Protein 6YUF (pdb70)

Nearest PDB structures (foldseek):
  6yuf-assembly1_D  TM=1.001E+00  e=0.000E+00  Schizosaccharomyces pombe 972h-
  6wge-assembly1_E  TM=7.809E-01  e=5.469E-25  Homo sapiens
  5t8v-assembly1_A  TM=5.563E-01  e=1.365E-29  Thermochaetoides thermophila DSM 1495
  6zz6-assembly1_D  TM=8.074E-01  e=3.488E-24  Saccharomyces cerevisiae S288C
  5me3-assembly1_A  TM=5.667E-01  e=2.948E-20  Eremothecium gossypii ATCC 10895

Foldseek 3Di:
DLVPDPDACLVVLLCCLPPHVPPQDPVNLPDDDVSNVVQLVDADPPPGDCVSVVSSVVSSVSSVVVVVVVVVVVVVVVVVVVVCCLVVLVVLVVPDAPWDFPVVSLVVDAPPVRDCPVSVVVNVVSVVVCVVPPRWDWDQPPPDPRDITTHD/DDDPVDCVCVQVVLLVVLLVLLVVVVVCVVPPQQDDDQAWDQDPVNRDIDGDLVVLVVLQVSLVVCQVVQCQVPHDCPVRCLVVVVVLVVVLVPVVVLVSNLSVLLRVLSVQLSHQDDCSSDPQPVVVSVLVVCLVCQQPPVVVLVCQQQVPPVDCSVPDRVVVVLVVLVSVLSSLVSVLVCLQRYDHDDVVVVSLLVSVLSLLVVVLVVVPRDVPLPCVSSVSNVPSSLSSLLSCLQPPVVCNVVSVVCLCVSLLSDDQDDVNQFDDADPVGGTGRPSLVSVLSNLLPLNQDDPPDDQWQDFADDAQLVPRPRTDVVSVVCVVVVVCSRVVVSVVSLCVRLVVLCVVLLDPPDCRNVPGSVRSVLRSVVRLLVPDLFLLGDCSLVNVVVLLVVLVVPCPDPPDDPSSNQPSVVVVLSVQLRVCVPPVVPDCWDDDQTAVSDDDLAPDDGLPCLSLQVVVLPVQVVVCPVQPPHDSSVSSNSVLPVVVVVVLVVNLVPDDDSSSSVVSVVSCVVNSVCVVPRCCNSVSSVVSSSVRCCSSCVVVSCCCQLVPCDDPDCVSVLNSLVSVLPRPVDCCVCVVVVVSVVVLLVCCDPPDPSSNVSSVSSLLSCCVPVVPCLPVSVVSQLVQCPDDDPSSNVRSLVSLLVSLVVDDPLVVNLVNVVSLLVQCDDPDVVSVVVSQVSVVDFAQDDDDPPLPDDADDDCPPNCLPPPCCRNAVNQLVQLLDPPPVSLQSVQQSVLVSQPDPPPPRPVVSCSRVVNVLVSLVVVVVVVVVHDDVPNVSSLSVLVSCLQHVQQDADCCSCVVCLVVLLDADDDPVNVVCLSPQQSVQSHCPPNPPDDLVCLVVSVVSVVVPLDDDDVSSVLRSLVRVLVSCVVHHDCDCVPVVLVVVVVVLVCQVVHPPPVVCCLVRLQVNLSNLLNHPQLDDCVVVVVVCPVQPDDDSCCLVSVLVVCLVVCPVDDPCSNVSNLLSNLSNCLNVCVCVPPDSVVVSVVVVVVVPDLSRVLSVLVSLLVSLCVVVVCPSVVSVCCVCVVVNDCVPCSVPSNLPVCVVPVVVLLVQLPDPPCSSNVSSVSSVLRCVVVVSDLVLVVVLSLLLQCPPDDPVRVVSSVVSVLVCCVPPVPSDQQCLLVSLVVNLVPDDDDPDDQPDADDDQSCQCVLVSNVPDPCPDSNLRHVCSLCVPVAPPPPPQQDDDLSRLVSVLSSLRSVQPHDDPDDCNCVVVLVRLVCSVPPCVVVCVVPCVPPNPGDSCVSPVVSNVVSVVSNVSSCVSPVPDDD/DAWAKKWWAFFALAHDTFIDGGFDFFEEEAEDPPFPLCVVVVLVLVLLPDQCVVPPDHAQCPTGPPWIKIKTWDDDVPPDTKMWIKTADPPRDIFTDTPNDTDDVPVVCVVVCVQVQQSVQHQLDDDPPCLLVLQADAQLVVQVNLLSSLVQVVLVVLQVVLVVVQVVLVVVLVVLVVVLCVLVVVPVDPPSVVVVVVSVVVSVVSVVSNVVSVVSNVVSLVVSCVSSVVSCVQLQVPLFVVLLLQQCFVVRNRFWGKGWDADDPSDGSPHGTAIFITGRPDDGDGSHPDDRAVSLSSSVSSSVSSCSVPPHQEHEEEASCPDDDDRNLLSVLVVSVVPTDRRYHYYYYHHPCSRCVPGFKYKYWDADPPVSRGHIDMDGDPVD/DWFKKWWDQWELAHHTFMDGGFDFFEEEEEEDDDFDDLSVVVVVCVQDAQPPDPADLVRLVVTGYDDDPDDDFKIKMKTWDQDCPLFPPNVDRIKMWMWMGGSPDIFTAIPPRGDHDVVVVVRVVSGQFDHHDGLLEAHPPRLLPVQPDAFVVVVVVLLVNLDPPVVVVVVVVVVVVVVVVVVVLVVVVVVLVVVVVVLVVLVVVQVVVVVVVVVCVVVVVVVVVCVCVCCVPVCPPPVVCPDVVVVVVVVVVVVVVVPPPPNVSPVVSVVVVVVSVVVVVVSVVVVVVVVVVVVVVVVVVVVSVVSSVVLQVQLFVLLQVLVCLQDVAWGWGDDDDPPPGQTDTADHHPDHPPCHGPNPDPAVSSLSSVSSVLSNCVSPPDAAREEEESVDDYDDSSLQSVLVVSLVVSVVGGYYYYYQELRNVVRRQFYWYWDDDPSHIHIGGDGPCCSVVRHD

Solvent-accessible surface area: 114346 Å² total; per-residue (Å²): 85,8,34,118,46,165,165,7,44,17,6,73,12,26,34,4,16,17,124,54,129,96,111,4,123,65,144,39,4,121,48,51,18,81,67,3,9,130,21,9,59,79,108,37,26,80,33,169,43,22,32,11,4,2,12,11,7,16,0,7,3,73,18,16,22,43,21,0,82,71,7,35,45,41,3,51,67,7,40,113,79,8,160,189,87,27,108,85,0,87,79,33,7,205,115,52,226,77,107,8,43,14,30,82,3,16,86,163,31,111,69,124,68,53,32,57,95,57,13,15,6,43,11,12,41,2,13,5,8,2,11,40,107,130,32,18,78,29,119,53,122,89,102,91,164,67,68,13,28,0,34,116,60,106,64,174,130,96,97,118,54,22,54,112,91,41,14,92,50,20,96,72,45,30,44,80,19,34,104,24,49,87,85,20,115,128,72,73,114,80,44,19,75,66,80,175,85,70,119,10,69,42,24,19,42,96,3,6,71,63,46,59,80,20,9,25,104,6,41,187,56,28,9,12,90,121,33,110,10,69,58,11,22,51,39,29,24,101,54,14,54,94,48,16,122,161,144,108,99,81,63,39,38,16,59,8,21,15,12,14,16,31,40,16,40,25,10,71,49,178,106,36,18,25,93,73,125,32,31,52,58,20,16,58,31,28,13,42,49,9,64,151,30,11,50,70,10,16,74,79,3,31,126,41,173,87,67,108,4,86,94,52,45,52,84,91,24,46,99,52,9,80,24,9,11,78,14,8,58,2,21,10,94,16,7,67,64,20,87,41,32,79,36,6,15,10,23,16,11,18,10,11,27,52,2,13,66,32,12,30,36,17,49,73,133,23,104,54,71,74,15,68,17,21,40,103,7,37,32,9,10,2,41,5,15,5,11,11,0,64,88,78,77,212,68,36,83,30,21,11,102,40,8,23,67,13,7,50,103,26,23,83,54,96,111,40,2,91,35,148,168,22,106,82,42,108,47,4,23,52,7,1,4,1,20,1,28,9,4,14,0,5,48,7,58,74,93,55,87,87,49,30,132,91,51,20,14,184,58,10,78,83,129,23,57,55,13,78,34,117,59,5,55,46,27,66,55,40,14,33,137,6,68,121,62,7,62,105,14,1,59,84,19,2,46,98,5,10,72,78,9,20,84,60,69,154,32,70,3,80,85,31,8,29,66,3,8,60,13,16,6,41,4,12,12,48,0,6,22,17,32,46,37,17,0,4,35,6,17,3,50,15,19,12,60,34,0,36,127,33,9,93,41,116,167,76,46,85,42,10,11,26,34,0,7,50,24,18,18,63,10,11,50,51,6,40,58,42,9,37,119,80,54,93,81,41,150,108,76,28,18,81,40,116,90,83,57,99,114,50,57,16,123,58,18,54,106,15,13,83,25,21,87,77,15,44,64,85,29,112,123,128,21,120,80,68,58,25,84,81,6,9,58,16,14,32,18,21,55,14,16,15,28,10,14,105,14,53,122,82,67,143,58,114,75,63,25,79,90,8,6,40,3,8,35,119,6,21,79,75,23,116,90,62,222,151,45,80,42,30,22,18,46,38,20,43,40,18,27,6,8,36,57,20,132,159,29,38,43,45,10,30,68,40,3,93,17,124,91,57,46,10,45,40,55,4,3,99,12,12,24,90,11,28,105,49,25,43,43,22,104,93,67,82,94,16,10,55,66,6,56,81,44,14,120,26,150,33,40,120,9,39,15,2,2,6,31,15,4,12,51,13,10,120,60,89,102,117,5,30,92,127,6,24,43,29,14,41,56,4,2,73,27,109,25,28,84,0,18,71,62,0,3,93,33,3,38,64,18,2,91,47,3,148,76,75,99,20,23,37,64,1,1,28,57,6,8,66,31,24,104,18,88,59,121,62,4,35,61,49,3,30,74,21,16,32,121,15,22,14,21,39,104,57,129,84,58,93,130,72,144,22,66,134,85,108,76,127,10,21,125,114,31,10,91,54,9,4,47,4,14,16,86,10,6,33,80,125,55,114,84,43,53,42,25,22,0,25,6,24,25,60,22,36,85,37,133,101,144,93,4,84,58,50,21,36,64,24,6,67,26,0,17,18,9,2,41,55,48,29,71,72,40,91,106,141,106,98,36,101,26,39,48,11,6,15,1,29,31,5,16,0,41,2,11,10,78,12,23,52,70,42,37,8,92,106,48,17,93,76,30,146,55,61,40,126,116,84,94,33,136,26,27,72,61,21,13,8,22,10,88,45,0,5,55,117,29,43,107,16,67,130,99,47,2,130,43,7,23,51,39,26,92,117,90,47,104,150,35,45,95,47,7,4,74,21,14,3,11,5,10,8,41,5,13,81,80,33,34,107,80,56,111,22,39,110,100,22,49,54,14,31,154,55,6,62,103,10,124,138,48,126,63,60,100,120,106,13,30,48,48,10,25,37,11,4,8,42,8,19,99,7,36,49,84,119,97,18,110,55,19,69,152,28,96,96,132,20,74,90,111,76,47,41,5,10,21,16,10,1,28,40,6,53,104,18,2,174,90,15,191,32,96,42,19,34,72,1,6,37,3,6,22,42,4,2,41,120,55,19,18,21,22,29,22,104,59,11,37,60,6,10,73,81,6,46,84,105,109,59,65,71,4,17,5,26,10,4,93,24,6,36,85,22,1,39,74,66,44,62,62,74,28,80,15,14,60,97,78,55,90,56,57,116,108,128,185,175,117,65,116,63,8,3,11,28,37,8,0,37,95,15,16,99,38,3,34,103,4,7,54,49,194,62,92,113,21,17,84,49,0,25,53,0,12,82,15,5,19,98,6,5,15,2,1,12,14,87,4,1,22,1,5,1,0,10,6,13,60,41,86,136,124,13,88,62,52,8,50,103,34,0,35,70,19,21,84,37,52,46,66,16,3,47,4,2,11,23,74,1,15,72,60,1,34,76,67,88,129,34,113,165,143,102,111,51,156,71,57,121,138,2,10,10,32,21,1,12,67,36,4,30,91,95,169,2,71,134,20,40,50,67,8,10,87,24,16,27,100,38,6,82,39,56,2,102,70,77,63,55,20,69,115,108,83,19,16,42,8,27,19,11,15,14,6,19,17,33,18,84,46,115,40,78,82,7,14,80,87,16,37,57,44,5,36,11,11,66,12,36,29,14,62,37,24,73,32,106,133,145,107,143,96,148,54,179,108,13,72,20,9,14,101,6,21,45,37,12,65,140,14,54,127,71,24,61,168,37,85,76,115,33,144,100,25,105,8,30,80,0,20,5,52,20,8,26,44,5,111,35,98,9,85,5,18,89,12,59,45,2,4,0,12,0,0,7,15,19,4,16,12,12,12,9,6,2,2,7,0,9,0,9,26,36,146,31,87,70,14,60,10,123,70,31,114,81,8,57,118,96,53,6,50,2,43,5,30,17,25,38,120,115,62,66,93,53,18,12,26,17,18,9,38,79,121,23,60,55,76,46,48,15,50,128,99,111,35,96,137,67,108,7,45,29,26,6,87,179,34,64,11,31,32,180,8,101,14,7,20,9,45,56,66,50,9,59,61,36,8,52,60,64,49,95,58,19,10,116,46,16,11,26,19,22,38,0,70,100,47,74,58,91,28,78,116,5,61,82,71,4,74,117,18,44,76,101,10,22,109,10,62,85,107,37,161,32,30,54,69,122,78,256,166,123,48,22,85,59,95,58,58,123,16,49,128,82,25,44,58,17,58,131,57,9,130,61,14,57,97,138,8,33,42,9,21,95,109,6,26,114,87,5,89,45,4,28,57,82,10,40,145,72,5,39,80,27,4,68,72,3,20,94,23,131,54,61,44,58,0,11,17,4,37,26,26,25,28,34,130,98,35,4,20,114,25,2,6,40,16,16,4,10,20,40,46,65,31,10,42,55,20,116,78,28,35,17,3,35,41,5,11,0,0,3,0,9,14,16,0,7,10,51,83,27,76,7,15,8,4,2,1,2,14,4,2,47,8,8,23,97,89,28,3,50,32,2,2,64,15,1,110,128,64,21,66,92,44,44,4,3,14,3,1,1,37,53,61,93,2,2,18,66,7,28,3,5,4,0,0,19,29,35,91,140,75,44,0,0,90,19,25,16,42,64,20,126,77,100,76,14,34,70,9,6,10,30,4,3,45,30,0,63,60,129,18,73,11,90,75,15,40,79,93,1,0,7,6,16,3,98,33,41,10,5,23,51,36,11,13,12,1,16,46,6,11,13,12,65,34,71,72,176,62,48,108,69,82,44,7,50,15,9,11,41,18,22,6,56,85,37,72,54,0,48,1,37,4,30,8,39,8,88,71,69,8,19,25,48,74,111,71,115,12,22,9,69,8,28,3,3,20,170,110,67,86,21,8,39,60,174,146,86,40,72,72,89,32,6,55,26,6,16,31,9,5,42,14,20,71,65,115,19,27,9,14,19,49,60,46,120,10,38,20,36,5,63,30,159,57,59,81,12,28,84,27,18,54,56,49,22,12,2,72,34,4,82,85,47,89,57,74,6,74,130,53,43,82,100,5,116,78,60,26,95,67,2,42,79,39,25,112,147,11,35,87,88,9,139,73,14,69,114,78,37,60,73,17,44,96,26,77,143,87,20,64,64,29,81,68,46,104,132,35,58,149,43,114,68,96,58,110,107,61,71,111,146,136,154,54,99,55,120,27,113,114,24,55,122,97,32,74,35,19,123,100,160,18,97,77,56,39,38,4,121,35,55,33,70,64,19,32,130,42,60,62,50,16,83,64,89,39,68,43,10,114,113,4,78,81,3,6,50,110,3,35,88,48,7,32,127,59,26,92,76,17,31,100,117,28,39,122,100,11,21,137,11,3,38,79,5,4,74,97,15,9,137,50,0,108,5,81,25,82,60,72,244,93,138,3,52,17,136,7,13,46,33,36,184,113,30,115,151,49,96,56,55,45,40,15,10,1,8,18,0,3,8,5,8,0,9,16,3,0,9,5,108,55,79,90,9,14,9,4,5,13,9,25,16,22,41,17,13,19,57,68,32,21,59,27,24,10,44,7,7,116,81,5,7,148,70,22,8,2,18,2,5,13,37,82,52,25,26,14,161,28,4,127,27,39,5,10,7,77,60,60,145,55,40,0,55,30,104,76,43,84,142,108,5,34,84,62,65,48,158

B-factor: mean 142.02, std 47.49, range [0.25, 527.64]

Secondary structure (DSSP, 8-state):
--EEEEEEEEETTEEEEEEE----SSEEEE--TTSSSSHHHHHHHHHS---TTTSSSSSSS-------EEEEEEE-SSS-EEEEEEEE-GGG-EEEEETTEE--HHHHHHHHHTTS---TT--S---TT-SGGGSSS-HHHHHHHHHHHHT-HHHHHHHHHHHHHHHHHHHHHHHHHHHHHHHHHT---HHHHHHHHHHHHHHHHHHHHHHHHHHHHHHHHHHHHHHHHHHHHHHTTSHHHHHHHHH--SS-SS--EEEEE-S-SS-TTSS--EEEEE-TT-----SSS--HHHHHHHHHHHHHHHHHHS--S-EEE----TT--HHHHHHHHHHHHHH--TT--EEEE---HHHHTT-SEEEEE--BTTTTB--EEEEESS--/-TTT-S-SHHHHHHHHHHT-S-S--HHHH---SHHHHHHHSS--SSS-SSHHHHHHHHHHHHHHHHHHHHHHHHHHHHHHHHH--TTHHHHHHHHSPSPEEHHHHHHT---TT--TTHHHHHHHHHHHHHHHTTS------SS-TT--EE--/----EEEESSTT--S-EE-----SS-EEE---TTSSSHHHHHHHHHHSSS-S-S--TTHHHHTS---SS-----EEEEEEE--SSSSS-TT-SSEEEEEEE-SS-EEEESTT----HHHHHHHHHHTT--SSS-TTEE-TT--SSTTTS-HHHHHHHHHHHTT-HHHHHHHHHHHHHHHHHHHHHHHHHHHHHHHHHHHHHHHHHHHHHHHHHHHHHHHHHHHHHHIIIIIIIIIII----SHHHHHHHHHHHHHHHS----TTHHHHHHHHHHHHHHHHHHHHHHHHHHHHHHHHHHHHHHHHHHHHHHHHHHHHHHHHHHHHHHSSS-EEEEE--S---EEEEESSSS------TTSS-HHHHHHHHHHHHHHHHHHSPPS-EEEE---SS--HHHHHHHHHHHHHHHHHS-EEEE--SHHHHTT-SSB-EEEEETTEEEEE---STHHHHS--/---SS--HHHHHHHHHHHHHHHHHHHHHHHH-SS---SSEEE-SSTT-EEE-HHHHHHHHHHHHHHHHHT-GGG---TTTTHHHHHHHHHHHT--HHHHHHHHHHHHHHHHHTT--SS-TT--SSHHHHHHHHHHHHHHTTHHHHHHHHHSS--SSGGGTSHHHHHHHHHHHHHHHHHHHHHHHHS---SHHHHHHHHHHHHHHHHHHHHHHH-TT---HHHHHHHHHHHHHHHHHHHH-GGGHHHHHHHHTTGGGS---SHHHH--SB-TTS-B--GGGHHHHHHHHHTT-----SSSSS-S--S-TTT---SS-HHHHTTHHHHHHHHHHHHHHHHHHHHHHHHHHHHS--SSSIIIIIHHHHHHHHHHHHHTSS-TT--SHHHHHHHHHHHHHHHHHSS-S-HHHHHHHHHHHHHHHHHHIIIIITTTSS-SSS-----S-SSS---TT-HHHHHHTTTTTSHHHHTTSS-STTTTHHHHHHHTTHHHHHHHHHSS--TTTTTHHHHHHHHHGGGGS----HHHHHHHGGGGSHHHHTHHHHHHHHHTTSS-SSSHHHHHHHHHHTTSSS-GGGTTT-HHHHHHHHHGGG-S-HHHHHHHHHHHHHHHHHSGGGHHHHHHHHHTTTS-S-HHHHHHHHHHHHHHHHH---HHHHHHHHHHHHTTSS-SSTTHHHHHHHHHHHHHS---SSS-SS----SS-TT-TTTTHHHHSHHHHTTTT---TTHHHHHHHHHHHHHS---SS-SHHHHHHHHHHHHHHHHHHHTTTT---HHHHHHHHHHHHHHHSS-S---HHHHHTHHHHTT---SSGGGGGGHHHHHHHHHHTTTS----TTTHHHHHHHHHTT-SS--HHHHHHHHHHHHHHHHHHS-TTHHHHHHHHHHHHHHHHHSS---TTTTHHHHTHHHHHHHHS--SS--HHHHTTTTTS-SSSS-HHHHHHHHHHTTTTS--SHHHHHHHHHHHHHHHHSTTGGG-HHHHHHHHHHHHHT-HHHHHHHHHHHHHHHHHHH-TTTHHHHHHTTTTTT-----GGGSHHHHTTTTHHHHHHHTT-S-HHHHHHHHHHHHHHHHHT-S-HHHHGGGTGGGTSSS-GGGHHHHHHHHHHHHHHTSSSSSSTHHHHHHHHHHHS--SSS----TTS--TTTTHHHHHTSS--TTHHHHHHHHHSTTTS---TTTT---HHHHHHHHHHHHHHHS---S-SSHHHHHHHHHHHHHHHTHHHHTTTTTTT---STTHHHHHHHHHHHHHHHHHHHHHS----

Radius of gyration: 52.59 Å; Cα contacts (8 Å, |Δi|>4): 2579; chains: 4; bounding box: 111×110×163 Å

InterPro domains:
  IPR003395 RecF/RecN/SMC, N-terminal [PF02463] (4-1214)
  IPR010935 SMCs flexible hinge [PF06470] (521-635)
  IPR010935 SMCs flexible hinge [SM00968] (520-636)
  IPR024704 Structural maintenance of chromosomes protein [PIRSF005719] (2-1219)
  IPR027417 P-loop containing nucleoside triphosphate hydrolase [G3DSA:3.40.50.300] (1-231)
  IPR027417 P-loop containing nucleoside triphosphate hydrolase [G3DSA:3.40.50.300] (957-1228)
  IPR027417 P-loop containing nucleoside triphosphate hydrolase [SSF52540] (1-1211)
  IPR028468 Smc1, ATP-binding cassette domain [cd03275] (4-170)
  IPR028468 Smc1, ATP-binding cassette domain [cd03275] (1120-1223)
  IPR036277 SMCs flexible hinge superfamily [SSF75553] (481-682)

GO terms:
  GO:0061776 ATP-dependent topological DNA co-entrapment activity (F, IDA)
  GO:0000779 condensed chromosome, centromeric region (C, IDA)
  GO:0003690 double-stranded DNA binding (F, IDA)
  GO:0030892 mitotic cohesin complex (C, IDA)
  GO:0140588 chromatin looping (P, IDA)
  GO:0007064 mitotic sister chromatid cohesion (P, IDA)
  GO:0061776 ATP-dependent topological DNA co-entrapment activity (F, EXP)
  GO:0005634 nucleus (C, EXP)
  GO:0007064 mitotic sister chromatid cohesion (P, EXP)
  GO:0007064 mitotic sister chromatid cohesion (P, IMP)
  GO:0005515 protein binding (F, IPI)
  GO:0005694 chromosome (C, IDA)
  GO:0008278 cohesin complex (C, IDA)

Structure (mmCIF, N/CA/C/O backbone):
data_6YUF
#
_entry.id   6YUF
#
_cell.length_a   1.00
_cell.length_b   1.00
_cell.length_c   1.00
_cell.angle_alpha   90.00
_cell.angle_beta   90.00
_cell.angle_gamma   90.00
#
_symmetry.space_group_name_H-M   'P 1'
#
loop_
_entity.id
_entity.type
_entity.pdbx_description
1 polymer 'Cohesin subunit rad21'
2 polymer 'Sister chromatid cohesion protein mis4'
3 polymer 'Structural maintenance of chromosomes protein 1'
4 polymer 'Structural maintenance of chromosomes protein 3'
5 polymer 'DNA (32-MER)'
6 polymer 'DNA (32-MER)'
7 non-polymer 'BERYLLIUM TRIFLUORIDE ION'
8 non-polymer "ADENOSINE-5'-DIPHOSPHATE"
#
loop_
_atom_site.group_PDB
_atom_site.id
_atom_site.type_symbol
_atom_site.label_atom_id
_atom_site.label_alt_id
_atom_site.label_comp_id
_atom_site.label_asym_id
_atom_site.label_entity_id
_atom_site.label_seq_id
_atom_site.pdbx_PDB_ins_code
_atom_site.Cartn_x
_atom_site.Cartn_y
_atom_site.Cartn_z
_atom_site.occupancy
_atom_site.B_iso_or_equiv
_atom_site.auth_seq_id
_atom_site.auth_comp_id
_atom_site.auth_asym_id
_atom_site.auth_atom_id
_atom_site.pdbx_PDB_model_num
ATOM 1 N N . GLU A 1 5 ? 171.455 173.223 197.603 1.00 134.01 5 GLU B N 1
ATOM 2 C CA . GLU A 1 5 ? 171.282 174.660 197.743 1.00 134.01 5 GLU B CA 1
ATOM 3 C C . GLU A 1 5 ? 172.558 175.314 198.245 1.00 134.01 5 GLU B C 1
ATOM 4 O O . GLU A 1 5 ? 172.542 176.491 198.590 1.00 134.01 5 GLU B O 1
ATOM 10 N N . ALA A 1 6 ? 173.656 174.546 198.237 1.00 146.84 6 ALA B N 1
ATOM 11 C CA . ALA A 1 6 ? 174.906 174.935 198.892 1.00 146.84 6 ALA B CA 1
ATOM 12 C C . ALA A 1 6 ? 175.474 176.251 198.372 1.00 146.84 6 ALA B C 1
ATOM 13 O O . ALA A 1 6 ? 176.194 176.944 199.097 1.00 146.84 6 ALA B O 1
ATOM 15 N N . ILE A 1 7 ? 175.145 176.618 197.133 1.00 148.67 7 ILE B N 1
ATOM 16 C CA . ILE A 1 7 ? 175.591 177.883 196.565 1.00 148.67 7 ILE B CA 1
ATOM 17 C C . ILE A 1 7 ? 174.931 179.068 197.267 1.00 148.67 7 ILE B C 1
ATOM 18 O O . ILE A 1 7 ? 175.566 180.108 197.487 1.00 148.67 7 ILE B O 1
ATOM 23 N N . LEU A 1 8 ? 173.671 178.925 197.667 1.00 146.08 8 LEU B N 1
ATOM 24 C CA . LEU A 1 8 ? 172.915 180.062 198.178 1.00 146.08 8 LEU B CA 1
ATOM 25 C C . LEU A 1 8 ? 173.251 180.348 199.638 1.00 146.08 8 LEU B C 1
ATOM 26 O O . LEU A 1 8 ? 173.784 181.413 199.967 1.00 146.08 8 LEU B O 1
ATOM 31 N N . SER A 1 9 ? 172.964 179.403 200.523 1.00 144.46 9 SER B N 1
ATOM 32 C CA . SER A 1 9 ? 173.062 179.619 201.957 1.00 144.46 9 SER B CA 1
ATOM 33 C C . SER A 1 9 ? 174.265 178.879 202.522 1.00 144.46 9 SER B C 1
ATOM 34 O O . SER A 1 9 ? 175.078 178.303 201.796 1.00 144.46 9 SER B O 1
ATOM 37 N N . LYS A 1 10 ? 174.373 178.910 203.848 1.00 143.01 10 LYS B N 1
ATOM 38 C CA . LYS A 1 10 ? 175.463 178.269 204.569 1.00 143.01 10 LYS B CA 1
ATOM 39 C C . LYS A 1 10 ? 174.945 177.211 205.533 1.00 143.01 10 LYS B C 1
ATOM 40 O O . LYS A 1 10 ? 175.518 177.014 206.605 1.00 143.01 10 LYS B O 1
ATOM 46 N N . LYS A 1 11 ? 173.853 176.532 205.180 1.00 142.76 11 LYS B N 1
ATOM 47 C CA . LYS A 1 11 ? 173.276 175.561 206.105 1.00 142.76 11 LYS B CA 1
ATOM 48 C C . LYS A 1 11 ? 174.109 174.296 206.131 1.00 142.76 11 LYS B C 1
ATOM 49 O O . LYS A 1 11 ? 174.548 173.844 207.193 1.00 142.76 11 LYS B O 1
ATOM 55 N N . GLY A 1 12 ? 174.245 173.665 204.976 1.00 142.04 12 GLY B N 1
ATOM 56 C CA . GLY A 1 12 ? 174.787 172.340 204.903 1.00 142.04 12 GLY B CA 1
ATOM 57 C C . GLY A 1 12 ? 176.285 172.405 204.791 1.00 142.04 12 GLY B C 1
ATOM 58 O O . GLY A 1 12 ? 176.861 173.422 204.396 1.00 142.04 12 GLY B O 1
ATOM 59 N N . PRO A 1 13 ? 176.953 171.315 205.160 1.00 135.92 13 PRO B N 1
ATOM 60 C CA . PRO A 1 13 ? 178.407 171.241 204.958 1.00 135.92 13 PRO B CA 1
ATOM 61 C C . PRO A 1 13 ? 178.816 171.240 203.498 1.00 135.92 13 PRO B C 1
ATOM 62 O O . PRO A 1 13 ? 179.986 171.525 203.198 1.00 135.92 13 PRO B O 1
ATOM 66 N N . LEU A 1 14 ? 177.876 170.938 202.595 1.00 136.03 14 LEU B N 1
ATOM 67 C CA . LEU A 1 14 ? 178.107 171.065 201.163 1.00 136.03 14 LEU B CA 1
ATOM 68 C C . LEU A 1 14 ? 178.505 172.488 200.786 1.00 136.03 14 LEU B C 1
ATOM 69 O O . LEU A 1 14 ? 179.368 172.688 199.926 1.00 136.03 14 LEU B O 1
ATOM 74 N N . ALA A 1 15 ? 177.918 173.486 201.452 1.00 140.94 15 ALA B N 1
ATOM 75 C CA . ALA A 1 15 ? 178.314 174.875 201.230 1.00 140.94 15 ALA B CA 1
ATOM 76 C C . ALA A 1 15 ? 179.746 175.127 201.671 1.00 140.94 15 ALA B C 1
ATOM 77 O O . ALA A 1 15 ? 180.496 175.837 200.988 1.00 140.94 15 ALA B O 1
ATOM 79 N N . LYS A 1 16 ? 180.142 174.543 202.801 1.00 134.36 16 LYS B N 1
ATOM 80 C CA . LYS A 1 16 ? 181.491 174.743 203.310 1.00 134.36 16 LYS B CA 1
ATOM 81 C C . LYS A 1 16 ? 182.529 174.116 202.392 1.00 134.36 16 LYS B C 1
ATOM 82 O O . LYS A 1 16 ? 183.554 174.736 202.073 1.00 134.36 16 LYS B O 1
ATOM 88 N N . VAL A 1 17 ? 182.265 172.895 201.926 1.00 134.97 17 VAL B N 1
ATOM 89 C CA . VAL A 1 17 ? 183.229 172.267 201.035 1.00 134.97 17 VAL B CA 1
ATOM 90 C C . VAL A 1 17 ? 183.228 172.952 199.675 1.00 134.97 17 VAL B C 1
ATOM 91 O O . VAL A 1 17 ? 184.271 173.032 199.013 1.00 134.97 17 VAL B O 1
ATOM 95 N N . TRP A 1 18 ? 182.087 173.515 199.265 1.00 148.58 18 TRP B N 1
ATOM 96 C CA . TRP A 1 18 ? 182.041 174.281 198.030 1.00 148.58 18 TRP B CA 1
ATOM 97 C C . TRP A 1 18 ? 182.897 175.526 198.123 1.00 148.58 18 TRP B C 1
ATOM 98 O O . TRP A 1 18 ? 183.587 175.879 197.165 1.00 148.58 18 TRP B O 1
ATOM 109 N N . LEU A 1 19 ? 182.849 176.205 199.268 1.00 139.00 19 LEU B N 1
ATOM 110 C CA . LEU A 1 19 ? 183.749 177.325 199.512 1.00 139.00 19 LEU B CA 1
ATOM 111 C C . LEU A 1 19 ? 185.200 176.886 199.460 1.00 139.00 19 LEU B C 1
ATOM 112 O O . LEU A 1 19 ? 186.045 177.585 198.884 1.00 139.00 19 LEU B O 1
ATOM 117 N N . ALA A 1 20 ? 185.494 175.728 200.049 1.00 135.04 20 ALA B N 1
ATOM 118 C CA . ALA A 1 20 ? 186.861 175.226 200.082 1.00 135.04 20 ALA B CA 1
ATOM 119 C C . ALA A 1 20 ? 187.385 174.923 198.686 1.00 135.04 20 ALA B C 1
ATOM 120 O O . ALA A 1 20 ? 188.547 175.195 198.378 1.00 135.04 20 ALA B O 1
ATOM 122 N N . ALA A 1 21 ? 186.543 174.361 197.830 1.00 143.27 21 ALA B N 1
ATOM 123 C CA . ALA A 1 21 ? 186.958 174.073 196.462 1.00 143.27 21 ALA B CA 1
ATOM 124 C C . ALA A 1 21 ? 186.957 175.301 195.577 1.00 143.27 21 ALA B C 1
ATOM 125 O O . ALA A 1 21 ? 187.722 175.373 194.610 1.00 143.27 21 ALA B O 1
ATOM 127 N N . HIS A 1 22 ? 186.063 176.234 195.845 1.00 155.35 22 HIS B N 1
ATOM 128 C CA . HIS A 1 22 ? 185.846 177.320 194.920 1.00 155.35 22 HIS B CA 1
ATOM 129 C C . HIS A 1 22 ? 186.818 178.418 195.142 1.00 155.35 22 HIS B C 1
ATOM 130 O O . HIS A 1 22 ? 187.471 178.893 194.204 1.00 155.35 22 HIS B O 1
ATOM 137 N N . TRP A 1 23 ? 186.851 178.871 196.381 1.00 154.56 23 TRP B N 1
ATOM 138 C CA . TRP A 1 23 ? 187.742 179.977 196.635 1.00 154.56 23 TRP B CA 1
ATOM 139 C C . TRP A 1 23 ? 189.188 179.470 196.596 1.00 154.56 23 TRP B C 1
ATOM 140 O O . TRP A 1 23 ? 189.838 179.568 195.551 1.00 154.56 23 TRP B O 1
ATOM 151 N N . GLU A 1 24 ? 189.675 178.813 197.667 1.00 155.71 24 GLU B N 1
ATOM 152 C CA . GLU A 1 24 ? 191.090 178.436 197.849 1.00 155.71 24 GLU B CA 1
ATOM 153 C C . GLU A 1 24 ? 191.161 177.475 199.033 1.00 155.71 24 GLU B C 1
ATOM 154 O O . GLU A 1 24 ? 190.143 177.150 199.648 1.00 155.71 24 GLU B O 1
ATOM 160 N N . LYS A 1 25 ? 192.386 177.038 199.370 1.00 149.09 25 LYS B N 1
ATOM 161 C CA . LYS A 1 25 ? 192.575 176.188 200.548 1.00 149.09 25 LYS B CA 1
ATOM 162 C C . LYS A 1 25 ? 192.400 176.971 201.842 1.00 149.09 25 LYS B C 1
ATOM 163 O O . LYS A 1 25 ? 192.011 176.400 202.865 1.00 149.09 25 LYS B O 1
ATOM 169 N N . LYS A 1 26 ? 192.659 178.269 201.816 1.00 140.66 26 LYS B N 1
ATOM 170 C CA . LYS A 1 26 ? 192.579 179.078 203.015 1.00 140.66 26 LYS B CA 1
ATOM 171 C C . LYS A 1 26 ? 191.123 179.468 203.259 1.00 140.66 26 LYS B C 1
ATOM 172 O O . LYS A 1 26 ? 190.205 178.930 202.632 1.00 140.66 26 LYS B O 1
ATOM 178 N N . LEU A 1 27 ? 190.907 180.390 204.207 1.00 140.89 27 LEU B N 1
ATOM 179 C CA . LEU A 1 27 ? 189.590 180.837 204.674 1.00 140.89 27 LEU B CA 1
ATOM 180 C C . LEU A 1 27 ? 188.768 179.685 205.241 1.00 140.89 27 LEU B C 1
ATOM 181 O O . LEU A 1 27 ? 187.536 179.724 205.225 1.00 140.89 27 LEU B O 1
ATOM 186 N N . SER A 1 28 ? 189.451 178.651 205.731 1.00 137.02 28 SER B N 1
ATOM 187 C CA . SER A 1 28 ? 188.828 177.511 206.395 1.00 137.02 28 SER B CA 1
ATOM 188 C C . SER A 1 28 ? 189.861 176.989 207.394 1.00 137.02 28 SER B C 1
ATOM 189 O O . SER A 1 28 ? 190.728 176.186 207.046 1.00 137.02 28 SER B O 1
ATOM 192 N N . LYS A 1 29 ? 189.754 177.456 208.630 1.00 134.97 29 LYS B N 1
ATOM 193 C CA . LYS A 1 29 ? 190.733 177.146 209.654 1.00 134.97 29 LYS B CA 1
ATOM 194 C C . LYS A 1 29 ? 190.407 175.821 210.319 1.00 134.97 29 LYS B C 1
ATOM 195 O O . LYS A 1 29 ? 189.496 175.106 209.902 1.00 134.97 29 LYS B O 1
ATOM 201 N N . VAL A 1 30 ? 191.178 175.487 211.356 1.00 131.93 30 VAL B N 1
ATOM 202 C CA . VAL A 1 30 ? 191.026 174.210 212.043 1.00 131.93 30 VAL B CA 1
ATOM 203 C C . VAL A 1 30 ? 189.673 174.134 212.736 1.00 131.93 30 VAL B C 1
ATOM 204 O O . VAL A 1 30 ? 189.023 173.081 212.735 1.00 131.93 30 VAL B O 1
ATOM 208 N N . GLN A 1 31 ? 189.205 175.261 213.284 1.00 139.09 31 GLN B N 1
ATOM 209 C CA . GLN A 1 31 ? 187.951 175.268 214.030 1.00 139.09 31 GLN B CA 1
ATOM 210 C C . GLN A 1 31 ? 186.752 174.993 213.134 1.00 139.09 31 GLN B C 1
ATOM 211 O O . GLN A 1 31 ? 185.754 174.431 213.596 1.00 139.09 31 GLN B O 1
ATOM 217 N N . THR A 1 32 ? 186.841 175.339 211.856 1.00 131.26 32 THR B N 1
ATOM 218 C CA . THR A 1 32 ? 185.794 175.029 210.905 1.00 131.26 32 THR B CA 1
ATOM 219 C C . THR A 1 32 ? 186.185 173.899 209.975 1.00 131.26 32 THR B C 1
ATOM 220 O O . THR A 1 32 ? 185.405 173.549 209.089 1.00 131.26 32 THR B O 1
ATOM 224 N N . LEU A 1 33 ? 187.377 173.329 210.151 1.00 121.30 33 LEU B N 1
ATOM 225 C CA . LEU A 1 33 ? 187.778 172.203 209.320 1.00 121.30 33 LEU B CA 1
ATOM 226 C C . LEU A 1 33 ? 186.985 170.956 209.666 1.00 121.30 33 LEU B C 1
ATOM 227 O O . LEU A 1 33 ? 186.644 170.170 208.777 1.00 121.30 33 LEU B O 1
ATOM 232 N N . HIS A 1 34 ? 186.700 170.745 210.949 1.00 121.88 34 HIS B N 1
ATOM 233 C CA . HIS A 1 34 ? 186.125 169.485 211.415 1.00 121.88 34 HIS B CA 1
ATOM 234 C C . HIS A 1 34 ? 184.659 169.423 211.004 1.00 121.88 34 HIS B C 1
ATOM 235 O O . HIS A 1 34 ? 183.744 169.751 211.760 1.00 121.88 34 HIS B O 1
ATOM 242 N N . THR A 1 35 ? 184.447 169.005 209.765 1.00 122.52 35 THR B N 1
ATOM 243 C CA . THR A 1 35 ? 183.132 168.831 209.176 1.00 122.52 35 THR B CA 1
ATOM 244 C C . THR A 1 35 ? 182.902 167.351 208.891 1.00 122.52 35 THR B C 1
ATOM 245 O O . THR A 1 35 ? 183.717 166.494 209.238 1.00 122.52 35 THR B O 1
ATOM 249 N N . SER A 1 36 ? 181.779 167.052 208.250 1.00 120.87 36 SER B N 1
ATOM 250 C CA . SER A 1 36 ? 181.399 165.678 207.967 1.00 120.87 36 SER B CA 1
ATOM 251 C C . SER A 1 36 ? 181.727 165.307 206.529 1.00 120.87 36 SER B C 1
ATOM 252 O O . SER A 1 36 ? 181.760 166.156 205.637 1.00 120.87 36 SER B O 1
ATOM 255 N N . ILE A 1 37 ? 181.966 164.022 206.314 1.00 118.11 37 ILE B N 1
ATOM 256 C CA . ILE A 1 37 ? 182.269 163.485 205.000 1.00 118.11 37 ILE B CA 1
ATOM 257 C C . ILE A 1 37 ? 181.080 162.727 204.430 1.00 118.11 37 ILE B C 1
ATOM 258 O O . ILE A 1 37 ? 180.698 162.936 203.276 1.00 118.11 37 ILE B O 1
ATOM 263 N N . GLU A 1 38 ? 180.468 161.862 205.246 1.00 129.49 38 GLU B N 1
ATOM 264 C CA . GLU A 1 38 ? 179.37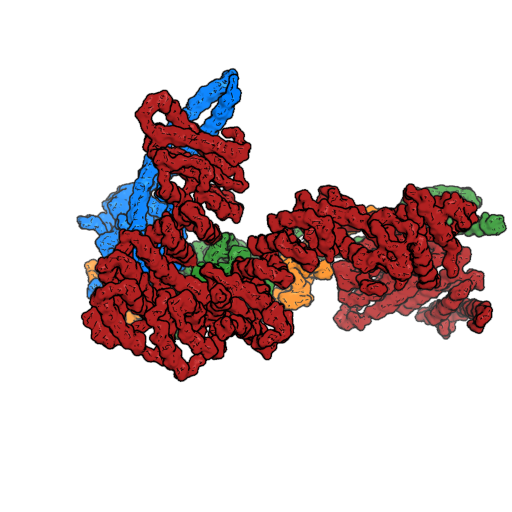0 161.018 204.784 1.00 129.49 38 GLU B CA 1
ATOM 265 C C . GLU A 1 38 ? 178.172 161.841 204.348 1.00 129.49 38 GLU B C 1
ATOM 266 O O . GLU A 1 38 ? 177.513 161.509 203.355 1.00 129.49 38 GLU B O 1
ATOM 272 N N . GLN A 1 39 ? 177.884 162.920 205.076 1.00 137.40 39 GLN B N 1
ATOM 273 C CA . GLN A 1 39 ? 176.816 163.818 204.667 1.00 137.40 39 GLN B CA 1
ATOM 274 C C . GLN A 1 39 ? 177.140 164.468 203.331 1.00 137.40 39 GLN B C 1
ATOM 275 O O . GLN A 1 39 ? 176.251 164.630 202.490 1.00 137.40 39 GLN B O 1
ATOM 281 N N . SER A 1 40 ? 178.396 164.881 203.135 1.00 135.71 40 SER B N 1
ATOM 282 C CA . SER A 1 40 ? 178.773 165.510 201.875 1.00 135.71 40 SER B CA 1
ATOM 283 C C . SER A 1 40 ? 178.639 164.532 200.719 1.00 135.71 40 SER B C 1
ATOM 284 O O . SER A 1 40 ? 178.172 164.902 199.637 1.00 135.71 40 SER B O 1
ATOM 287 N N . VAL A 1 41 ? 178.989 163.268 200.954 1.00 135.40 41 VAL B N 1
ATOM 288 C CA . VAL A 1 41 ? 178.870 162.253 199.916 1.00 135.40 41 VAL B CA 1
ATOM 289 C C . VAL A 1 41 ? 177.406 161.967 199.606 1.00 135.40 41 VAL B C 1
ATOM 290 O O . VAL A 1 41 ? 177.013 161.838 198.439 1.00 135.40 41 VAL B O 1
ATOM 294 N N . HIS A 1 42 ? 176.565 161.906 200.629 1.00 137.87 42 HIS B N 1
ATOM 295 C CA . HIS A 1 42 ? 175.162 161.656 200.343 1.00 137.87 42 HIS B CA 1
ATOM 296 C C . HIS A 1 42 ? 174.429 162.893 199.852 1.00 137.87 42 HIS B C 1
ATOM 297 O O . HIS A 1 42 ? 173.296 162.774 199.380 1.00 137.87 42 HIS B O 1
ATOM 304 N N . ALA A 1 43 ? 175.045 164.066 199.941 1.00 140.95 43 ALA B N 1
ATOM 305 C CA . ALA A 1 43 ? 174.504 165.247 199.288 1.00 140.95 43 ALA B CA 1
ATOM 306 C C . ALA A 1 43 ? 174.951 165.366 197.842 1.00 140.95 43 ALA B C 1
ATOM 307 O O . ALA A 1 43 ? 174.211 165.909 197.016 1.00 140.95 43 ALA B O 1
ATOM 309 N N . ILE A 1 44 ? 176.152 164.891 197.517 1.00 144.06 44 ILE B N 1
ATOM 310 C CA . ILE A 1 44 ? 176.589 164.970 196.128 1.00 144.06 44 ILE B CA 1
ATOM 311 C C . ILE A 1 44 ? 176.006 163.818 195.311 1.00 144.06 44 ILE B C 1
ATOM 312 O O . ILE A 1 44 ? 175.742 163.983 194.115 1.00 144.06 44 ILE B O 1
ATOM 317 N N . VAL A 1 45 ? 175.733 162.666 195.936 1.00 148.32 45 VAL B N 1
ATOM 318 C CA . VAL A 1 45 ? 175.230 161.516 195.187 1.00 148.32 45 VAL B CA 1
ATOM 319 C C . VAL A 1 45 ? 173.810 161.748 194.678 1.00 148.32 45 VAL B C 1
ATOM 320 O O . VAL A 1 45 ? 173.427 161.197 193.642 1.00 148.32 45 VAL B O 1
ATOM 324 N N . THR A 1 46 ? 173.038 162.599 195.337 1.00 165.02 46 THR B N 1
ATOM 325 C CA . THR A 1 46 ? 171.725 162.946 194.837 1.00 165.02 46 THR B CA 1
ATOM 326 C C . THR A 1 46 ? 171.866 164.126 193.878 1.00 165.02 46 THR B C 1
ATOM 327 O O . THR A 1 46 ? 172.963 164.650 193.673 1.00 165.02 46 THR B O 1
ATOM 331 N N . GLU A 1 47 ? 170.751 164.520 193.257 1.00 163.54 47 GLU B N 1
ATOM 332 C CA . GLU A 1 47 ? 170.795 165.533 192.207 1.00 163.54 47 GLU B CA 1
ATOM 333 C C . GLU A 1 47 ? 171.175 166.892 192.772 1.00 163.54 47 GLU B C 1
ATOM 334 O O . GLU A 1 47 ? 170.742 167.277 193.862 1.00 163.54 47 GLU B O 1
ATOM 340 N N . GLU A 1 48 ? 171.991 167.622 192.016 1.00 166.13 48 GLU B N 1
ATOM 341 C CA . GLU A 1 48 ? 172.631 168.833 192.511 1.00 166.13 48 GLU B CA 1
ATOM 342 C C . GLU A 1 48 ? 171.683 170.020 192.494 1.00 166.13 48 GLU B C 1
ATOM 343 O O . GLU A 1 48 ? 170.469 169.851 192.343 1.00 166.13 48 GLU B O 1
ATOM 349 N N . THR A 1 49 ? 172.223 171.230 192.620 1.00 165.74 49 THR B N 1
ATOM 350 C CA . THR A 1 49 ? 171.408 172.437 192.702 1.00 165.74 49 THR B CA 1
ATOM 351 C C . THR A 1 49 ? 170.874 172.791 191.310 1.00 165.74 49 THR B C 1
ATOM 352 O O . THR A 1 49 ? 170.883 171.965 190.392 1.00 165.74 49 THR B O 1
ATOM 356 N N . ALA A 1 50 ? 170.351 174.023 191.158 1.00 164.98 50 ALA B N 1
ATOM 357 C CA . ALA A 1 50 ? 169.724 174.542 189.936 1.00 164.98 50 ALA B CA 1
ATOM 358 C C . ALA A 1 50 ? 170.486 174.263 188.631 1.00 164.98 50 ALA B C 1
ATOM 359 O O . ALA A 1 50 ? 169.838 173.912 187.638 1.00 164.98 50 ALA B O 1
ATOM 361 N N . PRO A 1 51 ? 171.853 174.330 188.570 1.00 158.03 51 PRO B N 1
ATOM 362 C CA . PRO A 1 51 ? 172.532 173.805 187.376 1.00 158.03 51 PRO B CA 1
ATOM 363 C C . PRO A 1 51 ? 172.638 172.285 187.393 1.00 158.03 51 PRO B C 1
ATOM 364 O O . PRO A 1 51 ? 173.444 171.710 188.129 1.00 158.03 51 PRO B O 1
ATOM 368 N N . MET A 1 52 ? 171.839 171.633 186.550 1.00 152.41 52 MET B N 1
ATOM 369 C CA . MET A 1 52 ? 171.876 170.179 186.400 1.00 152.41 52 MET B CA 1
ATOM 370 C C . MET A 1 52 ? 172.993 169.820 185.433 1.00 152.41 52 MET B C 1
ATOM 371 O O . MET A 1 52 ? 172.806 169.827 184.214 1.00 152.41 52 MET B O 1
ATOM 376 N N . ALA A 1 53 ? 174.160 169.500 185.975 1.00 138.71 53 ALA B N 1
ATOM 377 C CA . ALA A 1 53 ? 175.328 169.180 185.171 1.00 138.71 53 ALA B CA 1
ATOM 378 C C . ALA A 1 53 ? 176.267 168.343 186.018 1.00 138.71 53 ALA B C 1
ATOM 379 O O . ALA A 1 53 ? 175.876 167.786 187.049 1.00 138.71 53 ALA B O 1
ATOM 381 N N . LEU A 1 54 ? 177.513 168.248 185.575 1.00 126.98 54 LEU B N 1
ATOM 382 C CA . LEU A 1 54 ? 178.490 167.430 186.265 1.00 126.98 54 LEU B CA 1
ATOM 383 C C . LEU A 1 54 ? 179.671 168.225 186.734 1.00 126.98 54 LEU B C 1
ATOM 384 O O . LEU A 1 54 ? 180.378 167.771 187.631 1.00 126.98 54 LEU B O 1
ATOM 389 N N . ARG A 1 55 ? 179.861 169.410 186.149 1.00 130.98 55 ARG B N 1
ATOM 390 C CA . ARG A 1 55 ? 181.002 170.265 186.458 1.00 130.98 55 ARG B CA 1
ATOM 391 C C . ARG A 1 55 ? 181.067 170.601 187.950 1.00 130.98 55 ARG B C 1
ATOM 392 O O . ARG A 1 55 ? 182.146 170.539 188.571 1.00 130.98 55 ARG B O 1
ATOM 400 N N . LEU A 1 56 ? 179.896 170.827 188.557 1.00 129.37 56 LEU B N 1
ATOM 401 C CA . LEU A 1 56 ? 179.836 171.209 189.949 1.00 129.37 56 LEU B CA 1
ATOM 402 C C . LEU A 1 56 ? 180.173 170.016 190.800 1.00 129.37 56 LEU B C 1
ATOM 403 O O . LEU A 1 56 ? 180.835 170.152 191.830 1.00 129.37 56 LEU B O 1
ATOM 408 N N . SER A 1 57 ? 179.797 168.826 190.328 1.00 126.95 57 SER B N 1
ATOM 409 C CA . SER A 1 57 ? 180.154 167.607 191.033 1.00 126.95 57 SER B CA 1
ATOM 410 C C . SER A 1 57 ? 181.656 167.390 191.013 1.00 126.95 57 SER B C 1
ATOM 411 O O . SER A 1 57 ? 182.236 166.942 192.007 1.00 126.95 57 SER B O 1
ATOM 414 N N . GLY A 1 58 ? 182.304 167.742 189.902 1.00 121.65 58 GLY B N 1
ATOM 415 C CA . GLY A 1 58 ? 183.753 167.641 189.840 1.00 121.65 58 GLY B CA 1
ATOM 416 C C . GLY A 1 58 ? 184.448 168.584 190.803 1.00 121.65 58 GLY B C 1
ATOM 417 O O . GLY A 1 58 ? 185.402 168.194 191.494 1.00 121.65 58 GLY B O 1
ATOM 418 N N . GLN A 1 59 ? 183.966 169.836 190.874 1.00 121.18 59 GLN B N 1
ATOM 419 C CA . GLN A 1 59 ? 184.520 170.790 191.836 1.00 121.18 59 GLN B CA 1
ATOM 420 C C . GLN A 1 59 ? 184.330 170.310 193.262 1.00 121.18 59 GLN B C 1
ATOM 421 O O . GLN A 1 59 ? 185.236 170.429 194.095 1.00 121.18 59 GLN B O 1
ATOM 427 N N . LEU A 1 60 ? 183.157 169.750 193.548 1.00 118.07 60 LEU B N 1
ATOM 428 C CA . LEU A 1 60 ? 182.879 169.249 194.884 1.00 118.07 60 LEU B CA 1
ATOM 429 C C . LEU A 1 60 ? 183.781 168.077 195.229 1.00 118.07 60 LEU B C 1
ATOM 430 O O . LEU A 1 60 ? 184.219 167.943 196.378 1.00 118.07 60 LEU B O 1
ATOM 435 N N . MET A 1 61 ? 184.078 167.225 194.246 1.00 114.51 61 MET B N 1
ATOM 436 C CA . MET A 1 61 ? 184.994 166.119 194.492 1.00 114.51 61 MET B CA 1
ATOM 437 C C . MET A 1 61 ? 186.396 166.624 194.793 1.00 114.51 61 MET B C 1
ATOM 438 O O . MET A 1 61 ? 187.070 166.104 195.696 1.00 114.51 61 MET B O 1
ATOM 443 N N . LEU A 1 62 ? 186.843 167.655 194.066 1.00 112.29 62 LEU B N 1
ATOM 444 C CA . LEU A 1 62 ? 188.136 168.259 194.383 1.00 112.29 62 LEU B CA 1
ATOM 445 C C . LEU A 1 62 ? 188.145 168.835 195.790 1.00 112.29 62 LEU B C 1
ATOM 446 O O . LEU A 1 62 ? 189.143 168.716 196.513 1.00 112.29 62 LEU B O 1
ATOM 451 N N . GLY A 1 63 ? 187.049 169.469 196.189 1.00 113.55 63 GLY B N 1
ATOM 452 C CA . GLY A 1 63 ? 187.004 170.056 197.516 1.00 113.55 63 GLY B CA 1
ATOM 453 C C . GLY A 1 63 ? 187.053 169.025 198.621 1.00 113.55 63 GLY B C 1
ATOM 454 O O . GLY A 1 63 ? 187.779 169.193 199.609 1.00 113.55 63 GLY B O 1
ATOM 455 N N . VAL A 1 64 ? 186.282 167.943 198.467 1.00 114.46 64 VAL B N 1
ATOM 456 C CA . VAL A 1 64 ? 186.248 166.937 199.518 1.00 114.46 64 VAL B CA 1
ATOM 457 C C . VAL A 1 64 ? 187.593 166.240 199.618 1.00 114.46 64 VAL B C 1
ATOM 458 O O . VAL A 1 64 ? 188.060 165.950 200.726 1.00 114.46 64 VAL B O 1
ATOM 462 N N . VAL A 1 65 ? 188.281 166.036 198.489 1.00 110.78 65 VAL B N 1
ATOM 463 C CA . VAL A 1 65 ? 189.571 165.379 198.614 1.00 110.78 65 VAL B CA 1
ATOM 464 C C . VAL A 1 65 ? 190.618 166.321 199.185 1.00 110.78 65 VAL B C 1
ATOM 465 O O . VAL A 1 65 ? 191.512 165.879 199.923 1.00 110.78 65 VAL B O 1
ATOM 469 N N . ARG A 1 66 ? 190.494 167.627 198.926 1.00 112.06 66 ARG B N 1
ATOM 470 C CA . ARG A 1 66 ? 191.431 168.578 199.513 1.00 112.06 66 ARG B CA 1
ATOM 471 C C . ARG A 1 66 ? 191.262 168.657 201.026 1.00 112.06 66 ARG B C 1
ATOM 472 O O . ARG A 1 66 ? 192.253 168.670 201.774 1.00 112.06 66 ARG B O 1
ATOM 480 N N . ILE A 1 67 ? 190.009 168.673 201.485 1.00 107.80 67 ILE B N 1
ATOM 481 C CA . ILE A 1 67 ? 189.711 168.681 202.916 1.00 107.80 67 ILE B CA 1
ATOM 482 C C . ILE A 1 67 ? 190.219 167.406 203.575 1.00 107.80 67 ILE B C 1
ATOM 483 O O . ILE A 1 67 ? 190.796 167.443 204.675 1.00 107.80 67 ILE B O 1
ATOM 488 N N . TYR A 1 68 ? 190.025 166.269 202.898 1.00 111.70 68 TYR B N 1
ATOM 489 C CA . TYR A 1 68 ? 190.536 164.983 203.353 1.00 111.70 68 TYR B CA 1
ATOM 490 C C . TYR A 1 68 ? 192.035 165.035 203.576 1.00 111.70 68 TYR B C 1
ATOM 491 O O . TYR A 1 68 ? 192.535 164.618 204.631 1.00 111.70 68 TYR B O 1
ATOM 500 N N . SER A 1 69 ? 192.754 165.595 202.603 1.00 111.30 69 SER B N 1
ATOM 501 C CA . SER A 1 69 ? 194.205 165.692 202.701 1.00 111.30 69 SER B CA 1
ATOM 502 C C . SER A 1 69 ? 194.631 166.558 203.869 1.00 111.30 69 SER B C 1
ATOM 503 O O . SER A 1 69 ? 195.543 166.194 204.623 1.00 111.30 69 SER B O 1
ATOM 506 N N . ARG A 1 70 ? 193.973 167.706 204.035 1.00 116.99 70 ARG B N 1
ATOM 507 C CA . ARG A 1 70 ? 194.378 168.632 205.086 1.00 116.99 70 ARG B CA 1
ATOM 508 C C . ARG A 1 70 ? 194.122 168.052 206.471 1.00 116.99 70 ARG B C 1
ATOM 509 O O . ARG A 1 70 ? 194.952 168.205 207.381 1.00 116.99 70 ARG B O 1
ATOM 517 N N . LYS A 1 71 ? 192.999 167.350 206.637 1.00 116.53 71 LYS B N 1
ATOM 518 C CA . LYS A 1 71 ? 192.705 166.728 207.924 1.00 116.53 71 LYS B CA 1
ATOM 519 C C . LYS A 1 71 ? 193.692 165.614 208.239 1.00 116.53 71 LYS B C 1
ATOM 520 O O . LYS A 1 71 ? 194.140 165.481 209.389 1.00 116.53 71 LYS B O 1
ATOM 526 N N . ALA A 1 72 ? 194.064 164.827 207.225 1.00 125.18 72 ALA B N 1
ATOM 527 C CA . ALA A 1 72 ? 195.062 163.785 207.433 1.00 125.18 72 ALA B CA 1
ATOM 528 C C . ALA A 1 72 ? 196.408 164.379 207.826 1.00 125.18 72 ALA B C 1
ATOM 529 O O . ALA A 1 72 ? 197.099 163.844 208.705 1.00 125.18 72 ALA B O 1
ATOM 531 N N . ARG A 1 73 ? 196.776 165.506 207.211 1.00 128.41 73 ARG B N 1
ATOM 532 C CA . ARG A 1 73 ? 198.039 166.159 207.543 1.00 128.41 73 ARG B CA 1
ATOM 533 C C . ARG A 1 73 ? 198.040 166.677 208.973 1.00 128.41 73 ARG B C 1
ATOM 534 O O . ARG A 1 73 ? 199.047 166.559 209.689 1.00 128.41 73 ARG B O 1
ATOM 542 N N . TYR A 1 74 ? 196.912 167.242 209.408 1.00 130.51 74 TYR B N 1
ATOM 543 C CA . TYR A 1 74 ? 196.808 167.710 210.786 1.00 130.51 74 TYR B CA 1
ATOM 544 C C . TYR A 1 74 ? 196.907 166.556 211.775 1.00 130.51 74 TYR B C 1
ATOM 545 O O . TYR A 1 74 ? 197.541 166.689 212.833 1.00 130.51 74 TYR B O 1
ATOM 554 N N . LEU A 1 75 ? 196.301 165.412 211.435 1.00 127.33 75 LEU B N 1
ATOM 555 C CA . LEU A 1 75 ? 196.419 164.230 212.286 1.00 127.33 75 LEU B CA 1
ATOM 556 C C . LEU A 1 75 ? 197.862 163.762 212.382 1.00 127.33 75 LEU B C 1
ATOM 557 O O . LEU A 1 75 ? 198.325 163.384 213.468 1.00 127.33 75 LEU B O 1
ATOM 562 N N . LEU A 1 76 ? 198.591 163.816 211.262 1.00 137.53 76 LEU B N 1
ATOM 563 C CA . LEU A 1 76 ? 200.002 163.438 211.267 1.00 137.53 76 LEU B CA 1
ATOM 564 C C . LEU A 1 76 ? 200.807 164.338 212.173 1.00 137.53 76 LEU B C 1
ATOM 565 O O . LEU A 1 76 ? 201.659 163.862 212.933 1.00 137.53 76 LEU B O 1
ATOM 570 N N . GLU A 1 77 ? 200.548 165.642 212.093 1.00 139.12 77 GLU B N 1
ATOM 571 C CA . GLU A 1 77 ? 201.285 166.590 212.915 1.00 139.12 77 GLU B CA 1
ATOM 572 C C . GLU A 1 77 ? 201.030 166.340 214.393 1.00 139.12 77 GLU B C 1
ATOM 573 O O . GLU A 1 77 ? 201.966 166.372 215.207 1.00 139.12 77 GLU B O 1
ATOM 579 N N . ASP A 1 78 ? 199.762 166.115 214.754 1.00 140.04 78 ASP B N 1
ATOM 580 C CA . ASP A 1 78 ? 199.436 165.865 216.154 1.00 140.04 78 ASP B CA 1
ATOM 581 C C . ASP A 1 78 ? 200.097 164.578 216.631 1.00 140.04 78 ASP B C 1
ATOM 582 O O . ASP A 1 78 ? 200.610 164.522 217.751 1.00 140.04 78 ASP B O 1
ATOM 587 N N . CYS A 1 79 ? 200.118 163.545 215.790 1.00 147.66 79 CYS B N 1
ATOM 588 C CA . CYS A 1 79 ? 200.732 162.293 216.216 1.00 147.66 79 CYS B CA 1
ATOM 589 C C . CYS A 1 79 ? 202.238 162.444 216.414 1.00 147.66 79 CYS B C 1
ATOM 590 O O . CYS A 1 79 ? 202.799 161.874 217.361 1.00 147.66 79 CYS B O 1
ATOM 593 N N . THR A 1 80 ? 202.895 163.239 215.556 1.00 140.96 80 THR B N 1
ATOM 594 C CA . THR A 1 80 ? 204.316 163.533 215.745 1.00 140.96 80 THR B CA 1
ATOM 595 C C . THR A 1 80 ? 204.560 164.252 217.061 1.00 140.96 80 THR B C 1
ATOM 596 O O . THR A 1 80 ? 205.502 163.921 217.797 1.00 140.96 80 THR B O 1
ATOM 600 N N . GLU A 1 81 ? 203.710 165.235 217.373 1.00 143.99 81 GLU B N 1
ATOM 601 C CA . GLU A 1 81 ? 203.845 165.948 218.638 1.00 143.99 81 GLU B CA 1
ATOM 602 C C . GLU A 1 81 ? 203.617 165.021 219.823 1.00 143.99 81 GLU B C 1
ATOM 603 O O . GLU A 1 81 ? 204.290 165.153 220.850 1.00 143.99 81 GLU B O 1
ATOM 609 N N . ALA A 1 82 ? 202.644 164.119 219.715 1.00 144.42 82 ALA B N 1
ATOM 610 C CA . ALA A 1 82 ? 202.352 163.210 220.816 1.00 144.42 82 ALA B CA 1
ATOM 611 C C . ALA A 1 82 ? 203.518 162.267 221.065 1.00 144.42 82 ALA B C 1
ATOM 612 O O . ALA A 1 82 ? 203.845 161.967 222.221 1.00 144.42 82 ALA B O 1
ATOM 614 N N . LEU A 1 83 ? 204.162 161.805 219.988 1.00 148.85 83 LEU B N 1
ATOM 615 C CA . LEU A 1 83 ? 205.403 161.038 220.109 1.00 148.85 83 LEU B CA 1
ATOM 616 C C . LEU A 1 83 ? 206.481 161.825 220.828 1.00 148.85 83 LEU B C 1
ATOM 617 O O . LEU A 1 83 ? 207.137 161.299 221.740 1.00 148.85 83 LEU B O 1
ATOM 622 N N . MET A 1 84 ? 206.658 163.095 220.440 1.00 156.27 84 MET B N 1
ATOM 623 C CA . MET A 1 84 ? 207.655 163.947 221.085 1.00 156.27 84 MET B CA 1
ATOM 624 C C . MET A 1 84 ? 207.353 164.116 222.564 1.00 156.27 84 MET B C 1
ATOM 625 O O . MET A 1 84 ? 208.268 164.125 223.394 1.00 156.27 84 MET B O 1
ATOM 630 N N . ARG A 1 85 ? 206.078 164.278 222.907 1.00 148.85 85 ARG B N 1
ATOM 631 C CA . ARG A 1 85 ? 205.732 164.504 224.301 1.00 148.85 85 ARG B CA 1
ATOM 632 C C . ARG A 1 85 ? 205.910 163.243 225.137 1.00 148.85 85 ARG B C 1
ATOM 633 O O . ARG A 1 85 ? 206.451 163.318 226.247 1.00 148.85 85 ARG B O 1
ATOM 641 N N . LEU A 1 86 ? 205.555 162.079 224.597 1.00 152.69 86 LEU B N 1
ATOM 642 C CA . LEU A 1 86 ? 205.758 160.851 225.350 1.00 152.69 86 LEU B CA 1
ATOM 643 C C . LEU A 1 86 ? 207.230 160.480 225.458 1.00 152.69 86 LEU B C 1
ATOM 644 O O . LEU A 1 86 ? 207.594 159.774 226.403 1.00 152.69 86 LEU B O 1
ATOM 649 N N . LYS A 1 87 ? 208.080 160.976 224.547 1.00 161.61 87 LYS B N 1
ATOM 650 C CA . LYS A 1 87 ? 209.513 160.669 224.599 1.00 161.61 87 LYS B CA 1
ATOM 651 C C . LYS A 1 87 ? 210.141 161.042 225.942 1.00 161.61 87 LYS B C 1
ATOM 652 O O . LYS A 1 87 ? 210.984 160.307 226.469 1.00 161.61 87 LYS B O 1
ATOM 658 N N . MET A 1 88 ? 209.665 162.115 226.557 1.00 156.59 88 MET B N 1
ATOM 659 C CA . MET A 1 88 ? 210.108 162.466 227.893 1.00 156.59 88 MET B CA 1
ATOM 660 C C . MET A 1 88 ? 209.578 161.514 228.960 1.00 156.59 88 MET B C 1
ATOM 661 O O . MET A 1 88 ? 210.226 161.307 229.981 0.00 156.59 88 MET B O 1
ATOM 666 N N . SER A 1 552 ? 162.707 187.126 141.486 1.00 0.38 552 SER B N 1
ATOM 667 C CA . SER A 1 552 ? 162.326 187.143 140.082 1.00 0.38 552 SER B CA 1
ATOM 668 C C . SER A 1 552 ? 162.270 185.744 139.475 1.00 0.38 552 SER B C 1
ATOM 669 O O . SER A 1 552 ? 161.654 185.532 138.435 1.00 0.38 552 SER B O 1
ATOM 672 N N . SER A 1 553 ? 162.786 184.720 140.197 1.00 0.72 553 SER B N 1
ATOM 673 C CA . SER A 1 553 ? 162.720 183.311 139.806 1.00 0.72 553 SER B CA 1
ATOM 674 C C . SER A 1 553 ? 161.315 182.734 139.862 1.00 0.72 553 SER B C 1
ATOM 675 O O . SER A 1 553 ? 161.058 181.640 139.368 1.00 0.72 553 SER B O 1
ATOM 678 N N . GLN A 1 554 ? 160.388 183.472 140.510 1.00 0.71 554 GLN B N 1
ATOM 679 C CA . GLN A 1 554 ? 158.960 183.242 140.519 1.00 0.71 554 GLN B CA 1
ATOM 680 C C . GLN A 1 554 ? 158.319 183.935 139.329 1.00 0.71 554 GLN B C 1
ATOM 681 O O . GLN A 1 554 ? 157.624 183.299 138.557 1.00 0.71 554 GLN B O 1
ATOM 687 N N . THR A 1 555 ? 158.639 185.226 139.077 1.00 0.71 555 THR B N 1
ATOM 688 C CA . THR A 1 555 ? 158.118 186.029 137.965 1.00 0.71 555 THR B CA 1
ATOM 689 C C . THR A 1 555 ? 158.388 185.396 136.613 1.00 0.71 555 THR B C 1
ATOM 690 O O . THR A 1 555 ? 157.542 185.344 135.719 1.00 0.71 555 THR B O 1
ATOM 694 N N . ALA A 1 556 ? 159.614 184.865 136.450 1.00 0.74 556 ALA B N 1
ATOM 695 C CA . ALA A 1 556 ? 160.021 184.062 135.325 1.00 0.74 556 ALA B CA 1
ATOM 696 C C . ALA A 1 556 ? 159.374 182.685 135.262 1.00 0.74 556 ALA B C 1
ATOM 697 O O . ALA A 1 556 ? 159.067 182.186 134.183 1.00 0.74 556 ALA B O 1
ATOM 699 N N . LYS A 1 557 ? 159.172 182.017 136.418 1.00 0.70 557 LYS B N 1
ATOM 700 C CA . LYS A 1 557 ? 158.436 180.771 136.522 1.00 0.70 557 LYS B CA 1
ATOM 701 C C . LYS A 1 557 ? 156.983 180.937 136.106 1.00 0.70 557 LYS B C 1
ATOM 702 O O . LYS A 1 557 ? 156.455 180.079 135.412 1.00 0.70 557 LYS B O 1
ATOM 708 N N . ASP A 1 558 ? 156.322 182.047 136.482 1.00 0.67 558 ASP B N 1
ATOM 709 C CA . ASP A 1 558 ? 154.962 182.398 136.118 1.00 0.67 558 ASP B CA 1
ATOM 710 C C . ASP A 1 558 ? 154.744 182.626 134.625 1.00 0.67 558 ASP B C 1
ATOM 711 O O . ASP A 1 558 ? 153.827 182.078 134.016 1.00 0.67 558 ASP B O 1
ATOM 716 N N . SER A 1 559 ? 155.626 183.421 133.972 1.00 0.66 559 SER B N 1
ATOM 717 C CA . SER A 1 559 ? 155.571 183.688 132.533 1.00 0.66 559 SER B CA 1
ATOM 718 C C . SER A 1 559 ? 155.732 182.440 131.695 1.00 0.66 559 SER B C 1
ATOM 719 O O . SER A 1 559 ? 155.075 182.258 130.671 1.00 0.66 559 SER B O 1
ATOM 722 N N . LEU A 1 560 ? 156.614 181.543 132.150 1.00 0.71 560 LEU B N 1
ATOM 723 C CA . LEU A 1 560 ? 156.811 180.231 131.599 1.00 0.71 560 LEU B CA 1
ATOM 724 C C . LEU A 1 560 ? 155.744 179.235 131.928 1.00 0.71 560 LEU B C 1
ATOM 725 O O . LEU A 1 560 ? 155.412 178.395 131.107 1.00 0.71 560 LEU B O 1
ATOM 730 N N . ARG A 1 561 ? 155.173 179.292 133.142 1.00 0.56 561 ARG B N 1
ATOM 731 C CA . ARG A 1 561 ? 154.089 178.419 133.521 1.00 0.56 561 ARG B CA 1
ATOM 732 C C . ARG A 1 561 ? 152.844 178.621 132.687 1.00 0.56 561 ARG B C 1
ATOM 733 O O . ARG A 1 561 ? 152.119 177.677 132.383 1.00 0.56 561 ARG B O 1
ATOM 741 N N . ASN A 1 562 ? 152.582 179.888 132.325 1.00 0.47 562 ASN B N 1
ATOM 742 C CA . ASN A 1 562 ? 151.504 180.261 131.441 1.00 0.47 562 ASN B CA 1
ATOM 743 C C . ASN A 1 562 ? 151.731 179.884 129.985 1.00 0.47 562 ASN B C 1
ATOM 744 O O . ASN A 1 562 ? 150.884 179.280 129.337 1.00 0.47 562 ASN B O 1
ATOM 749 N N . LYS A 1 563 ? 152.891 180.295 129.424 1.00 0.59 563 LYS B N 1
ATOM 750 C CA . LYS A 1 563 ? 153.250 180.023 128.051 1.00 0.59 563 LYS B CA 1
ATOM 751 C C . LYS A 1 563 ? 153.424 178.540 127.743 1.00 0.59 563 LYS B C 1
ATOM 752 O O . LYS A 1 563 ? 154.128 177.812 128.431 1.00 0.59 563 LYS B O 1
ATOM 758 N N . TRP A 1 564 ? 152.800 178.048 126.659 1.00 0.28 564 TRP B N 1
ATOM 759 C CA . TRP A 1 564 ? 152.824 176.636 126.348 1.00 0.28 564 TRP B CA 1
ATOM 760 C C . TRP A 1 564 ? 154.014 176.304 125.477 1.00 0.28 564 TRP B C 1
ATOM 761 O O . TRP A 1 564 ? 154.426 177.123 124.657 1.00 0.28 564 TRP B O 1
ATOM 772 N N . ASP A 1 565 ? 154.580 175.085 125.644 1.00 0.37 565 ASP B N 1
ATOM 773 C CA . ASP A 1 565 ? 155.642 174.520 124.833 1.00 0.37 565 ASP B CA 1
ATOM 774 C C . ASP A 1 565 ? 155.285 174.470 123.337 1.00 0.37 565 ASP B C 1
ATOM 775 O O . ASP A 1 565 ? 154.159 174.098 122.994 1.00 0.37 565 ASP B O 1
ATOM 780 N N . PRO A 1 566 ? 156.149 174.841 122.398 1.00 0.34 566 PRO B N 1
ATOM 781 C CA . PRO A 1 566 ? 157.540 175.222 122.575 1.00 0.34 566 PRO B CA 1
ATOM 782 C C . PRO A 1 566 ? 157.759 176.693 122.768 1.00 0.34 566 PRO B C 1
ATOM 783 O O . PRO A 1 566 ? 156.999 177.538 122.301 1.00 0.34 566 PRO B O 1
ATOM 787 N N . TYR A 1 567 ? 158.830 177.011 123.504 1.00 0.33 567 TYR B N 1
ATOM 788 C CA . TYR A 1 567 ? 159.232 178.374 123.696 1.00 0.33 567 TYR B CA 1
ATOM 789 C C . TYR A 1 567 ? 160.726 178.459 123.858 1.00 0.33 567 TYR B C 1
ATOM 790 O O . TYR A 1 567 ? 161.338 177.718 124.619 1.00 0.33 567 TYR B O 1
ATOM 799 N N . THR A 1 568 ? 161.384 179.390 123.145 1.00 0.35 568 THR B N 1
ATOM 800 C CA . THR A 1 568 ? 162.799 179.629 123.370 1.00 0.35 568 THR B CA 1
ATOM 801 C C . THR A 1 568 ? 162.984 180.756 124.347 1.00 0.35 568 THR B C 1
ATOM 802 O O . THR A 1 568 ? 162.051 181.487 124.698 1.00 0.35 568 THR B O 1
ATOM 806 N N . GLU A 1 569 ? 164.219 180.898 124.871 1.00 0.37 569 GLU B N 1
ATOM 807 C CA . GLU A 1 569 ? 164.563 182.006 125.735 1.00 0.37 569 GLU B CA 1
ATOM 808 C C . GLU A 1 569 ? 164.297 183.369 125.110 1.00 0.37 569 GLU B C 1
ATOM 809 O O . GLU A 1 569 ? 163.586 184.171 125.701 1.00 0.37 569 GLU B O 1
ATOM 815 N N . GLY A 1 570 ? 164.753 183.666 123.873 1.00 0.49 570 GLY B N 1
ATOM 816 C CA . GLY A 1 570 ? 164.534 184.975 123.240 1.00 0.49 570 GLY B CA 1
ATOM 817 C C . GLY A 1 570 ? 163.128 185.528 123.343 1.00 0.49 570 GLY B C 1
ATOM 818 O O . GLY A 1 570 ? 162.906 186.663 123.736 1.00 0.49 570 GLY B O 1
ATOM 819 N N . GLU A 1 571 ? 162.130 184.684 123.056 1.00 0.51 571 GLU B N 1
ATOM 820 C CA . GLU A 1 571 ? 160.740 185.007 123.233 1.00 0.51 571 GLU B CA 1
ATOM 821 C C . GLU A 1 571 ? 160.224 185.159 124.661 1.00 0.51 571 GLU B C 1
ATOM 822 O O . GLU A 1 571 ? 159.339 185.961 124.905 1.00 0.51 571 GLU B O 1
ATOM 828 N N . LYS A 1 572 ? 160.676 184.369 125.661 1.00 0.56 572 LYS B N 1
ATOM 829 C CA . LYS A 1 572 ? 160.281 184.603 127.049 1.00 0.56 572 LYS B CA 1
ATOM 830 C C . LYS A 1 572 ? 160.793 185.937 127.578 1.00 0.56 572 LYS B C 1
ATOM 831 O O . LYS A 1 572 ? 160.143 186.539 128.428 1.00 0.56 572 LYS B O 1
ATOM 837 N N . VAL A 1 573 ? 161.995 186.376 127.107 1.00 0.45 573 VAL B N 1
ATOM 838 C CA . VAL A 1 573 ? 162.588 187.683 127.353 1.00 0.45 573 VAL B CA 1
ATOM 839 C C . VAL A 1 573 ? 161.743 188.752 126.705 1.00 0.45 573 VAL B C 1
ATOM 840 O O . VAL A 1 573 ? 161.396 189.731 127.329 1.00 0.45 573 VAL B O 1
ATOM 844 N N . SER A 1 574 ? 161.303 188.551 125.448 1.00 0.35 574 SER B N 1
ATOM 845 C CA . SER A 1 574 ? 160.472 189.510 124.723 1.00 0.35 574 SER B CA 1
ATOM 846 C C . SER A 1 574 ? 159.189 189.941 125.419 1.00 0.35 574 SER B C 1
ATOM 847 O O . SER A 1 574 ? 158.762 191.084 125.307 1.00 0.35 574 SER B O 1
ATOM 850 N N . PHE A 1 575 ? 158.540 189.014 126.156 1.00 0.31 575 PHE B N 1
ATOM 851 C CA . PHE A 1 575 ? 157.337 189.297 126.923 1.00 0.31 575 PHE B CA 1
ATOM 852 C C . PHE A 1 575 ? 157.636 189.749 128.352 1.00 0.31 575 PHE B C 1
ATOM 853 O O . PHE A 1 575 ? 156.714 189.956 129.139 1.00 0.31 575 PHE B O 1
ATOM 861 N N . GLN A 1 576 ? 158.918 189.930 128.727 1.00 0.32 576 GLN B N 1
ATOM 862 C CA . GLN A 1 576 ? 159.324 190.451 130.017 1.00 0.32 576 GLN B CA 1
ATOM 863 C C . GLN A 1 576 ? 160.178 191.679 129.816 1.00 0.32 576 GLN B C 1
ATOM 864 O O . GLN A 1 576 ? 161.248 191.629 129.230 1.00 0.32 576 GLN B O 1
ATOM 870 N N . THR A 1 577 ? 159.722 192.822 130.343 1.00 0.31 577 THR B N 1
ATOM 871 C CA . THR A 1 577 ? 160.450 194.068 130.215 1.00 0.31 577 THR B CA 1
ATOM 872 C C . THR A 1 577 ? 160.610 194.526 131.630 1.00 0.31 577 THR B C 1
ATOM 873 O O . THR A 1 577 ? 159.620 194.819 132.302 1.00 0.31 577 THR B O 1
ATOM 877 N N . LEU A 1 578 ? 161.865 194.531 132.142 1.00 0.27 578 LEU B N 1
ATOM 878 C CA . LEU A 1 578 ? 162.251 195.014 133.451 1.00 0.27 578 LEU B CA 1
ATOM 879 C C . LEU A 1 578 ? 161.940 196.482 133.512 1.00 0.27 578 LEU B C 1
ATOM 880 O O . LEU A 1 578 ? 162.047 197.216 132.530 1.00 0.27 578 LEU B O 1
ATOM 885 N N . SER A 1 579 ? 161.544 196.971 134.690 1.00 0.25 579 SER B N 1
ATOM 886 C CA . SER A 1 579 ? 161.067 198.327 134.888 1.00 0.25 579 SER B CA 1
ATOM 887 C C . SER A 1 579 ? 162.080 199.419 134.565 1.00 0.25 579 SER B C 1
ATOM 888 O O . SER A 1 579 ? 161.713 200.552 134.274 1.00 0.25 579 SER B O 1
ATOM 891 N N . ALA A 1 580 ? 163.385 199.077 134.592 1.00 0.28 580 ALA B N 1
ATOM 892 C CA . ALA A 1 580 ? 164.485 199.965 134.309 1.00 0.28 580 ALA B CA 1
ATOM 893 C C . ALA A 1 580 ? 164.770 200.114 132.809 1.00 0.28 580 ALA B C 1
ATOM 894 O O . ALA A 1 580 ? 165.517 200.998 132.407 1.00 0.28 580 ALA B O 1
ATOM 896 N N . GLY A 1 581 ? 164.173 199.265 131.932 1.00 0.28 581 GLY B N 1
ATOM 897 C CA . GLY A 1 581 ? 164.337 199.381 130.478 1.00 0.28 581 GLY B CA 1
ATOM 898 C C . GLY A 1 581 ? 165.702 198.991 129.927 1.00 0.28 581 GLY B C 1
ATOM 899 O O . GLY A 1 581 ? 166.044 199.361 128.799 1.00 0.28 581 GLY B O 1
ATOM 900 N N . CYS A 1 582 ? 166.527 198.314 130.728 1.00 0.29 582 CYS B N 1
ATOM 901 C CA . CYS A 1 582 ? 167.858 198.017 130.172 1.00 0.29 582 CYS B CA 1
ATOM 902 C C . CYS A 1 582 ? 167.823 196.568 129.763 1.00 0.29 582 CYS B C 1
ATOM 903 O O . CYS A 1 582 ? 167.458 195.756 130.605 1.00 0.29 582 CYS B O 1
ATOM 906 N N . ASN A 1 583 ? 168.261 196.275 128.546 1.00 0.34 583 ASN B N 1
ATOM 907 C CA . ASN A 1 583 ? 168.378 194.861 128.130 1.00 0.34 583 ASN B CA 1
ATOM 908 C C . ASN A 1 583 ? 169.575 194.260 128.878 1.00 0.34 583 ASN B C 1
ATOM 909 O O . ASN A 1 583 ? 170.012 193.165 128.509 1.00 0.34 583 ASN B O 1
ATOM 914 N N . ARG A 1 584 ? 170.071 194.951 129.907 1.00 184.02 584 ARG B N 1
ATOM 915 C CA . ARG A 1 584 ? 171.177 194.459 130.752 1.00 184.02 584 ARG B CA 1
ATOM 916 C C . ARG A 1 584 ? 170.584 193.683 131.930 1.00 184.02 584 ARG B C 1
ATOM 917 O O . ARG A 1 584 ? 170.367 192.468 131.787 1.00 184.02 584 ARG B O 1
ATOM 925 N N . GLU A 1 585 ? 170.297 194.370 133.035 1.00 186.40 585 GLU B N 1
ATOM 926 C CA . GLU A 1 585 ? 169.869 193.632 134.247 1.00 186.40 585 GLU B CA 1
ATOM 927 C C . GLU A 1 585 ? 168.647 192.772 134.003 1.00 186.40 585 GLU B C 1
ATOM 928 O O . GLU A 1 585 ? 168.606 191.681 134.584 1.00 186.40 585 GLU B O 1
ATOM 934 N N . GLU A 1 586 ? 167.724 193.172 133.128 1.00 181.25 586 GLU B N 1
ATOM 935 C CA . GLU A 1 586 ? 166.619 192.257 132.881 1.00 181.25 586 GLU B CA 1
ATOM 936 C C . GLU A 1 586 ? 167.105 190.921 132.346 1.00 181.25 586 GLU B C 1
ATOM 937 O O . GLU A 1 586 ? 166.638 189.865 132.780 1.00 181.25 586 GLU B O 1
ATOM 943 N N . ALA A 1 587 ? 168.072 190.949 131.427 1.00 167.59 587 ALA B N 1
ATOM 944 C CA . ALA A 1 587 ? 168.468 189.725 130.757 1.00 167.59 587 ALA B CA 1
ATOM 945 C C . ALA A 1 587 ? 169.240 188.844 131.701 1.00 167.59 587 ALA B C 1
ATOM 946 O O . ALA A 1 587 ? 169.029 187.631 131.741 1.00 167.59 587 ALA B O 1
ATOM 948 N N . VAL A 1 588 ? 170.131 189.450 132.481 1.00 151.22 588 VAL B N 1
ATOM 949 C CA . VAL A 1 588 ? 170.948 188.650 133.367 1.00 151.22 588 VAL B CA 1
ATOM 950 C C . VAL A 1 588 ? 170.094 188.106 134.500 1.00 151.22 588 VAL B C 1
ATOM 951 O O . VAL A 1 588 ? 170.288 186.962 134.932 1.00 151.22 588 VAL B O 1
ATOM 955 N N . GLN A 1 589 ? 169.075 188.852 134.930 1.00 144.84 589 GLN B N 1
ATOM 956 C CA . GLN A 1 589 ? 168.203 188.283 135.941 1.00 144.84 589 GLN B CA 1
ATOM 957 C C . GLN A 1 589 ? 167.315 187.203 135.376 1.00 144.84 589 GLN B C 1
ATOM 958 O O . GLN A 1 589 ? 167.049 186.209 136.059 1.00 144.84 589 GLN B O 1
ATOM 964 N N . LEU A 1 590 ? 166.920 187.351 134.116 1.00 156.51 590 LEU B N 1
ATOM 965 C CA . LEU A 1 590 ? 166.201 186.295 133.424 1.00 156.51 590 LEU B CA 1
ATOM 966 C C . LEU A 1 590 ? 167.048 185.039 133.308 1.00 156.51 590 LEU B C 1
ATOM 967 O O . LEU A 1 590 ? 166.550 183.919 133.471 1.00 156.51 590 LEU B O 1
ATOM 972 N N . PHE A 1 591 ? 168.335 185.219 133.040 1.00 138.05 591 PHE B N 1
ATOM 973 C CA . PHE A 1 591 ? 169.242 184.094 132.901 1.00 138.05 591 PHE B CA 1
ATOM 974 C C . PHE A 1 591 ? 169.443 183.382 134.221 1.00 138.05 591 PHE B C 1
ATOM 975 O O . PHE A 1 591 ? 169.361 182.154 134.285 1.00 138.05 591 PHE B O 1
ATOM 983 N N . PHE A 1 592 ? 169.698 184.140 135.293 1.00 118.79 592 PHE B N 1
ATOM 984 C CA . PHE A 1 592 ? 169.867 183.527 136.605 1.00 118.79 592 PHE B CA 1
ATOM 985 C C . PHE A 1 592 ? 168.606 182.833 137.016 1.00 118.79 592 PHE B C 1
ATOM 986 O O . PHE A 1 592 ? 168.629 181.779 137.670 1.00 118.79 592 PHE B O 1
ATOM 994 N N . ASP A 1 593 ? 167.501 183.372 136.553 1.00 144.09 593 ASP B N 1
ATOM 995 C CA . ASP A 1 593 ? 166.238 182.767 136.833 1.00 144.09 593 ASP B CA 1
ATOM 996 C C . ASP A 1 593 ? 166.122 181.406 136.155 1.00 144.09 593 ASP B C 1
ATOM 997 O O . ASP A 1 593 ? 165.832 180.422 136.839 1.00 144.09 593 ASP B O 1
ATOM 1002 N N . VAL A 1 594 ? 166.287 181.332 134.825 1.00 133.82 594 VAL B N 1
ATOM 1003 C CA . VAL A 1 594 ? 166.110 180.043 134.147 1.00 133.82 594 VAL B CA 1
ATOM 1004 C C . VAL A 1 594 ? 167.096 179.030 134.664 1.00 133.82 594 VAL B C 1
ATOM 1005 O O . VAL A 1 594 ? 166.782 177.842 134.710 1.00 133.82 594 VAL B O 1
ATOM 1009 N N . LEU A 1 595 ? 168.244 179.496 135.162 1.00 125.95 595 LEU B N 1
ATOM 1010 C CA . LEU A 1 595 ? 169.172 178.619 135.860 1.00 125.95 595 LEU B CA 1
ATOM 1011 C C . LEU A 1 595 ? 168.559 178.009 137.120 1.00 125.95 595 LEU B C 1
ATOM 1012 O O . LEU A 1 595 ? 168.671 176.801 137.337 1.00 125.95 595 LEU B O 1
ATOM 1017 N N . VAL A 1 596 ? 167.920 178.822 137.968 1.00 122.34 596 VAL B N 1
ATOM 1018 C CA . VAL A 1 596 ? 167.326 178.259 139.188 1.00 122.34 596 VAL B CA 1
ATOM 1019 C C . VAL A 1 596 ? 166.169 177.323 138.847 1.00 122.34 596 VAL B C 1
ATOM 1020 O O . VAL A 1 596 ? 165.969 176.280 139.484 1.00 122.34 596 VAL B O 1
ATOM 1024 N N . LEU A 1 597 ? 165.395 177.682 137.835 1.00 129.97 597 LEU B N 1
ATOM 1025 C CA . LEU A 1 597 ? 164.276 176.841 137.403 1.00 129.97 597 LEU B CA 1
ATOM 1026 C C . LEU A 1 597 ? 164.729 175.497 136.902 1.00 129.97 597 LEU B C 1
ATOM 1027 O O . LEU A 1 597 ? 164.222 174.458 137.341 1.00 129.97 597 LEU B O 1
ATOM 1032 N N . ALA A 1 598 ? 165.743 175.497 136.057 1.00 120.03 598 ALA B N 1
ATOM 1033 C CA . ALA A 1 598 ? 166.343 174.250 135.632 1.00 120.03 598 ALA B CA 1
ATOM 1034 C C . ALA A 1 598 ? 166.997 173.527 136.792 1.00 120.03 598 ALA B C 1
ATOM 1035 O O . ALA A 1 598 ? 167.055 172.296 136.788 1.00 120.03 598 ALA B O 1
ATOM 1037 N N . THR A 1 599 ? 167.462 174.269 137.801 1.00 110.26 599 THR B N 1
ATOM 1038 C CA . THR A 1 599 ? 168.053 173.649 138.979 1.00 110.26 599 THR B CA 1
ATOM 1039 C C . THR A 1 599 ? 167.019 172.836 139.746 1.00 110.26 599 THR B C 1
ATOM 1040 O O . THR A 1 599 ? 167.341 171.776 140.294 1.00 110.26 599 THR B O 1
ATOM 1044 N N . LYS A 1 600 ? 165.759 173.257 139.736 1.00 114.16 600 LYS B N 1
ATOM 1045 C CA . LYS A 1 600 ? 164.735 172.404 140.341 1.00 114.16 600 LYS B CA 1
ATOM 1046 C C . LYS A 1 600 ? 163.648 172.069 139.328 1.00 114.16 600 LYS B C 1
ATOM 1047 O O . LYS A 1 600 ? 162.576 172.667 139.382 1.00 114.16 600 LYS B O 1
ATOM 1053 N N . ASP A 1 601 ? 163.936 171.084 138.470 1.00 118.72 601 ASP B N 1
ATOM 1054 C CA . ASP A 1 601 ? 163.000 170.313 137.631 1.00 118.72 601 ASP B CA 1
ATOM 1055 C C . ASP A 1 601 ? 161.843 171.133 137.070 1.00 118.72 601 ASP B C 1
ATOM 1056 O O . ASP A 1 601 ? 160.666 170.884 137.320 1.00 118.72 601 ASP B O 1
ATOM 1061 N N . VAL A 1 602 ? 162.191 172.181 136.365 1.00 126.76 602 VAL B N 1
ATOM 1062 C CA . VAL A 1 602 ? 161.218 172.926 135.602 1.00 126.76 602 VAL B CA 1
ATOM 1063 C C . VAL A 1 602 ? 161.378 172.638 134.124 1.00 126.76 602 VAL B C 1
ATOM 1064 O O . VAL A 1 602 ? 160.463 172.120 133.485 1.00 126.76 602 VAL B O 1
ATOM 1068 N N . ILE A 1 603 ? 162.559 172.901 133.572 1.00 146.55 603 ILE B N 1
ATOM 1069 C CA . ILE A 1 603 ? 162.776 172.896 132.131 1.00 146.55 603 ILE B CA 1
ATOM 1070 C C . ILE A 1 603 ? 163.936 171.977 131.770 1.00 146.55 603 ILE B C 1
ATOM 1071 O O . ILE A 1 603 ? 164.945 171.936 132.480 1.00 146.55 603 ILE B O 1
ATOM 1076 N N . SER A 1 604 ? 163.791 171.235 130.669 1.00 159.44 604 SER B N 1
ATOM 1077 C CA . SER A 1 604 ? 164.916 170.638 129.959 1.00 159.44 604 SER B CA 1
ATOM 1078 C C . SER A 1 604 ? 165.346 171.551 128.812 1.00 159.44 604 SER B C 1
ATOM 1079 O O . SER A 1 604 ? 164.511 171.984 128.012 1.00 159.44 604 SER B O 1
ATOM 1082 N N . VAL A 1 605 ? 166.648 171.827 128.722 1.00 145.59 605 VAL B N 1
ATOM 1083 C CA . VAL A 1 605 ? 167.182 172.801 127.777 1.00 145.59 605 VAL B CA 1
ATOM 1084 C C . VAL A 1 605 ? 168.230 172.147 126.886 1.00 145.59 605 VAL B C 1
ATOM 1085 O O . VAL A 1 605 ? 168.803 171.107 127.214 1.00 145.59 605 VAL B O 1
ATOM 1089 N N . LYS A 1 606 ? 168.486 172.782 125.742 1.00 145.36 606 LYS B N 1
ATOM 1090 C CA . LYS A 1 606 ? 169.491 172.298 124.803 1.00 145.36 606 LYS B CA 1
ATOM 1091 C C . LYS A 1 606 ? 170.111 173.477 124.066 1.00 145.36 606 LYS B C 1
ATOM 1092 O O . LYS A 1 606 ? 169.394 174.328 123.545 1.00 145.36 606 LYS B O 1
ATOM 1098 N N . GLN A 1 607 ? 171.441 173.526 124.017 1.00 147.23 607 GLN B N 1
ATOM 1099 C CA . GLN A 1 607 ? 172.150 174.662 123.435 1.00 147.23 607 GLN B CA 1
ATOM 1100 C C . GLN A 1 607 ? 173.268 174.271 122.476 1.00 147.23 607 GLN B C 1
ATOM 1101 O O . GLN A 1 607 ? 173.599 175.066 121.584 1.00 147.23 607 GLN B O 1
ATOM 1107 N N . ASP A 1 608 ? 173.840 173.074 122.603 1.00 173.99 608 ASP B N 1
ATOM 1108 C CA . ASP A 1 608 ? 174.928 172.629 121.730 1.00 173.99 608 ASP B CA 1
ATOM 1109 C C . ASP A 1 608 ? 174.301 171.987 120.490 1.00 173.99 608 ASP B C 1
ATOM 1110 O O . ASP A 1 608 ? 174.246 170.770 120.315 1.00 173.99 608 ASP B O 1
ATOM 1115 N N . VAL A 1 609 ? 173.843 172.849 119.594 1.00 177.23 609 VAL B N 1
ATOM 1116 C CA . VAL A 1 609 ? 173.499 172.427 118.247 1.00 177.23 609 VAL B CA 1
ATOM 1117 C C . VAL A 1 609 ? 174.274 173.240 117.212 1.00 177.23 609 VAL B C 1
ATOM 1118 O O . VAL A 1 609 ? 173.960 173.206 116.018 1.00 177.23 609 VAL B O 1
ATOM 1122 N N . ALA A 1 610 ? 175.324 173.939 117.666 1.00 175.54 610 ALA B N 1
ATOM 1123 C CA . ALA A 1 610 ? 176.138 174.888 116.905 1.00 175.54 610 ALA B CA 1
ATOM 1124 C C . ALA A 1 610 ? 175.305 176.020 116.304 1.00 175.54 610 ALA B C 1
ATOM 1125 O O . ALA A 1 610 ? 175.692 176.613 115.293 1.00 175.54 610 ALA B O 1
ATOM 1127 N N . ILE A 1 611 ? 174.169 176.339 116.921 1.00 178.29 611 ILE B N 1
ATOM 1128 C CA . ILE A 1 611 ? 173.362 177.498 116.569 1.00 178.29 611 ILE B CA 1
ATOM 1129 C C . ILE A 1 611 ? 173.331 178.409 117.783 1.00 178.29 611 ILE B C 1
ATOM 1130 O O . ILE A 1 611 ? 173.005 177.963 118.890 1.00 178.29 611 ILE B O 1
ATOM 1135 N N . GLN A 1 612 ? 173.689 179.672 117.578 1.00 189.97 612 GLN B N 1
ATOM 1136 C CA . GLN A 1 612 ? 173.774 180.620 118.678 1.00 189.97 612 GLN B CA 1
ATOM 1137 C C . GLN A 1 612 ? 172.388 180.965 119.205 1.00 189.97 612 GLN B C 1
ATOM 1138 O O . GLN A 1 612 ? 171.453 181.183 118.427 1.00 189.97 612 GLN B O 1
ATOM 1144 N N . ASN A 1 613 ? 172.272 180.989 120.541 1.00 189.21 613 ASN B N 1
ATOM 1145 C CA . ASN A 1 613 ? 171.047 181.353 121.265 1.00 189.21 613 ASN B CA 1
ATOM 1146 C C . ASN A 1 613 ? 169.868 180.484 120.833 1.00 189.21 613 ASN B C 1
ATOM 1147 O O . ASN A 1 613 ? 168.810 180.979 120.441 1.00 189.21 613 ASN B O 1
ATOM 1152 N N . GLU A 1 614 ? 170.072 179.175 120.866 1.00 190.83 614 GLU B N 1
ATOM 1153 C CA . GLU A 1 614 ? 169.077 178.230 120.386 1.00 190.83 614 GLU B CA 1
ATOM 1154 C C . GLU A 1 614 ? 168.591 177.322 121.506 1.00 190.83 614 GLU B C 1
ATOM 1155 O O . GLU A 1 614 ? 168.464 176.107 121.337 1.00 190.83 614 GLU B O 1
ATOM 1161 N N . ILE A 1 615 ? 168.308 177.893 122.670 1.00 176.00 615 ILE B N 1
ATOM 1162 C CA . ILE A 1 615 ? 167.819 177.074 123.768 1.00 176.00 615 ILE B CA 1
ATOM 1163 C C . ILE A 1 615 ? 166.314 176.921 123.656 1.00 176.00 615 ILE B C 1
ATOM 1164 O O . ILE A 1 615 ? 165.574 177.904 123.580 1.00 176.00 615 ILE B O 1
ATOM 1169 N N . THR A 1 616 ? 165.865 175.679 123.603 1.00 176.64 616 THR B N 1
ATOM 1170 C CA . THR A 1 616 ? 164.451 175.369 123.610 1.00 176.64 616 THR B CA 1
ATOM 1171 C C . THR A 1 616 ? 164.080 175.124 125.046 1.00 176.64 616 THR B C 1
ATOM 1172 O O . THR A 1 616 ? 164.849 174.552 125.822 1.00 176.64 616 THR B O 1
ATOM 1176 N N . LEU A 1 617 ? 162.941 175.577 125.423 1.00 173.90 617 LEU B N 1
ATOM 1177 C CA . LEU A 1 617 ? 162.622 175.491 126.799 1.00 173.90 617 LEU B CA 1
ATOM 1178 C C . LEU A 1 617 ? 161.212 174.933 126.823 1.00 173.90 617 LEU B C 1
ATOM 1179 O O . LEU A 1 617 ? 160.400 175.289 125.959 1.00 173.90 617 LEU B O 1
ATOM 1184 N N . THR A 1 618 ? 160.991 173.921 127.659 1.00 167.77 618 THR B N 1
ATOM 1185 C CA . THR A 1 618 ? 159.847 173.017 127.647 1.00 167.77 618 THR B CA 1
ATOM 1186 C C . THR A 1 618 ? 159.743 172.446 129.054 1.00 167.77 618 THR B C 1
ATOM 1187 O O . THR A 1 618 ? 160.768 172.115 129.650 1.00 167.77 618 THR B O 1
ATOM 1191 N N . ALA A 1 619 ? 158.529 172.284 129.578 1.00 153.20 619 ALA B N 1
ATOM 1192 C CA . ALA A 1 619 ? 158.373 171.698 130.923 1.00 153.20 619 ALA B CA 1
ATOM 1193 C C . ALA A 1 619 ? 158.811 170.235 130.990 1.00 153.20 619 ALA B C 1
ATOM 1194 O O . ALA A 1 619 ? 158.674 169.581 132.025 1.00 153.20 619 ALA B O 1
ATOM 1196 N N . PRO B 2 209 ? 181.740 187.817 273.814 1.00 382.81 209 PRO D N 1
ATOM 1197 C CA . PRO B 2 209 ? 180.805 188.901 273.505 1.00 382.81 209 PRO D CA 1
ATOM 1198 C C . PRO B 2 209 ? 181.483 190.083 272.827 1.00 382.81 209 PRO D C 1
ATOM 1199 O O . PRO B 2 209 ? 181.928 189.962 271.687 1.00 382.81 209 PRO D O 1
ATOM 1203 N N . SER B 2 210 ? 181.551 191.214 273.527 1.00 461.49 210 SER D N 1
ATOM 1204 C CA . SER B 2 210 ? 182.192 192.425 273.024 1.00 461.49 210 SER D CA 1
ATOM 1205 C C . SER B 2 210 ? 182.801 193.174 274.202 1.00 461.49 210 SER D C 1
ATOM 1206 O O . SER B 2 210 ? 182.082 193.838 274.956 1.00 461.49 210 SER D O 1
ATOM 1209 N N . LYS B 2 211 ? 184.118 193.072 274.360 1.00 481.59 211 LYS D N 1
ATOM 1210 C CA . LYS B 2 211 ? 184.841 193.756 275.423 1.00 481.59 211 LYS D CA 1
ATOM 1211 C C . LYS B 2 211 ? 185.788 194.779 274.811 1.00 481.59 211 LYS D C 1
ATOM 1212 O O . LYS B 2 211 ? 186.469 194.491 273.822 1.00 481.59 211 LYS D O 1
ATOM 1218 N N . ILE B 2 212 ? 185.815 195.981 275.385 1.00 527.64 212 ILE D N 1
ATOM 1219 C CA . ILE B 2 212 ? 186.605 197.080 274.841 1.00 527.64 212 ILE D CA 1
ATOM 1220 C C . ILE B 2 212 ? 187.996 197.140 275.465 1.00 527.64 212 ILE D C 1
ATOM 1221 O O . ILE B 2 212 ? 188.919 197.698 274.861 1.00 527.64 212 ILE D O 1
ATOM 1226 N N . GLN B 2 213 ? 188.181 196.555 276.647 1.00 479.98 213 GLN D N 1
ATOM 1227 C CA . GLN B 2 213 ? 189.497 196.483 277.264 1.00 479.98 213 GLN D CA 1
ATOM 1228 C C . GLN B 2 213 ? 190.188 195.147 277.041 1.00 479.98 213 GLN D C 1
ATOM 1229 O O . GLN B 2 213 ? 191.371 195.018 277.375 1.00 479.98 213 GLN D O 1
ATOM 1235 N N . ARG B 2 214 ? 189.493 194.165 276.473 1.00 461.45 214 ARG D N 1
ATOM 1236 C CA . ARG B 2 214 ? 190.028 192.826 276.276 1.00 461.45 214 ARG D CA 1
ATOM 1237 C C . ARG B 2 214 ? 189.147 192.102 275.274 1.00 461.45 214 ARG D C 1
ATOM 1238 O O . ARG B 2 214 ? 188.199 192.671 274.732 1.00 461.45 214 ARG D O 1
ATOM 1246 N N . LEU B 2 215 ? 189.483 190.840 275.024 1.00 400.29 215 LEU D N 1
ATOM 1247 C CA . LEU B 2 215 ? 188.633 189.964 274.232 1.00 400.29 215 LEU D CA 1
ATOM 1248 C C . LEU B 2 215 ? 188.493 188.575 274.835 1.00 400.29 215 LEU D C 1
ATOM 1249 O O . LEU B 2 215 ? 187.743 187.759 274.291 1.00 400.29 215 LEU D O 1
ATOM 1254 N N . GLN B 2 216 ? 189.194 188.296 275.937 1.00 352.76 216 GLN D N 1
ATOM 1255 C CA . GLN B 2 216 ? 189.256 186.939 276.473 1.00 352.76 216 GLN D CA 1
ATOM 1256 C C . GLN B 2 216 ? 187.869 186.350 276.672 1.00 352.76 216 GLN D C 1
ATOM 1257 O O . GLN B 2 216 ? 187.645 185.164 276.403 1.00 352.76 216 GLN D O 1
ATOM 1263 N N . ASP B 2 217 ? 186.927 187.164 277.146 1.00 357.92 217 ASP D N 1
ATOM 1264 C CA . ASP B 2 217 ? 185.559 186.687 277.275 1.00 357.92 217 ASP D CA 1
ATOM 1265 C C . ASP B 2 217 ? 185.022 186.255 275.921 1.00 357.92 217 ASP D C 1
ATOM 1266 O O . ASP B 2 217 ? 184.414 185.188 275.804 1.00 357.92 217 ASP D O 1
ATOM 1271 N N . VAL B 2 218 ? 185.254 187.062 274.886 1.00 316.45 218 VAL D N 1
ATOM 1272 C CA . VAL B 2 218 ? 184.812 186.689 273.549 1.00 316.45 218 VAL D CA 1
ATOM 1273 C C . VAL B 2 218 ? 185.441 185.369 273.143 1.00 316.45 218 VAL D C 1
ATOM 1274 O O . VAL B 2 218 ? 184.766 184.474 272.621 1.00 316.45 218 VAL D O 1
ATOM 1278 N N . LEU B 2 219 ? 186.739 185.216 273.410 1.00 295.39 219 LEU D N 1
ATOM 1279 C CA . LEU B 2 219 ? 187.447 184.007 273.007 1.00 295.39 219 LEU D CA 1
ATOM 1280 C C . LEU B 2 219 ? 186.831 182.777 273.653 1.00 295.39 219 LEU D C 1
ATOM 1281 O O . LEU B 2 219 ? 186.398 181.847 272.963 1.00 295.39 219 LEU D O 1
ATOM 1286 N N . LEU B 2 220 ? 186.780 182.761 274.984 1.00 277.83 220 LEU D N 1
ATOM 1287 C CA . LEU B 2 220 ? 186.288 181.580 275.680 1.00 277.83 220 LEU D CA 1
ATOM 1288 C C . LEU B 2 220 ? 184.811 181.355 275.404 1.00 277.83 220 LEU D C 1
ATOM 1289 O O . LEU B 2 220 ? 184.358 180.210 275.345 1.00 277.83 220 LEU D O 1
ATOM 1294 N N . LYS B 2 221 ? 184.050 182.429 275.194 1.00 276.15 221 LYS D N 1
ATOM 1295 C CA . LYS B 2 221 ? 182.638 182.286 274.873 1.00 276.15 221 LYS D CA 1
ATOM 1296 C C . LYS B 2 221 ? 182.449 181.581 273.542 1.00 276.15 221 LYS D C 1
ATOM 1297 O O . LYS B 2 221 ? 181.700 180.605 273.446 1.00 276.15 221 LYS D O 1
ATOM 1303 N N . GLN B 2 222 ? 183.117 182.067 272.496 1.00 232.64 222 GLN D N 1
ATOM 1304 C CA . GLN B 2 222 ? 182.951 181.442 271.191 1.00 232.64 222 GLN D CA 1
ATOM 1305 C C . GLN B 2 222 ? 183.516 180.033 271.193 1.00 232.64 222 GLN D C 1
ATOM 1306 O O . GLN B 2 222 ? 182.974 179.138 270.538 1.00 232.64 222 GLN D O 1
ATOM 1312 N N . LEU B 2 223 ? 184.599 179.812 271.939 1.00 219.48 223 LEU D N 1
ATOM 1313 C CA . LEU B 2 223 ? 185.144 178.467 272.055 1.00 219.48 223 LEU D CA 1
ATOM 1314 C C . LEU B 2 223 ? 184.141 177.542 272.725 1.00 219.48 223 LEU D C 1
ATOM 1315 O O . LEU B 2 223 ? 183.976 176.385 272.320 1.00 219.48 223 LEU D O 1
ATOM 1320 N N . GLN B 2 224 ? 183.460 178.043 273.751 1.00 235.93 224 GLN D N 1
ATOM 1321 C CA . GLN B 2 224 ? 182.401 177.284 274.392 1.00 235.93 224 GLN D CA 1
ATOM 1322 C C . GLN B 2 224 ? 181.287 176.968 273.412 1.00 235.93 224 GLN D C 1
ATOM 1323 O O . GLN B 2 224 ? 180.813 175.833 273.357 1.00 235.93 224 GLN D O 1
ATOM 1329 N N . ASP B 2 225 ? 180.853 177.963 272.643 1.00 217.56 225 ASP D N 1
ATOM 1330 C CA . ASP B 2 225 ? 179.794 177.734 271.668 1.00 217.56 225 ASP D CA 1
ATOM 1331 C C . ASP B 2 225 ? 180.202 176.655 270.681 1.00 217.56 225 ASP D C 1
ATOM 1332 O O . ASP B 2 225 ? 179.410 175.776 270.333 1.00 217.56 225 ASP D O 1
ATOM 1337 N N . THR B 2 226 ? 181.451 176.705 270.231 1.00 194.33 226 THR D N 1
ATOM 1338 C CA . THR B 2 226 ? 181.928 175.739 269.254 1.00 194.33 226 THR D CA 1
ATOM 1339 C C . THR B 2 226 ? 181.972 174.337 269.839 1.00 194.33 226 THR D C 1
ATOM 1340 O O . THR B 2 226 ? 181.461 173.390 269.234 1.00 194.33 226 THR D O 1
ATOM 1344 N N . ARG B 2 227 ? 182.600 174.182 271.006 1.00 206.82 227 ARG D N 1
ATOM 1345 C CA . ARG B 2 227 ? 182.631 172.878 271.656 1.00 206.82 227 ARG D CA 1
ATOM 1346 C C . ARG B 2 227 ? 181.221 172.397 271.961 1.00 206.82 227 ARG D C 1
ATOM 1347 O O . ARG B 2 227 ? 180.950 171.190 271.992 1.00 206.82 227 ARG D O 1
ATOM 1355 N N . LEU B 2 228 ? 180.306 173.338 272.172 1.00 216.66 228 LEU D N 1
ATOM 1356 C CA . LEU B 2 228 ? 178.904 172.999 272.332 1.00 216.66 228 LEU D CA 1
ATOM 1357 C C . LEU B 2 228 ? 178.350 172.375 271.065 1.00 216.66 228 LEU D C 1
ATOM 1358 O O . LEU B 2 228 ? 177.694 171.335 271.119 1.00 216.66 228 LEU D O 1
ATOM 1363 N N . LEU B 2 229 ? 178.575 173.022 269.922 1.00 209.92 229 LEU D N 1
ATOM 1364 C CA . LEU B 2 229 ? 178.176 172.428 268.650 1.00 209.92 229 LEU D CA 1
ATOM 1365 C C . LEU B 2 229 ? 178.783 171.047 268.496 1.00 209.92 229 LEU D C 1
ATOM 1366 O O . LEU B 2 229 ? 178.126 170.113 268.024 1.00 209.92 229 LEU D O 1
ATOM 1371 N N . ILE B 2 230 ? 180.047 170.915 268.888 1.00 203.04 230 ILE D N 1
ATOM 1372 C CA . ILE B 2 230 ? 180.736 169.633 268.844 1.00 203.04 230 ILE D CA 1
ATOM 1373 C C . ILE B 2 230 ? 179.924 168.580 269.570 1.00 203.04 230 ILE D C 1
ATOM 1374 O O . ILE B 2 230 ? 179.452 167.604 268.970 1.00 203.04 230 ILE D O 1
ATOM 1379 N N . SER B 2 231 ? 179.740 168.779 270.872 1.00 246.88 231 SER D N 1
ATOM 1380 C CA . SER B 2 231 ? 179.004 167.830 271.693 1.00 246.88 231 SER D CA 1
ATOM 1381 C C . SER B 2 231 ? 177.613 167.591 271.134 1.00 246.88 231 SER D C 1
ATOM 1382 O O . SER B 2 231 ? 177.136 166.454 271.082 1.00 246.88 231 SER D O 1
ATOM 1385 N N . GLN B 2 232 ? 176.946 168.662 270.714 1.00 251.13 232 GLN D N 1
ATOM 1386 C CA . GLN B 2 232 ? 175.583 168.549 270.227 1.00 251.13 232 GLN D CA 1
ATOM 1387 C C . GLN B 2 232 ? 175.506 167.603 269.048 1.00 251.13 232 GLN D C 1
ATOM 1388 O O . GLN B 2 232 ? 174.753 166.627 269.075 1.00 251.13 232 GLN D O 1
ATOM 1394 N N . VAL B 2 233 ? 176.292 167.869 268.008 1.00 253.04 233 VAL D N 1
ATOM 1395 C CA . VAL B 2 233 ? 176.195 167.076 266.790 1.00 253.04 233 VAL D CA 1
ATOM 1396 C C . VAL B 2 233 ? 176.678 165.658 267.047 1.00 253.04 233 VAL D C 1
ATOM 1397 O O . VAL B 2 233 ? 176.183 164.695 266.449 1.00 253.04 233 VAL D O 1
ATOM 1401 N N . ILE B 2 234 ? 177.640 165.506 267.955 1.00 264.69 234 ILE D N 1
ATOM 1402 C CA . ILE B 2 234 ? 178.133 164.173 268.274 1.00 264.69 234 ILE D CA 1
ATOM 1403 C C . ILE B 2 234 ? 177.035 163.356 268.929 1.00 264.69 234 ILE D C 1
ATOM 1404 O O . ILE B 2 234 ? 176.676 162.267 268.465 1.00 264.69 234 ILE D O 1
ATOM 1409 N N . GLU B 2 235 ? 176.486 163.873 270.023 1.00 301.24 235 GLU D N 1
ATOM 1410 C CA . GLU B 2 235 ? 175.400 163.183 270.695 1.00 301.24 235 GLU D CA 1
ATOM 1411 C C . GLU B 2 235 ? 174.193 163.042 269.786 1.00 301.24 235 GLU D C 1
ATOM 1412 O O . GLU B 2 235 ? 173.369 162.148 269.992 1.00 301.24 235 GLU D O 1
ATOM 1418 N N . ALA B 2 236 ? 174.078 163.899 268.772 1.00 321.33 236 ALA D N 1
ATOM 1419 C CA . ALA B 2 236 ? 173.018 163.728 267.791 1.00 321.33 236 ALA D CA 1
ATOM 1420 C C . ALA B 2 236 ? 173.251 162.472 266.970 1.00 321.33 236 ALA D C 1
ATOM 1421 O O . ALA B 2 236 ? 172.495 161.501 267.079 1.00 321.33 236 ALA D O 1
ATOM 1423 N N . GLU B 2 237 ? 174.343 162.447 266.199 1.00 295.68 237 GLU D N 1
ATOM 1424 C CA . GLU B 2 237 ? 174.634 161.289 265.357 1.00 295.68 237 GLU D CA 1
ATOM 1425 C C . GLU B 2 237 ? 174.671 160.009 266.176 1.00 295.68 237 GLU D C 1
ATOM 1426 O O . GLU B 2 237 ? 174.472 158.912 265.643 1.00 295.68 237 GLU D O 1
ATOM 1432 N N . ASN B 2 238 ? 174.933 160.130 267.476 1.00 311.49 238 ASN D N 1
ATOM 1433 C CA . ASN B 2 238 ? 174.814 158.973 268.351 1.00 311.49 238 ASN D CA 1
ATOM 1434 C C . ASN B 2 238 ? 173.355 158.617 268.591 1.00 311.49 238 ASN D C 1
ATOM 1435 O O . ASN B 2 238 ? 172.914 157.510 268.264 1.00 311.49 238 ASN D O 1
ATOM 1440 N N . SER B 2 239 ? 172.587 159.555 269.143 1.00 355.30 239 SER D N 1
ATOM 1441 C CA . SER B 2 239 ? 171.233 159.298 269.608 1.00 355.30 239 SER D CA 1
ATOM 1442 C C . SER B 2 239 ? 170.177 159.497 268.534 1.00 355.30 239 SER D C 1
ATOM 1443 O O . SER B 2 239 ? 169.027 159.098 268.746 1.00 355.30 239 SER D O 1
ATOM 1446 N N . GLU B 2 240 ? 170.517 160.101 267.400 1.00 372.92 240 GLU D N 1
ATOM 1447 C CA . GLU B 2 240 ? 169.572 160.221 266.303 1.00 372.92 240 GLU D CA 1
ATOM 1448 C C . GLU B 2 240 ? 169.497 158.880 265.586 1.00 372.92 240 GLU D C 1
ATOM 1449 O O . GLU B 2 240 ? 170.522 158.304 265.207 1.00 372.92 240 GLU D O 1
ATOM 1455 N N . ASP B 2 241 ? 168.279 158.361 265.457 1.00 392.30 241 ASP D N 1
ATOM 1456 C CA . ASP B 2 241 ? 168.069 157.093 264.774 1.00 392.30 241 ASP D CA 1
ATOM 1457 C C . ASP B 2 241 ? 167.016 157.265 263.689 1.00 392.30 241 ASP D C 1
ATOM 1458 O O . ASP B 2 241 ? 167.168 156.757 262.574 1.00 392.30 241 ASP D O 1
ATOM 1463 N N . PHE B 2 242 ? 165.942 157.991 264.014 1.00 413.38 242 PHE D N 1
ATOM 1464 C CA . PHE B 2 242 ? 164.973 158.365 262.978 1.00 413.38 242 PHE D CA 1
ATOM 1465 C C . PHE B 2 242 ? 164.435 159.777 263.175 1.00 413.38 242 PHE D C 1
ATOM 1466 O O . PHE B 2 242 ? 163.397 160.100 262.588 1.00 413.38 242 PHE D O 1
ATOM 1474 N N . SER B 2 243 ? 165.086 160.622 263.969 1.00 366.08 243 SER D N 1
ATOM 1475 C CA . SER B 2 243 ? 164.621 161.974 264.231 1.00 366.08 243 SER D CA 1
ATOM 1476 C C . SER B 2 243 ? 165.098 162.901 263.123 1.00 366.08 243 SER D C 1
ATOM 1477 O O . SER B 2 243 ? 166.292 162.947 262.810 1.00 366.08 243 SER D O 1
ATOM 1480 N N . SER B 2 244 ? 164.162 163.638 262.534 1.00 345.35 244 SER D N 1
ATOM 1481 C CA . SER B 2 244 ? 164.463 164.605 261.492 1.00 345.35 244 SER D CA 1
ATOM 1482 C C . SER B 2 244 ? 164.371 166.012 262.062 1.00 345.35 244 SER D C 1
ATOM 1483 O O . SER B 2 244 ? 163.316 166.444 262.534 1.00 345.35 244 SER D O 1
ATOM 1486 N N . ASN B 2 245 ? 165.491 166.728 262.001 1.00 338.31 245 ASN D N 1
ATOM 1487 C CA . ASN B 2 245 ? 165.604 168.029 262.642 1.00 338.31 245 ASN D CA 1
ATOM 1488 C C . ASN B 2 245 ? 166.265 169.027 261.701 1.00 338.31 245 ASN D C 1
ATOM 1489 O O . ASN B 2 245 ? 166.412 168.757 260.505 1.00 338.31 245 ASN D O 1
ATOM 1494 N N . SER B 2 246 ? 166.662 170.181 262.229 1.00 331.44 246 SER D N 1
ATOM 1495 C CA . SER B 2 246 ? 167.261 171.240 261.430 1.00 331.44 246 SER D CA 1
ATOM 1496 C C . SER B 2 246 ? 168.764 171.073 261.252 1.00 331.44 246 SER D C 1
ATOM 1497 O O . SER B 2 246 ? 169.396 171.914 260.607 1.00 331.44 246 SER D O 1
ATOM 1500 N N . LEU B 2 247 ? 169.352 170.016 261.808 1.00 303.26 247 LEU D N 1
ATOM 1501 C CA . LEU B 2 247 ? 170.773 169.752 261.641 1.00 303.26 247 LEU D CA 1
ATOM 1502 C C . LEU B 2 247 ? 171.064 168.599 260.700 1.00 303.26 247 LEU D C 1
ATOM 1503 O O . LEU B 2 247 ? 172.158 168.543 260.129 1.00 303.26 247 LEU D O 1
ATOM 1508 N N . PHE B 2 248 ? 170.121 167.687 260.513 1.00 321.52 248 PHE D N 1
ATOM 1509 C CA . PHE B 2 248 ? 170.384 166.494 259.728 1.00 321.52 248 PHE D CA 1
ATOM 1510 C C . PHE B 2 248 ? 169.193 166.250 258.820 1.00 321.52 248 PHE D C 1
ATOM 1511 O O . PHE B 2 248 ? 168.122 166.835 258.988 1.00 321.52 248 PHE D O 1
ATOM 1519 N N . ILE B 2 249 ? 169.408 165.381 257.844 1.00 301.40 249 ILE D N 1
ATOM 1520 C CA . ILE B 2 249 ? 168.397 164.994 256.877 1.00 301.40 249 ILE D CA 1
ATOM 1521 C C . ILE B 2 249 ? 168.463 163.488 256.725 1.00 301.40 249 ILE D C 1
ATOM 1522 O O . ILE B 2 249 ? 169.539 162.930 256.480 1.00 301.40 249 ILE D O 1
ATOM 1527 N N . LYS B 2 250 ? 167.319 162.840 256.890 1.00 337.69 250 LYS D N 1
ATOM 1528 C CA . LYS B 2 250 ? 167.204 161.406 256.697 1.00 337.69 250 LYS D CA 1
ATOM 1529 C C . LYS B 2 250 ? 167.013 161.119 255.214 1.00 337.69 250 LYS D C 1
ATOM 1530 O O . LYS B 2 250 ? 166.129 161.695 254.574 1.00 337.69 250 LYS D O 1
ATOM 1536 N N . ARG B 2 251 ? 167.844 160.236 254.669 1.00 349.90 251 ARG D N 1
ATOM 1537 C CA . ARG B 2 251 ? 167.886 160.023 253.231 1.00 349.90 251 ARG D CA 1
ATOM 1538 C C . ARG B 2 251 ? 166.653 159.257 252.750 1.00 349.90 251 ARG D C 1
ATOM 1539 O O . ARG B 2 251 ? 165.836 158.766 253.536 1.00 349.90 251 ARG D O 1
ATOM 1547 N N . GLU B 2 252 ? 166.525 159.175 251.421 1.00 375.85 252 GLU D N 1
ATOM 1548 C CA . GLU B 2 252 ? 165.465 158.382 250.807 1.00 375.85 252 GLU D CA 1
ATOM 1549 C C . GLU B 2 252 ? 165.475 156.958 251.342 1.00 375.85 252 GLU D C 1
ATOM 1550 O O . GLU B 2 252 ? 164.453 156.453 251.819 1.00 375.85 252 GLU D O 1
ATOM 1556 N N . ASP B 2 253 ? 166.627 156.297 251.286 1.00 418.48 253 ASP D N 1
ATOM 1557 C CA . ASP B 2 253 ? 166.852 155.185 252.190 1.00 418.48 253 ASP D CA 1
ATOM 1558 C C . ASP B 2 253 ? 166.916 155.745 253.600 1.00 418.48 253 ASP D C 1
ATOM 1559 O O . ASP B 2 253 ? 167.916 156.349 253.998 1.00 418.48 253 ASP D O 1
ATOM 1564 N N . ASP B 2 254 ? 165.837 155.552 254.353 1.00 413.64 254 ASP D N 1
ATOM 1565 C CA . ASP B 2 254 ? 165.697 156.255 255.619 1.00 413.64 254 ASP D CA 1
ATOM 1566 C C . ASP B 2 254 ? 166.706 155.787 256.654 1.00 413.64 254 ASP D C 1
ATOM 1567 O O . ASP B 2 254 ? 166.731 156.314 257.771 1.00 413.64 254 ASP D O 1
ATOM 1572 N N . ASP B 2 255 ? 167.544 154.820 256.303 1.00 429.77 255 ASP D N 1
ATOM 1573 C CA . ASP B 2 255 ? 168.694 154.456 257.112 1.00 429.77 255 ASP D CA 1
ATOM 1574 C C . ASP B 2 255 ? 169.762 155.536 257.107 1.00 429.77 255 ASP D C 1
ATOM 1575 O O . ASP B 2 255 ? 170.595 155.575 258.019 1.00 429.77 255 ASP D O 1
ATOM 1580 N N . GLY B 2 256 ? 169.748 156.414 256.113 1.00 368.58 256 GLY D N 1
ATOM 1581 C CA . GLY B 2 256 ? 170.794 157.394 255.928 1.00 368.58 256 GLY D CA 1
ATOM 1582 C C . GLY B 2 256 ? 170.426 158.758 256.480 1.00 368.58 256 GLY D C 1
ATOM 1583 O O . GLY B 2 256 ? 169.260 159.137 256.521 1.00 368.58 256 GLY D O 1
ATOM 1584 N N . LYS B 2 257 ? 171.449 159.488 256.906 1.00 295.63 257 LYS D N 1
ATOM 1585 C CA . LYS B 2 257 ? 171.296 160.835 257.428 1.00 295.63 257 LYS D CA 1
ATOM 1586 C C . LYS B 2 257 ? 172.559 161.609 257.087 1.00 295.63 257 LYS D C 1
ATOM 1587 O O . LYS B 2 257 ? 173.635 161.035 256.917 1.00 295.63 257 LYS D O 1
ATOM 1593 N N . HIS B 2 258 ? 172.413 162.925 256.990 1.00 262.89 258 HIS D N 1
ATOM 1594 C CA . HIS B 2 258 ? 173.566 163.773 256.719 1.00 262.89 258 HIS D CA 1
ATOM 1595 C C . HIS B 2 258 ? 173.239 165.209 257.087 1.00 262.89 258 HIS D C 1
ATOM 1596 O O . HIS B 2 258 ? 172.089 165.637 257.026 1.00 262.89 258 HIS D O 1
ATOM 1603 N N . ILE B 2 259 ? 174.268 165.943 257.445 1.00 204.84 259 ILE D N 1
ATOM 1604 C CA . ILE B 2 259 ? 174.136 167.293 257.976 1.00 204.84 259 ILE D CA 1
ATOM 1605 C C . ILE B 2 259 ? 173.509 168.207 256.939 1.00 204.84 259 ILE D C 1
ATOM 1606 O O . ILE B 2 259 ? 173.738 168.061 255.734 1.00 204.84 259 ILE D O 1
ATOM 1611 N N . SER B 2 260 ? 172.708 169.154 257.411 1.00 208.94 260 SER D N 1
ATOM 1612 C CA . SER B 2 260 ? 172.283 170.256 256.568 1.00 208.94 260 SER D CA 1
ATOM 1613 C C . SER B 2 260 ? 173.468 171.161 256.293 1.00 208.94 260 SER D C 1
ATOM 1614 O O . SER B 2 260 ? 174.263 171.455 257.191 1.00 208.94 260 SER D O 1
ATOM 1617 N N . SER B 2 261 ? 173.577 171.616 255.047 1.00 207.33 261 SER D N 1
ATOM 1618 C CA . SER B 2 261 ? 174.569 172.634 254.740 1.00 207.33 261 SER D CA 1
ATOM 1619 C C . SER B 2 261 ? 174.399 173.862 255.613 1.00 207.33 261 SER D C 1
ATOM 1620 O O . SER B 2 261 ? 175.327 174.665 255.719 1.00 207.33 261 SER D O 1
ATOM 1623 N N . HIS B 2 262 ? 173.231 174.026 256.230 1.00 210.55 262 HIS D N 1
ATOM 1624 C CA . HIS B 2 262 ? 173.067 175.079 257.216 1.00 210.55 262 HIS D CA 1
ATOM 1625 C C . HIS B 2 262 ? 174.000 174.879 258.397 1.00 210.55 262 HIS D C 1
ATOM 1626 O O . HIS B 2 262 ? 174.765 175.783 258.744 1.00 210.55 262 HIS D O 1
ATOM 1633 N N . ALA B 2 263 ? 173.934 173.713 259.039 1.00 198.85 263 ALA D N 1
ATOM 1634 C CA . ALA B 2 263 ? 174.837 173.443 260.149 1.00 198.85 263 ALA D CA 1
ATOM 1635 C C . ALA B 2 263 ? 176.282 173.485 259.689 1.00 198.85 263 ALA D C 1
ATOM 1636 O O . ALA B 2 263 ? 177.167 173.928 260.427 1.00 198.85 263 ALA D O 1
ATOM 1638 N N . ILE B 2 264 ? 176.529 173.026 258.468 1.00 191.69 264 ILE D N 1
ATOM 1639 C CA . ILE B 2 264 ? 177.856 173.121 257.879 1.00 191.69 264 ILE D CA 1
ATOM 1640 C C . ILE B 2 264 ? 178.335 174.564 257.871 1.00 191.69 264 ILE D C 1
ATOM 1641 O O . ILE B 2 264 ? 179.428 174.883 258.356 1.00 191.69 264 ILE D O 1
ATOM 1646 N N . GLU B 2 265 ? 177.517 175.457 257.327 1.00 206.91 265 GLU D N 1
ATOM 1647 C CA . GLU B 2 265 ? 177.885 176.861 257.266 1.00 206.91 265 GLU D CA 1
ATOM 1648 C C . GLU B 2 265 ? 178.014 177.446 258.659 1.00 206.91 265 GLU D C 1
ATOM 1649 O O . GLU B 2 265 ? 178.809 178.360 258.887 1.00 206.91 265 GLU D O 1
ATOM 1655 N N . LYS B 2 266 ? 177.233 176.937 259.603 1.00 206.18 266 LYS D N 1
ATOM 1656 C CA . LYS B 2 266 ? 177.365 177.402 260.975 1.00 206.18 266 LYS D CA 1
ATOM 1657 C C . LYS B 2 266 ? 178.737 177.055 261.526 1.00 206.18 266 LYS D C 1
ATOM 1658 O O . LYS B 2 266 ? 179.397 177.889 262.155 1.00 206.18 266 LYS D O 1
ATOM 1664 N N . LEU B 2 267 ? 179.177 175.822 261.298 1.00 192.02 267 LEU D N 1
ATOM 1665 C CA . LEU B 2 267 ? 180.525 175.437 261.686 1.00 192.02 267 LEU D CA 1
ATOM 1666 C C . LEU B 2 267 ? 181.547 176.326 261.004 1.00 192.02 267 LEU D C 1
ATOM 1667 O O . LEU B 2 267 ? 182.551 176.724 261.611 1.00 192.02 267 LEU D O 1
ATOM 1672 N N . TYR B 2 268 ? 181.300 176.652 259.738 1.00 205.15 268 TYR D N 1
ATOM 1673 C CA . TYR B 2 268 ? 182.227 177.505 259.013 1.00 205.15 268 TYR D CA 1
ATOM 1674 C C . TYR B 2 268 ? 182.298 178.890 259.637 1.00 205.15 268 TYR D C 1
ATOM 1675 O O . TYR B 2 268 ? 183.373 179.480 259.749 1.00 205.15 268 TYR D O 1
ATOM 1684 N N . MET B 2 269 ? 181.154 179.433 260.036 1.00 218.97 269 MET D N 1
ATOM 1685 C CA . MET B 2 269 ? 181.148 180.739 260.680 1.00 218.97 269 MET D CA 1
ATOM 1686 C C . MET B 2 269 ? 181.861 180.682 262.019 1.00 218.97 269 MET D C 1
ATOM 1687 O O . MET B 2 269 ? 182.606 181.602 262.382 1.00 218.97 269 MET D O 1
ATOM 1692 N N . ALA B 2 270 ? 181.633 179.609 262.772 1.00 204.33 270 ALA D N 1
ATOM 1693 C CA . ALA B 2 270 ? 182.309 179.451 264.050 1.00 204.33 270 ALA D CA 1
ATOM 1694 C C . ALA B 2 270 ? 183.816 179.473 263.868 1.00 204.33 270 ALA D C 1
ATOM 1695 O O . ALA B 2 270 ? 184.525 180.221 264.551 1.00 204.33 270 ALA D O 1
ATOM 1697 N N . LEU B 2 271 ? 184.321 178.672 262.933 1.00 193.50 271 LEU D N 1
ATOM 1698 C CA . LEU B 2 271 ? 185.757 178.667 262.691 1.00 193.50 271 LEU D CA 1
ATOM 1699 C C . LEU B 2 271 ? 186.222 180.000 262.128 1.00 193.50 271 LEU D C 1
ATOM 1700 O O . LEU B 2 271 ? 187.344 180.432 262.394 1.00 193.50 271 LEU D O 1
ATOM 1705 N N . THR B 2 272 ? 185.373 180.669 261.350 1.00 189.48 272 THR D N 1
ATOM 1706 C CA . THR B 2 272 ? 185.728 181.982 260.832 1.00 189.48 272 THR D CA 1
ATOM 1707 C C . THR B 2 272 ? 185.978 182.953 261.970 1.00 189.48 272 THR D C 1
ATOM 1708 O O . THR B 2 272 ? 186.904 183.769 261.919 1.00 189.48 272 THR D O 1
ATOM 1712 N N . LYS B 2 273 ? 185.154 182.873 263.009 1.00 189.56 273 LYS D N 1
ATOM 1713 C CA . LYS B 2 273 ? 185.356 183.717 264.178 1.00 189.56 273 LYS D CA 1
ATOM 1714 C C . LYS B 2 273 ? 186.613 183.302 264.925 1.00 189.56 273 LYS D C 1
ATOM 1715 O O . LYS B 2 273 ? 187.477 184.131 265.231 1.00 189.56 273 LYS D O 1
ATOM 1721 N N . LEU B 2 274 ? 186.734 182.005 265.211 1.00 197.69 274 LEU D N 1
ATOM 1722 C CA . LEU B 2 274 ? 187.870 181.505 265.978 1.00 197.69 274 LEU D CA 1
ATOM 1723 C C . LEU B 2 274 ? 189.186 181.767 265.258 1.00 197.69 274 LEU D C 1
ATOM 1724 O O . LEU B 2 274 ? 190.256 181.771 265.877 1.00 197.69 274 LEU D O 1
ATOM 1729 N N . SER B 2 275 ? 189.125 181.974 263.945 1.00 197.18 275 SER D N 1
ATOM 1730 C CA . SER B 2 275 ? 190.328 182.253 263.178 1.00 197.18 275 SER D CA 1
ATOM 1731 C C . SER B 2 275 ? 190.963 183.562 263.608 1.00 197.18 275 SER D C 1
ATOM 1732 O O . SER B 2 275 ? 192.139 183.598 263.986 1.00 197.18 275 SER D O 1
ATOM 1735 N N . ARG B 2 276 ? 190.191 184.648 263.563 1.00 191.13 276 ARG D N 1
ATOM 1736 C CA . ARG B 2 276 ? 190.739 185.972 263.826 1.00 191.13 276 ARG D CA 1
ATOM 1737 C C . ARG B 2 276 ? 191.367 186.059 265.206 1.00 191.13 276 ARG D C 1
ATOM 1738 O O . ARG B 2 276 ? 192.202 186.935 265.457 1.00 191.13 276 ARG D O 1
ATOM 1746 N N . LEU B 2 277 ? 190.980 185.168 266.108 1.00 206.69 277 LEU D N 1
ATOM 1747 C CA . LEU B 2 277 ? 191.622 185.041 267.402 1.00 206.69 277 LEU D CA 1
ATOM 1748 C C . LEU B 2 277 ? 192.612 183.885 267.441 1.00 206.69 277 LEU D C 1
ATOM 1749 O O . LEU B 2 277 ? 193.609 183.961 268.164 1.00 206.69 277 LEU D O 1
ATOM 1754 N N . GLY B 2 278 ? 192.372 182.829 266.667 1.00 234.22 278 GLY D N 1
ATOM 1755 C CA . GLY B 2 278 ? 193.330 181.741 266.570 1.00 234.22 278 GLY D CA 1
ATOM 1756 C C . GLY B 2 278 ? 193.428 180.866 267.799 1.00 234.22 278 GLY D C 1
ATOM 1757 O O . GLY B 2 278 ? 194.494 180.797 268.419 1.00 234.22 278 GLY D O 1
ATOM 1758 N N . ALA B 2 279 ? 192.345 180.186 268.170 1.00 241.41 279 ALA D N 1
ATOM 1759 C CA . ALA B 2 279 ? 192.353 179.281 269.310 1.00 241.41 279 ALA D CA 1
ATOM 1760 C C . ALA B 2 279 ? 192.795 177.873 268.946 1.00 241.41 279 ALA D C 1
ATOM 1761 O O . ALA B 2 279 ? 192.423 176.923 269.643 1.00 241.41 279 ALA D O 1
ATOM 1763 N N . CYS B 2 280 ? 193.570 177.714 267.871 1.00 246.67 280 CYS D N 1
ATOM 1764 C CA . CYS B 2 280 ? 193.946 176.385 267.401 1.00 246.67 280 CYS D CA 1
ATOM 1765 C C . CYS B 2 280 ? 194.649 175.588 268.490 1.00 246.67 280 CYS D C 1
ATOM 1766 O O . CYS B 2 280 ? 194.332 174.417 268.726 1.00 246.67 280 CYS D O 1
ATOM 1769 N N . ASP B 2 281 ? 195.592 176.208 269.169 1.00 264.47 281 ASP D N 1
ATOM 1770 C CA . ASP B 2 281 ? 196.279 175.565 270.278 1.00 264.47 281 ASP D CA 1
ATOM 1771 C C . ASP B 2 281 ? 195.428 175.456 271.496 1.00 264.47 281 ASP D C 1
ATOM 1772 O O . ASP B 2 281 ? 195.946 175.134 272.567 1.00 264.47 281 ASP D O 1
ATOM 1777 N N . LYS B 2 282 ? 194.131 175.733 271.388 1.00 248.65 282 LYS D N 1
ATOM 1778 C CA . LYS B 2 282 ? 193.268 175.849 272.553 1.00 248.65 282 LYS D CA 1
ATOM 1779 C C . LYS B 2 282 ? 192.034 174.967 272.452 1.00 248.65 282 LYS D C 1
ATOM 1780 O O . LYS B 2 282 ? 191.099 175.141 273.240 1.00 248.65 282 LYS D O 1
ATOM 1786 N N . LEU B 2 283 ? 191.997 174.034 271.507 1.00 207.26 283 LEU D N 1
ATOM 1787 C CA . LEU B 2 283 ? 190.797 173.252 271.236 1.00 207.26 283 LEU D CA 1
ATOM 1788 C C . LEU B 2 283 ? 191.130 171.767 271.261 1.00 207.26 283 LEU D C 1
ATOM 1789 O O . LEU B 2 283 ? 192.228 171.360 270.865 1.00 207.26 283 LEU D O 1
ATOM 1794 N N . LEU B 2 284 ? 190.182 170.968 271.736 1.00 187.92 284 LEU D N 1
ATOM 1795 C CA . LEU B 2 284 ? 190.270 169.528 271.570 1.00 187.92 284 LEU D CA 1
ATOM 1796 C C . LEU B 2 284 ? 189.505 169.100 270.329 1.00 187.92 284 LEU D C 1
ATOM 1797 O O . LEU B 2 284 ? 188.284 169.251 270.248 1.00 187.92 284 LEU D O 1
ATOM 1802 N N . GLU B 2 285 ? 190.235 168.581 269.353 1.00 192.48 285 GLU D N 1
ATOM 1803 C CA . GLU B 2 285 ? 189.651 167.912 268.207 1.00 192.48 285 GLU D CA 1
ATOM 1804 C C . GLU B 2 285 ? 189.998 166.445 268.180 1.00 192.48 285 GLU D C 1
ATOM 1805 O O . GLU B 2 285 ? 189.353 165.682 267.453 1.00 192.48 285 GLU D O 1
ATOM 1811 N N . GLU B 2 286 ? 190.989 166.040 268.961 1.00 211.72 286 GLU D N 1
ATOM 1812 C CA . GLU B 2 286 ? 191.519 164.689 268.961 1.00 211.72 286 GLU D CA 1
ATOM 1813 C C . GLU B 2 286 ? 190.465 163.744 269.510 1.00 211.72 286 GLU D C 1
ATOM 1814 O O . GLU B 2 286 ? 190.141 163.792 270.701 1.00 211.72 286 GLU D O 1
ATOM 1820 N N . GLY B 2 287 ? 189.927 162.891 268.646 1.00 200.51 287 GLY D N 1
ATOM 1821 C CA . GLY B 2 287 ? 188.762 162.118 269.033 1.00 200.51 287 GLY D CA 1
ATOM 1822 C C . GLY B 2 287 ? 187.599 163.011 269.395 1.00 200.51 287 GLY D C 1
ATOM 1823 O O . GLY B 2 287 ? 186.672 162.578 270.088 1.00 200.51 287 GLY D O 1
ATOM 1824 N N . SER B 2 288 ? 187.649 164.268 268.966 1.00 189.95 288 SER D N 1
ATOM 1825 C CA . SER B 2 288 ? 186.580 165.220 269.213 1.00 189.95 288 SER D CA 1
ATOM 1826 C C . SER B 2 288 ? 186.021 165.687 267.882 1.00 189.95 288 SER D C 1
ATOM 1827 O O . SER B 2 288 ? 184.804 165.780 267.703 1.00 189.95 288 SER D O 1
ATOM 1830 N N . ILE B 2 289 ? 186.912 165.993 266.941 1.00 185.11 289 ILE D N 1
ATOM 1831 C CA . ILE B 2 289 ? 186.467 166.382 265.610 1.00 185.11 289 ILE D CA 1
ATOM 1832 C C . ILE B 2 289 ? 187.021 165.421 264.572 1.00 185.11 289 ILE D C 1
ATOM 1833 O O . ILE B 2 289 ? 186.536 165.355 263.434 1.00 185.11 289 ILE D O 1
ATOM 1838 N N . ILE B 2 290 ? 188.053 164.667 264.946 1.00 181.99 290 ILE D N 1
ATOM 1839 C CA . ILE B 2 290 ? 188.507 163.570 264.102 1.00 181.99 290 ILE D CA 1
ATOM 1840 C C . ILE B 2 290 ? 187.329 162.702 263.707 1.00 181.99 290 ILE D C 1
ATOM 1841 O O . ILE B 2 290 ? 187.205 162.277 262.555 1.00 181.99 290 ILE D O 1
ATOM 1846 N N . LEU B 2 291 ? 186.437 162.442 264.658 1.00 187.43 291 LEU D N 1
ATOM 1847 C CA . LEU B 2 291 ? 185.210 161.722 264.356 1.00 187.43 291 LEU D CA 1
ATOM 1848 C C . LEU B 2 291 ? 184.365 162.471 263.338 1.00 187.43 291 LEU D C 1
ATOM 1849 O O . LEU B 2 291 ? 183.691 161.854 262.505 1.00 187.43 291 LEU D O 1
ATOM 1854 N N . VAL B 2 292 ? 184.370 163.802 263.399 1.00 185.52 292 VAL D N 1
ATOM 1855 C CA . VAL B 2 292 ? 183.633 164.570 262.406 1.00 185.52 292 VAL D CA 1
ATOM 1856 C C . VAL B 2 292 ? 184.161 164.254 261.025 1.00 185.52 292 VAL D C 1
ATOM 1857 O O . VAL B 2 292 ? 183.404 163.886 260.118 1.00 185.52 292 VAL D O 1
ATOM 1861 N N . LYS B 2 293 ? 185.475 164.354 260.861 1.00 179.49 293 LYS D N 1
ATOM 1862 C CA . LYS B 2 293 ? 186.079 164.021 259.580 1.00 179.49 293 LYS D CA 1
ATOM 1863 C C . LYS B 2 293 ? 185.804 162.575 259.209 1.00 179.49 293 LYS D C 1
ATOM 1864 O O . LYS B 2 293 ? 185.695 162.238 258.028 1.00 179.49 293 LYS D O 1
ATOM 1870 N N . GLN B 2 294 ? 185.695 161.705 260.209 1.00 188.45 294 GLN D N 1
ATOM 1871 C CA . GLN B 2 294 ? 185.367 160.314 259.938 1.00 188.45 294 GLN D CA 1
ATOM 1872 C C . GLN B 2 294 ? 183.996 160.202 259.297 1.00 188.45 294 GLN D C 1
ATOM 1873 O O . GLN B 2 294 ? 183.814 159.480 258.312 1.00 188.45 294 GLN D O 1
ATOM 1879 N N . ILE B 2 295 ? 183.022 160.921 259.838 1.00 182.68 295 ILE D N 1
ATOM 1880 C CA . ILE B 2 295 ? 181.706 160.950 259.212 1.00 182.68 295 ILE D CA 1
ATOM 1881 C C . ILE B 2 295 ? 181.818 161.483 257.795 1.00 182.68 295 ILE D C 1
ATOM 1882 O O . ILE B 2 295 ? 181.266 160.908 256.843 1.00 182.68 295 ILE D O 1
ATOM 1887 N N . LEU B 2 296 ? 182.543 162.589 257.641 1.00 171.84 296 LEU D N 1
ATOM 1888 C CA . LEU B 2 296 ? 182.725 163.174 256.324 1.00 171.84 296 LEU D CA 1
ATOM 1889 C C . LEU B 2 296 ? 183.210 162.130 255.337 1.00 171.84 296 LEU D C 1
ATOM 1890 O O . LEU B 2 296 ? 182.467 161.723 254.440 1.00 171.84 296 LEU D O 1
ATOM 1895 N N . GLU B 2 297 ? 184.417 161.622 255.538 1.00 214.32 297 GLU D N 1
ATOM 1896 C CA . GLU B 2 297 ? 184.949 160.609 254.641 1.00 214.32 297 GLU D CA 1
ATOM 1897 C C . GLU B 2 297 ? 183.984 159.455 254.443 1.00 214.32 297 GLU D C 1
ATOM 1898 O O . GLU B 2 297 ? 183.815 159.002 253.305 1.00 214.32 297 GLU D O 1
ATOM 1904 N N . LYS B 2 298 ? 183.315 159.008 255.511 1.00 208.79 298 LYS D N 1
ATOM 1905 C CA . LYS B 2 298 ? 182.343 157.933 255.385 1.00 208.79 298 LYS D CA 1
ATOM 1906 C C . LYS B 2 298 ? 181.365 158.231 254.263 1.00 208.79 298 LYS D C 1
ATOM 1907 O O . LYS B 2 298 ? 181.050 157.356 253.450 1.00 208.79 298 LYS D O 1
ATOM 1913 N N . GLU B 2 299 ? 180.878 159.472 254.198 1.00 201.07 299 GLU D N 1
ATOM 1914 C CA . GLU B 2 299 ? 179.995 159.808 253.084 1.00 201.07 299 GLU D CA 1
ATOM 1915 C C . GLU B 2 299 ? 180.792 159.950 251.796 1.00 201.07 299 GLU D C 1
ATOM 1916 O O . GLU B 2 299 ? 180.328 159.565 250.718 1.00 201.07 299 GLU D O 1
ATOM 1922 N N . LEU B 2 300 ? 182.009 160.472 251.899 1.00 209.22 300 LEU D N 1
ATOM 1923 C CA . LEU B 2 300 ? 182.749 160.897 250.721 1.00 209.22 300 LEU D CA 1
ATOM 1924 C C . LEU B 2 300 ? 183.250 159.748 249.863 1.00 209.22 300 LEU D C 1
ATOM 1925 O O . LEU B 2 300 ? 183.455 159.944 248.662 1.00 209.22 300 LEU D O 1
ATOM 1930 N N . LYS B 2 301 ? 183.425 158.562 250.423 1.00 192.42 301 LYS D N 1
ATOM 1931 C CA . LYS B 2 301 ? 184.096 157.485 249.708 1.00 192.42 301 LYS D CA 1
ATOM 1932 C C . LYS B 2 301 ? 183.321 156.965 248.506 1.00 192.42 301 LYS D C 1
ATOM 1933 O O . LYS B 2 301 ? 183.735 155.964 247.915 1.00 192.42 301 LYS D O 1
ATOM 1939 N N . GLU B 2 302 ? 182.219 157.603 248.125 1.00 220.88 302 GLU D N 1
ATOM 1940 C CA . GLU B 2 302 ? 181.277 157.019 247.183 1.00 220.88 302 GLU D CA 1
ATOM 1941 C C . GLU B 2 302 ? 181.013 157.959 246.015 1.00 220.88 302 GLU D C 1
ATOM 1942 O O . GLU B 2 302 ? 181.240 159.167 246.115 1.00 220.88 302 GLU D O 1
ATOM 1948 N N . PHE B 2 320 ? 173.191 166.594 241.521 1.00 169.68 320 PHE D N 1
ATOM 1949 C CA . PHE B 2 320 ? 173.528 167.975 241.861 1.00 169.68 320 PHE D CA 1
ATOM 1950 C C . PHE B 2 320 ? 173.456 168.364 243.359 1.00 169.68 320 PHE D C 1
ATOM 1951 O O . PHE B 2 320 ? 174.420 168.970 243.812 1.00 169.68 320 PHE D O 1
ATOM 1959 N N . PRO B 2 321 ? 172.373 168.045 244.112 1.00 182.58 321 PRO D N 1
ATOM 1960 C CA . PRO B 2 321 ? 172.326 168.513 245.517 1.00 182.58 321 PRO D CA 1
ATOM 1961 C C . PRO B 2 321 ? 173.443 167.984 246.402 1.00 182.58 321 PRO D C 1
ATOM 1962 O O . PRO B 2 321 ? 174.110 168.775 247.085 1.00 182.58 321 PRO D O 1
ATOM 1966 N N . ASN B 2 322 ? 173.682 166.669 246.376 1.00 180.68 322 ASN D N 1
ATOM 1967 C CA . ASN B 2 322 ? 174.769 166.078 247.146 1.00 180.68 322 ASN D CA 1
ATOM 1968 C C . ASN B 2 322 ? 176.125 166.587 246.680 1.00 180.68 322 ASN D C 1
ATOM 1969 O O . ASN B 2 322 ? 177.045 166.714 247.491 1.00 180.68 322 ASN D O 1
ATOM 1974 N N . LEU B 2 323 ? 176.248 166.918 245.389 1.00 190.22 323 LEU D N 1
ATOM 1975 C CA . LEU B 2 323 ? 177.484 167.484 244.850 1.00 190.22 323 LEU D CA 1
ATOM 1976 C C . LEU B 2 323 ? 177.787 168.840 245.477 1.00 190.22 323 LEU D C 1
ATOM 1977 O O . LEU B 2 323 ? 178.896 169.079 245.969 1.00 190.22 323 LEU D O 1
ATOM 1982 N N . ASP B 2 324 ? 176.799 169.739 245.477 1.00 189.49 324 ASP D N 1
ATOM 1983 C CA . ASP B 2 324 ? 177.004 171.058 246.065 1.00 189.49 324 ASP D CA 1
ATOM 1984 C C . ASP B 2 324 ? 177.225 170.950 247.545 1.00 189.49 324 ASP D C 1
ATOM 1985 O O . ASP B 2 324 ? 178.050 171.665 248.120 1.00 189.49 324 ASP D O 1
ATOM 1990 N N . PHE B 2 325 ? 176.505 170.049 248.161 1.00 207.99 325 PHE D N 1
ATOM 1991 C CA . PHE B 2 325 ? 176.643 169.861 249.573 1.00 207.99 325 PHE D CA 1
ATOM 1992 C C . PHE B 2 325 ? 178.048 169.398 249.936 1.00 207.99 325 PHE D C 1
ATOM 1993 O O . PHE B 2 325 ? 178.607 169.816 250.957 1.00 207.99 325 PHE D O 1
ATOM 2001 N N . ILE B 2 326 ? 178.568 168.437 249.174 1.00 200.49 326 ILE D N 1
ATOM 2002 C CA . ILE B 2 326 ? 179.889 167.906 249.433 1.00 200.49 326 ILE D CA 1
ATOM 2003 C C . ILE B 2 326 ? 180.924 168.975 249.160 1.00 200.49 326 ILE D C 1
ATOM 2004 O O . ILE B 2 326 ? 181.990 168.988 249.785 1.00 200.49 326 ILE D O 1
ATOM 2009 N N . LEU B 2 327 ? 180.606 169.915 248.268 1.00 189.95 327 LEU D N 1
ATOM 2010 C CA . LEU B 2 327 ? 181.472 171.064 248.070 1.00 189.95 327 LEU D CA 1
ATOM 2011 C C . LEU B 2 327 ? 181.491 171.941 249.315 1.00 189.95 327 LEU D C 1
ATOM 2012 O O . LEU B 2 327 ? 182.543 172.460 249.710 1.00 189.95 327 LEU D O 1
ATOM 2017 N N . LYS B 2 328 ? 180.328 172.117 249.948 1.00 201.17 328 LYS D N 1
ATOM 2018 C CA . LYS B 2 328 ? 180.295 172.850 251.212 1.00 201.17 328 LYS D CA 1
ATOM 2019 C C . LYS B 2 328 ? 181.085 172.121 252.293 1.00 201.17 328 LYS D C 1
ATOM 2020 O O . LYS B 2 328 ? 181.800 172.762 253.078 1.00 201.17 328 LYS D O 1
ATOM 2026 N N . THR B 2 329 ? 180.972 170.781 252.336 1.00 210.85 329 THR D N 1
ATOM 2027 C CA . THR B 2 329 ? 181.698 170.000 253.341 1.00 210.85 329 THR D CA 1
ATOM 2028 C C . THR B 2 329 ? 183.190 170.147 253.163 1.00 210.85 329 THR D C 1
ATOM 2029 O O . THR B 2 329 ? 183.909 170.373 254.138 1.00 210.85 329 THR D O 1
ATOM 2033 N N . THR B 2 330 ? 183.674 170.013 251.923 1.00 203.02 330 THR D N 1
ATOM 2034 C CA . THR B 2 330 ? 185.107 170.154 251.718 1.00 203.02 330 THR D CA 1
ATOM 2035 C C . THR B 2 330 ? 185.564 171.572 252.027 1.00 203.02 330 THR D C 1
ATOM 2036 O O . THR B 2 330 ? 186.569 171.724 252.711 1.00 203.02 330 THR D O 1
ATOM 2040 N N . ALA B 2 331 ? 184.770 172.603 251.676 1.00 198.67 331 ALA D N 1
ATOM 2041 C CA . ALA B 2 331 ? 185.147 173.985 251.993 1.00 198.67 331 ALA D CA 1
ATOM 2042 C C . ALA B 2 331 ? 185.339 174.153 253.488 1.00 198.67 331 ALA D C 1
ATOM 2043 O O . ALA B 2 331 ? 186.412 174.561 253.951 1.00 198.67 331 ALA D O 1
ATOM 2045 N N . LEU B 2 332 ? 184.421 173.582 254.243 1.00 202.94 332 LEU D N 1
ATOM 2046 C CA . LEU B 2 332 ? 184.493 173.735 255.676 1.00 202.94 332 LEU D CA 1
ATOM 2047 C C . LEU B 2 332 ? 185.572 172.946 256.349 1.00 202.94 332 LEU D C 1
ATOM 2048 O O . LEU B 2 332 ? 186.124 173.395 257.355 1.00 202.94 332 LEU D O 1
ATOM 2053 N N . VAL B 2 333 ? 185.829 171.741 255.879 1.00 188.37 333 VAL D N 1
ATOM 2054 C CA . VAL B 2 333 ? 186.852 170.998 256.575 1.00 188.37 333 VAL D CA 1
ATOM 2055 C C . VAL B 2 333 ? 188.204 171.516 256.210 1.00 188.37 333 VAL D C 1
ATOM 2056 O O . VAL B 2 333 ? 189.128 171.417 257.006 1.00 188.37 333 VAL D O 1
ATOM 2060 N N . LEU B 2 334 ? 188.342 172.120 255.032 1.00 184.39 334 LEU D N 1
ATOM 2061 C CA . LEU B 2 334 ? 189.611 172.741 254.695 1.00 184.39 334 LEU D CA 1
ATOM 2062 C C . LEU B 2 334 ? 189.838 173.941 255.572 1.00 184.39 334 LEU D C 1
ATOM 2063 O O . LEU B 2 334 ? 190.965 174.234 255.984 1.00 184.39 334 LEU D O 1
ATOM 2068 N N . PHE B 2 335 ? 188.753 174.604 255.916 1.00 199.82 335 PHE D N 1
ATOM 2069 C CA . PHE B 2 335 ? 188.812 175.612 256.949 1.00 199.82 335 PHE D CA 1
ATOM 2070 C C . PHE B 2 335 ? 189.137 175.016 258.319 1.00 199.82 335 PHE D C 1
ATOM 2071 O O . PHE B 2 335 ? 189.788 175.662 259.149 1.00 199.82 335 PHE D O 1
ATOM 2079 N N . ILE B 2 336 ? 188.686 173.787 258.573 1.00 196.80 336 ILE D N 1
ATOM 2080 C CA . ILE B 2 336 ? 188.989 173.129 259.842 1.00 196.80 336 ILE D CA 1
ATOM 2081 C C . ILE B 2 336 ? 190.474 172.783 259.934 1.00 196.80 336 ILE D C 1
ATOM 2082 O O . ILE B 2 336 ? 191.092 172.949 260.995 1.00 196.80 336 ILE D O 1
ATOM 2087 N N . ILE B 2 337 ? 191.080 172.367 258.815 1.00 189.10 337 ILE D N 1
ATOM 2088 C CA . ILE B 2 337 ? 192.418 171.770 258.844 1.00 189.10 337 ILE D CA 1
ATOM 2089 C C . ILE B 2 337 ? 193.477 172.803 259.209 1.00 189.10 337 ILE D C 1
ATOM 2090 O O . ILE B 2 337 ? 194.284 172.591 260.122 1.00 189.10 337 ILE D O 1
ATOM 2095 N N . PHE B 2 338 ? 193.452 173.961 258.547 1.00 175.55 338 PHE D N 1
ATOM 2096 C CA . PHE B 2 338 ? 194.485 174.964 258.768 1.00 175.55 338 PHE D CA 1
ATOM 2097 C C . PHE B 2 338 ? 194.327 175.697 260.080 1.00 175.55 338 PHE D C 1
ATOM 2098 O O . PHE B 2 338 ? 195.170 176.562 260.357 1.00 175.55 338 PHE D O 1
ATOM 2106 N N . LEU B 2 339 ? 193.269 175.412 260.848 1.00 184.12 339 LEU D N 1
ATOM 2107 C CA . LEU B 2 339 ? 193.119 176.053 262.139 1.00 184.12 339 LEU D CA 1
ATOM 2108 C C . LEU B 2 339 ? 194.330 175.779 263.015 1.00 184.12 339 LEU D C 1
ATOM 2109 O O . LEU B 2 339 ? 195.023 176.730 263.365 1.00 184.12 339 LEU D O 1
ATOM 2114 N N . VAL B 2 340 ? 194.742 174.519 263.147 1.00 200.35 340 VAL D N 1
ATOM 2115 C CA . VAL B 2 340 ? 195.719 174.079 264.141 1.00 200.35 340 VAL D CA 1
ATOM 2116 C C . VAL B 2 340 ? 197.098 173.903 263.487 1.00 200.35 340 VAL D C 1
ATOM 2117 O O . VAL B 2 340 ? 197.301 172.971 262.695 1.00 200.35 340 VAL D O 1
ATOM 2121 N N . PRO B 2 341 ? 198.081 174.755 263.794 1.00 200.53 341 PRO D N 1
ATOM 2122 C CA . PRO B 2 341 ? 199.457 174.555 263.311 1.00 200.53 341 PRO D CA 1
ATOM 2123 C C . PRO B 2 341 ? 200.400 173.840 264.268 1.00 200.53 341 PRO D C 1
ATOM 2124 O O . PRO B 2 341 ? 201.609 173.867 264.028 1.00 200.53 341 PRO D O 1
ATOM 2128 N N . SER B 2 342 ? 199.919 173.210 265.335 1.00 212.26 342 SER D N 1
ATOM 2129 C CA . SER B 2 342 ? 200.800 172.510 266.263 1.00 212.26 342 SER D CA 1
ATOM 2130 C C . SER B 2 342 ? 201.260 171.187 265.644 1.00 212.26 342 SER D C 1
ATOM 2131 O O . SER B 2 342 ? 201.061 170.930 264.453 1.00 212.26 342 SER D O 1
ATOM 2134 N N . PHE B 2 343 ? 201.889 170.327 266.458 1.00 213.32 343 PHE D N 1
ATOM 2135 C CA . PHE B 2 343 ? 202.611 169.160 265.940 1.00 213.32 343 PHE D CA 1
ATOM 2136 C C . PHE B 2 343 ? 201.685 168.132 265.298 1.00 213.32 343 PHE D C 1
ATOM 2137 O O . PHE B 2 343 ? 201.991 167.601 264.224 1.00 213.32 343 PHE D O 1
ATOM 2145 N N . LYS B 2 344 ? 200.541 167.856 265.913 1.00 189.19 344 LYS D N 1
ATOM 2146 C CA . LYS B 2 344 ? 199.732 166.753 265.425 1.00 189.19 344 LYS D CA 1
ATOM 2147 C C . LYS B 2 344 ? 198.822 167.211 264.300 1.00 189.19 344 LYS D C 1
ATOM 2148 O O . LYS B 2 344 ? 198.790 166.591 263.235 1.00 189.19 344 LYS D O 1
ATOM 2154 N N . LYS B 2 345 ? 197.971 168.213 264.577 1.00 183.48 345 LYS D N 1
ATOM 2155 C CA . LYS B 2 345 ? 197.018 168.887 263.680 1.00 183.48 345 LYS D CA 1
ATOM 2156 C C . LYS B 2 345 ? 195.967 167.945 263.082 1.00 183.48 345 LYS D C 1
ATOM 2157 O O . LYS B 2 345 ? 195.128 168.353 262.274 1.00 183.48 345 LYS D O 1
ATOM 2163 N N . LEU B 2 346 ? 196.029 166.683 263.481 1.00 192.89 346 LEU D N 1
ATOM 2164 C CA . LEU B 2 346 ? 194.953 165.707 263.437 1.00 192.89 346 LEU D CA 1
ATOM 2165 C C . LEU B 2 346 ? 194.634 165.351 262.003 1.00 192.89 346 LEU D C 1
ATOM 2166 O O . LEU B 2 346 ? 193.484 165.093 261.643 1.00 192.89 346 LEU D O 1
ATOM 2171 N N . GLN B 2 347 ? 195.676 165.361 261.185 1.00 166.96 347 GLN D N 1
ATOM 2172 C CA . GLN B 2 347 ? 195.568 165.000 259.787 1.00 166.96 347 GLN D CA 1
ATOM 2173 C C . GLN B 2 347 ? 196.802 164.201 259.410 1.00 166.96 347 GLN D C 1
ATOM 2174 O O . GLN B 2 347 ? 197.925 164.696 259.534 1.00 166.96 347 GLN D O 1
ATOM 2180 N N . ASN B 2 348 ? 196.584 162.972 258.939 1.00 159.76 348 ASN D N 1
ATOM 2181 C CA . ASN B 2 348 ? 197.652 162.075 258.525 1.00 159.76 348 ASN D CA 1
ATOM 2182 C C . ASN B 2 348 ? 197.954 162.182 257.037 1.00 159.76 348 ASN D C 1
ATOM 2183 O O . ASN B 2 348 ? 198.444 161.215 256.443 1.00 159.76 348 ASN D O 1
ATOM 2188 N N . GLU B 2 349 ? 197.629 163.320 256.419 1.00 157.38 349 GLU D N 1
ATOM 2189 C CA . GLU B 2 349 ? 197.968 163.641 255.031 1.00 157.38 349 GLU D CA 1
ATOM 2190 C C . GLU B 2 349 ? 197.376 162.652 254.035 1.00 157.38 349 GLU D C 1
ATOM 2191 O O . GLU B 2 349 ? 197.896 162.488 252.932 1.00 157.38 349 GLU D O 1
ATOM 2197 N N . GLU B 2 350 ? 196.305 161.965 254.407 1.00 156.46 350 GLU D N 1
ATOM 2198 C CA . GLU B 2 350 ? 195.668 161.021 253.509 1.00 156.46 350 GLU D CA 1
ATOM 2199 C C . GLU B 2 350 ? 194.266 161.450 253.141 1.00 156.46 350 GLU D C 1
ATOM 2200 O O . GLU B 2 350 ? 193.889 161.382 251.957 1.00 156.46 350 GLU D O 1
ATOM 2206 N N . SER B 2 351 ? 193.493 161.870 254.151 1.00 148.07 351 SER D N 1
ATOM 2207 C CA . SER B 2 351 ? 192.157 162.350 253.874 1.00 148.07 351 SER D CA 1
ATOM 2208 C C . SER B 2 351 ? 192.229 163.543 252.959 1.00 148.07 351 SER D C 1
ATOM 2209 O O . SER B 2 351 ? 191.551 163.517 251.942 1.00 148.07 351 SER D O 1
ATOM 2212 N N . ILE B 2 352 ? 193.193 164.454 253.183 1.00 139.64 352 ILE D N 1
ATOM 2213 C CA . ILE B 2 352 ? 193.376 165.608 252.302 1.00 139.64 352 ILE D CA 1
ATOM 2214 C C . ILE B 2 352 ? 193.595 165.168 250.859 1.00 139.64 352 ILE D C 1
ATOM 2215 O O . ILE B 2 352 ? 192.922 165.670 249.958 1.00 139.64 352 ILE D O 1
ATOM 2220 N N . LEU B 2 353 ? 194.368 164.100 250.650 1.00 142.18 353 LEU D N 1
ATOM 2221 C CA . LEU B 2 353 ? 194.556 163.570 249.307 1.00 142.18 353 LEU D CA 1
ATOM 2222 C C . LEU B 2 353 ? 193.265 163.003 248.743 1.00 142.18 353 LEU D C 1
ATOM 2223 O O . LEU B 2 353 ? 193.018 163.126 247.541 1.00 142.18 353 LEU D O 1
ATOM 2228 N N . HIS B 2 354 ? 192.415 162.430 249.597 1.00 154.87 354 HIS D N 1
ATOM 2229 C CA . HIS B 2 354 ? 191.094 162.001 249.140 1.00 154.87 354 HIS D CA 1
ATOM 2230 C C . HIS B 2 354 ? 190.241 163.195 248.705 1.00 154.87 354 HIS D C 1
ATOM 2231 O O . HIS B 2 354 ? 189.501 163.109 247.717 1.00 154.87 354 HIS D O 1
ATOM 2238 N N . LEU B 2 355 ? 190.361 164.326 249.413 1.00 150.70 355 LEU D N 1
ATOM 2239 C CA . LEU B 2 355 ? 189.640 165.535 249.000 1.00 150.70 355 LEU D CA 1
ATOM 2240 C C . LEU B 2 355 ? 190.164 166.065 247.675 1.00 150.70 355 LEU D C 1
ATOM 2241 O O . LEU B 2 355 ? 189.397 166.551 246.832 1.00 150.70 355 LEU D O 1
ATOM 2246 N N . LEU B 2 356 ? 191.471 165.976 247.481 1.00 143.80 356 LEU D N 1
ATOM 2247 C CA . LEU B 2 356 ? 192.062 166.396 246.221 1.00 143.80 356 LEU D CA 1
ATOM 2248 C C . LEU B 2 356 ? 191.607 165.496 245.082 1.00 143.80 356 LEU D C 1
ATOM 2249 O O . LEU B 2 356 ? 191.356 165.971 243.967 1.00 143.80 356 LEU D O 1
ATOM 2254 N N . ASN B 2 357 ? 191.470 164.199 245.363 1.00 149.09 357 ASN D N 1
ATOM 2255 C CA . ASN B 2 357 ? 190.904 163.269 244.395 1.00 149.09 357 ASN D CA 1
ATOM 2256 C C . ASN B 2 357 ? 189.469 163.627 244.069 1.00 149.09 357 ASN D C 1
ATOM 2257 O O . ASN B 2 357 ? 189.051 163.519 242.908 1.00 149.09 357 ASN D O 1
ATOM 2262 N N . ILE B 2 358 ? 188.707 164.039 245.088 1.00 145.70 358 ILE D N 1
ATOM 2263 C CA . ILE B 2 358 ? 187.327 164.469 244.881 1.00 145.70 358 ILE D CA 1
ATOM 2264 C C . ILE B 2 358 ? 187.287 165.641 243.920 1.00 145.70 358 ILE D C 1
ATOM 2265 O O . ILE B 2 358 ? 186.574 165.599 242.911 1.00 145.70 358 ILE D O 1
ATOM 2270 N N . LEU B 2 359 ? 188.128 166.650 244.174 1.00 137.66 359 LEU D N 1
ATOM 2271 C CA . LEU B 2 359 ? 188.145 167.854 243.349 1.00 137.66 359 LEU D CA 1
ATOM 2272 C C . LEU B 2 359 ? 188.561 167.544 241.921 1.00 137.66 359 LEU D C 1
ATOM 2273 O O . LEU B 2 359 ? 187.937 168.018 240.969 1.00 137.66 359 LEU D O 1
ATOM 2278 N N . HIS B 2 360 ? 189.596 166.727 241.756 1.00 145.76 360 HIS D N 1
ATOM 2279 C CA . HIS B 2 360 ? 190.087 166.429 240.417 1.00 145.76 360 HIS D CA 1
ATOM 2280 C C . HIS B 2 360 ? 189.085 165.610 239.616 1.00 145.76 360 HIS D C 1
ATOM 2281 O O . HIS B 2 360 ? 188.871 165.879 238.427 1.00 145.76 360 HIS D O 1
ATOM 2288 N N . SER B 2 361 ? 188.454 164.622 240.257 1.00 152.97 361 SER D N 1
ATOM 2289 C CA . SER B 2 361 ? 187.472 163.789 239.575 1.00 152.97 361 SER D CA 1
ATOM 2290 C C . SER B 2 361 ? 186.251 164.599 239.169 1.00 152.97 361 SER D C 1
ATOM 2291 O O . SER B 2 361 ? 185.791 164.512 238.026 1.00 152.97 361 SER D O 1
ATOM 2294 N N . ILE B 2 362 ? 185.763 165.465 240.061 1.00 153.32 362 ILE D N 1
ATOM 2295 C CA . ILE B 2 362 ? 184.621 166.312 239.720 1.00 153.32 362 ILE D CA 1
ATOM 2296 C C . ILE B 2 362 ? 185.080 167.500 238.892 1.00 153.32 362 ILE D C 1
ATOM 2297 O O . ILE B 2 362 ? 184.291 168.388 238.565 1.00 153.32 362 ILE D O 1
ATOM 2302 N N . PHE B 2 363 ? 186.366 167.592 238.625 1.00 143.03 363 PHE D N 1
ATOM 2303 C CA . PHE B 2 363 ? 186.821 168.671 237.783 1.00 143.03 363 PHE D CA 1
ATOM 2304 C C . PHE B 2 363 ? 187.039 168.254 236.343 1.00 143.03 363 PHE D C 1
ATOM 2305 O O . PHE B 2 363 ? 186.809 169.058 235.437 1.00 143.03 363 PHE D O 1
ATOM 2313 N N . GLU B 2 364 ? 187.477 167.023 236.108 1.00 152.88 364 GLU D N 1
ATOM 2314 C CA . GLU B 2 364 ? 187.994 166.679 234.793 1.00 152.88 364 GLU D CA 1
ATOM 2315 C C . GLU B 2 364 ? 186.963 166.079 233.850 1.00 152.88 364 GLU D C 1
ATOM 2316 O O . GLU B 2 364 ? 187.164 166.134 232.633 1.00 152.88 364 GLU D O 1
ATOM 2322 N N . TYR B 2 365 ? 185.880 165.502 234.357 1.00 154.45 365 TYR D N 1
ATOM 2323 C CA . TYR B 2 365 ? 184.802 165.067 233.476 1.00 154.45 365 TYR D CA 1
ATOM 2324 C C . TYR B 2 365 ? 183.449 165.419 234.084 1.00 154.45 365 TYR D C 1
ATOM 2325 O O . TYR B 2 365 ? 182.485 164.651 234.004 1.00 154.45 365 TYR D O 1
ATOM 2334 N N . THR B 2 366 ? 183.363 166.612 234.679 1.00 151.91 366 THR D N 1
ATOM 2335 C CA . THR B 2 366 ? 182.098 167.209 235.098 1.00 151.91 366 THR D CA 1
ATOM 2336 C C . THR B 2 366 ? 181.822 168.544 234.426 1.00 151.91 366 THR D C 1
ATOM 2337 O O . THR B 2 366 ? 180.690 168.818 234.064 1.00 151.91 366 THR D O 1
ATOM 2341 N N . VAL B 2 367 ? 182.792 169.422 234.264 1.00 146.23 367 VAL D N 1
ATOM 2342 C CA . VAL B 2 367 ? 182.461 170.556 233.399 1.00 146.23 367 VAL D CA 1
ATOM 2343 C C . VAL B 2 367 ? 182.275 170.242 231.907 1.00 146.23 367 VAL D C 1
ATOM 2344 O O . VAL B 2 367 ? 181.529 171.000 231.258 1.00 146.23 367 VAL D O 1
ATOM 2348 N N . PRO B 2 368 ? 182.846 169.182 231.292 1.00 152.31 368 PRO D N 1
ATOM 2349 C CA . PRO B 2 368 ? 182.455 168.906 229.906 1.00 152.31 368 PRO D CA 1
ATOM 2350 C C . PRO B 2 368 ? 181.015 168.475 229.719 1.00 152.31 368 PRO D C 1
ATOM 2351 O O . PRO B 2 368 ? 180.537 168.594 228.590 1.00 152.31 368 PRO D O 1
ATOM 2355 N N . GLU B 2 369 ? 180.295 167.999 230.750 1.00 155.89 369 GLU D N 1
ATOM 2356 C CA . GLU B 2 369 ? 178.869 167.731 230.537 1.00 155.89 369 GLU D CA 1
ATOM 2357 C C . GLU B 2 369 ? 178.116 169.028 230.291 1.00 155.89 369 GLU D C 1
ATOM 2358 O O . GLU B 2 369 ? 177.252 169.097 229.412 1.00 155.89 369 GLU D O 1
ATOM 2364 N N . ALA B 2 370 ? 178.471 170.083 231.021 1.00 157.41 370 ALA D N 1
ATOM 2365 C CA . ALA B 2 370 ? 177.865 171.376 230.756 1.00 157.41 370 ALA D CA 1
ATOM 2366 C C . ALA B 2 370 ? 178.336 171.938 229.434 1.00 157.41 370 ALA D C 1
ATOM 2367 O O . ALA B 2 370 ? 177.579 172.658 228.767 1.00 157.41 370 ALA D O 1
ATOM 2369 N N . ILE B 2 371 ? 179.574 171.612 229.043 1.00 156.45 371 ILE D N 1
ATOM 2370 C CA . ILE B 2 371 ? 180.045 171.973 227.710 1.00 156.45 371 ILE D CA 1
ATOM 2371 C C . ILE B 2 371 ? 179.133 171.373 226.650 1.00 156.45 371 ILE D C 1
ATOM 2372 O O . ILE B 2 371 ? 178.564 172.105 225.846 1.00 156.45 371 ILE D O 1
ATOM 2377 N N . ASP B 2 372 ? 178.865 170.065 226.733 1.00 159.89 372 ASP D N 1
ATOM 2378 C CA . ASP B 2 372 ? 177.963 169.425 225.771 1.00 159.89 372 ASP D CA 1
ATOM 2379 C C . ASP B 2 372 ? 176.549 169.984 225.860 1.00 159.89 372 ASP D C 1
ATOM 2380 O O . ASP B 2 372 ? 175.896 170.206 224.834 1.00 159.89 372 ASP D O 1
ATOM 2385 N N . ASN B 2 373 ? 176.084 170.271 227.073 1.00 154.72 373 ASN D N 1
ATOM 2386 C CA . ASN B 2 373 ? 174.741 170.794 227.263 1.00 154.72 373 ASN D CA 1
ATOM 2387 C C . ASN B 2 373 ? 174.580 172.234 226.797 1.00 154.72 373 ASN D C 1
ATOM 2388 O O . ASN B 2 373 ? 173.442 172.695 226.690 1.00 154.72 373 ASN D O 1
ATOM 2393 N N . ILE B 2 374 ? 175.658 172.974 226.560 1.00 159.65 374 ILE D N 1
ATOM 2394 C CA . ILE B 2 374 ? 175.524 174.296 225.963 1.00 159.65 374 ILE D CA 1
ATOM 2395 C C . ILE B 2 374 ? 175.796 174.267 224.465 1.00 159.65 374 ILE D C 1
ATOM 2396 O O . ILE B 2 374 ? 175.160 175.004 223.712 1.00 159.65 374 ILE D O 1
ATOM 2401 N N . VAL B 2 375 ? 176.706 173.421 223.992 1.00 155.71 375 VAL D N 1
ATOM 2402 C CA . VAL B 2 375 ? 177.031 173.507 222.576 1.00 155.71 375 VAL D CA 1
ATOM 2403 C C . VAL B 2 375 ? 176.223 172.515 221.735 1.00 155.71 375 VAL D C 1
ATOM 2404 O O . VAL B 2 375 ? 175.991 172.769 220.550 1.00 155.71 375 VAL D O 1
ATOM 2408 N N . GLN B 2 376 ? 175.706 171.436 222.329 1.00 166.71 376 GLN D N 1
ATOM 2409 C CA . GLN B 2 376 ? 174.904 170.462 221.590 1.00 166.71 376 GLN D CA 1
ATOM 2410 C C . GLN B 2 376 ? 173.499 170.309 222.146 1.00 166.71 376 GLN D C 1
ATOM 2411 O O . GLN B 2 376 ? 172.891 169.246 222.022 1.00 166.71 376 GLN D O 1
ATOM 2417 N N . SER B 2 377 ? 172.958 171.355 222.739 1.00 169.68 377 SER D N 1
ATOM 2418 C CA . SER B 2 377 ? 171.571 171.331 223.176 1.00 169.68 377 SER D CA 1
ATOM 2419 C C . SER B 2 377 ? 170.654 171.591 221.986 1.00 169.68 377 SER D C 1
ATOM 2420 O O . SER B 2 377 ? 171.060 171.525 220.823 1.00 169.68 377 SER D O 1
ATOM 2423 N N . LYS B 2 378 ? 169.395 171.924 222.267 1.00 176.98 378 LYS D N 1
ATOM 2424 C CA . LYS B 2 378 ? 168.451 172.253 221.205 1.00 176.98 378 LYS D CA 1
ATOM 2425 C C . LYS B 2 378 ? 168.765 173.569 220.495 1.00 176.98 378 LYS D C 1
ATOM 2426 O O . LYS B 2 378 ? 168.064 173.880 219.526 1.00 176.98 378 LYS D O 1
ATOM 2432 N N . THR B 2 379 ? 169.777 174.328 220.949 1.00 169.25 379 THR D N 1
ATOM 2433 C CA . THR B 2 379 ? 170.285 175.553 220.312 1.00 169.25 379 THR D CA 1
ATOM 2434 C C . THR B 2 379 ? 169.183 176.594 220.140 1.00 169.25 379 THR D C 1
ATOM 2435 O O . THR B 2 379 ? 169.142 177.337 219.160 1.00 169.25 379 THR D O 1
ATOM 2439 N N . SER B 2 380 ? 168.277 176.640 221.109 1.00 168.87 380 SER D N 1
ATOM 2440 C CA . SER B 2 380 ? 167.151 177.563 221.105 1.00 168.87 380 SER D CA 1
ATOM 2441 C C . SER B 2 380 ? 167.082 178.164 222.496 1.00 168.87 380 SER D C 1
ATOM 2442 O O . SER B 2 380 ? 166.748 177.454 223.450 1.00 168.87 380 SER D O 1
ATOM 2445 N N . ASP B 2 381 ? 167.474 179.440 222.615 1.00 175.13 381 ASP D N 1
ATOM 2446 C CA . ASP B 2 381 ? 167.699 180.155 223.873 1.00 175.13 381 ASP D CA 1
ATOM 2447 C C . ASP B 2 381 ? 168.797 179.477 224.706 1.00 175.13 381 ASP D C 1
ATOM 2448 O O . ASP B 2 381 ? 168.955 179.745 225.902 1.00 175.13 381 ASP D O 1
ATOM 2453 N N . ALA B 2 382 ? 169.619 178.648 224.070 1.00 178.79 382 ALA D N 1
ATOM 2454 C CA . ALA B 2 382 ? 170.552 177.810 224.798 1.00 178.79 382 ALA D CA 1
ATOM 2455 C C . ALA B 2 382 ? 171.770 178.592 225.239 1.00 178.79 382 ALA D C 1
ATOM 2456 O O . ALA B 2 382 ? 172.433 178.217 226.212 1.00 178.79 382 ALA D O 1
ATOM 2458 N N . ARG B 2 383 ? 172.057 179.694 224.554 1.00 180.89 383 ARG D N 1
ATOM 2459 C CA . ARG B 2 383 ? 173.115 180.593 224.976 1.00 180.89 383 ARG D CA 1
ATOM 2460 C C . ARG B 2 383 ? 172.751 181.379 226.226 1.00 180.89 383 ARG D C 1
ATOM 2461 O O . ARG B 2 383 ? 173.614 182.071 226.773 1.00 180.89 383 ARG D O 1
ATOM 2469 N N . THR B 2 384 ? 171.492 181.332 226.661 1.00 179.38 384 THR D N 1
ATOM 2470 C CA . THR B 2 384 ? 171.032 181.963 227.890 1.00 179.38 384 THR D CA 1
ATOM 2471 C C . THR B 2 384 ? 170.169 180.998 228.693 1.00 179.38 384 THR D C 1
ATOM 2472 O O . THR B 2 384 ? 169.137 181.384 229.251 1.00 179.38 384 THR D O 1
ATOM 2476 N N . SER B 2 385 ? 170.561 179.726 228.756 1.00 178.38 385 SER D N 1
ATOM 2477 C CA . SER B 2 385 ? 169.782 178.756 229.518 1.00 178.38 385 SER D CA 1
ATOM 2478 C C . SER B 2 385 ? 170.602 177.838 230.408 1.00 178.38 385 SER D C 1
ATOM 2479 O O . SER B 2 385 ? 170.009 177.156 231.248 1.00 178.38 385 SER D O 1
ATOM 2482 N N . GLU B 2 386 ? 171.925 177.785 230.271 1.00 169.60 386 GLU D N 1
ATOM 2483 C CA . GLU B 2 386 ? 172.717 176.859 231.074 1.00 169.60 386 GLU D CA 1
ATOM 2484 C C . GLU B 2 386 ? 173.987 177.453 231.664 1.00 169.60 386 GLU D C 1
ATOM 2485 O O . GLU B 2 386 ? 174.530 176.860 232.603 1.00 169.60 386 GLU D O 1
ATOM 2491 N N . ILE B 2 387 ? 174.450 178.620 231.205 1.00 166.53 387 ILE D N 1
ATOM 2492 C CA . ILE B 2 387 ? 175.764 179.130 231.591 1.00 166.53 387 ILE D CA 1
ATOM 2493 C C . ILE B 2 387 ? 175.813 179.534 233.059 1.00 166.53 387 ILE D C 1
ATOM 2494 O O . ILE B 2 387 ? 176.885 179.523 233.675 1.00 166.53 387 ILE D O 1
ATOM 2499 N N . GLN B 2 388 ? 174.664 179.872 233.642 1.00 168.98 388 GLN D N 1
ATOM 2500 C CA . GLN B 2 388 ? 174.608 180.324 235.027 1.00 168.98 388 GLN D CA 1
ATOM 2501 C C . GLN B 2 388 ? 174.955 179.203 236.000 1.00 168.98 388 GLN D C 1
ATOM 2502 O O . GLN B 2 388 ? 175.528 179.461 237.069 1.00 168.98 388 GLN D O 1
ATOM 2508 N N . HIS B 2 389 ? 174.630 177.959 235.638 1.00 163.10 389 HIS D N 1
ATOM 2509 C CA . HIS B 2 389 ? 175.072 176.807 236.413 1.00 163.10 389 HIS D CA 1
ATOM 2510 C C . HIS B 2 389 ? 176.589 176.731 236.442 1.00 163.10 389 HIS D C 1
ATOM 2511 O O . HIS B 2 389 ? 177.196 176.494 237.495 1.00 163.10 389 HIS D O 1
ATOM 2518 N N . LEU B 2 390 ? 177.213 176.962 235.286 1.00 160.56 390 LEU D N 1
ATOM 2519 C CA . LEU B 2 390 ? 178.663 176.989 235.221 1.00 160.56 390 LEU D CA 1
ATOM 2520 C C . LEU B 2 390 ? 179.209 178.135 236.038 1.00 160.56 390 LEU D C 1
ATOM 2521 O O . LEU B 2 390 ? 180.203 177.964 236.729 1.00 160.56 390 LEU D O 1
ATOM 2526 N N . SER B 2 391 ? 178.529 179.282 236.034 1.00 161.05 391 SER D N 1
ATOM 2527 C CA . SER B 2 391 ? 179.001 180.430 236.803 1.00 161.05 391 SER D CA 1
ATOM 2528 C C . SER B 2 391 ? 178.994 180.146 238.301 1.00 161.05 391 SER D C 1
ATOM 2529 O O . SER B 2 391 ? 179.984 180.408 238.995 1.00 161.05 391 SER D O 1
ATOM 2532 N N . VAL B 2 392 ? 177.902 179.565 238.806 1.00 158.54 392 VAL D N 1
ATOM 2533 C CA . VAL B 2 392 ? 177.838 179.292 240.240 1.00 158.54 392 VAL D CA 1
ATOM 2534 C C . VAL B 2 392 ? 178.797 178.169 240.620 1.00 158.54 392 VAL D C 1
ATOM 2535 O O . VAL B 2 392 ? 179.391 178.195 241.713 1.00 158.54 392 VAL D O 1
ATOM 2539 N N . LEU B 2 393 ? 179.017 177.210 239.711 1.00 164.68 393 LEU D N 1
ATOM 2540 C CA . LEU B 2 393 ? 180.010 176.175 239.957 1.00 164.68 393 LEU D CA 1
ATOM 2541 C C . LEU B 2 393 ? 181.400 176.775 240.030 1.00 164.68 393 LEU D C 1
ATOM 2542 O O . LEU B 2 393 ? 182.216 176.375 240.870 1.00 164.68 393 LEU D O 1
ATOM 2547 N N . LEU B 2 394 ? 181.697 177.709 239.131 1.00 161.94 394 LEU D N 1
ATOM 2548 C CA . LEU B 2 394 ? 183.009 178.335 239.135 1.00 161.94 394 LEU D CA 1
ATOM 2549 C C . LEU B 2 394 ? 183.203 179.203 240.363 1.00 161.94 394 LEU D C 1
ATOM 2550 O O . LEU B 2 394 ? 184.323 179.292 240.873 1.00 161.94 394 LEU D O 1
ATOM 2555 N N . GLN B 2 395 ? 182.124 179.782 240.889 1.00 169.97 395 GLN D N 1
ATOM 2556 C CA . GLN B 2 395 ? 182.229 180.486 242.161 1.00 169.97 395 GLN D CA 1
ATOM 2557 C C . GLN B 2 395 ? 182.561 179.530 243.298 1.00 169.97 395 GLN D C 1
ATOM 2558 O O . GLN B 2 395 ? 183.402 179.842 244.154 1.00 169.97 395 GLN D O 1
ATOM 2564 N N . LYS B 2 396 ? 181.928 178.351 243.304 1.00 170.00 396 LYS D N 1
ATOM 2565 C CA . LYS B 2 396 ? 182.205 177.365 244.348 1.00 170.00 396 LYS D CA 1
ATOM 2566 C C . LYS B 2 396 ? 183.645 176.882 244.282 1.00 170.00 396 LYS D C 1
ATOM 2567 O O . LYS B 2 396 ? 184.343 176.796 245.310 1.00 170.00 396 LYS D O 1
ATOM 2573 N N . VAL B 2 397 ? 184.124 176.606 243.067 1.00 155.95 397 VAL D N 1
ATOM 2574 C CA . VAL B 2 397 ? 185.499 176.148 242.972 1.00 155.95 397 VAL D CA 1
ATOM 2575 C C . VAL B 2 397 ? 186.475 177.282 243.214 1.00 155.95 397 VAL D C 1
ATOM 2576 O O . VAL B 2 397 ? 187.614 177.033 243.621 1.00 155.95 397 VAL D O 1
ATOM 2580 N N . ALA B 2 398 ? 186.041 178.527 243.045 1.00 159.49 398 ALA D N 1
ATOM 2581 C CA . ALA B 2 398 ? 186.863 179.649 243.467 1.00 159.49 398 ALA D CA 1
ATOM 2582 C C . ALA B 2 398 ? 187.024 179.674 244.980 1.00 159.49 398 ALA D C 1
ATOM 2583 O O . ALA B 2 398 ? 188.127 179.920 245.487 1.00 159.49 398 ALA D O 1
ATOM 2585 N N . ASN B 2 399 ? 185.929 179.421 245.711 1.00 158.51 399 ASN D N 1
ATOM 2586 C CA . ASN B 2 399 ? 186.004 179.351 247.172 1.00 158.51 399 ASN D CA 1
ATOM 2587 C C . ASN B 2 399 ? 186.965 178.259 247.620 1.00 158.51 399 ASN D C 1
ATOM 2588 O O . ASN B 2 399 ? 187.834 178.484 248.484 1.00 158.51 399 ASN D O 1
ATOM 2593 N N . VAL B 2 400 ? 186.849 177.077 247.005 1.00 158.04 400 VAL D N 1
ATOM 2594 C CA . VAL B 2 400 ? 187.710 175.985 247.447 1.00 158.04 400 VAL D CA 1
ATOM 2595 C C . VAL B 2 400 ? 189.145 176.231 247.004 1.00 158.04 400 VAL D C 1
ATOM 2596 O O . VAL B 2 400 ? 190.087 175.804 247.677 1.00 158.04 400 VAL D O 1
ATOM 2600 N N . LEU B 2 401 ? 189.349 176.982 245.925 1.00 148.98 401 LEU D N 1
ATOM 2601 C CA . LEU B 2 401 ? 190.713 177.275 245.520 1.00 148.98 401 LEU D CA 1
ATOM 2602 C C . LEU B 2 401 ? 191.363 178.278 246.458 1.00 148.98 401 LEU D C 1
ATOM 2603 O O . LEU B 2 401 ? 192.558 178.167 246.768 1.00 148.98 401 LEU D O 1
ATOM 2608 N N . ASN B 2 402 ? 190.585 179.243 246.942 1.00 149.44 402 ASN D N 1
ATOM 2609 C CA . ASN B 2 402 ? 191.122 180.189 247.908 1.00 149.44 402 ASN D CA 1
ATOM 2610 C C . ASN B 2 402 ? 191.487 179.503 249.217 1.00 149.44 402 ASN D C 1
ATOM 2611 O O . ASN B 2 402 ? 192.568 179.758 249.768 1.00 149.44 402 ASN D O 1
ATOM 2616 N N . ILE B 2 403 ? 190.637 178.589 249.699 1.00 152.93 403 ILE D N 1
ATOM 2617 C CA . ILE B 2 403 ? 191.004 177.894 250.934 1.00 152.93 403 ILE D CA 1
ATOM 2618 C C . ILE B 2 403 ? 192.169 176.928 250.692 1.00 152.93 403 ILE D C 1
ATOM 2619 O O . ILE B 2 403 ? 192.996 176.698 251.593 1.00 152.93 403 ILE D O 1
ATOM 2624 N N . LEU B 2 404 ? 192.302 176.411 249.466 1.00 141.49 404 LEU D N 1
ATOM 2625 C CA . LEU B 2 404 ? 193.471 175.613 249.125 1.00 141.49 404 LEU D CA 1
ATOM 2626 C C . LEU B 2 404 ? 194.734 176.457 249.158 1.00 141.49 404 LEU D C 1
ATOM 2627 O O . LEU B 2 404 ? 195.795 175.982 249.572 1.00 141.49 404 LEU D O 1
ATOM 2632 N N . SER B 2 405 ? 194.636 177.715 248.740 1.00 133.72 405 SER D N 1
ATOM 2633 C CA . SER B 2 405 ? 195.797 178.589 248.820 1.00 133.72 405 SER D CA 1
ATOM 2634 C C . SER B 2 405 ? 196.164 178.870 250.263 1.00 133.72 405 SER D C 1
ATOM 2635 O O . SER B 2 405 ? 197.355 178.926 250.606 1.00 133.72 405 SER D O 1
ATOM 2638 N N . LYS B 2 406 ? 195.146 179.015 251.118 1.00 138.58 406 LYS D N 1
ATOM 2639 C CA . LYS B 2 406 ? 195.370 179.200 252.550 1.00 138.58 406 LYS D CA 1
ATOM 2640 C C . LYS B 2 406 ? 196.169 178.045 253.137 1.00 138.58 406 LYS D C 1
ATOM 2641 O O . LYS B 2 406 ? 197.227 178.249 253.752 1.00 138.58 406 LYS D O 1
ATOM 2647 N N . VAL B 2 407 ? 195.700 176.815 252.895 1.00 132.84 407 VAL D N 1
ATOM 2648 C CA . VAL B 2 407 ? 196.368 175.651 253.478 1.00 132.84 407 VAL D CA 1
ATOM 2649 C C . VAL B 2 407 ? 197.734 175.441 252.842 1.00 132.84 407 VAL D C 1
ATOM 2650 O O . VAL B 2 407 ? 198.680 175.018 253.520 1.00 132.84 407 VAL D O 1
ATOM 2654 N N . ALA B 2 408 ? 197.879 175.805 251.565 1.00 122.21 408 ALA D N 1
ATOM 2655 C CA . ALA B 2 408 ? 199.150 175.638 250.882 1.00 122.21 408 ALA D CA 1
ATOM 2656 C C . ALA B 2 408 ? 200.207 176.540 251.477 1.00 122.21 408 ALA D C 1
ATOM 2657 O O . ALA B 2 408 ? 201.358 176.128 251.647 1.00 122.21 408 ALA D O 1
ATOM 2659 N N . HIS B 2 409 ? 199.833 177.760 251.835 1.00 130.49 409 HIS D N 1
ATOM 2660 C CA . HIS B 2 409 ? 200.858 178.624 252.397 1.00 130.49 409 HIS D CA 1
ATOM 2661 C C . HIS B 2 409 ? 201.112 178.329 253.867 1.00 130.49 409 HIS D C 1
ATOM 2662 O O . HIS B 2 409 ? 202.256 178.431 254.325 1.00 130.49 409 HIS D O 1
ATOM 2669 N N . GLU B 2 410 ? 200.072 177.998 254.631 1.00 131.70 410 GLU D N 1
ATOM 2670 C CA . GLU B 2 410 ? 200.248 177.943 256.079 1.00 131.70 410 GLU D CA 1
ATOM 2671 C C . GLU B 2 410 ? 201.046 176.715 256.502 1.00 131.70 410 GLU D C 1
ATOM 2672 O O . GLU B 2 410 ? 202.128 176.833 257.084 1.00 131.70 410 GLU D O 1
ATOM 2678 N N . ILE B 2 411 ? 200.514 175.529 256.233 1.00 127.68 411 ILE D N 1
ATOM 2679 C CA . ILE B 2 411 ? 201.023 174.282 256.800 1.00 127.68 411 ILE D CA 1
ATOM 2680 C C . ILE B 2 411 ? 202.121 173.733 255.893 1.00 127.68 411 ILE D C 1
ATOM 2681 O O . ILE B 2 411 ? 202.161 174.084 254.707 1.00 127.68 411 ILE D O 1
ATOM 2686 N N . PRO B 2 412 ? 203.077 172.958 256.402 1.00 113.65 412 PRO D N 1
ATOM 2687 C CA . PRO B 2 412 ? 203.965 172.221 255.501 1.00 113.65 412 PRO D CA 1
ATOM 2688 C C . PRO B 2 412 ? 203.257 171.027 254.897 1.00 113.65 412 PRO D C 1
ATOM 2689 O O . PRO B 2 412 ? 202.301 170.495 255.460 1.00 113.65 412 PRO D O 1
ATOM 2693 N N . LEU B 2 413 ? 203.754 170.589 253.751 1.00 110.89 413 LEU D N 1
ATOM 2694 C CA . LEU B 2 413 ? 203.071 169.590 252.945 1.00 110.89 413 LEU D CA 1
ATOM 2695 C C . LEU B 2 413 ? 203.978 168.389 252.709 1.00 110.89 413 LEU D C 1
ATOM 2696 O O . LEU B 2 413 ? 205.132 168.351 253.137 1.00 110.89 413 LEU D O 1
ATOM 2701 N N . SER B 2 414 ? 203.419 167.387 252.043 1.00 123.37 414 SER D N 1
ATOM 2702 C CA . SER B 2 414 ? 204.188 166.303 251.457 1.00 123.37 414 SER D CA 1
ATOM 2703 C C . SER B 2 414 ? 204.484 166.661 250.004 1.00 123.37 414 SER D C 1
ATOM 2704 O O . SER B 2 414 ? 204.344 167.810 249.588 1.00 123.37 414 SER D O 1
ATOM 2707 N N . GLU B 2 415 ? 204.906 165.681 249.217 1.00 123.55 415 GLU D N 1
ATOM 2708 C CA . GLU B 2 415 ? 205.309 165.894 247.833 1.00 123.55 415 GLU D CA 1
ATOM 2709 C C . GLU B 2 415 ? 204.326 165.304 246.838 1.00 123.55 415 GLU D C 1
ATOM 2710 O O . GLU B 2 415 ? 204.183 165.827 245.724 1.00 123.55 415 GLU D O 1
ATOM 2716 N N . ALA B 2 416 ? 203.647 164.222 247.219 1.00 127.47 416 ALA D N 1
ATOM 2717 C CA . ALA B 2 416 ? 202.612 163.668 246.361 1.00 127.47 416 ALA D CA 1
ATOM 2718 C C . ALA B 2 416 ? 201.491 164.671 246.175 1.00 127.47 416 ALA D C 1
ATOM 2719 O O . ALA B 2 416 ? 200.950 164.818 245.073 1.00 127.47 416 ALA D O 1
ATOM 2721 N N . VAL B 2 417 ? 201.189 165.421 247.231 1.00 128.78 417 VAL D N 1
ATOM 2722 C CA . VAL B 2 417 ? 200.130 166.412 247.163 1.00 128.78 417 VAL D CA 1
ATOM 2723 C C . VAL B 2 417 ? 200.527 167.569 246.255 1.00 128.78 417 VAL D C 1
ATOM 2724 O O . VAL B 2 417 ? 199.692 168.102 245.509 1.00 128.78 417 VAL D O 1
ATOM 2728 N N . VAL B 2 418 ? 201.803 167.957 246.267 1.00 126.16 418 VAL D N 1
ATOM 2729 C CA . VAL B 2 418 ? 202.177 169.091 245.442 1.00 126.16 418 VAL D CA 1
ATOM 2730 C C . VAL B 2 418 ? 202.218 168.668 243.983 1.00 126.16 418 VAL D C 1
ATOM 2731 O O . VAL B 2 418 ? 201.817 169.436 243.100 1.00 126.16 418 VAL D O 1
ATOM 2735 N N . ILE B 2 419 ? 202.599 167.408 243.721 1.00 126.87 419 ILE D N 1
ATOM 2736 C CA . ILE B 2 419 ? 202.538 166.875 242.362 1.00 126.87 419 ILE D CA 1
ATOM 2737 C C . ILE B 2 419 ? 201.095 166.835 241.888 1.00 126.87 419 ILE D C 1
ATOM 2738 O O . ILE B 2 419 ? 200.778 167.226 240.751 1.00 126.87 419 ILE D O 1
ATOM 2743 N N . ARG B 2 420 ? 200.195 166.463 242.798 1.00 132.75 420 ARG D N 1
ATOM 2744 C CA . ARG B 2 420 ? 198.772 166.400 242.506 1.00 132.75 420 ARG D CA 1
ATOM 2745 C C . ARG B 2 420 ? 198.219 167.767 242.117 1.00 132.75 420 ARG D C 1
ATOM 2746 O O . ARG B 2 420 ? 197.500 167.896 241.121 1.00 132.75 420 ARG D O 1
ATOM 2754 N N . ILE B 2 421 ? 198.599 168.813 242.845 1.00 120.83 421 ILE D N 1
ATOM 2755 C CA . ILE B 2 421 ? 197.994 170.110 242.556 1.00 120.83 421 ILE D CA 1
ATOM 2756 C C . ILE B 2 421 ? 198.621 170.747 241.322 1.00 120.83 421 ILE D C 1
ATOM 2757 O O . ILE B 2 421 ? 197.926 171.393 240.510 1.00 120.83 421 ILE D O 1
ATOM 2762 N N . VAL B 2 422 ? 199.919 170.513 241.097 1.00 121.97 422 VAL D N 1
ATOM 2763 C CA . VAL B 2 422 ? 200.508 171.123 239.923 1.00 121.97 422 VAL D CA 1
ATOM 2764 C C . VAL B 2 422 ? 200.072 170.358 238.704 1.00 121.97 422 VAL D C 1
ATOM 2765 O O . VAL B 2 422 ? 200.229 170.839 237.584 1.00 121.97 422 VAL D O 1
ATOM 2769 N N . TYR B 2 423 ? 199.492 169.184 238.902 1.00 131.83 423 TYR D N 1
ATOM 2770 C CA . TYR B 2 423 ? 198.909 168.452 237.799 1.00 131.83 423 TYR D CA 1
ATOM 2771 C C . TYR B 2 423 ? 197.448 168.754 237.645 1.00 131.83 423 TYR D C 1
ATOM 2772 O O . TYR B 2 423 ? 196.866 168.456 236.597 1.00 131.83 423 TYR D O 1
ATOM 2781 N N . LEU B 2 424 ? 196.854 169.315 238.689 1.00 126.79 424 LEU D N 1
ATOM 2782 C CA . LEU B 2 424 ? 195.505 169.836 238.576 1.00 126.79 424 LEU D CA 1
ATOM 2783 C C . LEU B 2 424 ? 195.468 171.008 237.614 1.00 126.79 424 LEU D C 1
ATOM 2784 O O . LEU B 2 424 ? 194.571 171.089 236.767 1.00 126.79 424 LEU D O 1
ATOM 2789 N N . PHE B 2 425 ? 196.418 171.938 237.765 1.00 128.45 425 PHE D N 1
ATOM 2790 C CA . PHE B 2 425 ? 196.459 173.159 236.944 1.00 128.45 425 PHE D CA 1
ATOM 2791 C C . PHE B 2 425 ? 196.360 172.969 235.420 1.00 128.45 425 PHE D C 1
ATOM 2792 O O . PHE B 2 425 ? 195.630 173.750 234.773 1.00 128.45 425 PHE D O 1
ATOM 2800 N N . PRO B 2 426 ? 197.074 172.023 234.778 1.00 131.90 426 PRO D N 1
ATOM 2801 C CA . PRO B 2 426 ? 196.948 171.902 233.323 1.00 131.90 426 PRO D CA 1
ATOM 2802 C C . PRO B 2 426 ? 195.579 171.541 232.844 1.00 131.90 426 PRO D C 1
ATOM 2803 O O . PRO B 2 426 ? 195.225 171.925 231.729 1.00 131.90 426 PRO D O 1
ATOM 2807 N N . LYS B 2 427 ? 194.804 170.819 233.649 1.00 132.78 427 LYS D N 1
ATOM 2808 C CA . LYS B 2 427 ? 193.439 170.516 233.256 1.00 132.78 427 LYS D CA 1
ATOM 2809 C C . LYS B 2 427 ? 192.612 171.780 233.143 1.00 132.78 427 LYS D C 1
ATOM 2810 O O . LYS B 2 427 ? 191.831 171.916 232.195 1.00 132.78 427 LYS D O 1
ATOM 2816 N N . VAL B 2 428 ? 192.823 172.728 234.071 1.00 133.87 428 VAL D N 1
ATOM 2817 C CA . VAL B 2 428 ? 192.189 174.046 234.013 1.00 133.87 428 VAL D CA 1
ATOM 2818 C C . VAL B 2 428 ? 192.503 174.705 232.684 1.00 133.87 428 VAL D C 1
ATOM 2819 O O . VAL B 2 428 ? 191.603 175.125 231.942 1.00 133.87 428 VAL D O 1
ATOM 2823 N N . SER B 2 429 ? 193.793 174.717 232.334 1.00 141.72 429 SER D N 1
ATOM 2824 C CA . SER B 2 429 ? 194.207 175.419 231.118 1.00 141.72 429 SER D CA 1
ATOM 2825 C C . SER B 2 429 ? 193.739 174.711 229.844 1.00 141.72 429 SER D C 1
ATOM 2826 O O . SER B 2 429 ? 193.450 175.345 228.816 1.00 141.72 429 SER D O 1
ATOM 2829 N N . THR B 2 430 ? 193.650 173.395 229.873 1.00 146.30 430 THR D N 1
ATOM 2830 C CA . THR B 2 430 ? 193.242 172.725 228.648 1.00 146.30 430 THR D CA 1
ATOM 2831 C C . THR B 2 430 ? 191.747 172.877 228.416 1.00 146.30 430 THR D C 1
ATOM 2832 O O . THR B 2 430 ? 191.312 173.182 227.296 1.00 146.30 430 THR D O 1
ATOM 2836 N N . LEU B 2 431 ? 190.946 172.727 229.476 1.00 147.78 431 LEU D N 1
ATOM 2837 C CA . LEU B 2 431 ? 189.507 172.807 229.273 1.00 147.78 431 LEU D CA 1
ATOM 2838 C C . LEU B 2 431 ? 189.050 174.228 228.992 1.00 147.78 431 LEU D C 1
ATOM 2839 O O . LEU B 2 431 ? 188.106 174.414 228.213 1.00 147.78 431 LEU D O 1
ATOM 2844 N N . ASP B 2 432 ? 189.680 175.244 229.601 1.00 145.84 432 ASP D N 1
ATOM 2845 C CA . ASP B 2 432 ? 189.206 176.582 229.274 1.00 145.84 432 ASP D CA 1
ATOM 2846 C C . ASP B 2 432 ? 189.622 176.976 227.861 1.00 145.84 432 ASP D C 1
ATOM 2847 O O . ASP B 2 432 ? 188.873 177.698 227.189 1.00 145.84 432 ASP D O 1
ATOM 2852 N N . ASN B 2 433 ? 190.786 176.484 227.384 1.00 143.97 433 ASN D N 1
ATOM 2853 C CA . ASN B 2 433 ? 191.109 176.693 225.976 1.00 143.97 433 ASN D CA 1
ATOM 2854 C C . ASN B 2 433 ? 190.104 176.000 225.067 1.00 143.97 433 ASN D C 1
ATOM 2855 O O . ASN B 2 433 ? 189.715 176.553 224.029 1.00 143.97 433 ASN D O 1
ATOM 2860 N N . SER B 2 434 ? 189.666 174.798 225.453 1.00 145.14 434 SER D N 1
ATOM 2861 C CA . SER B 2 434 ? 188.673 174.079 224.662 1.00 145.14 434 SER D CA 1
ATOM 2862 C C . SER B 2 434 ? 187.357 174.845 224.596 1.00 145.14 434 SER D C 1
ATOM 2863 O O . SER B 2 434 ? 186.713 174.903 223.539 1.00 145.14 434 SER D O 1
ATOM 2866 N N . PHE B 2 435 ? 186.962 175.462 225.712 1.00 138.01 435 PHE D N 1
ATOM 2867 C CA . PHE B 2 435 ? 185.752 176.278 225.722 1.00 138.01 435 PHE D CA 1
ATOM 2868 C C . PHE B 2 435 ? 185.899 177.502 224.832 1.00 138.01 435 PHE D C 1
ATOM 2869 O O . PHE B 2 435 ? 185.003 177.812 224.039 1.00 138.01 435 PHE D O 1
ATOM 2877 N N . LYS B 2 436 ? 187.025 178.214 224.961 1.00 140.54 436 LYS D N 1
ATOM 2878 C CA . LYS B 2 436 ? 187.272 179.412 224.163 1.00 140.54 436 LYS D CA 1
ATOM 2879 C C . LYS B 2 436 ? 187.358 179.100 222.675 1.00 140.54 436 LYS D C 1
ATOM 2880 O O . LYS B 2 436 ? 187.064 179.965 221.843 1.00 140.54 436 LYS D O 1
ATOM 2886 N N . THR B 2 437 ? 187.707 177.872 222.320 1.00 137.73 437 THR D N 1
ATOM 2887 C CA . THR B 2 437 ? 187.734 177.519 220.912 1.00 137.73 437 THR D CA 1
ATOM 2888 C C . THR B 2 437 ? 186.381 177.062 220.382 1.00 137.73 437 THR D C 1
ATOM 2889 O O . THR B 2 437 ? 185.994 177.468 219.282 1.00 137.73 437 THR D O 1
ATOM 2893 N N . LYS B 2 438 ? 185.656 176.223 221.131 1.00 135.50 438 LYS D N 1
ATOM 2894 C CA . LYS B 2 438 ? 184.436 175.624 220.590 1.00 135.50 438 LYS D CA 1
ATOM 2895 C C . LYS B 2 438 ? 183.317 176.645 220.432 1.00 135.50 438 LYS D C 1
ATOM 2896 O O . LYS B 2 438 ? 182.614 176.648 219.416 1.00 135.50 438 LYS D O 1
ATOM 2902 N N . LEU B 2 439 ? 183.133 177.518 221.416 1.00 140.76 439 LEU D N 1
ATOM 2903 C CA . LEU B 2 439 ? 182.052 178.492 221.375 1.00 140.76 439 LEU D CA 1
ATOM 2904 C C . LEU B 2 439 ? 182.635 179.885 221.558 1.00 140.76 439 LEU D C 1
ATOM 2905 O O . LEU B 2 439 ? 183.244 180.165 222.610 1.00 140.76 439 LEU D O 1
ATOM 2910 N N . PRO B 2 440 ? 182.475 180.786 220.587 1.00 136.02 440 PRO D N 1
ATOM 2911 C CA . PRO B 2 440 ? 182.969 182.161 220.718 1.00 136.02 440 PRO D CA 1
ATOM 2912 C C . PRO B 2 440 ? 181.981 183.089 221.424 1.00 136.02 440 PRO D C 1
ATOM 2913 O O . PRO B 2 440 ? 181.618 184.151 220.909 1.00 136.02 440 PRO D O 1
ATOM 2917 N N . ASN B 2 441 ? 181.534 182.692 222.614 1.00 151.84 441 ASN D N 1
ATOM 2918 C CA . ASN B 2 441 ? 180.648 183.539 223.401 1.00 151.84 441 ASN D CA 1
ATOM 2919 C C . ASN B 2 441 ? 181.399 184.517 224.288 1.00 151.84 441 ASN D C 1
ATOM 2920 O O . ASN B 2 441 ? 180.836 185.550 224.666 1.00 151.84 441 ASN D O 1
ATOM 2925 N N . CYS B 2 442 ? 182.628 184.178 224.679 1.00 170.42 442 CYS D N 1
ATOM 2926 C CA . CYS B 2 442 ? 183.614 185.047 225.321 1.00 170.42 442 CYS D CA 1
ATOM 2927 C C . CYS B 2 442 ? 183.204 185.555 226.700 1.00 170.42 442 CYS D C 1
ATOM 2928 O O . CYS B 2 442 ? 183.896 186.414 227.259 1.00 170.42 442 CYS D O 1
ATOM 2931 N N . ASN B 2 443 ? 182.122 185.045 227.283 1.00 170.05 443 ASN D N 1
ATOM 2932 C CA . ASN B 2 443 ? 181.737 185.422 228.643 1.00 170.05 443 ASN D CA 1
ATOM 2933 C C . ASN B 2 443 ? 182.450 184.523 229.654 1.00 170.05 443 ASN D C 1
ATOM 2934 O O . ASN B 2 443 ? 181.849 183.757 230.406 1.00 170.05 443 ASN D O 1
ATOM 2939 N N . SER B 2 444 ? 183.772 184.640 229.658 1.00 162.50 444 SER D N 1
ATOM 2940 C CA . SER B 2 444 ? 184.639 183.714 230.366 1.00 162.50 444 SER D CA 1
ATOM 2941 C C . SER B 2 444 ? 185.379 184.385 231.514 1.00 162.50 444 SER D C 1
ATOM 2942 O O . SER B 2 444 ? 186.475 183.958 231.878 1.00 162.50 444 SER D O 1
ATOM 2945 N N . SER B 2 445 ? 184.789 185.438 232.087 1.00 162.68 445 SER D N 1
ATOM 2946 C CA . SER B 2 445 ? 185.398 186.105 233.234 1.00 162.68 445 SER D CA 1
ATOM 2947 C C . SER B 2 445 ? 185.474 185.185 234.443 1.00 162.68 445 SER D C 1
ATOM 2948 O O . SER B 2 445 ? 186.374 185.317 235.280 1.00 162.68 445 SER D O 1
ATOM 2951 N N . SER B 2 446 ? 184.542 184.249 234.542 1.00 163.91 446 SER D N 1
ATOM 2952 C CA . SER B 2 446 ? 184.599 183.236 235.580 1.00 163.91 446 SER D CA 1
ATOM 2953 C C . SER B 2 446 ? 185.806 182.324 235.446 1.00 163.91 446 SER D C 1
ATOM 2954 O O . SER B 2 446 ? 186.368 181.891 236.462 1.00 163.91 446 SER D O 1
ATOM 2957 N N . PHE B 2 447 ? 186.243 182.056 234.216 1.00 152.99 447 PHE D N 1
ATOM 2958 C CA . PHE B 2 447 ? 187.491 181.333 234.031 1.00 152.99 447 PHE D CA 1
ATOM 2959 C C . PHE B 2 447 ? 188.676 182.126 234.557 1.00 152.99 447 PHE D C 1
ATOM 2960 O O . PHE B 2 447 ? 189.626 181.542 235.081 1.00 152.99 447 PHE D O 1
ATOM 2968 N N . ASP B 2 448 ? 188.617 183.455 234.470 1.00 154.30 448 ASP D N 1
ATOM 2969 C CA . ASP B 2 448 ? 189.666 184.271 235.066 1.00 154.30 448 ASP D CA 1
ATOM 2970 C C . ASP B 2 448 ? 189.597 184.240 236.582 1.00 154.30 448 ASP D C 1
ATOM 2971 O O . ASP B 2 448 ? 190.640 184.278 237.251 1.00 154.30 448 ASP D O 1
ATOM 2976 N N . PHE B 2 449 ? 188.376 184.172 237.133 1.00 155.01 449 PHE D N 1
ATOM 2977 C CA . PHE B 2 449 ? 188.215 184.027 238.580 1.00 155.01 449 PHE D CA 1
ATOM 2978 C C . PHE B 2 449 ? 188.859 182.735 239.046 1.00 155.01 449 PHE D C 1
ATOM 2979 O O . PHE B 2 449 ? 189.513 182.691 240.092 1.00 155.01 449 PHE D O 1
ATOM 2987 N N . LEU B 2 450 ? 188.688 181.676 238.260 1.00 149.95 450 LEU D N 1
ATOM 2988 C CA . LEU B 2 450 ? 189.328 180.407 238.571 1.00 149.95 450 LEU D CA 1
ATOM 2989 C C . LEU B 2 450 ? 190.838 180.483 238.389 1.00 149.95 450 LEU D C 1
ATOM 2990 O O . LEU B 2 450 ? 191.593 179.922 239.189 1.00 149.95 450 LEU D O 1
ATOM 2995 N N . LYS B 2 451 ? 191.297 181.176 237.348 1.00 143.26 451 LYS D N 1
ATOM 2996 C CA . LYS B 2 451 ? 192.718 181.156 237.031 1.00 143.26 451 LYS D CA 1
ATOM 2997 C C . LYS B 2 451 ? 193.533 181.971 238.013 1.00 143.26 451 LYS D C 1
ATOM 2998 O O . LYS B 2 451 ? 194.706 181.658 238.232 1.00 143.26 451 LYS D O 1
ATOM 3004 N N . ALA B 2 452 ? 192.931 183.003 238.600 1.00 137.01 452 ALA D N 1
ATOM 3005 C CA . ALA B 2 452 ? 193.682 183.925 239.450 1.00 137.01 452 ALA D CA 1
ATOM 3006 C C . ALA B 2 452 ? 194.362 183.286 240.663 1.00 137.01 452 ALA D C 1
ATOM 3007 O O . ALA B 2 452 ? 195.572 183.510 240.830 1.00 137.01 452 ALA D O 1
ATOM 3009 N N . PRO B 2 453 ? 193.712 182.470 241.514 1.00 134.31 453 PRO D N 1
ATOM 3010 C CA . PRO B 2 453 ? 194.398 182.089 242.754 1.00 134.31 453 PRO D CA 1
ATOM 3011 C C . PRO B 2 453 ? 195.389 180.940 242.634 1.00 134.31 453 PRO D C 1
ATOM 3012 O O . PRO B 2 453 ? 196.150 180.738 243.590 1.00 134.31 453 PRO D O 1
ATOM 3016 N N . LEU B 2 454 ? 195.410 180.196 241.517 1.00 126.19 454 LEU D N 1
ATOM 3017 C CA . LEU B 2 454 ? 196.341 179.075 241.363 1.00 126.19 454 LEU D CA 1
ATOM 3018 C C . LEU B 2 454 ? 197.792 179.520 241.469 1.00 126.19 454 LEU D C 1
ATOM 3019 O O . LEU B 2 454 ? 198.582 178.931 242.224 1.00 126.19 454 LEU D O 1
ATOM 3024 N N . PHE B 2 455 ? 198.135 180.603 240.772 1.00 125.45 455 PHE D N 1
ATOM 3025 C CA . PHE B 2 455 ? 199.502 181.100 240.728 1.00 125.45 455 PHE D CA 1
ATOM 3026 C C . PHE B 2 455 ? 200.028 181.525 242.091 1.00 125.45 455 PHE D C 1
ATOM 3027 O O . PHE B 2 455 ? 201.243 181.502 242.301 1.00 125.45 455 PHE D O 1
ATOM 3035 N N . GLN B 2 456 ? 199.141 181.865 243.029 1.00 129.70 456 GLN D N 1
ATOM 3036 C CA . GLN B 2 456 ? 199.567 182.138 244.396 1.00 129.70 456 GLN D CA 1
ATOM 3037 C C . GLN B 2 456 ? 200.149 180.893 245.040 1.00 129.70 456 GLN D C 1
ATOM 3038 O O . GLN B 2 456 ? 201.247 180.936 245.608 1.00 129.70 456 GLN D O 1
ATOM 3044 N N . THR B 2 457 ? 199.432 179.770 244.929 1.00 129.35 457 THR D N 1
ATOM 3045 C CA . THR B 2 457 ? 199.933 178.499 245.438 1.00 129.35 457 THR D CA 1
ATOM 3046 C C . THR B 2 457 ? 201.216 178.107 244.743 1.00 129.35 457 THR D C 1
ATOM 3047 O O . THR B 2 457 ? 202.157 177.631 245.387 1.00 129.35 457 THR D O 1
ATOM 3051 N N . LEU B 2 458 ? 201.266 178.314 243.428 1.00 122.82 458 LEU D N 1
ATOM 3052 C CA . LEU B 2 458 ? 202.466 177.971 242.678 1.00 122.82 458 LEU D CA 1
ATOM 3053 C C . LEU B 2 458 ? 203.659 178.789 243.152 1.00 122.82 458 LEU D C 1
ATOM 3054 O O . LEU B 2 458 ? 204.751 178.244 243.337 1.00 122.82 458 LEU D O 1
ATOM 3059 N N . GLN B 2 459 ? 203.442 180.074 243.442 1.00 126.60 459 GLN D N 1
ATOM 3060 C CA . GLN B 2 459 ? 204.519 180.916 243.948 1.00 126.60 459 GLN D CA 1
ATOM 3061 C C . GLN B 2 459 ? 204.968 180.486 245.334 1.00 126.60 459 GLN D C 1
ATOM 3062 O O . GLN B 2 459 ? 206.170 180.503 245.632 1.00 126.60 459 GLN D O 1
ATOM 3068 N N . TYR B 2 460 ? 204.016 180.110 246.193 1.00 130.00 460 TYR D N 1
ATOM 3069 C CA . TYR B 2 460 ? 204.371 179.672 247.540 1.00 130.00 460 TYR D CA 1
ATOM 3070 C C . TYR B 2 460 ? 205.213 178.409 247.483 1.00 130.00 460 TYR D C 1
ATOM 3071 O O . TYR B 2 460 ? 206.268 178.316 248.119 1.00 130.00 460 TYR D O 1
ATOM 3080 N N . LEU B 2 461 ? 204.799 177.460 246.653 1.00 126.73 461 LEU D N 1
ATOM 3081 C CA . LEU B 2 461 ? 205.528 176.206 246.560 1.00 126.73 461 LEU D CA 1
ATOM 3082 C C . LEU B 2 461 ? 206.878 176.414 245.902 1.00 126.73 461 LEU D C 1
ATOM 3083 O O . LEU B 2 461 ? 207.851 175.731 246.239 1.00 126.73 461 LEU D O 1
ATOM 3088 N N . PHE B 2 462 ? 206.954 177.383 244.988 1.00 127.10 462 PHE D N 1
ATOM 3089 C CA . PHE B 2 462 ? 208.221 177.775 244.388 1.00 127.10 462 PHE D CA 1
ATOM 3090 C C . PHE B 2 462 ? 209.187 178.284 245.443 1.00 127.10 462 PHE D C 1
ATOM 3091 O O . PHE B 2 462 ? 210.330 177.832 245.516 1.00 127.10 462 PHE D O 1
ATOM 3099 N N . ARG B 2 463 ? 208.737 179.218 246.278 1.00 138.04 463 ARG D N 1
ATOM 3100 C CA . ARG B 2 463 ? 209.640 179.821 247.250 1.00 138.04 463 ARG D CA 1
ATOM 3101 C C . ARG B 2 463 ? 210.017 178.839 248.348 1.00 138.04 463 ARG D C 1
ATOM 3102 O O . ARG B 2 463 ? 211.129 178.898 248.883 1.00 138.04 463 ARG D O 1
ATOM 3110 N N . LEU B 2 464 ? 209.139 177.897 248.657 1.00 126.75 464 LEU D N 1
ATOM 3111 C CA . LEU B 2 464 ? 209.319 177.121 249.872 1.00 126.75 464 LEU D CA 1
ATOM 3112 C C . LEU B 2 464 ? 209.968 175.765 249.643 1.00 126.75 464 LEU D C 1
ATOM 3113 O O . LEU B 2 464 ? 210.740 175.312 250.490 1.00 126.75 464 LEU D O 1
ATOM 3118 N N . TYR B 2 465 ? 209.702 175.113 248.513 1.00 121.52 465 TYR D N 1
ATOM 3119 C CA . TYR B 2 465 ? 210.164 173.748 248.264 1.00 121.52 465 TYR D CA 1
ATOM 3120 C C . TYR B 2 465 ? 211.018 173.732 247.004 1.00 121.52 465 TYR D C 1
ATOM 3121 O O . TYR B 2 465 ? 210.524 173.445 245.903 1.00 121.52 465 TYR D O 1
ATOM 3130 N N . PRO B 2 466 ? 212.315 174.024 247.124 1.00 118.13 466 PRO D N 1
ATOM 3131 C CA . PRO B 2 466 ? 213.160 174.132 245.933 1.00 118.13 466 PRO D CA 1
ATOM 3132 C C . PRO B 2 466 ? 213.564 172.805 245.332 1.00 118.13 466 PRO D C 1
ATOM 3133 O O . PRO B 2 466 ? 214.074 172.795 244.204 1.00 118.13 466 PRO D O 1
ATOM 3137 N N . TYR B 2 467 ? 213.341 171.694 246.039 1.00 125.96 467 TYR D N 1
ATOM 3138 C CA . TYR B 2 467 ? 213.769 170.384 245.564 1.00 125.96 467 TYR D CA 1
ATOM 3139 C C . TYR B 2 467 ? 213.043 169.953 244.303 1.00 125.96 467 TYR D C 1
ATOM 3140 O O . TYR B 2 467 ? 213.537 169.080 243.585 1.00 125.96 467 TYR D O 1
ATOM 3149 N N . GLN B 2 468 ? 211.880 170.531 244.022 1.00 123.96 468 GLN D N 1
ATOM 3150 C CA . GLN B 2 468 ? 211.204 170.344 242.749 1.00 123.96 468 GLN D CA 1
ATOM 3151 C C . GLN B 2 468 ? 210.799 171.682 242.156 1.00 123.96 468 GLN D C 1
ATOM 3152 O O . GLN B 2 468 ? 209.851 171.752 241.366 1.00 123.96 468 GLN D O 1
ATOM 3158 N N . ARG B 2 469 ? 211.536 172.740 242.522 1.00 125.03 469 ARG D N 1
ATOM 3159 C CA . ARG B 2 469 ? 211.297 174.084 242.001 1.00 125.03 469 ARG D CA 1
ATOM 3160 C C . ARG B 2 469 ? 211.370 174.126 240.487 1.00 125.03 469 ARG D C 1
ATOM 3161 O O . ARG B 2 469 ? 210.641 174.888 239.852 1.00 125.03 469 ARG D O 1
ATOM 3169 N N . ASP B 2 470 ? 212.222 173.298 239.897 1.00 123.44 470 ASP D N 1
ATOM 3170 C CA . ASP B 2 470 ? 212.338 173.273 238.450 1.00 123.44 470 ASP D CA 1
ATOM 3171 C C . ASP B 2 470 ? 211.118 172.648 237.806 1.00 123.44 470 ASP D C 1
ATOM 3172 O O . ASP B 2 470 ? 210.709 173.072 236.717 1.00 123.44 470 ASP D O 1
ATOM 3177 N N . PHE B 2 471 ? 210.532 171.650 238.474 1.00 121.29 471 PHE D N 1
ATOM 3178 C CA . PHE B 2 471 ? 209.597 170.757 237.809 1.00 121.29 471 PHE D CA 1
ATOM 3179 C C . PHE B 2 471 ? 208.347 171.496 237.360 1.00 121.29 471 PHE D C 1
ATOM 3180 O O . PHE B 2 471 ? 207.857 171.294 236.241 1.00 121.29 471 PHE D O 1
ATOM 3188 N N . ILE B 2 472 ? 207.847 172.378 238.227 1.00 120.34 472 ILE D N 1
ATOM 3189 C CA . ILE B 2 472 ? 206.689 173.203 237.909 1.00 120.34 472 ILE D CA 1
ATOM 3190 C C . ILE B 2 472 ? 206.986 174.078 236.705 1.00 120.34 472 ILE D C 1
ATOM 3191 O O . ILE B 2 472 ? 206.154 174.204 235.793 1.00 120.34 472 ILE D O 1
ATOM 3196 N N . ILE B 2 473 ? 208.220 174.605 236.646 1.00 119.20 473 ILE D N 1
ATOM 3197 C CA . ILE B 2 473 ? 208.657 175.408 235.518 1.00 119.20 473 ILE D CA 1
ATOM 3198 C C . ILE B 2 473 ? 208.595 174.583 234.268 1.00 119.20 473 ILE D C 1
ATOM 3199 O O . ILE B 2 473 ? 207.997 175.012 233.283 1.00 119.20 473 ILE D O 1
ATOM 3204 N N . GLU B 2 474 ? 209.016 173.311 234.378 1.00 131.08 474 GLU D N 1
ATOM 3205 C CA . GLU B 2 474 ? 209.016 172.332 233.294 1.00 131.08 474 GLU D CA 1
ATOM 3206 C C . GLU B 2 474 ? 207.661 172.203 232.609 1.00 131.08 474 GLU D C 1
ATOM 3207 O O . GLU B 2 474 ? 207.607 171.894 231.415 1.00 131.08 474 GLU D O 1
ATOM 3213 N N . GLU B 2 475 ? 206.568 172.524 233.301 1.00 128.70 475 GLU D N 1
ATOM 3214 C CA . GLU B 2 475 ? 205.283 172.517 232.637 1.00 128.70 475 GLU D CA 1
ATOM 3215 C C . GLU B 2 475 ? 204.632 173.874 232.502 1.00 128.70 475 GLU D C 1
ATOM 3216 O O . GLU B 2 475 ? 203.751 174.010 231.651 1.00 128.70 475 GLU D O 1
ATOM 3222 N N . SER B 2 476 ? 205.054 174.877 233.283 1.00 125.18 476 SER D N 1
ATOM 3223 C CA . SER B 2 476 ? 204.363 176.167 233.300 1.00 125.18 476 SER D CA 1
ATOM 3224 C C . SER B 2 476 ? 204.427 176.852 231.949 1.00 125.18 476 SER D C 1
ATOM 3225 O O . SER B 2 476 ? 203.501 177.569 231.562 1.00 125.18 476 SER D O 1
ATOM 3228 N N . LEU B 2 477 ? 205.492 176.599 231.209 1.00 127.78 477 LEU D N 1
ATOM 3229 C CA . LEU B 2 477 ? 205.621 177.141 229.874 1.00 127.78 477 LEU D CA 1
ATOM 3230 C C . LEU B 2 477 ? 204.929 176.271 228.834 1.00 127.78 477 LEU D C 1
ATOM 3231 O O . LEU B 2 477 ? 204.527 176.794 227.788 1.00 127.78 477 LEU D O 1
ATOM 3236 N N . THR B 2 478 ? 204.770 174.968 229.106 1.00 128.67 478 THR D N 1
ATOM 3237 C CA . THR B 2 478 ? 204.196 174.043 228.127 1.00 128.67 478 THR D CA 1
ATOM 3238 C C . THR B 2 478 ? 202.767 174.416 227.787 1.00 128.67 478 THR D C 1
ATOM 3239 O O . THR B 2 478 ? 202.411 174.580 226.613 1.00 128.67 478 THR D O 1
ATOM 3243 N N . ASN B 2 479 ? 201.957 174.644 228.823 1.00 126.56 479 ASN D N 1
ATOM 3244 C CA . ASN B 2 479 ? 200.592 175.121 228.654 1.00 126.56 479 ASN D CA 1
ATOM 3245 C C . ASN B 2 479 ? 200.527 176.477 227.986 1.00 126.56 479 ASN D C 1
ATOM 3246 O O . ASN B 2 479 ? 199.483 176.818 227.422 1.00 126.56 479 ASN D O 1
ATOM 3251 N N . PHE B 2 480 ? 201.643 177.221 227.990 1.00 124.24 480 PHE D N 1
ATOM 3252 C CA . PHE B 2 480 ? 201.753 178.474 227.260 1.00 124.24 480 PHE D CA 1
ATOM 3253 C C . PHE B 2 480 ? 201.505 178.290 225.761 1.00 124.24 480 PHE D C 1
ATOM 3254 O O . PHE B 2 480 ? 201.141 179.246 225.068 1.00 124.24 480 PHE D O 1
ATOM 3262 N N . SER B 2 481 ? 201.676 177.079 225.242 1.00 126.51 481 SER D N 1
ATOM 3263 C CA . SER B 2 481 ? 201.390 176.858 223.833 1.00 126.51 481 SER D CA 1
ATOM 3264 C C . SER B 2 481 ? 199.899 176.953 223.513 1.00 126.51 481 SER D C 1
ATOM 3265 O O . SER B 2 481 ? 199.535 177.422 222.430 1.00 126.51 481 SER D O 1
ATOM 3268 N N . HIS B 2 482 ? 199.021 176.523 224.422 1.00 137.30 482 HIS D N 1
ATOM 3269 C CA . HIS B 2 482 ? 197.579 176.521 224.149 1.00 137.30 482 HIS D CA 1
ATOM 3270 C C . HIS B 2 482 ? 196.971 177.834 224.601 1.00 137.30 482 HIS D C 1
ATOM 3271 O O . HIS B 2 482 ? 196.261 177.903 225.601 1.00 137.30 482 HIS D O 1
ATOM 3278 N N . LEU B 2 483 ? 197.254 178.891 223.870 1.00 130.11 483 LEU D N 1
ATOM 3279 C CA . LEU B 2 483 ? 196.685 180.145 224.319 1.00 130.11 483 LEU D CA 1
ATOM 3280 C C . LEU B 2 483 ? 195.841 180.735 223.206 1.00 130.11 483 LEU D C 1
ATOM 3281 O O . LEU B 2 483 ? 195.973 180.319 222.053 1.00 130.11 483 LEU D O 1
ATOM 3286 N N . PRO B 2 484 ? 194.859 181.592 223.563 1.00 120.83 484 PRO D N 1
ATOM 3287 C CA . PRO B 2 484 ? 194.191 182.468 222.595 1.00 120.83 484 PRO D CA 1
ATOM 3288 C C . PRO B 2 484 ? 195.123 183.062 221.564 1.00 120.83 484 PRO D C 1
ATOM 3289 O O . PRO B 2 484 ? 196.111 183.683 221.941 1.00 120.83 484 PRO D O 1
ATOM 3293 N N . THR B 2 485 ? 194.865 182.844 220.286 1.00 122.14 485 THR D N 1
ATOM 3294 C CA . THR B 2 485 ? 195.763 183.274 219.226 1.00 122.14 485 THR D CA 1
ATOM 3295 C C . THR B 2 485 ? 195.237 184.508 218.515 1.00 122.14 485 THR D C 1
ATOM 3296 O O . THR B 2 485 ? 195.485 184.706 217.329 1.00 122.14 485 THR D O 1
ATOM 3300 N N . ALA B 2 486 ? 194.500 185.349 219.226 1.00 138.09 486 ALA D N 1
ATOM 3301 C CA . ALA B 2 486 ? 193.952 186.545 218.616 1.00 138.09 486 ALA D CA 1
ATOM 3302 C C . ALA B 2 486 ? 193.959 187.640 219.660 1.00 138.09 486 ALA D C 1
ATOM 3303 O O . ALA B 2 486 ? 194.023 187.371 220.861 1.00 138.09 486 ALA D O 1
ATOM 3305 N N . ARG B 2 487 ? 193.918 188.882 219.195 1.00 144.85 487 ARG D N 1
ATOM 3306 C CA . ARG B 2 487 ? 194.103 189.981 220.128 1.00 144.85 487 ARG D CA 1
ATOM 3307 C C . ARG B 2 487 ? 192.877 190.182 220.999 1.00 144.85 487 ARG D C 1
ATOM 3308 O O . ARG B 2 487 ? 193.004 190.313 222.221 1.00 144.85 487 ARG D O 1
ATOM 3316 N N . SER B 2 488 ? 191.680 190.142 220.392 1.00 155.64 488 SER D N 1
ATOM 3317 C CA . SER B 2 488 ? 190.438 190.454 221.102 1.00 155.64 488 SER D CA 1
ATOM 3318 C C . SER B 2 488 ? 190.171 189.495 222.250 1.00 155.64 488 SER D C 1
ATOM 3319 O O . SER B 2 488 ? 189.484 189.850 223.212 1.00 155.64 488 SER D O 1
ATOM 3322 N N . VAL B 2 489 ? 190.730 188.294 222.186 1.00 146.88 489 VAL D N 1
ATOM 3323 C CA . VAL B 2 489 ? 190.619 187.361 223.290 1.00 146.88 489 VAL D CA 1
ATOM 3324 C C . VAL B 2 489 ? 191.836 187.365 224.209 1.00 146.88 489 VAL D C 1
ATOM 3325 O O . VAL B 2 489 ? 191.715 186.952 225.371 1.00 146.88 489 VAL D O 1
ATOM 3329 N N . SER B 2 490 ? 192.997 187.817 223.737 1.00 143.11 490 SER D N 1
ATOM 3330 C CA . SER B 2 490 ? 194.178 187.767 224.592 1.00 143.11 490 SER D CA 1
ATOM 3331 C C . SER B 2 490 ? 194.134 188.850 225.656 1.00 143.11 490 SER D C 1
ATOM 3332 O O . SER B 2 490 ? 194.571 188.626 226.790 1.00 143.11 490 SER D O 1
ATOM 3335 N N . ARG B 2 491 ? 193.634 190.030 225.300 1.00 155.41 491 ARG D N 1
ATOM 3336 C CA . ARG B 2 491 ? 193.495 191.111 226.265 1.00 155.41 491 ARG D CA 1
ATOM 3337 C C . ARG B 2 491 ? 192.486 190.730 227.339 1.00 155.41 491 ARG D C 1
ATOM 3338 O O . ARG B 2 491 ? 191.429 190.165 227.054 1.00 155.41 491 ARG D O 1
ATOM 3346 N N . THR B 2 492 ? 192.854 190.993 228.586 1.00 151.52 492 THR D N 1
ATOM 3347 C CA . THR B 2 492 ? 192.185 190.481 229.778 1.00 151.52 492 THR D CA 1
ATOM 3348 C C . THR B 2 492 ? 192.362 191.592 230.820 1.00 151.52 492 THR D C 1
ATOM 3349 O O . THR B 2 492 ? 192.555 192.754 230.443 1.00 151.52 492 THR D O 1
ATOM 3353 N N . TYR B 2 493 ? 192.264 191.232 232.105 1.00 152.86 493 TYR D N 1
ATOM 3354 C CA . TYR B 2 493 ? 192.209 192.059 233.300 1.00 152.86 493 TYR D CA 1
ATOM 3355 C C . TYR B 2 493 ? 193.127 193.260 233.237 1.00 152.86 493 TYR D C 1
ATOM 3356 O O . TYR B 2 493 ? 194.324 193.129 232.982 1.00 152.86 493 TYR D O 1
ATOM 3365 N N . ARG B 2 494 ? 192.537 194.430 233.424 1.00 160.93 494 ARG D N 1
ATOM 3366 C CA . ARG B 2 494 ? 193.230 195.687 233.239 1.00 160.93 494 ARG D CA 1
ATOM 3367 C C . ARG B 2 494 ? 194.219 195.912 234.376 1.00 160.93 494 ARG D C 1
ATOM 3368 O O . ARG B 2 494 ? 194.131 195.300 235.442 1.00 160.93 494 ARG D O 1
ATOM 3376 N N . LEU B 2 495 ? 195.191 196.771 234.122 1.00 136.55 495 LEU D N 1
ATOM 3377 C CA . LEU B 2 495 ? 196.141 197.184 235.134 1.00 136.55 495 LEU D CA 1
ATOM 3378 C C . LEU B 2 495 ? 195.682 198.480 235.785 1.00 136.55 495 LEU D C 1
ATOM 3379 O O . LEU B 2 495 ? 194.710 199.111 235.366 1.00 136.55 495 LEU D O 1
ATOM 3384 N N . SER B 2 496 ? 196.406 198.869 236.834 1.00 132.16 496 SER D N 1
ATOM 3385 C CA . SER B 2 496 ? 196.052 200.072 237.574 1.00 132.16 496 SER D CA 1
ATOM 3386 C C . SER B 2 496 ? 196.369 201.323 236.771 1.00 132.16 496 SER D C 1
ATOM 3387 O O . SER B 2 496 ? 195.546 202.239 236.682 1.00 132.16 496 SER D O 1
ATOM 3390 N N . ASN B 2 497 ? 197.536 201.359 236.124 1.00 133.13 497 ASN D N 1
ATOM 3391 C CA . ASN B 2 497 ? 197.929 202.538 235.359 1.00 133.13 497 ASN D CA 1
ATOM 3392 C C . ASN B 2 497 ? 197.171 202.690 234.045 1.00 133.13 497 ASN D C 1
ATOM 3393 O O . ASN B 2 497 ? 197.483 203.602 233.275 1.00 133.13 497 ASN D O 1
ATOM 3398 N N . GLY B 2 498 ? 196.229 201.805 233.750 1.00 135.99 498 GLY D N 1
ATOM 3399 C CA . GLY B 2 498 ? 195.374 201.964 232.602 1.00 135.99 498 GLY D CA 1
ATOM 3400 C C . GLY B 2 498 ? 195.860 201.219 231.383 1.00 135.99 498 GLY D C 1
ATOM 3401 O O . GLY B 2 498 ? 195.971 201.811 230.310 1.00 135.99 498 GLY D O 1
ATOM 3402 N N . LYS B 2 499 ? 196.160 199.930 231.530 1.00 140.84 499 LYS D N 1
ATOM 3403 C CA . LYS B 2 499 ? 196.522 199.082 230.404 1.00 140.84 499 LYS D CA 1
ATOM 3404 C C . LYS B 2 499 ? 195.927 197.698 230.609 1.00 140.84 499 LYS D C 1
ATOM 3405 O O . LYS B 2 499 ? 195.763 197.244 231.742 1.00 140.84 499 LYS D O 1
ATOM 3411 N N . SER B 2 500 ? 195.627 197.020 229.505 1.00 146.32 500 SER D N 1
ATOM 3412 C CA . SER B 2 500 ? 195.026 195.692 229.532 1.00 146.32 500 SER D CA 1
ATOM 3413 C C . SER B 2 500 ? 196.020 194.665 229.008 1.00 146.32 500 SER D C 1
ATOM 3414 O O . SER B 2 500 ? 196.616 194.859 227.946 1.00 146.32 500 SER D O 1
ATOM 3417 N N . ILE B 2 501 ? 196.199 193.576 229.757 1.00 134.26 501 ILE D N 1
ATOM 3418 C CA . ILE B 2 501 ? 197.213 192.567 229.490 1.00 134.26 501 ILE D CA 1
ATOM 3419 C C . ILE B 2 501 ? 196.542 191.200 229.441 1.00 134.26 501 ILE D C 1
ATOM 3420 O O . ILE B 2 501 ? 195.335 191.084 229.606 1.00 134.26 501 ILE D O 1
ATOM 3425 N N . GLN B 2 502 ? 197.339 190.162 229.215 1.00 133.53 502 GLN D N 1
ATOM 3426 C CA . GLN B 2 502 ? 196.874 188.785 229.310 1.00 133.53 502 GLN D CA 1
ATOM 3427 C C . GLN B 2 502 ? 197.283 188.253 230.671 1.00 133.53 502 GLN D C 1
ATOM 3428 O O . GLN B 2 502 ? 198.470 188.227 230.982 1.00 133.53 502 GLN D O 1
ATOM 3434 N N . TYR B 2 503 ? 196.305 187.783 231.452 1.00 134.61 503 TYR D N 1
ATOM 3435 C CA . TYR B 2 503 ? 196.558 187.464 232.856 1.00 134.61 503 TYR D CA 1
ATOM 3436 C C . TYR B 2 503 ? 197.518 186.297 233.025 1.00 134.61 503 TYR D C 1
ATOM 3437 O O . TYR B 2 503 ? 198.267 186.265 234.005 1.00 134.61 503 TYR D O 1
ATOM 3446 N N . TYR B 2 504 ? 197.569 185.381 232.055 1.00 124.86 504 TYR D N 1
ATOM 3447 C CA . TYR B 2 504 ? 198.505 184.262 232.125 1.00 124.86 504 TYR D CA 1
ATOM 3448 C C . TYR B 2 504 ? 199.957 184.722 232.179 1.00 124.86 504 TYR D C 1
ATOM 3449 O O . TYR B 2 504 ? 200.780 184.072 232.841 1.00 124.86 504 TYR D O 1
ATOM 3458 N N . SER B 2 505 ? 200.252 185.887 231.591 1.00 117.00 505 SER D N 1
ATOM 3459 C CA . SER B 2 505 ? 201.594 186.443 231.599 1.00 117.00 505 SER D CA 1
ATOM 3460 C C . SER B 2 505 ? 202.094 186.749 232.988 1.00 117.00 505 SER D C 1
ATOM 3461 O O . SER B 2 505 ? 203.298 186.578 233.242 1.00 117.00 505 SER D O 1
ATOM 3464 N N . THR B 2 506 ? 201.191 187.092 233.920 1.00 123.78 506 THR D N 1
ATOM 3465 C CA . THR B 2 506 ? 201.672 187.423 235.255 1.00 123.78 506 THR D CA 1
ATOM 3466 C C . THR B 2 506 ? 202.248 186.223 235.977 1.00 123.78 506 THR D C 1
ATOM 3467 O O . THR B 2 506 ? 202.890 186.422 237.008 1.00 123.78 506 THR D O 1
ATOM 3471 N N . LEU B 2 507 ? 202.055 185.004 235.452 1.00 124.72 507 LEU D N 1
ATOM 3472 C CA . LEU B 2 507 ? 202.671 183.848 236.075 1.00 124.72 507 LEU D CA 1
ATOM 3473 C C . LEU B 2 507 ? 204.189 183.932 236.011 1.00 124.72 507 LEU D C 1
ATOM 3474 O O . LEU B 2 507 ? 204.852 183.684 237.028 1.00 124.72 507 LEU D O 1
ATOM 3479 N N . PHE B 2 508 ? 204.744 184.356 234.864 1.00 121.39 508 PHE D N 1
ATOM 3480 C CA . PHE B 2 508 ? 206.189 184.238 234.671 1.00 121.39 508 PHE D CA 1
ATOM 3481 C C . PHE B 2 508 ? 206.936 185.135 235.638 1.00 121.39 508 PHE D C 1
ATOM 3482 O O . PHE B 2 508 ? 207.728 184.654 236.465 1.00 121.39 508 PHE D O 1
ATOM 3490 N N . VAL B 2 509 ? 206.547 186.408 235.662 1.00 116.78 509 VAL D N 1
ATOM 3491 C CA . VAL B 2 509 ? 207.125 187.370 236.581 1.00 116.78 509 VAL D CA 1
ATOM 3492 C C . VAL B 2 509 ? 206.882 186.954 238.020 1.00 116.78 509 VAL D C 1
ATOM 3493 O O . VAL B 2 509 ? 207.792 187.073 238.849 1.00 116.78 509 VAL D O 1
ATOM 3497 N N . ARG B 2 510 ? 205.742 186.292 238.294 1.00 122.83 510 ARG D N 1
ATOM 3498 C CA . ARG B 2 510 ? 205.405 185.964 239.672 1.00 122.83 510 ARG D CA 1
ATOM 3499 C C . ARG B 2 510 ? 206.378 184.956 240.239 1.00 122.83 510 ARG D C 1
ATOM 3500 O O . ARG B 2 510 ? 206.784 185.085 241.401 1.00 122.83 510 ARG D O 1
ATOM 3508 N N . LEU B 2 511 ? 206.842 184.021 239.397 1.00 123.12 511 LEU D N 1
ATOM 3509 C CA . LEU B 2 511 ? 207.788 183.024 239.881 1.00 123.12 511 LEU D CA 1
ATOM 3510 C C . LEU B 2 511 ? 209.097 183.694 240.259 1.00 123.12 511 LEU D C 1
ATOM 3511 O O . LEU B 2 511 ? 209.596 183.524 241.379 1.00 123.12 511 LEU D O 1
ATOM 3516 N N . ILE B 2 512 ? 209.573 184.599 239.402 1.00 124.88 512 ILE D N 1
ATOM 3517 C CA . ILE B 2 512 ? 210.805 185.279 239.746 1.00 124.88 512 ILE D CA 1
ATOM 3518 C C . ILE B 2 512 ? 210.491 186.415 240.696 1.00 124.88 512 ILE D C 1
ATOM 3519 O O . ILE B 2 512 ? 211.390 186.957 241.340 1.00 124.88 512 ILE D O 1
ATOM 3524 N N . GLN B 2 513 ? 209.211 186.758 240.855 1.00 129.31 513 GLN D N 1
ATOM 3525 C CA . GLN B 2 513 ? 208.859 187.675 241.925 1.00 129.31 513 GLN D CA 1
ATOM 3526 C C . GLN B 2 513 ? 209.192 187.052 243.262 1.00 129.31 513 GLN D C 1
ATOM 3527 O O . GLN B 2 513 ? 209.579 187.755 244.196 1.00 129.31 513 GLN D O 1
ATOM 3533 N N . SER B 2 514 ? 209.091 185.733 243.358 1.00 131.10 514 SER D N 1
ATOM 3534 C CA . SER B 2 514 ? 209.571 185.095 244.566 1.00 131.10 514 SER D CA 1
ATOM 3535 C C . SER B 2 514 ? 211.080 184.984 244.548 1.00 131.10 514 SER D C 1
ATOM 3536 O O . SER B 2 514 ? 211.752 185.523 245.424 1.00 131.10 514 SER D O 1
ATOM 3539 N N . CYS B 2 515 ? 211.608 184.186 243.615 1.00 137.86 515 CYS D N 1
ATOM 3540 C CA . CYS B 2 515 ? 213.021 183.891 243.352 1.00 137.86 515 CYS D CA 1
ATOM 3541 C C . CYS B 2 515 ? 213.868 183.644 244.596 1.00 137.86 515 CYS D C 1
ATOM 3542 O O . CYS B 2 515 ? 215.088 183.838 244.552 1.00 137.86 515 CYS D O 1
ATOM 3545 N N . SER B 2 516 ? 213.229 183.181 245.673 1.00 139.29 516 SER D N 1
ATOM 3546 C CA . SER B 2 516 ? 213.788 183.089 247.018 1.00 139.29 516 SER D CA 1
ATOM 3547 C C . SER B 2 516 ? 214.549 184.356 247.401 1.00 139.29 516 SER D C 1
ATOM 3548 O O . SER B 2 516 ? 215.770 184.350 247.551 1.00 139.29 516 SER D O 1
ATOM 3551 N N . ILE B 2 517 ? 213.812 185.464 247.475 1.00 141.59 517 ILE D N 1
ATOM 3552 C CA . ILE B 2 517 ? 214.359 186.656 248.101 1.00 141.59 517 ILE D CA 1
ATOM 3553 C C . ILE B 2 517 ? 214.725 186.311 249.532 1.00 141.59 517 ILE D C 1
ATOM 3554 O O . ILE B 2 517 ? 214.015 185.555 250.206 1.00 141.59 517 ILE D O 1
ATOM 3559 N N . GLN B 2 518 ? 215.866 186.815 249.980 1.00 164.68 518 GLN D N 1
ATOM 3560 C CA . GLN B 2 518 ? 216.273 186.630 251.359 1.00 164.68 518 GLN D CA 1
ATOM 3561 C C . GLN B 2 518 ? 215.284 187.290 252.306 1.00 164.68 518 GLN D C 1
ATOM 3562 O O . GLN B 2 518 ? 214.679 188.317 251.995 1.00 164.68 518 GLN D O 1
ATOM 3568 N N . ASN B 2 519 ? 215.069 186.639 253.442 1.00 162.33 519 ASN D N 1
ATOM 3569 C CA . ASN B 2 519 ? 214.268 187.205 254.505 1.00 162.33 519 ASN D CA 1
ATOM 3570 C C . ASN B 2 519 ? 214.993 187.306 255.837 1.00 162.33 519 ASN D C 1
ATOM 3571 O O . ASN B 2 519 ? 214.515 188.031 256.713 1.00 162.33 519 ASN D O 1
ATOM 3576 N N . LEU B 2 520 ? 216.120 186.617 256.027 1.00 173.70 520 LEU D N 1
ATOM 3577 C CA . LEU B 2 520 ? 216.974 186.836 257.201 1.00 173.70 520 LEU D CA 1
ATOM 3578 C C . LEU B 2 520 ? 217.870 188.031 256.897 1.00 173.70 520 LEU D C 1
ATOM 3579 O O . LEU B 2 520 ? 219.055 187.921 256.583 1.00 173.70 520 LEU D O 1
ATOM 3584 N N . PHE B 2 521 ? 217.242 189.201 256.932 1.00 186.03 521 PHE D N 1
ATOM 3585 C CA . PHE B 2 521 ? 217.983 190.435 256.745 1.00 186.03 521 PHE D CA 1
ATOM 3586 C C . PHE B 2 521 ? 218.896 190.697 257.932 1.00 186.03 521 PHE D C 1
ATOM 3587 O O . PHE B 2 521 ? 220.052 191.098 257.762 1.00 186.03 521 PHE D O 1
ATOM 3595 N N . ASP B 2 522 ? 218.404 190.450 259.138 1.00 197.71 522 ASP D N 1
ATOM 3596 C CA . ASP B 2 522 ? 219.177 190.619 260.354 1.00 197.71 522 ASP D CA 1
ATOM 3597 C C . ASP B 2 522 ? 219.817 189.288 260.719 1.00 197.71 522 ASP D C 1
ATOM 3598 O O . ASP B 2 522 ? 219.722 188.331 259.959 1.00 197.71 522 ASP D O 1
ATOM 3603 N N . SER B 2 523 ? 220.421 189.217 261.912 1.00 203.08 523 SER D N 1
ATOM 3604 C CA . SER B 2 523 ? 221.058 188.011 262.468 1.00 203.08 523 SER D CA 1
ATOM 3605 C C . SER B 2 523 ? 222.142 187.453 261.543 1.00 203.08 523 SER D C 1
ATOM 3606 O O . SER B 2 523 ? 222.142 186.272 261.189 1.00 203.08 523 SER D O 1
ATOM 3609 N N . GLU B 2 524 ? 223.065 188.329 261.134 1.00 207.95 524 GLU D N 1
ATOM 3610 C CA . GLU B 2 524 ? 224.310 187.911 260.492 1.00 207.95 524 GLU D CA 1
ATOM 3611 C C . GLU B 2 524 ? 225.542 188.646 261.004 1.00 207.95 524 GLU D C 1
ATOM 3612 O O . GLU B 2 524 ? 226.655 188.192 260.725 1.00 207.95 524 GLU D O 1
ATOM 3618 N N . ILE B 2 525 ? 225.391 189.747 261.741 1.00 221.84 525 ILE D N 1
ATOM 3619 C CA . ILE B 2 525 ? 226.498 190.545 262.253 1.00 221.84 525 ILE D CA 1
ATOM 3620 C C . ILE B 2 525 ? 226.333 190.642 263.768 1.00 221.84 525 ILE D C 1
ATOM 3621 O O . ILE B 2 525 ? 225.213 190.595 264.285 1.00 221.84 525 ILE D O 1
ATOM 3626 N N . VAL B 2 526 ? 227.460 190.752 264.482 1.00 224.15 526 VAL D N 1
ATOM 3627 C CA . VAL B 2 526 ? 227.486 190.974 265.925 1.00 224.15 526 VAL D CA 1
ATOM 3628 C C . VAL B 2 526 ? 226.760 192.261 266.335 1.00 224.15 526 VAL D C 1
ATOM 3629 O O . VAL B 2 526 ? 226.189 192.323 267.431 1.00 224.15 526 VAL D O 1
ATOM 3633 N N . GLN B 2 527 ? 226.711 193.274 265.465 1.00 237.08 527 GLN D N 1
ATOM 3634 C CA . GLN B 2 527 ? 226.217 194.587 265.873 1.00 237.08 527 GLN D CA 1
ATOM 3635 C C . GLN B 2 527 ? 225.563 195.288 264.684 1.00 237.08 527 GLN D C 1
ATOM 3636 O O . GLN B 2 527 ? 225.793 194.936 263.526 1.00 237.08 527 GLN D O 1
ATOM 3642 N N . SER B 2 528 ? 224.757 196.308 264.993 1.00 234.43 528 SER D N 1
ATOM 3643 C CA . SER B 2 528 ? 224.290 197.293 264.023 1.00 234.43 528 SER D CA 1
ATOM 3644 C C . SER B 2 528 ? 225.398 198.297 263.722 1.00 234.43 528 SER D C 1
ATOM 3645 O O . SER B 2 528 ? 226.570 198.030 264.009 1.00 234.43 528 SER D O 1
ATOM 3648 N N . GLU B 2 529 ? 225.043 199.434 263.111 1.00 229.33 529 GLU D N 1
ATOM 3649 C CA . GLU B 2 529 ? 225.995 200.478 262.725 1.00 229.33 529 GLU D CA 1
ATOM 3650 C C . GLU B 2 529 ? 226.881 200.980 263.854 1.00 229.33 529 GLU D C 1
ATOM 3651 O O . GLU B 2 529 ? 226.509 200.924 265.031 1.00 229.33 529 GLU D O 1
ATOM 3657 N N . SER B 2 530 ? 228.052 201.471 263.495 1.00 245.09 530 SER D N 1
ATOM 3658 C CA . SER B 2 530 ? 228.925 202.124 264.448 1.00 245.09 530 SER D CA 1
ATOM 3659 C C . SER B 2 530 ? 228.624 203.620 264.444 1.00 245.09 530 SER D C 1
ATOM 3660 O O . SER B 2 530 ? 227.608 204.070 263.908 1.00 245.09 530 SER D O 1
ATOM 3663 N N . LYS B 2 531 ? 229.508 204.407 265.053 1.00 257.46 531 LYS D N 1
ATOM 3664 C CA . LYS B 2 531 ? 229.374 205.858 265.080 1.00 257.46 531 LYS D CA 1
ATOM 3665 C C . LYS B 2 531 ? 230.196 206.555 264.003 1.00 257.46 531 LYS D C 1
ATOM 3666 O O . LYS B 2 531 ? 229.745 207.560 263.445 1.00 257.46 531 LYS D O 1
ATOM 3672 N N . SER B 2 532 ? 231.391 206.046 263.695 1.00 256.41 532 SER D N 1
ATOM 3673 C CA . SER B 2 532 ? 232.279 206.634 262.688 1.00 256.41 532 SER D CA 1
ATOM 3674 C C . SER B 2 532 ? 232.750 205.523 261.754 1.00 256.41 532 SER D C 1
ATOM 3675 O O . SER B 2 532 ? 233.782 204.890 261.989 1.00 256.41 532 SER D O 1
ATOM 3678 N N . THR B 2 533 ? 231.990 205.290 260.687 1.00 252.72 533 THR D N 1
ATOM 3679 C CA . THR B 2 533 ? 232.358 204.281 259.707 1.00 252.72 533 THR D CA 1
ATOM 3680 C C . THR B 2 533 ? 233.407 204.767 258.717 1.00 252.72 533 THR D C 1
ATOM 3681 O O . THR B 2 533 ? 234.063 203.938 258.080 1.00 252.72 533 THR D O 1
ATOM 3685 N N . GLU B 2 534 ? 233.597 206.084 258.585 1.00 244.51 534 GLU D N 1
ATOM 3686 C CA . GLU B 2 534 ? 234.565 206.662 257.649 1.00 244.51 534 GLU D CA 1
ATOM 3687 C C . GLU B 2 534 ? 236.012 206.540 258.127 1.00 244.51 534 GLU D C 1
ATOM 3688 O O . GLU B 2 534 ? 236.914 207.051 257.454 1.00 244.51 534 GLU D O 1
ATOM 3694 N N . ALA B 2 535 ? 236.252 205.906 259.272 1.00 247.00 535 ALA D N 1
ATOM 3695 C CA . ALA B 2 535 ? 237.592 205.597 259.746 1.00 247.00 535 ALA D CA 1
ATOM 3696 C C . ALA B 2 535 ? 237.816 204.101 259.905 1.00 247.00 535 ALA D C 1
ATOM 3697 O O . ALA B 2 535 ? 238.849 203.588 259.459 1.00 247.00 535 ALA D O 1
ATOM 3699 N N . LEU B 2 536 ? 236.871 203.385 260.518 1.00 243.81 536 LEU D N 1
ATOM 3700 C CA . LEU B 2 536 ? 236.953 201.946 260.741 1.00 243.81 536 LEU D CA 1
ATOM 3701 C C . LEU B 2 536 ? 235.569 201.430 261.105 1.00 243.81 536 LEU D C 1
ATOM 3702 O O . LEU B 2 536 ? 234.854 202.072 261.878 1.00 243.81 536 LEU D O 1
ATOM 3707 N N . HIS B 2 537 ? 235.206 200.264 260.567 1.00 235.61 537 HIS D N 1
ATOM 3708 C CA . HIS B 2 537 ? 233.946 199.609 260.915 1.00 235.61 537 HIS D CA 1
ATOM 3709 C C . HIS B 2 537 ? 234.075 199.062 262.332 1.00 235.61 537 HIS D C 1
ATOM 3710 O O . HIS B 2 537 ? 234.346 197.880 262.556 1.00 235.61 537 HIS D O 1
ATOM 3717 N N . SER B 2 538 ? 233.884 199.946 263.310 1.00 238.36 538 SER D N 1
ATOM 3718 C CA . SER B 2 538 ? 234.057 199.566 264.705 1.00 238.36 538 SER D CA 1
ATOM 3719 C C . SER B 2 538 ? 232.911 198.672 265.153 1.00 238.36 538 SER D C 1
ATOM 3720 O O . SER B 2 538 ? 231.741 198.971 264.905 1.00 238.36 538 SER D O 1
ATOM 3723 N N . GLY B 2 539 ? 233.252 197.558 265.789 1.00 237.04 539 GLY D N 1
ATOM 3724 C CA . GLY B 2 539 ? 232.245 196.633 266.256 1.00 237.04 539 GLY D CA 1
ATOM 3725 C C . GLY B 2 539 ? 231.754 195.664 265.202 1.00 237.04 539 GLY D C 1
ATOM 3726 O O . GLY B 2 539 ? 232.114 194.484 265.241 1.00 237.04 539 GLY D O 1
ATOM 3727 N N . ASN B 2 540 ? 230.937 196.145 264.261 1.00 232.63 540 ASN D N 1
ATOM 3728 C CA . ASN B 2 540 ? 230.417 195.308 263.186 1.00 232.63 540 ASN D CA 1
ATOM 3729 C C . ASN B 2 540 ? 231.551 194.814 262.295 1.00 232.63 540 ASN D C 1
ATOM 3730 O O . ASN B 2 540 ? 232.632 195.406 262.236 1.00 232.63 540 ASN D O 1
ATOM 3735 N N . LEU B 2 541 ? 231.318 193.696 261.621 1.00 217.10 541 LEU D N 1
ATOM 3736 C CA . LEU B 2 541 ? 232.338 193.135 260.749 1.00 217.10 541 LEU D CA 1
ATOM 3737 C C . LEU B 2 541 ? 231.923 193.394 259.308 1.00 217.10 541 LEU D C 1
ATOM 3738 O O . LEU B 2 541 ? 230.813 193.030 258.897 1.00 217.10 541 LEU D O 1
ATOM 3743 N N . THR B 2 542 ? 232.838 194.011 258.554 1.00 218.77 542 THR D N 1
ATOM 3744 C CA . THR B 2 542 ? 232.635 194.229 257.131 1.00 218.77 542 THR D CA 1
ATOM 3745 C C . THR B 2 542 ? 232.497 192.917 256.382 1.00 218.77 542 THR D C 1
ATOM 3746 O O . THR B 2 542 ? 231.694 192.836 255.470 1.00 218.77 542 THR D O 1
ATOM 3750 N N . GLU B 2 543 ? 233.280 191.890 256.734 1.00 226.71 543 GLU D N 1
ATOM 3751 C CA . GLU B 2 543 ? 233.120 190.575 256.108 1.00 226.71 543 GLU D CA 1
ATOM 3752 C C . GLU B 2 543 ? 231.757 189.970 256.427 1.00 226.71 543 GLU D C 1
ATOM 3753 O O . GLU B 2 543 ? 231.160 189.297 255.588 1.00 226.71 543 GLU D O 1
ATOM 3759 N N . HIS B 2 544 ? 231.253 190.190 257.641 1.00 217.96 544 HIS D N 1
ATOM 3760 C CA . HIS B 2 544 ? 229.880 189.810 257.951 1.00 217.96 544 HIS D CA 1
ATOM 3761 C C . HIS B 2 544 ? 228.895 190.628 257.129 1.00 217.96 544 HIS D C 1
ATOM 3762 O O . HIS B 2 544 ? 227.850 190.120 256.713 1.00 217.96 544 HIS D O 1
ATOM 3769 N N . LEU B 2 545 ? 229.210 191.905 256.894 1.00 214.93 545 LEU D N 1
ATOM 3770 C CA . LEU B 2 545 ? 228.420 192.696 255.956 1.00 214.93 545 LEU D CA 1
ATOM 3771 C C . LEU B 2 545 ? 228.594 192.190 254.531 1.00 214.93 545 LEU D C 1
ATOM 3772 O O . LEU B 2 545 ? 227.645 192.190 253.745 1.00 214.93 545 LEU D O 1
ATOM 3777 N N . LYS B 2 546 ? 229.757 191.648 254.225 1.00 209.55 546 LYS D N 1
ATOM 3778 C CA . LYS B 2 546 ? 230.088 190.980 252.989 1.00 209.55 546 LYS D CA 1
ATOM 3779 C C . LYS B 2 546 ? 229.678 189.538 253.048 1.00 209.55 546 LYS D C 1
ATOM 3780 O O . LYS B 2 546 ? 230.410 188.661 252.617 1.00 209.55 546 LYS D O 1
ATOM 3786 N N . THR B 2 547 ? 228.650 189.213 253.789 1.00 199.36 547 THR D N 1
ATOM 3787 C CA . THR B 2 547 ? 228.055 187.912 253.616 1.00 199.36 547 THR D CA 1
ATOM 3788 C C . THR B 2 547 ? 226.788 188.006 252.810 1.00 199.36 547 THR D C 1
ATOM 3789 O O . THR B 2 547 ? 226.211 186.967 252.469 1.00 199.36 547 THR D O 1
ATOM 3793 N N . VAL B 2 548 ? 226.349 189.230 252.515 1.00 184.89 548 VAL D N 1
ATOM 3794 C CA . VAL B 2 548 ? 225.091 189.398 251.811 1.00 184.89 548 VAL D CA 1
ATOM 3795 C C . VAL B 2 548 ? 225.216 188.871 250.392 1.00 184.89 548 VAL D C 1
ATOM 3796 O O . VAL B 2 548 ? 224.314 188.199 249.918 1.00 184.89 548 VAL D O 1
ATOM 3800 N N . GLU B 2 549 ? 226.377 189.041 249.753 1.00 182.95 549 GLU D N 1
ATOM 3801 C CA . GLU B 2 549 ? 226.543 188.605 248.368 1.00 182.95 549 GLU D CA 1
ATOM 3802 C C . GLU B 2 549 ? 226.536 187.095 248.240 1.00 182.95 549 GLU D C 1
ATOM 3803 O O . GLU B 2 549 ? 226.238 186.581 247.168 1.00 182.95 549 GLU D O 1
ATOM 3809 N N . SER B 2 550 ? 226.865 186.372 249.313 1.00 172.99 550 SER D N 1
ATOM 3810 C CA . SER B 2 550 ? 226.684 184.925 249.317 1.00 172.99 550 SER D CA 1
ATOM 3811 C C . SER B 2 550 ? 225.218 184.588 249.108 1.00 172.99 550 SER D C 1
ATOM 3812 O O . SER B 2 550 ? 224.832 183.854 248.180 1.00 172.99 550 SER D O 1
ATOM 3815 N N . ILE B 2 551 ? 224.383 185.242 249.897 1.00 172.32 551 ILE D N 1
ATOM 3816 C CA . ILE B 2 551 ? 222.946 185.141 249.749 1.00 172.32 551 ILE D CA 1
ATOM 3817 C C . ILE B 2 551 ? 222.482 185.696 248.403 1.00 172.32 551 ILE D C 1
ATOM 3818 O O . ILE B 2 551 ? 221.668 185.083 247.694 1.00 172.32 551 ILE D O 1
ATOM 3823 N N . LEU B 2 552 ? 223.009 186.856 248.025 1.00 171.40 552 LEU D N 1
ATOM 3824 C CA . LEU B 2 552 ? 222.626 187.491 246.783 1.00 171.40 552 LEU D CA 1
ATOM 3825 C C . LEU B 2 552 ? 223.057 186.661 245.599 1.00 171.40 552 LEU D C 1
ATOM 3826 O O . LEU B 2 552 ? 222.467 186.771 24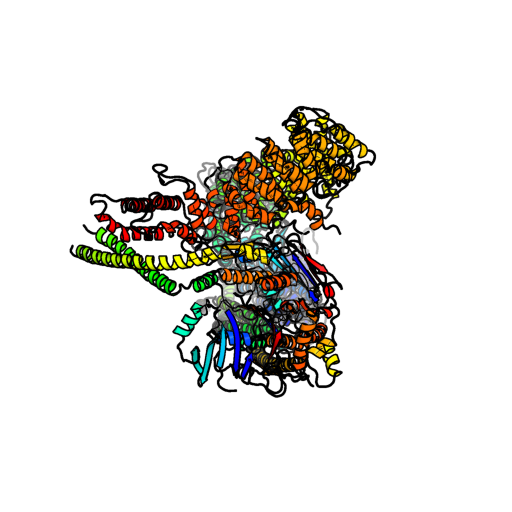4.545 1.00 171.40 552 LEU D O 1
ATOM 3831 N N . SER B 2 553 ? 224.101 185.855 245.746 1.00 169.38 553 SER D N 1
ATOM 3832 C CA . SER B 2 553 ? 224.460 184.896 244.718 1.00 169.38 553 SER D CA 1
ATOM 3833 C C . SER B 2 553 ? 223.376 183.855 244.581 1.00 169.38 553 SER D C 1
ATOM 3834 O O . SER B 2 553 ? 222.981 183.520 243.460 1.00 169.38 553 SER D O 1
ATOM 3837 N N . LYS B 2 554 ? 222.827 183.402 245.714 1.00 166.46 554 LYS D N 1
ATOM 3838 C CA . LYS B 2 554 ? 221.646 182.537 245.622 1.00 166.46 554 LYS D CA 1
ATOM 3839 C C . LYS B 2 554 ? 220.439 183.256 245.022 1.00 166.46 554 LYS D C 1
ATOM 3840 O O . LYS B 2 554 ? 219.513 182.599 244.542 1.00 166.46 554 LYS D O 1
ATOM 3846 N N . SER B 2 555 ? 220.414 184.583 245.055 1.00 162.20 555 SER D N 1
ATOM 3847 C CA . SER B 2 555 ? 219.346 185.301 244.362 1.00 162.20 555 SER D CA 1
ATOM 3848 C C . SER B 2 555 ? 219.704 185.585 242.901 1.00 162.20 555 SER D C 1
ATOM 3849 O O . SER B 2 555 ? 219.002 185.150 241.986 1.00 162.20 555 SER D O 1
ATOM 3852 N N . ARG B 2 556 ? 220.794 186.321 242.692 1.00 156.74 556 ARG D N 1
ATOM 3853 C CA . ARG B 2 556 ? 221.256 186.766 241.384 1.00 156.74 556 ARG D CA 1
ATOM 3854 C C . ARG B 2 556 ? 221.579 185.589 240.483 1.00 156.74 556 ARG D C 1
ATOM 3855 O O . ARG B 2 556 ? 220.925 185.389 239.459 1.00 156.74 556 ARG D O 1
ATOM 3863 N N . HIS B 2 557 ? 222.541 184.749 240.882 1.00 157.55 557 HIS D N 1
ATOM 3864 C CA . HIS B 2 557 ? 222.958 183.657 240.017 1.00 157.55 557 HIS D CA 1
ATOM 3865 C C . HIS B 2 557 ? 221.931 182.541 239.910 1.00 157.55 557 HIS D C 1
ATOM 3866 O O . HIS B 2 557 ? 222.219 181.522 239.281 1.00 157.55 557 HIS D O 1
ATOM 3873 N N . GLU B 2 558 ? 220.750 182.675 240.503 1.00 149.83 558 GLU D N 1
ATOM 3874 C CA . GLU B 2 558 ? 219.643 181.779 240.237 1.00 149.83 558 GLU D CA 1
ATOM 3875 C C . GLU B 2 558 ? 218.526 182.424 239.445 1.00 149.83 558 GLU D C 1
ATOM 3876 O O . GLU B 2 558 ? 217.798 181.709 238.759 1.00 149.83 558 GLU D O 1
ATOM 3882 N N . GLU B 2 559 ? 218.377 183.752 239.531 1.00 145.93 559 GLU D N 1
ATOM 3883 C CA . GLU B 2 559 ? 217.336 184.448 238.780 1.00 145.93 559 GLU D CA 1
ATOM 3884 C C . GLU B 2 559 ? 217.518 184.262 237.290 1.00 145.93 559 GLU D C 1
ATOM 3885 O O . GLU B 2 559 ? 216.617 183.777 236.607 1.00 145.93 559 GLU D O 1
ATOM 3891 N N . TYR B 2 560 ? 218.705 184.604 236.784 1.00 134.91 560 TYR D N 1
ATOM 3892 C CA . TYR B 2 560 ? 219.013 184.392 235.378 1.00 134.91 560 TYR D CA 1
ATOM 3893 C C . TYR B 2 560 ? 218.990 182.919 235.025 1.00 134.91 560 TYR D C 1
ATOM 3894 O O . TYR B 2 560 ? 218.623 182.558 233.908 1.00 134.91 560 TYR D O 1
ATOM 3903 N N . ARG B 2 561 ? 219.368 182.055 235.972 1.00 142.78 561 ARG D N 1
ATOM 3904 C CA . ARG B 2 561 ? 219.326 180.619 235.724 1.00 142.78 561 ARG D CA 1
ATOM 3905 C C . ARG B 2 561 ? 217.904 180.150 235.459 1.00 142.78 561 ARG D C 1
ATOM 3906 O O . ARG B 2 561 ? 217.669 179.341 234.559 1.00 142.78 561 ARG D O 1
ATOM 3914 N N . ILE B 2 562 ? 216.939 180.683 236.204 1.00 129.01 562 ILE D N 1
ATOM 3915 C CA . ILE B 2 562 ? 215.538 180.423 235.889 1.00 129.01 562 ILE D CA 1
ATOM 3916 C C . ILE B 2 562 ? 215.122 181.164 234.623 1.00 129.01 562 ILE D C 1
ATOM 3917 O O . ILE B 2 562 ? 214.382 180.627 233.790 1.00 129.01 562 ILE D O 1
ATOM 3922 N N . ALA B 2 563 ? 215.605 182.394 234.446 1.00 126.97 563 ALA D N 1
ATOM 3923 C CA . ALA B 2 563 ? 215.204 183.237 233.328 1.00 126.97 563 ALA D CA 1
ATOM 3924 C C . ALA B 2 563 ? 215.677 182.680 231.998 1.00 126.97 563 ALA D C 1
ATOM 3925 O O . ALA B 2 563 ? 215.058 182.927 230.959 1.00 126.97 563 ALA D O 1
ATOM 3927 N N . ASN B 2 564 ? 216.711 181.866 232.016 1.00 134.95 564 ASN D N 1
ATOM 3928 C CA . ASN B 2 564 ? 217.232 181.309 230.790 1.00 134.95 564 ASN D CA 1
ATOM 3929 C C . ASN B 2 564 ? 216.689 179.929 230.475 1.00 134.95 564 ASN D C 1
ATOM 3930 O O . ASN B 2 564 ? 216.831 179.482 229.337 1.00 134.95 564 ASN D O 1
ATOM 3935 N N . HIS B 2 565 ? 216.052 179.244 231.428 1.00 137.17 565 HIS D N 1
ATOM 3936 C CA . HIS B 2 565 ? 215.307 178.051 231.046 1.00 137.17 565 HIS D CA 1
ATOM 3937 C C . HIS B 2 565 ? 214.095 178.419 230.216 1.00 137.17 565 HIS D C 1
ATOM 3938 O O . HIS B 2 565 ? 213.616 177.605 229.422 1.00 137.17 565 HIS D O 1
ATOM 3945 N N . ILE B 2 566 ? 213.607 179.644 230.368 1.00 131.22 566 ILE D N 1
ATOM 3946 C CA . ILE B 2 566 ? 212.377 180.050 229.719 1.00 131.22 566 ILE D CA 1
ATOM 3947 C C . ILE B 2 566 ? 212.626 180.866 228.456 1.00 131.22 566 ILE D C 1
ATOM 3948 O O . ILE B 2 566 ? 212.065 180.550 227.388 1.00 131.22 566 ILE D O 1
ATOM 3953 N N . VAL B 2 567 ? 213.488 181.889 228.557 1.00 124.36 567 VAL D N 1
ATOM 3954 C CA . VAL B 2 567 ? 213.671 182.826 227.462 1.00 124.36 567 VAL D CA 1
ATOM 3955 C C . VAL B 2 567 ? 214.327 182.119 226.295 1.00 124.36 567 VAL D C 1
ATOM 3956 O O . VAL B 2 567 ? 213.863 182.202 225.150 1.00 124.36 567 VAL D O 1
ATOM 3960 N N . ALA B 2 568 ? 215.355 181.330 226.603 1.00 128.80 568 ALA D N 1
ATOM 3961 C CA . ALA B 2 568 ? 216.092 180.609 225.580 1.00 128.80 568 ALA D CA 1
ATOM 3962 C C . ALA B 2 568 ? 215.225 179.565 224.899 1.00 128.80 568 ALA D C 1
ATOM 3963 O O . ALA B 2 568 ? 215.292 179.419 223.674 1.00 128.80 568 ALA D O 1
ATOM 3965 N N . TYR B 2 569 ? 214.353 178.889 225.660 1.00 131.65 569 TYR D N 1
ATOM 3966 C CA . TYR B 2 569 ? 213.488 177.867 225.075 1.00 131.65 569 TYR D CA 1
ATOM 3967 C C . TYR B 2 569 ? 212.535 178.475 224.059 1.00 131.65 569 TYR D C 1
ATOM 3968 O O . TYR B 2 569 ? 212.530 178.092 222.871 1.00 131.65 569 TYR D O 1
ATOM 3977 N N . LEU B 2 570 ? 211.690 179.401 224.529 1.00 133.15 570 LEU D N 1
ATOM 3978 C CA . LEU B 2 570 ? 210.629 179.877 223.655 1.00 133.15 570 LEU D CA 1
ATOM 3979 C C . LEU B 2 570 ? 211.196 180.706 222.521 1.00 133.15 570 LEU D C 1
ATOM 3980 O O . LEU B 2 570 ? 210.677 180.653 221.407 1.00 133.15 570 LEU D O 1
ATOM 3985 N N . LEU B 2 571 ? 212.273 181.454 222.773 1.00 139.07 571 LEU D N 1
ATOM 3986 C CA . LEU B 2 571 ? 212.872 182.224 221.699 1.00 139.07 571 LEU D CA 1
ATOM 3987 C C . LEU B 2 571 ? 213.531 181.321 220.671 1.00 139.07 571 LEU D C 1
ATOM 3988 O O . LEU B 2 571 ? 213.512 181.645 219.474 1.00 139.07 571 LEU D O 1
ATOM 3993 N N . SER B 2 572 ? 214.065 180.170 221.109 1.00 142.62 572 SER D N 1
ATOM 3994 C CA . SER B 2 572 ? 214.626 179.196 220.182 1.00 142.62 572 SER D CA 1
ATOM 3995 C C . SER B 2 572 ? 213.574 178.694 219.216 1.00 142.62 572 SER D C 1
ATOM 3996 O O . SER B 2 572 ? 213.798 178.664 218.001 1.00 142.62 572 SER D O 1
ATOM 3999 N N . ARG B 2 573 ? 212.408 178.319 219.735 1.00 144.27 573 ARG D N 1
ATOM 4000 C CA . ARG B 2 573 ? 211.406 177.814 218.801 1.00 144.27 573 ARG D CA 1
ATOM 4001 C C . ARG B 2 573 ? 210.741 178.941 218.016 1.00 144.27 573 ARG D C 1
ATOM 4002 O O . ARG B 2 573 ? 210.628 178.869 216.789 1.00 144.27 573 ARG D O 1
ATOM 4010 N N . SER B 2 574 ? 210.331 180.003 218.701 1.00 144.28 574 SER D N 1
ATOM 4011 C CA . SER B 2 574 ? 209.509 181.033 218.094 1.00 144.28 574 SER D CA 1
ATOM 4012 C C . SER B 2 574 ? 210.276 181.903 217.120 1.00 144.28 574 SER D C 1
ATOM 4013 O O . SER B 2 574 ? 209.654 182.588 216.303 1.00 144.28 574 SER D O 1
ATOM 4016 N N . LEU B 2 575 ? 211.606 181.905 217.185 1.00 149.28 575 LEU D N 1
ATOM 4017 C CA . LEU B 2 575 ? 212.350 182.710 216.228 1.00 149.28 575 LEU D CA 1
ATOM 4018 C C . LEU B 2 575 ? 212.497 181.996 214.891 1.00 149.28 575 LEU D C 1
ATOM 4019 O O . LEU B 2 575 ? 212.228 182.575 213.834 1.00 149.28 575 LEU D O 1
ATOM 4024 N N . LYS B 2 576 ? 212.937 180.747 214.921 1.00 152.95 576 LYS D N 1
ATOM 4025 C CA . LYS B 2 576 ? 213.075 179.962 213.710 1.00 152.95 576 LYS D CA 1
ATOM 4026 C C . LYS B 2 576 ? 211.693 179.541 213.209 1.00 152.95 576 LYS D C 1
ATOM 4027 O O . LYS B 2 576 ? 210.716 179.517 213.956 1.00 152.95 576 LYS D O 1
ATOM 4033 N N . GLN B 2 577 ? 211.613 179.241 211.918 1.00 155.84 577 GLN D N 1
ATOM 4034 C CA . GLN B 2 577 ? 210.364 178.966 211.222 1.00 155.84 577 GLN D CA 1
ATOM 4035 C C . GLN B 2 577 ? 210.293 177.511 210.795 1.00 155.84 577 GLN D C 1
ATOM 4036 O O . GLN B 2 577 ? 209.914 177.212 209.660 1.00 155.84 577 GLN D O 1
ATOM 4042 N N . ASN B 2 578 ? 210.682 176.609 211.703 1.00 159.82 578 ASN D N 1
ATOM 4043 C CA . ASN B 2 578 ? 210.942 175.215 211.373 1.00 159.82 578 ASN D CA 1
ATOM 4044 C C . ASN B 2 578 ? 209.751 174.493 210.768 1.00 159.82 578 ASN D C 1
ATOM 4045 O O . ASN B 2 578 ? 209.733 174.219 209.566 1.00 159.82 578 ASN D O 1
ATOM 4050 N N . LYS B 2 579 ? 208.735 174.222 211.571 1.00 161.27 579 LYS D N 1
ATOM 4051 C CA . LYS B 2 579 ? 207.678 173.298 211.165 1.00 161.27 579 LYS D CA 1
ATOM 4052 C C . LYS B 2 579 ? 206.366 173.795 211.756 1.00 161.27 579 LYS D C 1
ATOM 4053 O O . LYS B 2 579 ? 206.031 173.447 212.891 1.00 161.27 579 LYS D O 1
ATOM 4059 N N . THR B 2 580 ? 205.638 174.611 210.983 1.00 158.43 580 THR D N 1
ATOM 4060 C CA . THR B 2 580 ? 204.206 174.933 211.090 1.00 158.43 580 THR D CA 1
ATOM 4061 C C . THR B 2 580 ? 203.671 175.227 212.492 1.00 158.43 580 THR D C 1
ATOM 4062 O O . THR B 2 580 ? 202.473 175.076 212.749 1.00 158.43 580 THR D O 1
ATOM 4066 N N . GLU B 2 581 ? 204.519 175.644 213.392 1.00 158.39 581 GLU D N 1
ATOM 4067 C CA . GLU B 2 581 ? 203.979 176.062 214.672 1.00 158.39 581 GLU D CA 1
ATOM 4068 C C . GLU B 2 581 ? 204.454 177.438 215.079 1.00 158.39 581 GLU D C 1
ATOM 4069 O O . GLU B 2 581 ? 203.640 178.251 215.520 1.00 158.39 581 GLU D O 1
ATOM 4075 N N . SER B 2 582 ? 205.739 177.732 214.893 1.00 160.79 582 SER D N 1
ATOM 4076 C CA . SER B 2 582 ? 206.239 179.066 215.184 1.00 160.79 582 SER D CA 1
ATOM 4077 C C . SER B 2 582 ? 205.709 180.059 214.168 1.00 160.79 582 SER D C 1
ATOM 4078 O O . SER B 2 582 ? 204.978 180.990 214.523 1.00 160.79 582 SER D O 1
ATOM 4081 N N . ASP B 2 583 ? 206.006 179.818 212.885 1.00 167.77 583 ASP D N 1
ATOM 4082 C CA . ASP B 2 583 ? 205.489 180.640 211.794 1.00 167.77 583 ASP D CA 1
ATOM 4083 C C . ASP B 2 583 ? 203.967 180.650 211.762 1.00 167.77 583 ASP D C 1
ATOM 4084 O O . ASP B 2 583 ? 203.359 181.631 211.322 1.00 167.77 583 ASP D O 1
ATOM 4089 N N . ASN B 2 584 ? 203.339 179.585 212.254 1.00 158.63 584 ASN D N 1
ATOM 4090 C CA . ASN B 2 584 ? 201.884 179.556 212.319 1.00 158.63 584 ASN D CA 1
ATOM 4091 C C . ASN B 2 584 ? 201.370 180.375 213.499 1.00 158.63 584 ASN D C 1
ATOM 4092 O O . ASN B 2 584 ? 200.731 181.414 213.312 1.00 158.63 584 ASN D O 1
ATOM 4097 N N . SER B 2 585 ? 201.652 179.933 214.725 1.00 139.15 585 SER D N 1
ATOM 4098 C CA . SER B 2 585 ? 201.109 180.635 215.885 1.00 139.15 585 SER D CA 1
ATOM 4099 C C . SER B 2 585 ? 202.079 180.823 217.032 1.00 139.15 585 SER D C 1
ATOM 4100 O O . SER B 2 585 ? 201.887 181.758 217.816 1.00 139.15 585 SER D O 1
ATOM 4103 N N . PHE B 2 586 ? 203.109 179.993 217.172 1.00 136.32 586 PHE D N 1
ATOM 4104 C CA . PHE B 2 586 ? 203.937 180.056 218.366 1.00 136.32 586 PHE D CA 1
ATOM 4105 C C . PHE B 2 586 ? 204.836 181.279 218.376 1.00 136.32 586 PHE D C 1
ATOM 4106 O O . PHE B 2 586 ? 205.332 181.654 219.441 1.00 136.32 586 PHE D O 1
ATOM 4114 N N . ALA B 2 587 ? 205.044 181.920 217.228 1.00 135.78 587 ALA D N 1
ATOM 4115 C CA . ALA B 2 587 ? 205.691 183.222 217.224 1.00 135.78 587 ALA D CA 1
ATOM 4116 C C . ALA B 2 587 ? 204.716 184.362 217.465 1.00 135.78 587 ALA D C 1
ATOM 4117 O O . ALA B 2 587 ? 205.155 185.504 217.617 1.00 135.78 587 ALA D O 1
ATOM 4119 N N . ILE B 2 588 ? 203.416 184.088 217.511 1.00 130.76 588 ILE D N 1
ATOM 4120 C CA . ILE B 2 588 ? 202.435 185.131 217.798 1.00 130.76 588 ILE D CA 1
ATOM 4121 C C . ILE B 2 588 ? 202.139 185.221 219.300 1.00 130.76 588 ILE D C 1
ATOM 4122 O O . ILE B 2 588 ? 201.946 186.315 219.866 1.00 130.76 588 ILE D O 1
ATOM 4127 N N . LEU B 2 589 ? 202.116 184.085 219.989 1.00 124.69 589 LEU D N 1
ATOM 4128 C CA . LEU B 2 589 ? 201.881 184.117 221.428 1.00 124.69 589 LEU D CA 1
ATOM 4129 C C . LEU B 2 589 ? 203.027 184.820 222.146 1.00 124.69 589 LEU D C 1
ATOM 4130 O O . LEU B 2 589 ? 202.810 185.665 223.030 1.00 124.69 589 LEU D O 1
ATOM 4135 N N . THR B 2 590 ? 204.252 184.566 221.696 1.00 126.55 590 THR D N 1
ATOM 4136 C CA . THR B 2 590 ? 205.398 185.203 222.322 1.00 126.55 590 THR D CA 1
ATOM 4137 C C . THR B 2 590 ? 205.448 186.701 222.039 1.00 126.55 590 THR D C 1
ATOM 4138 O O . THR B 2 590 ? 205.849 187.487 222.921 1.00 126.55 590 THR D O 1
ATOM 4142 N N . LYS B 2 591 ? 204.987 187.126 220.852 1.00 126.94 591 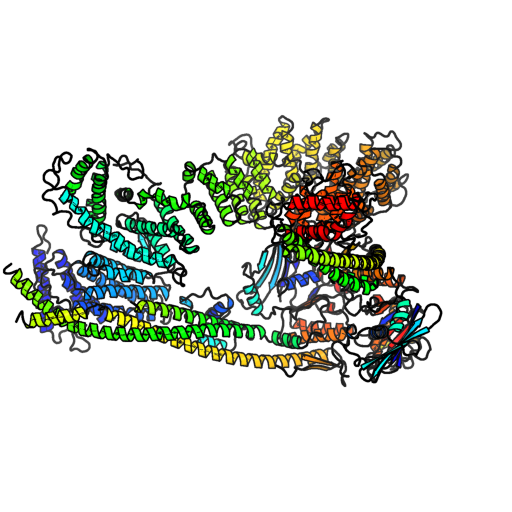LYS D N 1
ATOM 4143 C CA . LYS B 2 591 ? 205.144 188.522 220.490 1.00 126.94 591 LYS D CA 1
ATOM 4144 C C . LYS B 2 591 ? 204.160 189.365 221.267 1.00 126.94 591 LYS D C 1
ATOM 4145 O O . LYS B 2 591 ? 204.443 190.535 221.539 1.00 126.94 591 LYS D O 1
ATOM 4151 N N . ILE B 2 592 ? 203.038 188.782 221.694 1.00 126.25 592 ILE D N 1
ATOM 4152 C CA . ILE B 2 592 ? 202.193 189.573 222.583 1.00 126.25 592 ILE D CA 1
ATOM 4153 C C . ILE B 2 592 ? 202.638 189.480 224.042 1.00 126.25 592 ILE D C 1
ATOM 4154 O O . ILE B 2 592 ? 202.367 190.411 224.822 1.00 126.25 592 ILE D O 1
ATOM 4159 N N . LEU B 2 593 ? 203.322 188.386 224.422 1.00 113.61 593 LEU D N 1
ATOM 4160 C CA . LEU B 2 593 ? 203.823 188.281 225.787 1.00 113.61 593 LEU D CA 1
ATOM 4161 C C . LEU B 2 593 ? 204.810 189.388 226.096 1.00 113.61 593 LEU D C 1
ATOM 4162 O O . LEU B 2 593 ? 204.689 190.049 227.131 1.00 113.61 593 LEU D O 1
ATOM 4167 N N . LEU B 2 594 ? 205.732 189.658 225.164 1.00 118.49 594 LEU D N 1
ATOM 4168 C CA . LEU B 2 594 ? 206.719 190.721 225.385 1.00 118.49 594 LEU D CA 1
ATOM 4169 C C . LEU B 2 594 ? 206.062 192.092 225.541 1.00 118.49 594 LEU D C 1
ATOM 4170 O O . LEU B 2 594 ? 206.513 192.915 226.348 1.00 118.49 594 LEU D O 1
ATOM 4175 N N . GLU B 2 595 ? 205.007 192.354 224.766 1.00 126.47 595 GLU D N 1
ATOM 4176 C CA . GLU B 2 595 ? 204.278 193.615 224.874 1.00 126.47 595 GLU D CA 1
ATOM 4177 C C . GLU B 2 595 ? 203.653 193.765 226.243 1.00 126.47 595 GLU D C 1
ATOM 4178 O O . GLU B 2 595 ? 203.679 194.859 226.843 1.00 126.47 595 GLU D O 1
ATOM 4184 N N . ASP B 2 596 ? 203.062 192.665 226.727 1.00 127.25 596 ASP D N 1
ATOM 4185 C CA . ASP B 2 596 ? 202.519 192.656 228.071 1.00 127.25 596 ASP D CA 1
ATOM 4186 C C . ASP B 2 596 ? 203.592 192.994 229.065 1.00 127.25 596 ASP D C 1
ATOM 4187 O O . ASP B 2 596 ? 203.436 193.989 229.771 1.00 127.25 596 ASP D O 1
ATOM 4192 N N . LEU B 2 597 ? 204.772 192.371 228.916 1.00 120.66 597 LEU D N 1
ATOM 4193 C CA . LEU B 2 597 ? 205.923 192.591 229.792 1.00 120.66 597 LEU D CA 1
ATOM 4194 C C . LEU B 2 597 ? 206.441 194.017 229.729 1.00 120.66 597 LEU D C 1
ATOM 4195 O O . LEU B 2 597 ? 207.059 194.489 230.688 1.00 120.66 597 LEU D O 1
ATOM 4200 N N . LEU B 2 598 ? 206.197 194.706 228.623 1.00 122.18 598 LEU D N 1
ATOM 4201 C CA . LEU B 2 598 ? 206.521 196.123 228.559 1.00 122.18 598 LEU D CA 1
ATOM 4202 C C . LEU B 2 598 ? 205.549 196.951 229.383 1.00 122.18 598 LEU D C 1
ATOM 4203 O O . LEU B 2 598 ? 205.974 197.748 230.224 1.00 122.18 598 LEU D O 1
ATOM 4208 N N . ASN B 2 599 ? 204.244 196.773 229.151 1.00 131.05 599 ASN D N 1
ATOM 4209 C CA . ASN B 2 599 ? 203.258 197.618 229.829 1.00 131.05 599 ASN D CA 1
ATOM 4210 C C . ASN B 2 599 ? 203.278 197.402 231.335 1.00 131.05 599 ASN D C 1
ATOM 4211 O O . ASN B 2 599 ? 203.115 198.353 232.106 1.00 131.05 599 ASN D O 1
ATOM 4216 N N . MET B 2 600 ? 203.559 196.178 231.775 1.00 126.55 600 MET D N 1
ATOM 4217 C CA . MET B 2 600 ? 203.552 195.917 233.207 1.00 126.55 600 MET D CA 1
ATOM 4218 C C . MET B 2 600 ? 204.879 196.208 233.856 1.00 126.55 600 MET D C 1
ATOM 4219 O O . MET B 2 600 ? 205.092 195.799 234.999 1.00 126.55 600 MET D O 1
ATOM 4224 N N . LEU B 2 601 ? 205.790 196.866 233.149 1.00 126.41 601 LEU D N 1
ATOM 4225 C CA . LEU B 2 601 ? 207.111 197.089 233.712 1.00 126.41 601 LEU D CA 1
ATOM 4226 C C . LEU B 2 601 ? 207.118 198.188 234.762 1.00 126.41 601 LEU D C 1
ATOM 4227 O O . LEU B 2 601 ? 207.775 198.049 235.798 1.00 126.41 601 LEU D O 1
ATOM 4232 N N . SER B 2 602 ? 206.438 199.300 234.501 1.00 130.91 602 SER D N 1
ATOM 4233 C CA . SER B 2 602 ? 206.654 200.521 235.269 1.00 130.91 602 SER D CA 1
ATOM 4234 C C . SER B 2 602 ? 206.038 200.479 236.648 1.00 130.91 602 SER D C 1
ATOM 4235 O O . SER B 2 602 ? 206.252 201.392 237.447 1.00 130.91 602 SER D O 1
ATOM 4238 N N . LEU B 2 603 ? 205.355 199.530 236.918 1.00 126.46 603 LEU D N 1
ATOM 4239 C CA . LEU B 2 603 ? 204.479 199.568 238.043 1.00 126.46 603 LEU D CA 1
ATOM 4240 C C . LEU B 2 603 ? 205.175 198.896 239.231 1.00 126.46 603 LEU D C 1
ATOM 4241 O O . LEU B 2 603 ? 205.966 197.974 239.036 1.00 126.46 603 LEU D O 1
ATOM 4246 N N . PRO B 2 604 ? 204.943 199.355 240.465 1.00 124.11 604 PRO D N 1
ATOM 4247 C CA . PRO B 2 604 ? 205.803 198.905 241.577 1.00 124.11 604 PRO D CA 1
ATOM 4248 C C . PRO B 2 604 ? 205.460 197.539 242.145 1.00 124.11 604 PRO D C 1
ATOM 4249 O O . PRO B 2 604 ? 206.351 196.875 242.686 1.00 124.11 604 PRO D O 1
ATOM 4253 N N . GLU B 2 605 ? 204.213 197.083 242.011 1.00 125.16 605 GLU D N 1
ATOM 4254 C CA . GLU B 2 605 ? 203.785 195.763 242.478 1.00 125.16 605 GLU D CA 1
ATOM 4255 C C . GLU B 2 605 ? 204.476 194.626 241.739 1.00 125.16 605 GLU D C 1
ATOM 4256 O O . GLU B 2 605 ? 204.364 193.476 242.165 1.00 125.16 605 GLU D O 1
ATOM 4262 N N . TRP B 2 606 ? 205.147 194.904 240.628 1.00 121.27 606 TRP D N 1
ATOM 4263 C CA . TRP B 2 606 ? 206.113 193.988 240.055 1.00 121.27 606 TRP D CA 1
ATOM 4264 C C . TRP B 2 606 ? 207.493 194.611 240.127 1.00 121.27 606 TRP D C 1
ATOM 4265 O O . TRP B 2 606 ? 207.645 195.82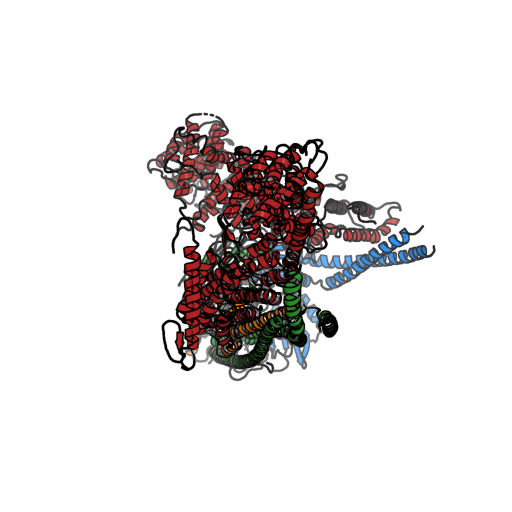8 240.019 1.00 121.27 606 TRP D O 1
ATOM 4276 N N . CYS B 2 607 ? 208.501 193.777 240.335 1.00 125.22 607 CYS D N 1
ATOM 4277 C CA . CYS B 2 607 ? 209.866 194.262 240.247 1.00 125.22 607 CYS D CA 1
ATOM 4278 C C . CYS B 2 607 ? 210.812 193.301 239.543 1.00 125.22 607 CYS D C 1
ATOM 4279 O O . CYS B 2 607 ? 212.010 193.585 239.481 1.00 125.22 607 CYS D O 1
ATOM 4282 N N . GLY B 2 608 ? 210.326 192.195 238.999 1.00 118.98 608 GLY D N 1
ATOM 4283 C CA . GLY B 2 608 ? 211.184 191.313 238.236 1.00 118.98 608 GLY D CA 1
ATOM 4284 C C . GLY B 2 608 ? 211.183 191.545 236.746 1.00 118.98 608 GLY D C 1
ATOM 4285 O O . GLY B 2 608 ? 211.994 190.941 236.032 1.00 118.98 608 GLY D O 1
ATOM 4286 N N . THR B 2 609 ? 210.289 192.417 236.273 1.00 117.50 609 THR D N 1
ATOM 4287 C CA . THR B 2 609 ? 210.155 192.710 234.849 1.00 117.50 609 THR D CA 1
ATOM 4288 C C . THR B 2 609 ? 211.456 193.205 234.230 1.00 117.50 609 THR D C 1
ATOM 4289 O O . THR B 2 609 ? 211.768 192.861 233.081 1.00 117.50 609 THR D O 1
ATOM 4293 N N . GLU B 2 610 ? 212.271 193.908 235.017 1.00 123.55 610 GLU D N 1
ATOM 4294 C CA . GLU B 2 610 ? 213.568 194.380 234.563 1.00 123.55 610 GLU D CA 1
ATOM 4295 C C . GLU B 2 610 ? 214.476 193.213 234.213 1.00 123.55 610 GLU D C 1
ATOM 4296 O O . GLU B 2 610 ? 214.941 193.081 233.067 1.00 123.55 610 GLU D O 1
ATOM 4302 N N . THR B 2 611 ? 214.725 192.351 235.202 1.00 123.36 611 THR D N 1
ATOM 4303 C CA . THR B 2 611 ? 215.693 191.286 235.031 1.00 123.36 611 THR D CA 1
ATOM 4304 C C . THR B 2 611 ? 215.198 190.219 234.079 1.00 123.36 611 THR D C 1
ATOM 4305 O O . THR B 2 611 ? 216.012 189.442 233.577 1.00 123.36 611 THR D O 1
ATOM 4309 N N . ILE B 2 612 ? 213.899 190.180 233.792 1.00 119.81 612 ILE D N 1
ATOM 4310 C CA . ILE B 2 612 ? 213.440 189.284 232.740 1.00 119.81 612 ILE D CA 1
ATOM 4311 C C . ILE B 2 612 ? 213.725 189.866 231.360 1.00 119.81 612 ILE D C 1
ATOM 4312 O O . ILE B 2 612 ? 214.240 189.161 230.484 1.00 119.81 612 ILE D O 1
ATOM 4317 N N . ILE B 2 613 ? 213.407 191.148 231.132 1.00 121.17 613 ILE D N 1
ATOM 4318 C CA . ILE B 2 613 ? 213.511 191.692 229.773 1.00 121.17 613 ILE D CA 1
ATOM 4319 C C . ILE B 2 613 ? 214.969 191.844 229.332 1.00 121.17 613 ILE D C 1
ATOM 4320 O O . ILE B 2 613 ? 215.309 191.659 228.141 1.00 121.17 613 ILE D O 1
ATOM 4325 N N . ARG B 2 614 ? 215.864 192.130 230.283 1.00 127.21 614 ARG D N 1
ATOM 4326 C CA . ARG B 2 614 ? 217.276 192.270 229.918 1.00 127.21 614 ARG D CA 1
ATOM 4327 C C . ARG B 2 614 ? 217.867 190.966 229.377 1.00 127.21 614 ARG D C 1
ATOM 4328 O O . ARG B 2 614 ? 218.776 190.995 228.537 1.00 127.21 614 ARG D O 1
ATOM 4336 N N . GLN B 2 615 ? 217.302 189.825 229.764 1.00 131.54 615 GLN D N 1
ATOM 4337 C CA . GLN B 2 615 ? 217.742 188.557 229.200 1.00 131.54 615 GLN D CA 1
ATOM 4338 C C . GLN B 2 615 ? 217.319 188.400 227.743 1.00 131.54 615 GLN D C 1
ATOM 4339 O O . GLN B 2 615 ? 218.058 187.793 226.945 1.00 131.54 615 GLN D O 1
ATOM 4345 N N . PHE B 2 616 ? 216.154 188.950 227.376 1.00 125.42 616 PHE D N 1
ATOM 4346 C CA . PHE B 2 616 ? 215.763 188.990 225.969 1.00 125.42 616 PHE D CA 1
ATOM 4347 C C . PHE B 2 616 ? 216.787 189.753 225.152 1.00 125.42 616 PHE D C 1
ATOM 4348 O O . PHE B 2 616 ? 217.145 189.339 224.036 1.00 125.42 616 PHE D O 1
ATOM 4356 N N . ALA B 2 617 ? 217.272 190.868 225.709 1.00 135.43 617 ALA D N 1
ATOM 4357 C CA . ALA B 2 617 ? 218.320 191.629 225.023 1.00 135.43 617 ALA D CA 1
ATOM 4358 C C . ALA B 2 617 ? 219.594 190.805 224.849 1.00 135.43 617 ALA D C 1
ATOM 4359 O O . ALA B 2 617 ? 220.160 190.733 223.742 1.00 135.43 617 ALA D O 1
ATOM 4361 N N . MET B 2 618 ? 220.018 190.120 225.913 1.00 142.41 618 MET D N 1
ATOM 4362 C CA . MET B 2 618 ? 221.220 189.295 225.846 1.00 142.41 618 MET D CA 1
ATOM 4363 C C . MET B 2 618 ? 221.026 187.991 225.088 1.00 142.41 618 MET D C 1
ATOM 4364 O O . MET B 2 618 ? 221.909 187.135 225.159 1.00 142.41 618 MET D O 1
ATOM 4369 N N . ASN B 2 619 ? 219.879 187.770 224.463 1.00 145.15 619 ASN D N 1
ATOM 4370 C CA . ASN B 2 619 ? 219.787 186.727 223.439 1.00 145.15 619 ASN D CA 1
ATOM 4371 C C . ASN B 2 619 ? 219.683 187.255 222.011 1.00 145.15 619 ASN D C 1
ATOM 4372 O O . ASN B 2 619 ? 220.280 186.665 221.082 1.00 145.15 619 ASN D O 1
ATOM 4377 N N . LEU B 2 620 ? 218.936 188.347 221.803 1.00 151.03 620 LEU D N 1
ATOM 4378 C CA . LEU B 2 620 ? 218.793 188.907 220.457 1.00 151.03 620 LEU D CA 1
ATOM 4379 C C . LEU B 2 620 ? 220.126 189.404 219.918 1.00 151.03 620 LEU D C 1
ATOM 4380 O O . LEU B 2 620 ? 220.468 189.181 218.732 1.00 151.03 620 LEU D O 1
ATOM 4385 N N . VAL B 2 621 ? 220.902 190.071 220.789 1.00 150.25 621 VAL D N 1
ATOM 4386 C CA . VAL B 2 621 ? 222.209 190.553 220.362 1.00 150.25 621 VAL D CA 1
ATOM 4387 C C . VAL B 2 621 ? 223.132 189.389 220.053 1.00 150.25 621 VAL D C 1
ATOM 4388 O O . VAL B 2 621 ? 224.022 189.518 219.214 1.00 150.25 621 VAL D O 1
ATOM 4392 N N . MET B 2 622 ? 222.916 188.229 220.676 1.00 160.84 622 MET D N 1
ATOM 4393 C CA . MET B 2 622 ? 223.713 187.067 220.319 1.00 160.84 622 MET D CA 1
ATOM 4394 C C . MET B 2 622 ? 223.380 186.590 218.922 1.00 160.84 622 MET D C 1
ATOM 4395 O O . MET B 2 622 ? 224.278 186.196 218.170 1.00 160.84 622 MET D O 1
ATOM 4400 N N . THR B 2 623 ? 222.095 186.628 218.561 1.00 165.48 623 THR D N 1
ATOM 4401 C CA . THR B 2 623 ? 221.688 186.082 217.268 1.00 165.48 623 THR D CA 1
ATOM 4402 C C . THR B 2 623 ? 222.247 186.888 216.104 1.00 165.48 623 THR D C 1
ATOM 4403 O O . THR B 2 623 ? 222.860 186.329 215.187 1.00 165.48 623 THR D O 1
ATOM 4407 N N . VAL B 2 624 ? 222.090 188.208 216.136 1.00 166.26 624 VAL D N 1
ATOM 4408 C CA . VAL B 2 624 ? 222.395 188.941 214.900 1.00 166.26 624 VAL D CA 1
ATOM 4409 C C . VAL B 2 624 ? 223.881 189.171 214.667 1.00 166.26 624 VAL D C 1
ATOM 4410 O O . VAL B 2 624 ? 224.281 189.721 213.634 1.00 166.26 624 VAL D O 1
ATOM 4414 N N . THR B 2 625 ? 224.706 188.742 215.616 1.00 177.62 625 THR D N 1
ATOM 4415 C CA . THR B 2 625 ? 226.147 188.806 215.425 1.00 177.62 625 THR D CA 1
ATOM 4416 C C . THR B 2 625 ? 226.619 187.765 214.428 1.00 177.62 625 THR D C 1
ATOM 4417 O O . THR B 2 625 ? 227.208 188.098 213.394 1.00 177.62 625 THR D O 1
ATOM 4421 N N . ASN B 2 626 ? 226.398 186.495 214.739 1.00 182.62 626 ASN D N 1
ATOM 4422 C CA . ASN B 2 626 ? 226.956 185.433 213.925 1.00 182.62 626 ASN D CA 1
ATOM 4423 C C . ASN B 2 626 ? 226.116 185.217 212.674 1.00 182.62 626 ASN D C 1
ATOM 4424 O O . ASN B 2 626 ? 224.899 185.426 212.668 1.00 182.62 626 ASN D O 1
ATOM 4429 N N . ASP B 2 627 ? 226.788 184.809 211.603 1.00 184.66 627 ASP D N 1
ATOM 4430 C CA . ASP B 2 627 ? 226.149 184.568 210.320 1.00 184.66 627 ASP D CA 1
ATOM 4431 C C . ASP B 2 627 ? 225.678 183.133 210.165 1.00 184.66 627 ASP D C 1
ATOM 4432 O O . ASP B 2 627 ? 225.339 182.720 209.053 1.00 184.66 627 ASP D O 1
ATOM 4437 N N . LYS B 2 628 ? 225.624 182.372 211.256 1.00 175.41 628 LYS D N 1
ATOM 4438 C CA . LYS B 2 628 ? 225.282 180.958 211.217 1.00 175.41 628 LYS D CA 1
ATOM 4439 C C . LYS B 2 628 ? 223.784 180.717 211.280 1.00 175.41 628 LYS D C 1
ATOM 4440 O O . LYS B 2 628 ? 223.354 179.629 211.679 1.00 175.41 628 LYS D O 1
ATOM 4446 N N . GLN B 2 629 ? 222.983 181.709 210.911 1.00 173.83 629 GLN D N 1
ATOM 4447 C CA . GLN B 2 629 ? 221.541 181.641 211.033 1.00 173.83 629 GLN D CA 1
ATOM 4448 C C . GLN B 2 629 ? 220.905 181.990 209.694 1.00 173.83 629 GLN D C 1
ATOM 4449 O O . GLN B 2 629 ? 221.548 182.562 208.810 1.00 173.83 629 GLN D O 1
ATOM 4455 N N . ALA B 2 630 ? 219.627 181.633 209.557 1.00 169.61 630 ALA D N 1
ATOM 4456 C CA . ALA B 2 630 ? 218.893 181.802 208.310 1.00 169.61 630 ALA D CA 1
ATOM 4457 C C . ALA B 2 630 ? 218.617 183.279 208.040 1.00 169.61 630 ALA D C 1
ATOM 4458 O O . ALA B 2 630 ? 218.843 184.147 208.890 1.00 169.61 630 ALA D O 1
ATOM 4460 N N . VAL B 2 631 ? 218.142 183.566 206.823 1.00 161.15 631 VAL D N 1
ATOM 4461 C CA . VAL B 2 631 ? 217.974 184.957 206.411 1.00 161.15 631 VAL D CA 1
ATOM 4462 C C . VAL B 2 631 ? 216.833 185.617 207.179 1.00 161.15 631 VAL D C 1
ATOM 4463 O O . VAL B 2 631 ? 216.964 186.755 207.644 1.00 161.15 631 VAL D O 1
ATOM 4467 N N . SER B 2 632 ? 215.733 184.898 207.393 1.00 157.88 632 SER D N 1
ATOM 4468 C CA . SER B 2 632 ? 214.605 185.475 208.104 1.00 157.88 632 SER D CA 1
ATOM 4469 C C . SER B 2 632 ? 214.832 185.520 209.603 1.00 157.88 632 SER D C 1
ATOM 4470 O O . SER B 2 632 ? 214.133 186.268 210.295 1.00 157.88 632 SER D O 1
ATOM 4473 N N . SER B 2 633 ? 215.762 184.707 210.111 1.00 166.45 633 SER D N 1
ATOM 4474 C CA . SER B 2 633 ? 216.123 184.738 211.525 1.00 166.45 633 SER D CA 1
ATOM 4475 C C . SER B 2 633 ? 216.644 186.106 211.917 1.00 166.45 633 SER D C 1
ATOM 4476 O O . SER B 2 633 ? 216.163 186.738 212.880 1.00 166.45 633 SER D O 1
ATOM 4479 N N . LYS B 2 634 ? 217.623 186.584 211.147 1.00 157.34 634 LYS D N 1
ATOM 4480 C CA . LYS B 2 634 ? 218.109 187.939 211.289 1.00 157.34 634 LYS D CA 1
ATOM 4481 C C . LYS B 2 634 ? 217.032 188.980 211.016 1.00 157.34 634 LYS D C 1
ATOM 4482 O O . LYS B 2 634 ? 217.172 190.095 211.466 1.00 157.34 634 LYS D O 1
ATOM 4488 N N . ASN B 2 635 ? 215.948 188.681 210.318 1.00 152.25 635 ASN D N 1
ATOM 4489 C CA . ASN B 2 635 ? 214.911 189.707 210.223 1.00 152.25 635 ASN D CA 1
ATOM 4490 C C . ASN B 2 635 ? 214.088 189.770 211.513 1.00 152.25 635 ASN D C 1
ATOM 4491 O O . ASN B 2 635 ? 213.918 190.843 212.151 1.00 152.25 635 ASN D O 1
ATOM 4496 N N . ALA B 2 636 ? 213.607 188.602 211.930 1.00 146.16 636 ALA D N 1
ATOM 4497 C CA . ALA B 2 636 ? 212.562 188.536 212.937 1.00 146.16 636 ALA D CA 1
ATOM 4498 C C . ALA B 2 636 ? 213.075 188.967 214.301 1.00 146.16 636 ALA D C 1
ATOM 4499 O O . ALA B 2 636 ? 212.380 189.695 215.018 1.00 146.16 636 ALA D O 1
ATOM 4501 N N . ALA B 2 637 ? 214.318 188.588 214.651 1.00 145.44 637 ALA D N 1
ATOM 4502 C CA . ALA B 2 637 ? 214.856 188.973 215.965 1.00 145.44 637 ALA D CA 1
ATOM 4503 C C . ALA B 2 637 ? 215.008 190.492 216.112 1.00 145.44 637 ALA D C 1
ATOM 4504 O O . ALA B 2 637 ? 214.822 191.066 217.211 1.00 145.44 637 ALA D O 1
ATOM 4506 N N . LEU B 2 638 ? 215.288 191.160 214.996 1.00 145.53 638 LEU D N 1
ATOM 4507 C CA . LEU B 2 638 ? 215.444 192.610 215.002 1.00 145.53 638 LEU D CA 1
ATOM 4508 C C . LEU B 2 638 ? 214.150 193.303 215.352 1.00 145.53 638 LEU D C 1
ATOM 4509 O O . LEU B 2 638 ? 214.154 194.325 216.066 1.00 145.53 638 LEU D O 1
ATOM 4514 N N . ASP B 2 639 ? 213.037 192.776 214.828 1.00 148.34 639 ASP D N 1
ATOM 4515 C CA . ASP B 2 639 ? 211.742 193.401 215.136 1.00 148.34 639 ASP D CA 1
ATOM 4516 C C . ASP B 2 639 ? 211.456 193.437 216.647 1.00 148.34 639 ASP D C 1
ATOM 4517 O O . ASP B 2 639 ? 210.977 194.458 217.194 1.00 148.34 639 ASP D O 1
ATOM 4522 N N . LEU B 2 640 ? 211.826 192.366 217.349 1.00 138.10 640 LEU D N 1
ATOM 4523 C CA . LEU B 2 640 ? 211.665 192.336 218.791 1.00 138.10 640 LEU D CA 1
ATOM 4524 C C . LEU B 2 640 ? 212.607 193.289 219.500 1.00 138.10 640 LEU D C 1
ATOM 4525 O O . LEU B 2 640 ? 212.307 193.695 220.627 1.00 138.10 640 LEU D O 1
ATOM 4530 N N . ILE B 2 641 ? 213.742 193.637 218.889 1.00 135.61 641 ILE D N 1
ATOM 4531 C CA . ILE B 2 641 ? 214.539 194.727 219.467 1.00 135.61 641 ILE D CA 1
ATOM 4532 C C . ILE B 2 641 ? 213.778 196.050 219.420 1.00 135.61 641 ILE D C 1
ATOM 4533 O O . ILE B 2 641 ? 213.759 196.811 220.407 1.00 135.61 641 ILE D O 1
ATOM 4538 N N . SER B 2 642 ? 213.159 196.338 218.265 1.00 141.61 642 SER D N 1
ATOM 4539 C CA . SER B 2 642 ? 212.500 197.634 218.066 1.00 141.61 642 SER D CA 1
ATOM 4540 C C . SER B 2 642 ? 211.377 197.861 219.067 1.00 141.61 642 SER D C 1
ATOM 4541 O O . SER B 2 642 ? 211.192 198.995 219.548 1.00 141.61 642 SER D O 1
ATOM 4544 N N . LEU B 2 643 ? 210.668 196.782 219.425 1.00 130.69 643 LEU D N 1
ATOM 4545 C CA . LEU B 2 643 ? 209.628 196.892 220.453 1.00 130.69 643 LEU D CA 1
ATOM 4546 C C . LEU B 2 643 ? 210.186 197.341 221.798 1.00 130.69 643 LEU D C 1
ATOM 4547 O O . LEU B 2 643 ? 209.535 198.105 222.520 1.00 130.69 643 LEU D O 1
ATOM 4552 N N . ILE B 2 644 ? 211.379 196.882 222.154 1.00 130.88 644 ILE D N 1
ATOM 4553 C CA . ILE B 2 644 ? 211.939 197.269 223.438 1.00 130.88 644 ILE D CA 1
ATOM 4554 C C . ILE B 2 644 ? 212.421 198.701 223.404 1.00 130.88 644 ILE D C 1
ATOM 4555 O O . ILE B 2 644 ? 212.048 199.489 224.275 1.00 130.88 644 ILE D O 1
ATOM 4560 N N . VAL B 2 645 ? 213.235 199.043 222.400 1.00 132.89 645 VAL D N 1
ATOM 4561 C CA . VAL B 2 645 ? 213.911 200.342 222.393 1.00 132.89 645 VAL D CA 1
ATOM 4562 C C . VAL B 2 645 ? 212.908 201.477 222.251 1.00 132.89 645 VAL D C 1
ATOM 4563 O O . VAL B 2 645 ? 212.990 202.481 222.975 1.00 132.89 645 VAL D O 1
ATOM 4567 N N . ASN B 2 646 ? 211.895 201.301 221.385 1.00 143.40 646 ASN D N 1
ATOM 4568 C CA . ASN B 2 646 ? 210.885 202.337 221.188 1.00 143.40 646 ASN D CA 1
ATOM 4569 C C . ASN B 2 646 ? 210.047 202.594 222.431 1.00 143.40 646 ASN D C 1
ATOM 4570 O O . ASN B 2 646 ? 209.430 203.657 222.538 1.00 143.40 646 ASN D O 1
ATOM 4575 N N . LYS B 2 647 ? 210.020 201.656 223.372 1.00 136.06 647 LYS D N 1
ATOM 4576 C CA . LYS B 2 647 ? 209.306 201.839 224.622 1.00 136.06 647 LYS D CA 1
ATOM 4577 C C . LYS B 2 647 ? 210.210 202.251 225.771 1.00 136.06 647 LYS D C 1
ATOM 4578 O O . LYS B 2 647 ? 209.814 203.083 226.587 1.00 136.06 647 LYS D O 1
ATOM 4584 N N . VAL B 2 648 ? 211.430 201.728 225.833 1.00 127.51 648 VAL D N 1
ATOM 4585 C CA . VAL B 2 648 ? 212.291 202.044 226.960 1.00 127.51 648 VAL D CA 1
ATOM 4586 C C . VAL B 2 648 ? 212.897 203.429 226.794 1.00 127.51 648 VAL D C 1
ATOM 4587 O O . VAL B 2 648 ? 213.115 204.132 227.786 1.00 127.51 648 VAL D O 1
ATOM 4591 N N . LEU B 2 649 ? 213.122 203.877 225.555 1.00 131.58 649 LEU D N 1
ATOM 4592 C CA . LEU B 2 649 ? 213.728 205.183 225.353 1.00 131.58 649 LEU D CA 1
ATOM 4593 C C . LEU B 2 649 ? 212.723 206.289 225.614 1.00 131.58 649 LEU D C 1
ATOM 4594 O O . LEU B 2 649 ? 213.067 207.331 226.182 1.00 131.58 649 LEU D O 1
ATOM 4599 N N . ALA B 2 650 ? 211.479 206.074 225.222 1.00 142.01 650 ALA D N 1
ATOM 4600 C CA . ALA B 2 650 ? 210.423 207.020 225.529 1.00 142.01 650 ALA D CA 1
ATOM 4601 C C . ALA B 2 650 ? 209.790 206.778 226.890 1.00 142.01 650 ALA D C 1
ATOM 4602 O O . ALA B 2 650 ? 208.868 207.514 227.252 1.00 142.01 650 ALA D O 1
ATOM 4604 N N . LEU B 2 651 ? 210.234 205.753 227.628 1.00 144.97 651 LEU D N 1
ATOM 4605 C CA . LEU B 2 651 ? 209.672 205.463 228.943 1.00 144.97 651 LEU D CA 1
ATOM 4606 C C . LEU B 2 651 ? 209.927 206.587 229.941 1.00 144.97 651 LEU D C 1
ATOM 4607 O O . LEU B 2 651 ? 208.987 207.237 230.407 1.00 144.97 651 LEU D O 1
ATOM 4612 N N . PHE B 2 652 ? 211.190 206.832 230.289 1.00 156.94 652 PHE D N 1
ATOM 4613 C CA . PHE B 2 652 ? 211.459 207.880 231.268 1.00 156.94 652 PHE D CA 1
ATOM 4614 C C . PHE B 2 652 ? 212.445 208.916 230.753 1.00 156.94 652 PHE D C 1
ATOM 4615 O O . PHE B 2 652 ? 212.337 210.087 231.137 1.00 156.94 652 PHE D O 1
ATOM 4623 N N . ASP B 2 653 ? 213.405 208.478 229.921 1.00 156.17 653 ASP D N 1
ATOM 4624 C CA . ASP B 2 653 ? 214.540 209.310 229.516 1.00 156.17 653 ASP D CA 1
ATOM 4625 C C . ASP B 2 653 ? 214.092 210.612 228.873 1.00 156.17 653 ASP D C 1
ATOM 4626 O O . ASP B 2 653 ? 214.635 211.681 229.176 1.00 156.17 653 ASP D O 1
ATOM 4631 N N . LEU B 2 654 ? 213.054 210.551 228.041 1.00 177.92 654 LEU D N 1
ATOM 4632 C CA . LEU B 2 654 ? 212.516 211.737 227.393 1.00 177.92 654 LEU D CA 1
ATOM 4633 C C . LEU B 2 654 ? 211.449 212.443 228.234 1.00 177.92 654 LEU D C 1
ATOM 4634 O O . LEU B 2 654 ? 211.110 213.601 227.954 1.00 177.92 654 LEU D O 1
ATOM 4639 N N . SER B 2 655 ? 210.947 211.820 229.296 1.00 170.21 655 SER D N 1
ATOM 4640 C CA . SER B 2 655 ? 209.857 212.467 230.019 1.00 170.21 655 SER D CA 1
ATOM 4641 C C . SER B 2 655 ? 210.371 213.376 231.130 1.00 170.21 655 SER D C 1
ATOM 4642 O O . SER B 2 655 ? 210.091 214.579 231.138 1.00 170.21 655 SER D O 1
ATOM 4645 N N . LEU B 2 656 ? 211.115 212.824 232.081 1.00 155.69 656 LEU D N 1
ATOM 4646 C CA . LEU B 2 656 ? 211.550 213.619 233.216 1.00 155.69 656 LEU D CA 1
ATOM 4647 C C . LEU B 2 656 ? 213.057 213.834 233.224 1.00 155.69 656 LEU D C 1
ATOM 4648 O O . LEU B 2 656 ? 213.492 214.980 233.084 1.00 155.69 656 LEU D O 1
ATOM 4653 N N . PHE B 2 657 ? 213.855 212.757 233.306 1.00 148.57 657 PHE D N 1
ATOM 4654 C CA . PHE B 2 657 ? 215.325 212.814 233.416 1.00 148.57 657 PHE D CA 1
ATOM 4655 C C . PHE B 2 657 ? 215.780 213.739 234.556 1.00 148.57 657 PHE D C 1
ATOM 4656 O O . PHE B 2 657 ? 216.829 214.377 234.485 1.00 148.57 657 PHE D O 1
ATOM 4664 N N . GLU B 2 658 ? 215.000 213.811 235.630 1.00 145.20 658 GLU D N 1
ATOM 4665 C CA . GLU B 2 658 ? 215.198 214.819 236.666 1.00 145.20 658 GLU D CA 1
ATOM 4666 C C . GLU B 2 658 ? 214.307 214.467 237.845 1.00 145.20 658 GLU D C 1
ATOM 4667 O O . GLU B 2 658 ? 213.604 213.454 237.839 1.00 145.20 658 GLU D O 1
ATOM 4673 N N . LYS B 2 659 ? 214.372 215.310 238.872 1.00 136.22 659 LYS D N 1
ATOM 4674 C CA . LYS B 2 659 ? 213.321 215.445 239.866 1.00 136.22 659 LYS D CA 1
ATOM 4675 C C . LYS B 2 659 ? 213.476 216.838 240.464 1.00 136.22 659 LYS D C 1
ATOM 4676 O O . LYS B 2 659 ? 214.492 217.506 240.259 1.00 136.22 659 LYS D O 1
ATOM 4682 N N . HIS B 2 660 ? 212.443 217.287 241.167 1.00 137.96 660 HIS D N 1
ATOM 4683 C CA . HIS B 2 660 ? 212.449 218.623 241.738 1.00 137.96 660 HIS D CA 1
ATOM 4684 C C . HIS B 2 660 ? 211.984 218.693 243.185 1.00 137.96 660 HIS D C 1
ATOM 4685 O O . HIS B 2 660 ? 212.207 219.729 243.818 1.00 137.96 660 HIS D O 1
ATOM 4692 N N . ASN B 2 661 ? 211.359 217.650 243.740 1.00 140.37 661 ASN D N 1
ATOM 4693 C CA . ASN B 2 661 ? 210.813 217.767 245.089 1.00 140.37 661 ASN D CA 1
ATOM 4694 C C . ASN B 2 661 ? 211.894 217.576 246.141 1.00 140.37 661 ASN D C 1
ATOM 4695 O O . ASN B 2 661 ? 212.216 218.505 246.888 1.00 140.37 661 ASN D O 1
ATOM 4700 N N . ILE B 2 662 ? 212.448 216.369 246.236 1.00 148.74 662 ILE D N 1
ATOM 4701 C CA . ILE B 2 662 ? 213.669 216.126 247.011 1.00 148.74 662 ILE D CA 1
ATOM 4702 C C . ILE B 2 662 ? 214.626 215.338 246.118 1.00 148.74 662 ILE D C 1
ATOM 4703 O O . ILE B 2 662 ? 214.852 214.148 246.362 1.00 148.74 662 ILE D O 1
ATOM 4708 N N . PRO B 2 663 ? 215.205 215.927 245.079 1.00 143.01 663 PRO D N 1
ATOM 4709 C CA . PRO B 2 663 ? 216.022 215.142 244.155 1.00 143.01 663 PRO D CA 1
ATOM 4710 C C . PRO B 2 663 ? 217.480 215.052 244.580 1.00 143.01 663 PRO D C 1
ATOM 4711 O O . PRO B 2 663 ? 217.956 215.777 245.447 1.00 143.01 663 PRO D O 1
ATOM 4715 N N . ALA B 2 664 ? 218.194 214.181 243.892 1.00 143.42 664 ALA D N 1
ATOM 4716 C CA . ALA B 2 664 ? 219.647 214.209 243.839 1.00 143.42 664 ALA D CA 1
ATOM 4717 C C . ALA B 2 664 ? 220.040 215.324 242.864 1.00 143.42 664 ALA D C 1
ATOM 4718 O O . ALA B 2 664 ? 219.173 215.990 242.285 1.00 143.42 664 ALA D O 1
ATOM 4720 N N . PRO B 2 665 ? 221.374 215.578 242.642 1.00 140.53 665 PRO D N 1
ATOM 4721 C CA . PRO B 2 665 ? 221.763 216.451 241.522 1.00 140.53 665 PRO D CA 1
ATOM 4722 C C . PRO B 2 665 ? 221.235 216.024 240.164 1.00 140.53 665 PRO D C 1
ATOM 4723 O O . PRO B 2 665 ? 221.164 216.855 239.256 1.00 140.53 665 PRO D O 1
ATOM 4727 N N . THR B 2 666 ? 220.915 214.728 240.009 1.00 149.66 666 THR D N 1
ATOM 4728 C CA . THR B 2 666 ? 220.052 214.126 238.971 1.00 149.66 666 THR D CA 1
ATOM 4729 C C . THR B 2 666 ? 220.498 214.453 237.542 1.00 149.66 666 THR D C 1
ATOM 4730 O O . THR B 2 666 ? 219.766 214.207 236.578 1.00 149.66 666 THR D O 1
ATOM 4734 N N . ASN B 2 667 ? 221.725 214.938 237.385 1.00 152.52 667 ASN D N 1
ATOM 4735 C CA . ASN B 2 667 ? 222.303 215.225 236.084 1.00 152.52 667 ASN D CA 1
ATOM 4736 C C . ASN B 2 667 ? 223.758 214.802 236.120 1.00 152.52 667 ASN D C 1
ATOM 4737 O O . ASN B 2 667 ? 224.540 215.317 236.924 1.00 152.52 667 ASN D O 1
ATOM 4742 N N . PHE B 2 668 ? 224.100 213.851 235.264 1.00 151.24 668 PHE D N 1
ATOM 4743 C CA . PHE B 2 668 ? 225.396 213.194 235.256 1.00 151.24 668 PHE D CA 1
ATOM 4744 C C . PHE B 2 668 ? 225.508 212.480 233.918 1.00 151.24 668 PHE D C 1
ATOM 4745 O O . PHE B 2 668 ? 224.673 212.670 233.028 1.00 151.24 668 PHE D O 1
ATOM 4753 N N . ASN B 2 669 ? 226.536 211.663 233.766 1.00 156.89 669 ASN D N 1
ATOM 4754 C CA . ASN B 2 669 ? 226.637 210.810 232.596 1.00 156.89 669 ASN D CA 1
ATOM 4755 C C . ASN B 2 669 ? 225.883 209.517 232.858 1.00 156.89 669 ASN D C 1
ATOM 4756 O O . ASN B 2 669 ? 226.004 208.920 233.930 1.00 156.89 669 ASN D O 1
ATOM 4761 N N . ASP B 2 670 ? 225.148 209.052 231.848 1.00 148.63 670 ASP D N 1
ATOM 4762 C CA . ASP B 2 670 ? 224.389 207.813 231.971 1.00 148.63 670 ASP D CA 1
ATOM 4763 C C . ASP B 2 670 ? 225.273 206.589 231.746 1.00 148.63 670 ASP D C 1
ATOM 4764 O O . ASP B 2 670 ? 224.956 205.718 230.932 1.00 148.63 670 ASP D O 1
ATOM 4769 N N . ILE B 2 671 ? 226.379 206.513 232.475 1.00 151.29 671 ILE D N 1
ATOM 4770 C CA . ILE B 2 671 ? 227.337 205.424 232.381 1.00 151.29 671 ILE D CA 1
ATOM 4771 C C . ILE B 2 671 ? 227.641 205.062 233.829 1.00 151.29 671 ILE D C 1
ATOM 4772 O O . ILE B 2 671 ? 226.974 205.579 234.732 1.00 151.29 671 ILE D O 1
ATOM 4777 N N . ILE B 2 672 ? 228.611 204.165 234.071 1.00 159.45 672 ILE D N 1
ATOM 4778 C CA . ILE B 2 672 ? 229.082 203.710 235.387 1.00 159.45 672 ILE D CA 1
ATOM 4779 C C . ILE B 2 672 ? 229.388 204.867 236.354 1.00 159.45 672 ILE D C 1
ATOM 4780 O O . ILE B 2 672 ? 229.371 204.684 237.573 1.00 159.45 672 ILE D O 1
ATOM 4785 N N . SER B 2 673 ? 229.646 206.068 235.835 1.00 155.84 673 SER D N 1
ATOM 4786 C CA . SER B 2 673 ? 229.720 207.255 236.678 1.00 155.84 673 SER D CA 1
ATOM 4787 C C . SER B 2 673 ? 228.424 207.472 237.454 1.00 155.84 673 SER D C 1
ATOM 4788 O O . SER B 2 673 ? 227.324 207.399 236.902 1.00 155.84 673 SER D O 1
ATOM 4791 N N . PHE B 2 674 ? 228.563 207.718 238.751 1.00 158.00 674 PHE D N 1
ATOM 4792 C CA . PHE B 2 674 ? 227.399 207.882 239.607 1.00 158.00 674 PHE D CA 1
ATOM 4793 C C . PHE B 2 674 ? 227.486 209.191 240.369 1.00 158.00 674 PHE D C 1
ATOM 4794 O O . PHE B 2 674 ? 228.334 210.038 240.073 1.00 158.00 674 PHE D O 1
ATOM 4802 N N . ILE B 2 675 ? 226.610 209.361 241.348 1.00 147.94 675 ILE D N 1
ATOM 4803 C CA . ILE B 2 675 ? 226.435 210.631 242.042 1.00 147.94 675 ILE D CA 1
ATOM 4804 C C . ILE B 2 675 ? 227.213 210.551 243.353 1.00 147.94 675 ILE D C 1
ATOM 4805 O O . ILE B 2 675 ? 226.940 209.650 244.159 1.00 147.94 675 ILE D O 1
ATOM 4810 N N . PRO B 2 676 ? 228.205 211.416 243.573 1.00 151.37 676 PRO D N 1
ATOM 4811 C CA . PRO B 2 676 ? 228.857 211.448 244.893 1.00 151.37 676 PRO D CA 1
ATOM 4812 C C . PRO B 2 676 ? 227.891 211.823 245.994 1.00 151.37 676 PRO D C 1
ATOM 4813 O O . PRO B 2 676 ? 227.862 211.182 247.051 1.00 151.37 676 PRO D O 1
ATOM 4817 N N . SER B 2 677 ? 227.057 212.825 245.744 1.00 151.94 677 SER D N 1
ATOM 4818 C CA . SER B 2 677 ? 226.030 213.234 246.695 1.00 151.94 677 SER D CA 1
ATOM 4819 C C . SER B 2 677 ? 224.717 212.528 246.352 1.00 151.94 677 SER D C 1
ATOM 4820 O O . SER B 2 677 ? 223.728 213.133 245.938 1.00 151.94 677 SER D O 1
ATOM 4823 N N . ILE B 2 678 ? 224.741 211.200 246.508 1.00 158.95 678 ILE D N 1
ATOM 4824 C CA . ILE B 2 678 ? 223.560 210.356 246.352 1.00 158.95 678 ILE D CA 1
ATOM 4825 C C . ILE B 2 678 ? 222.974 209.949 247.707 1.00 158.95 678 ILE D C 1
ATOM 4826 O O . ILE B 2 678 ? 221.989 209.201 247.763 1.00 158.95 678 ILE D O 1
ATOM 4831 N N . THR B 2 679 ? 223.527 210.478 248.808 1.00 163.84 679 THR D N 1
ATOM 4832 C CA . THR B 2 679 ? 222.981 210.253 250.149 1.00 163.84 679 THR D CA 1
ATOM 4833 C C . THR B 2 679 ? 221.530 210.711 250.250 1.00 163.84 679 THR D C 1
ATOM 4834 O O . THR B 2 679 ? 220.732 210.099 250.973 1.00 163.84 679 THR D O 1
ATOM 4838 N N . ARG B 2 680 ? 221.164 211.726 249.458 1.00 156.64 680 ARG D N 1
ATOM 4839 C CA . ARG B 2 680 ? 219.782 212.178 249.345 1.00 156.64 680 ARG D CA 1
ATOM 4840 C C . ARG B 2 680 ? 218.837 211.070 248.896 1.00 156.64 680 ARG D C 1
ATOM 4841 O O . ARG B 2 680 ? 217.673 211.056 249.304 1.00 156.64 680 ARG D O 1
ATOM 4849 N N . LEU B 2 681 ? 219.320 210.123 248.089 1.00 156.73 681 LEU D N 1
ATOM 4850 C CA . LEU B 2 681 ? 218.483 209.008 247.665 1.00 156.73 681 LEU D CA 1
ATOM 4851 C C . LEU B 2 681 ? 218.128 208.071 248.812 1.00 156.73 681 LEU D C 1
ATOM 4852 O O . LEU B 2 681 ? 217.061 207.443 248.750 1.00 156.73 681 LEU D O 1
ATOM 4857 N N . ASN B 2 682 ? 218.965 208.016 249.860 1.00 160.44 682 ASN D N 1
ATOM 4858 C CA . ASN B 2 682 ? 218.747 207.116 250.993 1.00 160.44 682 ASN D CA 1
ATOM 4859 C C . ASN B 2 682 ? 217.387 207.340 251.630 1.00 160.44 682 ASN D C 1
ATOM 4860 O O . ASN B 2 682 ? 216.544 206.437 251.652 1.00 160.44 682 ASN D O 1
ATOM 4865 N N . GLU B 2 683 ? 217.152 208.547 252.132 1.00 152.82 683 GLU D N 1
ATOM 4866 C CA . GLU B 2 683 ? 215.862 208.845 252.725 1.00 152.82 683 GLU D CA 1
ATOM 4867 C C . GLU B 2 683 ? 214.745 208.846 251.696 1.00 152.82 683 GLU D C 1
ATOM 4868 O O . GLU B 2 683 ? 213.578 208.757 252.082 1.00 152.82 683 GLU D O 1
ATOM 4874 N N . LEU B 2 684 ? 215.072 208.991 250.406 1.00 148.62 684 LEU D N 1
ATOM 4875 C CA . LEU B 2 684 ? 214.035 208.900 249.389 1.00 148.62 684 LEU D CA 1
ATOM 4876 C C . LEU B 2 684 ? 213.451 207.503 249.348 1.00 148.62 684 LEU D C 1
ATOM 4877 O O . LEU B 2 684 ? 212.253 207.328 249.105 1.00 148.62 684 LEU D O 1
ATOM 4882 N N . SER B 2 685 ? 214.274 206.508 249.624 1.00 148.94 685 SER D N 1
ATOM 4883 C CA . SER B 2 685 ? 213.796 205.152 249.816 1.00 148.94 685 SER D CA 1
ATOM 4884 C C . SER B 2 685 ? 213.483 204.883 251.280 1.00 148.94 685 SER D C 1
ATOM 4885 O O . SER B 2 685 ? 213.985 203.936 251.870 1.00 148.94 685 SER D O 1
ATOM 4888 N N . GLN B 2 686 ? 212.674 205.742 251.892 1.00 146.77 686 GLN D N 1
ATOM 4889 C CA . GLN B 2 686 ? 212.062 205.462 253.184 1.00 146.77 686 GLN D CA 1
ATOM 4890 C C . GLN B 2 686 ? 210.558 205.299 253.053 1.00 146.77 686 GLN D C 1
ATOM 4891 O O . GLN B 2 686 ? 209.995 204.307 253.520 1.00 146.77 686 GLN D O 1
ATOM 4897 N N . VAL B 2 687 ? 209.891 206.288 252.451 1.00 134.75 687 VAL D N 1
ATOM 4898 C CA . VAL B 2 687 ? 208.574 206.054 251.876 1.00 134.75 687 VAL D CA 1
ATOM 4899 C C . VAL B 2 687 ? 208.757 205.034 250.747 1.00 134.75 687 VAL D C 1
ATOM 4900 O O . VAL B 2 687 ? 209.842 204.900 250.162 1.00 134.75 687 VAL D O 1
ATOM 4904 N N . SER B 2 688 ? 207.695 204.258 250.503 1.00 138.59 688 SER D N 1
ATOM 4905 C CA . SER B 2 688 ? 207.561 203.060 249.681 1.00 138.59 688 SER D CA 1
ATOM 4906 C C . SER B 2 688 ? 208.227 201.897 250.367 1.00 138.59 688 SER D C 1
ATOM 4907 O O . SER B 2 688 ? 208.318 200.834 249.780 1.00 138.59 688 SER D O 1
ATOM 4910 N N . PHE B 2 689 ? 208.667 202.062 251.610 1.00 137.14 689 PHE D N 1
ATOM 4911 C CA . PHE B 2 689 ? 209.059 200.945 252.446 1.00 137.14 689 PHE D CA 1
ATOM 4912 C C . PHE B 2 689 ? 208.083 200.743 253.590 1.00 137.14 689 PHE D C 1
ATOM 4913 O O . PHE B 2 689 ? 207.577 199.636 253.777 1.00 137.14 689 PHE D O 1
ATOM 4921 N N . ASN B 2 690 ? 207.787 201.794 254.356 1.00 136.48 690 ASN D N 1
ATOM 4922 C CA . ASN B 2 690 ? 206.633 201.720 255.242 1.00 136.48 690 ASN D CA 1
ATOM 4923 C C . ASN B 2 690 ? 205.342 201.719 254.444 1.00 136.48 690 ASN D C 1
ATOM 4924 O O . ASN B 2 690 ? 204.372 201.063 254.838 1.00 136.48 690 ASN D O 1
ATOM 4929 N N . HIS B 2 691 ? 205.327 202.436 253.319 1.00 138.89 691 HIS D N 1
ATOM 4930 C CA . HIS B 2 691 ? 204.154 202.472 252.456 1.00 138.89 691 HIS D CA 1
ATOM 4931 C C . HIS B 2 691 ? 203.845 201.094 251.894 1.00 138.89 691 HIS D C 1
ATOM 4932 O O . HIS B 2 691 ? 202.679 200.702 251.794 1.00 138.89 691 HIS D O 1
ATOM 4939 N N . PHE B 2 692 ? 204.876 200.326 251.566 1.00 135.37 692 PHE D N 1
ATOM 4940 C CA . PHE B 2 692 ? 204.658 198.959 251.121 1.00 135.37 692 PHE D CA 1
ATOM 4941 C C . PHE B 2 692 ? 204.491 197.985 252.274 1.00 135.37 692 PHE D C 1
ATOM 4942 O O . PHE B 2 692 ? 204.366 196.781 252.034 1.00 135.37 692 PHE D O 1
ATOM 4950 N N . TYR B 2 693 ? 204.498 198.461 253.512 1.00 133.95 693 TYR D N 1
ATOM 4951 C CA . TYR B 2 693 ? 204.342 197.555 254.635 1.00 133.95 693 TYR D CA 1
ATOM 4952 C C . TYR B 2 693 ? 202.884 197.392 255.029 1.00 133.95 693 TYR D C 1
ATOM 4953 O O . TYR B 2 693 ? 202.463 196.294 255.399 1.00 133.95 693 TYR D O 1
ATOM 4962 N N . PHE B 2 694 ? 202.097 198.461 254.940 1.00 138.44 694 PHE D N 1
ATOM 4963 C CA . PHE B 2 694 ? 200.708 198.389 255.378 1.00 138.44 694 PHE D CA 1
ATOM 4964 C C . PHE B 2 694 ? 199.795 197.840 254.302 1.00 138.44 694 PHE D C 1
ATOM 4965 O O . PHE B 2 694 ? 198.806 197.174 254.621 1.00 138.44 694 PHE D O 1
ATOM 4973 N N . LEU B 2 695 ? 200.120 198.093 253.033 1.00 136.76 695 LEU D N 1
ATOM 4974 C CA . LEU B 2 695 ? 199.220 197.814 251.921 1.00 136.76 695 LEU D CA 1
ATOM 4975 C C . LEU B 2 695 ? 198.950 196.330 251.728 1.00 136.76 695 LEU D C 1
ATOM 4976 O O . LEU B 2 695 ? 197.992 195.978 251.032 1.00 136.76 695 LEU D O 1
ATOM 4981 N N . CYS B 2 696 ? 199.759 195.460 252.327 1.00 137.21 696 CYS D N 1
ATOM 4982 C CA . CYS B 2 696 ? 199.544 194.025 252.281 1.00 137.21 696 CYS D CA 1
ATOM 4983 C C . CYS B 2 696 ? 199.807 193.412 253.653 1.00 137.21 696 CYS D C 1
ATOM 4984 O O . CYS B 2 696 ? 200.468 192.374 253.755 1.00 137.21 696 CYS D O 1
ATOM 4987 N N . LYS B 2 697 ? 199.345 194.061 254.724 1.00 127.48 697 LYS D N 1
ATOM 4988 C CA . LYS B 2 697 ? 199.690 193.589 256.062 1.00 127.48 697 LYS D CA 1
ATOM 4989 C C . LYS B 2 697 ? 199.061 192.233 256.343 1.00 127.48 697 LYS D C 1
ATOM 4990 O O . LYS B 2 697 ? 199.766 191.246 256.576 1.00 127.48 697 LYS D O 1
ATOM 4996 N N . GLY B 2 698 ? 197.737 192.151 256.260 1.00 130.35 698 GLY D N 1
ATOM 4997 C CA . GLY B 2 698 ? 197.076 190.885 256.516 1.00 130.35 698 GLY D CA 1
ATOM 4998 C C . GLY B 2 698 ? 197.258 189.862 255.413 1.00 130.35 698 GLY D C 1
ATOM 4999 O O . GLY B 2 698 ? 197.311 188.659 255.681 1.00 130.35 698 GLY D O 1
ATOM 5000 N N . ASP B 2 699 ? 197.364 190.314 254.170 1.00 133.32 699 ASP D N 1
ATOM 5001 C CA . ASP B 2 699 ? 197.405 189.417 253.028 1.00 133.32 699 ASP D CA 1
ATOM 5002 C C . ASP B 2 699 ? 198.832 188.919 252.795 1.00 133.32 699 ASP D C 1
ATOM 5003 O O . ASP B 2 699 ? 199.808 189.532 253.228 1.00 133.32 699 ASP D O 1
ATOM 5008 N N . ILE B 2 700 ? 198.940 187.761 252.150 1.00 134.18 700 ILE D N 1
ATOM 5009 C CA . ILE B 2 700 ? 200.222 187.216 251.728 1.00 134.18 700 ILE D CA 1
ATOM 5010 C C . ILE B 2 700 ? 200.409 187.214 250.220 1.00 134.18 700 ILE D C 1
ATOM 5011 O O . ILE B 2 700 ? 201.516 186.901 249.758 1.00 134.18 700 ILE D O 1
ATOM 5016 N N . SER B 2 701 ? 199.389 187.563 249.428 1.00 135.54 701 SER D N 1
ATOM 5017 C CA . SER B 2 701 ? 199.510 187.478 247.974 1.00 135.54 701 SER D CA 1
ATOM 5018 C C . SER B 2 701 ? 200.397 188.562 247.388 1.00 135.54 701 SER D C 1
ATOM 5019 O O . SER B 2 701 ? 200.646 188.547 246.180 1.00 135.54 701 SER D O 1
ATOM 5022 N N . LEU B 2 702 ? 200.849 189.515 248.192 1.00 140.39 702 LEU D N 1
ATOM 5023 C CA . LEU B 2 702 ? 201.874 190.454 247.767 1.00 140.39 702 LEU D CA 1
ATOM 5024 C C . LEU B 2 702 ? 202.952 190.550 248.835 1.00 140.39 702 LEU D C 1
ATOM 5025 O O . LEU B 2 702 ? 203.457 191.635 249.114 1.00 140.39 702 LEU D O 1
ATOM 5030 N N . GLU B 2 703 ? 203.282 189.423 249.469 1.00 130.95 703 GLU D N 1
ATOM 5031 C CA . GLU B 2 703 ? 204.267 189.441 250.544 1.00 130.95 703 GLU D CA 1
ATOM 5032 C C . GLU B 2 703 ? 205.657 189.733 250.008 1.00 130.95 703 GLU D C 1
ATOM 5033 O O . GLU B 2 703 ? 206.378 190.570 250.562 1.00 130.95 703 GLU D O 1
ATOM 5039 N N . ASN B 2 704 ? 206.047 189.082 248.917 1.00 133.95 704 ASN D N 1
ATOM 5040 C CA . ASN B 2 704 ? 207.444 189.197 248.531 1.00 133.95 704 ASN D CA 1
ATOM 5041 C C . ASN B 2 704 ? 207.775 190.536 247.867 1.00 133.95 704 ASN D C 1
ATOM 5042 O O . ASN B 2 704 ? 208.938 190.737 247.506 1.00 133.95 704 ASN D O 1
ATOM 5047 N N . ILE B 2 705 ? 206.808 191.456 247.721 1.00 128.07 705 ILE D N 1
ATOM 5048 C CA . ILE B 2 705 ? 207.075 192.713 247.022 1.00 128.07 705 ILE D CA 1
ATOM 5049 C C . ILE B 2 705 ? 208.006 193.610 247.827 1.00 128.07 705 ILE D C 1
ATOM 5050 O O . ILE B 2 705 ? 208.873 194.279 247.255 1.00 128.07 705 ILE D O 1
ATOM 5055 N N . LEU B 2 706 ? 207.861 193.628 249.157 1.00 133.66 706 LEU D N 1
ATOM 5056 C CA . LEU B 2 706 ? 208.710 194.493 249.974 1.00 133.66 706 LEU D CA 1
ATOM 5057 C C . LEU B 2 706 ? 210.172 194.077 249.932 1.00 133.66 706 LEU D C 1
ATOM 5058 O O . LEU B 2 706 ? 211.024 194.946 249.634 1.00 133.66 706 LEU D O 1
ATOM 5063 N N . PRO B 2 707 ? 210.551 192.816 250.236 1.00 138.38 707 PRO D N 1
ATOM 5064 C CA . PRO B 2 707 ? 211.980 192.533 250.296 1.00 138.38 707 PRO D CA 1
ATOM 5065 C C . PRO B 2 707 ? 212.671 192.656 248.957 1.00 138.38 707 PRO D C 1
ATOM 5066 O O . PRO B 2 707 ? 213.794 193.126 248.940 1.00 138.38 707 PRO D O 1
ATOM 5070 N N . TYR B 2 708 ? 212.028 192.332 247.835 1.00 136.90 708 TYR D N 1
ATOM 5071 C CA . TYR B 2 708 ? 212.717 192.457 246.550 1.00 136.90 708 TYR D CA 1
ATOM 5072 C C . TYR B 2 708 ? 213.018 193.902 246.210 1.00 136.90 708 TYR D C 1
ATOM 5073 O O . TYR B 2 708 ? 214.169 194.253 245.918 1.00 136.90 708 TYR D O 1
ATOM 5082 N N . ASN B 2 709 ? 212.019 194.767 246.344 1.00 139.71 709 ASN D N 1
ATOM 5083 C CA . ASN B 2 709 ? 212.200 196.175 246.048 1.00 139.71 709 ASN D CA 1
ATOM 5084 C C . ASN B 2 709 ? 213.101 196.876 247.056 1.00 139.71 709 ASN D C 1
ATOM 5085 O O . ASN B 2 709 ? 213.433 198.043 246.834 1.00 139.71 709 ASN D O 1
ATOM 5090 N N . TYR B 2 710 ? 213.502 196.220 248.150 1.00 155.02 710 TYR D N 1
ATOM 5091 C CA . TYR B 2 710 ? 214.586 196.763 248.965 1.00 155.02 710 TYR D CA 1
ATOM 5092 C C . TYR B 2 710 ? 215.917 196.036 248.815 1.00 155.02 710 TYR D C 1
ATOM 5093 O O . TYR B 2 710 ? 216.958 196.688 248.616 1.00 155.02 710 TYR D O 1
ATOM 5102 N N . ASN B 2 711 ? 215.919 194.706 248.925 1.00 156.64 711 ASN D N 1
ATOM 5103 C CA . ASN B 2 711 ? 217.091 193.850 248.802 1.00 156.64 711 ASN D CA 1
ATOM 5104 C C . ASN B 2 711 ? 217.740 193.958 247.438 1.00 156.64 711 ASN D C 1
ATOM 5105 O O . ASN B 2 711 ? 218.866 193.473 247.272 1.00 156.64 711 ASN D O 1
ATOM 5110 N N . LYS B 2 712 ? 217.068 194.560 246.457 1.00 152.78 712 LYS D N 1
ATOM 5111 C CA . LYS B 2 712 ? 217.707 194.884 245.201 1.00 152.78 712 LYS D CA 1
ATOM 5112 C C . LYS B 2 712 ? 218.026 196.353 245.085 1.00 152.78 712 LYS D C 1
ATOM 5113 O O . LYS B 2 712 ? 218.179 196.864 243.973 1.00 152.78 712 LYS D O 1
ATOM 5119 N N . TRP B 2 713 ? 218.159 197.032 246.213 1.00 154.93 713 TRP D N 1
ATOM 5120 C CA . TRP B 2 713 ? 218.707 198.370 246.203 1.00 154.93 713 TRP D CA 1
ATOM 5121 C C . TRP B 2 713 ? 219.848 198.475 247.202 1.00 154.93 713 TRP D C 1
ATOM 5122 O O . TRP B 2 713 ? 220.816 199.217 246.975 1.00 154.93 713 TRP D O 1
ATOM 5133 N N . PHE B 2 714 ? 219.739 197.731 248.309 1.00 159.72 714 PHE D N 1
ATOM 5134 C CA . PHE B 2 714 ? 220.822 197.725 249.293 1.00 159.72 714 PHE D CA 1
ATOM 5135 C C . PHE B 2 714 ? 222.097 197.156 248.685 1.00 159.72 714 PHE D C 1
ATOM 5136 O O . PHE B 2 714 ? 223.209 197.637 248.961 1.00 159.72 714 PHE D O 1
ATOM 5144 N N . SER B 2 715 ? 221.945 196.128 247.852 1.00 162.71 715 SER D N 1
ATOM 5145 C CA . SER B 2 715 ? 223.086 195.534 247.174 1.00 162.71 715 SER D CA 1
ATOM 5146 C C . SER B 2 715 ? 223.724 196.518 246.216 1.00 162.71 715 SER D C 1
ATOM 5147 O O . SER B 2 715 ? 224.943 196.520 246.058 1.00 162.71 715 SER D O 1
ATOM 5150 N N . PHE B 2 716 ? 222.914 197.348 245.554 1.00 161.54 716 PHE D N 1
ATOM 5151 C CA . PHE B 2 716 ? 223.468 198.392 244.700 1.00 161.54 716 PHE D CA 1
ATOM 5152 C C . PHE B 2 716 ? 224.224 199.424 245.516 1.00 161.54 716 PHE D C 1
ATOM 5153 O O . PHE B 2 716 ? 225.195 200.006 245.032 1.00 161.54 716 PHE D O 1
ATOM 5161 N N . LEU B 2 717 ? 223.786 199.675 246.745 1.00 170.35 717 LEU D N 1
ATOM 5162 C CA . LEU B 2 717 ? 224.531 200.608 247.587 1.00 170.35 717 LEU D CA 1
ATOM 5163 C C . LEU B 2 717 ? 225.890 200.038 247.966 1.00 170.35 717 LEU D C 1
ATOM 5164 O O . LEU B 2 717 ? 226.904 200.756 247.948 1.00 170.35 717 LEU D O 1
ATOM 5169 N N . LEU B 2 718 ? 225.935 198.737 248.265 1.00 190.28 718 LEU D N 1
ATOM 5170 C CA . LEU B 2 718 ? 227.237 198.085 248.395 1.00 190.28 718 LEU D CA 1
ATOM 5171 C C . LEU B 2 718 ? 228.004 198.115 247.083 1.00 190.28 718 LEU D C 1
ATOM 5172 O O . LEU B 2 718 ? 229.216 198.324 247.092 1.00 190.28 718 LEU D O 1
ATOM 5177 N N . GLN B 2 719 ? 227.333 197.844 245.963 1.00 193.37 719 GLN D N 1
ATOM 5178 C CA . GLN B 2 719 ? 227.992 197.787 244.663 1.00 193.37 719 GLN D CA 1
ATOM 5179 C C . GLN B 2 719 ? 228.550 199.141 244.275 1.00 193.37 719 GLN D C 1
ATOM 5180 O O . GLN B 2 719 ? 229.548 199.225 243.552 1.00 193.37 719 GLN D O 1
ATOM 5186 N N . LEU B 2 720 ? 227.912 200.203 244.753 1.00 196.65 720 LEU D N 1
ATOM 5187 C CA . LEU B 2 720 ? 228.454 201.541 244.629 1.00 196.65 720 LEU D CA 1
ATOM 5188 C C . LEU B 2 720 ? 229.674 201.716 245.515 1.00 196.65 720 LEU D C 1
ATOM 5189 O O . LEU B 2 720 ? 230.685 202.258 245.065 1.00 196.65 720 LEU D O 1
ATOM 5194 N N . ARG B 2 721 ? 229.627 201.198 246.751 1.00 205.72 721 ARG D N 1
ATOM 5195 C CA . ARG B 2 721 ? 230.828 201.150 247.592 1.00 205.72 721 ARG D CA 1
ATOM 5196 C C . ARG B 2 721 ? 231.900 200.210 247.032 1.00 205.72 721 ARG D C 1
ATOM 5197 O O . ARG B 2 721 ? 233.065 200.276 247.440 1.00 205.72 721 ARG D O 1
ATOM 5205 N N . LYS B 2 722 ? 231.545 199.352 246.086 1.00 202.23 722 LYS D N 1
ATOM 5206 C CA . LYS B 2 722 ? 232.429 198.272 245.698 1.00 202.23 722 LYS D CA 1
ATOM 5207 C C . LYS B 2 722 ? 233.479 198.732 244.704 1.00 202.23 722 LYS D C 1
ATOM 5208 O O . LYS B 2 722 ? 234.629 198.289 244.797 1.00 202.23 722 LYS D O 1
ATOM 5214 N N . VAL B 2 723 ? 233.120 199.677 243.820 1.00 215.30 723 VAL D N 1
ATOM 5215 C CA . VAL B 2 723 ? 233.635 199.702 242.451 1.00 215.30 723 VAL D CA 1
ATOM 5216 C C . VAL B 2 723 ? 235.158 199.851 242.374 1.00 215.30 723 VAL D C 1
ATOM 5217 O O . VAL B 2 723 ? 235.830 198.851 242.087 1.00 215.30 723 VAL D O 1
ATOM 5221 N N . CYS B 2 724 ? 235.722 201.000 242.761 1.00 234.55 724 CYS D N 1
ATOM 5222 C CA . CYS B 2 724 ? 237.124 201.320 242.514 1.00 234.55 724 CYS D CA 1
ATOM 5223 C C . CYS B 2 724 ? 237.469 202.699 243.068 1.00 234.55 724 CYS D C 1
ATOM 5224 O O . CYS B 2 724 ? 236.602 203.568 243.201 1.00 234.55 724 CYS D O 1
ATOM 5227 N N . ASN B 2 725 ? 238.755 202.853 243.412 1.00 243.42 725 ASN D N 1
ATOM 5228 C CA . ASN B 2 725 ? 239.553 204.096 243.436 1.00 243.42 725 ASN D CA 1
ATOM 5229 C C . ASN B 2 725 ? 238.868 205.305 244.062 1.00 243.42 725 ASN D C 1
ATOM 5230 O O . ASN B 2 725 ? 238.805 206.379 243.469 1.00 243.42 725 ASN D O 1
ATOM 5235 N N . ASP B 2 726 ? 238.404 205.145 245.295 1.00 237.42 726 ASP D N 1
ATOM 5236 C CA . ASP B 2 726 ? 237.753 206.243 246.008 1.00 237.42 726 ASP D CA 1
ATOM 5237 C C . ASP B 2 726 ? 238.319 206.338 247.423 1.00 237.42 726 ASP D C 1
ATOM 5238 O O . ASP B 2 726 ? 237.780 205.755 248.365 1.00 237.42 726 ASP D O 1
ATOM 5243 N N . SER B 2 727 ? 239.407 207.090 247.562 1.00 232.96 727 SER D N 1
ATOM 5244 C CA . SER B 2 727 ? 240.026 207.358 248.855 1.00 232.96 727 SER D CA 1
ATOM 5245 C C . SER B 2 727 ? 239.170 208.385 249.577 1.00 232.96 727 SER D C 1
ATOM 5246 O O . SER B 2 727 ? 239.220 209.567 249.291 1.00 232.96 727 SER D O 1
ATOM 5249 N N . GLU B 2 728 ? 238.335 207.912 250.474 1.00 230.07 728 GLU D N 1
ATOM 5250 C CA . GLU B 2 728 ? 237.352 208.575 251.337 1.00 230.07 728 GLU D CA 1
ATOM 5251 C C . GLU B 2 728 ? 236.095 208.957 250.569 1.00 230.07 728 GLU D C 1
ATOM 5252 O O . GLU B 2 728 ? 235.032 209.114 251.180 1.00 230.07 728 GLU D O 1
ATOM 5258 N N . ALA B 2 729 ? 236.120 208.787 249.249 1.00 226.01 729 ALA D N 1
ATOM 5259 C CA . ALA B 2 729 ? 234.935 209.112 248.491 1.00 226.01 729 ALA D CA 1
ATOM 5260 C C . ALA B 2 729 ? 233.901 208.014 248.595 1.00 226.01 729 ALA D C 1
ATOM 5261 O O . ALA B 2 729 ? 232.705 208.306 248.584 1.00 226.01 729 ALA D O 1
ATOM 5263 N N . LEU B 2 730 ? 234.329 206.761 248.724 1.00 218.72 730 LEU D N 1
ATOM 5264 C CA . LEU B 2 730 ? 233.411 205.695 249.088 1.00 218.72 730 LEU D CA 1
ATOM 5265 C C . LEU B 2 730 ? 233.408 205.447 250.569 1.00 218.72 730 LEU D C 1
ATOM 5266 O O . LEU B 2 730 ? 233.157 204.313 251.005 1.00 218.72 730 LEU D O 1
ATOM 5271 N N . LYS B 2 731 ? 233.746 206.463 251.359 1.00 221.50 731 LYS D N 1
ATOM 5272 C CA . LYS B 2 731 ? 233.517 206.358 252.793 1.00 221.50 731 LYS D CA 1
ATOM 5273 C C . LYS B 2 731 ? 232.411 207.267 253.266 1.00 221.50 731 LYS D C 1
ATOM 5274 O O . LYS B 2 731 ? 231.831 206.995 254.310 1.00 221.50 731 LYS D O 1
ATOM 5280 N N . ILE B 2 732 ? 232.062 208.293 252.482 1.00 217.25 732 ILE D N 1
ATOM 5281 C CA . ILE B 2 732 ? 230.760 208.935 252.620 1.00 217.25 732 ILE D CA 1
ATOM 5282 C C . ILE B 2 732 ? 229.658 207.928 252.328 1.00 217.25 732 ILE D C 1
ATOM 5283 O O . ILE B 2 732 ? 228.609 207.972 252.951 1.00 217.25 732 ILE D O 1
ATOM 5288 N N . ILE B 2 733 ? 229.881 206.982 251.412 1.00 218.90 733 ILE D N 1
ATOM 5289 C CA . ILE B 2 733 ? 228.870 205.943 251.234 1.00 218.90 733 ILE D CA 1
ATOM 5290 C C . ILE B 2 733 ? 228.916 204.967 252.393 1.00 218.90 733 ILE D C 1
ATOM 5291 O O . ILE B 2 733 ? 227.924 204.316 252.678 1.00 218.90 733 ILE D O 1
ATOM 5296 N N . ASP B 2 734 ? 230.037 204.866 253.115 1.00 230.28 734 ASP D N 1
ATOM 5297 C CA . ASP B 2 734 ? 229.961 204.178 254.393 1.00 230.28 734 ASP D CA 1
ATOM 5298 C C . ASP B 2 734 ? 229.226 205.030 255.402 1.00 230.28 734 ASP D C 1
ATOM 5299 O O . ASP B 2 734 ? 228.643 204.502 256.342 1.00 230.28 734 ASP D O 1
ATOM 5304 N N . ASN B 2 735 ? 229.237 206.348 255.225 1.00 224.89 735 ASN D N 1
ATOM 5305 C CA . ASN B 2 735 ? 228.359 207.183 256.027 1.00 224.89 735 ASN D CA 1
ATOM 5306 C C . ASN B 2 735 ? 226.919 207.077 255.536 1.00 224.89 735 ASN D C 1
ATOM 5307 O O . ASN B 2 735 ? 225.973 207.214 256.312 1.00 224.89 735 ASN D O 1
ATOM 5312 N N . CYS B 2 736 ? 226.729 206.762 254.265 1.00 221.70 736 CYS D N 1
ATOM 5313 C CA . CYS B 2 736 ? 225.392 206.442 253.799 1.00 221.70 736 CYS D CA 1
ATOM 5314 C C . CYS B 2 736 ? 224.998 205.048 254.250 1.00 221.70 736 CYS D C 1
ATOM 5315 O O . CYS B 2 736 ? 223.818 204.764 254.413 1.00 221.70 736 CYS D O 1
ATOM 5318 N N . ILE B 2 737 ? 225.973 204.152 254.396 1.00 222.77 737 ILE D N 1
ATOM 5319 C CA . ILE B 2 737 ? 225.752 202.868 255.045 1.00 222.77 737 ILE D CA 1
ATOM 5320 C C . ILE B 2 737 ? 225.436 203.104 256.506 1.00 222.77 737 ILE D C 1
ATOM 5321 O O . ILE B 2 737 ? 224.539 202.481 257.066 1.00 222.77 737 ILE D O 1
ATOM 5326 N N . ASP B 2 738 ? 226.092 204.098 257.108 1.00 226.98 738 ASP D N 1
ATOM 5327 C CA . ASP B 2 738 ? 225.774 204.627 258.427 1.00 226.98 738 ASP D CA 1
ATOM 5328 C C . ASP B 2 738 ? 224.423 205.340 258.437 1.00 226.98 738 ASP D C 1
ATOM 5329 O O . ASP B 2 738 ? 223.908 205.670 259.508 1.00 226.98 738 ASP D O 1
ATOM 5334 N N . LYS B 2 739 ? 223.818 205.560 257.282 1.00 214.03 739 LYS D N 1
ATOM 5335 C CA . LYS B 2 739 ? 222.420 205.964 257.248 1.00 214.03 739 LYS D CA 1
ATOM 5336 C C . LYS B 2 739 ? 221.440 204.847 256.886 1.00 214.03 739 LYS D C 1
ATOM 5337 O O . LYS B 2 739 ? 220.401 204.725 257.532 1.00 214.03 739 LYS D O 1
ATOM 5343 N N . ASN B 2 740 ? 221.731 204.011 255.886 1.00 198.98 740 ASN D N 1
ATOM 5344 C CA . ASN B 2 740 ? 220.785 202.989 255.444 1.00 198.98 740 ASN D CA 1
ATOM 5345 C C . ASN B 2 740 ? 220.830 201.771 256.350 1.00 198.98 740 ASN D C 1
ATOM 5346 O O . ASN B 2 740 ? 219.781 201.259 256.730 1.00 198.98 740 ASN D O 1
ATOM 5351 N N . MET B 2 741 ? 222.018 201.313 256.753 1.00 203.38 741 MET D N 1
ATOM 5352 C CA . MET B 2 741 ? 222.140 200.162 257.651 1.00 203.38 741 MET D CA 1
ATOM 5353 C C . MET B 2 741 ? 221.513 200.423 259.021 1.00 203.38 741 MET D C 1
ATOM 5354 O O . MET B 2 741 ? 221.293 199.477 259.780 1.00 203.38 741 MET D O 1
ATOM 5359 N N . GLN B 2 742 ? 221.176 201.683 259.331 1.00 208.04 742 GLN D N 1
ATOM 5360 C CA . GLN B 2 742 ? 220.323 201.991 260.472 1.00 208.04 742 GLN D CA 1
ATOM 5361 C C . GLN B 2 742 ? 218.963 201.337 260.322 1.00 208.04 742 GLN D C 1
ATOM 5362 O O . GLN B 2 742 ? 218.359 200.925 261.319 1.00 208.04 742 GLN D O 1
ATOM 5368 N N . LYS B 2 743 ? 218.517 201.125 259.079 1.00 200.36 743 LYS D N 1
ATOM 5369 C CA . LYS B 2 743 ? 217.288 200.385 258.833 1.00 200.36 743 LYS D CA 1
ATOM 5370 C C . LYS B 2 743 ? 217.397 198.887 259.091 1.00 200.36 743 LYS D C 1
ATOM 5371 O O . LYS B 2 743 ? 216.419 198.173 258.847 1.00 200.36 743 LYS D O 1
ATOM 5377 N N . SER B 2 744 ? 218.516 198.396 259.619 1.00 198.36 744 SER D N 1
ATOM 5378 C CA . SER B 2 744 ? 218.523 197.066 260.210 1.00 198.36 744 SER D CA 1
ATOM 5379 C C . SER B 2 744 ? 217.650 197.019 261.442 1.00 198.36 744 SER D C 1
ATOM 5380 O O . SER B 2 744 ? 217.125 195.961 261.796 1.00 198.36 744 SER D O 1
ATOM 5383 N N . GLN B 2 745 ? 217.510 198.144 262.124 1.00 198.91 745 GLN D N 1
ATOM 5384 C CA . GLN B 2 745 ? 216.288 198.405 262.857 1.00 198.91 745 GLN D CA 1
ATOM 5385 C C . GLN B 2 745 ? 215.227 198.719 261.820 1.00 198.91 745 GLN D C 1
ATOM 5386 O O . GLN B 2 745 ? 215.240 199.804 261.239 1.00 198.91 745 GLN D O 1
ATOM 5392 N N . GLU B 2 746 ? 214.296 197.790 261.603 1.00 201.61 746 GLU D N 1
ATOM 5393 C CA . GLU B 2 746 ? 213.342 197.883 260.503 1.00 201.61 746 GLU D CA 1
ATOM 5394 C C . GLU B 2 746 ? 212.358 199.032 260.731 1.00 201.61 746 GLU D C 1
ATOM 5395 O O . GLU B 2 746 ? 212.449 199.777 261.713 1.00 201.61 746 GLU D O 1
ATOM 5401 N N . GLY B 2 747 ? 211.417 199.172 259.787 1.00 207.83 747 GLY D N 1
ATOM 5402 C CA . GLY B 2 747 ? 210.474 200.278 259.710 1.00 207.83 747 GLY D CA 1
ATOM 5403 C C . GLY B 2 747 ? 209.781 200.644 261.006 1.00 207.83 747 GLY D C 1
ATOM 5404 O O . GLY B 2 747 ? 209.018 199.857 261.573 1.00 207.83 747 GLY D O 1
ATOM 5405 N N . PHE B 2 748 ? 210.117 201.823 261.512 1.00 210.11 748 PHE D N 1
ATOM 5406 C CA . PHE B 2 748 ? 209.683 202.260 262.825 1.00 210.11 748 PHE D CA 1
ATOM 5407 C C . PHE B 2 748 ? 208.360 203.006 262.717 1.00 210.11 748 PHE D C 1
ATOM 5408 O O . PHE B 2 748 ? 207.509 202.659 261.897 1.00 210.11 748 PHE D O 1
ATOM 5416 N N . ASN B 2 759 ? 203.219 210.530 243.688 1.00 128.87 759 ASN D N 1
ATOM 5417 C CA . ASN B 2 759 ? 204.435 210.877 244.411 1.00 128.87 759 ASN D CA 1
ATOM 5418 C C . ASN B 2 759 ? 205.361 209.694 244.374 1.00 128.87 759 ASN D C 1
ATOM 5419 O O . ASN B 2 759 ? 206.275 209.667 243.565 1.00 128.87 759 ASN D O 1
ATOM 5424 N N . ASP B 2 760 ? 205.068 208.690 245.208 1.00 141.68 760 ASP D N 1
ATOM 5425 C CA . ASP B 2 760 ? 205.929 207.524 245.401 1.00 141.68 760 ASP D CA 1
ATOM 5426 C C . ASP B 2 760 ? 206.117 206.682 244.144 1.00 141.68 760 ASP D C 1
ATOM 5427 O O . ASP B 2 760 ? 206.963 205.780 244.148 1.00 141.68 760 ASP D O 1
ATOM 5432 N N . GLU B 2 761 ? 205.350 206.954 243.087 1.00 139.15 761 GLU D N 1
ATOM 5433 C CA . GLU B 2 761 ? 205.475 206.232 241.832 1.00 139.15 761 GLU D CA 1
ATOM 5434 C C . GLU B 2 761 ? 206.848 206.437 241.199 1.00 139.15 761 GLU D C 1
ATOM 5435 O O . GLU B 2 761 ? 207.533 205.466 240.864 1.00 139.15 761 GLU D O 1
ATOM 5441 N N . ASP B 2 762 ? 207.267 207.698 241.028 1.00 138.84 762 ASP D N 1
ATOM 5442 C CA . ASP B 2 762 ? 208.460 208.011 240.230 1.00 138.84 762 ASP D CA 1
ATOM 5443 C C . ASP B 2 762 ? 209.745 207.497 240.879 1.00 138.84 762 ASP D C 1
ATOM 5444 O O . ASP B 2 762 ? 210.751 207.229 240.191 1.00 138.84 762 ASP D O 1
ATOM 5449 N N . ILE B 2 763 ? 209.715 207.340 242.202 1.00 138.62 763 ILE D N 1
ATOM 5450 C CA . ILE B 2 763 ? 210.861 206.846 242.948 1.00 138.62 763 ILE D CA 1
ATOM 5451 C C . ILE B 2 763 ? 211.133 205.409 242.569 1.00 138.62 763 ILE D C 1
ATOM 5452 O O . ILE B 2 763 ? 212.295 204.999 242.443 1.00 138.62 763 ILE D O 1
ATOM 5457 N N . PHE B 2 764 ? 210.070 204.646 242.302 1.00 129.57 764 PHE D N 1
ATOM 5458 C CA . PHE B 2 764 ? 210.227 203.298 241.776 1.00 129.57 764 PHE D CA 1
ATOM 5459 C C . PHE B 2 764 ? 210.908 203.302 240.417 1.00 129.57 764 PHE D C 1
ATOM 5460 O O . PHE B 2 764 ? 211.607 202.344 240.077 1.00 129.57 764 PHE D O 1
ATOM 5468 N N . ILE B 2 765 ? 210.730 204.364 239.634 1.00 132.39 765 ILE D N 1
ATOM 5469 C CA . ILE B 2 765 ? 211.372 204.405 238.330 1.00 132.39 765 ILE D CA 1
ATOM 5470 C C . ILE B 2 765 ? 212.868 204.599 238.476 1.00 132.39 765 ILE D C 1
ATOM 5471 O O . ILE B 2 765 ? 213.648 203.874 237.852 1.00 132.39 765 ILE D O 1
ATOM 5476 N N . ILE B 2 766 ? 213.282 205.550 239.330 1.00 135.61 766 ILE D N 1
ATOM 5477 C CA . ILE B 2 766 ? 214.684 206.013 239.349 1.00 135.61 766 ILE D CA 1
ATOM 5478 C C . ILE B 2 766 ? 215.676 204.885 239.617 1.00 135.61 766 ILE D C 1
ATOM 5479 O O . ILE B 2 766 ? 216.775 204.860 239.048 1.00 135.61 766 ILE D O 1
ATOM 5484 N N . SER B 2 767 ? 215.259 203.882 240.387 1.00 134.83 767 SER D N 1
ATOM 5485 C CA . SER B 2 767 ? 216.104 202.728 240.653 1.00 134.83 767 SER D CA 1
ATOM 5486 C C . SER B 2 767 ? 216.354 201.871 239.422 1.00 134.83 767 SER D C 1
ATOM 5487 O O . SER B 2 767 ? 217.298 201.078 239.422 1.00 134.83 767 SER D O 1
ATOM 5490 N N . LEU B 2 768 ? 215.556 202.026 238.364 1.00 135.18 768 LEU D N 1
ATOM 5491 C CA . LEU B 2 768 ? 215.816 201.286 237.135 1.00 135.18 768 LEU D CA 1
ATOM 5492 C C . LEU B 2 768 ? 217.043 201.798 236.403 1.00 135.18 768 LEU D C 1
ATOM 5493 O O . LEU B 2 768 ? 217.541 201.120 235.500 1.00 135.18 768 LEU D O 1
ATOM 5498 N N . TYR B 2 769 ? 217.547 202.971 236.779 1.00 137.52 769 TYR D N 1
ATOM 5499 C CA . TYR B 2 769 ? 218.743 203.545 236.192 1.00 137.52 769 TYR D CA 1
ATOM 5500 C C . TYR B 2 769 ? 220.022 203.039 236.846 1.00 137.52 769 TYR D C 1
ATOM 5501 O O . TYR B 2 769 ? 221.065 203.687 236.731 1.00 137.52 769 TYR D O 1
ATOM 5510 N N . HIS B 2 770 ? 219.958 201.909 237.542 1.00 137.21 770 HIS D N 1
ATOM 5511 C CA . HIS B 2 770 ? 221.142 201.177 237.943 1.00 137.21 770 HIS D CA 1
ATOM 5512 C C . HIS B 2 770 ? 221.218 199.810 237.292 1.00 137.21 770 HIS D C 1
ATOM 5513 O O . HIS B 2 770 ? 222.267 199.164 237.365 1.00 137.21 770 HIS D O 1
ATOM 5520 N N . SER B 2 771 ? 220.143 199.365 236.653 1.00 132.58 771 SER D N 1
ATOM 5521 C CA . SER B 2 771 ? 220.134 198.127 235.901 1.00 132.58 771 SER D CA 1
ATOM 5522 C C . SER B 2 771 ? 220.968 198.273 234.641 1.00 132.58 771 SER D C 1
ATOM 5523 O O . SER B 2 771 ? 221.259 199.376 234.192 1.00 132.58 771 SER D O 1
ATOM 5526 N N . SER B 2 772 ? 221.332 197.139 234.051 1.00 133.48 772 SER D N 1
ATOM 5527 C CA . SER B 2 772 ? 222.106 197.180 232.820 1.00 133.48 772 SER D CA 1
ATOM 5528 C C . SER B 2 772 ? 221.258 197.537 231.615 1.00 133.48 772 SER D C 1
ATOM 5529 O O . SER B 2 772 ? 221.811 197.951 230.592 1.00 133.48 772 SER D O 1
ATOM 5532 N N . LEU B 2 773 ? 219.939 197.361 231.713 1.00 130.06 773 LEU D N 1
ATOM 5533 C CA . LEU B 2 773 ? 219.049 197.667 230.601 1.00 130.06 773 LEU D CA 1
ATOM 5534 C C . LEU B 2 773 ? 219.080 199.148 230.272 1.00 130.06 773 LEU D C 1
ATOM 5535 O O . LEU B 2 773 ? 219.432 199.544 229.156 1.00 130.06 773 LEU D O 1
ATOM 5540 N N . PHE B 2 774 ? 218.740 199.981 231.249 1.00 136.67 774 PHE D N 1
ATOM 5541 C CA . PHE B 2 774 ? 218.773 201.417 231.031 1.00 136.67 774 PHE D CA 1
ATOM 5542 C C . PHE B 2 774 ? 220.193 201.939 230.883 1.00 136.67 774 PHE D C 1
ATOM 5543 O O . PHE B 2 774 ? 220.418 202.905 230.147 1.00 136.67 774 PHE D O 1
ATOM 5551 N N . LEU B 2 775 ? 221.158 201.318 231.562 1.00 138.23 775 LEU D N 1
ATOM 5552 C CA . LEU B 2 775 ? 222.516 201.848 231.554 1.00 138.23 775 LEU D CA 1
ATOM 5553 C C . LEU B 2 775 ? 223.204 201.616 230.221 1.00 138.23 775 LEU D C 1
ATOM 5554 O O . LEU B 2 775 ? 223.867 202.514 229.695 1.00 138.23 775 LEU D O 1
ATOM 5559 N N . ASN B 2 776 ? 223.067 200.421 229.658 1.00 139.14 776 ASN D N 1
ATOM 5560 C CA . ASN B 2 776 ? 223.823 200.069 228.467 1.00 139.14 776 ASN D CA 1
ATOM 5561 C C . ASN B 2 776 ? 223.069 200.353 227.185 1.00 139.14 776 ASN D C 1
ATOM 5562 O O . ASN B 2 776 ? 223.324 199.686 226.181 1.00 139.14 776 ASN D O 1
ATOM 5567 N N . LEU B 2 777 ? 222.176 201.346 227.187 1.00 133.11 777 LEU D N 1
ATOM 5568 C CA . LEU B 2 777 ? 221.329 201.610 226.027 1.00 133.11 777 LEU D CA 1
ATOM 5569 C C . LEU B 2 777 ? 222.142 202.028 224.808 1.00 133.11 777 LEU D C 1
ATOM 5570 O O . LEU B 2 777 ? 221.817 201.633 223.688 1.00 133.11 777 LEU D O 1
ATOM 5575 N N . LYS B 2 778 ? 223.201 202.814 225.005 1.00 132.88 778 LYS D N 1
ATOM 5576 C CA . LYS B 2 778 ? 224.027 203.249 223.881 1.00 132.88 778 LYS D CA 1
ATOM 5577 C C . LYS B 2 778 ? 224.764 202.069 223.251 1.00 132.88 778 LYS D C 1
ATOM 5578 O O . LYS B 2 778 ? 224.731 201.867 222.022 1.00 132.88 778 LYS D O 1
ATOM 5584 N N . PHE B 2 779 ? 225.339 201.208 224.092 1.00 140.90 779 PHE D N 1
ATOM 5585 C CA . PHE B 2 779 ? 225.901 199.958 223.602 1.00 140.90 779 PHE D CA 1
ATOM 5586 C C . PHE B 2 779 ? 224.831 199.010 223.072 1.00 140.90 779 PHE D C 1
ATOM 5587 O O . PHE B 2 779 ? 225.174 198.040 222.395 1.00 140.90 779 PHE D O 1
ATOM 5595 N N . PHE B 2 780 ? 223.550 199.280 223.325 1.00 131.91 780 PHE D N 1
ATOM 5596 C CA . PHE B 2 780 ? 222.499 198.434 222.775 1.00 131.91 780 PHE D CA 1
ATOM 5597 C C . PHE B 2 780 ? 221.998 198.940 221.429 1.00 131.91 780 PHE D C 1
ATOM 5598 O O . PHE B 2 780 ? 221.653 198.131 220.565 1.00 131.91 780 PHE D O 1
ATOM 5606 N N . VAL B 2 781 ? 221.979 200.259 221.209 1.00 125.07 781 VAL D N 1
ATOM 5607 C CA . VAL B 2 781 ? 221.558 200.837 219.931 1.00 125.07 781 VAL D CA 1
ATOM 5608 C C . VAL B 2 781 ? 222.696 200.754 218.926 1.00 125.07 781 VAL D C 1
ATOM 5609 O O . VAL B 2 781 ? 222.525 201.113 217.740 1.00 125.07 781 VAL D O 1
ATOM 5613 N N . SER B 2 782 ? 223.874 200.339 219.423 1.00 135.44 782 SER D N 1
ATOM 5614 C CA . SER B 2 782 ? 225.008 200.043 218.549 1.00 135.44 782 SER D CA 1
ATOM 5615 C C . SER B 2 782 ? 224.649 199.079 217.419 1.00 135.44 782 SER D C 1
ATOM 5616 O O . SER B 2 782 ? 225.044 199.312 216.268 1.00 135.44 782 SER D O 1
ATOM 5619 N N . LEU B 2 783 ? 223.799 198.089 217.688 1.00 135.32 783 LEU D N 1
ATOM 5620 C CA . LEU B 2 783 ? 223.508 197.020 216.740 1.00 135.32 783 LEU D CA 1
ATOM 5621 C C . LEU B 2 783 ? 222.551 197.433 215.632 1.00 135.32 783 LEU D C 1
ATOM 5622 O O . LEU B 2 783 ? 222.074 196.568 214.893 1.00 135.32 783 LEU D O 1
ATOM 5627 N N . ILE B 2 784 ? 222.220 198.712 215.524 1.00 134.74 784 ILE D N 1
ATOM 5628 C CA . ILE B 2 784 ? 221.347 199.192 214.467 1.00 134.74 784 ILE D CA 1
ATOM 5629 C C . ILE B 2 784 ? 222.041 200.340 213.770 1.00 134.74 784 ILE D C 1
ATOM 5630 O O . ILE B 2 784 ? 222.144 200.350 212.536 1.00 134.74 784 ILE D O 1
ATOM 5635 N N . ILE B 2 785 ? 222.499 201.326 214.555 1.00 139.21 785 ILE D N 1
ATOM 5636 C CA . ILE B 2 785 ? 223.135 202.485 213.932 1.00 139.21 785 ILE D CA 1
ATOM 5637 C C . ILE B 2 785 ? 224.444 202.082 213.272 1.00 139.21 785 ILE D C 1
ATOM 5638 O O . ILE B 2 785 ? 224.685 202.401 212.102 1.00 139.21 785 ILE D O 1
ATOM 5643 N N . GLY B 2 786 ? 225.263 201.280 213.962 1.00 151.91 786 GLY D N 1
ATOM 5644 C CA . GLY B 2 786 ? 226.473 200.808 213.321 1.00 151.91 786 GLY D CA 1
ATOM 5645 C C . GLY B 2 786 ? 226.237 199.569 212.479 1.00 151.91 786 GLY D C 1
ATOM 5646 O O . GLY B 2 786 ? 227.183 198.879 212.094 1.00 151.91 786 GLY D O 1
ATOM 5647 N N . PHE B 2 787 ? 224.967 199.271 212.200 1.00 141.16 787 PHE D N 1
ATOM 5648 C CA . PHE B 2 787 ? 224.570 198.140 211.380 1.00 141.16 787 PHE D CA 1
ATOM 5649 C C . PHE B 2 787 ? 223.686 198.574 210.213 1.00 141.16 787 PHE D C 1
ATOM 5650 O O . PHE B 2 787 ? 223.005 197.732 209.612 1.00 141.16 787 PHE D O 1
ATOM 5658 N N . LEU B 2 788 ? 223.666 199.870 209.890 1.00 145.91 788 LEU D N 1
ATOM 5659 C CA . LEU B 2 788 ? 222.875 200.361 208.765 1.00 145.91 788 LEU D CA 1
ATOM 5660 C C . LEU B 2 788 ? 223.318 199.705 207.464 1.00 145.91 788 LEU D C 1
ATOM 5661 O O . LEU B 2 788 ? 222.549 198.981 206.823 1.00 145.91 788 LEU D O 1
ATOM 5666 N N . ASP B 2 789 ? 224.571 199.919 207.081 1.00 160.29 789 ASP D N 1
ATOM 5667 C CA . ASP B 2 789 ? 225.151 199.134 206.009 1.00 160.29 789 ASP D CA 1
ATOM 5668 C C . ASP B 2 789 ? 225.354 197.696 206.474 1.00 160.29 789 ASP D C 1
ATOM 5669 O O . ASP B 2 789 ? 225.409 197.404 207.672 1.00 160.29 789 ASP D O 1
ATOM 5674 N N . SER B 2 790 ? 225.461 196.790 205.514 1.00 161.88 790 SER D N 1
ATOM 5675 C CA . SER B 2 790 ? 225.434 195.370 205.827 1.00 161.88 790 SER D CA 1
ATOM 5676 C C . SER B 2 790 ? 226.078 194.620 204.673 1.00 161.88 790 SER D C 1
ATOM 5677 O O . SER B 2 790 ? 226.271 195.183 203.591 1.00 161.88 790 SER D O 1
ATOM 5680 N N . PRO B 2 791 ? 226.473 193.360 204.882 1.00 159.60 791 PRO D N 1
ATOM 5681 C CA . PRO B 2 791 ? 226.852 192.549 203.717 1.00 159.60 791 PRO D CA 1
ATOM 5682 C C . PRO B 2 791 ? 225.674 192.232 202.823 1.00 159.60 791 PRO D C 1
ATOM 5683 O O . PRO B 2 791 ? 225.803 192.268 201.593 1.00 159.60 791 PRO D O 1
ATOM 5687 N N . GLN B 2 792 ? 224.523 191.933 203.409 1.00 158.26 792 GLN D N 1
ATOM 5688 C CA . GLN B 2 792 ? 223.343 191.543 202.663 1.00 158.26 792 GLN D CA 1
ATOM 5689 C C . GLN B 2 792 ? 222.406 192.734 202.514 1.00 158.26 792 GLN D C 1
ATOM 5690 O O . GLN B 2 792 ? 222.720 193.861 202.898 1.00 158.26 792 GLN D O 1
ATOM 5696 N N . ALA B 2 793 ? 221.234 192.479 201.945 1.00 159.33 793 ALA D N 1
ATOM 5697 C CA . ALA B 2 793 ? 220.279 193.541 201.671 1.00 159.33 793 ALA D CA 1
ATOM 5698 C C . ALA B 2 793 ? 219.025 193.474 202.516 1.00 159.33 793 ALA D C 1
ATOM 5699 O O . ALA B 2 793 ? 218.459 194.516 202.799 1.00 159.33 793 ALA D O 1
ATOM 5701 N N . SER B 2 794 ? 218.565 192.277 202.900 1.00 164.00 794 SER D N 1
ATOM 5702 C CA . SER B 2 794 ? 217.342 192.152 203.698 1.00 164.00 794 SER D CA 1
ATOM 5703 C C . SER B 2 794 ? 217.505 192.821 205.059 1.00 164.00 794 SER D C 1
ATOM 5704 O O . SER B 2 794 ? 216.609 193.529 205.543 1.00 164.00 794 SER D O 1
ATOM 5707 N N . LEU B 2 795 ? 218.674 192.651 205.659 1.00 158.42 795 LEU D N 1
ATOM 5708 C CA . LEU B 2 795 ? 218.967 193.296 206.930 1.00 158.42 795 LEU D CA 1
ATOM 5709 C C . LEU B 2 795 ? 219.100 194.799 206.737 1.00 158.42 795 LEU D C 1
ATOM 5710 O O . LEU B 2 795 ? 218.668 195.596 207.588 1.00 158.42 795 LEU D O 1
ATOM 5715 N N . ARG B 2 796 ? 219.660 195.196 205.591 1.00 158.43 796 ARG D N 1
ATOM 5716 C CA . ARG B 2 796 ? 219.746 196.602 205.224 1.00 158.43 796 ARG D CA 1
ATOM 5717 C C . ARG B 2 796 ? 218.366 197.209 205.013 1.00 158.43 796 ARG D C 1
ATOM 5718 O O . ARG B 2 796 ? 218.163 198.397 205.277 1.00 158.43 796 ARG D O 1
ATOM 5726 N N . THR B 2 797 ? 217.407 196.418 204.536 1.00 159.99 797 THR D N 1
ATOM 5727 C CA . THR B 2 797 ? 216.049 196.925 204.422 1.00 159.99 797 THR D CA 1
ATOM 5728 C C . THR B 2 797 ? 215.446 197.123 205.797 1.00 159.99 797 THR D C 1
ATOM 5729 O O . THR B 2 797 ? 214.818 198.159 206.061 1.00 159.99 797 THR D O 1
ATOM 5733 N N . LYS B 2 798 ? 215.661 196.143 206.685 1.00 153.38 798 LYS D N 1
ATOM 5734 C CA . LYS B 2 798 ? 215.025 196.171 207.999 1.00 153.38 798 LYS D CA 1
ATOM 5735 C C . LYS B 2 798 ? 215.483 197.357 208.821 1.00 153.38 798 LYS D C 1
ATOM 5736 O O . LYS B 2 798 ? 214.655 198.030 209.430 1.00 153.38 798 LYS D O 1
ATOM 5742 N N . CYS B 2 799 ? 216.791 197.637 208.828 1.00 153.56 799 CYS D N 1
ATOM 5743 C CA . CYS B 2 799 ? 217.322 198.672 209.717 1.00 153.56 799 CYS D CA 1
ATOM 5744 C C . CYS B 2 799 ? 216.775 200.050 209.360 1.00 153.56 799 CYS D C 1
ATOM 5745 O O . CYS B 2 799 ? 216.232 200.756 210.219 1.00 153.56 799 CYS D O 1
ATOM 5748 N N . LEU B 2 800 ? 216.854 200.417 208.080 1.00 143.23 800 LEU D N 1
ATOM 5749 C CA . LEU B 2 800 ? 216.313 201.696 207.641 1.00 143.23 800 LEU D CA 1
ATOM 5750 C C . LEU B 2 800 ? 214.800 201.711 207.718 1.00 143.23 800 LEU D C 1
ATOM 5751 O O . LEU B 2 800 ? 214.197 202.783 207.829 1.00 143.23 800 LEU D O 1
ATOM 5756 N N . ARG B 2 801 ? 214.168 200.541 207.692 1.00 150.68 801 ARG D N 1
ATOM 5757 C CA . ARG B 2 801 ? 212.743 200.514 207.946 1.00 150.68 801 ARG D CA 1
ATOM 5758 C C . ARG B 2 801 ? 212.438 200.746 209.422 1.00 150.68 801 ARG D C 1
ATOM 5759 O O . ARG B 2 801 ? 211.402 201.327 209.762 1.00 150.68 801 ARG D O 1
ATOM 5767 N N . ILE B 2 802 ? 213.334 200.310 210.306 1.00 150.88 802 ILE D N 1
ATOM 5768 C CA . ILE B 2 802 ? 213.093 200.403 211.742 1.00 150.88 802 ILE D CA 1
ATOM 5769 C C . ILE B 2 802 ? 213.287 201.831 212.217 1.00 150.88 802 ILE D C 1
ATOM 5770 O O . ILE B 2 802 ? 212.429 202.394 212.905 1.00 150.88 802 ILE D O 1
ATOM 5775 N N . ILE B 2 803 ? 214.396 202.454 211.803 1.00 144.32 803 ILE D N 1
ATOM 5776 C CA . ILE B 2 803 ? 214.732 203.811 212.240 1.00 144.32 803 ILE D CA 1
ATOM 5777 C C . ILE B 2 803 ? 213.741 204.842 211.710 1.00 144.32 803 ILE D C 1
ATOM 5778 O O . ILE B 2 803 ? 213.668 205.955 212.243 1.00 144.32 803 ILE D O 1
ATOM 5783 N N . ASN B 2 804 ? 212.919 204.476 210.717 1.00 150.11 804 ASN D N 1
ATOM 5784 C CA . ASN B 2 804 ? 211.880 205.368 210.217 1.00 150.11 804 ASN D CA 1
ATOM 5785 C C . ASN B 2 804 ? 210.872 205.775 211.283 1.00 150.11 804 ASN D C 1
ATOM 5786 O O . ASN B 2 804 ? 210.247 206.835 211.169 1.00 150.11 804 ASN D O 1
ATOM 5791 N N . GLN B 2 805 ? 210.714 204.979 212.322 1.00 155.56 805 GLN D N 1
ATOM 5792 C CA . GLN B 2 805 ? 209.856 205.356 213.429 1.00 155.56 805 GLN D CA 1
ATOM 5793 C C . GLN B 2 805 ? 210.494 205.083 214.777 1.00 155.56 805 GLN D C 1
ATOM 5794 O O . GLN B 2 805 ? 209.847 205.329 215.800 1.00 155.56 805 GLN D O 1
ATOM 5800 N N . MET B 2 806 ? 211.745 204.611 214.808 1.00 156.72 806 MET D N 1
ATOM 5801 C CA . MET B 2 806 ? 212.336 204.102 216.041 1.00 156.72 806 MET D CA 1
ATOM 5802 C C . MET B 2 806 ? 212.548 205.210 217.057 1.00 156.72 806 MET D C 1
ATOM 5803 O O . MET B 2 806 ? 211.976 205.181 218.151 1.00 156.72 806 MET D O 1
ATOM 5808 N N . LYS B 2 807 ? 213.353 206.204 216.701 1.00 159.64 807 LYS D N 1
ATOM 5809 C CA . LYS B 2 807 ? 213.783 207.174 217.692 1.00 159.64 807 LYS D CA 1
ATOM 5810 C C . LYS B 2 807 ? 212.675 208.139 218.061 1.00 159.64 807 LYS D C 1
ATOM 5811 O O . LYS B 2 807 ? 212.616 208.585 219.212 1.00 159.64 807 LYS D O 1
ATOM 5817 N N . THR B 2 808 ? 211.823 208.490 217.094 1.00 159.42 808 THR D N 1
ATOM 5818 C CA . THR B 2 808 ? 210.873 209.603 217.125 1.00 159.42 808 THR D CA 1
ATOM 5819 C C . THR B 2 808 ? 211.536 210.945 217.428 1.00 159.42 808 THR D C 1
ATOM 5820 O O . THR B 2 808 ? 210.839 211.909 217.761 1.00 159.42 808 THR D O 1
ATOM 5824 N N . ILE B 2 809 ? 212.862 211.030 217.326 1.00 158.30 809 ILE D N 1
ATOM 5825 C CA . ILE B 2 809 ? 213.679 212.198 217.635 1.00 158.30 809 ILE D CA 1
ATOM 5826 C C . ILE B 2 809 ? 214.806 212.260 216.599 1.00 158.30 809 ILE D C 1
ATOM 5827 O O . ILE B 2 809 ? 215.779 211.502 216.670 1.00 158.30 809 ILE D O 1
ATOM 5832 N N . PRO B 2 810 ? 214.763 213.170 215.621 1.00 154.33 810 PRO D N 1
ATOM 5833 C CA . PRO B 2 810 ? 215.905 213.293 214.698 1.00 154.33 810 PRO D CA 1
ATOM 5834 C C . PRO B 2 810 ? 217.152 213.901 215.328 1.00 154.33 810 PRO D C 1
ATOM 5835 O O . PRO B 2 810 ? 218.149 214.090 214.626 1.00 154.33 810 PRO D O 1
ATOM 5839 N N . SER B 2 811 ? 217.125 214.165 216.640 1.00 158.37 811 SER D N 1
ATOM 5840 C CA . SER B 2 811 ? 218.257 214.659 217.409 1.00 158.37 811 SER D CA 1
ATOM 5841 C C . SER B 2 811 ? 219.443 213.711 217.410 1.00 158.37 811 SER D C 1
ATOM 5842 O O . SER B 2 811 ? 220.553 214.141 217.737 1.00 158.37 811 SER D O 1
ATOM 5845 N N . ILE B 2 812 ? 219.238 212.433 217.084 1.00 154.32 812 ILE D N 1
ATOM 5846 C CA . ILE B 2 812 ? 220.367 211.539 216.861 1.00 154.32 812 ILE D CA 1
ATOM 5847 C C . ILE B 2 812 ? 221.207 212.037 215.691 1.00 154.32 812 ILE D C 1
ATOM 5848 O O . ILE B 2 812 ? 222.444 212.002 215.731 1.00 154.32 812 ILE D O 1
ATOM 5853 N N . LEU B 2 813 ? 220.553 212.569 214.660 1.00 150.70 813 LEU D N 1
ATOM 5854 C CA . LEU B 2 813 ? 221.283 213.132 213.535 1.00 150.70 813 LEU D CA 1
ATOM 5855 C C . LEU B 2 813 ? 221.865 214.498 213.837 1.00 150.70 813 LEU D C 1
ATOM 5856 O O . LEU B 2 813 ? 222.905 214.848 213.283 0.00 150.70 813 LEU D O 1
ATOM 5861 N N . ARG B 2 814 ? 221.437 215.192 214.927 1.00 152.21 814 ARG D N 1
ATOM 5862 C CA . ARG B 2 814 ? 222.174 216.375 215.477 1.00 152.21 814 ARG D CA 1
ATOM 5863 C C . ARG B 2 814 ? 223.547 216.007 216.008 1.00 152.21 814 ARG D C 1
ATOM 5864 O O . ARG B 2 814 ? 224.412 216.881 216.118 1.00 152.21 814 ARG D O 1
ATOM 5872 N N . THR B 2 815 ? 223.767 214.738 216.332 1.00 152.74 815 THR D N 1
ATOM 5873 C CA . THR B 2 815 ? 225.069 214.250 216.740 1.00 152.74 815 THR D CA 1
ATOM 5874 C C . THR B 2 815 ? 225.724 213.362 215.701 1.00 152.74 815 THR D C 1
ATOM 5875 O O . THR B 2 815 ? 226.908 213.046 215.844 1.00 152.74 815 THR D O 1
ATOM 5879 N N . HIS B 2 816 ? 224.994 212.936 214.674 1.00 153.54 816 HIS D N 1
ATOM 5880 C CA . HIS B 2 816 ? 225.547 212.039 213.660 1.00 153.54 816 HIS D CA 1
ATOM 5881 C C . HIS B 2 816 ? 225.209 212.505 212.244 1.00 153.54 816 HIS D C 1
ATOM 5882 O O . HIS B 2 816 ? 224.497 211.813 211.511 1.00 153.54 816 HIS D O 1
ATOM 5889 N N . PRO B 2 817 ? 225.739 213.661 211.806 1.00 147.06 817 PRO D N 1
ATOM 5890 C CA . PRO B 2 817 ? 225.465 214.086 210.424 1.00 147.06 817 PRO D CA 1
ATOM 5891 C C . PRO B 2 817 ? 226.152 213.220 209.392 1.00 147.06 817 PRO D C 1
ATOM 5892 O O . PRO B 2 817 ? 225.719 213.195 208.239 1.00 147.06 817 PRO D O 1
ATOM 5896 N N . GLU B 2 818 ? 227.222 212.524 209.770 1.00 149.60 818 GLU D N 1
ATOM 5897 C CA . GLU B 2 818 ? 227.810 211.513 208.901 1.00 149.60 818 GLU D CA 1
ATOM 5898 C C . GLU B 2 818 ? 226.887 210.310 208.723 1.00 149.60 818 GLU D C 1
ATOM 5899 O O . GLU B 2 818 ? 226.877 209.701 207.652 1.00 149.60 818 GLU D O 1
ATOM 5905 N N . VAL B 2 819 ? 226.075 209.972 209.727 1.00 141.53 819 VAL D N 1
ATOM 5906 C CA . VAL B 2 819 ? 225.083 208.913 209.552 1.00 141.53 819 VAL D CA 1
ATOM 5907 C C . VAL B 2 819 ? 223.962 209.381 208.620 1.00 141.53 819 VAL D C 1
ATOM 5908 O O . VAL B 2 819 ? 223.467 208.628 207.753 1.00 141.53 819 VAL D O 1
ATOM 5912 N N . LEU B 2 820 ? 223.568 210.645 208.764 1.00 143.61 820 LEU D N 1
ATOM 5913 C CA . LEU B 2 820 ? 222.676 211.265 207.793 1.00 143.61 820 LEU D CA 1
ATOM 5914 C C . LEU B 2 820 ? 223.302 211.266 206.400 1.00 143.61 820 LEU D C 1
ATOM 5915 O O . LEU B 2 820 ? 222.623 211.015 205.394 1.00 143.61 820 LEU D O 1
ATOM 5920 N N . ALA B 2 821 ? 224.611 211.480 206.333 1.00 135.21 821 ALA D N 1
ATOM 5921 C CA . ALA B 2 821 ? 225.322 211.388 205.073 1.00 135.21 821 ALA D CA 1
ATOM 5922 C C . ALA B 2 821 ? 225.344 209.972 204.532 1.00 135.21 821 ALA D C 1
ATOM 5923 O O . ALA B 2 821 ? 225.474 209.800 203.318 1.00 135.21 821 ALA D O 1
ATOM 5925 N N . GLN B 2 822 ? 225.243 208.962 205.400 1.00 138.07 822 GLN D N 1
ATOM 5926 C CA . GLN B 2 822 ? 225.117 207.590 204.915 1.00 138.07 822 GLN D CA 1
ATOM 5927 C C . GLN B 2 822 ? 223.823 207.415 204.145 1.00 138.07 822 GLN D C 1
ATOM 5928 O O . GLN B 2 822 ? 223.829 206.933 203.006 1.00 138.07 822 GLN D O 1
ATOM 5934 N N . ILE B 2 823 ? 222.702 207.822 204.747 1.00 140.00 823 ILE D N 1
ATOM 5935 C CA . ILE B 2 823 ? 221.431 207.537 204.069 1.00 140.00 823 ILE D CA 1
ATOM 5936 C C . ILE B 2 823 ? 221.236 208.418 202.841 1.00 140.00 823 ILE D C 1
ATOM 5937 O O . ILE B 2 823 ? 220.476 208.052 201.934 1.00 140.00 823 ILE D O 1
ATOM 5942 N N . ILE B 2 824 ? 221.914 209.571 202.781 1.00 136.78 824 ILE D N 1
ATOM 5943 C CA . ILE B 2 824 ? 221.849 210.413 201.585 1.00 136.78 824 ILE D CA 1
ATOM 5944 C C . ILE B 2 824 ? 222.437 209.685 200.379 1.00 136.78 824 ILE D C 1
ATOM 5945 O O . ILE B 2 824 ? 221.924 209.791 199.257 1.00 136.78 824 ILE D O 1
ATOM 5950 N N . SER B 2 825 ? 223.472 208.876 200.610 1.00 146.74 825 SER D N 1
ATOM 5951 C CA . SER B 2 825 ? 224.097 208.114 199.534 1.00 146.74 825 SER D CA 1
ATOM 5952 C C . SER B 2 825 ? 223.158 207.061 198.961 1.00 146.74 825 SER D C 1
ATOM 5953 O O . SER B 2 825 ? 223.165 206.806 197.752 1.00 146.74 825 SER D O 1
ATOM 5956 N N . LYS B 2 826 ? 222.326 206.453 199.804 1.00 141.87 826 LYS D N 1
ATOM 5957 C CA . LYS B 2 826 ? 221.416 205.405 199.360 1.00 141.87 826 LYS D CA 1
ATOM 5958 C C . LYS B 2 826 ? 220.142 205.943 198.726 1.00 141.87 826 LYS D C 1
ATOM 5959 O O . LYS B 2 826 ? 219.174 205.190 198.585 1.00 141.87 826 LYS D O 1
ATOM 5965 N N . SER B 2 827 ? 220.123 207.213 198.316 1.00 141.49 827 SER D N 1
ATOM 5966 C CA . SER B 2 827 ? 218.968 207.804 197.655 1.00 141.49 827 SER D CA 1
ATOM 5967 C C . SER B 2 827 ? 218.708 207.223 196.273 1.00 141.49 827 SER D C 1
ATOM 5968 O O . SER B 2 827 ? 217.650 207.495 195.701 1.00 141.49 827 SER D O 1
ATOM 5971 N N . ASN B 2 828 ? 219.639 206.452 195.718 1.00 139.10 828 ASN D N 1
ATOM 5972 C CA . ASN B 2 828 ? 219.512 205.886 194.385 1.00 139.10 828 ASN D CA 1
ATOM 5973 C C . ASN B 2 828 ? 219.736 204.384 194.407 1.00 139.10 828 ASN D C 1
ATOM 5974 O O . ASN B 2 828 ? 220.327 203.814 193.489 1.00 139.10 828 ASN D O 1
ATOM 5979 N N . ASP B 2 829 ? 219.272 203.718 195.458 1.00 148.21 829 ASP D N 1
ATOM 5980 C CA . ASP B 2 829 ? 219.360 202.268 195.512 1.00 148.21 829 ASP D CA 1
ATOM 5981 C C . ASP B 2 829 ? 218.362 201.646 194.539 1.00 148.21 829 ASP D C 1
ATOM 5982 O O . ASP B 2 829 ? 217.335 202.237 194.197 1.00 148.21 829 ASP D O 1
ATOM 5987 N N . GLN B 2 830 ? 218.689 200.434 194.094 1.00 149.53 830 GLN D N 1
ATOM 5988 C CA . GLN B 2 830 ? 217.826 199.679 193.194 1.00 149.53 830 GLN D CA 1
ATOM 5989 C C . GLN B 2 830 ? 216.539 199.224 193.871 1.00 149.53 830 GLN D C 1
ATOM 5990 O O . GLN B 2 830 ? 215.518 199.064 193.194 1.00 149.53 830 GLN D O 1
ATOM 5996 N N . SER B 2 831 ? 216.557 199.005 195.186 1.00 148.61 831 SER D N 1
ATOM 5997 C CA . SER B 2 831 ? 215.366 198.527 195.879 1.00 148.61 831 SER D CA 1
ATOM 5998 C C . SER B 2 831 ? 214.375 199.667 195.998 1.00 148.61 831 SER D C 1
ATOM 5999 O O . SER B 2 831 ? 214.654 200.673 196.654 1.00 148.61 831 SER D O 1
ATOM 6002 N N . ALA B 2 832 ? 213.211 199.509 195.369 1.00 149.01 832 ALA D N 1
ATOM 6003 C CA . ALA B 2 832 ? 212.186 200.538 195.455 1.00 149.01 832 ALA D CA 1
ATOM 6004 C C . ALA B 2 832 ? 211.628 200.671 196.863 1.00 149.01 832 ALA D C 1
ATOM 6005 O O . ALA B 2 832 ? 211.081 201.725 197.202 1.00 149.01 832 ALA D O 1
ATOM 6007 N N . ILE B 2 833 ? 211.772 199.636 197.691 1.00 141.42 833 ILE D N 1
ATOM 6008 C CA . ILE B 2 833 ? 211.297 199.716 199.065 1.00 141.42 833 ILE D CA 1
ATOM 6009 C C . ILE B 2 833 ? 212.166 200.662 199.886 1.00 141.42 833 ILE D C 1
ATOM 6010 O O . ILE B 2 833 ? 211.651 201.501 200.623 1.00 141.42 833 ILE D O 1
ATOM 6015 N N . VAL B 2 834 ? 213.493 200.566 199.763 1.00 142.66 834 VAL D N 1
ATOM 6016 C CA . VAL B 2 834 ? 214.345 201.390 200.621 1.00 142.66 834 VAL D CA 1
ATOM 6017 C C . VAL B 2 834 ? 214.341 202.860 200.202 1.00 142.66 834 VAL D C 1
ATOM 6018 O O . VAL B 2 834 ? 214.653 203.752 201.025 1.00 142.66 834 VAL D O 1
ATOM 6022 N N . ARG B 2 835 ? 213.937 203.129 198.956 1.00 144.70 835 ARG D N 1
ATOM 6023 C CA . ARG B 2 835 ? 213.910 204.487 198.430 1.00 144.70 835 ARG D CA 1
ATOM 6024 C C . ARG B 2 835 ? 212.944 205.364 199.214 1.00 144.70 835 ARG D C 1
ATOM 6025 O O . ARG B 2 835 ? 213.308 206.460 199.672 1.00 144.70 835 ARG D O 1
ATOM 6033 N N . ASP B 2 836 ? 211.724 204.864 199.438 1.00 145.64 836 ASP D N 1
ATOM 6034 C CA . ASP B 2 836 ? 210.716 205.665 200.121 1.00 145.64 836 ASP D CA 1
ATOM 6035 C C . ASP B 2 836 ? 211.097 205.917 201.561 1.00 145.64 836 ASP D C 1
ATOM 6036 O O . ASP B 2 836 ? 210.715 206.946 202.126 1.00 145.64 836 ASP D O 1
ATOM 6041 N N . THR B 2 837 ? 211.747 204.910 202.181 1.00 135.79 837 THR D N 1
ATOM 6042 C CA . THR B 2 837 ? 212.196 205.050 203.551 1.00 135.79 837 THR D CA 1
ATOM 6043 C C . THR B 2 837 ? 213.082 206.255 203.652 1.00 135.79 837 THR D C 1
ATOM 6044 O O . THR B 2 837 ? 212.704 207.190 204.379 1.00 135.79 837 THR D O 1
ATOM 6048 N N . VAL B 2 838 ? 214.071 206.360 202.739 1.00 136.17 838 VAL D N 1
ATOM 6049 C CA . VAL B 2 838 ? 214.875 207.586 202.709 1.00 136.17 838 VAL D CA 1
ATOM 6050 C C . VAL B 2 838 ? 214.016 208.848 202.534 1.00 136.17 838 VAL D C 1
ATOM 6051 O O . VAL B 2 838 ? 214.182 209.833 203.270 1.00 136.17 838 VAL D O 1
ATOM 6055 N N . LEU B 2 839 ? 212.983 208.771 201.699 1.00 135.65 839 LEU D N 1
ATOM 6056 C CA . LEU B 2 839 ? 212.126 209.946 201.519 1.00 135.65 839 LEU D CA 1
ATOM 6057 C C . LEU B 2 839 ? 211.299 210.292 202.773 1.00 135.65 839 LEU D C 1
ATOM 6058 O O . LEU B 2 839 ? 211.112 211.478 203.083 1.00 135.65 839 LEU D O 1
ATOM 6063 N N . ASP B 2 840 ? 210.920 209.292 203.564 1.00 139.39 840 ASP D N 1
ATOM 6064 C CA . ASP B 2 840 ? 210.164 209.513 204.794 1.00 139.39 840 ASP D CA 1
ATOM 6065 C C . ASP B 2 840 ? 211.043 210.094 205.898 1.00 139.39 840 ASP D C 1
ATOM 6066 O O . ASP B 2 840 ? 210.649 211.055 206.586 1.00 139.39 840 ASP D O 1
ATOM 6071 N N . LEU B 2 841 ? 212.232 209.506 206.068 1.00 129.29 841 LEU D N 1
ATOM 6072 C CA . LEU B 2 841 ? 213.186 209.982 207.062 1.00 129.29 841 LEU D CA 1
ATOM 6073 C C . LEU B 2 841 ? 213.597 211.410 206.799 1.00 129.29 841 LEU D C 1
ATOM 6074 O O . LEU B 2 841 ? 213.600 212.257 207.709 1.00 129.29 841 LEU D O 1
ATOM 6079 N N . LEU B 2 842 ? 213.885 211.700 205.542 1.00 121.61 842 LEU D N 1
ATOM 6080 C CA . LEU B 2 842 ? 214.299 213.031 205.172 1.00 121.61 842 LEU D CA 1
ATOM 6081 C C . LEU B 2 842 ? 213.168 214.033 205.273 1.00 121.61 842 LEU D C 1
ATOM 6082 O O . LEU B 2 842 ? 213.447 215.209 205.490 1.00 121.61 842 LEU D O 1
ATOM 6087 N N . GLY B 2 843 ? 211.908 213.617 205.124 1.00 126.77 843 GLY D N 1
ATOM 6088 C CA . GLY B 2 843 ? 210.826 214.531 205.469 1.00 126.77 843 GLY D CA 1
ATOM 6089 C C . GLY B 2 843 ? 210.826 214.874 206.951 1.00 126.77 843 GLY D C 1
ATOM 6090 O O . GLY B 2 843 ? 210.667 216.055 207.350 1.00 126.77 843 GLY D O 1
ATOM 6091 N N . THR B 2 844 ? 211.054 213.848 207.795 1.00 130.46 844 THR D N 1
ATOM 6092 C CA . THR B 2 844 ? 210.940 214.089 209.234 1.00 130.46 844 THR D CA 1
ATOM 6093 C C . THR B 2 844 ? 212.049 214.975 209.739 1.00 130.46 844 THR D C 1
ATOM 6094 O O . THR B 2 844 ? 211.821 215.821 210.609 1.00 130.46 844 THR D O 1
ATOM 6098 N N . TYR B 2 845 ? 213.212 214.850 209.127 1.00 135.87 845 TYR D N 1
ATOM 6099 C CA . TYR B 2 845 ? 214.363 215.629 209.527 1.00 135.87 845 TYR D CA 1
ATOM 6100 C C . TYR B 2 845 ? 214.180 217.116 209.249 1.00 135.87 845 TYR D C 1
ATOM 6101 O O . TYR B 2 845 ? 214.785 217.955 209.925 1.00 135.87 845 TYR D O 1
ATOM 6110 N N . ILE B 2 846 ? 213.340 217.464 208.278 1.00 140.50 846 ILE D N 1
ATOM 6111 C CA . ILE B 2 846 ? 213.109 218.874 207.997 1.00 140.50 846 ILE D CA 1
ATOM 6112 C C . ILE B 2 846 ? 212.091 219.444 208.951 1.00 140.50 846 ILE D C 1
ATOM 6113 O O . ILE B 2 846 ? 212.187 220.627 209.312 1.00 140.50 846 ILE D O 1
ATOM 6118 N N . MET B 2 847 ? 211.109 218.622 209.361 1.00 144.03 847 MET D N 1
ATOM 6119 C CA . MET B 2 847 ? 210.041 219.144 210.222 1.00 144.03 847 MET D CA 1
ATOM 6120 C C . MET B 2 847 ? 210.561 219.749 211.532 1.00 144.03 847 MET D C 1
ATOM 6121 O O . MET B 2 847 ? 210.046 220.773 212.000 1.00 144.03 847 MET D O 1
ATOM 6126 N N . ALA B 2 848 ? 211.612 219.170 212.103 1.00 145.31 848 ALA D N 1
ATOM 6127 C CA . ALA B 2 848 ? 212.195 219.690 213.333 1.00 145.31 848 ALA D CA 1
ATOM 6128 C C . ALA B 2 848 ? 213.453 220.509 213.073 1.00 145.31 848 ALA D C 1
ATOM 6129 O O . ALA B 2 848 ? 213.534 221.680 213.451 1.00 145.31 848 ALA D O 1
ATOM 6131 N N . TYR B 2 849 ? 214.447 219.904 212.437 1.00 140.90 849 TYR D N 1
ATOM 6132 C CA . TYR B 2 849 ? 215.704 220.589 212.158 1.00 140.90 849 TYR D CA 1
ATOM 6133 C C . TYR B 2 849 ? 215.556 221.327 210.828 1.00 140.90 849 TYR D C 1
ATOM 6134 O O . TYR B 2 849 ? 216.061 220.924 209.779 1.00 140.90 849 TYR D O 1
ATOM 6143 N N . ARG B 2 850 ? 214.822 222.444 210.907 1.00 148.52 850 ARG D N 1
ATOM 6144 C CA . ARG B 2 850 ? 214.297 223.106 209.717 1.00 148.52 850 ARG D CA 1
ATOM 6145 C C . ARG B 2 850 ? 215.385 223.783 208.899 1.00 148.52 850 ARG D C 1
ATOM 6146 O O . ARG B 2 850 ? 215.235 223.922 207.682 1.00 148.52 850 ARG D O 1
ATOM 6154 N N . GLU B 2 851 ? 216.505 224.158 209.517 1.00 147.28 851 GLU D N 1
ATOM 6155 C CA . GLU B 2 851 ? 217.476 225.026 208.852 1.00 147.28 851 GLU D CA 1
ATOM 6156 C C . GLU B 2 851 ? 218.233 224.366 207.699 1.00 147.28 851 GLU D C 1
ATOM 6157 O O . GLU B 2 851 ? 219.135 225.001 207.151 1.00 147.28 851 GLU D O 1
ATOM 6163 N N . THR B 2 852 ? 217.890 223.139 207.308 1.00 145.42 852 THR D N 1
ATOM 6164 C CA . THR B 2 852 ? 218.534 222.426 206.213 1.00 145.42 852 THR D CA 1
ATOM 6165 C C . THR B 2 852 ? 217.700 222.344 204.976 1.00 145.42 852 THR D C 1
ATOM 6166 O O . THR B 2 852 ? 217.803 221.344 204.261 1.00 145.42 852 THR D O 1
ATOM 6170 N N . ILE B 2 853 ? 216.824 223.310 204.768 1.00 140.00 853 ILE D N 1
ATOM 6171 C CA . ILE B 2 853 ? 216.069 223.415 203.530 1.00 140.00 853 ILE D CA 1
ATOM 6172 C C . ILE B 2 853 ? 216.945 223.268 202.286 1.00 140.00 853 ILE D C 1
ATOM 6173 O O . ILE B 2 853 ? 216.669 222.345 201.508 1.00 140.00 853 ILE D O 1
ATOM 6178 N N . PRO B 2 854 ? 218.053 224.068 202.069 1.00 139.72 854 PRO D N 1
ATOM 6179 C CA . PRO B 2 854 ? 218.715 223.993 200.759 1.00 139.72 854 PRO D CA 1
ATOM 6180 C C . PRO B 2 854 ? 219.414 222.668 200.478 1.00 139.72 854 PRO D C 1
ATOM 6181 O O . PRO B 2 854 ? 219.022 221.953 199.547 1.00 139.72 854 PRO D O 1
ATOM 6185 N N . GLN B 2 855 ? 220.353 222.272 201.337 1.00 140.40 855 GLN D N 1
ATOM 6186 C CA . GLN B 2 855 ? 221.219 221.137 201.037 1.00 140.40 855 GLN D CA 1
ATOM 6187 C C . GLN B 2 855 ? 220.510 219.802 201.124 1.00 140.40 855 GLN D C 1
ATOM 6188 O O . GLN B 2 855 ? 221.049 218.796 200.644 1.00 140.40 855 GLN D O 1
ATOM 6194 N N . ILE B 2 856 ? 219.335 219.770 201.732 1.00 133.67 856 ILE D N 1
ATOM 6195 C CA . ILE B 2 856 ? 218.585 218.535 201.728 1.00 133.67 856 ILE D CA 1
ATOM 6196 C C . ILE B 2 856 ? 217.789 218.410 200.444 1.00 133.67 856 ILE D C 1
ATOM 6197 O O . ILE B 2 856 ? 217.878 217.356 199.794 1.00 133.67 856 ILE D O 1
ATOM 6202 N N . TYR B 2 857 ? 217.268 219.564 199.942 1.00 132.92 857 TYR D N 1
ATOM 6203 C CA . TYR B 2 857 ? 216.233 219.695 198.901 1.00 132.92 857 TYR D CA 1
ATOM 6204 C C . TYR B 2 857 ? 216.530 218.863 197.658 1.00 132.92 857 TYR D C 1
ATOM 6205 O O . TYR B 2 857 ? 215.628 218.258 197.065 1.00 132.92 857 TYR D O 1
ATOM 6214 N N . GLY B 2 858 ? 217.831 218.737 197.368 1.00 137.57 858 GLY D N 1
ATOM 6215 C CA . GLY B 2 858 ? 218.284 218.006 196.195 1.00 137.57 858 GLY D CA 1
ATOM 6216 C C . GLY B 2 858 ? 217.901 216.539 196.207 1.00 137.57 858 GLY D C 1
ATOM 6217 O O . GLY B 2 858 ? 217.429 216.006 195.203 1.00 137.57 858 GLY D O 1
ATOM 6218 N N . CYS B 2 859 ? 218.021 215.882 197.357 1.00 142.75 859 CYS D N 1
ATOM 6219 C CA . CYS B 2 859 ? 217.686 214.462 197.409 1.00 142.75 859 CYS D CA 1
ATOM 6220 C C . CYS B 2 859 ? 216.200 214.205 197.512 1.00 142.75 859 CYS D C 1
ATOM 6221 O O . CYS B 2 859 ? 215.796 213.083 197.839 1.00 142.75 859 CYS D O 1
ATOM 6224 N N . ILE B 2 860 ? 215.374 215.195 197.221 1.00 142.31 860 ILE D N 1
ATOM 6225 C CA . ILE B 2 860 ? 213.929 215.057 197.314 1.00 142.31 860 ILE D CA 1
ATOM 6226 C C . ILE B 2 860 ? 213.299 215.008 195.958 1.00 142.31 860 ILE D C 1
ATOM 6227 O O . ILE B 2 860 ? 212.705 213.995 195.583 1.00 142.31 860 ILE D O 1
ATOM 6232 N N . ILE B 2 861 ? 213.499 216.054 195.157 1.00 138.86 861 ILE D N 1
ATOM 6233 C CA . ILE B 2 861 ? 212.968 216.082 193.807 1.00 138.86 861 ILE D CA 1
ATOM 6234 C C . ILE B 2 861 ? 213.620 215.042 192.915 1.00 138.86 861 ILE D C 1
ATOM 6235 O O . ILE B 2 861 ? 213.003 214.601 191.943 1.00 138.86 861 ILE D O 1
ATOM 6240 N N . SER B 2 862 ? 214.808 214.552 193.276 1.00 140.61 862 SER D N 1
ATOM 6241 C CA . SER B 2 862 ? 215.435 213.459 192.544 1.00 140.61 862 SER D CA 1
ATOM 6242 C C . SER B 2 862 ? 214.633 212.165 192.604 1.00 140.61 862 SER D C 1
ATOM 6243 O O . SER B 2 862 ? 214.898 211.256 191.811 1.00 140.61 862 SER D O 1
ATOM 6246 N N . GLY B 2 863 ? 213.667 212.058 193.514 1.00 146.60 863 GLY D N 1
ATOM 6247 C CA . GLY B 2 863 ? 212.816 210.896 193.541 1.00 146.60 863 GLY D CA 1
ATOM 6248 C C . GLY B 2 863 ? 211.536 211.014 192.742 1.00 146.60 863 GLY D C 1
ATOM 6249 O O . GLY B 2 863 ? 210.871 209.992 192.542 1.00 146.60 863 GLY D O 1
ATOM 6250 N N . ILE B 2 864 ? 211.157 212.217 192.287 1.00 146.12 864 ILE D N 1
ATOM 6251 C CA . ILE B 2 864 ? 209.856 212.310 191.619 1.00 146.12 864 ILE D CA 1
ATOM 6252 C C . ILE B 2 864 ? 209.933 211.701 190.221 1.00 146.12 864 ILE D C 1
ATOM 6253 O O . ILE B 2 864 ? 208.945 211.159 189.716 1.00 146.12 864 ILE D O 1
ATOM 6258 N N . SER B 2 865 ? 211.111 211.708 189.608 1.00 145.49 865 SER D N 1
ATOM 6259 C CA . SER B 2 865 ? 211.299 211.154 188.270 1.00 145.49 865 SER D CA 1
ATOM 6260 C C . SER B 2 865 ? 211.845 209.731 188.357 1.00 145.49 865 SER D C 1
ATOM 6261 O O . SER B 2 865 ? 212.924 209.414 187.865 1.00 145.49 865 SER D O 1
ATOM 6264 N N . ASP B 2 866 ? 211.080 208.865 188.999 1.00 146.69 866 ASP D N 1
ATOM 6265 C CA . ASP B 2 866 ? 211.502 207.504 189.272 1.00 146.69 866 ASP D CA 1
ATOM 6266 C C . ASP B 2 866 ? 210.482 206.525 188.709 1.00 146.69 866 ASP D C 1
ATOM 6267 O O . ASP B 2 866 ? 209.327 206.892 188.480 1.00 146.69 866 ASP D O 1
ATOM 6272 N N . PRO B 2 867 ? 210.878 205.276 188.437 1.00 146.54 867 PRO D N 1
ATOM 6273 C CA . PRO B 2 867 ? 209.911 204.347 187.834 1.00 146.54 867 PRO D CA 1
ATOM 6274 C C . PRO B 2 867 ? 208.832 203.863 188.784 1.00 146.54 867 PRO D C 1
ATOM 6275 O O . PRO B 2 867 ? 207.696 203.647 188.347 1.00 146.54 867 PRO D O 1
ATOM 6279 N N . SER B 2 868 ? 209.150 203.662 190.058 1.00 146.94 868 SER D N 1
ATOM 6280 C CA . SER B 2 868 ? 208.159 203.152 190.994 1.00 146.94 868 SER D CA 1
ATOM 6281 C C . SER B 2 868 ? 207.113 204.210 191.306 1.00 146.94 868 SER D C 1
ATOM 6282 O O . SER B 2 868 ? 207.376 205.412 191.247 1.00 146.94 868 SER D O 1
ATOM 6285 N N . THR B 2 869 ? 205.902 203.752 191.615 1.00 141.52 869 THR D N 1
ATOM 6286 C CA . THR B 2 869 ? 204.840 204.683 191.967 1.00 141.52 869 THR D CA 1
ATOM 6287 C C . THR B 2 869 ? 204.895 205.068 193.437 1.00 141.52 869 THR D C 1
ATOM 6288 O O . THR B 2 869 ? 204.510 206.186 193.786 1.00 141.52 869 THR D O 1
ATOM 6292 N N . ILE B 2 870 ? 205.378 204.165 194.295 1.00 147.07 870 ILE D N 1
ATOM 6293 C CA . ILE B 2 870 ? 205.391 204.414 195.736 1.00 147.07 870 ILE D CA 1
ATOM 6294 C C . ILE B 2 870 ? 206.291 205.595 196.069 1.00 147.07 870 ILE D C 1
ATOM 6295 O O . ILE B 2 870 ? 205.920 206.488 196.845 1.00 147.07 870 ILE D O 1
ATOM 6300 N N . VAL B 2 871 ? 207.455 205.649 195.426 1.00 140.42 871 VAL D N 1
ATOM 6301 C CA . VAL B 2 871 ? 208.368 206.765 195.628 1.00 140.42 871 VAL D CA 1
ATOM 6302 C C . VAL B 2 871 ? 207.753 208.069 195.129 1.00 140.42 871 VAL D C 1
ATOM 6303 O O . VAL B 2 871 ? 207.903 209.116 195.765 1.00 140.42 871 VAL D O 1
ATOM 6307 N N . ARG B 2 872 ? 206.966 208.015 194.056 1.00 144.52 872 ARG D N 1
ATOM 6308 C CA . ARG B 2 872 ? 206.413 209.246 193.516 1.00 144.52 872 ARG D CA 1
ATOM 6309 C C . ARG B 2 872 ? 205.245 209.741 194.359 1.00 144.52 872 ARG D C 1
ATOM 6310 O O . ARG B 2 872 ? 205.199 210.923 194.746 1.00 144.52 872 ARG D O 1
ATOM 6318 N N . LYS B 2 873 ? 204.352 208.819 194.728 1.00 147.61 873 LYS D N 1
ATOM 6319 C CA . LYS B 2 873 ? 203.204 209.125 195.567 1.00 147.61 873 LYS D CA 1
ATOM 6320 C C . LYS B 2 873 ? 203.613 209.564 196.966 1.00 147.61 873 LYS D C 1
ATOM 6321 O O . LYS B 2 873 ? 202.813 210.205 197.653 1.00 147.61 873 LYS D O 1
ATOM 6327 N N . ARG B 2 874 ? 204.838 209.253 197.399 1.00 143.71 874 ARG D N 1
ATOM 6328 C CA . ARG B 2 874 ? 205.328 209.712 198.694 1.00 143.71 874 ARG D CA 1
ATOM 6329 C C . ARG B 2 874 ? 206.100 211.023 198.623 1.00 143.71 874 ARG D C 1
ATOM 6330 O O . ARG B 2 874 ? 205.881 211.934 199.466 1.00 143.71 874 ARG D O 1
ATOM 6338 N N . ALA B 2 875 ? 206.993 211.123 197.627 1.00 133.54 875 ALA D N 1
ATOM 6339 C CA . ALA B 2 875 ? 207.795 212.320 197.438 1.00 133.54 875 ALA D CA 1
ATOM 6340 C C . ALA B 2 875 ? 206.914 213.546 197.275 1.00 133.54 875 ALA D C 1
ATOM 6341 O O . ALA B 2 875 ? 207.176 214.566 197.931 1.00 133.54 875 ALA D O 1
ATOM 6343 N N . ILE B 2 876 ? 205.787 213.400 196.559 1.00 129.77 876 ILE D N 1
ATOM 6344 C CA . ILE B 2 876 ? 204.870 214.521 196.328 1.00 129.77 876 ILE D CA 1
ATOM 6345 C C . ILE B 2 876 ? 204.353 215.117 197.642 1.00 129.77 876 ILE D C 1
ATOM 6346 O O . ILE B 2 876 ? 204.423 216.342 197.867 1.00 129.77 876 ILE D O 1
ATOM 6351 N N . LYS B 2 877 ? 203.876 214.253 198.543 1.00 124.24 877 LYS D N 1
ATOM 6352 C CA . LYS B 2 877 ? 203.287 214.717 199.793 1.00 124.24 877 LYS D CA 1
ATOM 6353 C C . LYS B 2 877 ? 204.310 215.426 200.656 1.00 124.24 877 LYS D C 1
ATOM 6354 O O . LYS B 2 877 ? 203.971 216.374 201.372 1.00 124.24 877 LYS D O 1
ATOM 6360 N N . GLN B 2 878 ? 205.572 214.990 200.592 1.00 120.67 878 GLN D N 1
ATOM 6361 C CA . GLN B 2 878 ? 206.590 215.756 201.318 1.00 120.67 878 GLN D CA 1
ATOM 6362 C C . GLN B 2 878 ? 206.808 217.147 200.728 1.00 120.67 878 GLN D C 1
ATOM 6363 O O . GLN B 2 878 ? 207.079 218.109 201.479 1.00 120.67 878 GLN D O 1
ATOM 6369 N N . LEU B 2 879 ? 206.700 217.266 199.397 1.00 117.85 879 LEU D N 1
ATOM 6370 C CA . LEU B 2 879 ? 206.811 218.590 198.776 1.00 117.85 879 LEU D CA 1
ATOM 6371 C C . LEU B 2 879 ? 205.718 219.531 199.246 1.00 117.85 879 LEU D C 1
ATOM 6372 O O . LEU B 2 879 ? 205.953 220.752 199.335 1.00 117.85 879 LEU D O 1
ATOM 6377 N N . CYS B 2 880 ? 204.550 218.971 199.586 1.00 122.92 880 CYS D N 1
ATOM 6378 C CA . CYS B 2 880 ? 203.487 219.782 200.184 1.00 122.92 880 CYS D CA 1
ATOM 6379 C C . CYS B 2 880 ? 203.978 220.504 201.439 1.00 122.92 880 CYS D C 1
ATOM 6380 O O . CYS B 2 880 ? 204.064 221.731 201.433 1.00 122.92 880 CYS D O 1
ATOM 6383 N N . GLU B 2 881 ? 204.435 219.752 202.458 1.00 124.19 881 GLU D N 1
ATOM 6384 C CA . GLU B 2 881 ? 204.867 220.321 203.747 1.00 124.19 881 GLU D CA 1
ATOM 6385 C C . GLU B 2 881 ? 206.008 221.322 203.586 1.00 124.19 881 GLU D C 1
ATOM 6386 O O . GLU B 2 881 ? 206.016 222.404 204.228 1.00 124.19 881 GLU D O 1
ATOM 6392 N N . VAL B 2 882 ? 206.976 220.964 202.733 1.00 116.66 882 VAL D N 1
ATOM 6393 C CA . VAL B 2 882 ? 208.127 221.829 202.505 1.00 116.66 882 VAL D CA 1
ATOM 6394 C C . VAL B 2 882 ? 207.685 223.172 201.952 1.00 116.66 882 VAL D C 1
ATOM 6395 O O . VAL B 2 882 ? 208.181 224.217 202.392 1.00 116.66 882 VAL D O 1
ATOM 6399 N N . TYR B 2 883 ? 206.666 223.165 201.077 1.00 116.30 883 TYR D N 1
ATOM 6400 C CA . TYR B 2 883 ? 206.226 224.388 200.407 1.00 116.30 883 TYR D CA 1
ATOM 6401 C C . TYR B 2 883 ? 205.746 225.461 201.381 1.00 116.30 883 TYR D C 1
ATOM 6402 O O . TYR B 2 883 ? 206.010 226.651 201.171 1.00 116.30 883 TYR D O 1
ATOM 6411 N N . GLU B 2 884 ? 205.026 225.076 202.434 1.00 121.20 884 GLU D N 1
ATOM 6412 C CA . GLU B 2 884 ? 204.564 226.096 203.366 1.00 121.20 884 GLU D CA 1
ATOM 6413 C C . GLU B 2 884 ? 205.696 226.567 204.252 1.00 121.20 884 GLU D C 1
ATOM 6414 O O . GLU B 2 884 ? 205.871 227.779 204.434 1.00 121.20 884 GLU D O 1
ATOM 6420 N N . ALA B 2 885 ? 206.479 225.627 204.815 1.00 121.82 885 ALA D N 1
ATOM 6421 C CA . ALA B 2 885 ? 207.477 226.058 205.798 1.00 121.82 885 ALA D CA 1
ATOM 6422 C C . ALA B 2 885 ? 208.569 226.907 205.155 1.00 121.82 885 ALA D C 1
ATOM 6423 O O . ALA B 2 885 ? 209.081 227.847 205.775 1.00 121.82 885 ALA D O 1
ATOM 6425 N N . THR B 2 886 ? 208.886 226.635 203.894 1.00 125.82 886 THR D N 1
ATOM 6426 C CA . THR B 2 886 ? 209.857 227.452 203.192 1.00 125.82 886 THR D CA 1
ATOM 6427 C C . THR B 2 886 ? 209.247 228.797 202.817 1.00 125.82 886 THR D C 1
ATOM 6428 O O . THR B 2 886 ? 208.025 228.973 202.766 1.00 125.82 886 THR D O 1
ATOM 6432 N N . GLU B 2 887 ? 210.126 229.781 202.637 1.00 130.70 887 GLU D N 1
ATOM 6433 C CA . GLU B 2 887 ? 209.716 231.136 202.306 1.00 130.70 887 GLU D CA 1
ATOM 6434 C C . GLU B 2 887 ? 210.466 231.734 201.128 1.00 130.70 887 GLU D C 1
ATOM 6435 O O . GLU B 2 887 ? 210.030 232.768 200.610 1.00 130.70 887 GLU D O 1
ATOM 6441 N N . ASP B 2 888 ? 211.574 231.137 200.697 1.00 121.97 888 ASP D N 1
ATOM 6442 C CA . ASP B 2 888 ? 212.277 231.597 199.506 1.00 121.97 888 ASP D CA 1
ATOM 6443 C C . ASP B 2 888 ? 211.432 231.268 198.285 1.00 121.97 888 ASP D C 1
ATOM 6444 O O . ASP B 2 888 ? 211.231 230.094 197.971 1.00 121.97 888 ASP D O 1
ATOM 6449 N N . LEU B 2 889 ? 210.929 232.301 197.600 1.00 126.79 889 LEU D N 1
ATOM 6450 C CA . LEU B 2 889 ? 210.124 232.098 196.395 1.00 126.79 889 LEU D CA 1
ATOM 6451 C C . LEU B 2 889 ? 210.903 231.366 195.310 1.00 126.79 889 LEU D C 1
ATOM 6452 O O . LEU B 2 889 ? 210.319 230.614 194.510 1.00 126.79 889 LEU D O 1
ATOM 6457 N N . ASN B 2 890 ? 212.225 231.555 195.298 1.00 119.74 890 ASN D N 1
ATOM 6458 C CA . ASN B 2 890 ? 213.081 230.933 194.304 1.00 119.74 890 ASN D CA 1
ATOM 6459 C C . ASN B 2 890 ? 213.100 229.415 194.434 1.00 119.74 890 ASN D C 1
ATOM 6460 O O . ASN B 2 890 ? 213.353 228.720 193.448 1.00 119.74 890 ASN D O 1
ATOM 6465 N N . ILE B 2 891 ? 212.820 228.869 195.618 1.00 119.19 891 ILE D N 1
ATOM 6466 C CA . ILE B 2 891 ? 212.658 227.420 195.714 1.00 119.19 891 ILE D CA 1
ATOM 6467 C C . ILE B 2 891 ? 211.197 227.004 195.521 1.00 119.19 891 ILE D C 1
ATOM 6468 O O . ILE B 2 891 ? 210.923 225.859 195.093 1.00 119.19 891 ILE D O 1
ATOM 6473 N N . ARG B 2 892 ? 210.255 227.922 195.755 1.00 122.11 892 ARG D N 1
ATOM 6474 C CA . ARG B 2 892 ? 208.843 227.633 195.538 1.00 122.11 892 ARG D CA 1
ATOM 6475 C C . ARG B 2 892 ? 208.566 227.332 194.068 1.00 122.11 892 ARG D C 1
ATOM 6476 O O . ARG B 2 892 ? 207.809 226.399 193.730 1.00 122.11 892 ARG D O 1
ATOM 6484 N N . VAL B 2 893 ? 209.211 228.090 193.177 1.00 116.38 893 VAL D N 1
ATOM 6485 C CA . VAL B 2 893 ? 208.993 227.886 191.746 1.00 116.38 893 VAL D CA 1
ATOM 6486 C C . VAL B 2 893 ? 209.487 226.507 191.312 1.00 116.38 893 VAL D C 1
ATOM 6487 O O . VAL B 2 893 ? 208.879 225.851 190.447 1.00 116.38 893 VAL D O 1
ATOM 6491 N N . ASP B 2 894 ? 210.551 226.018 191.955 1.00 122.61 894 ASP D N 1
ATOM 6492 C CA . ASP B 2 894 ? 211.073 224.698 191.654 1.00 122.61 894 ASP D CA 1
ATOM 6493 C C . ASP B 2 894 ? 210.136 223.608 192.117 1.00 122.61 894 ASP D C 1
ATOM 6494 O O . ASP B 2 894 ? 210.168 222.507 191.558 1.00 122.61 894 ASP D O 1
ATOM 6499 N N . ILE B 2 895 ? 209.332 223.876 193.143 1.00 114.20 895 ILE D N 1
ATOM 6500 C CA . ILE B 2 895 ? 208.249 222.938 193.444 1.00 114.20 895 ILE D CA 1
ATOM 6501 C C . ILE B 2 895 ? 207.264 222.864 192.285 1.00 114.20 895 ILE D C 1
ATOM 6502 O O . ILE B 2 895 ? 206.864 221.773 191.848 1.00 114.20 895 ILE D O 1
ATOM 6507 N N . ALA B 2 896 ? 206.867 224.027 191.768 1.00 117.23 896 ALA D N 1
ATOM 6508 C CA . ALA B 2 896 ? 205.791 224.053 190.773 1.00 117.23 896 ALA D CA 1
ATOM 6509 C C . ALA B 2 896 ? 206.183 223.399 189.455 1.00 117.23 896 ALA D C 1
ATOM 6510 O O . ALA B 2 896 ? 205.383 222.667 188.855 1.00 117.23 896 ALA D O 1
ATOM 6512 N N . SER B 2 897 ? 207.383 223.713 188.963 1.00 120.76 897 SER D N 1
ATOM 6513 C CA . SER B 2 897 ? 207.822 223.204 187.665 1.00 120.76 897 SER D CA 1
ATOM 6514 C C . SER B 2 897 ? 207.912 221.681 187.671 1.00 120.76 897 SER D C 1
ATOM 6515 O O . SER B 2 897 ? 207.466 221.009 186.719 1.00 120.76 897 SER D O 1
ATOM 6518 N N . LYS B 2 898 ? 208.379 221.125 188.784 1.00 120.74 898 LYS D N 1
ATOM 6519 C CA . LYS B 2 898 ? 208.414 219.688 188.967 1.00 120.74 898 LYS D CA 1
ATOM 6520 C C . LYS B 2 898 ? 207.045 219.093 189.248 1.00 120.74 898 LYS D C 1
ATOM 6521 O O . LYS B 2 898 ? 206.887 217.874 189.137 1.00 120.74 898 LYS D O 1
ATOM 6527 N N . LEU B 2 899 ? 206.066 219.901 189.641 1.00 121.35 899 LEU D N 1
ATOM 6528 C CA . LEU B 2 899 ? 204.723 219.352 189.764 1.00 121.35 899 LEU D CA 1
ATOM 6529 C C . LEU B 2 899 ? 204.011 219.266 188.423 1.00 121.35 899 LEU D C 1
ATOM 6530 O O . LEU B 2 899 ? 203.443 218.222 188.082 1.00 121.35 899 LEU D O 1
ATOM 6535 N N . LEU B 2 900 ? 204.028 220.372 187.675 1.00 128.80 900 LEU D N 1
ATOM 6536 C CA . LEU B 2 900 ? 203.319 220.441 186.402 1.00 128.80 900 LEU D CA 1
ATOM 6537 C C . LEU B 2 900 ? 203.896 219.472 185.391 1.00 128.80 900 LEU D C 1
ATOM 6538 O O . LEU B 2 900 ? 203.156 218.936 184.556 1.00 128.80 900 LEU D O 1
ATOM 6543 N N . THR B 2 901 ? 205.214 219.226 185.459 1.00 137.52 901 THR D N 1
ATOM 6544 C CA . THR B 2 901 ? 205.825 218.237 184.572 1.00 137.52 901 THR D CA 1
ATOM 6545 C C . THR B 2 901 ? 205.230 216.842 184.769 1.00 137.52 901 THR D C 1
ATOM 6546 O O . THR B 2 901 ? 205.111 216.073 183.808 1.00 137.52 901 THR D O 1
ATOM 6550 N N . ARG B 2 902 ? 204.765 216.526 185.973 1.00 136.28 902 ARG D N 1
ATOM 6551 C CA . ARG B 2 902 ? 204.141 215.237 186.224 1.00 136.28 902 ARG D CA 1
ATOM 6552 C C . ARG B 2 902 ? 202.626 215.310 186.164 1.00 136.28 902 ARG D C 1
ATOM 6553 O O . ARG B 2 902 ? 201.946 214.607 186.916 1.00 136.28 902 ARG D O 1
ATOM 6561 N N . SER B 2 903 ? 202.090 216.167 185.293 1.00 148.47 903 SER D N 1
ATOM 6562 C CA . SER B 2 903 ? 200.645 216.235 185.111 1.00 148.47 903 SER D CA 1
ATOM 6563 C C . SER B 2 903 ? 200.103 214.934 184.541 1.00 148.47 903 SER D C 1
ATOM 6564 O O . SER B 2 903 ? 199.031 214.471 184.945 1.00 148.47 903 SER D O 1
ATOM 6567 N N . ASN B 2 904 ? 200.830 214.326 183.611 1.00 152.44 904 ASN D N 1
ATOM 6568 C CA . ASN B 2 904 ? 200.452 213.046 183.037 1.00 152.44 904 ASN D CA 1
ATOM 6569 C C . ASN B 2 904 ? 201.523 212.016 183.350 1.00 152.44 904 ASN D C 1
ATOM 6570 O O . ASN B 2 904 ? 202.716 212.328 183.362 1.00 152.44 904 ASN D O 1
ATOM 6575 N N . ASP B 2 905 ? 201.093 210.789 183.611 1.00 145.30 905 ASP D N 1
ATOM 6576 C CA . ASP B 2 905 ? 202.017 209.741 183.998 1.00 145.30 905 ASP D CA 1
ATOM 6577 C C . ASP B 2 905 ? 201.483 208.419 183.482 1.00 145.30 905 ASP D C 1
ATOM 6578 O O . ASP B 2 905 ? 200.351 208.329 183.005 1.00 145.30 905 ASP D O 1
ATOM 6583 N N . GLU B 2 906 ? 202.331 207.392 183.569 1.00 142.01 906 GLU D N 1
ATOM 6584 C CA . GLU B 2 906 ? 201.937 206.054 183.145 1.00 142.01 906 GLU D CA 1
ATOM 6585 C C . GLU B 2 906 ? 200.819 205.497 184.019 1.00 142.01 906 GLU D C 1
ATOM 6586 O O . GLU B 2 906 ? 199.864 204.899 183.512 1.00 142.01 906 GLU D O 1
ATOM 6592 N N . GLU B 2 907 ? 200.908 205.693 185.328 1.00 140.86 907 GLU D N 1
ATOM 6593 C CA . GLU B 2 907 ? 199.845 205.278 186.228 1.00 140.86 907 GLU D CA 1
ATOM 6594 C C . GLU B 2 907 ? 198.844 206.412 186.387 1.00 140.86 907 GLU D C 1
ATOM 6595 O O . GLU B 2 907 ? 199.215 207.588 186.375 1.00 140.86 907 GLU D O 1
ATOM 6601 N N . GLU B 2 908 ? 197.568 206.050 186.526 1.00 151.57 908 GLU D N 1
ATOM 6602 C CA . GLU B 2 908 ? 196.511 207.052 186.581 1.00 151.57 908 GLU D CA 1
ATOM 6603 C C . GLU B 2 908 ? 196.540 207.854 187.878 1.00 151.57 908 GLU D C 1
ATOM 6604 O O . GLU B 2 908 ? 196.195 209.041 187.874 1.00 151.57 908 GLU D O 1
ATOM 6610 N N . THR B 2 909 ? 196.932 207.228 188.990 1.00 143.88 909 THR D N 1
ATOM 6611 C CA . THR B 2 909 ? 196.841 207.876 190.296 1.00 143.88 909 THR D CA 1
ATOM 6612 C C . THR B 2 909 ? 197.846 209.017 190.441 1.00 143.88 909 THR D C 1
ATOM 6613 O O . THR B 2 909 ? 197.581 209.981 191.165 1.00 143.88 909 THR D O 1
ATOM 6617 N N . ILE B 2 910 ? 198.990 208.942 189.758 1.00 141.07 910 ILE D N 1
ATOM 6618 C CA . ILE B 2 910 ? 199.961 210.034 189.829 1.00 141.07 910 ILE D CA 1
ATOM 6619 C C . ILE B 2 910 ? 199.385 211.300 189.214 1.00 141.07 910 ILE D C 1
ATOM 6620 O O . ILE B 2 910 ? 199.430 212.388 189.817 1.00 141.07 910 ILE D O 1
ATOM 6625 N N . SER B 2 911 ? 198.712 211.147 188.069 1.00 140.48 911 SER D N 1
ATOM 6626 C CA . SER B 2 911 ? 197.931 212.214 187.462 1.00 140.48 911 SER D CA 1
ATOM 6627 C C . SER B 2 911 ? 196.722 212.608 188.296 1.00 140.48 911 SER D C 1
ATOM 6628 O O . SER B 2 911 ? 196.052 213.580 187.951 1.00 140.48 911 SER D O 1
ATOM 6631 N N . GLU B 2 912 ? 196.400 211.866 189.351 1.00 144.66 912 GLU D N 1
ATOM 6632 C CA . GLU B 2 912 ? 195.308 212.244 190.232 1.00 144.66 912 GLU D CA 1
ATOM 6633 C C . GLU B 2 912 ? 195.792 213.061 191.427 1.00 144.66 912 GLU D C 1
ATOM 6634 O O . GLU B 2 912 ? 195.289 214.161 191.675 1.00 144.66 912 GLU D O 1
ATOM 6640 N N . LEU B 2 913 ? 196.765 212.531 192.170 1.00 131.53 913 LEU D N 1
ATOM 6641 C CA . LEU B 2 913 ? 197.249 213.201 193.372 1.00 131.53 913 LEU D CA 1
ATOM 6642 C C . LEU B 2 913 ? 197.951 214.506 193.046 1.00 131.53 913 LEU D C 1
ATOM 6643 O O . LEU B 2 913 ? 197.836 215.478 193.822 1.00 131.53 913 LEU D O 1
ATOM 6648 N N . SER B 2 914 ? 198.635 214.560 191.886 1.00 133.14 914 SER D N 1
ATOM 6649 C CA . SER B 2 914 ? 199.455 215.715 191.537 1.00 133.14 914 SER D CA 1
ATOM 6650 C C . SER B 2 914 ? 198.648 216.996 191.398 1.00 133.14 914 SER D C 1
ATOM 6651 O O . SER B 2 914 ? 199.215 218.089 191.483 1.00 133.14 914 SER D O 1
ATOM 6654 N N . LEU B 2 915 ? 197.340 216.888 191.224 1.00 129.60 915 LEU D N 1
ATOM 6655 C CA . LEU B 2 915 ? 196.530 218.065 190.991 1.00 129.60 915 LEU D CA 1
ATOM 6656 C C . LEU B 2 915 ? 196.066 218.680 192.292 1.00 129.60 915 LEU D C 1
ATOM 6657 O O . LEU B 2 915 ? 196.214 219.883 192.479 1.00 129.60 915 LEU D O 1
ATOM 6662 N N . GLU B 2 916 ? 195.493 217.869 193.181 1.00 131.13 916 GLU D N 1
ATOM 6663 C CA . GLU B 2 916 ? 194.995 218.394 194.444 1.00 131.13 916 GLU D CA 1
ATOM 6664 C C . GLU B 2 916 ? 196.129 218.897 195.314 1.00 131.13 916 GLU D C 1
ATOM 6665 O O . GLU B 2 916 ? 195.953 219.869 196.054 1.00 131.13 916 GLU D O 1
ATOM 6671 N N . VAL B 2 917 ? 197.315 218.284 195.209 1.00 129.05 917 VAL D N 1
ATOM 6672 C CA . VAL B 2 917 ? 198.415 218.819 196.004 1.00 129.05 917 VAL D CA 1
ATOM 6673 C C . VAL B 2 917 ? 198.889 220.152 195.444 1.00 129.05 917 VAL D C 1
ATOM 6674 O O . VAL B 2 917 ? 199.522 220.939 196.153 1.00 129.05 917 VAL D O 1
ATOM 6678 N N . LEU B 2 918 ? 198.564 220.437 194.184 1.00 122.28 918 LEU D N 1
ATOM 6679 C CA . LEU B 2 918 ? 198.843 221.725 193.580 1.00 122.28 918 LEU D CA 1
ATOM 6680 C C . LEU B 2 918 ? 197.719 222.698 193.919 1.00 122.28 918 LEU D C 1
ATOM 6681 O O . LEU B 2 918 ? 197.957 223.852 194.276 1.00 122.28 918 LEU D O 1
ATOM 6686 N N . GLU B 2 919 ? 196.489 222.193 193.877 1.00 131.41 919 GLU D N 1
ATOM 6687 C CA . GLU B 2 919 ? 195.296 222.950 194.237 1.00 131.41 919 GLU D CA 1
ATOM 6688 C C . GLU B 2 919 ? 195.407 223.506 195.626 1.00 131.41 919 GLU D C 1
ATOM 6689 O O . GLU B 2 919 ? 195.033 224.656 195.883 1.00 131.41 919 GLU D O 1
ATOM 6695 N N . LYS B 2 920 ? 195.906 222.679 196.534 1.00 123.18 920 LYS D N 1
ATOM 6696 C CA . LYS B 2 920 ? 195.999 223.025 197.930 1.00 123.18 920 LYS D CA 1
ATOM 6697 C C . LYS B 2 920 ? 196.940 224.190 198.144 1.00 123.18 920 LYS D C 1
ATOM 6698 O O . LYS B 2 920 ? 196.776 224.942 199.107 1.00 123.18 920 LYS D O 1
ATOM 6704 N N . LEU B 2 921 ? 197.864 224.409 197.219 1.00 118.29 921 LEU D N 1
ATOM 6705 C CA . LEU B 2 921 ? 198.848 225.454 197.382 1.00 118.29 921 LEU D CA 1
ATOM 6706 C C . LEU B 2 921 ? 198.447 226.763 196.727 1.00 118.29 921 LEU D C 1
ATOM 6707 O O . LEU B 2 921 ? 198.505 227.805 197.377 1.00 118.29 921 LEU D O 1
ATOM 6712 N N . TRP B 2 922 ? 198.053 226.734 195.457 1.00 117.18 922 TRP D N 1
ATOM 6713 C CA . TRP B 2 922 ? 198.012 227.969 194.673 1.00 117.18 922 TRP D CA 1
ATOM 6714 C C . TRP B 2 922 ? 196.859 228.869 195.081 1.00 117.18 922 TRP D C 1
ATOM 6715 O O . TRP B 2 922 ? 197.083 229.958 195.606 1.00 117.18 922 TRP D O 1
ATOM 6726 N N . PHE B 2 923 ? 195.625 228.417 194.932 1.00 122.54 923 PHE D N 1
ATOM 6727 C CA . PHE B 2 923 ? 194.518 229.318 195.230 1.00 122.54 923 PHE D CA 1
ATOM 6728 C C . PHE B 2 923 ? 193.468 228.671 196.107 1.00 122.54 923 PHE D C 1
ATOM 6729 O O . PHE B 2 923 ? 192.274 228.867 195.905 1.00 122.54 923 PHE D O 1
ATOM 6737 N N . SER B 2 924 ? 193.865 227.893 197.096 1.00 129.31 924 SER D N 1
ATOM 6738 C CA . SER B 2 924 ? 192.927 227.419 198.110 1.00 129.31 924 SER D CA 1
ATOM 6739 C C . SER B 2 924 ? 193.571 227.567 199.477 1.00 129.31 924 SER D C 1
ATOM 6740 O O . SER B 2 924 ? 194.081 226.592 200.043 1.00 129.31 924 SER D O 1
ATOM 6743 N N . PRO B 2 925 ? 193.564 228.772 200.037 1.00 139.58 925 PRO D N 1
ATOM 6744 C CA . PRO B 2 925 ? 194.202 228.989 201.337 1.00 139.58 925 PRO D CA 1
ATOM 6745 C C . PRO B 2 925 ? 193.401 228.350 202.461 1.00 139.58 925 PRO D C 1
ATOM 6746 O O . PRO B 2 925 ? 192.248 227.945 202.301 1.00 139.58 925 PRO D O 1
ATOM 6750 N N . ALA B 2 926 ? 194.049 228.247 203.621 1.00 167.81 926 ALA D N 1
ATOM 6751 C CA . ALA B 2 926 ? 193.457 227.658 204.822 1.00 167.81 926 ALA D CA 1
ATOM 6752 C C . ALA B 2 926 ? 193.572 228.692 205.934 1.00 167.81 926 ALA D C 1
ATOM 6753 O O . ALA B 2 926 ? 194.544 228.692 206.692 1.00 167.81 926 ALA D O 1
ATOM 6755 N N . SER B 2 927 ? 192.576 229.564 206.024 1.00 181.30 927 SER D N 1
ATOM 6756 C CA . SER B 2 927 ? 192.564 230.646 206.999 1.00 181.30 927 SER D CA 1
ATOM 6757 C C . SER B 2 927 ? 191.115 231.076 207.206 1.00 181.30 927 SER D C 1
ATOM 6758 O O . SER B 2 927 ? 190.184 230.325 206.897 1.00 181.30 927 SER D O 1
ATOM 6761 N N . ASN B 2 928 ? 190.924 232.249 207.783 1.00 198.57 928 ASN D N 1
ATOM 6762 C CA . ASN B 2 928 ? 189.623 232.887 207.840 1.00 198.57 928 ASN D CA 1
ATOM 6763 C C . ASN B 2 928 ? 189.611 234.055 206.865 1.00 198.57 928 ASN D C 1
ATOM 6764 O O . ASN B 2 928 ? 190.579 234.274 206.131 1.00 198.57 928 ASN D O 1
ATOM 6769 N N . GLU B 2 929 ? 188.478 234.768 206.832 1.00 183.50 929 GLU D N 1
ATOM 6770 C CA . GLU B 2 929 ? 188.218 235.916 205.955 1.00 183.50 929 GLU D CA 1
ATOM 6771 C C . GLU B 2 929 ? 188.300 235.565 204.470 1.00 183.50 929 GLU D C 1
ATOM 6772 O O . GLU B 2 929 ? 188.449 236.459 203.631 1.00 183.50 929 GLU D O 1
ATOM 6778 N N . LEU B 2 930 ? 188.198 234.283 204.114 1.00 178.26 930 LEU D N 1
ATOM 6779 C CA . LEU B 2 930 ? 188.330 233.845 202.733 1.00 178.26 930 LEU D CA 1
ATOM 6780 C C . LEU B 2 930 ? 186.990 233.702 202.037 1.00 178.26 930 LEU D C 1
ATOM 6781 O O . LEU B 2 930 ? 186.949 233.288 200.876 1.00 178.26 930 LEU D O 1
ATOM 6786 N N . ASP B 2 931 ? 185.897 234.024 202.714 1.00 169.32 931 ASP D N 1
ATOM 6787 C CA . ASP B 2 931 ? 184.568 233.821 202.169 1.00 169.32 931 ASP D CA 1
ATOM 6788 C C . ASP B 2 931 ? 183.842 235.152 202.058 1.00 169.32 931 ASP D C 1
ATOM 6789 O O . ASP B 2 931 ? 184.140 236.094 202.797 1.00 169.32 931 ASP D O 1
ATOM 6794 N N . CYS B 2 932 ? 182.929 235.209 201.080 1.00 164.49 932 CYS D N 1
ATOM 6795 C CA . CYS B 2 932 ? 181.872 236.223 200.945 1.00 164.49 932 CYS D CA 1
ATOM 6796 C C . CYS B 2 932 ? 182.396 237.658 200.972 1.00 164.49 932 CYS D C 1
ATOM 6797 O O . CYS B 2 932 ? 181.759 238.560 201.518 1.00 164.49 932 CYS D O 1
ATOM 6800 N N . GLN B 2 933 ? 183.553 237.881 200.355 1.00 172.72 933 GLN D N 1
ATOM 6801 C CA . GLN B 2 933 ? 184.115 239.224 200.299 1.00 172.72 933 GLN D CA 1
ATOM 6802 C C . GLN B 2 933 ? 185.092 239.317 199.136 1.00 172.72 933 GLN D C 1
ATOM 6803 O O . GLN B 2 933 ? 185.488 238.311 198.544 1.00 172.72 933 GLN D O 1
ATOM 6809 N N . LYS B 2 934 ? 185.472 240.550 198.821 1.00 155.65 934 LYS D N 1
ATOM 6810 C CA . LYS B 2 934 ? 186.446 240.872 197.789 1.00 155.65 934 LYS D CA 1
ATOM 6811 C C . LYS B 2 934 ? 187.675 241.509 198.431 1.00 155.65 934 LYS D C 1
ATOM 6812 O O . LYS B 2 934 ? 187.770 241.638 199.653 1.00 155.65 934 LYS D O 1
ATOM 6818 N N . GLY B 2 935 ? 188.626 241.910 197.592 1.00 158.81 935 GLY D N 1
ATOM 6819 C CA . GLY B 2 935 ? 189.808 242.583 198.097 1.00 158.81 935 GLY D CA 1
ATOM 6820 C C . GLY B 2 935 ? 189.501 244.015 198.500 1.00 158.81 935 GLY D C 1
ATOM 6821 O O . GLY B 2 935 ? 188.761 244.730 197.825 1.00 158.81 935 GLY D O 1
ATOM 6822 N N . TYR B 2 936 ? 190.077 244.433 199.622 1.00 161.93 936 TYR D N 1
ATOM 6823 C CA . TYR B 2 936 ? 189.875 245.790 200.108 1.00 161.93 936 TYR D CA 1
ATOM 6824 C C . TYR B 2 936 ? 191.224 246.433 200.395 1.00 161.93 936 TYR D C 1
ATOM 6825 O O . TYR B 2 936 ? 192.264 245.877 200.036 1.00 161.93 936 TYR D O 1
ATOM 6834 N N . GLU B 2 937 ? 191.227 247.594 201.034 1.00 181.29 937 GLU D N 1
ATOM 6835 C CA . GLU B 2 937 ? 192.402 248.464 201.055 1.00 181.29 937 GLU D CA 1
ATOM 6836 C C . GLU B 2 937 ? 193.230 248.227 202.309 1.00 181.29 937 GLU D C 1
ATOM 6837 O O . GLU B 2 937 ? 193.067 248.942 203.274 1.00 181.29 937 GLU D O 1
ATOM 6843 N N . GLN B 2 938 ? 194.173 247.278 202.278 1.00 171.04 938 GLN D N 1
ATOM 6844 C CA . GLN B 2 938 ? 195.269 247.181 203.274 1.00 171.04 938 GLN D CA 1
ATOM 6845 C C . GLN B 2 938 ? 194.784 247.030 204.716 1.00 171.04 938 GLN D C 1
ATOM 6846 O O . GLN B 2 938 ? 195.243 247.724 205.624 1.00 171.04 938 GLN D O 1
ATOM 6852 N N . LEU B 2 939 ? 193.825 246.148 204.925 1.00 157.13 939 LEU D N 1
ATOM 6853 C CA . LEU B 2 939 ? 193.409 245.810 206.272 1.00 157.13 939 LEU D CA 1
ATOM 6854 C C . LEU B 2 939 ? 193.796 244.369 206.509 1.00 157.13 939 LEU D C 1
ATOM 6855 O O . LEU B 2 939 ? 194.284 243.708 205.600 1.00 157.13 939 LEU D O 1
ATOM 6860 N N . THR B 2 940 ? 193.760 243.937 207.780 1.00 161.56 940 THR D N 1
ATOM 6861 C CA . THR B 2 940 ? 193.999 242.576 208.304 1.00 161.56 940 THR D CA 1
ATOM 6862 C C . THR B 2 940 ? 195.270 241.895 207.786 1.00 161.56 940 THR D C 1
ATOM 6863 O O . THR B 2 940 ? 195.470 240.701 208.042 1.00 161.56 940 THR D O 1
ATOM 6867 N N . PHE B 2 941 ? 196.149 242.684 207.163 1.00 152.38 941 PHE D N 1
ATOM 6868 C CA . PHE B 2 941 ? 197.399 242.295 206.518 1.00 152.38 941 PHE D CA 1
ATOM 6869 C C . PHE B 2 941 ? 197.274 240.972 205.763 1.00 152.38 941 PHE D C 1
ATOM 6870 O O . PHE B 2 941 ? 197.936 239.982 206.058 1.00 152.38 941 PHE D O 1
ATOM 6878 N N . LEU B 2 942 ? 196.331 240.957 204.824 1.00 152.43 942 LEU D N 1
ATOM 6879 C CA . LEU B 2 942 ? 196.175 239.826 203.926 1.00 152.43 942 LEU D CA 1
ATOM 6880 C C . LEU B 2 942 ? 196.881 240.066 202.607 1.00 152.43 942 LEU D C 1
ATOM 6881 O O . LEU B 2 942 ? 197.146 239.111 201.874 1.00 152.43 942 LEU D O 1
ATOM 6886 N N . GLU B 2 943 ? 197.210 241.322 202.319 1.00 153.59 943 GLU D N 1
ATOM 6887 C CA . GLU B 2 943 ? 197.854 241.656 201.062 1.00 153.59 943 GLU D CA 1
ATOM 6888 C C . GLU B 2 943 ? 199.282 241.160 201.027 1.00 153.59 943 GLU D C 1
ATOM 6889 O O . GLU B 2 943 ? 199.714 240.533 200.057 1.00 153.59 943 GLU D O 1
ATOM 6895 N N . LYS B 2 944 ? 200.033 241.411 202.084 1.00 150.29 944 LYS D N 1
ATOM 6896 C CA . LYS B 2 944 ? 201.434 241.042 202.081 1.00 150.29 944 LYS D CA 1
ATOM 6897 C C . LYS B 2 944 ? 201.743 239.869 203.002 1.00 150.29 944 LYS D C 1
ATOM 6898 O O . LYS B 2 944 ? 202.918 239.581 203.241 1.00 150.29 944 LYS D O 1
ATOM 6904 N N . GLN B 2 945 ? 200.723 239.189 203.535 1.00 155.65 945 GLN D N 1
ATOM 6905 C CA . GLN B 2 945 ? 200.949 238.046 204.415 1.00 155.65 945 GLN D CA 1
ATOM 6906 C C . GLN B 2 945 ? 200.104 236.824 204.098 1.00 155.65 945 GLN D C 1
ATOM 6907 O O . GLN B 2 945 ? 200.487 235.722 204.506 1.00 155.65 945 GLN D O 1
ATOM 6913 N N . LYS B 2 946 ? 198.976 236.965 203.405 1.00 146.82 946 LYS D N 1
ATOM 6914 C CA . LYS B 2 946 ? 198.136 235.823 203.076 1.00 146.82 946 LYS D CA 1
ATOM 6915 C C . LYS B 2 946 ? 198.172 235.503 201.589 1.00 146.82 946 LYS D C 1
ATOM 6916 O O . LYS B 2 946 ? 198.485 234.375 201.201 1.00 146.82 946 LYS D O 1
ATOM 6922 N N . LEU B 2 947 ? 197.847 236.471 200.740 1.00 137.01 947 LEU D N 1
ATOM 6923 C CA . LEU B 2 947 ? 197.832 236.189 199.317 1.00 137.01 947 LEU D CA 1
ATOM 6924 C C . LEU B 2 947 ? 199.221 236.154 198.724 1.00 137.01 947 LEU D C 1
ATOM 6925 O O . LEU B 2 947 ? 199.351 235.801 197.562 1.00 137.01 947 LEU D O 1
ATOM 6930 N N . ARG B 2 948 ? 200.253 236.557 199.456 1.00 135.41 948 ARG D N 1
ATOM 6931 C CA . ARG B 2 948 ? 201.587 236.514 198.881 1.00 135.41 948 ARG D CA 1
ATOM 6932 C C . ARG B 2 948 ? 202.099 235.093 198.718 1.00 135.41 948 ARG D C 1
ATOM 6933 O O . ARG B 2 948 ? 203.099 234.885 198.033 1.00 135.41 948 ARG D O 1
ATOM 6941 N N . VAL B 2 949 ? 201.455 234.119 199.349 1.00 134.57 949 VAL D N 1
ATOM 6942 C CA . VAL B 2 949 ? 201.667 232.723 199.010 1.00 134.57 949 VAL D CA 1
ATOM 6943 C C . VAL B 2 949 ? 200.592 232.221 198.049 1.00 134.57 949 VAL D C 1
ATOM 6944 O O . VAL B 2 949 ? 200.828 231.242 197.326 1.00 134.57 949 VAL D O 1
ATOM 6948 N N . GLN B 2 950 ? 199.444 232.888 197.985 1.00 142.85 950 GLN D N 1
ATOM 6949 C CA . GLN B 2 950 ? 198.382 232.494 197.079 1.00 142.85 950 GLN D CA 1
ATOM 6950 C C . GLN B 2 950 ? 198.632 233.011 195.675 1.00 142.85 950 GLN D C 1
ATOM 6951 O O . GLN B 2 950 ? 198.070 232.472 194.711 1.00 142.85 950 GLN D O 1
ATOM 6957 N N . TYR B 2 951 ? 199.495 234.023 195.559 1.00 139.09 951 TYR D N 1
ATOM 6958 C CA . TYR B 2 951 ? 199.625 234.886 194.397 1.00 139.09 951 TYR D CA 1
ATOM 6959 C C . TYR B 2 951 ? 201.008 234.933 193.793 1.00 139.09 951 TYR D C 1
ATOM 6960 O O . TYR B 2 951 ? 201.138 234.913 192.548 1.00 139.09 951 TYR D O 1
ATOM 6969 N N . PHE B 2 952 ? 202.014 235.147 194.640 1.00 121.29 952 PHE D N 1
ATOM 6970 C CA . PHE B 2 952 ? 203.345 235.420 194.120 1.00 121.29 952 PHE D CA 1
ATOM 6971 C C . PHE B 2 952 ? 203.945 234.304 193.295 1.00 121.29 952 PHE D C 1
ATOM 6972 O O . PHE B 2 952 ? 204.454 234.617 192.209 1.00 121.29 952 PHE D O 1
ATOM 6980 N N . PRO B 2 953 ? 203.950 233.027 193.698 1.00 111.07 953 PRO D N 1
ATOM 6981 C CA . PRO B 2 953 ? 204.656 232.046 192.873 1.00 111.07 953 PRO D CA 1
ATOM 6982 C C . PRO B 2 953 ? 203.987 231.785 191.521 1.00 111.07 953 PRO D C 1
ATOM 6983 O O . PRO B 2 953 ? 204.557 231.060 190.722 1.00 111.07 953 PRO D O 1
ATOM 6987 N N . ILE B 2 954 ? 202.835 232.406 191.228 1.00 117.22 954 ILE D N 1
ATOM 6988 C CA . ILE B 2 954 ? 202.103 232.231 189.976 1.00 117.22 954 ILE D CA 1
ATOM 6989 C C . ILE B 2 954 ? 202.814 232.894 188.862 1.00 117.22 954 ILE D C 1
ATOM 6990 O O . ILE B 2 954 ? 203.247 232.249 187.903 1.00 117.22 954 ILE D O 1
ATOM 6995 N N . LEU B 2 955 ? 203.009 234.194 189.068 1.00 113.76 955 LEU D N 1
ATOM 6996 C CA . LEU B 2 955 ? 203.389 235.120 188.020 1.00 113.76 955 LEU D CA 1
ATOM 6997 C C . LEU B 2 955 ? 204.769 234.772 187.483 1.00 113.76 955 LEU D C 1
ATOM 6998 O O . LEU B 2 955 ? 205.017 234.793 186.268 1.00 113.76 955 LEU D O 1
ATOM 7003 N N . LYS B 2 956 ? 205.628 234.306 188.366 1.00 105.20 956 LYS D N 1
ATOM 7004 C CA . LYS B 2 956 ? 206.953 233.911 187.966 1.00 105.20 956 LYS D CA 1
ATOM 7005 C C . LYS B 2 956 ? 206.988 232.521 187.364 1.00 105.20 956 LYS D C 1
ATOM 7006 O O . LYS B 2 956 ? 208.039 232.123 186.864 1.00 105.20 956 LYS D O 1
ATOM 7012 N N . LEU B 2 957 ? 205.887 231.774 187.398 1.00 101.79 957 LEU D N 1
ATOM 7013 C CA . LEU B 2 957 ? 205.811 230.508 186.682 1.00 101.79 957 LEU D CA 1
ATOM 7014 C C . LEU B 2 957 ? 205.132 230.640 185.334 1.00 101.79 957 LEU D C 1
ATOM 7015 O O . LEU B 2 957 ? 205.418 229.868 184.416 1.00 101.79 957 LEU D O 1
ATOM 7020 N N . CYS B 2 958 ? 204.266 231.618 185.179 1.00 105.14 958 CYS D N 1
ATOM 7021 C CA . CYS B 2 958 ? 203.600 231.829 183.915 1.00 105.14 958 CYS D CA 1
ATOM 7022 C C . CYS B 2 958 ? 204.332 232.818 183.031 1.00 105.14 958 CYS D C 1
ATOM 7023 O O . CYS B 2 958 ? 203.778 233.257 182.023 1.00 105.14 958 CYS D O 1
ATOM 7026 N N . ALA B 2 959 ? 205.541 233.214 183.392 1.00 108.82 959 ALA D N 1
ATOM 7027 C CA . ALA B 2 959 ? 206.275 234.179 182.593 1.00 108.82 959 ALA D CA 1
ATOM 7028 C C . ALA B 2 959 ? 207.249 233.532 181.630 1.00 108.82 959 ALA D C 1
ATOM 7029 O O . ALA B 2 959 ? 207.942 234.251 180.904 1.00 108.82 959 ALA D O 1
ATOM 7031 N N . GLU B 2 960 ? 207.332 232.210 181.616 1.00 117.63 960 GLU D N 1
ATOM 7032 C CA . GLU B 2 960 ? 208.267 231.542 180.727 1.00 117.63 960 GLU D CA 1
ATOM 7033 C C . GLU B 2 960 ? 207.796 231.679 179.290 1.00 117.63 960 GLU D C 1
ATOM 7034 O O . GLU B 2 960 ? 206.660 231.311 178.977 1.00 117.63 960 GLU D O 1
ATOM 7040 N N . PRO B 2 961 ? 208.630 232.197 178.389 1.00 118.74 961 PRO D N 1
ATOM 7041 C CA . PRO B 2 961 ? 208.208 232.338 176.994 1.00 118.74 961 PRO D CA 1
ATOM 7042 C C . PRO B 2 961 ? 208.220 231.029 176.236 1.00 118.74 961 PRO D C 1
ATOM 7043 O O . PRO B 2 961 ? 207.787 231.008 175.075 1.00 118.74 961 PRO D O 1
ATOM 7047 N N . SER B 2 962 ? 208.710 229.955 176.856 1.00 121.96 962 SER D N 1
ATOM 7048 C CA . SER B 2 962 ? 208.754 228.643 176.229 1.00 121.96 962 SER D CA 1
ATOM 7049 C C . SER B 2 962 ? 207.344 228.148 175.967 1.00 121.96 962 SER D C 1
ATOM 7050 O O . SER B 2 962 ? 206.528 228.061 176.891 1.00 121.96 962 SER D O 1
ATOM 7053 N N . THR B 2 963 ? 207.078 227.768 174.715 1.00 116.86 963 THR D N 1
ATOM 7054 C CA . THR B 2 963 ? 205.745 227.363 174.288 1.00 116.86 963 THR D CA 1
ATOM 7055 C C . THR B 2 963 ? 205.282 226.076 174.944 1.00 116.86 963 THR D C 1
ATOM 7056 O O . THR B 2 963 ? 204.105 225.732 174.825 1.00 116.86 963 THR D O 1
ATOM 7060 N N . GLU B 2 964 ? 206.175 225.353 175.612 1.00 126.05 964 GLU D N 1
ATOM 7061 C CA . GLU B 2 964 ? 205.749 224.244 176.440 1.00 126.05 964 GLU D CA 1
ATOM 7062 C C . GLU B 2 964 ? 205.000 224.728 177.675 1.00 126.05 964 GLU D C 1
ATOM 7063 O O . GLU B 2 964 ? 204.017 224.103 178.086 1.00 126.05 964 GLU D O 1
ATOM 7069 N N . ARG B 2 965 ? 205.491 225.789 178.324 1.00 124.98 965 ARG D N 1
ATOM 7070 C CA . ARG B 2 965 ? 204.902 226.223 179.591 1.00 124.98 965 ARG D CA 1
ATOM 7071 C C . ARG B 2 965 ? 203.496 226.760 179.389 1.00 124.98 965 ARG D C 1
ATOM 7072 O O . ARG B 2 965 ? 202.555 226.370 180.107 1.00 124.98 965 ARG D O 1
ATOM 7080 N N . HIS B 2 966 ? 203.320 227.562 178.341 1.00 118.04 966 HIS D N 1
ATOM 7081 C CA . HIS B 2 966 ? 202.049 228.180 178.021 1.00 118.04 966 HIS D CA 1
ATOM 7082 C C . HIS B 2 966 ? 200.983 227.173 177.619 1.00 118.04 966 HIS D C 1
ATOM 7083 O O . HIS B 2 966 ? 199.820 227.560 177.504 1.00 118.04 966 HIS D O 1
ATOM 7090 N N . VAL B 2 967 ? 201.333 225.907 177.396 1.00 119.42 967 VAL D N 1
ATOM 7091 C CA . VAL B 2 967 ? 200.324 224.921 177.037 1.00 119.42 967 VAL D CA 1
ATOM 7092 C C . VAL B 2 967 ? 200.164 223.868 178.131 1.00 119.42 967 VAL D C 1
ATOM 7093 O O . VAL B 2 967 ? 199.033 223.422 178.403 1.00 119.42 967 VAL D O 1
ATOM 7097 N N . LEU B 2 968 ? 201.268 223.543 178.834 1.00 124.37 968 LEU D N 1
ATOM 7098 C CA . LEU B 2 968 ? 201.215 222.577 179.927 1.00 124.37 968 LEU D CA 1
ATOM 7099 C C . LEU B 2 968 ? 200.377 223.111 181.063 1.00 124.37 968 LEU D C 1
ATOM 7100 O O . LEU B 2 968 ? 199.688 222.345 181.750 1.00 124.37 968 LEU D O 1
ATOM 7105 N N . LEU B 2 969 ? 200.364 224.427 181.228 1.00 122.25 969 LEU D N 1
ATOM 7106 C CA . LEU B 2 969 ? 199.527 224.946 182.287 1.00 122.25 969 LEU D CA 1
ATOM 7107 C C . LEU B 2 969 ? 198.043 224.860 181.894 1.00 122.25 969 LEU D C 1
ATOM 7108 O O . LEU B 2 969 ? 197.224 224.327 182.659 1.00 122.25 969 LEU D O 1
ATOM 7113 N N . VAL B 2 970 ? 197.682 225.454 180.748 1.00 123.93 970 VAL D N 1
ATOM 7114 C CA . VAL B 2 970 ? 196.279 225.689 180.415 1.00 123.93 970 VAL D CA 1
ATOM 7115 C C . VAL B 2 970 ? 195.524 224.387 180.244 1.00 123.93 970 VAL D C 1
ATOM 7116 O O . VAL B 2 970 ? 194.310 224.341 180.472 1.00 123.93 970 VAL D O 1
ATOM 7120 N N . THR B 2 971 ? 196.215 223.298 179.884 1.00 134.23 971 THR D N 1
ATOM 7121 C CA . THR B 2 971 ? 195.495 222.029 179.884 1.00 134.23 971 THR D CA 1
ATOM 7122 C C . THR B 2 971 ? 195.232 221.533 181.308 1.00 134.23 971 THR D C 1
ATOM 7123 O O . THR B 2 971 ? 194.153 220.968 181.596 1.00 134.23 971 THR D O 1
ATOM 7127 N N . SER B 2 972 ? 196.167 221.805 182.222 1.00 133.94 972 SER D N 1
ATOM 7128 C CA . SER B 2 972 ? 196.052 221.301 183.579 1.00 133.94 972 SER D CA 1
ATOM 7129 C C . SER B 2 972 ? 194.917 221.989 184.312 1.00 133.94 972 SER D C 1
ATOM 7130 O O . SER B 2 972 ? 194.236 221.368 185.134 1.00 133.94 972 SER D O 1
ATOM 7133 N N . LEU B 2 973 ? 194.691 223.261 183.994 1.00 133.08 973 LEU D N 1
ATOM 7134 C CA . LEU B 2 973 ? 193.701 224.056 184.722 1.00 133.08 973 LEU D CA 1
ATOM 7135 C C . LEU B 2 973 ? 192.293 223.537 184.467 1.00 133.08 973 LEU D C 1
ATOM 7136 O O . LEU B 2 973 ? 191.488 223.357 185.397 1.00 133.08 973 LEU D O 1
ATOM 7141 N N . LYS B 2 974 ? 192.009 223.234 183.203 1.00 145.93 974 LYS D N 1
ATOM 7142 C CA . LYS B 2 974 ? 190.725 222.662 182.835 1.00 145.93 974 LYS D CA 1
ATOM 7143 C C . LYS B 2 974 ? 190.546 221.278 183.432 1.00 145.93 974 LYS D C 1
ATOM 7144 O O . LYS B 2 974 ? 189.439 220.935 183.866 1.00 145.93 974 LYS D O 1
ATOM 7150 N N . THR B 2 975 ? 191.617 220.471 183.479 1.00 144.05 975 THR D N 1
ATOM 7151 C CA . THR B 2 975 ? 191.479 219.185 184.164 1.00 144.05 975 THR D CA 1
ATOM 7152 C C . THR B 2 975 ? 191.226 219.354 185.655 1.00 144.05 975 THR D C 1
ATOM 7153 O O . THR B 2 975 ? 190.560 218.514 186.269 1.00 144.05 975 THR D O 1
ATOM 7157 N N . MET B 2 976 ? 191.744 220.427 186.247 1.00 143.25 976 MET D N 1
ATOM 7158 C CA . MET B 2 976 ? 191.491 220.679 187.658 1.00 143.25 976 MET D CA 1
ATOM 7159 C C . MET B 2 976 ? 190.030 221.039 187.893 1.00 143.25 976 MET D C 1
ATOM 7160 O O . MET B 2 976 ? 189.482 220.733 188.961 1.00 143.25 976 MET D O 1
ATOM 7165 N N . LEU B 2 977 ? 189.391 221.679 186.904 1.00 141.49 977 LEU D N 1
ATOM 7166 C CA . LEU B 2 977 ? 187.994 222.084 187.061 1.00 141.49 977 LEU D CA 1
ATOM 7167 C C . LEU B 2 977 ? 187.071 220.892 187.297 1.00 141.49 977 LEU D C 1
ATOM 7168 O O . LEU B 2 977 ? 186.210 220.936 188.179 1.00 141.49 977 LEU D O 1
ATOM 7173 N N . THR B 2 978 ? 187.272 219.793 186.574 1.00 156.77 978 THR D N 1
ATOM 7174 C CA . THR B 2 978 ? 186.411 218.622 186.757 1.00 156.77 978 THR D CA 1
ATOM 7175 C C . THR B 2 978 ? 186.835 217.850 188.015 1.00 156.77 978 THR D C 1
ATOM 7176 O O . THR B 2 978 ? 187.369 216.739 187.991 1.00 156.77 978 THR D O 1
ATOM 7180 N N . SER B 2 979 ? 186.538 218.453 189.160 1.00 169.18 979 SER D N 1
ATOM 7181 C CA . SER B 2 979 ? 186.944 217.878 190.434 1.00 169.18 979 SER D CA 1
ATOM 7182 C C . SER B 2 979 ? 185.914 216.836 190.867 1.00 169.18 979 SER D C 1
ATOM 7183 O O . SER B 2 979 ? 185.088 216.373 190.076 1.00 169.18 979 SER D O 1
ATOM 7186 N N . LYS B 2 980 ? 185.962 216.445 192.142 1.00 176.14 980 LYS D N 1
ATOM 7187 C CA . LYS B 2 980 ? 185.209 215.288 192.621 1.00 176.14 980 LYS D CA 1
ATOM 7188 C C . LYS B 2 980 ? 183.713 215.544 192.712 1.00 176.14 980 LYS D C 1
ATOM 7189 O O . LYS B 2 980 ? 182.963 214.592 192.959 1.00 176.14 980 LYS D O 1
ATOM 7195 N N . GLU B 2 981 ? 183.284 216.798 192.535 1.00 181.90 981 GLU D N 1
ATOM 7196 C CA . GLU B 2 981 ? 181.883 217.214 192.489 1.00 181.90 981 GLU D CA 1
ATOM 7197 C C . GLU B 2 981 ? 181.172 216.894 193.809 1.00 181.90 981 GLU D C 1
ATOM 7198 O O . GLU B 2 981 ? 180.273 216.056 193.899 1.00 181.90 981 GLU D O 1
ATOM 7204 N N . GLU B 2 982 ? 181.656 217.537 194.864 1.00 181.30 982 GLU D N 1
ATOM 7205 C CA . GLU B 2 982 ? 180.824 217.720 196.044 1.00 181.30 982 GLU D CA 1
ATOM 7206 C C . GLU B 2 982 ? 180.123 219.070 195.946 1.00 181.30 982 GLU D C 1
ATOM 7207 O O . GLU B 2 982 ? 178.908 219.173 196.130 1.00 181.30 982 GLU D O 1
ATOM 7213 N N . ILE B 2 983 ? 180.894 220.100 195.642 1.00 172.43 983 ILE D N 1
ATOM 7214 C CA . ILE B 2 983 ? 180.455 221.280 194.931 1.00 172.43 983 ILE D CA 1
ATOM 7215 C C . ILE B 2 983 ? 181.628 221.634 194.031 1.00 172.43 983 ILE D C 1
ATOM 7216 O O . ILE B 2 983 ? 182.782 221.594 194.465 1.00 172.43 983 ILE D O 1
ATOM 7221 N N . ASN B 2 984 ? 181.359 221.828 192.749 1.00 172.72 984 ASN D N 1
ATOM 7222 C CA . ASN B 2 984 ? 182.441 221.792 191.783 1.00 172.72 984 ASN D CA 1
ATOM 7223 C C . ASN B 2 984 ? 182.744 223.130 191.153 1.00 172.72 984 ASN D C 1
ATOM 7224 O O . ASN B 2 984 ? 183.865 223.331 190.680 1.00 172.72 984 ASN D O 1
ATOM 7229 N N . LEU B 2 985 ? 181.784 224.040 191.110 1.00 153.02 985 LEU D N 1
ATOM 7230 C CA . LEU B 2 985 ? 182.007 225.294 190.419 1.00 153.02 985 LEU D CA 1
ATOM 7231 C C . LEU B 2 985 ? 182.104 226.460 191.389 1.00 153.02 985 LEU D C 1
ATOM 7232 O O . LEU B 2 985 ? 183.162 227.091 191.447 1.00 153.02 985 LEU D O 1
ATOM 7237 N N . SER B 2 986 ? 181.065 226.687 192.207 1.00 150.14 986 SER D N 1
ATOM 7238 C CA . SER B 2 986 ? 180.963 227.908 193.005 1.00 150.14 986 SER D CA 1
ATOM 7239 C C . SER B 2 986 ? 182.089 228.015 194.022 1.00 150.14 986 SER D C 1
ATOM 7240 O O . SER B 2 986 ? 182.622 229.113 194.246 1.00 150.14 986 SER D O 1
ATOM 7243 N N . THR B 2 987 ? 182.484 226.881 194.616 1.00 147.62 987 THR D N 1
ATOM 7244 C CA . THR B 2 987 ? 183.546 226.911 195.615 1.00 147.62 987 THR D CA 1
ATOM 7245 C C . THR B 2 987 ? 184.866 227.362 195.000 1.00 147.62 987 THR D C 1
ATOM 7246 O O . THR B 2 987 ? 185.483 228.300 195.508 1.00 147.62 987 THR D O 1
ATOM 7250 N N . LEU B 2 988 ? 185.237 226.820 193.832 1.00 136.97 988 LEU D N 1
ATOM 7251 C CA . LEU B 2 988 ? 186.508 227.182 193.220 1.00 136.97 988 LEU D CA 1
ATOM 7252 C C . LEU B 2 988 ? 186.453 228.599 192.703 1.00 136.97 988 LEU D C 1
ATOM 7253 O O . LEU B 2 988 ? 187.458 229.325 192.770 1.00 136.97 988 LEU D O 1
ATOM 7258 N N . HIS B 2 989 ? 185.260 229.003 192.238 1.00 139.48 989 HIS D N 1
ATOM 7259 C CA . HIS B 2 989 ? 184.987 230.372 191.822 1.00 139.48 989 HIS D CA 1
ATOM 7260 C C . HIS B 2 989 ? 185.369 231.349 192.911 1.00 139.48 989 HIS D C 1
ATOM 7261 O O . HIS B 2 989 ? 186.296 232.107 192.712 1.00 139.48 989 HIS D O 1
ATOM 7268 N N . THR B 2 990 ? 184.794 231.204 194.115 1.00 144.43 990 THR D N 1
ATOM 7269 C CA . THR B 2 990 ? 184.988 232.172 195.208 1.00 144.43 990 THR D CA 1
ATOM 7270 C C . THR B 2 990 ? 186.460 232.491 195.489 1.00 144.43 990 THR D C 1
ATOM 7271 O O . THR B 2 990 ? 186.861 233.669 195.507 1.00 144.43 990 THR D O 1
ATOM 7275 N N . GLN B 2 991 ? 187.294 231.452 195.495 1.00 139.63 991 GLN D N 1
ATOM 7276 C CA . GLN B 2 991 ? 188.733 231.625 195.657 1.00 139.63 991 GLN D CA 1
ATOM 7277 C C . GLN B 2 991 ? 189.343 232.348 194.463 1.00 139.63 991 GLN D C 1
ATOM 7278 O O . GLN B 2 991 ? 190.082 233.333 194.619 1.00 139.63 991 GLN D O 1
ATOM 7284 N N . ILE B 2 992 ? 189.033 231.888 193.255 1.00 121.79 992 ILE D N 1
ATOM 7285 C CA . ILE B 2 992 ? 189.722 232.526 192.156 1.00 121.79 992 ILE D CA 1
ATOM 7286 C C . ILE B 2 992 ? 189.067 233.843 191.805 1.00 121.79 992 ILE D C 1
ATOM 7287 O O . ILE B 2 992 ? 189.753 234.730 191.342 1.00 121.79 992 ILE D O 1
ATOM 7292 N N . ARG B 2 993 ? 187.784 234.052 192.097 1.00 131.10 993 ARG D N 1
ATOM 7293 C CA . ARG B 2 993 ? 187.184 235.359 191.892 1.00 131.10 993 ARG D CA 1
ATOM 7294 C C . ARG B 2 993 ? 187.874 236.385 192.762 1.00 131.10 993 ARG D C 1
ATOM 7295 O O . ARG B 2 993 ? 188.145 237.510 192.317 1.00 131.10 993 ARG D O 1
ATOM 7303 N N . LEU B 2 994 ? 188.270 235.957 193.968 1.00 138.59 994 LEU D N 1
ATOM 7304 C CA . LEU B 2 994 ? 189.161 236.775 194.775 1.00 138.59 994 LEU D CA 1
ATOM 7305 C C . LEU B 2 994 ? 190.480 237.020 194.070 1.00 138.59 994 LEU D C 1
ATOM 7306 O O . LEU B 2 994 ? 190.928 238.158 194.002 1.00 138.59 994 LEU D O 1
ATOM 7311 N N . LEU B 2 995 ? 191.104 235.968 193.535 1.00 133.89 995 LEU D N 1
ATOM 7312 C CA . LEU B 2 995 ? 192.401 236.131 192.876 1.00 133.89 995 LEU D CA 1
ATOM 7313 C C . LEU B 2 995 ? 192.305 237.033 191.658 1.00 133.89 995 LEU D C 1
ATOM 7314 O O . LEU B 2 995 ? 193.027 238.026 191.537 1.00 133.89 995 LEU D O 1
ATOM 7319 N N . LEU B 2 996 ? 191.337 236.745 190.802 1.00 132.59 996 LEU D N 1
ATOM 7320 C CA . LEU B 2 996 ? 191.051 237.510 189.604 1.00 132.59 996 LEU D CA 1
ATOM 7321 C C . LEU B 2 996 ? 190.742 238.958 189.911 1.00 132.59 996 LEU D C 1
ATOM 7322 O O . LEU B 2 996 ? 191.012 239.827 189.083 1.00 132.59 996 LEU D O 1
ATOM 7327 N N . SER B 2 997 ? 190.208 239.232 191.102 1.00 132.75 997 SER D N 1
ATOM 7328 C CA . SER B 2 997 ? 190.128 240.590 191.610 1.00 132.75 997 SER D CA 1
ATOM 7329 C C . SER B 2 997 ? 191.372 241.029 192.377 1.00 132.75 997 SER D C 1
ATOM 7330 O O . SER B 2 997 ? 191.610 242.227 192.523 1.00 132.75 997 SER D O 1
ATOM 7333 N N . CYS B 2 998 ? 192.202 240.098 192.817 1.00 134.59 998 CYS D N 1
ATOM 7334 C CA . CYS B 2 998 ? 193.346 240.435 193.648 1.00 134.59 998 CYS D CA 1
ATOM 7335 C C . CYS B 2 998 ? 194.490 240.975 192.817 1.00 134.59 998 CYS D C 1
ATOM 7336 O O . CYS B 2 998 ? 194.955 242.111 193.024 1.00 134.59 998 CYS D O 1
ATOM 7339 N N . LEU B 2 999 ? 194.906 240.169 191.830 1.00 126.52 999 LEU D N 1
ATOM 7340 C CA . LEU B 2 999 ? 195.757 240.626 190.733 1.00 126.52 999 LEU D CA 1
ATOM 7341 C C . LEU B 2 999 ? 195.206 241.873 190.131 1.00 126.52 999 LEU D C 1
ATOM 7342 O O . LEU B 2 999 ? 195.959 242.687 189.620 1.00 126.52 999 LEU D O 1
ATOM 7347 N N . PHE B 2 1000 ? 193.890 241.906 189.979 1.00 124.98 1000 PHE D N 1
ATOM 7348 C CA . PHE B 2 1000 ? 193.248 243.076 189.441 1.00 124.98 1000 PHE D CA 1
ATOM 7349 C C . PHE B 2 1000 ? 193.541 244.289 190.289 1.00 124.98 1000 PHE D C 1
ATOM 7350 O O . PHE B 2 1000 ? 193.716 245.357 189.738 1.00 124.98 1000 PHE D O 1
ATOM 7358 N N . ASN B 2 1001 ? 193.591 244.156 191.623 1.00 125.65 1001 ASN D N 1
ATOM 7359 C CA . ASN B 2 1001 ? 193.981 245.298 192.460 1.00 125.65 1001 ASN D CA 1
ATOM 7360 C C . ASN B 2 1001 ? 195.414 245.718 192.161 1.00 125.65 1001 ASN D C 1
ATOM 7361 O O . ASN B 2 1001 ? 195.715 246.908 191.984 1.00 125.65 1001 ASN D O 1
ATOM 7366 N N . GLN B 2 1002 ? 196.302 244.737 192.026 1.00 124.51 1002 GLN D N 1
ATOM 7367 C CA . GLN B 2 1002 ? 197.645 245.090 191.569 1.00 124.51 1002 GLN D CA 1
ATOM 7368 C C . GLN B 2 1002 ? 197.672 245.523 190.102 1.00 124.51 1002 GLN D C 1
ATOM 7369 O O . GLN B 2 1002 ? 198.661 246.104 189.652 1.00 124.51 1002 GLN D O 1
ATOM 7375 N N . LEU B 2 1003 ? 196.622 245.232 189.349 1.00 126.01 1003 LEU D N 1
ATOM 7376 C CA . LEU B 2 1003 ? 196.464 245.748 188.002 1.00 126.01 1003 LEU D CA 1
ATOM 7377 C C . LEU B 2 1003 ? 195.836 247.131 188.030 1.00 126.01 1003 LEU D C 1
ATOM 7378 O O . LEU B 2 1003 ? 196.026 247.918 187.112 1.00 126.01 1003 LEU D O 1
ATOM 7383 N N . ILE B 2 1004 ? 195.097 247.451 189.090 1.00 134.62 1004 ILE D N 1
ATOM 7384 C CA . ILE B 2 1004 ? 194.599 248.799 189.321 1.00 134.62 1004 ILE D CA 1
ATOM 7385 C C . ILE B 2 1004 ? 195.775 249.672 189.719 1.00 134.62 1004 ILE D C 1
ATOM 7386 O O . ILE B 2 1004 ? 195.752 250.904 189.559 1.00 134.62 1004 ILE D O 1
ATOM 7391 N N . GLU B 2 1005 ? 196.842 249.045 190.207 1.00 134.30 1005 GLU D N 1
ATOM 7392 C CA . GLU B 2 1005 ? 198.092 249.784 190.324 1.00 134.30 1005 GLU D CA 1
ATOM 7393 C C . GLU B 2 1005 ? 198.562 250.334 188.968 1.00 134.30 1005 GLU D C 1
ATOM 7394 O O . GLU B 2 1005 ? 199.162 251.414 188.934 1.00 134.30 1005 GLU D O 1
ATOM 7400 N N . VAL B 2 1006 ? 198.265 249.647 187.850 1.00 141.09 1006 VAL D N 1
ATOM 7401 C CA . VAL B 2 1006 ? 198.674 250.139 186.526 1.00 141.09 1006 VAL D CA 1
ATOM 7402 C C . VAL B 2 1006 ? 197.978 251.456 186.191 1.00 141.09 1006 VAL D C 1
ATOM 7403 O O . VAL B 2 1006 ? 198.550 252.316 185.508 1.00 141.09 1006 VAL D O 1
ATOM 7407 N N . VAL B 2 1007 ? 196.776 251.678 186.720 1.00 143.37 1007 VAL D N 1
ATOM 7408 C CA . VAL B 2 1007 ? 196.120 252.965 186.546 1.00 143.37 1007 VAL D CA 1
ATOM 7409 C C . VAL B 2 1007 ? 196.299 253.873 187.759 1.00 143.37 1007 VAL D C 1
ATOM 7410 O O . VAL B 2 1007 ? 195.683 254.940 187.819 1.00 143.37 1007 VAL D O 1
ATOM 7414 N N . THR B 2 1008 ? 197.125 253.481 188.733 1.00 140.50 1008 THR D N 1
ATOM 7415 C CA . THR B 2 1008 ? 197.555 254.449 189.742 1.00 140.50 1008 THR D CA 1
ATOM 7416 C C . THR B 2 1008 ? 199.063 254.658 189.850 1.00 140.50 1008 THR D C 1
ATOM 7417 O O . THR B 2 1008 ? 199.483 255.467 190.686 1.00 140.50 1008 THR D O 1
ATOM 7421 N N . GLU B 2 1009 ? 199.879 253.963 189.057 1.00 129.76 1009 GLU D N 1
ATOM 7422 C CA . GLU B 2 1009 ? 201.333 254.135 189.036 1.00 129.76 1009 GLU D CA 1
ATOM 7423 C C . GLU B 2 1009 ? 201.712 255.572 188.674 1.00 129.76 1009 GLU D C 1
ATOM 7424 O O . GLU B 2 1009 ? 202.742 256.082 189.110 1.00 129.76 1009 GLU D O 1
ATOM 7430 N N . THR B 2 1016 ? 208.732 251.314 185.447 1.00 105.20 1016 THR D N 1
ATOM 7431 C CA . THR B 2 1016 ? 208.151 249.992 185.602 1.00 105.20 1016 THR D CA 1
ATOM 7432 C C . THR B 2 1016 ? 207.927 249.371 184.243 1.00 105.20 1016 THR D C 1
ATOM 7433 O O . THR B 2 1016 ? 207.066 249.823 183.500 1.00 105.20 1016 THR D O 1
ATOM 7437 N N . LYS B 2 1017 ? 208.720 248.358 183.893 1.00 106.93 1017 LYS D N 1
ATOM 7438 C CA . LYS B 2 1017 ? 208.590 247.711 182.596 1.00 106.93 1017 LYS D CA 1
ATOM 7439 C C . LYS B 2 1017 ? 208.186 246.247 182.707 1.00 106.93 1017 LYS D C 1
ATOM 7440 O O . LYS B 2 1017 ? 207.185 245.845 182.112 1.00 106.93 1017 LYS D O 1
ATOM 7446 N N . GLY B 2 1018 ? 208.935 245.421 183.435 1.00 106.12 1018 GLY D N 1
ATOM 7447 C CA . GLY B 2 1018 ? 208.635 243.998 183.411 1.00 106.12 1018 GLY D CA 1
ATOM 7448 C C . GLY B 2 1018 ? 207.472 243.594 184.283 1.00 106.12 1018 GLY D C 1
ATOM 7449 O O . GLY B 2 1018 ? 206.897 242.512 184.090 1.00 106.12 1018 GLY D O 1
ATOM 7450 N N . ILE B 2 1019 ? 207.102 244.464 185.216 1.00 109.22 1019 ILE D N 1
ATOM 7451 C CA . ILE B 2 1019 ? 206.178 244.098 186.279 1.00 109.22 1019 ILE D CA 1
ATOM 7452 C C . ILE B 2 1019 ? 204.785 243.940 185.730 1.00 109.22 1019 ILE D C 1
ATOM 7453 O O . ILE B 2 1019 ? 204.070 242.968 186.061 1.00 109.22 1019 ILE D O 1
ATOM 7458 N N . LEU B 2 1020 ? 204.381 244.927 184.916 1.00 117.50 1020 LEU D N 1
ATOM 7459 C CA . LEU B 2 1020 ? 203.107 244.848 184.240 1.00 117.50 1020 LEU D CA 1
ATOM 7460 C C . LEU B 2 1020 ? 203.010 243.537 183.493 1.00 117.50 1020 LEU D C 1
ATOM 7461 O O . LEU B 2 1020 ? 202.145 242.740 183.866 1.00 117.50 1020 LEU D O 1
ATOM 7466 N N . TYR B 2 1021 ? 204.022 243.197 182.670 1.00 125.71 1021 TYR D N 1
ATOM 7467 C CA . TYR B 2 1021 ? 203.987 241.959 181.887 1.00 125.71 1021 TYR D CA 1
ATOM 7468 C C . TYR B 2 1021 ? 203.769 240.737 182.748 1.00 125.71 1021 TYR D C 1
ATOM 7469 O O . TYR B 2 1021 ? 202.921 239.915 182.419 1.00 125.71 1021 TYR D O 1
ATOM 7478 N N . GLU B 2 1022 ? 204.449 240.670 183.899 1.00 119.25 1022 GLU D N 1
ATOM 7479 C CA . GLU B 2 1022 ? 204.264 239.552 184.827 1.00 119.25 1022 GLU D CA 1
ATOM 7480 C C . GLU B 2 1022 ? 202.818 239.414 185.302 1.00 119.25 1022 GLU D C 1
ATOM 7481 O O . GLU B 2 1022 ? 202.305 238.296 185.434 1.00 119.25 1022 GLU D O 1
ATOM 7487 N N . ILE B 2 1023 ? 202.146 240.540 185.550 1.00 114.21 1023 ILE D N 1
ATOM 7488 C CA . ILE B 2 1023 ? 200.718 240.485 185.885 1.00 114.21 1023 ILE D CA 1
ATOM 7489 C C . ILE B 2 1023 ? 199.911 239.947 184.701 1.00 114.21 1023 ILE D C 1
ATOM 7490 O O . ILE B 2 1023 ? 199.169 238.946 184.796 1.00 114.21 1023 ILE D O 1
ATOM 7495 N N . MET B 2 1024 ? 200.106 240.567 183.537 1.00 119.99 1024 MET D N 1
ATOM 7496 C CA . MET B 2 1024 ? 199.323 240.173 182.368 1.00 119.99 1024 MET D CA 1
ATOM 7497 C C . MET B 2 1024 ? 199.693 238.795 181.838 1.00 119.99 1024 MET D C 1
ATOM 7498 O O . MET B 2 1024 ? 198.911 238.186 181.091 1.00 119.99 1024 MET D O 1
ATOM 7503 N N . SER B 2 1025 ? 200.847 238.291 182.258 1.00 117.44 1025 SER D N 1
ATOM 7504 C CA . SER B 2 1025 ? 201.311 236.968 181.888 1.00 117.44 1025 SER D CA 1
ATOM 7505 C C . SER B 2 1025 ? 200.386 235.914 182.457 1.00 117.44 1025 SER D C 1
ATOM 7506 O O . SER B 2 1025 ? 200.055 234.931 181.789 1.00 117.44 1025 SER D O 1
ATOM 7509 N N . THR B 2 1026 ? 199.929 236.128 183.677 1.00 113.03 1026 THR D N 1
ATOM 7510 C CA . THR B 2 1026 ? 198.925 235.261 184.259 1.00 113.03 1026 THR D CA 1
ATOM 7511 C C . THR B 2 1026 ? 197.553 235.508 183.659 1.00 113.03 1026 THR D C 1
ATOM 7512 O O . THR B 2 1026 ? 196.747 234.556 183.509 1.00 113.03 1026 THR D O 1
ATOM 7516 N N . LEU B 2 1027 ? 197.289 236.778 183.324 1.00 114.20 1027 LEU D N 1
ATOM 7517 C CA . LEU B 2 1027 ? 196.005 237.134 182.723 1.00 114.20 1027 LEU D CA 1
ATOM 7518 C C . LEU B 2 1027 ? 195.725 236.346 181.457 1.00 114.20 1027 LEU D C 1
ATOM 7519 O O . LEU B 2 1027 ? 194.642 235.768 181.314 1.00 114.20 1027 LEU D O 1
ATOM 7524 N N . PHE B 2 1028 ? 196.714 236.277 180.555 1.00 122.85 1028 PHE D N 1
ATOM 7525 C CA . PHE B 2 1028 ? 196.553 235.563 179.285 1.00 122.85 1028 PHE D CA 1
ATOM 7526 C C . PHE B 2 1028 ? 196.235 234.103 179.514 1.00 122.85 1028 PHE D C 1
ATOM 7527 O O . PHE B 2 1028 ? 195.473 233.483 178.756 1.00 122.85 1028 PHE D O 1
ATOM 7535 N N . VAL B 2 1029 ? 196.844 233.543 180.542 1.00 116.17 1029 VAL D N 1
ATOM 7536 C CA . VAL B 2 1029 ? 196.685 232.141 180.841 1.00 116.17 1029 VAL D CA 1
ATOM 7537 C C . VAL B 2 1029 ? 195.242 231.830 181.203 1.00 116.17 1029 VAL D C 1
ATOM 7538 O O . VAL B 2 1029 ? 194.583 230.992 180.571 1.00 116.17 1029 VAL D O 1
ATOM 7542 N N . PHE B 2 1030 ? 194.705 232.573 182.168 1.00 120.03 1030 PHE D N 1
ATOM 7543 C CA . PHE B 2 1030 ? 193.308 232.330 182.490 1.00 120.03 1030 PHE D CA 1
ATOM 7544 C C . PHE B 2 1030 ? 192.373 232.898 181.435 1.00 120.03 1030 PHE D C 1
ATOM 7545 O O . PHE B 2 1030 ? 191.159 232.703 181.525 1.00 120.03 1030 PHE D O 1
ATOM 7553 N N . SER B 2 1031 ? 192.910 233.608 180.452 1.00 127.19 1031 SER D N 1
ATOM 7554 C CA . SER B 2 1031 ? 192.100 234.051 179.336 1.00 127.19 1031 SER D CA 1
ATOM 7555 C C . SER B 2 1031 ? 191.868 232.925 178.341 1.00 127.19 1031 SER D C 1
ATOM 7556 O O . SER B 2 1031 ? 190.744 232.741 177.866 1.00 127.19 1031 SER D O 1
ATOM 7559 N N . ARG B 2 1032 ? 192.917 232.171 177.999 1.00 134.37 1032 ARG D N 1
ATOM 7560 C CA . ARG B 2 1032 ? 192.751 231.105 177.011 1.00 134.37 1032 ARG D CA 1
ATOM 7561 C C . ARG B 2 1032 ? 191.954 229.945 177.585 1.00 134.37 1032 ARG D C 1
ATOM 7562 O O . ARG B 2 1032 ? 190.859 229.627 177.109 1.00 134.37 1032 ARG D O 1
ATOM 7570 N N . ALA B 2 1033 ? 192.489 229.302 178.604 1.00 122.62 1033 ALA D N 1
ATOM 7571 C CA . ALA B 2 1033 ? 191.729 228.274 179.278 1.00 122.62 1033 ALA D CA 1
ATOM 7572 C C . ALA B 2 1033 ? 191.027 228.886 180.452 1.00 122.62 1033 ALA D C 1
ATOM 7573 O O . ALA B 2 1033 ? 191.430 229.936 180.956 1.00 122.62 1033 ALA D O 1
ATOM 7575 N N . PHE B 2 1034 ? 190.018 228.176 180.907 1.00 122.29 1034 PHE D N 1
ATOM 7576 C CA . PHE B 2 1034 ? 189.070 228.625 181.903 1.00 122.29 1034 PHE D CA 1
ATOM 7577 C C . PHE B 2 1034 ? 188.563 230.052 181.596 1.00 122.29 1034 PHE D C 1
ATOM 7578 O O . PHE B 2 1034 ? 188.946 231.021 182.263 1.00 122.29 1034 PHE D O 1
ATOM 7586 N N . PRO B 2 1035 ? 187.744 230.234 180.588 1.00 126.50 1035 PRO D N 1
ATOM 7587 C CA . PRO B 2 1035 ? 187.384 231.602 180.220 1.00 126.50 1035 PRO D CA 1
ATOM 7588 C C . PRO B 2 1035 ? 186.023 232.036 180.723 1.00 126.50 1035 PRO D C 1
ATOM 7589 O O . PRO B 2 1035 ? 185.689 233.219 180.625 1.00 126.50 1035 PRO D O 1
ATOM 7593 N N . PHE B 2 1036 ? 185.237 231.130 181.302 1.00 121.47 1036 PHE D N 1
ATOM 7594 C CA . PHE B 2 1036 ? 183.837 231.463 181.531 1.00 121.47 1036 PHE D CA 1
ATOM 7595 C C . PHE B 2 1036 ? 183.599 232.261 182.796 1.00 121.47 1036 PHE D C 1
ATOM 7596 O O . PHE B 2 1036 ? 182.468 232.317 183.284 1.00 121.47 1036 PHE D O 1
ATOM 7604 N N . LEU B 2 1037 ? 184.632 232.897 183.332 1.00 120.37 1037 LEU D N 1
ATOM 7605 C CA . LEU B 2 1037 ? 184.557 233.661 184.566 1.00 120.37 1037 LEU D CA 1
ATOM 7606 C C . LEU B 2 1037 ? 185.128 235.030 184.302 1.00 120.37 1037 LEU D C 1
ATOM 7607 O O . LEU B 2 1037 ? 186.279 235.310 184.631 1.00 120.37 1037 LEU D O 1
ATOM 7612 N N . PHE B 2 1038 ? 184.296 235.893 183.751 1.00 129.31 1038 PHE D N 1
ATOM 7613 C CA . PHE B 2 1038 ? 184.689 237.269 183.507 1.00 129.31 1038 PHE D CA 1
ATOM 7614 C C . PHE B 2 1038 ? 183.448 238.115 183.713 1.00 129.31 1038 PHE D C 1
ATOM 7615 O O . PHE B 2 1038 ? 182.487 238.007 182.947 1.00 129.31 1038 PHE D O 1
ATOM 7623 N N . ASP B 2 1039 ? 183.468 238.925 184.760 1.00 148.00 1039 ASP D N 1
ATOM 7624 C CA . ASP B 2 1039 ? 182.397 239.856 185.041 1.00 148.00 1039 ASP D CA 1
ATOM 7625 C C . ASP B 2 1039 ? 182.362 240.925 183.960 1.00 148.00 1039 ASP D C 1
ATOM 7626 O O . ASP B 2 1039 ? 183.346 241.147 183.242 1.00 148.00 1039 ASP D O 1
ATOM 7631 N N . LEU B 2 1040 ? 181.180 241.538 183.809 1.00 156.49 1040 LEU D N 1
ATOM 7632 C CA . LEU B 2 1040 ? 181.063 242.735 182.992 1.00 156.49 1040 LEU D CA 1
ATOM 7633 C C . LEU B 2 1040 ? 182.067 243.768 183.440 1.00 156.49 1040 LEU D C 1
ATOM 7634 O O . LEU B 2 1040 ? 182.874 244.193 182.635 1.00 156.49 1040 LEU D O 1
ATOM 7639 N N . SER B 2 1041 ? 182.126 244.059 184.749 1.00 162.56 1041 SER D N 1
ATOM 7640 C CA . SER B 2 1041 ? 183.070 245.046 185.276 1.00 162.56 1041 SER D CA 1
ATOM 7641 C C . SER B 2 1041 ? 184.514 244.635 185.043 1.00 162.56 1041 SER D C 1
ATOM 7642 O O . SER B 2 1041 ? 185.334 245.494 184.709 1.00 162.56 1041 SER D O 1
ATOM 7645 N N . TYR B 2 1042 ? 184.792 243.322 185.060 1.00 149.83 1042 TYR D N 1
ATOM 7646 C CA . TYR B 2 1042 ? 186.120 242.794 184.745 1.00 149.83 1042 TYR D CA 1
ATOM 7647 C C . TYR B 2 1042 ? 186.554 243.178 183.350 1.00 149.83 1042 TYR D C 1
ATOM 7648 O O . TYR B 2 1042 ? 187.755 243.266 183.074 1.00 149.83 1042 TYR D O 1
ATOM 7657 N N . LEU B 2 1043 ? 185.600 243.413 182.469 1.00 151.10 1043 LEU D N 1
ATOM 7658 C CA . LEU B 2 1043 ? 185.896 244.096 181.239 1.00 151.10 1043 LEU D CA 1
ATOM 7659 C C . LEU B 2 1043 ? 185.518 245.566 181.322 1.00 151.10 1043 LEU D C 1
ATOM 7660 O O . LEU B 2 1043 ? 186.412 246.384 181.175 1.00 151.10 1043 LEU D O 1
ATOM 7665 N N . HIS B 2 1044 ? 184.283 245.931 181.727 1.00 163.76 1044 HIS D N 1
ATOM 7666 C CA . HIS B 2 1044 ? 183.628 247.240 181.567 1.00 163.76 1044 HIS D CA 1
ATOM 7667 C C . HIS B 2 1044 ? 184.386 248.344 182.247 1.00 163.76 1044 HIS D C 1
ATOM 7668 O O . HIS B 2 1044 ? 184.208 249.517 181.904 1.00 163.76 1044 HIS D O 1
ATOM 7675 N N . LEU B 2 1045 ? 185.275 247.999 183.149 1.00 159.77 1045 LEU D N 1
ATOM 7676 C CA . LEU B 2 1045 ? 186.117 249.027 183.699 1.00 159.77 1045 LEU D CA 1
ATOM 7677 C C . LEU B 2 1045 ? 187.361 249.230 182.847 1.00 159.77 1045 LEU D C 1
ATOM 7678 O O . LEU B 2 1045 ? 187.769 250.370 182.609 1.00 159.77 1045 LEU D O 1
ATOM 7683 N N . LEU B 2 1046 ? 187.974 248.155 182.365 1.00 150.09 1046 LEU D N 1
ATOM 7684 C CA . LEU B 2 1046 ? 189.094 248.337 181.466 1.00 150.09 1046 LEU D CA 1
ATOM 7685 C C . LEU B 2 1046 ? 188.694 248.749 180.071 1.00 150.09 1046 LEU D C 1
ATOM 7686 O O . LEU B 2 1046 ? 189.491 249.439 179.465 1.00 150.09 1046 LEU D O 1
ATOM 7691 N N . LYS B 2 1047 ? 187.494 248.378 179.570 1.00 161.01 1047 LYS D N 1
ATOM 7692 C CA . LYS B 2 1047 ? 187.089 248.727 178.194 1.00 161.01 1047 LYS D CA 1
ATOM 7693 C C . LYS B 2 1047 ? 187.309 250.190 177.804 1.00 161.01 1047 LYS D C 1
ATOM 7694 O O . LYS B 2 1047 ? 187.897 250.417 176.733 1.00 161.01 1047 LYS D O 1
ATOM 7700 N N . PRO B 2 1048 ? 186.981 251.207 178.620 1.00 161.98 1048 PRO D N 1
ATOM 7701 C CA . PRO B 2 1048 ? 187.462 252.554 178.276 1.00 161.98 1048 PRO D CA 1
ATOM 7702 C C . PRO B 2 1048 ? 188.969 252.715 178.368 1.00 161.98 1048 PRO D C 1
ATOM 7703 O O . PRO B 2 1048 ? 189.527 253.496 177.591 1.00 161.98 1048 PRO D O 1
ATOM 7707 N N . TYR B 2 1049 ? 189.646 252.010 179.282 1.00 159.09 1049 TYR D N 1
ATOM 7708 C CA . TYR B 2 1049 ? 191.105 252.081 179.327 1.00 159.09 1049 TYR D CA 1
ATOM 7709 C C . TYR B 2 1049 ? 191.705 251.461 178.069 1.00 159.09 1049 TYR D C 1
ATOM 7710 O O . TYR B 2 1049 ? 192.750 251.907 177.597 1.00 159.09 1049 TYR D O 1
ATOM 7719 N N . LEU B 2 1050 ? 191.033 250.461 177.482 1.00 151.22 1050 LEU D N 1
ATOM 7720 C CA . LEU B 2 1050 ? 191.526 249.794 176.260 1.00 151.22 1050 LEU D CA 1
ATOM 7721 C C . LEU B 2 1050 ? 191.682 250.716 175.092 1.00 151.22 1050 LEU D C 1
ATOM 7722 O O . LEU B 2 1050 ? 192.431 250.398 174.163 1.00 151.22 1050 LEU D O 1
ATOM 7727 N N . ARG B 2 1051 ? 190.981 251.838 175.125 1.00 152.20 1051 ARG D N 1
ATOM 7728 C CA . ARG B 2 1051 ? 191.174 252.892 174.154 1.00 152.20 1051 ARG D CA 1
ATOM 7729 C C . ARG B 2 1051 ? 192.596 253.437 174.179 1.00 152.20 1051 ARG D C 1
ATOM 7730 O O . ARG B 2 1051 ? 193.076 253.919 173.146 1.00 152.20 1051 ARG D O 1
ATOM 7738 N N . SER B 2 1052 ? 193.288 253.360 175.331 1.00 153.98 1052 SER D N 1
ATOM 7739 C CA . SER B 2 1052 ? 194.623 253.945 175.486 1.00 153.98 1052 SER D CA 1
ATOM 7740 C C . SER B 2 1052 ? 195.616 253.316 174.523 1.00 153.98 1052 SER D C 1
ATOM 7741 O O . SER B 2 1052 ? 195.952 252.134 174.633 1.00 153.98 1052 SER D O 1
ATOM 7744 N N . ALA B 2 1053 ? 196.043 254.104 173.548 1.00 156.10 1053 ALA D N 1
ATOM 7745 C CA . ALA B 2 1053 ? 196.968 253.663 172.523 1.00 156.10 1053 ALA D CA 1
ATOM 7746 C C . ALA B 2 1053 ? 198.202 254.547 172.566 1.00 156.10 1053 ALA D C 1
ATOM 7747 O O . ALA B 2 1053 ? 198.103 255.752 172.819 1.00 156.10 1053 ALA D O 1
ATOM 7749 N N . SER B 2 1054 ? 199.364 253.937 172.335 1.00 158.23 1054 SER D N 1
ATOM 7750 C CA . SER B 2 1054 ? 200.627 254.664 172.326 1.00 158.23 1054 SER D CA 1
ATOM 7751 C C . SER B 2 1054 ? 201.370 254.399 171.028 1.00 158.23 1054 SER D C 1
ATOM 7752 O O . SER B 2 1054 ? 200.816 253.809 170.098 1.00 158.23 1054 SER D O 1
ATOM 7755 N N . THR B 2 1055 ? 202.617 254.861 170.938 1.00 153.89 1055 THR D N 1
ATOM 7756 C CA . THR B 2 1055 ? 203.378 254.791 169.697 1.00 153.89 1055 THR D CA 1
ATOM 7757 C C . THR B 2 1055 ? 204.773 254.195 169.878 1.00 153.89 1055 THR D C 1
ATOM 7758 O O . THR B 2 1055 ? 205.557 254.190 168.923 1.00 153.89 1055 THR D O 1
ATOM 7762 N N . ILE B 2 1056 ? 205.108 253.703 171.066 1.00 139.15 1056 ILE D N 1
ATOM 7763 C CA . ILE B 2 1056 ? 206.445 253.197 171.368 1.00 139.15 1056 ILE D CA 1
ATOM 7764 C C . ILE B 2 1056 ? 206.252 251.812 171.947 1.00 139.15 1056 ILE D C 1
ATOM 7765 O O . ILE B 2 1056 ? 205.147 251.288 171.874 1.00 139.15 1056 ILE D O 1
ATOM 7770 N N . GLU B 2 1057 ? 207.316 251.207 172.499 1.00 135.04 1057 GLU D N 1
ATOM 7771 C CA . GLU B 2 1057 ? 207.306 249.882 173.137 1.00 135.04 1057 GLU D CA 1
ATOM 7772 C C . GLU B 2 1057 ? 206.114 249.640 174.058 1.00 135.04 1057 GLU D C 1
ATOM 7773 O O . GLU B 2 1057 ? 205.526 248.552 174.057 1.00 135.04 1057 GLU D O 1
ATOM 7779 N N . GLU B 2 1058 ? 205.670 250.696 174.739 1.00 136.25 1058 GLU D N 1
ATOM 7780 C CA . GLU B 2 1058 ? 204.388 250.737 175.432 1.00 136.25 1058 GLU D CA 1
ATOM 7781 C C . GLU B 2 1058 ? 203.177 250.402 174.555 1.00 136.25 1058 GLU D C 1
ATOM 7782 O O . GLU B 2 1058 ? 202.087 250.196 175.086 1.00 136.25 1058 GLU D O 1
ATOM 7788 N N . GLN B 2 1059 ? 203.312 250.398 173.224 1.00 141.85 1059 GLN D N 1
ATOM 7789 C CA . GLN B 2 1059 ? 202.233 249.868 172.396 1.00 141.85 1059 GLN D CA 1
ATOM 7790 C C . GLN B 2 1059 ? 202.248 248.347 172.345 1.00 141.85 1059 GLN D C 1
ATOM 7791 O O . GLN B 2 1059 ? 201.179 247.739 172.314 1.00 141.85 1059 GLN D O 1
ATOM 7797 N N . ARG B 2 1060 ? 203.432 247.709 172.389 1.00 130.57 1060 ARG D N 1
ATOM 7798 C CA . ARG B 2 1060 ? 203.517 246.241 172.331 1.00 130.57 1060 ARG D CA 1
ATOM 7799 C C . ARG B 2 1060 ? 202.758 245.583 173.483 1.00 130.57 1060 ARG D C 1
ATOM 7800 O O . ARG B 2 1060 ? 202.270 244.453 173.352 1.00 130.57 1060 ARG D O 1
ATOM 7808 N N . PHE B 2 1061 ? 202.569 246.325 174.572 1.00 121.90 1061 PHE D N 1
ATOM 7809 C CA . PHE B 2 1061 ? 201.574 246.096 175.606 1.00 121.90 1061 PHE D CA 1
ATOM 7810 C C . PHE B 2 1061 ? 200.211 245.674 175.061 1.00 121.90 1061 PHE D C 1
ATOM 7811 O O . PHE B 2 1061 ? 199.553 244.827 175.667 1.00 121.90 1061 PHE D O 1
ATOM 7819 N N . LEU B 2 1062 ? 199.790 246.236 173.920 1.00 118.83 1062 LEU D N 1
ATOM 7820 C CA . LEU B 2 1062 ? 198.485 245.907 173.343 1.00 118.83 1062 LEU D CA 1
ATOM 7821 C C . LEU B 2 1062 ? 198.389 244.451 172.906 1.00 118.83 1062 LEU D C 1
ATOM 7822 O O . LEU B 2 1062 ? 197.274 243.899 172.818 1.00 118.83 1062 LEU D O 1
ATOM 7827 N N . TYR B 2 1063 ? 199.533 243.829 172.581 1.00 112.50 1063 TYR D N 1
ATOM 7828 C CA . TYR B 2 1063 ? 199.530 242.407 172.252 1.00 112.50 1063 TYR D CA 1
ATOM 7829 C C . TYR B 2 1063 ? 199.124 241.583 173.456 1.00 112.50 1063 TYR D C 1
ATOM 7830 O O . TYR B 2 1063 ? 198.531 240.511 173.310 1.00 112.50 1063 TYR D O 1
ATOM 7839 N N . TYR B 2 1064 ? 199.408 242.076 174.650 1.00 118.71 1064 TYR D N 1
ATOM 7840 C CA . TYR B 2 1064 ? 198.876 241.480 175.855 1.00 118.71 1064 TYR D CA 1
ATOM 7841 C C . TYR B 2 1064 ? 197.533 242.074 176.241 1.00 118.71 1064 TYR D C 1
ATOM 7842 O O . TYR B 2 1064 ? 197.204 242.108 177.429 1.00 118.71 1064 TYR D O 1
ATOM 7851 N N . VAL B 2 1065 ? 196.754 242.560 175.280 1.00 110.71 1065 VAL D N 1
ATOM 7852 C CA . VAL B 2 1065 ? 195.441 243.099 175.602 1.00 110.71 1065 VAL D CA 1
ATOM 7853 C C . VAL B 2 1065 ? 194.383 242.438 174.744 1.00 110.71 1065 VAL D C 1
ATOM 7854 O O . VAL B 2 1065 ? 193.433 241.824 175.252 1.00 110.71 1065 VAL D O 1
ATOM 7858 N N . VAL B 2 1066 ? 194.556 242.562 173.431 1.00 121.27 1066 VAL D N 1
ATOM 7859 C CA . VAL B 2 1066 ? 193.431 242.251 172.554 1.00 121.27 1066 VAL D CA 1
ATOM 7860 C C . VAL B 2 1066 ? 193.190 240.758 172.462 1.00 121.27 1066 VAL D C 1
ATOM 7861 O O . VAL B 2 1066 ? 192.068 240.326 172.186 1.00 121.27 1066 VAL D O 1
ATOM 7865 N N . ALA B 2 1067 ? 194.215 239.945 172.700 1.00 125.99 1067 ALA D N 1
ATOM 7866 C CA . ALA B 2 1067 ? 194.031 238.507 172.600 1.00 125.99 1067 ALA D CA 1
ATOM 7867 C C . ALA B 2 1067 ? 193.232 237.998 173.779 1.00 125.99 1067 ALA D C 1
ATOM 7868 O O . ALA B 2 1067 ? 192.396 237.112 173.635 1.00 125.99 1067 ALA D O 1
ATOM 7870 N N . ILE B 2 1068 ? 193.474 238.575 174.949 1.00 128.03 1068 ILE D N 1
ATOM 7871 C CA . ILE B 2 1068 ? 192.671 238.319 176.136 1.00 128.03 1068 ILE D CA 1
ATOM 7872 C C . ILE B 2 1068 ? 191.246 238.753 175.882 1.00 128.03 1068 ILE D C 1
ATOM 7873 O O . ILE B 2 1068 ? 190.280 238.030 176.192 1.00 128.03 1068 ILE D O 1
ATOM 7878 N N . PHE B 2 1069 ? 191.111 239.918 175.244 1.00 130.99 1069 PHE D N 1
ATOM 7879 C CA . PHE B 2 1069 ? 189.804 240.445 174.895 1.00 130.99 1069 PHE D CA 1
ATOM 7880 C C . PHE B 2 1069 ? 189.042 239.497 173.978 1.00 130.99 1069 PHE D C 1
ATOM 7881 O O . PHE B 2 1069 ? 187.891 239.162 174.254 1.00 130.99 1069 PHE D O 1
ATOM 7889 N N . ARG B 2 1070 ? 189.697 238.972 172.945 1.00 139.43 1070 ARG D N 1
ATOM 7890 C CA . ARG B 2 1070 ? 189.022 238.034 172.054 1.00 139.43 1070 ARG D CA 1
ATOM 7891 C C . ARG B 2 1070 ? 188.935 236.632 172.634 1.00 139.43 1070 ARG D C 1
ATOM 7892 O O . ARG B 2 1070 ? 188.083 235.848 172.204 1.00 139.43 1070 ARG D O 1
ATOM 7900 N N . GLN B 2 1071 ? 189.781 236.306 173.610 1.00 135.62 1071 GLN D N 1
ATOM 7901 C CA . GLN B 2 1071 ? 189.657 235.048 174.314 1.00 135.62 1071 GLN D CA 1
ATOM 7902 C C . GLN B 2 1071 ? 188.403 235.021 175.148 1.00 135.62 1071 GLN D C 1
ATOM 7903 O O . GLN B 2 1071 ? 187.901 233.938 175.463 1.00 135.62 1071 GLN D O 1
ATOM 7909 N N . VAL B 2 1072 ? 187.904 236.188 175.538 1.00 139.70 1072 VAL D N 1
ATOM 7910 C CA . VAL B 2 1072 ? 186.732 236.230 176.396 1.00 139.70 1072 VAL D CA 1
ATOM 7911 C C . VAL B 2 1072 ? 185.466 236.726 175.708 1.00 139.70 1072 VAL D C 1
ATOM 7912 O O . VAL B 2 1072 ? 184.376 236.478 176.246 1.00 139.70 1072 VAL D O 1
ATOM 7916 N N . LEU B 2 1073 ? 185.546 237.414 174.562 1.00 133.82 1073 LEU D N 1
ATOM 7917 C CA . LEU B 2 1073 ? 184.333 237.910 173.903 1.00 133.82 1073 LEU D CA 1
ATOM 7918 C C . LEU B 2 1073 ? 183.252 236.882 173.556 1.00 133.82 1073 LEU D C 1
ATOM 7919 O O . LEU B 2 1073 ? 182.091 237.145 173.900 1.00 133.82 1073 LEU D O 1
ATOM 7924 N N . PRO B 2 1074 ? 183.534 235.704 172.884 1.00 126.98 1074 PRO D N 1
ATOM 7925 C CA . PRO B 2 1074 ? 182.440 234.944 172.253 1.00 126.98 1074 PRO D CA 1
ATOM 7926 C C . PRO B 2 1074 ? 181.349 234.448 173.181 1.00 126.98 1074 PRO D C 1
ATOM 7927 O O . PRO B 2 1074 ? 180.179 234.773 172.973 1.00 126.98 1074 PRO D O 1
ATOM 7931 N N . PHE B 2 1075 ? 181.702 233.733 174.236 1.00 134.84 1075 PHE D N 1
ATOM 7932 C CA . PHE B 2 1075 ? 180.682 233.224 175.132 1.00 134.84 1075 PHE D CA 1
ATOM 7933 C C . PHE B 2 1075 ? 180.622 233.957 176.460 1.00 134.84 1075 PHE D C 1
ATOM 7934 O O . PHE B 2 1075 ? 179.750 233.650 177.273 1.00 134.84 1075 PHE D O 1
ATOM 7942 N N . GLN B 2 1076 ? 181.504 234.916 176.705 1.00 142.88 1076 GLN D N 1
ATOM 7943 C CA . GLN B 2 1076 ? 181.408 235.769 177.883 1.00 142.88 1076 GLN D CA 1
ATOM 7944 C C . GLN B 2 1076 ? 181.236 237.209 177.457 1.00 142.88 1076 GLN D C 1
ATOM 7945 O O . GLN B 2 1076 ? 181.853 238.127 178.002 1.00 142.88 1076 GLN D O 1
ATOM 7951 N N . LYS B 2 1077 ? 180.388 237.372 176.446 1.00 148.35 1077 LYS D N 1
ATOM 7952 C CA . LYS B 2 1077 ? 180.089 238.660 175.842 1.00 148.35 1077 LYS D CA 1
ATOM 7953 C C . LYS B 2 1077 ? 179.550 239.648 176.860 1.00 148.35 1077 LYS D C 1
ATOM 7954 O O . LYS B 2 1077 ? 180.247 240.589 177.259 1.00 148.35 1077 LYS D O 1
ATOM 7960 N N . GLU B 2 1078 ? 178.332 239.393 177.347 1.00 156.73 1078 GLU D N 1
ATOM 7961 C CA . GLU B 2 1078 ? 177.549 240.292 178.207 1.00 156.73 1078 GLU D CA 1
ATOM 7962 C C . GLU B 2 1078 ? 177.530 241.722 177.684 1.00 156.73 1078 GLU D C 1
ATOM 7963 O O . GLU B 2 1078 ? 177.486 242.683 178.451 1.00 156.73 1078 GLU D O 1
ATOM 7969 N N . ILE B 2 1079 ? 177.584 241.890 176.375 1.00 142.17 1079 ILE D N 1
ATOM 7970 C CA . ILE B 2 1079 ? 177.731 243.229 175.850 1.00 142.17 1079 ILE D CA 1
ATOM 7971 C C . ILE B 2 1079 ? 176.352 243.820 175.700 1.00 142.17 1079 ILE D C 1
ATOM 7972 O O . ILE B 2 1079 ? 175.470 243.200 175.102 1.00 142.17 1079 ILE D O 1
ATOM 7977 N N . SER B 2 1080 ? 176.139 244.958 176.349 1.00 141.33 1080 SER D N 1
ATOM 7978 C CA . SER B 2 1080 ? 174.896 245.676 176.178 1.00 141.33 1080 SER D CA 1
ATOM 7979 C C . SER B 2 1080 ? 174.767 246.062 174.722 1.00 141.33 1080 SER D C 1
ATOM 7980 O O . SER B 2 1080 ? 175.725 246.537 174.107 1.00 141.33 1080 SER D O 1
ATOM 7983 N N . GLU B 2 1081 ? 173.576 245.832 174.167 1.00 143.55 1081 GLU D N 1
ATOM 7984 C CA . GLU B 2 1081 ? 173.329 245.968 172.739 1.00 143.55 1081 GLU D CA 1
ATOM 7985 C C . GLU B 2 1081 ? 173.463 247.399 172.242 1.00 143.55 1081 GLU D C 1
ATOM 7986 O O . GLU B 2 1081 ? 173.383 247.623 171.032 1.00 143.55 1081 GLU D O 1
ATOM 7992 N N . SER B 2 1082 ? 173.637 248.365 173.137 1.00 153.70 1082 SER D N 1
ATOM 7993 C CA . SER B 2 1082 ? 174.089 249.687 172.761 1.00 153.70 1082 SER D CA 1
ATOM 7994 C C . SER B 2 1082 ? 175.609 249.839 172.798 1.00 153.70 1082 SER D C 1
ATOM 7995 O O . SER B 2 1082 ? 176.136 250.732 172.125 1.00 153.70 1082 SER D O 1
ATOM 7998 N N . PHE B 2 1083 ? 176.335 248.992 173.541 1.00 150.29 1083 PHE D N 1
ATOM 7999 C CA . PHE B 2 1083 ? 177.786 249.171 173.619 1.00 150.29 1083 PHE D CA 1
ATOM 8000 C C . PHE B 2 1083 ? 178.512 248.475 172.482 1.00 150.29 1083 PHE D C 1
ATOM 8001 O O . PHE B 2 1083 ? 179.557 248.958 172.030 1.00 150.29 1083 PHE D O 1
ATOM 8009 N N . LEU B 2 1084 ? 178.000 247.321 172.053 1.00 146.67 1084 LEU D N 1
ATOM 8010 C CA . LEU B 2 1084 ? 178.615 246.578 170.960 1.00 146.67 1084 LEU D CA 1
ATOM 8011 C C . LEU B 2 1084 ? 178.695 247.400 169.693 1.00 146.67 1084 LEU D C 1
ATOM 8012 O O . LEU B 2 1084 ? 179.708 247.359 168.984 1.00 146.67 1084 LEU D O 1
ATOM 8017 N N . ARG B 2 1085 ? 177.674 248.219 169.451 1.00 143.79 1085 ARG D N 1
ATOM 8018 C CA . ARG B 2 1085 ? 177.709 249.190 168.368 1.00 143.79 1085 ARG D CA 1
ATOM 8019 C C . ARG B 2 1085 ? 178.848 250.197 168.532 1.00 143.79 1085 ARG D C 1
ATOM 8020 O O . ARG B 2 1085 ? 179.382 250.690 167.535 1.00 143.79 1085 ARG D O 1
ATOM 8028 N N . SER B 2 1086 ? 179.282 250.461 169.764 1.00 153.39 1086 SER D N 1
ATOM 8029 C CA . SER B 2 1086 ? 180.331 251.441 170.024 1.00 153.39 1086 SER D CA 1
ATOM 8030 C C . SER B 2 1086 ? 181.728 250.841 170.190 1.00 153.39 1086 SER D C 1
ATOM 8031 O O . SER B 2 1086 ? 182.731 251.575 170.045 1.00 153.39 1086 SER D O 1
ATOM 8034 N N . LEU B 2 1087 ? 181.815 249.537 170.492 1.00 148.30 1087 LEU D N 1
ATOM 8035 C CA . LEU B 2 1087 ? 183.112 248.905 170.710 1.00 148.30 1087 LEU D CA 1
ATOM 8036 C C . LEU B 2 1087 ? 183.922 248.958 169.441 1.00 148.30 1087 LEU D C 1
ATOM 8037 O O . LEU B 2 1087 ? 185.054 249.453 169.424 1.00 148.30 1087 LEU D O 1
ATOM 8042 N N . GLU B 2 1088 ? 183.300 248.582 168.336 1.00 155.91 1088 GLU D N 1
ATOM 8043 C CA . GLU B 2 1088 ? 184.043 248.619 167.090 1.00 155.91 1088 GLU D CA 1
ATOM 8044 C C . GLU B 2 1088 ? 184.341 250.064 166.677 1.00 155.91 1088 GLU D C 1
ATOM 8045 O O . GLU B 2 1088 ? 185.358 250.316 166.053 1.00 155.91 1088 GLU D O 1
ATOM 8051 N N . SER B 2 1089 ? 183.504 251.035 167.053 1.00 160.56 1089 SER D N 1
ATOM 8052 C CA . SER B 2 1089 ? 183.846 252.427 166.758 1.00 160.56 1089 SER D CA 1
ATOM 8053 C C . SER B 2 1089 ? 185.203 252.809 167.343 1.00 160.56 1089 SER D C 1
ATOM 8054 O O . SER B 2 1089 ? 186.074 253.343 166.622 1.00 160.56 1089 SER D O 1
ATOM 8057 N N . VAL B 2 1090 ? 185.451 252.350 168.579 1.00 163.61 1090 VAL D N 1
ATOM 8058 C CA . VAL B 2 1090 ? 186.803 252.418 169.140 1.00 163.61 1090 VAL D CA 1
ATOM 8059 C C . VAL B 2 1090 ? 187.791 251.666 168.259 1.00 163.61 1090 VAL D C 1
ATOM 8060 O O . VAL B 2 1090 ? 188.863 252.181 167.921 1.00 163.61 1090 VAL D O 1
ATOM 8064 N N . LEU B 2 1091 ? 187.422 250.472 167.820 1.00 157.67 1091 LEU D N 1
ATOM 8065 C CA . LEU B 2 1091 ? 188.458 249.646 167.209 1.00 157.67 1091 LEU D CA 1
ATOM 8066 C C . LEU B 2 1091 ? 188.763 250.072 165.768 1.00 157.67 1091 LEU D C 1
ATOM 8067 O O . LEU B 2 1091 ? 189.936 250.210 165.422 1.00 157.67 1091 LEU D O 1
ATOM 8072 N N . LEU B 2 1092 ? 187.731 250.422 164.966 1.00 161.22 1092 LEU D N 1
ATOM 8073 C CA . LEU B 2 1092 ? 187.903 251.014 163.624 1.00 161.22 1092 LEU D CA 1
ATOM 8074 C C . LEU B 2 1092 ? 188.760 252.260 163.676 1.00 161.22 1092 LEU D C 1
ATOM 8075 O O . LEU B 2 1092 ? 189.520 252.547 162.740 1.00 161.22 1092 LEU D O 1
ATOM 8080 N N . GLN B 2 1093 ? 188.688 252.996 164.777 1.00 159.92 1093 GLN D N 1
ATOM 8081 C CA . GLN B 2 1093 ? 189.665 254.052 164.939 1.00 159.92 1093 GLN D CA 1
ATOM 8082 C C . GLN B 2 1093 ? 190.998 253.594 165.528 1.00 159.92 1093 GLN D C 1
ATOM 8083 O O . GLN B 2 1093 ? 191.805 254.449 165.894 1.00 159.92 1093 GLN D O 1
ATOM 8089 N N . ARG B 2 1094 ? 191.275 252.296 165.624 1.00 155.56 1094 ARG D N 1
ATOM 8090 C CA . ARG B 2 1094 ? 192.504 251.891 166.303 1.00 155.56 1094 ARG D CA 1
ATOM 8091 C C . ARG B 2 1094 ? 193.299 250.883 165.496 1.00 155.56 1094 ARG D C 1
ATOM 8092 O O . ARG B 2 1094 ? 193.976 250.018 166.061 1.00 155.56 1094 ARG D O 1
ATOM 8100 N N . LEU B 2 1095 ? 193.211 250.939 164.168 1.00 146.39 1095 LEU D N 1
ATOM 8101 C CA . LEU B 2 1095 ? 193.846 249.949 163.292 1.00 146.39 1095 LEU D CA 1
ATOM 8102 C C . LEU B 2 1095 ? 194.661 250.632 162.218 1.00 146.39 1095 LEU D C 1
ATOM 8103 O O . LEU B 2 1095 ? 194.749 250.161 161.082 1.00 146.39 1095 LEU D O 1
ATOM 8108 N N . THR B 2 1096 ? 195.270 251.755 162.566 1.00 153.59 1096 THR D N 1
ATOM 8109 C CA . THR B 2 1096 ? 195.967 252.580 161.592 1.00 153.59 1096 THR D CA 1
ATOM 8110 C C . THR B 2 1096 ? 197.413 252.137 161.410 1.00 153.59 1096 THR D C 1
ATOM 8111 O O . THR B 2 1096 ? 197.811 251.734 160.315 1.00 153.59 1096 THR D O 1
ATOM 8115 N N . LYS B 2 1097 ? 198.205 252.198 162.478 1.00 153.15 1097 LYS D N 1
ATOM 8116 C CA . LYS B 2 1097 ? 199.616 251.835 162.421 1.00 153.15 1097 LYS D CA 1
ATOM 8117 C C . LYS B 2 1097 ? 199.988 251.132 163.710 1.00 153.15 1097 LYS D C 1
ATOM 8118 O O . LYS B 2 1097 ? 199.887 251.716 164.792 1.00 153.15 1097 LYS D O 1
ATOM 8124 N N . ALA B 2 1098 ? 200.422 249.886 163.593 1.00 147.09 1098 ALA D N 1
ATOM 8125 C CA . ALA B 2 1098 ? 200.804 249.122 164.761 1.00 147.09 1098 ALA D CA 1
ATOM 8126 C C . ALA B 2 1098 ? 201.910 248.178 164.344 1.00 147.09 1098 ALA D C 1
ATOM 8127 O O . ALA B 2 1098 ? 202.162 247.989 163.149 1.00 147.09 1098 ALA D O 1
ATOM 8129 N N . GLY B 2 1099 ? 202.617 247.655 165.344 1.00 139.03 1099 GLY D N 1
ATOM 8130 C CA . GLY B 2 1099 ? 203.580 246.606 165.072 1.00 139.03 1099 GLY D CA 1
ATOM 8131 C C . GLY B 2 1099 ? 202.865 245.433 164.441 1.00 139.03 1099 GLY D C 1
ATOM 8132 O O . GLY B 2 1099 ? 201.736 245.110 164.821 1.00 139.03 1099 GLY D O 1
ATOM 8133 N N . THR B 2 1100 ? 203.516 244.819 163.437 1.00 133.56 1100 THR D N 1
ATOM 8134 C CA . THR B 2 1100 ? 202.846 243.788 162.657 1.00 133.56 1100 THR D CA 1
ATOM 8135 C C . THR B 2 1100 ? 202.420 242.626 163.528 1.00 133.56 1100 THR D C 1
ATOM 8136 O O . THR B 2 1100 ? 201.412 242.018 163.206 1.00 133.56 1100 THR D O 1
ATOM 8140 N N . ALA B 2 1101 ? 203.038 242.463 164.713 1.00 134.75 1101 ALA D N 1
ATOM 8141 C CA . ALA B 2 1101 ? 202.639 241.476 165.717 1.00 134.75 1101 ALA D CA 1
ATOM 8142 C C . ALA B 2 1101 ? 201.215 241.673 166.244 1.00 134.75 1101 ALA D C 1
ATOM 8143 O O . ALA B 2 1101 ? 200.493 240.698 166.450 1.00 134.75 1101 ALA D O 1
ATOM 8145 N N . THR B 2 1102 ? 200.799 242.899 166.523 1.00 134.56 1102 THR D N 1
ATOM 8146 C CA . THR B 2 1102 ? 199.469 243.060 167.100 1.00 134.56 1102 THR D CA 1
ATOM 8147 C C . THR B 2 1102 ? 198.373 242.763 166.086 1.00 134.56 1102 THR D C 1
ATOM 8148 O O . THR B 2 1102 ? 197.266 242.333 166.449 1.00 134.56 1102 THR D O 1
ATOM 8152 N N . LEU B 2 1103 ? 198.709 242.881 164.811 1.00 135.65 1103 LEU D N 1
ATOM 8153 C CA . LEU B 2 1103 ? 197.731 242.754 163.750 1.00 135.65 1103 LEU D CA 1
ATOM 8154 C C . LEU B 2 1103 ? 197.241 241.338 163.587 1.00 135.65 1103 LEU D C 1
ATOM 8155 O O . LEU B 2 1103 ? 196.134 241.136 163.078 1.00 135.65 1103 LEU D O 1
ATOM 8160 N N . MET B 2 1104 ? 198.002 240.355 164.074 1.00 142.07 1104 MET D N 1
ATOM 8161 C CA . MET B 2 1104 ? 197.518 238.986 164.034 1.00 142.07 1104 MET D CA 1
ATOM 8162 C C . MET B 2 1104 ? 196.408 238.698 164.997 1.00 142.07 1104 MET D C 1
ATOM 8163 O O . MET B 2 1104 ? 196.034 237.528 165.105 1.00 142.07 1104 MET D O 1
ATOM 8168 N N . GLU B 2 1105 ? 195.915 239.675 165.743 1.00 138.03 1105 GLU D N 1
ATOM 8169 C CA . GLU B 2 1105 ? 194.900 239.337 166.718 1.00 138.03 1105 GLU D CA 1
ATOM 8170 C C . GLU B 2 1105 ? 193.709 240.251 166.557 1.00 138.03 1105 GLU D C 1
ATOM 8171 O O . GLU B 2 1105 ? 192.596 239.879 166.941 1.00 138.03 1105 GLU D O 1
ATOM 8177 N N . ILE B 2 1106 ? 193.917 241.432 165.976 1.00 132.51 1106 ILE D N 1
ATOM 8178 C CA . ILE B 2 1106 ? 192.810 242.370 165.877 1.00 132.51 1106 ILE D CA 1
ATOM 8179 C C . ILE B 2 1106 ? 191.778 241.873 164.884 1.00 132.51 1106 ILE D C 1
ATOM 8180 O O . ILE B 2 1106 ? 190.586 241.809 165.188 1.00 132.51 1106 ILE D O 1
ATOM 8185 N N . VAL B 2 1107 ? 192.220 241.528 163.678 1.00 136.36 1107 VAL D N 1
ATOM 8186 C CA . VAL B 2 1107 ? 191.339 240.928 162.732 1.00 136.36 1107 VAL D CA 1
ATOM 8187 C C . VAL B 2 1107 ? 190.653 239.594 163.210 1.00 136.36 1107 VAL D C 1
ATOM 8188 O O . VAL B 2 1107 ? 189.513 239.463 163.104 1.00 136.36 1107 VAL D O 1
ATOM 8192 N N . PRO B 2 1108 ? 191.498 238.711 163.859 1.00 135.86 1108 PRO D N 1
ATOM 8193 C CA . PRO B 2 1108 ? 190.772 237.568 164.510 1.00 135.86 1108 PRO D CA 1
ATOM 8194 C C . PRO B 2 1108 ? 189.877 237.938 165.674 1.00 135.86 1108 PRO D C 1
ATOM 8195 O O . PRO B 2 1108 ? 189.215 237.046 166.217 1.00 135.86 1108 PRO D O 1
ATOM 8199 N N . CYS B 2 1109 ? 189.821 239.200 166.077 1.00 142.57 1109 CYS D N 1
ATOM 8200 C CA . CYS B 2 1109 ? 188.809 239.655 167.010 1.00 142.57 1109 CYS D CA 1
ATOM 8201 C C . CYS B 2 1109 ? 187.623 240.279 166.279 1.00 142.57 1109 CYS D C 1
ATOM 8202 O O . CYS B 2 1109 ? 186.495 239.789 166.389 1.00 142.57 1109 CYS D O 1
ATOM 8205 N N . LEU B 2 1110 ? 187.875 241.317 165.477 1.00 138.68 1110 LEU D N 1
ATOM 8206 C CA . LEU B 2 1110 ? 186.784 242.158 164.986 1.00 138.68 1110 LEU D CA 1
ATOM 8207 C C . LEU B 2 1110 ? 186.005 241.466 163.891 1.00 138.68 1110 LEU D C 1
ATOM 8208 O O . LEU B 2 1110 ? 184.798 241.685 163.746 1.00 138.68 1110 LEU D O 1
ATOM 8213 N N . CYS B 2 1111 ? 186.686 240.640 163.103 1.00 142.40 1111 CYS D N 1
ATOM 8214 C CA . CYS B 2 1111 ? 185.988 239.833 162.122 1.00 142.40 1111 CYS D CA 1
ATOM 8215 C C . CYS B 2 1111 ? 185.123 238.793 162.793 1.00 142.40 1111 CYS D C 1
ATOM 8216 O O . CYS B 2 1111 ? 184.130 238.357 162.208 1.00 142.40 1111 CYS D O 1
ATOM 8219 N N . SER B 2 1112 ? 185.460 238.403 164.014 1.00 138.23 1112 SER D N 1
ATOM 8220 C CA . SER B 2 1112 ? 184.527 237.593 164.767 1.00 138.23 1112 SER D CA 1
ATOM 8221 C C . SER B 2 1112 ? 183.435 238.433 165.405 1.00 138.23 1112 SER D C 1
ATOM 8222 O O . SER B 2 1112 ? 182.408 237.885 165.818 1.00 138.23 1112 SER D O 1
ATOM 8225 N N . LEU B 2 1113 ? 183.632 239.742 165.496 1.00 144.74 1113 LEU D N 1
ATOM 8226 C CA . LEU B 2 1113 ? 182.671 240.609 166.158 1.00 144.74 1113 LEU D CA 1
ATOM 8227 C C . LEU B 2 1113 ? 181.568 241.104 165.239 1.00 144.74 1113 LEU D C 1
ATOM 8228 O O . LEU B 2 1113 ? 180.460 241.368 165.725 1.00 144.74 1113 LEU D O 1
ATOM 8233 N N . PHE B 2 1114 ? 181.863 241.251 163.938 1.00 139.47 1114 PHE D N 1
ATOM 8234 C CA . PHE B 2 1114 ? 180.891 241.789 162.987 1.00 139.47 1114 PHE D CA 1
ATOM 8235 C C . PHE B 2 1114 ? 179.655 240.914 162.921 1.00 139.47 1114 PHE D C 1
ATOM 8236 O O . PHE B 2 1114 ? 178.538 241.402 163.080 1.00 139.47 1114 PHE D O 1
ATOM 8244 N N . THR B 2 1115 ? 179.852 239.598 162.808 1.00 139.78 1115 THR D N 1
ATOM 8245 C CA . THR B 2 1115 ? 178.756 238.635 162.860 1.00 139.78 1115 THR D CA 1
ATOM 8246 C C . THR B 2 1115 ? 178.008 238.681 164.181 1.00 139.78 1115 THR D C 1
ATOM 8247 O O . THR B 2 1115 ? 176.852 238.252 164.247 1.00 139.78 1115 THR D O 1
ATOM 8251 N N . ARG B 2 1116 ? 178.648 239.192 165.226 1.00 134.89 1116 ARG D N 1
ATOM 8252 C CA . ARG B 2 1116 ? 178.011 239.442 166.501 1.00 134.89 1116 ARG D CA 1
ATOM 8253 C C . ARG B 2 1116 ? 177.403 240.834 166.607 1.00 134.89 1116 ARG D C 1
ATOM 8254 O O . ARG B 2 1116 ? 176.474 241.019 167.396 1.00 134.89 1116 ARG D O 1
ATOM 8262 N N . LEU B 2 1117 ? 177.892 241.809 165.841 1.00 139.41 1117 LEU D N 1
ATOM 8263 C CA . LEU B 2 1117 ? 177.298 243.142 165.800 1.00 139.41 1117 LEU D CA 1
ATOM 8264 C C . LEU B 2 1117 ? 176.683 243.503 164.465 1.00 139.41 1117 LEU D C 1
ATOM 8265 O O . LEU B 2 1117 ? 175.494 243.833 164.395 1.00 139.41 1117 LEU D O 1
ATOM 8270 N N . ASN B 2 1118 ? 177.475 243.491 163.413 1.00 142.71 1118 ASN D N 1
ATOM 8271 C CA . ASN B 2 1118 ? 177.169 244.261 162.229 1.00 142.71 1118 ASN D CA 1
ATOM 8272 C C . ASN B 2 1118 ? 176.757 243.336 161.098 1.00 142.71 1118 ASN D C 1
ATOM 8273 O O . ASN B 2 1118 ? 176.632 242.120 161.246 1.00 142.71 1118 ASN D O 1
ATOM 8278 N N . ASP B 2 1119 ? 176.510 243.931 159.954 1.00 140.45 1119 ASP D N 1
ATOM 8279 C CA . ASP B 2 1119 ? 176.205 243.121 158.799 1.00 140.45 1119 ASP D CA 1
ATOM 8280 C C . ASP B 2 1119 ? 177.494 242.808 158.071 1.00 140.45 1119 ASP D C 1
ATOM 8281 O O . ASP B 2 1119 ? 178.565 243.320 158.399 1.00 140.45 1119 ASP D O 1
ATOM 8286 N N . TYR B 2 1120 ? 177.383 241.989 157.033 1.00 133.04 1120 TYR D N 1
ATOM 8287 C CA . TYR B 2 1120 ? 178.517 241.732 156.155 1.00 133.04 1120 TYR D CA 1
ATOM 8288 C C . TYR B 2 1120 ? 178.683 242.887 155.166 1.00 133.04 1120 TYR D C 1
ATOM 8289 O O . TYR B 2 1120 ? 178.564 242.736 153.953 1.00 133.04 1120 TYR D O 1
ATOM 8298 N N . GLU B 2 1121 ? 178.956 244.063 155.725 1.00 141.31 1121 GLU D N 1
ATOM 8299 C CA . GLU B 2 1121 ? 179.058 245.306 154.982 1.00 141.31 1121 GLU D CA 1
ATOM 8300 C C . GLU B 2 1121 ? 180.407 245.973 155.154 1.00 141.31 1121 GLU D C 1
ATOM 8301 O O . GLU B 2 1121 ? 181.017 246.365 154.162 1.00 141.31 1121 GLU D O 1
ATOM 8307 N N . ARG B 2 1122 ? 180.873 246.148 156.393 1.00 142.67 1122 ARG D N 1
ATOM 8308 C CA . ARG B 2 1122 ? 182.149 246.825 156.620 1.00 142.67 1122 ARG D CA 1
ATOM 8309 C C . ARG B 2 1122 ? 183.304 245.991 156.087 1.00 142.67 1122 ARG D C 1
ATOM 8310 O O . ARG B 2 1122 ? 184.136 246.478 155.310 1.00 142.67 1122 ARG D O 1
ATOM 8318 N N . LEU B 2 1123 ? 183.294 244.698 156.395 1.00 136.11 1123 LEU D N 1
ATOM 8319 C CA . LEU B 2 1123 ? 184.131 243.665 155.799 1.00 136.11 1123 LEU D CA 1
ATOM 8320 C C . LEU B 2 1123 ? 183.698 243.307 154.417 1.00 136.11 1123 LEU D C 1
ATOM 8321 O O . LEU B 2 1123 ? 184.158 242.302 153.894 1.00 136.11 1123 LEU D O 1
ATOM 8326 N N . LYS B 2 1124 ? 182.776 244.063 153.832 1.00 145.82 1124 LYS D N 1
ATOM 8327 C CA . LYS B 2 1124 ? 182.522 244.068 152.406 1.00 145.82 1124 LYS D CA 1
ATOM 8328 C C . LYS B 2 1124 ? 182.922 245.385 151.767 1.00 145.82 1124 LYS D C 1
ATOM 8329 O O . LYS B 2 1124 ? 183.723 245.385 150.832 1.00 145.82 1124 LYS D O 1
ATOM 8335 N N . LYS B 2 1125 ? 182.368 246.506 152.251 1.00 146.26 1125 LYS D N 1
ATOM 8336 C CA . LYS B 2 1125 ? 182.592 247.797 151.606 1.00 146.26 1125 LYS D CA 1
ATOM 8337 C C . LYS B 2 1125 ? 184.054 248.201 151.680 1.00 146.26 1125 LYS D C 1
ATOM 8338 O O . LYS B 2 1125 ? 184.653 248.571 150.659 1.00 146.26 1125 LYS D O 1
ATOM 8344 N N . ILE B 2 1126 ? 184.671 248.054 152.853 1.00 156.62 1126 ILE D N 1
ATOM 8345 C CA . ILE B 2 1126 ? 186.072 248.432 152.964 1.00 156.62 1126 ILE D CA 1
ATOM 8346 C C . ILE B 2 1126 ? 186.965 247.425 152.248 1.00 156.62 1126 ILE D C 1
ATOM 8347 O O . ILE B 2 1126 ? 187.967 247.812 151.644 1.00 156.62 1126 ILE D O 1
ATOM 8352 N N . VAL B 2 1127 ? 186.611 246.133 152.263 1.00 155.06 1127 VAL D N 1
ATOM 8353 C CA . VAL B 2 1127 ? 187.501 245.161 151.635 1.00 155.06 1127 VAL D CA 1
ATOM 8354 C C . VAL B 2 1127 ? 187.491 245.317 150.119 1.00 155.06 1127 VAL D C 1
ATOM 8355 O O . VAL B 2 1127 ? 188.544 245.230 149.490 1.00 155.06 1127 VAL D O 1
ATOM 8359 N N . VAL B 2 1128 ? 186.342 245.650 149.518 1.00 157.96 1128 VAL D N 1
ATOM 8360 C CA . VAL B 2 1128 ? 186.347 245.873 148.078 1.00 157.96 1128 VAL D CA 1
ATOM 8361 C C . VAL B 2 1128 ? 186.986 247.217 147.754 1.00 157.96 1128 VAL D C 1
ATOM 8362 O O . VAL B 2 1128 ? 187.644 247.357 146.702 1.00 157.96 1128 VAL D O 1
ATOM 8366 N N . SER B 2 1129 ? 186.902 248.178 148.687 1.00 160.49 1129 SER D N 1
ATOM 8367 C CA . SER B 2 1129 ? 187.640 249.422 148.528 1.00 160.49 1129 SER D CA 1
ATOM 8368 C C . SER B 2 1129 ? 189.139 249.166 148.519 1.00 160.49 1129 SER D C 1
ATOM 8369 O O . SER B 2 1129 ? 189.838 249.550 147.577 1.00 160.49 1129 SER D O 1
ATOM 8372 N N . CYS B 2 1130 ? 189.641 248.455 149.524 1.00 160.57 1130 CYS D N 1
ATOM 8373 C CA . CYS B 2 1130 ? 191.075 248.243 149.595 1.00 160.57 1130 CYS D CA 1
ATOM 8374 C C . CYS B 2 1130 ? 191.534 247.186 148.615 1.00 160.57 1130 CYS D C 1
ATOM 8375 O O . CYS B 2 1130 ? 192.725 247.074 148.381 1.00 160.57 1130 CYS D O 1
ATOM 8378 N N . LEU B 2 1131 ? 190.624 246.413 148.036 1.00 150.96 1131 LEU D N 1
ATOM 8379 C CA . LEU B 2 1131 ? 190.993 245.596 146.894 1.00 150.96 1131 LEU D CA 1
ATOM 8380 C C . LEU B 2 1131 ? 191.300 246.471 145.699 1.00 150.96 1131 LEU D C 1
ATOM 8381 O O . LEU B 2 1131 ? 192.238 246.195 144.948 1.00 150.96 1131 LEU D O 1
ATOM 8386 N N . LYS B 2 1132 ? 190.501 247.524 145.491 1.00 147.86 1132 LYS D N 1
ATOM 8387 C CA . LYS B 2 1132 ? 190.887 248.510 144.482 1.00 147.86 1132 LYS D CA 1
ATOM 8388 C C . LYS B 2 1132 ? 192.173 249.222 144.882 1.00 147.86 1132 LYS D C 1
ATOM 8389 O O . LYS B 2 1132 ? 193.050 249.463 144.044 1.00 147.86 1132 LYS D O 1
ATOM 8395 N N . SER B 2 1133 ? 192.319 249.525 146.171 1.00 158.09 1133 SER D N 1
ATOM 8396 C CA . SER B 2 1133 ? 193.563 250.113 146.660 1.00 158.09 1133 SER D CA 1
ATOM 8397 C C . SER B 2 1133 ? 194.724 249.124 146.576 1.00 158.09 1133 SER D C 1
ATOM 8398 O O . SER B 2 1133 ? 195.885 249.533 146.547 1.00 158.09 1133 SER D O 1
ATOM 8401 N N . LEU B 2 1134 ? 194.431 247.827 146.568 1.00 164.34 1134 LEU D N 1
ATOM 8402 C CA . LEU B 2 1134 ? 195.458 246.817 146.369 1.00 164.34 1134 LEU D CA 1
ATOM 8403 C C . LEU B 2 1134 ? 195.796 246.698 144.897 1.00 164.34 1134 LEU D C 1
ATOM 8404 O O . LEU B 2 1134 ? 196.935 246.385 144.535 1.00 164.34 1134 LEU D O 1
ATOM 8409 N N . GLU B 2 1135 ? 194.804 246.925 144.036 1.00 166.72 1135 GLU D N 1
ATOM 8410 C CA . GLU B 2 1135 ? 195.072 247.032 142.611 1.00 166.72 1135 GLU D CA 1
ATOM 8411 C C . GLU B 2 1135 ? 195.973 248.221 142.345 1.00 166.72 1135 GLU D C 1
ATOM 8412 O O . GLU B 2 1135 ? 196.889 248.150 141.522 1.00 166.72 1135 GLU D O 1
ATOM 8418 N N . GLU B 2 1136 ? 195.770 249.299 143.089 1.00 168.40 1136 GLU D N 1
ATOM 8419 C CA . GLU B 2 1136 ? 196.726 250.392 143.118 1.00 168.40 1136 GLU D CA 1
ATOM 8420 C C . GLU B 2 1136 ? 197.715 250.176 144.271 1.00 168.40 1136 GLU D C 1
ATOM 8421 O O . GLU B 2 1136 ? 198.026 251.069 145.054 1.00 168.40 1136 GLU D O 1
ATOM 8427 N N . ALA B 2 1137 ? 198.268 248.972 144.362 1.00 172.23 1137 ALA D N 1
ATOM 8428 C CA . ALA B 2 1137 ? 199.445 248.743 145.189 1.00 172.23 1137 ALA D CA 1
ATOM 8429 C C . ALA B 2 1137 ? 200.591 248.123 144.412 1.00 172.23 1137 ALA D C 1
ATOM 8430 O O . ALA B 2 1137 ? 201.743 248.530 144.588 1.00 172.23 1137 ALA D O 1
ATOM 8432 N N . ARG B 2 1138 ? 200.310 247.139 143.558 1.00 167.38 1138 ARG D N 1
ATOM 8433 C CA . ARG B 2 1138 ? 201.293 246.743 142.562 1.00 167.38 1138 ARG D CA 1
ATOM 8434 C C . ARG B 2 1138 ? 201.321 247.731 141.412 1.00 167.38 1138 ARG D C 1
ATOM 8435 O O . ARG B 2 1138 ? 202.394 248.016 140.871 1.00 167.38 1138 ARG D O 1
ATOM 8443 N N . HIS B 2 1139 ? 200.166 248.254 141.015 1.00 182.62 1139 HIS D N 1
ATOM 8444 C CA . HIS B 2 1139 ? 200.123 249.254 139.952 1.00 182.62 1139 HIS D CA 1
ATOM 8445 C C . HIS B 2 1139 ? 200.260 250.660 140.545 1.00 182.62 1139 HIS D C 1
ATOM 8446 O O . HIS B 2 1139 ? 199.498 251.580 140.260 1.00 182.62 1139 HIS D O 1
ATOM 8453 N N . SER B 2 1140 ? 201.267 250.826 141.401 1.00 180.30 1140 SER D N 1
ATOM 8454 C CA . SER B 2 1140 ? 201.602 252.088 142.062 1.00 180.30 1140 SER D CA 1
ATOM 8455 C C . SER B 2 1140 ? 203.041 252.053 142.499 1.00 180.30 1140 SER D C 1
ATOM 8456 O O . SER B 2 1140 ? 203.783 251.113 142.186 1.00 180.30 1140 SER D O 1
ATOM 8459 N N . GLU B 2 1141 ? 203.376 253.051 143.328 1.00 180.24 1141 GLU D N 1
ATOM 8460 C CA . GLU B 2 1141 ? 204.521 252.964 144.213 1.00 180.24 1141 GLU D CA 1
ATOM 8461 C C . GLU B 2 1141 ? 204.418 251.674 145.004 1.00 180.24 1141 GLU D C 1
ATOM 8462 O O . GLU B 2 1141 ? 203.322 251.271 145.408 1.00 180.24 1141 GLU D O 1
ATOM 8468 N N . ASN B 2 1142 ? 205.552 250.970 145.075 1.00 179.26 1142 ASN D N 1
ATOM 8469 C CA . ASN B 2 1142 ? 205.660 249.714 145.806 1.00 179.26 1142 ASN D CA 1
ATOM 8470 C C . ASN B 2 1142 ? 205.120 249.866 147.221 1.00 179.26 1142 ASN D C 1
ATOM 8471 O O . ASN B 2 1142 ? 203.980 249.460 147.479 1.00 179.26 1142 ASN D O 1
ATOM 8476 N N . ASN B 2 1143 ? 205.810 250.668 148.046 1.00 168.03 1143 ASN D N 1
ATOM 8477 C CA . ASN B 2 1143 ? 205.525 250.886 149.473 1.00 168.03 1143 ASN D CA 1
ATOM 8478 C C . ASN B 2 1143 ? 205.611 249.599 150.270 1.00 168.03 1143 ASN D C 1
ATOM 8479 O O . ASN B 2 1143 ? 204.710 249.290 151.030 1.00 168.03 1143 ASN D O 1
ATOM 8484 N N . PHE B 2 1144 ? 206.761 248.921 150.202 1.00 166.01 1144 PHE D N 1
ATOM 8485 C CA . PHE B 2 1144 ? 206.967 247.627 150.871 1.00 166.01 1144 PHE D CA 1
ATOM 8486 C C . PHE B 2 1144 ? 206.905 247.729 152.398 1.00 166.01 1144 PHE D C 1
ATOM 8487 O O . PHE B 2 1144 ? 206.870 246.703 153.087 1.00 166.01 1144 PHE D O 1
ATOM 8495 N N . GLN B 2 1145 ? 206.886 248.941 152.932 1.00 167.82 1145 GLN D N 1
ATOM 8496 C CA . GLN B 2 1145 ? 206.495 249.230 154.299 1.00 167.82 1145 GLN D CA 1
ATOM 8497 C C . GLN B 2 1145 ? 205.012 249.581 154.434 1.00 167.82 1145 GLN D C 1
ATOM 8498 O O . GLN B 2 1145 ? 204.477 249.527 155.545 1.00 167.82 1145 GLN D O 1
ATOM 8504 N N . LYS B 2 1146 ? 204.328 249.946 153.349 1.00 151.43 1146 LYS D N 1
ATOM 8505 C CA . LYS B 2 1146 ? 202.905 250.254 153.438 1.00 151.43 1146 LYS D CA 1
ATOM 8506 C C . LYS B 2 1146 ? 202.038 249.303 152.647 1.00 151.43 1146 LYS D C 1
ATOM 8507 O O . LYS B 2 1146 ? 200.878 249.120 153.011 1.00 151.43 1146 LYS D O 1
ATOM 8513 N N . MET B 2 1147 ? 202.550 248.715 151.559 1.00 152.97 1147 MET D N 1
ATOM 8514 C CA . MET B 2 1147 ? 201.781 247.669 150.901 1.00 152.97 1147 MET D CA 1
ATOM 8515 C C . MET B 2 1147 ? 201.543 246.502 151.815 1.00 152.97 1147 MET D C 1
ATOM 8516 O O . MET B 2 1147 ? 200.519 245.858 151.669 1.00 152.97 1147 MET D O 1
ATOM 8521 N N . VAL B 2 1148 ? 202.461 246.239 152.759 1.00 147.36 1148 VAL D N 1
ATOM 8522 C CA . VAL B 2 1148 ? 202.287 245.151 153.716 1.00 147.36 1148 VAL D CA 1
ATOM 8523 C C . VAL B 2 1148 ? 201.027 245.333 154.532 1.00 147.36 1148 VAL D C 1
ATOM 8524 O O . VAL B 2 1148 ? 200.294 244.357 154.753 1.00 147.36 1148 VAL D O 1
ATOM 8528 N N . ARG B 2 1149 ? 200.649 246.591 154.799 1.00 149.65 1149 ARG D N 1
ATOM 8529 C CA . ARG B 2 1149 ? 199.371 246.929 155.404 1.00 149.65 1149 ARG D CA 1
ATOM 8530 C C . ARG B 2 1149 ? 198.190 246.566 154.527 1.00 149.65 1149 ARG D C 1
ATOM 8531 O O . ARG B 2 1149 ? 197.057 246.652 154.997 1.00 149.65 1149 ARG D O 1
ATOM 8539 N N . LEU B 2 1150 ? 198.412 246.216 153.265 1.00 147.13 1150 LEU D N 1
ATOM 8540 C CA . LEU B 2 1150 ? 197.351 245.746 152.393 1.00 147.13 1150 LEU D CA 1
ATOM 8541 C C . LEU B 2 1150 ? 197.567 244.313 151.943 1.00 147.13 1150 LEU D C 1
ATOM 8542 O O . LEU B 2 1150 ? 196.683 243.464 152.117 1.00 147.13 1150 LEU D O 1
ATOM 8547 N N . ILE B 2 1151 ? 198.756 244.014 151.426 1.00 140.70 1151 ILE D N 1
ATOM 8548 C CA . ILE B 2 1151 ? 199.145 242.729 150.897 1.00 140.70 1151 ILE D CA 1
ATOM 8549 C C . ILE B 2 1151 ? 199.107 241.648 151.963 1.00 140.70 1151 ILE D C 1
ATOM 8550 O O . ILE B 2 1151 ? 199.046 240.474 151.616 1.00 140.70 1151 ILE D O 1
ATOM 8555 N N . ASP B 2 1152 ? 199.074 242.000 153.253 1.00 137.43 1152 ASP D N 1
ATOM 8556 C CA . ASP B 2 1152 ? 198.771 240.977 154.224 1.00 137.43 1152 ASP D CA 1
ATOM 8557 C C . ASP B 2 1152 ? 197.363 241.119 154.772 1.00 137.43 1152 ASP D C 1
ATOM 8558 O O . ASP B 2 1152 ? 196.702 240.106 154.972 1.00 137.43 1152 ASP D O 1
ATOM 8563 N N . LEU B 2 1153 ? 196.873 242.352 154.958 1.00 139.20 1153 LEU D N 1
ATOM 8564 C CA . LEU B 2 1153 ? 195.573 242.570 155.596 1.00 139.20 1153 LEU D CA 1
ATOM 8565 C C . LEU B 2 1153 ? 194.430 241.936 154.816 1.00 139.20 1153 LEU D C 1
ATOM 8566 O O . LEU B 2 1153 ? 193.448 241.472 155.420 1.00 139.20 1153 LEU D O 1
ATOM 8571 N N . ILE B 2 1154 ? 194.571 241.877 153.491 1.00 142.03 1154 ILE D N 1
ATOM 8572 C CA . ILE B 2 1154 ? 193.555 241.279 152.630 1.00 142.03 1154 ILE D CA 1
ATOM 8573 C C . ILE B 2 1154 ? 193.352 239.810 152.988 1.00 142.03 1154 ILE D C 1
ATOM 8574 O O . ILE B 2 1154 ? 192.253 239.372 153.385 1.00 142.03 1154 ILE D O 1
ATOM 8579 N N . GLY B 2 1155 ? 194.442 239.051 152.946 1.00 137.62 1155 GLY D N 1
ATOM 8580 C CA . GLY B 2 1155 ? 194.373 237.662 153.333 1.00 137.62 1155 GLY D CA 1
ATOM 8581 C C . GLY B 2 1155 ? 194.110 237.485 154.809 1.00 137.62 1155 GLY D C 1
ATOM 8582 O O . GLY B 2 1155 ? 193.595 236.451 155.222 1.00 137.62 1155 GLY D O 1
ATOM 8583 N N . LEU B 2 1156 ? 194.451 238.492 155.616 1.00 133.55 1156 LEU D N 1
ATOM 8584 C CA . LEU B 2 1156 ? 194.226 238.414 157.053 1.00 133.55 1156 LEU D CA 1
ATOM 8585 C C . LEU B 2 1156 ? 192.748 238.354 157.374 1.00 133.55 1156 LEU D C 1
ATOM 8586 O O . LEU B 2 1156 ? 192.323 237.580 158.241 1.00 133.55 1156 LEU D O 1
ATOM 8591 N N . PHE B 2 1157 ? 191.953 239.171 156.689 1.00 133.71 1157 PHE D N 1
ATOM 8592 C CA . PHE B 2 1157 ? 190.512 239.049 156.850 1.00 133.71 1157 PHE D CA 1
ATOM 8593 C C . PHE B 2 1157 ? 190.014 237.725 156.304 1.00 133.71 1157 PHE D C 1
ATOM 8594 O O . PHE B 2 1157 ? 189.342 236.973 157.019 1.00 133.71 1157 PHE D O 1
ATOM 8602 N N . SER B 2 1158 ? 190.390 237.392 155.062 1.00 142.76 1158 SER D N 1
ATOM 8603 C CA . SER B 2 1158 ? 189.785 236.214 154.436 1.00 142.76 1158 SER D CA 1
ATOM 8604 C C . SER B 2 1158 ? 190.228 234.897 155.065 1.00 142.76 1158 SER D C 1
ATOM 8605 O O . SER B 2 1158 ? 189.540 233.886 154.898 1.00 142.76 1158 SER D O 1
ATOM 8608 N N . ARG B 2 1159 ? 191.349 234.896 155.786 1.00 142.08 1159 ARG D N 1
ATOM 8609 C CA . ARG B 2 1159 ? 191.848 233.680 156.412 1.00 142.08 1159 ARG D CA 1
ATOM 8610 C C . ARG B 2 1159 ? 190.921 233.226 157.520 1.00 142.08 1159 ARG D C 1
ATOM 8611 O O . ARG B 2 1159 ? 190.591 232.040 157.617 1.00 142.08 1159 ARG D O 1
ATOM 8619 N N . TYR B 2 1160 ? 190.463 234.160 158.343 1.00 142.13 1160 TYR D N 1
ATOM 8620 C CA . TYR B 2 1160 ? 189.541 233.841 159.420 1.00 142.13 1160 TYR D CA 1
ATOM 8621 C C . TYR B 2 1160 ? 188.215 234.564 159.253 1.00 142.13 1160 TYR D C 1
ATOM 8622 O O . TYR B 2 1160 ? 187.484 234.748 160.228 1.00 142.13 1160 TYR D O 1
ATOM 8631 N N . GLY B 2 1161 ? 187.894 234.973 158.033 1.00 146.50 1161 GLY D N 1
ATOM 8632 C CA . GLY B 2 1161 ? 186.580 235.497 157.737 1.00 146.50 1161 GLY D CA 1
ATOM 8633 C C . GLY B 2 1161 ? 186.066 234.964 156.425 1.00 146.50 1161 GLY D C 1
ATOM 8634 O O . GLY B 2 1161 ? 186.749 235.056 155.401 1.00 146.50 1161 GLY D O 1
ATOM 8635 N N . ASP B 2 1162 ? 184.863 234.400 156.454 1.00 151.43 1162 ASP D N 1
ATOM 8636 C CA . ASP B 2 1162 ? 184.328 233.700 155.299 1.00 151.43 1162 ASP D CA 1
ATOM 8637 C C . ASP B 2 1162 ? 183.949 234.674 154.196 1.00 151.43 1162 ASP D C 1
ATOM 8638 O O . ASP B 2 1162 ? 183.427 235.761 154.452 1.00 151.43 1162 ASP D O 1
ATOM 8643 N N . LEU B 2 1163 ? 184.234 234.284 152.960 1.00 152.20 1163 LEU D N 1
ATOM 8644 C CA . LEU B 2 1163 ? 183.834 235.062 151.805 1.00 152.20 1163 LEU D CA 1
ATOM 8645 C C . LEU B 2 1163 ? 182.726 234.395 151.013 1.00 152.20 1163 LEU D C 1
ATOM 8646 O O . LEU B 2 1163 ? 182.293 234.948 149.997 1.00 152.20 1163 LEU D O 1
ATOM 8651 N N . ASN B 2 1164 ? 182.213 233.249 151.467 1.00 155.00 1164 ASN D N 1
ATOM 8652 C CA . ASN B 2 1164 ? 181.056 232.611 150.837 1.00 155.00 1164 ASN D CA 1
ATOM 8653 C C . ASN B 2 1164 ? 179.776 233.337 151.257 1.00 155.00 1164 ASN D C 1
ATOM 8654 O O . ASN B 2 1164 ? 178.868 232.770 151.855 1.00 155.00 1164 ASN D O 1
ATOM 8659 N N . ARG B 2 1165 ? 179.713 234.610 150.895 1.00 144.27 1165 ARG D N 1
ATOM 8660 C CA . ARG B 2 1165 ? 178.748 235.587 151.362 1.00 144.27 1165 ARG D CA 1
ATOM 8661 C C . ARG B 2 1165 ? 178.495 236.512 150.187 1.00 144.27 1165 ARG D C 1
ATOM 8662 O O . ARG B 2 1165 ? 178.695 236.111 149.036 1.00 144.27 1165 ARG D O 1
ATOM 8670 N N . ILE B 2 1166 ? 178.012 237.723 150.476 1.00 162.37 1166 ILE D N 1
ATOM 8671 C CA . ILE B 2 1166 ? 177.631 238.683 149.445 1.00 162.37 1166 ILE D CA 1
ATOM 8672 C C . ILE B 2 1166 ? 178.815 239.006 148.545 1.00 162.37 1166 ILE D C 1
ATOM 8673 O O . ILE B 2 1166 ? 179.890 239.425 148.986 1.00 162.37 1166 ILE D O 1
ATOM 8678 N N . ASN B 2 1167 ? 178.670 238.652 147.296 1.00 182.83 1167 ASN D N 1
ATOM 8679 C CA . ASN B 2 1167 ? 179.739 238.865 146.351 1.00 182.83 1167 ASN D CA 1
ATOM 8680 C C . ASN B 2 1167 ? 179.255 239.197 144.967 1.00 182.83 1167 ASN D C 1
ATOM 8681 O O . ASN B 2 1167 ? 180.038 239.074 144.025 1.00 182.83 1167 ASN D O 1
ATOM 8686 N N . ASP B 2 1168 ? 177.949 239.348 144.795 1.00 193.31 1168 ASP D N 1
ATOM 8687 C CA . ASP B 2 1168 ? 177.427 239.808 143.525 1.00 193.31 1168 ASP D CA 1
ATOM 8688 C C . ASP B 2 1168 ? 178.038 241.155 143.194 1.00 193.31 1168 ASP D C 1
ATOM 8689 O O . ASP B 2 1168 ? 178.488 241.390 142.069 1.00 193.31 1168 ASP D O 1
ATOM 8694 N N . ASP B 2 1169 ? 178.129 242.025 144.203 1.00 190.66 1169 ASP D N 1
ATOM 8695 C CA . ASP B 2 1169 ? 178.901 243.251 144.085 1.00 190.66 1169 ASP D CA 1
ATOM 8696 C C . ASP B 2 1169 ? 180.379 242.964 143.862 1.00 190.66 1169 ASP D C 1
ATOM 8697 O O . ASP B 2 1169 ? 181.084 243.770 143.249 1.00 190.66 1169 ASP D O 1
ATOM 8702 N N . TRP B 2 1170 ? 180.877 241.845 144.373 1.00 194.13 1170 TRP D N 1
ATOM 8703 C CA . TRP B 2 1170 ? 182.228 241.432 144.026 1.00 194.13 1170 TRP D CA 1
ATOM 8704 C C . TRP B 2 1170 ? 182.263 240.771 142.654 1.00 194.13 1170 TRP D C 1
ATOM 8705 O O . TRP B 2 1170 ? 183.246 240.897 141.922 1.00 194.13 1170 TRP D O 1
ATOM 8716 N N . LYS B 2 1171 ? 181.203 240.054 142.285 1.00 182.61 1171 LYS D N 1
ATOM 8717 C CA . LYS B 2 1171 ? 181.059 239.657 140.893 1.00 182.61 1171 LYS D CA 1
ATOM 8718 C C . LYS B 2 1171 ? 180.749 240.851 140.006 1.00 182.61 1171 LYS D C 1
ATOM 8719 O O . LYS B 2 1171 ? 180.812 240.731 138.783 1.00 182.61 1171 LYS D O 1
ATOM 8725 N N . HIS B 2 1172 ? 180.352 241.979 140.596 1.00 190.92 1172 HIS D N 1
ATOM 8726 C CA . HIS B 2 1172 ? 180.357 243.256 139.904 1.00 190.92 1172 HIS D CA 1
ATOM 8727 C C . HIS B 2 1172 ? 181.749 243.866 139.850 1.00 190.92 1172 HIS D C 1
ATOM 8728 O O . HIS B 2 1172 ? 181.983 244.777 139.051 1.00 190.92 1172 HIS D O 1
ATOM 8735 N N . SER B 2 1173 ? 182.676 243.385 140.685 1.00 179.69 1173 SER D N 1
ATOM 8736 C CA . SER B 2 1173 ? 184.097 243.686 140.550 1.00 179.69 1173 SER D CA 1
ATOM 8737 C C . SER B 2 1173 ? 184.808 242.642 139.713 1.00 179.69 1173 SER D C 1
ATOM 8738 O O . SER B 2 1173 ? 185.998 242.371 139.915 1.00 179.69 1173 SER D O 1
ATOM 8741 N N . LEU B 2 1174 ? 184.088 242.049 138.767 1.00 184.78 1174 LEU D N 1
ATOM 8742 C CA . LEU B 2 1174 ? 184.608 241.112 137.783 1.00 184.78 1174 LEU D CA 1
ATOM 8743 C C . LEU B 2 1174 ? 185.624 241.718 136.825 1.00 184.78 1174 LEU D C 1
ATOM 8744 O O . LEU B 2 1174 ? 186.181 240.960 136.021 1.00 184.78 1174 LEU D O 1
ATOM 8749 N N . ASP B 2 1175 ? 185.846 243.042 136.883 1.00 173.56 1175 ASP D N 1
ATOM 8750 C CA . ASP B 2 1175 ? 186.690 243.772 135.937 1.00 173.56 1175 ASP D CA 1
ATOM 8751 C C . ASP B 2 1175 ? 188.084 243.172 135.834 1.00 173.56 1175 ASP D C 1
ATOM 8752 O O . ASP B 2 1175 ? 188.583 242.905 134.737 1.00 173.56 1175 ASP D O 1
ATOM 8757 N N . PHE B 2 1176 ? 188.695 242.890 136.972 1.00 168.32 1176 PHE D N 1
ATOM 8758 C CA . PHE B 2 1176 ? 190.005 242.280 136.998 1.00 168.32 1176 PHE D CA 1
ATOM 8759 C C . PHE B 2 1176 ? 189.988 240.957 137.722 1.00 168.32 1176 PHE D C 1
ATOM 8760 O O . PHE B 2 1176 ? 191.014 240.272 137.773 1.00 168.32 1176 PHE D O 1
ATOM 8768 N N . ILE B 2 1177 ? 188.847 240.578 138.270 1.00 170.32 1177 ILE D N 1
ATOM 8769 C CA . ILE B 2 1177 ? 188.702 239.269 138.864 1.00 170.32 1177 ILE D CA 1
ATOM 8770 C C . ILE B 2 1177 ? 187.672 238.545 138.011 1.00 170.32 1177 ILE D C 1
ATOM 8771 O O . ILE B 2 1177 ? 186.478 238.516 138.323 1.00 170.32 1177 ILE D O 1
ATOM 8776 N N . SER B 2 1178 ? 188.137 237.955 136.930 1.00 183.80 1178 SER D N 1
ATOM 8777 C CA . SER B 2 1178 ? 187.266 237.448 135.876 1.00 183.80 1178 SER D CA 1
ATOM 8778 C C . SER B 2 1178 ? 186.633 236.064 136.052 1.00 183.80 1178 SER D C 1
ATOM 8779 O O . SER B 2 1178 ? 185.401 235.966 135.988 1.00 183.80 1178 SER D O 1
ATOM 8782 N N . PRO B 2 1179 ? 187.426 234.963 136.257 1.00 181.35 1179 PRO D N 1
ATOM 8783 C CA . PRO B 2 1179 ? 187.049 233.676 135.645 1.00 181.35 1179 PRO D CA 1
ATOM 8784 C C . PRO B 2 1179 ? 185.738 233.001 136.044 1.00 181.35 1179 PRO D C 1
ATOM 8785 O O . PRO B 2 1179 ? 184.887 232.838 135.166 1.00 181.35 1179 PRO D O 1
ATOM 8789 N N . GLU B 2 1180 ? 185.514 232.607 137.302 1.00 179.84 1180 GLU D N 1
ATOM 8790 C CA . GLU B 2 1180 ? 184.488 231.593 137.542 1.00 179.84 1180 GLU D CA 1
ATOM 8791 C C . GLU B 2 1180 ? 183.283 232.079 138.336 1.00 179.84 1180 GLU D C 1
ATOM 8792 O O . GLU B 2 1180 ? 182.217 232.268 137.749 1.00 179.84 1180 GLU D O 1
ATOM 8798 N N . CYS B 2 1181 ? 183.426 232.366 139.617 1.00 180.36 1181 CYS D N 1
ATOM 8799 C CA . CYS B 2 1181 ? 182.278 232.289 140.516 1.00 180.36 1181 CYS D CA 1
ATOM 8800 C C . CYS B 2 1181 ? 182.661 232.916 141.843 1.00 180.36 1181 CYS D C 1
ATOM 8801 O O . CYS B 2 1181 ? 183.707 233.562 141.962 1.00 180.36 1181 CYS D O 1
ATOM 8804 N N . ASP B 2 1182 ? 181.814 232.656 142.850 1.00 179.17 1182 ASP D N 1
ATOM 8805 C CA . ASP B 2 1182 ? 181.980 233.086 144.235 1.00 179.17 1182 ASP D CA 1
ATOM 8806 C C . ASP B 2 1182 ? 183.322 232.784 144.831 1.00 179.17 1182 ASP D C 1
ATOM 8807 O O . ASP B 2 1182 ? 183.821 233.568 145.652 1.00 179.17 1182 ASP D O 1
ATOM 8812 N N . ASP B 2 1183 ? 183.932 231.688 144.414 1.00 166.75 1183 ASP D N 1
ATOM 8813 C CA . ASP B 2 1183 ? 185.180 231.238 144.995 1.00 166.75 1183 ASP D CA 1
ATOM 8814 C C . ASP B 2 1183 ? 186.238 232.241 144.567 1.00 166.75 1183 ASP D C 1
ATOM 8815 O O . ASP B 2 1183 ? 186.966 232.058 143.589 1.00 166.75 1183 ASP D O 1
ATOM 8820 N N . ALA B 2 1184 ? 186.282 233.340 145.332 1.00 167.94 1184 ALA D N 1
ATOM 8821 C CA . ALA B 2 1184 ? 187.328 234.331 145.185 1.00 167.94 1184 ALA D CA 1
ATOM 8822 C C . ALA B 2 1184 ? 188.663 233.706 145.419 1.00 167.94 1184 ALA D C 1
ATOM 8823 O O . ALA B 2 1184 ? 189.601 234.059 144.730 1.00 167.94 1184 ALA D O 1
ATOM 8825 N N . TYR B 2 1185 ? 188.711 232.704 146.304 1.00 163.89 1185 TYR D N 1
ATOM 8826 C CA . TYR B 2 1185 ? 189.950 232.183 146.854 1.00 163.89 1185 TYR D CA 1
ATOM 8827 C C . TYR B 2 1185 ? 190.846 231.664 145.755 1.00 163.89 1185 TYR D C 1
ATOM 8828 O O . TYR B 2 1185 ? 191.960 232.143 145.629 1.00 163.89 1185 TYR D O 1
ATOM 8837 N N . VAL B 2 1186 ? 190.317 230.812 144.862 1.00 167.64 1186 VAL D N 1
ATOM 8838 C CA . VAL B 2 1186 ? 191.094 230.336 143.714 1.00 167.64 1186 VAL D CA 1
ATOM 8839 C C . VAL B 2 1186 ? 191.504 231.488 142.814 1.00 167.64 1186 VAL D C 1
ATOM 8840 O O . VAL B 2 1186 ? 192.602 231.479 142.248 1.00 167.64 1186 VAL D O 1
ATOM 8844 N N . ILE B 2 1187 ? 190.685 232.535 142.733 1.00 160.64 1187 ILE D N 1
ATOM 8845 C CA . ILE B 2 1187 ? 191.082 233.636 141.878 1.00 160.64 1187 ILE D CA 1
ATOM 8846 C C . ILE B 2 1187 ? 192.075 234.519 142.585 1.00 160.64 1187 ILE D C 1
ATOM 8847 O O . ILE B 2 1187 ? 192.969 235.051 141.949 1.00 160.64 1187 ILE D O 1
ATOM 8852 N N . LEU B 2 1188 ? 191.863 234.776 143.873 1.00 152.50 1188 LEU D N 1
ATOM 8853 C CA . LEU B 2 1188 ? 192.815 235.525 144.667 1.00 152.50 1188 LEU D CA 1
ATOM 8854 C C . LEU B 2 1188 ? 194.174 234.884 144.558 1.00 152.50 1188 LEU D C 1
ATOM 8855 O O . LEU B 2 1188 ? 195.112 235.538 144.095 1.00 152.50 1188 LEU D O 1
ATOM 8860 N N . LEU B 2 1189 ? 194.224 233.557 144.754 1.00 152.22 1189 LEU D N 1
ATOM 8861 C CA . LEU B 2 1189 ? 195.446 232.780 144.555 1.00 152.22 1189 LEU D CA 1
ATOM 8862 C C . LEU B 2 1189 ? 195.935 232.911 143.103 1.00 152.22 1189 LEU D C 1
ATOM 8863 O O . LEU B 2 1189 ? 197.133 232.997 142.876 1.00 152.22 1189 LEU D O 1
ATOM 8868 N N . GLY B 2 1190 ? 195.029 232.984 142.112 1.00 156.80 1190 GLY D N 1
ATOM 8869 C CA . GLY B 2 1190 ? 195.460 233.266 140.741 1.00 156.80 1190 GLY D CA 1
ATOM 8870 C C . GLY B 2 1190 ? 195.953 234.691 140.538 1.00 156.80 1190 GLY D C 1
ATOM 8871 O O . GLY B 2 1190 ? 196.959 234.922 139.866 1.00 156.80 1190 GLY D O 1
ATOM 8872 N N . TYR B 2 1191 ? 195.265 235.661 141.147 1.00 140.28 1191 TYR D N 1
ATOM 8873 C CA . TYR B 2 1191 ? 195.619 237.075 141.161 1.00 140.28 1191 TYR D CA 1
ATOM 8874 C C . TYR B 2 1191 ? 196.929 237.281 141.866 1.00 140.28 1191 TYR D C 1
ATOM 8875 O O . TYR B 2 1191 ? 197.580 238.320 141.687 1.00 140.28 1191 TYR D O 1
ATOM 8884 N N . PHE B 2 1192 ? 197.307 236.301 142.686 1.00 146.99 1192 PHE D N 1
ATOM 8885 C CA . PHE B 2 1192 ? 198.561 236.357 143.377 1.00 146.99 1192 PHE D CA 1
ATOM 8886 C C . PHE B 2 1192 ? 199.604 235.400 142.836 1.00 146.99 1192 PHE D C 1
ATOM 8887 O O . PHE B 2 1192 ? 200.778 235.607 143.127 1.00 146.99 1192 PHE D O 1
ATOM 8895 N N . GLN B 2 1193 ? 199.215 234.381 142.065 1.00 144.20 1193 GLN D N 1
ATOM 8896 C CA . GLN B 2 1193 ? 200.164 233.387 141.590 1.00 144.20 1193 GLN D CA 1
ATOM 8897 C C . GLN B 2 1193 ? 201.107 233.994 140.578 1.00 144.20 1193 GLN D C 1
ATOM 8898 O O . GLN B 2 1193 ? 202.304 233.696 140.572 1.00 144.20 1193 GLN D O 1
ATOM 8904 N N . LYS B 2 1194 ? 200.589 234.873 139.733 1.00 146.22 1194 LYS D N 1
ATOM 8905 C CA . LYS B 2 1194 ? 201.437 235.618 138.823 1.00 146.22 1194 LYS D CA 1
ATOM 8906 C C . LYS B 2 1194 ? 202.237 236.708 139.523 1.00 146.22 1194 LYS D C 1
ATOM 8907 O O . LYS B 2 1194 ? 203.108 237.316 138.891 1.00 146.22 1194 LYS D O 1
ATOM 8913 N N . LEU B 2 1195 ? 201.977 236.967 140.808 1.00 136.43 1195 LEU D N 1
ATOM 8914 C CA . LEU B 2 1195 ? 202.741 237.988 141.499 1.00 136.43 1195 LEU D CA 1
ATOM 8915 C C . LEU B 2 1195 ? 204.087 237.500 141.999 1.00 136.43 1195 LEU D C 1
ATOM 8916 O O . LEU B 2 1195 ? 204.864 238.311 142.508 1.00 136.43 1195 LEU D O 1
ATOM 8921 N N . LEU B 2 1196 ? 204.390 236.220 141.863 1.00 136.55 1196 LEU D N 1
ATOM 8922 C CA . LEU B 2 1196 ? 205.640 235.706 142.396 1.00 136.55 1196 LEU D CA 1
ATOM 8923 C C . LEU B 2 1196 ? 206.787 235.835 141.409 1.00 136.55 1196 LEU D C 1
ATOM 8924 O O . LEU B 2 1196 ? 207.951 235.844 141.826 1.00 136.55 1196 LEU D O 1
ATOM 8929 N N . LYS B 2 1197 ? 206.483 235.935 140.117 1.00 142.46 1197 LYS D N 1
ATOM 8930 C CA . LYS B 2 1197 ? 207.511 236.064 139.098 1.00 142.46 1197 LYS D CA 1
ATOM 8931 C C . LYS B 2 1197 ? 207.944 237.511 138.909 1.00 142.46 1197 LYS D C 1
ATOM 8932 O O . LYS B 2 1197 ? 209.141 237.804 138.928 1.00 142.46 1197 LYS D O 1
ATOM 8938 N N . ASP B 2 1198 ? 206.987 238.437 138.780 1.00 143.50 1198 ASP D N 1
ATOM 8939 C CA . ASP B 2 1198 ? 207.308 239.856 138.621 1.00 143.50 1198 ASP D CA 1
ATOM 8940 C C . ASP B 2 1198 ? 207.844 240.508 139.899 1.00 143.50 1198 ASP D C 1
ATOM 8941 O O . ASP B 2 1198 ? 208.088 241.718 139.902 1.00 143.50 1198 ASP D O 1
ATOM 8946 N N . ALA B 2 1199 ? 207.989 239.749 140.976 1.00 140.30 1199 ALA D N 1
ATOM 8947 C CA . ALA B 2 1199 ? 208.538 240.201 142.239 1.00 140.30 1199 ALA D CA 1
ATOM 8948 C C . ALA B 2 1199 ? 210.027 239.879 142.309 1.00 140.30 1199 ALA D C 1
ATOM 8949 O O . ALA B 2 1199 ? 210.549 239.082 141.528 1.00 140.30 1199 ALA D O 1
ATOM 8951 N N . LYS B 2 1200 ? 210.718 240.504 143.267 1.00 133.54 1200 LYS D N 1
ATOM 8952 C CA . LYS B 2 1200 ? 212.170 240.368 143.358 1.00 133.54 1200 LYS D CA 1
ATOM 8953 C C . LYS B 2 1200 ? 212.644 239.700 144.646 1.00 133.54 1200 LYS D C 1
ATOM 8954 O O . LYS B 2 1200 ? 213.370 238.705 144.575 1.00 133.54 1200 LYS D O 1
ATOM 8960 N N . GLY B 2 1201 ? 212.247 240.184 145.819 1.00 135.87 1201 GLY D N 1
ATOM 8961 C CA . GLY B 2 1201 ? 212.918 239.811 147.047 1.00 135.87 1201 GLY D CA 1
ATOM 8962 C C . GLY B 2 1201 ? 211.952 239.447 148.148 1.00 135.87 1201 GLY D C 1
ATOM 8963 O O . GLY B 2 1201 ? 211.113 238.566 147.964 1.00 135.87 1201 GLY D O 1
ATOM 8964 N N . GLN B 2 1202 ? 212.033 240.141 149.288 1.00 130.09 1202 GLN D N 1
ATOM 8965 C CA . GLN B 2 1202 ? 211.127 239.871 150.401 1.00 130.09 1202 GLN D CA 1
ATOM 8966 C C . GLN B 2 1202 ? 209.686 240.225 150.080 1.00 130.09 1202 GLN D C 1
ATOM 8967 O O . GLN B 2 1202 ? 208.800 239.867 150.851 1.00 130.09 1202 GLN D O 1
ATOM 8973 N N . LEU B 2 1203 ? 209.447 240.964 148.996 1.00 128.16 1203 LEU D N 1
ATOM 8974 C CA . LEU B 2 1203 ? 208.123 241.041 148.397 1.00 128.16 1203 LEU D CA 1
ATOM 8975 C C . LEU B 2 1203 ? 207.566 239.649 148.111 1.00 128.16 1203 LEU D C 1
ATOM 8976 O O . LEU B 2 1203 ? 206.395 239.370 148.407 1.00 128.16 1203 LEU D O 1
ATOM 8981 N N . ARG B 2 1204 ? 208.407 238.743 147.590 1.00 134.36 1204 ARG D N 1
ATOM 8982 C CA . ARG B 2 1204 ? 207.982 237.355 147.417 1.00 134.36 1204 ARG D CA 1
ATOM 8983 C C . ARG B 2 1204 ? 207.695 236.688 148.751 1.00 134.36 1204 ARG D C 1
ATOM 8984 O O . ARG B 2 1204 ? 206.774 235.881 148.845 1.00 134.36 1204 ARG D O 1
ATOM 8992 N N . ILE B 2 1205 ? 208.480 236.990 149.784 1.00 128.32 1205 ILE D N 1
ATOM 8993 C CA . ILE B 2 1205 ? 208.248 236.377 151.090 1.00 128.32 1205 ILE D CA 1
ATOM 8994 C C . ILE B 2 1205 ? 206.939 236.880 151.689 1.00 128.32 1205 ILE D C 1
ATOM 8995 O O . ILE B 2 1205 ? 206.067 236.093 152.097 1.00 128.32 1205 ILE D O 1
ATOM 9000 N N . HIS B 2 1206 ? 206.753 238.203 151.658 1.00 130.50 1206 HIS D N 1
ATOM 9001 C CA . HIS B 2 1206 ? 205.568 238.906 152.125 1.00 130.50 1206 HIS D CA 1
ATOM 9002 C C . HIS B 2 1206 ? 204.324 238.543 151.331 1.00 130.50 1206 HIS D C 1
ATOM 9003 O O . HIS B 2 1206 ? 203.220 238.865 151.777 1.00 130.50 1206 HIS D O 1
ATOM 9010 N N . ILE B 2 1207 ? 204.461 237.905 150.170 1.00 129.82 1207 ILE D N 1
ATOM 9011 C CA . ILE B 2 1207 ? 203.304 237.389 149.465 1.00 129.82 1207 ILE D CA 1
ATOM 9012 C C . ILE B 2 1207 ? 203.162 235.864 149.542 1.00 129.82 1207 ILE D C 1
ATOM 9013 O O . ILE B 2 1207 ? 202.031 235.351 149.525 1.00 129.82 1207 ILE D O 1
ATOM 9018 N N . ILE B 2 1208 ? 204.252 235.120 149.713 1.00 126.26 1208 ILE D N 1
ATOM 9019 C CA . ILE B 2 1208 ? 204.118 233.678 149.739 1.00 126.26 1208 ILE D CA 1
ATOM 9020 C C . ILE B 2 1208 ? 203.512 233.231 151.058 1.00 126.26 1208 ILE D C 1
ATOM 9021 O O . ILE B 2 1208 ? 202.727 232.259 151.084 1.00 126.26 1208 ILE D O 1
ATOM 9026 N N . ASP B 2 1209 ? 203.750 234.009 152.123 1.00 131.64 1209 ASP D N 1
ATOM 9027 C CA . ASP B 2 1209 ? 203.227 233.654 153.438 1.00 131.64 1209 ASP D CA 1
ATOM 9028 C C . ASP B 2 1209 ? 201.698 233.682 153.457 1.00 131.64 1209 ASP D C 1
ATOM 9029 O O . ASP B 2 1209 ? 201.043 232.669 153.730 1.00 131.64 1209 ASP D O 1
ATOM 9034 N N . ASN B 2 1210 ? 201.107 234.820 153.095 1.00 131.61 1210 ASN D N 1
ATOM 9035 C CA . ASN B 2 1210 ? 199.667 234.939 153.205 1.00 131.61 1210 ASN D CA 1
ATOM 9036 C C . ASN B 2 1210 ? 198.969 234.225 152.075 1.00 131.61 1210 ASN D C 1
ATOM 9037 O O . ASN B 2 1210 ? 197.778 233.920 152.199 1.00 131.61 1210 ASN D O 1
ATOM 9042 N N . MET B 2 1211 ? 199.686 233.929 150.983 1.00 128.91 1211 MET D N 1
ATOM 9043 C CA . MET B 2 1211 ? 199.125 233.019 150.000 1.00 128.91 1211 MET D CA 1
ATOM 9044 C C . MET B 2 1211 ? 198.868 231.674 150.587 1.00 128.91 1211 MET D C 1
ATOM 9045 O O . MET B 2 1211 ? 197.864 231.043 150.260 1.00 128.91 1211 MET D O 1
ATOM 9050 N N . SER B 2 1212 ? 199.770 231.211 151.431 1.00 121.63 1212 SER D N 1
ATOM 9051 C CA . SER B 2 1212 ? 199.417 230.014 152.168 1.00 121.63 1212 SER D CA 1
ATOM 9052 C C . SER B 2 1212 ? 198.335 230.278 153.211 1.00 121.63 1212 SER D C 1
ATOM 9053 O O . SER B 2 1212 ? 197.497 229.401 153.461 1.00 121.63 1212 SER D O 1
ATOM 9056 N N . ARG B 2 1213 ? 198.358 231.456 153.849 1.00 128.59 1213 ARG D N 1
ATOM 9057 C CA . ARG B 2 1213 ? 197.442 231.721 154.967 1.00 128.59 1213 ARG D CA 1
ATOM 9058 C C . ARG B 2 1213 ? 195.989 231.747 154.516 1.00 128.59 1213 ARG D C 1
ATOM 9059 O O . ARG B 2 1213 ? 195.100 231.248 155.216 1.00 128.59 1213 ARG D O 1
ATOM 9067 N N . ILE B 2 1214 ? 195.730 232.351 153.361 1.00 135.66 1214 ILE D N 1
ATOM 9068 C CA . ILE B 2 1214 ? 194.368 232.441 152.856 1.00 135.66 1214 ILE D CA 1
ATOM 9069 C C . ILE B 2 1214 ? 193.856 231.059 152.485 1.00 135.66 1214 ILE D C 1
ATOM 9070 O O . ILE B 2 1214 ? 192.685 230.732 152.704 1.00 135.66 1214 ILE D O 1
ATOM 9075 N N . CYS B 2 1215 ? 194.747 230.198 152.003 1.00 137.44 1215 CYS D N 1
ATOM 9076 C CA . CYS B 2 1215 ? 194.349 228.858 151.639 1.00 137.44 1215 CYS D CA 1
ATOM 9077 C C . CYS B 2 1215 ? 194.202 227.973 152.859 1.00 137.44 1215 CYS D C 1
ATOM 9078 O O . CYS B 2 1215 ? 193.524 226.943 152.778 1.00 137.44 1215 CYS D O 1
ATOM 9081 N N . LEU B 2 1216 ? 194.808 228.373 153.984 1.00 130.63 1216 LEU D N 1
ATOM 9082 C CA . LEU B 2 1216 ? 194.741 227.576 155.207 1.00 130.63 1216 LEU D CA 1
ATOM 9083 C C . LEU B 2 1216 ? 193.302 227.356 155.661 1.00 130.63 1216 LEU D C 1
ATOM 9084 O O . LEU B 2 1216 ? 192.962 226.272 156.156 1.00 130.63 1216 LEU D O 1
ATOM 9089 N N . ARG B 2 1217 ? 192.431 228.339 155.422 1.00 131.86 1217 ARG D N 1
ATOM 9090 C CA . ARG B 2 1217 ? 191.026 228.214 155.792 1.00 131.86 1217 ARG D CA 1
ATOM 9091 C C . ARG B 2 1217 ? 190.352 227.070 155.050 1.00 131.86 1217 ARG D C 1
ATOM 9092 O O . ARG B 2 1217 ? 189.909 226.093 155.661 1.00 131.86 1217 ARG D O 1
ATOM 9100 N N . GLU B 2 1218 ? 190.290 227.158 153.731 1.00 143.72 1218 GLU D N 1
ATOM 9101 C CA . GLU B 2 1218 ? 189.693 226.100 152.927 1.00 143.72 1218 GLU D CA 1
ATOM 9102 C C . GLU B 2 1218 ? 190.832 225.280 152.339 1.00 143.72 1218 GLU D C 1
ATOM 9103 O O . GLU B 2 1218 ? 191.335 225.565 151.253 1.00 143.72 1218 GLU D O 1
ATOM 9109 N N . THR B 2 1219 ? 191.210 224.220 153.053 1.00 138.24 1219 THR D N 1
ATOM 9110 C CA . THR B 2 1219 ? 192.307 223.359 152.633 1.00 138.24 1219 THR D CA 1
ATOM 9111 C C . THR B 2 1219 ? 191.976 222.526 151.404 1.00 138.24 1219 THR D C 1
ATOM 9112 O O . THR B 2 1219 ? 192.856 221.825 150.905 1.00 138.24 1219 THR D O 1
ATOM 9116 N N . SER B 2 1220 ? 190.722 222.524 150.944 1.00 141.10 1220 SER D N 1
ATOM 9117 C CA . SER B 2 1220 ? 190.373 221.825 149.711 1.00 141.10 1220 SER D CA 1
ATOM 9118 C C . SER B 2 1220 ? 191.131 222.383 148.534 1.00 141.10 1220 SER D C 1
ATOM 9119 O O . SER B 2 1220 ? 191.479 221.644 147.605 1.00 141.10 1220 SER D O 1
ATOM 9122 N N . LEU B 2 1221 ? 191.388 223.677 148.554 1.00 151.38 1221 LEU D N 1
ATOM 9123 C CA . LEU B 2 1221 ? 192.298 224.184 147.564 1.00 151.38 1221 LEU D CA 1
ATOM 9124 C C . LEU B 2 1221 ? 193.694 223.648 147.809 1.00 151.38 1221 LEU D C 1
ATOM 9125 O O . LEU B 2 1221 ? 194.319 223.253 146.816 1.00 151.38 1221 LEU D O 1
ATOM 9130 N N . PHE B 2 1222 ? 194.073 223.327 149.073 1.00 148.08 1222 PHE D N 1
ATOM 9131 C CA . PHE B 2 1222 ? 195.485 223.063 149.402 1.00 148.08 1222 PHE D CA 1
ATOM 9132 C C . PHE B 2 1222 ? 196.080 221.835 148.666 1.00 148.08 1222 PHE D C 1
ATOM 9133 O O . PHE B 2 1222 ? 197.302 221.670 148.653 1.00 148.08 1222 PHE D O 1
ATOM 9141 N N . ILE B 2 1223 ? 195.279 221.144 147.845 1.00 144.38 1223 ILE D N 1
ATOM 9142 C CA . ILE B 2 1223 ? 195.710 220.115 146.899 1.00 144.38 1223 ILE D CA 1
ATOM 9143 C C . ILE B 2 1223 ? 195.537 220.506 145.422 1.00 144.38 1223 ILE D C 1
ATOM 9144 O O . ILE B 2 1223 ? 195.777 219.657 144.554 1.00 144.38 1223 ILE D O 1
ATOM 9149 N N . SER B 2 1224 ? 195.157 221.751 145.095 1.00 141.80 1224 SER D N 1
ATOM 9150 C CA . SER B 2 1224 ? 194.798 222.054 143.705 1.00 141.80 1224 SER D CA 1
ATOM 9151 C C . SER B 2 1224 ? 196.022 222.429 142.857 1.00 141.80 1224 SER D C 1
ATOM 9152 O O . SER B 2 1224 ? 196.963 223.034 143.377 1.00 141.80 1224 SER D O 1
ATOM 9155 N N . PRO B 2 1225 ? 196.008 222.109 141.538 1.00 141.86 1225 PRO D N 1
ATOM 9156 C CA . PRO B 2 1225 ? 197.232 222.260 140.709 1.00 141.86 1225 PRO D CA 1
ATOM 9157 C C . PRO B 2 1225 ? 197.863 223.636 140.638 1.00 141.86 1225 PRO D C 1
ATOM 9158 O O . PRO B 2 1225 ? 199.087 223.722 140.703 1.00 141.86 1225 PRO D O 1
ATOM 9162 N N . LEU B 2 1226 ? 197.073 224.704 140.487 1.00 142.56 1226 LEU D N 1
ATOM 9163 C CA . LEU B 2 1226 ? 197.638 226.049 140.366 1.00 142.56 1226 LEU D CA 1
ATOM 9164 C C . LEU B 2 1226 ? 198.415 226.447 141.610 1.00 142.56 1226 LEU D C 1
ATOM 9165 O O . LEU B 2 1226 ? 199.397 227.186 141.524 1.00 142.56 1226 LEU D O 1
ATOM 9170 N N . MET B 2 1227 ? 198.060 225.903 142.762 1.00 142.26 1227 MET D N 1
ATOM 9171 C CA . MET B 2 1227 ? 198.867 226.207 143.924 1.00 142.26 1227 MET D CA 1
ATOM 9172 C C . MET B 2 1227 ? 199.995 225.187 144.089 1.00 142.26 1227 MET D C 1
ATOM 9173 O O . MET B 2 1227 ? 201.107 225.540 144.504 1.00 142.26 1227 MET D O 1
ATOM 9178 N N . LEU B 2 1228 ? 199.745 223.923 143.716 1.00 140.32 1228 LEU D N 1
ATOM 9179 C CA . LEU B 2 1228 ? 200.781 222.884 143.800 1.00 140.32 1228 LEU D CA 1
ATOM 9180 C C . LEU B 2 1228 ? 201.942 223.185 142.874 1.00 140.32 1228 LEU D C 1
ATOM 9181 O O . LEU B 2 1228 ? 203.112 222.998 143.232 1.00 140.32 1228 LEU D O 1
ATOM 9186 N N . SER B 2 1229 ? 201.618 223.647 141.674 1.00 141.00 1229 SER D N 1
ATOM 9187 C CA . SER B 2 1229 ? 202.597 224.063 140.689 1.00 141.00 1229 SER D CA 1
ATOM 9188 C C . SER B 2 1229 ? 203.434 225.214 141.210 1.00 141.00 1229 SER D C 1
ATOM 9189 O O . SER B 2 1229 ? 204.646 225.261 140.980 1.00 141.00 1229 SER D O 1
ATOM 9192 N N . THR B 2 1230 ? 202.806 226.134 141.948 1.00 140.98 1230 THR D N 1
ATOM 9193 C CA . THR B 2 1230 ? 203.552 227.210 142.591 1.00 140.98 1230 THR D CA 1
ATOM 9194 C C . THR B 2 1230 ? 204.514 226.659 143.636 1.00 140.98 1230 THR D C 1
ATOM 9195 O O . THR B 2 1230 ? 205.656 227.127 143.751 1.00 140.98 1230 THR D O 1
ATOM 9199 N N . LEU B 2 1231 ? 204.068 225.653 144.392 1.00 136.08 1231 LEU D N 1
ATOM 9200 C CA . LEU B 2 1231 ? 204.928 225.040 145.402 1.00 136.08 1231 LEU D CA 1
ATOM 9201 C C . LEU B 2 1231 ? 206.135 224.368 144.767 1.00 136.08 1231 LEU D C 1
ATOM 9202 O O . LEU B 2 1231 ? 207.264 224.514 145.244 1.00 136.08 1231 LEU D O 1
ATOM 9207 N N . ASP B 2 1232 ? 205.911 223.638 143.677 1.00 140.16 1232 ASP D N 1
ATOM 9208 C CA . ASP B 2 1232 ? 207.025 223.027 142.962 1.00 140.16 1232 ASP D CA 1
ATOM 9209 C C . ASP B 2 1232 ? 207.935 224.077 142.352 1.00 140.16 1232 ASP D C 1
ATOM 9210 O O . ASP B 2 1232 ? 209.151 223.866 142.263 1.00 140.16 1232 ASP D O 1
ATOM 9215 N N . MET B 2 1233 ? 207.364 225.209 141.935 1.00 137.70 1233 MET D N 1
ATOM 9216 C CA . MET B 2 1233 ? 208.168 226.303 141.408 1.00 137.70 1233 MET D CA 1
ATOM 9217 C C . MET B 2 1233 ? 209.079 226.876 142.478 1.00 137.70 1233 MET D C 1
ATOM 9218 O O . MET B 2 1233 ? 210.228 227.228 142.195 1.00 137.70 1233 MET D O 1
ATOM 9223 N N . ILE B 2 1234 ? 208.575 227.023 143.698 1.00 125.13 1234 ILE D N 1
ATOM 9224 C CA . ILE B 2 1234 ? 209.381 227.658 144.730 1.00 125.13 1234 ILE D CA 1
ATOM 9225 C C . ILE B 2 1234 ? 210.334 226.666 145.402 1.00 125.13 1234 ILE D C 1
ATOM 9226 O O . ILE B 2 1234 ? 211.349 227.087 145.976 1.00 125.13 1234 ILE D O 1
ATOM 9231 N N . ILE B 2 1235 ? 210.069 225.359 145.304 1.00 115.71 1235 ILE D N 1
ATOM 9232 C CA . ILE B 2 1235 ? 210.980 224.374 145.887 1.00 115.71 1235 ILE D CA 1
ATOM 9233 C C . ILE B 2 1235 ? 212.315 224.364 145.151 1.00 115.71 1235 ILE D C 1
ATOM 9234 O O . ILE B 2 1235 ? 213.382 224.348 145.776 1.00 115.71 1235 ILE D O 1
ATOM 9239 N N . ALA B 2 1236 ? 212.275 224.435 143.818 1.00 124.00 1236 ALA D N 1
ATOM 9240 C CA . ALA B 2 1236 ? 213.493 224.363 143.014 1.00 124.00 1236 ALA D CA 1
ATOM 9241 C C . ALA B 2 1236 ? 214.398 225.574 143.211 1.00 124.00 1236 ALA D C 1
ATOM 9242 O O . ALA B 2 1236 ? 215.608 225.484 142.981 1.00 124.00 1236 ALA D O 1
ATOM 9244 N N . GLU B 2 1237 ? 213.840 226.711 143.628 1.00 127.32 1237 GLU D N 1
ATOM 9245 C CA . GLU B 2 1237 ? 214.674 227.881 143.869 1.00 127.32 1237 GLU D CA 1
ATOM 9246 C C . GLU B 2 1237 ? 215.533 227.715 145.113 1.00 127.32 1237 GLU D C 1
ATOM 9247 O O . GLU B 2 1237 ? 216.653 228.237 145.152 1.00 127.32 1237 GLU D O 1
ATOM 9253 N N . ASN B 2 1238 ? 215.021 226.996 146.120 1.00 124.11 1238 ASN D N 1
ATOM 9254 C CA . ASN B 2 1238 ? 215.709 226.720 147.388 1.00 124.11 1238 ASN D CA 1
ATOM 9255 C C . ASN B 2 1238 ? 216.138 227.998 148.104 1.00 124.11 1238 ASN D C 1
ATOM 9256 O O . ASN B 2 1238 ? 217.247 228.091 148.632 1.00 124.11 1238 ASN D O 1
ATOM 9261 N N . ASN B 2 1239 ? 215.261 228.996 148.102 1.00 127.22 1239 ASN D N 1
ATOM 9262 C CA . ASN B 2 1239 ? 215.474 230.205 148.889 1.00 127.22 1239 ASN D CA 1
ATOM 9263 C C . ASN B 2 1239 ? 215.144 229.874 150.336 1.00 127.22 1239 ASN D C 1
ATOM 9264 O O . ASN B 2 1239 ? 213.980 229.604 150.653 1.00 127.22 1239 ASN D O 1
ATOM 9269 N N . VAL B 2 1240 ? 216.163 229.940 151.203 1.00 121.55 1240 VAL D N 1
ATOM 9270 C CA . VAL B 2 1240 ? 216.038 229.548 152.608 1.00 121.55 1240 VAL D CA 1
ATOM 9271 C C . VAL B 2 1240 ? 214.970 230.374 153.306 1.00 121.55 1240 VAL D C 1
ATOM 9272 O O . VAL B 2 1240 ? 214.120 229.836 154.034 1.00 121.55 1240 VAL D O 1
ATOM 9276 N N . ASN B 2 1241 ? 214.951 231.680 153.026 1.00 122.15 1241 ASN D N 1
ATOM 9277 C CA . ASN B 2 1241 ? 213.932 232.561 153.582 1.00 122.15 1241 ASN D CA 1
ATOM 9278 C C . ASN B 2 1241 ? 212.537 232.208 153.083 1.00 122.15 1241 ASN D C 1
ATOM 9279 O O . ASN B 2 1241 ? 211.557 232.416 153.803 1.00 122.15 1241 ASN D O 1
ATOM 9284 N N . GLU B 2 1242 ? 212.419 231.656 151.877 1.00 126.06 1242 GLU D N 1
ATOM 9285 C CA . GLU B 2 1242 ? 211.093 231.313 151.375 1.00 126.06 1242 GLU D CA 1
ATOM 9286 C C . GLU B 2 1242 ? 210.602 229.984 151.945 1.00 126.06 1242 GLU D C 1
ATOM 9287 O O . GLU B 2 1242 ? 209.468 229.883 152.441 1.00 126.06 1242 GLU D O 1
ATOM 9293 N N . VAL B 2 1243 ? 211.448 228.955 151.882 1.00 120.55 1243 VAL D N 1
ATOM 9294 C CA . VAL B 2 1243 ? 211.047 227.624 152.325 1.00 120.55 1243 VAL D CA 1
ATOM 9295 C C . VAL B 2 1243 ? 210.814 227.585 153.832 1.00 120.55 1243 VAL D C 1
ATOM 9296 O O . VAL B 2 1243 ? 209.905 226.884 154.309 1.00 120.55 1243 VAL D O 1
ATOM 9300 N N . SER B 2 1244 ? 211.537 228.416 154.588 1.00 119.48 1244 SER D N 1
ATOM 9301 C CA . SER B 2 1244 ? 211.339 228.489 156.033 1.00 119.48 1244 SER D CA 1
ATOM 9302 C C . SER B 2 1244 ? 209.943 229.005 156.388 1.00 119.48 1244 SER D C 1
ATOM 9303 O O . SER B 2 1244 ? 209.182 228.363 157.141 1.00 119.48 1244 SER D O 1
ATOM 9306 N N . VAL B 2 1245 ? 209.570 230.150 155.811 1.00 111.50 1245 VAL D N 1
ATOM 9307 C CA . VAL B 2 1245 ? 208.290 230.752 156.153 1.00 111.50 1245 VAL D CA 1
ATOM 9308 C C . VAL B 2 1245 ? 207.141 229.921 155.614 1.00 111.50 1245 VAL D C 1
ATOM 9309 O O . VAL B 2 1245 ? 206.046 229.933 156.186 1.00 111.50 1245 VAL D O 1
ATOM 9313 N N . LEU B 2 1246 ? 207.372 229.147 154.548 1.00 109.25 1246 LEU D N 1
ATOM 9314 C CA . LEU B 2 1246 ? 206.338 228.213 154.119 1.00 109.25 1246 LEU D CA 1
ATOM 9315 C C . LEU B 2 1246 ? 206.172 227.079 155.123 1.00 109.25 1246 LEU D C 1
ATOM 9316 O O . LEU B 2 1246 ? 205.056 226.575 155.343 1.00 109.25 1246 LEU D O 1
ATOM 9321 N N . PHE B 2 1247 ? 207.272 226.675 155.758 1.00 112.46 1247 PHE D N 1
ATOM 9322 C CA . PHE B 2 1247 ? 207.174 225.613 156.751 1.00 112.46 1247 PHE D CA 1
ATOM 9323 C C . PHE B 2 1247 ? 206.354 226.043 157.948 1.00 112.46 1247 PHE D C 1
ATOM 9324 O O . PHE B 2 1247 ? 205.736 225.202 158.609 1.00 112.46 1247 PHE D O 1
ATOM 9332 N N . LYS B 2 1248 ? 206.372 227.340 158.263 1.00 104.12 1248 LYS D N 1
ATOM 9333 C CA . LYS B 2 1248 ? 205.492 227.830 159.329 1.00 104.12 1248 LYS D CA 1
ATOM 9334 C C . LYS B 2 1248 ? 204.025 227.558 159.015 1.00 104.12 1248 LYS D C 1
ATOM 9335 O O . LYS B 2 1248 ? 203.259 227.152 159.901 1.00 104.12 1248 LYS D O 1
ATOM 9341 N N . SER B 2 1249 ? 203.637 227.698 157.748 1.00 110.16 1249 SER D N 1
ATOM 9342 C CA . SER B 2 1249 ? 202.276 227.358 157.353 1.00 110.16 1249 SER D CA 1
ATOM 9343 C C . SER B 2 1249 ? 202.026 225.865 157.460 1.00 110.16 1249 SER D C 1
ATOM 9344 O O . SER B 2 1249 ? 200.961 225.449 157.923 1.00 110.16 1249 SER D O 1
ATOM 9347 N N . PHE B 2 1250 ? 202.990 225.052 157.016 1.00 115.25 1250 PHE D N 1
ATOM 9348 C CA . PHE B 2 1250 ? 202.822 223.597 157.083 1.00 115.25 1250 PHE D CA 1
ATOM 9349 C C . PHE B 2 1250 ? 202.661 223.120 158.517 1.00 115.25 1250 PHE D C 1
ATOM 9350 O O . PHE B 2 1250 ? 201.759 222.333 158.836 1.00 115.25 1250 PHE D O 1
ATOM 9358 N N . LEU B 2 1251 ? 203.529 223.614 159.393 1.00 109.79 1251 LEU D N 1
ATOM 9359 C CA . LEU B 2 1251 ? 203.512 223.221 160.790 1.00 109.79 1251 LEU D CA 1
ATOM 9360 C C . LEU B 2 1251 ? 202.240 223.681 161.471 1.00 109.79 1251 LEU D C 1
ATOM 9361 O O . LEU B 2 1251 ? 201.630 222.922 162.231 1.00 109.79 1251 LEU D O 1
ATOM 9366 N N . GLU B 2 1252 ? 201.795 224.903 161.171 1.00 118.61 1252 GLU D N 1
ATOM 9367 C CA . GLU B 2 1252 ? 200.547 225.374 161.750 1.00 118.61 1252 GLU D CA 1
ATOM 9368 C C . GLU B 2 1252 ? 199.352 224.617 161.192 1.00 118.61 1252 GLU D C 1
ATOM 9369 O O . GLU B 2 1252 ? 198.371 224.404 161.912 1.00 118.61 1252 GLU D O 1
ATOM 9375 N N . LEU B 2 1253 ? 199.424 224.193 159.930 1.00 112.75 1253 LEU D N 1
ATOM 9376 C CA . LEU B 2 1253 ? 198.355 223.403 159.335 1.00 112.75 1253 LEU D CA 1
ATOM 9377 C C . LEU B 2 1253 ? 198.206 222.077 160.055 1.00 112.75 1253 LEU D C 1
ATOM 9378 O O . LEU B 2 1253 ? 197.113 221.717 160.501 1.00 112.75 1253 LEU D O 1
ATOM 9383 N N . LEU B 2 1254 ? 199.320 221.364 160.214 1.00 117.15 1254 LEU D N 1
ATOM 9384 C CA . LEU B 2 1254 ? 199.303 220.093 160.928 1.00 117.15 1254 LEU D CA 1
ATOM 9385 C C . LEU B 2 1254 ? 198.942 220.283 162.383 1.00 117.15 1254 LEU D C 1
ATOM 9386 O O . LEU B 2 1254 ? 198.374 219.379 163.003 1.00 117.15 1254 LEU D O 1
ATOM 9391 N N . ALA B 2 1255 ? 199.232 221.466 162.925 1.00 126.74 1255 ALA D N 1
ATOM 9392 C CA . ALA B 2 1255 ? 198.968 221.738 164.325 1.00 126.74 1255 ALA D CA 1
ATOM 9393 C C . ALA B 2 1255 ? 197.488 221.743 164.649 1.00 126.74 1255 ALA D C 1
ATOM 9394 O O . ALA B 2 1255 ? 197.141 221.627 165.814 1.00 126.74 1255 ALA D O 1
ATOM 9396 N N . ALA B 2 1256 ? 196.609 221.909 163.658 1.00 133.40 1256 ALA D N 1
ATOM 9397 C CA . ALA B 2 1256 ? 195.176 221.900 163.943 1.00 133.40 1256 ALA D CA 1
ATOM 9398 C C . ALA B 2 1256 ? 194.719 220.534 164.423 1.00 133.40 1256 ALA D C 1
ATOM 9399 O O . ALA B 2 1256 ? 193.887 220.431 165.330 1.00 133.40 1256 ALA D O 1
ATOM 9401 N N . ASP B 2 1257 ? 195.268 219.473 163.840 1.00 132.39 1257 ASP D N 1
ATOM 9402 C CA . ASP B 2 1257 ? 194.960 218.136 164.320 1.00 132.39 1257 ASP D CA 1
ATOM 9403 C C . ASP B 2 1257 ? 195.569 217.884 165.689 1.00 132.39 1257 ASP D C 1
ATOM 9404 O O . ASP B 2 1257 ? 195.054 217.062 166.451 1.00 132.39 1257 ASP D O 1
ATOM 9409 N N . GLU B 2 1258 ? 196.652 218.580 166.024 1.00 146.04 1258 GLU D N 1
ATOM 9410 C CA . GLU B 2 1258 ? 197.296 218.382 167.313 1.00 146.04 1258 GLU D CA 1
ATOM 9411 C C . GLU B 2 1258 ? 196.883 219.410 168.350 1.00 146.04 1258 GLU D C 1
ATOM 9412 O O . GLU B 2 1258 ? 197.136 219.214 169.544 1.00 146.04 1258 GLU D O 1
ATOM 9418 N N . ASP B 2 1259 ? 196.151 220.437 167.932 1.00 167.61 1259 ASP D N 1
ATOM 9419 C CA . ASP B 2 1259 ? 195.658 221.470 168.822 1.00 167.61 1259 ASP D CA 1
ATOM 9420 C C . ASP B 2 1259 ? 194.592 220.925 169.740 1.00 167.61 1259 ASP D C 1
ATOM 9421 O O . ASP B 2 1259 ? 194.358 221.515 170.795 1.00 167.61 1259 ASP D O 1
ATOM 9426 N N . LEU B 2 1260 ? 194.096 219.711 169.473 1.00 180.60 1260 LEU D N 1
ATOM 9427 C CA . LEU B 2 1260 ? 193.315 218.940 170.429 1.00 180.60 1260 LEU D CA 1
ATOM 9428 C C . LEU B 2 1260 ? 194.273 218.422 171.501 1.00 180.60 1260 LEU D C 1
ATOM 9429 O O . LEU B 2 1260 ? 194.394 217.223 171.739 1.00 180.60 1260 LEU D O 1
ATOM 9434 N N . ILE B 2 1261 ? 194.968 219.327 172.173 1.00 170.80 1261 ILE D N 1
ATOM 9435 C CA . ILE B 2 1261 ? 195.716 219.018 173.366 1.00 170.80 1261 ILE D CA 1
ATOM 9436 C C . ILE B 2 1261 ? 195.207 219.846 174.532 1.00 170.80 1261 ILE D C 1
ATOM 9437 O O . ILE B 2 1261 ? 195.080 219.345 175.653 1.00 170.80 1261 ILE D O 1
ATOM 9442 N N . PHE B 2 1262 ? 194.820 221.091 174.257 1.00 171.80 1262 PHE D N 1
ATOM 9443 C CA . PHE B 2 1262 ? 193.996 221.890 175.137 1.00 171.80 1262 PHE D CA 1
ATOM 9444 C C . PHE B 2 1262 ? 192.707 222.352 174.479 1.00 171.80 1262 PHE D C 1
ATOM 9445 O O . PHE B 2 1262 ? 191.763 222.693 175.197 1.00 171.80 1262 PHE D O 1
ATOM 9453 N N . GLU B 2 1263 ? 192.627 222.361 173.142 1.00 177.82 1263 GLU D N 1
ATOM 9454 C CA . GLU B 2 1263 ? 191.318 222.371 172.499 1.00 177.82 1263 GLU D CA 1
ATOM 9455 C C . GLU B 2 1263 ? 190.611 221.043 172.698 1.00 177.82 1263 GLU D C 1
ATOM 9456 O O . GLU B 2 1263 ? 189.387 220.977 172.547 1.00 177.82 1263 GLU D O 1
ATOM 9462 N N . ALA B 2 1264 ? 191.370 219.989 173.020 1.00 187.13 1264 ALA D N 1
ATOM 9463 C CA . ALA B 2 1264 ? 190.784 218.766 173.546 1.00 187.13 1264 ALA D CA 1
ATOM 9464 C C . ALA B 2 1264 ? 189.973 219.048 174.783 1.00 187.13 1264 ALA D C 1
ATOM 9465 O O . ALA B 2 1264 ? 188.842 218.607 174.880 1.00 187.13 1264 ALA D O 1
ATOM 9467 N N . ASP B 2 1265 ? 190.549 219.754 175.752 1.00 189.12 1265 ASP D N 1
ATOM 9468 C CA . ASP B 2 1265 ? 189.809 220.072 176.964 1.00 189.12 1265 ASP D CA 1
ATOM 9469 C C . ASP B 2 1265 ? 188.737 221.113 176.706 1.00 189.12 1265 ASP D C 1
ATOM 9470 O O . ASP B 2 1265 ? 187.708 221.109 177.384 1.00 189.12 1265 ASP D O 1
ATOM 9475 N N . GLN B 2 1266 ? 188.941 221.979 175.710 1.00 197.75 1266 GLN D N 1
ATOM 9476 C CA . GLN B 2 1266 ? 187.858 222.832 175.229 1.00 197.75 1266 GLN D CA 1
ATOM 9477 C C . GLN B 2 1266 ? 186.703 222.008 174.674 1.00 197.75 1266 GLN D C 1
ATOM 9478 O O . GLN B 2 1266 ? 185.544 222.424 174.767 1.00 197.75 1266 GLN D O 1
ATOM 9484 N N . LYS B 2 1267 ? 186.996 220.839 174.108 1.00 217.90 1267 LYS D N 1
ATOM 9485 C CA . LYS B 2 1267 ? 185.968 219.914 173.655 1.00 217.90 1267 LYS D CA 1
ATOM 9486 C C . LYS B 2 1267 ? 185.561 218.930 174.748 1.00 217.90 1267 LYS D C 1
ATOM 9487 O O . LYS B 2 1267 ? 184.399 218.544 174.831 1.00 217.90 1267 LYS D O 1
ATOM 9493 N N . LEU B 2 1268 ? 186.484 218.574 175.638 1.00 224.26 1268 LEU D N 1
ATOM 9494 C CA . LEU B 2 1268 ? 186.222 217.666 176.746 1.00 224.26 1268 LEU D CA 1
ATOM 9495 C C . LEU B 2 1268 ? 185.357 218.342 177.785 1.00 224.26 1268 LEU D C 1
ATOM 9496 O O . LEU B 2 1268 ? 184.689 217.678 178.570 1.00 224.26 1268 LEU D O 1
ATOM 9501 N N . SER B 2 1269 ? 185.304 219.667 177.767 1.00 229.33 1269 SER D N 1
ATOM 9502 C CA . SER B 2 1269 ? 184.277 220.365 178.515 1.00 229.33 1269 SER D CA 1
ATOM 9503 C C . SER B 2 1269 ? 182.884 220.075 177.974 1.00 229.33 1269 SER D C 1
ATOM 9504 O O . SER B 2 1269 ? 181.903 220.389 178.649 1.00 229.33 1269 SER D O 1
ATOM 9507 N N . LEU B 2 1270 ? 182.779 219.521 176.764 1.00 241.22 1270 LEU D N 1
ATOM 9508 C CA . LEU B 2 1270 ? 181.550 218.939 176.250 1.00 241.22 1270 LEU D CA 1
ATOM 9509 C C . LEU B 2 1270 ? 181.644 217.427 176.052 1.00 241.22 1270 LEU D C 1
ATOM 9510 O O . LEU B 2 1270 ? 180.678 216.820 175.582 1.00 241.22 1270 LEU D O 1
ATOM 9515 N N . LYS B 2 1271 ? 182.793 216.813 176.350 1.00 241.45 1271 LYS D N 1
ATOM 9516 C CA . LYS B 2 1271 ? 182.969 215.364 176.229 1.00 241.45 1271 LYS D CA 1
ATOM 9517 C C . LYS B 2 1271 ? 183.158 214.683 177.581 1.00 241.45 1271 LYS D C 1
ATOM 9518 O O . LYS B 2 1271 ? 182.413 213.765 177.920 1.00 241.45 1271 LYS D O 1
ATOM 9524 N N . GLY B 2 1272 ? 184.169 215.081 178.349 1.00 249.74 1272 GLY D N 1
ATOM 9525 C CA . GLY B 2 1272 ? 184.287 214.640 179.726 1.00 249.74 1272 GLY D CA 1
ATOM 9526 C C . GLY B 2 1272 ? 183.137 215.099 180.599 1.00 249.74 1272 GLY D C 1
ATOM 9527 O O . GLY B 2 1272 ? 182.720 214.376 181.508 1.00 249.74 1272 GLY D O 1
ATOM 9528 N N . LYS B 2 1273 ? 182.612 216.294 180.347 1.00 247.46 1273 LYS D N 1
ATOM 9529 C CA . LYS B 2 1273 ? 181.354 216.747 180.935 1.00 247.46 1273 LYS D CA 1
ATOM 9530 C C . LYS B 2 1273 ? 180.424 217.010 179.759 1.00 247.46 1273 LYS D C 1
ATOM 9531 O O . LYS B 2 1273 ? 180.403 218.120 179.230 1.00 247.46 1273 LYS D O 1
ATOM 9537 N N . GLN B 2 1274 ? 179.649 215.997 179.365 1.00 260.88 1274 GLN D N 1
ATOM 9538 C CA . GLN B 2 1274 ? 178.827 216.072 178.163 1.00 260.88 1274 GLN D CA 1
ATOM 9539 C C . GLN B 2 1274 ? 177.738 217.138 178.296 1.00 260.88 1274 GLN D C 1
ATOM 9540 O O . GLN B 2 1274 ? 177.438 217.633 179.386 1.00 260.88 1274 GLN D O 1
ATOM 9546 N N . ASN B 2 1275 ? 177.177 217.521 177.146 1.00 275.20 1275 ASN D N 1
ATOM 9547 C CA . ASN B 2 1275 ? 176.214 218.617 177.109 1.00 275.20 1275 ASN D CA 1
ATOM 9548 C C . ASN B 2 1275 ? 174.921 218.246 177.824 1.00 275.20 1275 ASN D C 1
ATOM 9549 O O . ASN B 2 1275 ? 174.452 218.981 178.700 1.00 275.20 1275 ASN D O 1
ATOM 9554 N N . VAL B 2 1276 ? 174.350 217.097 177.490 1.00 281.92 1276 VAL D N 1
ATOM 9555 C CA . VAL B 2 1276 ? 173.107 216.669 178.109 1.00 281.92 1276 VAL D CA 1
ATOM 9556 C C . VAL B 2 1276 ? 173.392 215.628 179.183 1.00 281.92 1276 VAL D C 1
ATOM 9557 O O . VAL B 2 1276 ? 174.178 215.868 180.099 1.00 281.92 1276 VAL D O 1
ATOM 9561 N N . LYS B 2 1293 ? 181.554 216.958 150.777 1.00 161.90 1293 LYS D N 1
ATOM 9562 C CA . LYS B 2 1293 ? 183.003 216.864 150.885 1.00 161.90 1293 LYS D CA 1
ATOM 9563 C C . LYS B 2 1293 ? 183.431 216.412 152.280 1.00 161.90 1293 LYS D C 1
ATOM 9564 O O . LYS B 2 1293 ? 182.937 216.907 153.291 1.00 161.90 1293 LYS D O 1
ATOM 9570 N N . GLN B 2 1294 ? 184.338 215.444 152.330 1.00 147.42 1294 GLN D N 1
ATOM 9571 C CA . GLN B 2 1294 ? 184.858 214.920 153.586 1.00 147.42 1294 GLN D CA 1
ATOM 9572 C C . GLN B 2 1294 ? 186.372 214.846 153.531 1.00 147.42 1294 GLN D C 1
ATOM 9573 O O . GLN B 2 1294 ? 186.994 213.931 154.076 1.00 147.42 1294 GLN D O 1
ATOM 9579 N N . TRP B 2 1295 ? 186.984 215.831 152.878 1.00 143.31 1295 TRP D N 1
ATOM 9580 C CA . TRP B 2 1295 ? 188.417 215.802 152.635 1.00 143.31 1295 TRP D CA 1
ATOM 9581 C C . TRP B 2 1295 ? 189.238 216.235 153.826 1.00 143.31 1295 TRP D C 1
ATOM 9582 O O . TRP B 2 1295 ? 190.438 215.952 153.829 1.00 143.31 1295 TRP D O 1
ATOM 9593 N N . ILE B 2 1296 ? 188.599 216.858 154.829 1.00 147.63 1296 ILE D N 1
ATOM 9594 C CA . ILE B 2 1296 ? 189.272 217.631 155.879 1.00 147.63 1296 ILE D CA 1
ATOM 9595 C C . ILE B 2 1296 ? 190.329 216.799 156.589 1.00 147.63 1296 ILE D C 1
ATOM 9596 O O . ILE B 2 1296 ? 191.442 217.267 156.850 1.00 147.63 1296 ILE D O 1
ATOM 9601 N N . GLU B 2 1297 ? 190.034 215.528 156.821 1.00 136.38 1297 GLU D N 1
ATOM 9602 C CA . GLU B 2 1297 ? 191.018 214.655 157.432 1.00 136.38 1297 GLU D CA 1
ATOM 9603 C C . GLU B 2 1297 ? 192.085 214.173 156.460 1.00 136.38 1297 GLU D C 1
ATOM 9604 O O . GLU B 2 1297 ? 193.083 213.605 156.907 1.00 136.38 1297 GLU D O 1
ATOM 9610 N N . GLY B 2 1298 ? 191.927 214.379 155.160 1.00 132.55 1298 GLY D N 1
ATOM 9611 C CA . GLY B 2 1298 ? 192.914 213.807 154.269 1.00 132.55 1298 GLY D CA 1
ATOM 9612 C C . GLY B 2 1298 ? 193.589 214.753 153.318 1.00 132.55 1298 GLY D C 1
ATOM 9613 O O . GLY B 2 1298 ? 193.996 214.370 152.217 1.00 132.55 1298 GLY D O 1
ATOM 9614 N N . VAL B 2 1299 ? 193.711 215.999 153.739 1.00 129.00 1299 VAL D N 1
ATOM 9615 C CA . VAL B 2 1299 ? 194.515 216.947 152.996 1.00 129.00 1299 VAL D CA 1
ATOM 9616 C C . VAL B 2 1299 ? 195.962 216.902 153.451 1.00 129.00 1299 VAL D C 1
ATOM 9617 O O . VAL B 2 1299 ? 196.877 217.008 152.640 1.00 129.00 1299 VAL D O 1
ATOM 9621 N N . SER B 2 1300 ? 196.196 216.719 154.744 1.00 118.28 1300 SER D N 1
ATOM 9622 C CA . SER B 2 1300 ? 197.553 216.804 155.270 1.00 118.28 1300 SER D CA 1
ATOM 9623 C C . SER B 2 1300 ? 198.360 215.551 154.955 1.00 118.28 1300 SER D C 1
ATOM 9624 O O . SER B 2 1300 ? 199.524 215.626 154.504 1.00 118.28 1300 SER D O 1
ATOM 9627 N N . ALA B 2 1301 ? 197.741 214.385 155.162 1.00 113.33 1301 ALA D N 1
ATOM 9628 C CA . ALA B 2 1301 ? 198.425 213.102 155.102 1.00 113.33 1301 ALA D CA 1
ATOM 9629 C C . ALA B 2 1301 ? 198.905 212.756 153.706 1.00 113.33 1301 ALA D C 1
ATOM 9630 O O . ALA B 2 1301 ? 199.663 211.796 153.550 1.00 113.33 1301 ALA D O 1
ATOM 9632 N N . SER B 2 1302 ? 198.477 213.498 152.695 1.00 113.11 1302 SER D N 1
ATOM 9633 C CA . SER B 2 1302 ? 198.983 213.357 151.345 1.00 113.11 1302 SER D CA 1
ATOM 9634 C C . SER B 2 1302 ? 200.024 214.404 150.990 1.00 113.11 1302 SER D C 1
ATOM 9635 O O . SER B 2 1302 ? 201.049 214.071 150.392 1.00 113.11 1302 SER D O 1
ATOM 9638 N N . LEU B 2 1303 ? 199.815 215.660 151.377 1.00 120.11 1303 LEU D N 1
ATOM 9639 C CA . LEU B 2 1303 ? 200.736 216.718 150.973 1.00 120.11 1303 LEU D CA 1
ATOM 9640 C C . LEU B 2 1303 ? 202.008 216.729 151.771 1.00 120.11 1303 LEU D C 1
ATOM 9641 O O . LEU B 2 1303 ? 202.843 217.610 151.550 1.00 120.11 1303 LEU D O 1
ATOM 9646 N N . MET B 2 1304 ? 202.164 215.799 152.703 1.00 116.21 1304 MET D N 1
ATOM 9647 C CA . MET B 2 1304 ? 203.524 215.558 153.168 1.00 116.21 1304 MET D CA 1
ATOM 9648 C C . MET B 2 1304 ? 204.330 214.621 152.269 1.00 116.21 1304 MET D C 1
ATOM 9649 O O . MET B 2 1304 ? 205.520 214.862 152.042 1.00 116.21 1304 MET D O 1
ATOM 9654 N N . GLN B 2 1305 ? 203.712 213.566 151.740 1.00 110.37 1305 GLN D N 1
ATOM 9655 C CA . GLN B 2 1305 ? 204.454 212.587 150.957 1.00 110.37 1305 GLN D CA 1
ATOM 9656 C C . GLN B 2 1305 ? 204.846 213.112 149.589 1.00 110.37 1305 GLN D C 1
ATOM 9657 O O . GLN B 2 1305 ? 205.796 212.604 148.987 1.00 110.37 1305 GLN D O 1
ATOM 9663 N N . HIS B 2 1306 ? 204.138 214.109 149.087 1.00 117.26 1306 HIS D N 1
ATOM 9664 C CA . HIS B 2 1306 ? 204.521 214.754 147.845 1.00 117.26 1306 HIS D CA 1
ATOM 9665 C C . HIS B 2 1306 ? 205.669 215.735 148.044 1.00 117.26 1306 HIS D C 1
ATOM 9666 O O . HIS B 2 1306 ? 206.296 216.155 147.067 1.00 117.26 1306 HIS D O 1
ATOM 9673 N N . PHE B 2 1307 ? 205.977 216.086 149.286 1.00 111.91 1307 PHE D N 1
ATOM 9674 C CA . PHE B 2 1307 ? 207.060 217.020 149.549 1.00 111.91 1307 PHE D CA 1
ATOM 9675 C C . PHE B 2 1307 ? 207.972 216.522 150.654 1.00 111.91 1307 PHE D C 1
ATOM 9676 O O . PHE B 2 1307 ? 208.743 217.314 151.203 1.00 111.91 1307 PHE D O 1
ATOM 9684 N N . LEU B 2 1308 ? 207.870 215.245 151.011 1.00 100.54 1308 LEU D N 1
ATOM 9685 C CA . LEU B 2 1308 ? 208.792 214.661 151.984 1.00 100.54 1308 LEU D CA 1
ATOM 9686 C C . LEU B 2 1308 ? 210.272 214.770 151.644 1.00 100.54 1308 LEU D C 1
ATOM 9687 O O . LEU B 2 1308 ? 211.026 215.199 152.534 1.00 100.54 1308 LEU D O 1
ATOM 9692 N N . PRO B 2 1309 ? 210.767 214.398 150.448 1.00 100.44 1309 PRO D N 1
ATOM 9693 C CA . PRO B 2 1309 ? 212.229 214.276 150.274 1.00 100.44 1309 PRO D CA 1
ATOM 9694 C C . PRO B 2 1309 ? 213.016 215.570 150.430 1.00 100.44 1309 PRO D C 1
ATOM 9695 O O . PRO B 2 1309 ? 214.245 215.509 150.517 1.00 100.44 1309 PRO D O 1
ATOM 9699 N N . CYS B 2 1310 ? 212.353 216.721 150.495 1.00 102.94 1310 CYS D N 1
ATOM 9700 C CA . CYS B 2 1310 ? 213.002 217.964 150.875 1.00 102.94 1310 CYS D CA 1
ATOM 9701 C C . CYS B 2 1310 ? 212.966 218.231 152.376 1.00 102.94 1310 CYS D C 1
ATOM 9702 O O . CYS B 2 1310 ? 213.873 218.913 152.891 1.00 102.94 1310 CYS D O 1
ATOM 9705 N N . ILE B 2 1311 ? 211.964 217.685 153.081 1.00 102.81 1311 ILE D N 1
ATOM 9706 C CA . ILE B 2 1311 ? 211.769 217.977 154.503 1.00 102.81 1311 ILE D CA 1
ATOM 9707 C C . ILE B 2 1311 ? 212.956 217.491 155.319 1.00 102.81 1311 ILE D C 1
ATOM 9708 O O . ILE B 2 1311 ? 213.670 218.280 155.944 1.00 102.81 1311 ILE D O 1
ATOM 9713 N N . LEU B 2 1312 ? 213.223 216.198 155.266 1.00 99.88 1312 LEU D N 1
ATOM 9714 C CA . LEU B 2 1312 ? 214.334 215.602 155.995 1.00 99.88 1312 LEU D CA 1
ATOM 9715 C C . LEU B 2 1312 ? 215.684 215.853 155.330 1.00 99.88 1312 LEU D C 1
ATOM 9716 O O . LEU B 2 1312 ? 216.692 215.305 155.782 1.00 99.88 1312 LEU D O 1
ATOM 9721 N N . ASP B 2 1313 ? 215.731 216.652 154.269 1.00 107.86 1313 ASP D N 1
ATOM 9722 C CA . ASP B 2 1313 ? 216.987 217.195 153.781 1.00 107.86 1313 ASP D CA 1
ATOM 9723 C C . ASP B 2 1313 ? 217.306 218.534 154.417 1.00 107.86 1313 ASP D C 1
ATOM 9724 O O . ASP B 2 1313 ? 218.482 218.874 154.586 1.00 107.86 1313 ASP D O 1
ATOM 9729 N N . SER B 2 1314 ? 216.275 219.299 154.769 1.00 105.48 1314 SER D N 1
ATOM 9730 C CA . SER B 2 1314 ? 216.507 220.602 155.384 1.00 105.48 1314 SER D CA 1
ATOM 9731 C C . SER B 2 1314 ? 217.110 220.530 156.784 1.00 105.48 1314 SER D C 1
ATOM 9732 O O . SER B 2 1314 ? 217.741 221.503 157.212 1.00 105.48 1314 SER D O 1
ATOM 9735 N N . CYS B 2 1315 ? 216.946 219.409 157.495 1.00 102.92 1315 CYS D N 1
ATOM 9736 C CA . CYS B 2 1315 ? 217.302 219.332 158.911 1.00 102.92 1315 CYS D CA 1
ATOM 9737 C C . CYS B 2 1315 ? 218.793 219.485 159.172 1.00 102.92 1315 CYS D C 1
ATOM 9738 O O . CYS B 2 1315 ? 219.183 219.797 160.300 1.00 102.92 1315 CYS D O 1
ATOM 9741 N N . PHE B 2 1316 ? 219.635 219.293 158.164 1.00 106.87 1316 PHE D N 1
ATOM 9742 C CA . PHE B 2 1316 ? 221.075 219.351 158.342 1.00 106.87 1316 PHE D CA 1
ATOM 9743 C C . PHE B 2 1316 ? 221.674 220.677 157.897 1.00 106.87 1316 PHE D C 1
ATOM 9744 O O . PHE B 2 1316 ? 222.876 220.743 157.621 1.00 106.87 1316 PHE D O 1
ATOM 9752 N N . SER B 2 1317 ? 220.874 221.730 157.816 1.00 106.56 1317 SER D N 1
ATOM 9753 C CA . SER B 2 1317 ? 221.408 223.023 157.427 1.00 106.56 1317 SER D CA 1
ATOM 9754 C C . SER B 2 1317 ? 221.918 223.782 158.646 1.00 106.56 1317 SER D C 1
ATOM 9755 O O . SER B 2 1317 ? 221.573 223.478 159.789 1.00 106.56 1317 SER D O 1
ATOM 9758 N N . LYS B 2 1318 ? 222.757 224.783 158.383 1.00 110.93 1318 LYS D N 1
ATOM 9759 C CA . LYS B 2 1318 ? 223.326 225.594 159.451 1.00 110.93 1318 LYS D CA 1
ATOM 9760 C C . LYS B 2 1318 ? 222.396 226.700 159.921 1.00 110.93 1318 LYS D C 1
ATOM 9761 O O . LYS B 2 1318 ? 222.613 227.248 161.006 1.00 110.93 1318 LYS D O 1
ATOM 9767 N N . ASN B 2 1319 ? 221.387 227.051 159.133 1.00 103.60 1319 ASN D N 1
ATOM 9768 C CA . ASN B 2 1319 ? 220.419 228.067 159.530 1.00 103.60 1319 ASN D CA 1
ATOM 9769 C C . ASN B 2 1319 ? 219.551 227.464 160.616 1.00 103.60 1319 ASN D C 1
ATOM 9770 O O . ASN B 2 1319 ? 218.652 226.672 160.329 1.00 103.60 1319 ASN D O 1
ATOM 9775 N N . LEU B 2 1320 ? 219.824 227.859 161.861 1.00 107.38 1320 LEU D N 1
ATOM 9776 C CA . LEU B 2 1320 ? 219.181 227.259 163.025 1.00 107.38 1320 LEU D CA 1
ATOM 9777 C C . LEU B 2 1320 ? 217.676 227.418 163.005 1.00 107.38 1320 LEU D C 1
ATOM 9778 O O . LEU B 2 1320 ? 216.952 226.473 163.315 1.00 107.38 1320 LEU D O 1
ATOM 9783 N N . ARG B 2 1321 ? 217.193 228.611 162.664 1.00 109.41 1321 ARG D N 1
ATOM 9784 C CA . ARG B 2 1321 ? 215.755 228.824 162.580 1.00 109.41 1321 ARG D CA 1
ATOM 9785 C C . ARG B 2 1321 ? 215.145 227.932 161.512 1.00 109.41 1321 ARG D C 1
ATOM 9786 O O . ARG B 2 1321 ? 214.126 227.274 161.755 1.00 109.41 1321 ARG D O 1
ATOM 9794 N N . TYR B 2 1322 ? 215.838 227.789 160.383 1.00 108.34 1322 TYR D N 1
ATOM 9795 C CA . TYR B 2 1322 ? 215.410 226.846 159.360 1.00 108.34 1322 TYR D CA 1
ATOM 9796 C C . TYR B 2 1322 ? 215.441 225.410 159.871 1.00 108.34 1322 TYR D C 1
ATOM 9797 O O . TYR B 2 1322 ? 214.471 224.661 159.701 1.00 108.34 1322 TYR D O 1
ATOM 9806 N N . SER B 2 1323 ? 216.493 225.044 160.598 1.00 102.50 1323 SER D N 1
ATOM 9807 C CA . SER B 2 1323 ? 216.639 223.660 161.037 1.00 102.50 1323 SER D CA 1
ATOM 9808 C C . SER B 2 1323 ? 215.644 223.301 162.135 1.00 102.50 1323 SER D C 1
ATOM 9809 O O . SER B 2 1323 ? 214.932 222.294 162.034 1.00 102.50 1323 SER D O 1
ATOM 9812 N N . MET B 2 1324 ? 215.614 224.102 163.201 1.00 104.86 1324 MET D N 1
ATOM 9813 C CA . MET B 2 1324 ? 214.721 223.894 164.334 1.00 104.86 1324 MET D CA 1
ATOM 9814 C C . MET B 2 1324 ? 213.265 223.911 163.894 1.00 104.86 1324 MET D C 1
ATOM 9815 O O . MET B 2 1324 ? 212.446 223.086 164.345 1.00 104.86 1324 MET D O 1
ATOM 9820 N N . LEU B 2 1325 ? 212.940 224.747 162.922 1.00 106.51 1325 LEU D N 1
ATOM 9821 C CA . LEU B 2 1325 ? 211.594 224.729 162.412 1.00 106.51 1325 LEU D CA 1
ATOM 9822 C C . LEU B 2 1325 ? 211.401 223.668 161.341 1.00 106.51 1325 LEU D C 1
ATOM 9823 O O . LEU B 2 1325 ? 210.311 223.569 160.782 1.00 106.51 1325 LEU D O 1
ATOM 9828 N N . GLY B 2 1326 ? 212.435 222.897 161.014 1.00 101.25 1326 GLY D N 1
ATOM 9829 C CA . GLY B 2 1326 ? 212.191 221.675 160.263 1.00 101.25 1326 GLY D CA 1
ATOM 9830 C C . GLY B 2 1326 ? 211.954 220.448 161.128 1.00 101.25 1326 GLY D C 1
ATOM 9831 O O . GLY B 2 1326 ? 211.065 219.607 160.869 1.00 101.25 1326 GLY D O 1
ATOM 9832 N N . ILE B 2 1327 ? 212.761 220.349 162.185 1.00 98.16 1327 ILE D N 1
ATOM 9833 C CA . ILE B 2 1327 ? 212.628 219.219 163.090 1.00 98.16 1327 ILE D CA 1
ATOM 9834 C C . ILE B 2 1327 ? 211.313 219.269 163.834 1.00 98.16 1327 ILE D C 1
ATOM 9835 O O . ILE B 2 1327 ? 210.835 218.225 164.278 1.00 98.16 1327 ILE D O 1
ATOM 9840 N N . GLU B 2 1328 ? 210.697 220.450 163.964 1.00 103.39 1328 GLU D N 1
ATOM 9841 C CA . GLU B 2 1328 ? 209.351 220.478 164.530 1.00 103.39 1328 GLU D CA 1
ATOM 9842 C C . GLU B 2 1328 ? 208.339 219.736 163.653 1.00 103.39 1328 GLU D C 1
ATOM 9843 O O . GLU B 2 1328 ? 207.480 218.999 164.166 1.00 103.39 1328 GLU D O 1
ATOM 9849 N N . ILE B 2 1329 ? 208.439 219.897 162.331 1.00 100.10 1329 ILE D N 1
ATOM 9850 C CA . ILE B 2 1329 ? 207.543 219.190 161.419 1.00 100.10 1329 ILE D CA 1
ATOM 9851 C C . ILE B 2 1329 ? 207.762 217.693 161.520 1.00 100.10 1329 ILE D C 1
ATOM 9852 O O . ILE B 2 1329 ? 206.804 216.906 161.587 1.00 100.10 1329 ILE D O 1
ATOM 9857 N N . LEU B 2 1330 ? 209.033 217.287 161.542 1.00 94.14 1330 LEU D N 1
ATOM 9858 C CA . LEU B 2 1330 ? 209.336 215.865 161.680 1.00 94.14 1330 LEU D CA 1
ATOM 9859 C C . LEU B 2 1330 ? 208.867 215.316 163.018 1.00 94.14 1330 LEU D C 1
ATOM 9860 O O . LEU B 2 1330 ? 208.446 214.158 163.103 1.00 94.14 1330 LEU D O 1
ATOM 9865 N N . LYS B 2 1331 ? 208.898 216.146 164.058 1.00 91.21 1331 LYS D N 1
ATOM 9866 C CA . LYS B 2 1331 ? 208.344 215.758 165.343 1.00 91.21 1331 LYS D CA 1
ATOM 9867 C C . LYS B 2 1331 ? 206.850 215.525 165.246 1.00 91.21 1331 LYS D C 1
ATOM 9868 O O . LYS B 2 1331 ? 206.309 214.675 165.956 1.00 91.21 1331 LYS D O 1
ATOM 9874 N N . CYS B 2 1332 ? 206.172 216.249 164.365 1.00 100.94 1332 CYS D N 1
ATOM 9875 C CA . CYS B 2 1332 ? 204.731 216.044 164.276 1.00 100.94 1332 CYS D CA 1
ATOM 9876 C C . CYS B 2 1332 ? 204.332 214.852 163.410 1.00 100.94 1332 CYS D C 1
ATOM 9877 O O . CYS B 2 1332 ? 203.392 214.131 163.771 1.00 100.94 1332 CYS D O 1
ATOM 9880 N N . ILE B 2 1333 ? 205.012 214.653 162.274 1.00 96.91 1333 ILE D N 1
ATOM 9881 C CA . ILE B 2 1333 ? 204.568 213.666 161.282 1.00 96.91 1333 ILE D CA 1
ATOM 9882 C C . ILE B 2 1333 ? 204.617 212.260 161.859 1.00 96.91 1333 ILE D C 1
ATOM 9883 O O . ILE B 2 1333 ? 203.637 211.510 161.797 1.00 96.91 1333 ILE D O 1
ATOM 9888 N N . ILE B 2 1334 ? 205.746 211.909 162.474 1.00 98.83 1334 ILE D N 1
ATOM 9889 C CA . ILE B 2 1334 ? 205.898 210.608 163.114 1.00 98.83 1334 ILE D CA 1
ATOM 9890 C C . ILE B 2 1334 ? 204.963 210.472 164.295 1.00 98.83 1334 ILE D C 1
ATOM 9891 O O . ILE B 2 1334 ? 204.452 209.381 164.574 1.00 98.83 1334 ILE D O 1
ATOM 9896 N N . HIS B 2 1335 ? 204.690 211.576 164.983 1.00 107.39 1335 HIS D N 1
ATOM 9897 C CA . HIS B 2 1335 ? 203.804 211.519 166.132 1.00 107.39 1335 HIS D CA 1
ATOM 9898 C C . HIS B 2 1335 ? 202.370 211.221 165.728 1.00 107.39 1335 HIS D C 1
ATOM 9899 O O . HIS B 2 1335 ? 201.658 210.528 166.458 1.00 107.39 1335 HIS D O 1
ATOM 9906 N N . GLN B 2 1336 ? 201.934 211.720 164.577 1.00 104.31 1336 GLN D N 1
ATOM 9907 C CA . GLN B 2 1336 ? 200.617 211.373 164.064 1.00 104.31 1336 GLN D CA 1
ATOM 9908 C C . GLN B 2 1336 ? 200.631 210.197 163.109 1.00 104.31 1336 GLN D C 1
ATOM 9909 O O . GLN B 2 1336 ? 199.571 209.621 162.853 1.00 104.31 1336 GLN D O 1
ATOM 9915 N N . GLY B 2 1337 ? 201.789 209.841 162.567 1.00 100.95 1337 GLY D N 1
ATOM 9916 C CA . GLY B 2 1337 ? 201.876 208.731 161.644 1.00 100.95 1337 GLY D CA 1
ATOM 9917 C C . GLY B 2 1337 ? 201.194 209.007 160.326 1.00 100.95 1337 GLY D C 1
ATOM 9918 O O . GLY B 2 1337 ? 200.225 208.335 159.973 1.00 100.95 1337 GLY D O 1
ATOM 9919 N N . LEU B 2 1338 ? 201.672 210.000 159.591 1.00 93.79 1338 LEU D N 1
ATOM 9920 C CA . LEU B 2 1338 ? 201.073 210.308 158.305 1.00 93.79 1338 LEU D CA 1
ATOM 9921 C C . LEU B 2 1338 ? 201.871 209.762 157.142 1.00 93.79 1338 LEU D C 1
ATOM 9922 O O . LEU B 2 1338 ? 201.308 209.542 156.067 1.00 93.79 1338 LEU D O 1
ATOM 9927 N N . VAL B 2 1339 ? 203.167 209.554 157.323 1.00 89.95 1339 VAL D N 1
ATOM 9928 C CA . VAL B 2 1339 ? 204.003 208.933 156.312 1.00 89.95 1339 VAL D CA 1
ATOM 9929 C C . VAL B 2 1339 ? 204.663 207.744 156.988 1.00 89.95 1339 VAL D C 1
ATOM 9930 O O . VAL B 2 1339 ? 204.881 207.759 158.203 1.00 89.95 1339 VAL D O 1
ATOM 9934 N N . ASN B 2 1340 ? 204.903 206.680 156.212 1.00 91.85 1340 ASN D N 1
ATOM 9935 C CA . ASN B 2 1340 ? 205.648 205.499 156.601 1.00 91.85 1340 ASN D CA 1
ATOM 9936 C C . ASN B 2 1340 ? 206.961 205.843 157.279 1.00 91.85 1340 ASN D C 1
ATOM 9937 O O . ASN B 2 1340 ? 207.880 206.371 156.640 1.00 91.85 1340 ASN D O 1
ATOM 9942 N N . PRO B 2 1341 ? 207.063 205.555 158.577 1.00 90.71 1341 PRO D N 1
ATOM 9943 C CA . PRO B 2 1341 ? 208.297 205.832 159.317 1.00 90.71 1341 PRO D CA 1
ATOM 9944 C C . PRO B 2 1341 ? 209.492 205.071 158.809 1.00 90.71 1341 PRO D C 1
ATOM 9945 O O . PRO B 2 1341 ? 210.622 205.501 159.045 1.00 90.71 1341 PRO D O 1
ATOM 9949 N N . ARG B 2 1342 ? 209.264 203.946 158.135 1.00 98.17 1342 ARG D N 1
ATOM 9950 C CA . ARG B 2 1342 ? 210.339 203.163 157.544 1.00 98.17 1342 ARG D CA 1
ATOM 9951 C C . ARG B 2 1342 ? 211.153 203.982 156.545 1.00 98.17 1342 ARG D C 1
ATOM 9952 O O . ARG B 2 1342 ? 212.380 203.858 156.486 1.00 98.17 1342 ARG D O 1
ATOM 9960 N N . MET B 2 1343 ? 210.498 204.850 155.783 1.00 98.40 1343 MET D N 1
ATOM 9961 C CA . MET B 2 1343 ? 211.220 205.654 154.809 1.00 98.40 1343 MET D CA 1
ATOM 9962 C C . MET B 2 1343 ? 212.022 206.777 155.458 1.00 98.40 1343 MET D C 1
ATOM 9963 O O . MET B 2 1343 ? 213.045 207.198 154.909 1.00 98.40 1343 MET D O 1
ATOM 9968 N N . CYS B 2 1344 ? 211.625 207.249 156.631 1.00 96.69 1344 CYS D N 1
ATOM 9969 C CA . CYS B 2 1344 ? 212.313 208.381 157.232 1.00 96.69 1344 CYS D CA 1
ATOM 9970 C C . CYS B 2 1344 ? 213.004 208.034 158.541 1.00 96.69 1344 CYS D C 1
ATOM 9971 O O . CYS B 2 1344 ? 213.442 208.935 159.257 1.00 96.69 1344 CYS D O 1
ATOM 9974 N N . PHE B 2 1345 ? 213.132 206.759 158.871 1.00 84.44 1345 PHE D N 1
ATOM 9975 C CA . PHE B 2 1345 ? 213.849 206.394 160.081 1.00 84.44 1345 PHE D CA 1
ATOM 9976 C C . PHE B 2 1345 ? 215.352 206.492 159.900 1.00 84.44 1345 PHE D C 1
ATOM 9977 O O . PHE B 2 1345 ? 216.077 206.688 160.878 1.00 84.44 1345 PHE D O 1
ATOM 9985 N N . SER B 2 1346 ? 215.835 206.426 158.668 1.00 94.21 1346 SER D N 1
ATOM 9986 C CA . SER B 2 1346 ? 217.270 206.480 158.446 1.00 94.21 1346 SER D CA 1
ATOM 9987 C C . SER B 2 1346 ? 217.857 207.875 158.598 1.00 94.21 1346 SER D C 1
ATOM 9988 O O . SER B 2 1346 ? 219.048 208.039 158.333 1.00 94.21 1346 SER D O 1
ATOM 9991 N N . THR B 2 1347 ? 217.076 208.875 159.008 1.00 93.77 1347 THR D N 1
ATOM 9992 C CA . THR B 2 1347 ? 217.589 210.210 159.261 1.00 93.77 1347 THR D CA 1
ATOM 9993 C C . THR B 2 1347 ? 217.532 210.606 160.731 1.00 93.77 1347 THR D C 1
ATOM 9994 O O . THR B 2 1347 ? 218.183 211.589 161.122 1.00 93.77 1347 THR D O 1
ATOM 9998 N N . ILE B 2 1348 ? 216.809 209.850 161.561 1.00 90.72 1348 ILE D N 1
ATOM 9999 C CA . ILE B 2 1348 ? 216.752 210.141 162.989 1.00 90.72 1348 ILE D CA 1
ATOM 10000 C C . ILE B 2 1348 ? 218.112 209.930 163.634 1.00 90.72 1348 ILE D C 1
ATOM 10001 O O . ILE B 2 1348 ? 218.588 210.772 164.410 1.00 90.72 1348 ILE D O 1
ATOM 10006 N N . ILE B 2 1349 ? 218.776 208.828 163.292 1.00 95.13 1349 ILE D N 1
ATOM 10007 C CA . ILE B 2 1349 ? 220.084 208.537 163.861 1.00 95.13 1349 ILE D CA 1
ATOM 10008 C C . ILE B 2 1349 ? 221.114 209.550 163.385 1.00 95.13 1349 ILE D C 1
ATOM 10009 O O . ILE B 2 1349 ? 222.017 209.933 164.137 1.00 95.13 1349 ILE D O 1
ATOM 10014 N N . ALA B 2 1350 ? 220.967 210.044 162.160 1.00 106.14 1350 ALA D N 1
ATOM 10015 C CA . ALA B 2 1350 ? 221.846 211.099 161.680 1.00 106.14 1350 ALA D CA 1
ATOM 10016 C C . ALA B 2 1350 ? 221.561 212.443 162.325 1.00 106.14 1350 ALA D C 1
ATOM 10017 O O . ALA B 2 1350 ? 222.395 213.346 162.227 1.00 106.14 1350 ALA D O 1
ATOM 10019 N N . LEU B 2 1351 ? 220.402 212.615 162.943 1.00 104.63 1351 LEU D N 1
ATOM 10020 C CA . LEU B 2 1351 ? 220.196 213.773 163.800 1.00 104.63 1351 LEU D CA 1
ATOM 10021 C C . LEU B 2 1351 ? 220.457 213.499 165.277 1.00 104.63 1351 LEU D C 1
ATOM 10022 O O . LEU B 2 1351 ? 220.283 214.407 166.090 1.00 104.63 1351 LEU D O 1
ATOM 10027 N N . GLU B 2 1352 ? 220.851 212.280 165.650 1.00 110.27 1352 GLU D N 1
ATOM 10028 C CA . GLU B 2 1352 ? 221.040 211.969 167.068 1.00 110.27 1352 GLU D CA 1
ATOM 10029 C C . GLU B 2 1352 ? 222.280 212.623 167.676 1.00 110.27 1352 GLU D C 1
ATOM 10030 O O . GLU B 2 1352 ? 222.270 212.978 168.860 1.00 110.27 1352 GLU D O 1
ATOM 10036 N N . SER B 2 1353 ? 223.335 212.783 166.923 1.00 111.33 1353 SER D N 1
ATOM 10037 C CA . SER B 2 1353 ? 224.532 213.337 167.541 1.00 111.33 1353 SER D CA 1
ATOM 10038 C C . SER B 2 1353 ? 225.112 214.518 166.789 1.00 111.33 1353 SER D C 1
ATOM 10039 O O . SER B 2 1353 ? 225.602 215.459 167.415 1.00 111.33 1353 SER D O 1
ATOM 10042 N N . ASN B 2 1354 ? 225.062 214.502 165.462 1.00 122.79 1354 ASN D N 1
ATOM 10043 C CA . ASN B 2 1354 ? 225.819 215.454 164.656 1.00 122.79 1354 ASN D CA 1
ATOM 10044 C C . ASN B 2 1354 ? 225.043 216.758 164.490 1.00 122.79 1354 ASN D C 1
ATOM 10045 O O . ASN B 2 1354 ? 224.652 217.147 163.387 1.00 122.79 1354 ASN D O 1
ATOM 10050 N N . ALA B 2 1355 ? 224.864 217.454 165.609 1.00 108.33 1355 ALA D N 1
ATOM 10051 C CA . ALA B 2 1355 ? 224.236 218.770 165.628 1.00 108.33 1355 ALA D CA 1
ATOM 10052 C C . ALA B 2 1355 ? 224.537 219.426 166.968 1.00 108.33 1355 ALA D C 1
ATOM 10053 O O . ALA B 2 1355 ? 225.373 218.948 167.740 1.00 108.33 1355 ALA D O 1
ATOM 10055 N N . ILE B 2 1356 ? 223.850 220.532 167.241 1.00 105.05 1356 ILE D N 1
ATOM 10056 C CA . ILE B 2 1356 ? 223.968 221.245 168.505 1.00 105.05 1356 ILE D CA 1
ATOM 10057 C C . ILE B 2 1356 ? 223.204 220.489 169.581 1.00 105.05 1356 ILE D C 1
ATOM 10058 O O . ILE B 2 1356 ? 222.449 219.559 169.282 1.00 105.05 1356 ILE D O 1
ATOM 10063 N N . LYS B 2 1357 ? 223.401 220.881 170.842 1.00 108.68 1357 LYS D N 1
ATOM 10064 C CA . LYS B 2 1357 ? 222.754 220.200 171.958 1.00 108.68 1357 LYS D CA 1
ATOM 10065 C C . LYS B 2 1357 ? 221.248 220.392 171.962 1.00 108.68 1357 LYS D C 1
ATOM 10066 O O . LYS B 2 1357 ? 220.533 219.533 172.487 1.00 108.68 1357 LYS D O 1
ATOM 10072 N N . GLU B 2 1358 ? 220.747 221.463 171.345 1.00 119.35 1358 GLU D N 1
ATOM 10073 C CA . GLU B 2 1358 ? 219.331 221.800 171.430 1.00 119.35 1358 GLU D CA 1
ATOM 10074 C C . GLU B 2 1358 ? 218.424 220.792 170.747 1.00 119.35 1358 GLU D C 1
ATOM 10075 O O . GLU B 2 1358 ? 217.211 220.834 170.964 1.00 119.35 1358 GLU D O 1
ATOM 10081 N N . THR B 2 1359 ? 218.971 219.893 169.938 1.00 101.99 1359 THR D N 1
ATOM 10082 C CA . THR B 2 1359 ? 218.177 218.896 169.255 1.00 101.99 1359 THR D CA 1
ATOM 10083 C C . THR B 2 1359 ? 218.493 217.471 169.655 1.00 101.99 1359 THR D C 1
ATOM 10084 O O . THR B 2 1359 ? 217.709 216.577 169.325 1.00 101.99 1359 THR D O 1
ATOM 10088 N N . ARG B 2 1360 ? 219.578 217.234 170.397 1.00 103.58 1360 ARG D N 1
ATOM 10089 C CA . ARG B 2 1360 ? 219.901 215.887 170.838 1.00 103.58 1360 ARG D CA 1
ATOM 10090 C C . ARG B 2 1360 ? 218.921 215.359 171.853 1.00 103.58 1360 ARG D C 1
ATOM 10091 O O . ARG B 2 1360 ? 219.022 214.205 172.211 1.00 103.58 1360 ARG D O 1
ATOM 10099 N N . GLU B 2 1361 ? 217.982 216.148 172.342 1.00 106.71 1361 GLU D N 1
ATOM 10100 C CA . GLU B 2 1361 ? 216.928 215.587 173.165 1.00 106.71 1361 GLU D CA 1
ATOM 10101 C C . GLU B 2 1361 ? 215.891 214.898 172.284 1.00 106.71 1361 GLU D C 1
ATOM 10102 O O . GLU B 2 1361 ? 215.759 213.670 172.336 1.00 106.71 1361 GLU D O 1
ATOM 10108 N N . VAL B 2 1362 ? 215.245 215.667 171.394 1.00 102.96 1362 VAL D N 1
ATOM 10109 C CA . VAL B 2 1362 ? 214.040 215.220 170.690 1.00 102.96 1362 VAL D CA 1
ATOM 10110 C C . VAL B 2 1362 ? 214.309 213.987 169.838 1.00 102.96 1362 VAL D C 1
ATOM 10111 O O . VAL B 2 1362 ? 213.449 213.105 169.715 1.00 102.96 1362 VAL D O 1
ATOM 10115 N N . ALA B 2 1363 ? 215.522 213.883 169.288 1.00 104.16 1363 ALA D N 1
ATOM 10116 C CA . ALA B 2 1363 ? 215.887 212.738 168.468 1.00 104.16 1363 ALA D CA 1
ATOM 10117 C C . ALA B 2 1363 ? 215.922 211.478 169.300 1.00 104.16 1363 ALA D C 1
ATOM 10118 O O . ALA B 2 1363 ? 215.398 210.437 168.891 1.00 104.16 1363 ALA D O 1
ATOM 10120 N N . ILE B 2 1364 ? 216.493 211.577 170.498 1.00 102.58 1364 ILE D N 1
ATOM 10121 C CA . ILE B 2 1364 ? 216.500 210.444 171.406 1.00 102.58 1364 ILE D CA 1
ATOM 10122 C C . ILE B 2 1364 ? 215.089 210.105 171.838 1.00 102.58 1364 ILE D C 1
ATOM 10123 O O . ILE B 2 1364 ? 214.739 208.933 171.983 1.00 102.58 1364 ILE D O 1
ATOM 10128 N N . LEU B 2 1365 ? 214.245 211.119 171.995 1.00 101.46 1365 LEU D N 1
ATOM 10129 C CA . LEU B 2 1365 ? 212.875 210.869 172.437 1.00 101.46 1365 LEU D CA 1
ATOM 10130 C C . LEU B 2 1365 ? 212.067 210.106 171.389 1.00 101.46 1365 LEU D C 1
ATOM 10131 O O . LEU B 2 1365 ? 211.352 209.153 171.711 1.00 101.46 1365 LEU D O 1
ATOM 10136 N N . LEU B 2 1366 ? 212.199 210.482 170.123 1.00 101.06 1366 LEU D N 1
ATOM 10137 C CA . LEU B 2 1366 ? 211.502 209.741 169.074 1.00 101.06 1366 LEU D CA 1
ATOM 10138 C C . LEU B 2 1366 ? 212.111 208.355 168.890 1.00 101.06 1366 LEU D C 1
ATOM 10139 O O . LEU B 2 1366 ? 211.389 207.355 168.713 1.00 101.06 1366 LEU D O 1
ATOM 10144 N N . HIS B 2 1367 ? 213.440 208.275 168.984 1.00 104.52 1367 HIS D N 1
ATOM 10145 C CA . HIS B 2 1367 ? 214.154 207.017 168.871 1.00 104.52 1367 HIS D CA 1
ATOM 10146 C C . HIS B 2 1367 ? 213.863 206.081 170.030 1.00 104.52 1367 HIS D C 1
ATOM 10147 O O . HIS B 2 1367 ? 214.013 204.868 169.879 1.00 104.52 1367 HIS D O 1
ATOM 10154 N N . THR B 2 1368 ? 213.456 206.607 171.180 1.00 108.58 1368 THR D N 1
ATOM 10155 C CA . THR B 2 1368 ? 213.058 205.758 172.287 1.00 108.58 1368 THR D CA 1
ATOM 10156 C C . THR B 2 1368 ? 211.560 205.569 172.355 1.00 108.58 1368 THR D C 1
ATOM 10157 O O . THR B 2 1368 ? 211.089 204.757 173.153 1.00 108.58 1368 THR D O 1
ATOM 10161 N N . GLU B 2 1369 ? 210.803 206.309 171.557 1.00 112.97 1369 GLU D N 1
ATOM 10162 C CA . GLU B 2 1369 ? 209.372 206.073 171.527 1.00 112.97 1369 GLU D CA 1
ATOM 10163 C C . GLU B 2 1369 ? 209.035 204.905 170.621 1.00 112.97 1369 GLU D C 1
ATOM 10164 O O . GLU B 2 1369 ? 208.241 204.035 170.994 1.00 112.97 1369 GLU D O 1
ATOM 10170 N N . LEU B 2 1370 ? 209.626 204.880 169.424 1.00 104.34 1370 LEU D N 1
ATOM 10171 C CA . LEU B 2 1370 ? 209.302 203.810 168.484 1.00 104.34 1370 LEU D CA 1
ATOM 10172 C C . LEU B 2 1370 ? 209.792 202.457 168.975 1.00 104.34 1370 LEU D C 1
ATOM 10173 O O . LEU B 2 1370 ? 209.102 201.444 168.826 1.00 104.34 1370 LEU D O 1
ATOM 10178 N N . HIS B 2 1371 ? 210.964 202.428 169.595 1.00 111.37 1371 HIS D N 1
ATOM 10179 C CA . HIS B 2 1371 ? 211.524 201.189 170.108 1.00 111.37 1371 HIS D CA 1
ATOM 10180 C C . HIS B 2 1371 ? 210.776 200.672 171.334 1.00 111.37 1371 HIS D C 1
ATOM 10181 O O . HIS B 2 1371 ? 210.983 199.523 171.741 1.00 111.37 1371 HIS D O 1
ATOM 10188 N N . ARG B 2 1372 ? 209.901 201.478 171.925 1.00 118.07 1372 ARG D N 1
ATOM 10189 C CA . ARG B 2 1372 ? 209.065 201.000 173.013 1.00 118.07 1372 ARG D CA 1
ATOM 10190 C C . ARG B 2 1372 ? 207.872 200.190 172.526 1.00 118.07 1372 ARG D C 1
ATOM 10191 O O . ARG B 2 1372 ? 207.498 199.196 173.149 1.00 118.07 1372 ARG D O 1
ATOM 10199 N N . ARG B 2 1373 ? 207.272 200.547 171.421 1.00 114.94 1373 ARG D N 1
ATOM 10200 C CA . ARG B 2 1373 ? 206.016 199.902 171.110 1.00 114.94 1373 ARG D CA 1
ATOM 10201 C C . ARG B 2 1373 ? 205.896 199.445 169.675 1.00 114.94 1373 ARG D C 1
ATOM 10202 O O . ARG B 2 1373 ? 204.815 199.001 169.282 1.00 114.94 1373 ARG D O 1
ATOM 10210 N N . HIS B 2 1374 ? 206.951 199.539 168.881 1.00 112.96 1374 HIS D N 1
ATOM 10211 C CA . HIS B 2 1374 ? 206.874 199.054 167.515 1.00 112.96 1374 HIS D CA 1
ATOM 10212 C C . HIS B 2 1374 ? 207.877 197.950 167.221 1.00 112.96 1374 HIS D C 1
ATOM 10213 O O . HIS B 2 1374 ? 207.456 196.822 166.970 0.00 112.96 1374 HIS D O 1
ATOM 10220 N N . GLU B 2 1375 ? 209.211 198.115 167.467 1.00 108.92 1375 GLU D N 1
ATOM 10221 C CA . GLU B 2 1375 ? 210.218 197.023 167.718 1.00 108.92 1375 GLU D CA 1
ATOM 10222 C C . GLU B 2 1375 ? 210.449 196.110 166.502 1.00 108.92 1375 GLU D C 1
ATOM 10223 O O . GLU B 2 1375 ? 211.392 195.316 166.471 1.00 108.92 1375 GLU D O 1
ATOM 10229 N N . SER B 2 1376 ? 209.660 196.276 165.465 1.00 112.63 1376 SER D N 1
ATOM 10230 C CA . SER B 2 1376 ? 209.724 195.430 164.287 1.00 112.63 1376 SER D CA 1
ATOM 10231 C C . SER B 2 1376 ? 209.815 196.231 163.009 1.00 112.63 1376 SER D C 1
ATOM 10232 O O . SER B 2 1376 ? 210.534 195.830 162.095 1.00 112.63 1376 SER D O 1
ATOM 10235 N N . LEU B 2 1377 ? 209.110 197.361 162.925 1.00 109.20 1377 LEU D N 1
ATOM 10236 C CA . LEU B 2 1377 ? 209.273 198.242 161.779 1.00 109.20 1377 LEU D CA 1
ATOM 10237 C C . LEU B 2 1377 ? 210.665 198.840 161.731 1.00 109.20 1377 LEU D C 1
ATOM 10238 O O . LEU B 2 1377 ? 211.098 199.286 160.667 1.00 109.20 1377 LEU D O 1
ATOM 10243 N N . ILE B 2 1378 ? 211.344 198.923 162.881 1.00 110.34 1378 ILE D N 1
ATOM 10244 C CA . ILE B 2 1378 ? 212.736 199.348 162.983 1.00 110.34 1378 ILE D CA 1
ATOM 10245 C C . ILE B 2 1378 ? 213.545 198.266 163.739 1.00 110.34 1378 ILE D C 1
ATOM 10246 O O . ILE B 2 1378 ? 213.478 198.113 164.965 1.00 110.34 1378 ILE D O 1
ATOM 10251 N N . ASP B 2 1379 ? 214.242 197.394 163.010 1.00 121.91 1379 ASP D N 1
ATOM 10252 C CA . ASP B 2 1379 ? 215.126 196.498 163.753 1.00 121.91 1379 ASP D CA 1
ATOM 10253 C C . ASP B 2 1379 ? 216.446 196.310 163.024 1.00 121.91 1379 ASP D C 1
ATOM 10254 O O . ASP B 2 1379 ? 217.450 195.996 163.662 1.00 121.91 1379 ASP D O 1
ATOM 10259 N N . GLY B 2 1380 ? 216.523 196.580 161.739 1.00 115.39 1380 GLY D N 1
ATOM 10260 C CA . GLY B 2 1380 ? 217.796 196.305 161.126 1.00 115.39 1380 GLY D CA 1
ATOM 10261 C C . GLY B 2 1380 ? 218.289 197.483 160.346 1.00 115.39 1380 GLY D C 1
ATOM 10262 O O . GLY B 2 1380 ? 219.375 197.445 159.767 1.00 115.39 1380 GLY D O 1
ATOM 10263 N N . LEU B 2 1381 ? 217.489 198.548 160.337 1.00 105.89 1381 LEU D N 1
ATOM 10264 C CA . LEU B 2 1381 ? 217.729 199.669 159.443 1.00 105.89 1381 LEU D CA 1
ATOM 10265 C C . LEU B 2 1381 ? 218.999 200.430 159.761 1.00 105.89 1381 LEU D C 1
ATOM 10266 O O . LEU B 2 1381 ? 219.423 201.248 158.934 1.00 105.89 1381 LEU D O 1
ATOM 10271 N N . TYR B 2 1382 ? 219.586 200.183 160.942 1.00 110.13 1382 TYR D N 1
ATOM 10272 C CA . TYR B 2 1382 ? 220.835 200.807 161.353 1.00 110.13 1382 TYR D CA 1
ATOM 10273 C C . TYR B 2 1382 ? 221.917 200.648 160.299 1.00 110.13 1382 TYR D C 1
ATOM 10274 O O . TYR B 2 1382 ? 222.590 201.629 159.953 1.00 110.13 1382 TYR D O 1
ATOM 10283 N N . ALA B 2 1383 ? 222.005 199.451 159.696 1.00 112.13 1383 ALA D N 1
ATOM 10284 C CA . ALA B 2 1383 ? 222.946 199.194 158.605 1.00 112.13 1383 ALA D CA 1
ATOM 10285 C C . ALA B 2 1383 ? 222.736 200.127 157.431 1.00 112.13 1383 ALA D C 1
ATOM 10286 O O . ALA B 2 1383 ? 223.703 200.524 156.777 1.00 112.13 1383 ALA D O 1
ATOM 10288 N N . GLN B 2 1384 ? 221.494 200.490 157.148 1.00 114.36 1384 GLN D N 1
ATOM 10289 C CA . GLN B 2 1384 ? 221.284 201.438 156.073 1.00 114.36 1384 GLN D CA 1
ATOM 10290 C C . GLN B 2 1384 ? 221.607 202.851 156.530 1.00 114.36 1384 GLN D C 1
ATOM 10291 O O . GLN B 2 1384 ? 222.277 203.602 155.808 1.00 114.36 1384 GLN D O 1
ATOM 10297 N N . SER B 2 1385 ? 221.215 203.197 157.760 1.00 117.94 1385 SER D N 1
ATOM 10298 C CA . SER B 2 1385 ? 221.251 204.601 158.158 1.00 117.94 1385 SER D CA 1
ATOM 10299 C C . SER B 2 1385 ? 222.674 205.049 158.417 1.00 117.94 1385 SER D C 1
ATOM 10300 O O . SER B 2 1385 ? 223.013 206.221 158.220 1.00 117.94 1385 SER D O 1
ATOM 10303 N N . ALA B 2 1386 ? 223.527 204.106 158.815 1.00 111.93 1386 ALA D N 1
ATOM 10304 C CA . ALA B 2 1386 ? 224.932 204.401 159.035 1.00 111.93 1386 ALA D CA 1
ATOM 10305 C C . ALA B 2 1386 ? 225.636 204.791 157.746 1.00 111.93 1386 ALA D C 1
ATOM 10306 O O . ALA B 2 1386 ? 226.707 205.400 157.794 1.00 111.93 1386 ALA D O 1
ATOM 10308 N N . ASP B 2 1387 ? 225.064 204.465 156.586 1.00 120.03 1387 ASP D N 1
ATOM 10309 C CA . ASP B 2 1387 ? 225.652 204.982 155.360 1.00 120.03 1387 ASP D CA 1
ATOM 10310 C C . ASP B 2 1387 ? 225.423 206.475 155.220 1.00 120.03 1387 ASP D C 1
ATOM 10311 O O . ASP B 2 1387 ? 226.234 207.170 154.600 1.00 120.03 1387 ASP D O 1
ATOM 10316 N N . LEU B 2 1388 ? 224.329 206.975 155.790 1.00 113.36 1388 LEU D N 1
ATOM 10317 C CA . LEU B 2 1388 ? 223.999 208.385 155.665 1.00 113.36 1388 LEU D CA 1
ATOM 10318 C C . LEU B 2 1388 ? 224.979 209.260 156.432 1.00 113.36 1388 LEU D C 1
ATOM 10319 O O . LEU B 2 1388 ? 225.439 210.283 155.907 1.00 113.36 1388 LEU D O 1
ATOM 10324 N N . ILE B 2 1389 ? 225.311 208.868 157.669 1.00 119.83 1389 ILE D N 1
ATOM 10325 C CA . ILE B 2 1389 ? 226.176 209.689 158.516 1.00 119.83 1389 ILE D CA 1
ATOM 10326 C C . ILE B 2 1389 ? 227.562 209.815 157.896 1.00 119.83 1389 ILE D C 1
ATOM 10327 O O . ILE B 2 1389 ? 228.114 210.918 157.793 1.00 119.83 1389 ILE D O 1
ATOM 10332 N N . PHE B 2 1390 ? 228.079 208.713 157.353 1.00 128.43 1390 PHE D N 1
ATOM 10333 C CA . PHE B 2 1390 ? 229.346 208.740 156.655 1.00 128.43 1390 PHE D CA 1
ATOM 10334 C C . PHE B 2 1390 ? 229.237 209.513 155.356 1.00 128.43 1390 PHE D C 1
ATOM 10335 O O . PHE B 2 1390 ? 230.234 210.073 154.893 1.00 128.43 1390 PHE D O 1
ATOM 10343 N N . SER B 2 1391 ? 228.046 209.576 154.774 1.00 120.92 1391 SER D N 1
ATOM 10344 C CA . SER B 2 1391 ? 227.865 210.368 153.575 1.00 120.92 1391 SER D CA 1
ATOM 10345 C C . SER B 2 1391 ? 227.775 211.855 153.866 1.00 120.92 1391 SER D C 1
ATOM 10346 O O . SER B 2 1391 ? 227.793 212.653 152.924 1.00 120.92 1391 SER D O 1
ATOM 10349 N N . LEU B 2 1392 ? 227.675 212.254 155.133 1.00 126.98 1392 LEU D N 1
ATOM 10350 C CA . LEU B 2 1392 ? 227.593 213.681 155.407 1.00 126.98 1392 LEU D CA 1
ATOM 10351 C C . LEU B 2 1392 ? 228.975 214.312 155.477 1.00 126.98 1392 LEU D C 1
ATOM 10352 O O . LEU B 2 1392 ? 229.239 215.325 154.823 1.00 126.98 1392 LEU D O 1
ATOM 10357 N N . GLN B 2 1393 ? 229.869 213.721 156.256 1.00 136.16 1393 GLN D N 1
ATOM 10358 C CA . GLN B 2 1393 ? 231.164 214.317 156.531 1.00 136.16 1393 GLN D CA 1
ATOM 10359 C C . GLN B 2 1393 ? 232.175 213.832 155.508 1.00 136.16 1393 GLN D C 1
ATOM 10360 O O . GLN B 2 1393 ? 232.219 212.646 155.180 1.00 136.16 1393 GLN D O 1
ATOM 10366 N N . LYS B 2 1394 ? 232.978 214.757 154.999 1.00 158.35 1394 LYS D N 1
ATOM 10367 C CA . LYS B 2 1394 ? 233.933 214.439 153.951 1.00 158.35 1394 LYS D CA 1
ATOM 10368 C C . LYS B 2 1394 ? 235.283 214.075 154.551 1.00 158.35 1394 LYS D C 1
ATOM 10369 O O . LYS B 2 1394 ? 235.656 214.549 155.628 1.00 158.35 1394 LYS D O 1
ATOM 10375 N N . THR B 2 1395 ? 236.008 213.197 153.851 1.00 180.45 1395 THR D N 1
ATOM 10376 C CA . THR B 2 1395 ? 237.308 212.710 154.318 1.00 180.45 1395 THR D CA 1
ATOM 10377 C C . THR B 2 1395 ? 238.154 212.353 153.102 1.00 180.45 1395 THR D C 1
ATOM 10378 O O . THR B 2 1395 ? 238.009 211.266 152.538 1.00 180.45 1395 THR D O 1
ATOM 10382 N N . GLU B 2 1396 ? 239.036 213.264 152.719 1.00 197.52 1396 GLU D N 1
ATOM 10383 C CA . GLU B 2 1396 ? 240.008 213.001 151.666 1.00 197.52 1396 GLU D CA 1
ATOM 10384 C C . GLU B 2 1396 ? 241.251 213.804 152.020 1.00 197.52 1396 GLU D C 1
ATOM 10385 O O . GLU B 2 1396 ? 241.217 215.039 152.052 1.00 197.52 1396 GLU D O 1
ATOM 10391 N N . GLU B 2 1397 ? 242.326 213.085 152.389 1.00 199.27 1397 GLU D N 1
ATOM 10392 C CA . GLU B 2 1397 ? 243.634 213.594 152.826 1.00 199.27 1397 GLU D CA 1
ATOM 10393 C C . GLU B 2 1397 ? 243.561 214.389 154.128 1.00 199.27 1397 GLU D C 1
ATOM 10394 O O . GLU B 2 1397 ? 244.589 214.825 154.652 1.00 199.27 1397 GLU D O 1
ATOM 10400 N N . TYR B 2 1398 ? 242.360 214.539 154.674 1.00 180.29 1398 TYR D N 1
ATOM 10401 C CA . TYR B 2 1398 ? 242.018 215.309 155.850 1.00 180.29 1398 TYR D CA 1
ATOM 10402 C C . TYR B 2 1398 ? 241.174 214.402 156.719 1.00 180.29 1398 TYR D C 1
ATOM 10403 O O . TYR B 2 1398 ? 240.819 213.300 156.297 1.00 180.29 1398 TYR D O 1
ATOM 10412 N N . GLN B 2 1399 ? 240.871 214.883 157.931 1.00 165.89 1399 GLN D N 1
ATOM 10413 C CA . GLN B 2 1399 ? 239.878 214.309 158.849 1.00 165.89 1399 GLN D CA 1
ATOM 10414 C C . GLN B 2 1399 ? 240.098 212.820 159.081 1.00 165.89 1399 GLN D C 1
ATOM 10415 O O . GLN B 2 1399 ? 239.162 212.018 159.005 1.00 165.89 1399 GLN D O 1
ATOM 10421 N N . THR B 2 1400 ? 241.369 212.459 159.265 1.00 149.20 1400 THR D N 1
ATOM 10422 C CA . THR B 2 1400 ? 241.762 211.083 159.518 1.00 149.20 1400 THR D CA 1
ATOM 10423 C C . THR B 2 1400 ? 241.030 210.572 160.732 1.00 149.20 1400 THR D C 1
ATOM 10424 O O . THR B 2 1400 ? 241.134 211.148 161.817 1.00 149.20 1400 THR D O 1
ATOM 10428 N N . PHE B 2 1401 ? 240.267 209.504 160.538 1.00 148.82 1401 PHE D N 1
ATOM 10429 C CA . PHE B 2 1401 ? 239.337 209.044 161.554 1.00 148.82 1401 PHE D CA 1
ATOM 10430 C C . PHE B 2 1401 ? 240.082 208.432 162.728 1.00 148.82 1401 PHE D C 1
ATOM 10431 O O . PHE B 2 1401 ? 240.024 207.219 162.947 1.00 148.82 1401 PHE D O 1
ATOM 10439 N N . LYS B 2 1402 ? 240.799 209.271 163.467 1.00 135.62 1402 LYS D N 1
ATOM 10440 C CA . LYS B 2 1402 ? 241.474 208.830 164.667 1.00 135.62 1402 LYS D CA 1
ATOM 10441 C C . LYS B 2 1402 ? 240.418 208.505 165.703 1.00 135.62 1402 LYS D C 1
ATOM 10442 O O . LYS B 2 1402 ? 239.369 209.151 165.756 1.00 135.62 1402 LYS D O 1
ATOM 10448 N N . LEU B 2 1403 ? 240.677 207.450 166.465 1.00 135.92 1403 LEU D N 1
ATOM 10449 C CA . LEU B 2 1403 ? 239.838 207.023 167.565 1.00 135.92 1403 LEU D CA 1
ATOM 10450 C C . LEU B 2 1403 ? 239.569 208.163 168.537 1.00 135.92 1403 LEU D C 1
ATOM 10451 O O . LEU B 2 1403 ? 240.369 209.088 168.700 1.00 135.92 1403 LEU D O 1
ATOM 10456 N N . GLY B 2 1404 ? 238.413 208.088 169.180 1.00 138.29 1404 GLY D N 1
ATOM 10457 C CA . GLY B 2 1404 ? 238.109 208.893 170.332 1.00 138.29 1404 GLY D CA 1
ATOM 10458 C C . GLY B 2 1404 ? 236.926 209.796 170.139 1.00 138.29 1404 GLY D C 1
ATOM 10459 O O . GLY B 2 1404 ? 236.347 210.251 171.132 1.00 138.29 1404 GLY D O 1
ATOM 10460 N N . GLU B 2 1405 ? 236.536 210.045 168.891 1.00 138.29 1405 GLU D N 1
ATOM 10461 C CA . GLU B 2 1405 ? 235.421 210.925 168.599 1.00 138.29 1405 GLU D CA 1
ATOM 10462 C C . GLU B 2 1405 ? 234.112 210.311 169.086 1.00 138.29 1405 GLU D C 1
ATOM 10463 O O . GLU B 2 1405 ? 234.033 209.137 169.458 1.00 138.29 1405 GLU D O 1
ATOM 10469 N N . PHE B 2 1406 ? 233.080 211.139 169.102 1.00 127.12 1406 PHE D N 1
ATOM 10470 C CA . PHE B 2 1406 ? 231.776 210.715 169.584 1.00 127.12 1406 PHE D CA 1
ATOM 10471 C C . PHE B 2 1406 ? 231.145 209.820 168.531 1.00 127.12 1406 PHE D C 1
ATOM 10472 O O . PHE B 2 1406 ? 230.795 210.283 167.440 1.00 127.12 1406 PHE D O 1
ATOM 10480 N N . SER B 2 1407 ? 231.025 208.540 168.846 1.00 127.79 1407 SER D N 1
ATOM 10481 C CA . SER B 2 1407 ? 230.438 207.603 167.907 1.00 127.79 1407 SER D CA 1
ATOM 10482 C C . SER B 2 1407 ? 228.947 207.876 167.808 1.00 127.79 1407 SER D C 1
ATOM 10483 O O . SER B 2 1407 ? 228.261 207.893 168.831 1.00 127.79 1407 SER D O 1
ATOM 10486 N N . PRO B 2 1408 ? 228.398 208.045 166.602 1.00 120.44 1408 PRO D N 1
ATOM 10487 C CA . PRO B 2 1408 ? 226.996 208.475 166.461 1.00 120.44 1408 PRO D CA 1
ATOM 10488 C C . PRO B 2 1408 ? 225.942 207.492 166.956 1.00 120.44 1408 PRO D C 1
ATOM 10489 O O . PRO B 2 1408 ? 224.744 207.758 166.860 1.00 120.44 1408 PRO D O 1
ATOM 10493 N N . PHE B 2 1409 ? 226.375 206.366 167.501 1.00 119.78 1409 PHE D N 1
ATOM 10494 C CA . PHE B 2 1409 ? 225.495 205.377 168.079 1.00 119.78 1409 PHE D CA 1
ATOM 10495 C C . PHE B 2 1409 ? 225.690 205.270 169.573 1.00 119.78 1409 PHE D C 1
ATOM 10496 O O . PHE B 2 1409 ? 225.289 204.254 170.151 1.00 119.78 1409 PHE D O 1
ATOM 10504 N N . GLN B 2 1410 ? 226.323 206.283 170.193 1.00 131.66 1410 GLN D N 1
ATOM 10505 C CA . GLN B 2 1410 ? 226.648 206.246 171.619 1.00 131.66 1410 GLN D CA 1
ATOM 10506 C C . GLN B 2 1410 ? 225.410 206.026 172.456 1.00 131.66 1410 GLN D C 1
ATOM 10507 O O . GLN B 2 1410 ? 225.420 205.244 173.410 1.00 131.66 1410 GLN D O 1
ATOM 10513 N N . SER B 2 1411 ? 224.319 206.650 172.066 1.00 123.94 1411 SER D N 1
ATOM 10514 C CA . SER B 2 1411 ? 223.065 206.430 172.746 1.00 123.94 1411 SER D CA 1
ATOM 10515 C C . SER B 2 1411 ? 222.289 205.244 172.208 1.00 123.94 1411 SER D C 1
ATOM 10516 O O . SER B 2 1411 ? 221.413 204.752 172.921 1.00 123.94 1411 SER D O 1
ATOM 10519 N N . ALA B 2 1412 ? 222.575 204.797 170.981 1.00 125.25 1412 ALA D N 1
ATOM 10520 C CA . ALA B 2 1412 ? 221.752 203.776 170.335 1.00 125.25 1412 ALA D CA 1
ATOM 10521 C C . ALA B 2 1412 ? 221.774 202.469 171.119 1.00 125.25 1412 ALA D C 1
ATOM 10522 O O . ALA B 2 1412 ? 220.718 201.879 171.425 1.00 125.25 1412 ALA D O 1
ATOM 10524 N N . TYR B 2 1413 ? 222.972 202.060 171.531 1.00 133.89 1413 TYR D N 1
ATOM 10525 C CA . TYR B 2 1413 ? 223.121 200.872 172.354 1.00 133.89 1413 TYR D CA 1
ATOM 10526 C C . TYR B 2 1413 ? 222.470 201.049 173.719 1.00 133.89 1413 TYR D C 1
ATOM 10527 O O . TYR B 2 1413 ? 221.931 200.085 174.284 1.00 133.89 1413 TYR D O 1
ATOM 10536 N N . THR B 2 1414 ? 222.477 202.274 174.243 1.00 124.29 1414 THR D N 1
ATOM 10537 C CA . THR B 2 1414 ? 221.882 202.514 175.550 1.00 124.29 1414 THR D CA 1
ATOM 10538 C C . THR B 2 1414 ? 220.375 202.351 175.500 1.00 124.29 1414 THR D C 1
ATOM 10539 O O . THR B 2 1414 ? 219.786 201.712 176.378 1.00 124.29 1414 THR D O 1
ATOM 10543 N N . ILE B 2 1415 ? 219.742 202.919 174.468 1.00 124.91 1415 ILE D N 1
ATOM 10544 C CA . ILE B 2 1415 ? 218.285 202.886 174.374 1.00 124.91 1415 ILE D CA 1
ATOM 10545 C C . ILE B 2 1415 ? 217.803 201.468 174.163 1.00 124.91 1415 ILE D C 1
ATOM 10546 O O . ILE B 2 1415 ? 216.782 201.056 174.730 1.00 124.91 1415 ILE D O 1
ATOM 10551 N N . VAL B 2 1416 ? 218.543 200.679 173.389 1.00 121.99 1416 VAL D N 1
ATOM 10552 C CA . VAL B 2 1416 ? 218.050 199.323 173.207 1.00 121.99 1416 VAL D CA 1
ATOM 10553 C C . VAL B 2 1416 ? 218.361 198.425 174.404 1.00 121.99 1416 VAL D C 1
ATOM 10554 O O . VAL B 2 1416 ? 217.659 197.434 174.628 1.00 121.99 1416 VAL D O 1
ATOM 10558 N N . SER B 2 1417 ? 219.374 198.747 175.210 1.00 129.57 1417 SER D N 1
ATOM 10559 C CA . SER B 2 1417 ? 219.819 197.818 176.238 1.00 129.57 1417 SER D CA 1
ATOM 10560 C C . SER B 2 1417 ? 219.053 197.945 177.544 1.00 129.57 1417 SER D C 1
ATOM 10561 O O . SER B 2 1417 ? 219.483 197.378 178.552 1.00 129.57 1417 SER D O 1
ATOM 10564 N N . ALA B 2 1418 ? 217.924 198.647 177.556 1.00 135.89 1418 ALA D N 1
ATOM 10565 C CA . ALA B 2 1418 ? 217.190 198.837 178.799 1.00 135.89 1418 ALA D CA 1
ATOM 10566 C C . ALA B 2 1418 ? 216.215 197.696 179.070 1.00 135.89 1418 ALA D C 1
ATOM 10567 O O . ALA B 2 1418 ? 215.049 197.940 179.398 1.00 135.89 1418 ALA D O 1
ATOM 10569 N N . ASP B 2 1419 ? 216.695 196.461 178.969 1.00 148.10 1419 ASP D N 1
ATOM 10570 C CA . ASP B 2 1419 ? 215.952 195.232 179.248 1.00 148.10 1419 ASP D CA 1
ATOM 10571 C C . ASP B 2 1419 ? 216.965 194.094 179.274 1.00 148.10 1419 ASP D C 1
ATOM 10572 O O . ASP B 2 1419 ? 218.180 194.328 179.262 1.00 148.10 1419 ASP D O 1
ATOM 10577 N N . LYS B 2 1420 ? 216.467 192.857 179.296 1.00 156.22 1420 LYS D N 1
ATOM 10578 C CA . LYS B 2 1420 ? 217.301 191.675 179.067 1.00 156.22 1420 LYS D CA 1
ATOM 10579 C C . LYS B 2 1420 ? 217.379 191.446 177.552 1.00 156.22 1420 LYS D C 1
ATOM 10580 O O . LYS B 2 1420 ? 216.820 190.531 176.971 1.00 156.22 1420 LYS D O 1
ATOM 10586 N N . SER B 2 1421 ? 218.023 192.365 176.856 1.00 144.69 1421 SER D N 1
ATOM 10587 C CA . SER B 2 1421 ? 218.063 192.174 175.414 1.00 144.69 1421 SER D CA 1
ATOM 10588 C C . SER B 2 1421 ? 219.275 191.319 175.083 1.00 144.69 1421 SER D C 1
ATOM 10589 O O . SER B 2 1421 ? 220.325 191.804 174.671 1.00 144.69 1421 SER D O 1
ATOM 10592 N N . SER B 2 1422 ? 219.115 190.007 175.238 1.00 143.88 1422 SER D N 1
ATOM 10593 C CA . SER B 2 1422 ? 220.168 189.106 174.796 1.00 143.88 1422 SER D CA 1
ATOM 10594 C C . SER B 2 1422 ? 220.172 188.914 173.286 1.00 143.88 1422 SER D C 1
ATOM 10595 O O . SER B 2 1422 ? 221.085 188.264 172.766 1.00 143.88 1422 SER D O 1
ATOM 10598 N N . LYS B 2 1423 ? 219.185 189.463 172.573 1.00 144.89 1423 LYS D N 1
ATOM 10599 C CA . LYS B 2 1423 ? 219.088 189.311 171.128 1.00 144.89 1423 LYS D CA 1
ATOM 10600 C C . LYS B 2 1423 ? 219.308 190.625 170.381 1.00 144.89 1423 LYS D C 1
ATOM 10601 O O . LYS B 2 1423 ? 220.128 190.667 169.461 1.00 144.89 1423 LYS D O 1
ATOM 10607 N N . SER B 2 1424 ? 218.627 191.711 170.764 1.00 133.87 1424 SER D N 1
ATOM 10608 C CA . SER B 2 1424 ? 218.590 192.900 169.924 1.00 133.87 1424 SER D CA 1
ATOM 10609 C C . SER B 2 1424 ? 219.883 193.675 170.042 1.00 133.87 1424 SER D C 1
ATOM 10610 O O . SER B 2 1424 ? 220.344 194.300 169.064 1.00 133.87 1424 SER D O 1
ATOM 10613 N N . ARG B 2 1425 ? 220.491 193.598 171.229 1.00 128.60 1425 ARG D N 1
ATOM 10614 C CA . ARG B 2 1425 ? 221.830 194.121 171.444 1.00 128.60 1425 ARG D CA 1
ATOM 10615 C C . ARG B 2 1425 ? 222.819 193.470 170.505 1.00 128.60 1425 ARG D C 1
ATOM 10616 O O . ARG B 2 1425 ? 223.759 194.124 170.034 1.00 128.60 1425 ARG D O 1
ATOM 10624 N N . LYS B 2 1426 ? 222.598 192.197 170.208 1.00 131.49 1426 LYS D N 1
ATOM 10625 C CA . LYS B 2 1426 ? 223.450 191.547 169.267 1.00 131.49 1426 LYS D CA 1
ATOM 10626 C C . LYS B 2 1426 ? 223.075 191.980 167.867 1.00 131.49 1426 LYS D C 1
ATOM 10627 O O . LYS B 2 1426 ? 224.008 192.278 167.101 1.00 131.49 1426 LYS D O 1
ATOM 10633 N N . LYS B 2 1427 ? 221.766 192.228 167.603 1.00 132.42 1427 LYS D N 1
ATOM 10634 C CA . LYS B 2 1427 ? 221.289 192.532 166.249 1.00 132.42 1427 LYS D CA 1
ATOM 10635 C C . LYS B 2 1427 ? 221.998 193.780 165.690 1.00 132.42 1427 LYS D C 1
ATOM 10636 O O . LYS B 2 1427 ? 222.592 193.732 164.598 1.00 132.42 1427 LYS D O 1
ATOM 10642 N N . LEU B 2 1428 ? 221.990 194.882 166.445 1.00 133.64 1428 LEU D N 1
ATOM 10643 C CA . LEU B 2 1428 ? 222.480 196.128 165.847 1.00 133.64 1428 LEU D CA 1
ATOM 10644 C C . LEU B 2 1428 ? 223.984 196.087 165.551 1.00 133.64 1428 LEU D C 1
ATOM 10645 O O . LEU B 2 1428 ? 224.445 196.625 164.527 1.00 133.64 1428 LEU D O 1
ATOM 10650 N N . ILE B 2 1429 ? 224.756 195.424 166.418 1.00 132.10 1429 ILE D N 1
ATOM 10651 C CA . ILE B 2 1429 ? 226.195 195.359 166.211 1.00 132.10 1429 ILE D CA 1
ATOM 10652 C C . ILE B 2 1429 ? 226.495 194.524 164.984 1.00 132.10 1429 ILE D C 1
ATOM 10653 O O . ILE B 2 1429 ? 227.434 194.840 164.234 1.00 132.10 1429 ILE D O 1
ATOM 10658 N N . MET B 2 1430 ? 225.673 193.484 164.725 1.00 132.02 1430 MET D N 1
ATOM 10659 C CA . MET B 2 1430 ? 225.758 192.821 163.416 1.00 132.02 1430 MET D CA 1
ATOM 10660 C C . MET B 2 1430 ? 225.553 193.810 162.273 1.00 132.02 1430 MET D C 1
ATOM 10661 O O . MET B 2 1430 ? 226.282 193.765 161.280 1.00 132.02 1430 MET D O 1
ATOM 10666 N N . GLN B 2 1431 ? 224.628 194.764 162.432 1.00 134.59 1431 GLN D N 1
ATOM 10667 C CA . GLN B 2 1431 ? 224.447 195.744 161.352 1.00 134.59 1431 GLN D CA 1
ATOM 10668 C C . GLN B 2 1431 ? 225.589 196.725 161.219 1.00 134.59 1431 GLN D C 1
ATOM 10669 O O . GLN B 2 1431 ? 225.638 197.452 160.223 1.00 134.59 1431 GLN D O 1
ATOM 10675 N N . ILE B 2 1432 ? 226.467 196.810 162.207 1.00 128.37 1432 ILE D N 1
ATOM 10676 C CA . ILE B 2 1432 ? 227.631 197.675 162.092 1.00 128.37 1432 ILE D CA 1
ATOM 10677 C C . ILE B 2 1432 ? 228.847 196.925 161.555 1.00 128.37 1432 ILE D C 1
ATOM 10678 O O . ILE B 2 1432 ? 229.606 197.457 160.744 1.00 128.37 1432 ILE D O 1
ATOM 10683 N N . LEU B 2 1433 ? 229.021 195.667 161.940 1.00 128.69 1433 LEU D N 1
ATOM 10684 C CA . LEU B 2 1433 ? 230.174 194.906 161.474 1.00 128.69 1433 LEU D CA 1
ATOM 10685 C C . LEU B 2 1433 ? 230.039 194.408 160.047 1.00 128.69 1433 LEU D C 1
ATOM 10686 O O . LEU B 2 1433 ? 230.877 193.604 159.631 1.00 128.69 1433 LEU D O 1
ATOM 10691 N N . LYS B 2 1434 ? 228.966 194.766 159.348 1.00 138.72 1434 LYS D N 1
ATOM 10692 C CA . LYS B 2 1434 ? 228.758 194.311 157.977 1.00 138.72 1434 LYS D CA 1
ATOM 10693 C C . LYS B 2 1434 ? 229.926 194.591 157.035 1.00 138.72 1434 LYS D C 1
ATOM 10694 O O . LYS B 2 1434 ? 230.284 193.678 156.274 1.00 138.72 1434 LYS D O 1
ATOM 10700 N N . PRO B 2 1435 ? 230.600 195.741 157.052 1.00 137.28 1435 PRO D N 1
ATOM 10701 C CA . PRO B 2 1435 ? 231.854 195.814 156.306 1.00 137.28 1435 PRO D CA 1
ATOM 10702 C C . PRO B 2 1435 ? 233.093 195.495 157.120 1.00 137.28 1435 PRO D C 1
ATOM 10703 O O . PRO B 2 1435 ? 234.190 195.659 156.582 1.00 137.28 1435 PRO D O 1
ATOM 10707 N N . LEU B 2 1436 ? 232.961 195.073 158.384 1.00 146.78 1436 LEU D N 1
ATOM 10708 C CA . LEU B 2 1436 ? 234.144 194.764 159.186 1.00 146.78 1436 LEU D CA 1
ATOM 10709 C C . LEU B 2 1436 ? 234.890 193.564 158.622 1.00 146.78 1436 LEU D C 1
ATOM 10710 O O . LEU B 2 1436 ? 236.092 193.642 158.345 1.00 146.78 1436 LEU D O 1
ATOM 10715 N N . LYS B 2 1437 ? 234.189 192.452 158.430 1.00 145.32 1437 LYS D N 1
ATOM 10716 C CA . LYS B 2 1437 ? 234.755 191.360 157.659 1.00 145.32 1437 LYS D CA 1
ATOM 10717 C C . LYS B 2 1437 ? 234.936 191.813 156.220 1.00 145.32 1437 LYS D C 1
ATOM 10718 O O . LYS B 2 1437 ? 234.246 192.713 155.733 1.00 145.32 1437 LYS D O 1
ATOM 10724 N N . LEU B 2 1438 ? 235.917 191.244 155.557 1.00 151.91 1438 LEU D N 1
ATOM 10725 C CA . LEU B 2 1438 ? 236.156 191.583 154.166 1.00 151.91 1438 LEU D CA 1
ATOM 10726 C C . LEU B 2 1438 ? 235.614 190.433 153.336 1.00 151.91 1438 LEU D C 1
ATOM 10727 O O . LEU B 2 1438 ? 236.283 189.412 153.154 1.00 151.91 1438 LEU D O 1
ATOM 10732 N N . ASP B 2 1439 ? 234.385 190.605 152.840 1.00 166.08 1439 ASP D N 1
ATOM 10733 C CA . ASP B 2 1439 ? 233.799 189.644 151.917 1.00 166.08 1439 ASP D CA 1
ATOM 10734 C C . ASP B 2 1439 ? 234.586 189.564 150.619 1.00 166.08 1439 ASP D C 1
ATOM 10735 O O . ASP B 2 1439 ? 234.606 188.505 149.979 1.00 166.08 1439 ASP D O 1
ATOM 10740 N N . GLY B 2 1440 ? 235.280 190.638 150.254 1.00 176.04 1440 GLY D N 1
ATOM 10741 C CA . GLY B 2 1440 ? 236.040 190.674 149.031 1.00 176.04 1440 GLY D CA 1
ATOM 10742 C C . GLY B 2 1440 ? 235.081 190.629 147.872 1.00 176.04 1440 GLY D C 1
ATOM 10743 O O . GLY B 2 1440 ? 235.085 189.657 147.109 1.00 176.04 1440 GLY D O 1
ATOM 10744 N N . ILE B 2 1441 ? 234.224 191.656 147.780 1.00 182.19 1441 ILE D N 1
ATOM 10745 C CA . ILE B 2 1441 ? 233.211 191.724 146.728 1.00 182.19 1441 ILE D CA 1
ATOM 10746 C C . ILE B 2 1441 ? 233.877 191.743 145.359 1.00 182.19 1441 ILE D C 1
ATOM 10747 O O . ILE B 2 1441 ? 233.380 191.140 144.399 1.00 182.19 1441 ILE D O 1
ATOM 10752 N N . ASP B 2 1442 ? 235.042 192.383 145.271 1.00 180.49 1442 ASP D N 1
ATOM 10753 C CA . ASP B 2 1442 ? 235.976 192.168 144.175 1.00 180.49 1442 ASP D CA 1
ATOM 10754 C C . ASP B 2 1442 ? 237.343 192.577 144.719 1.00 180.49 1442 ASP D C 1
ATOM 10755 O O . ASP B 2 1442 ? 237.615 193.774 144.851 1.00 180.49 1442 ASP D O 1
ATOM 10760 N N . LEU B 2 1443 ? 238.158 191.570 145.056 1.00 169.45 1443 LEU D N 1
ATOM 10761 C CA . LEU B 2 1443 ? 239.422 191.758 145.774 1.00 169.45 1443 LEU D CA 1
ATOM 10762 C C . LEU B 2 1443 ? 240.372 192.801 145.183 1.00 169.45 1443 LEU D C 1
ATOM 10763 O O . LEU B 2 1443 ? 240.980 193.541 145.976 1.00 169.45 1443 LEU D O 1
ATOM 10768 N N . PRO B 2 1444 ? 240.560 192.931 143.859 1.00 167.75 1444 PRO D N 1
ATOM 10769 C CA . PRO B 2 1444 ? 241.374 194.054 143.381 1.00 167.75 1444 PRO D CA 1
ATOM 10770 C C . PRO B 2 1444 ? 240.729 195.416 143.569 1.00 167.75 1444 PRO D C 1
ATOM 10771 O O . PRO B 2 1444 ? 241.447 196.387 143.838 1.00 167.75 1444 PRO D O 1
ATOM 10775 N N . SER B 2 1445 ? 239.412 195.533 143.460 1.00 170.10 1445 SER D N 1
ATOM 10776 C CA . SER B 2 1445 ? 238.773 196.841 143.405 1.00 170.10 1445 SER D CA 1
ATOM 10777 C C . SER B 2 1445 ? 238.247 197.225 144.783 1.00 170.10 1445 SER D C 1
ATOM 10778 O O . SER B 2 1445 ? 237.237 196.684 145.243 1.00 170.10 1445 SER D O 1
ATOM 10781 N N . PHE B 2 1446 ? 238.941 198.160 145.431 1.00 160.37 1446 PHE D N 1
ATOM 10782 C CA . PHE B 2 1446 ? 238.459 198.871 146.610 1.00 160.37 1446 PHE D CA 1
ATOM 10783 C C . PHE B 2 1446 ? 239.015 200.282 146.538 1.00 160.37 1446 PHE D C 1
ATOM 10784 O O . PHE B 2 1446 ? 240.203 200.456 146.263 1.00 160.37 1446 PHE D O 1
ATOM 10792 N N . THR B 2 1447 ? 238.173 201.281 146.767 1.00 161.78 1447 THR D N 1
ATOM 10793 C CA . THR B 2 1447 ? 238.614 202.666 146.684 1.00 161.78 1447 THR D CA 1
ATOM 10794 C C . THR B 2 1447 ? 238.883 203.216 148.076 1.00 161.78 1447 THR D C 1
ATOM 10795 O O . THR B 2 1447 ? 238.476 202.627 149.081 1.00 161.78 1447 THR D O 1
ATOM 10799 N N . GLU B 2 1448 ? 239.598 204.352 148.108 1.00 160.15 1448 GLU D N 1
ATOM 10800 C CA . GLU B 2 1448 ? 239.973 204.993 149.366 1.00 160.15 1448 GLU D CA 1
ATOM 10801 C C . GLU B 2 1448 ? 238.755 205.349 150.184 1.00 160.15 1448 GLU D C 1
ATOM 10802 O O . GLU B 2 1448 ? 238.728 205.105 151.383 1.00 160.15 1448 GLU D O 1
ATOM 10808 N N . GLU B 2 1449 ? 237.730 205.915 149.546 1.00 156.59 1449 GLU D N 1
ATOM 10809 C CA . GLU B 2 1449 ? 236.487 206.195 150.252 1.00 156.59 1449 GLU D CA 1
ATOM 10810 C C . GLU B 2 1449 ? 235.793 204.912 150.689 1.00 156.59 1449 GLU D C 1
ATOM 10811 O O . GLU B 2 1449 ? 235.151 204.885 151.742 1.00 156.59 1449 GLU D O 1
ATOM 10817 N N . LYS B 2 1450 ? 235.957 203.829 149.926 1.00 157.63 1450 LYS D N 1
ATOM 10818 C CA . LYS B 2 1450 ? 235.351 202.564 150.317 1.00 157.63 1450 LYS D CA 1
ATOM 10819 C C . LYS B 2 1450 ? 236.043 201.971 151.537 1.00 157.63 1450 LYS D C 1
ATOM 10820 O O . LYS B 2 1450 ? 235.380 201.433 152.427 1.00 157.63 1450 LYS D O 1
ATOM 10826 N N . VAL B 2 1451 ? 237.370 202.062 151.616 1.00 147.83 1451 VAL D N 1
ATOM 10827 C CA . VAL B 2 1451 ? 238.017 201.607 152.843 1.00 147.83 1451 VAL D CA 1
ATOM 10828 C C . VAL B 2 1451 ? 237.980 202.692 153.911 1.00 147.83 1451 VAL D C 1
ATOM 10829 O O . VAL B 2 1451 ? 238.111 202.408 155.112 1.00 147.83 1451 VAL D O 1
ATOM 10833 N N . SER B 2 1452 ? 237.751 203.934 153.510 1.00 143.00 1452 SER D N 1
ATOM 10834 C CA . SER B 2 1452 ? 237.531 204.992 154.475 1.00 143.00 1452 SER D CA 1
ATOM 10835 C C . SER B 2 1452 ? 236.221 204.767 155.191 1.00 143.00 1452 SER D C 1
ATOM 10836 O O . SER B 2 1452 ? 236.090 205.089 156.383 1.00 143.00 1452 SER D O 1
ATOM 10839 N N . PHE B 2 1453 ? 235.279 204.146 154.486 1.00 139.86 1453 PHE D N 1
ATOM 10840 C CA . PHE B 2 1453 ? 234.038 203.711 155.094 1.00 139.86 1453 PHE D CA 1
ATOM 10841 C C . PHE B 2 1453 ? 234.293 202.746 156.241 1.00 139.86 1453 PHE D C 1
ATOM 10842 O O . PHE B 2 1453 ? 233.806 202.965 157.358 1.00 139.86 1453 PHE D O 1
ATOM 10850 N N . VAL B 2 1454 ? 235.065 201.681 155.993 1.00 139.54 1454 VAL D N 1
ATOM 10851 C CA . VAL B 2 1454 ? 235.232 200.660 157.024 1.00 139.54 1454 VAL D CA 1
ATOM 10852 C C . VAL B 2 1454 ? 236.022 201.219 158.195 1.00 139.54 1454 VAL D C 1
ATOM 10853 O O . VAL B 2 1454 ? 235.732 200.898 159.354 1.00 139.54 1454 VAL D O 1
ATOM 10857 N N . SER B 2 1455 ? 236.936 202.159 157.926 1.00 136.50 1455 SER D N 1
ATOM 10858 C CA . SER B 2 1455 ? 237.653 202.799 159.025 1.00 136.50 1455 SER D CA 1
ATOM 10859 C C . SER B 2 1455 ? 236.719 203.639 159.890 1.00 136.50 1455 SER D C 1
ATOM 10860 O O . SER B 2 1455 ? 236.898 203.714 161.110 1.00 136.50 1455 SER D O 1
ATOM 10863 N N . PHE B 2 1456 ? 235.714 204.269 159.278 1.00 132.99 1456 PHE D N 1
ATOM 10864 C CA . PHE B 2 1456 ? 234.673 204.928 160.066 1.00 132.99 1456 PHE D CA 1
ATOM 10865 C C . PHE B 2 1456 ? 233.905 203.920 160.926 1.00 132.99 1456 PHE D C 1
ATOM 10866 O O . PHE B 2 1456 ? 233.590 204.175 162.110 1.00 132.99 1456 PHE D O 1
ATOM 10874 N N . CYS B 2 1457 ? 233.633 202.751 160.356 1.00 140.15 1457 CYS D N 1
ATOM 10875 C CA . CYS B 2 1457 ? 232.948 201.718 161.123 1.00 140.15 1457 CYS D CA 1
ATOM 10876 C C . CYS B 2 1457 ? 233.780 201.178 162.275 1.00 140.15 1457 CYS D C 1
ATOM 10877 O O . CYS B 2 1457 ? 233.214 200.649 163.235 1.00 140.15 1457 CYS D O 1
ATOM 10880 N N . CYS B 2 1458 ? 235.098 201.287 162.184 1.00 136.85 1458 CYS D N 1
ATOM 10881 C CA . CYS B 2 1458 ? 235.964 200.872 163.282 1.00 136.85 1458 CYS D CA 1
ATOM 10882 C C . CYS B 2 1458 ? 235.743 201.703 164.545 1.00 136.85 1458 CYS D C 1
ATOM 10883 O O . CYS B 2 1458 ? 235.516 201.161 165.643 1.00 136.85 1458 CYS D O 1
ATOM 10886 N N . VAL B 2 1459 ? 235.805 203.024 164.401 1.00 137.67 1459 VAL D N 1
ATOM 10887 C CA . VAL B 2 1459 ? 235.784 203.905 165.560 1.00 137.67 1459 VAL D CA 1
ATOM 10888 C C . VAL B 2 1459 ? 234.406 203.904 166.205 1.00 137.67 1459 VAL D C 1
ATOM 10889 O O . VAL B 2 1459 ? 234.292 203.941 167.451 1.00 137.67 1459 VAL D O 1
ATOM 10893 N N . CYS B 2 1460 ? 233.340 203.783 165.378 1.00 143.20 1460 CYS D N 1
ATOM 10894 C CA . CYS B 2 1460 ? 231.994 203.707 165.954 1.00 143.20 1460 CYS D CA 1
ATOM 10895 C C . CYS B 2 1460 ? 231.803 202.481 166.836 1.00 143.20 1460 CYS D C 1
ATOM 10896 O O . CYS B 2 1460 ? 230.999 202.509 167.774 1.00 143.20 1460 CYS D O 1
ATOM 10899 N N . LEU B 2 1461 ? 232.545 201.414 166.569 1.00 141.64 1461 LEU D N 1
ATOM 10900 C CA . LEU B 2 1461 ? 232.577 200.271 167.461 1.00 141.64 1461 LEU D CA 1
ATOM 10901 C C . LEU B 2 1461 ? 233.496 200.484 168.648 1.00 141.64 1461 LEU D C 1
ATOM 10902 O O . LEU B 2 1461 ? 233.317 199.832 169.682 1.00 141.64 1461 LEU D O 1
ATOM 10907 N N . ALA B 2 1462 ? 234.498 201.345 168.501 1.00 138.48 1462 ALA D N 1
ATOM 10908 C CA . ALA B 2 1462 ? 235.491 201.489 169.559 1.00 138.48 1462 ALA D CA 1
ATOM 10909 C C . ALA B 2 1462 ? 234.951 202.255 170.759 1.00 138.48 1462 ALA D C 1
ATOM 10910 O O . ALA B 2 1462 ? 234.901 201.728 171.876 1.00 138.48 1462 ALA D O 1
ATOM 10912 N N . GLY B 2 1463 ? 234.529 203.498 170.546 1.00 144.18 1463 GLY D N 1
ATOM 10913 C CA . GLY B 2 1463 ? 234.285 204.370 171.690 1.00 144.18 1463 GLY D CA 1
ATOM 10914 C C . GLY B 2 1463 ? 233.055 204.110 172.546 1.00 144.18 1463 GLY D C 1
ATOM 10915 O O . GLY B 2 1463 ? 232.724 204.911 173.423 1.00 144.18 1463 GLY D O 1
ATOM 10916 N N . ILE B 2 1464 ? 232.376 202.999 172.314 1.00 138.77 1464 ILE D N 1
ATOM 10917 C CA . ILE B 2 1464 ? 231.104 202.688 172.959 1.00 138.77 1464 ILE D CA 1
ATOM 10918 C C . ILE B 2 1464 ? 231.350 201.778 174.158 1.00 138.77 1464 ILE D C 1
ATOM 10919 O O . ILE B 2 1464 ? 232.150 200.840 174.053 1.00 138.77 1464 ILE D O 1
ATOM 10924 N N . PRO B 2 1465 ? 230.785 202.077 175.319 1.00 148.94 1465 PRO D N 1
ATOM 10925 C CA . PRO B 2 1465 ? 230.844 201.134 176.433 1.00 148.94 1465 PRO D CA 1
ATOM 10926 C C . PRO B 2 1465 ? 229.727 200.110 176.318 1.00 148.94 1465 PRO D C 1
ATOM 10927 O O . PRO B 2 1465 ? 228.782 200.260 175.548 1.00 148.94 1465 PRO D O 1
ATOM 10931 N N . TYR B 2 1466 ? 229.849 199.060 177.116 1.00 151.61 1466 TYR D N 1
ATOM 10932 C CA . TYR B 2 1466 ? 228.921 197.947 177.063 1.00 151.61 1466 TYR D CA 1
ATOM 10933 C C . TYR B 2 1466 ? 228.491 197.565 178.469 1.00 151.61 1466 TYR D C 1
ATOM 10934 O O . TYR B 2 1466 ? 229.105 197.968 179.458 1.00 151.61 1466 TYR D O 1
ATOM 10943 N N . VAL B 2 1467 ? 227.417 196.784 178.547 1.00 167.23 1467 VAL D N 1
ATOM 10944 C CA . VAL B 2 1467 ? 227.001 196.220 179.825 1.00 167.23 1467 VAL D CA 1
ATOM 10945 C C . VAL B 2 1467 ? 227.645 194.853 180.047 1.00 167.23 1467 VAL D C 1
ATOM 10946 O O . VAL B 2 1467 ? 227.896 194.461 181.191 1.00 167.23 1467 VAL D O 1
ATOM 10950 N N . SER B 2 1468 ? 227.981 194.142 178.984 1.00 166.08 1468 SER D N 1
ATOM 10951 C CA . SER B 2 1468 ? 228.616 192.845 179.115 1.00 166.08 1468 SER D CA 1
ATOM 10952 C C . SER B 2 1468 ? 230.014 192.905 178.511 1.00 166.08 1468 SER D C 1
ATOM 10953 O O . SER B 2 1468 ? 230.501 193.961 178.103 1.00 166.08 1468 SER D O 1
ATOM 10956 N N . ILE B 2 1469 ? 230.659 191.744 178.477 1.00 157.84 1469 ILE D N 1
ATOM 10957 C CA . ILE B 2 1469 ? 232.034 191.620 178.009 1.00 157.84 1469 ILE D CA 1
ATOM 10958 C C . ILE B 2 1469 ? 232.165 190.614 176.879 1.00 157.84 1469 ILE D C 1
ATOM 10959 O O . ILE B 2 1469 ? 233.164 190.625 176.136 1.00 157.84 1469 ILE D O 1
ATOM 10964 N N . GLU B 2 1470 ? 231.166 189.764 176.667 1.00 163.68 1470 GLU D N 1
ATOM 10965 C CA . GLU B 2 1470 ? 231.287 188.676 175.712 1.00 163.68 1470 GLU D CA 1
ATOM 10966 C C . GLU B 2 1470 ? 231.154 189.145 174.268 1.00 163.68 1470 GLU D C 1
ATOM 10967 O O . GL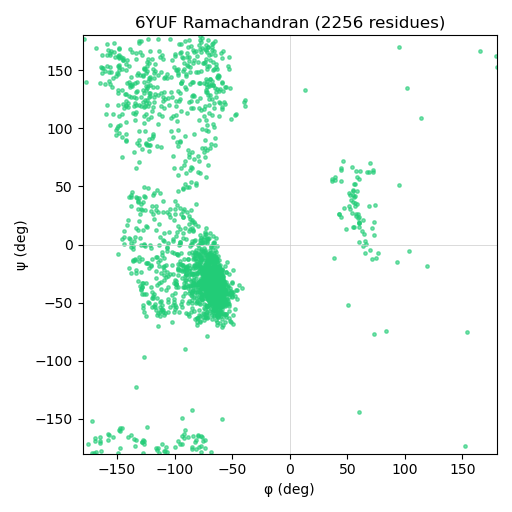U B 2 1470 ? 231.802 188.579 173.384 1.00 163.68 1470 GLU D O 1
ATOM 10973 N N . GLU B 2 1471 ? 230.314 190.150 174.020 1.00 158.17 1471 GLU D N 1
ATOM 10974 C CA . GLU B 2 1471 ? 229.974 190.528 172.652 1.00 158.17 1471 GLU D CA 1
ATOM 10975 C C . GLU B 2 1471 ? 231.139 191.014 171.779 1.00 158.17 1471 GLU D C 1
ATOM 10976 O O . GLU B 2 1471 ? 231.087 190.733 170.570 1.00 158.17 1471 GLU D O 1
ATOM 10982 N N . PRO B 2 1472 ? 232.207 191.666 172.270 1.00 157.57 1472 PRO D N 1
ATOM 10983 C CA . PRO B 2 1472 ? 233.339 191.896 171.367 1.00 157.57 1472 PRO D CA 1
ATOM 10984 C C . PRO B 2 1472 ? 234.282 190.714 171.226 1.00 157.57 1472 PRO D C 1
ATOM 10985 O O . PRO B 2 1472 ? 235.180 190.766 170.370 1.00 157.57 1472 PRO D O 1
ATOM 10989 N N . LEU B 2 1473 ? 234.132 189.666 172.037 1.00 157.61 1473 LEU D N 1
ATOM 10990 C CA . LEU B 2 1473 ? 235.039 188.528 171.922 1.00 157.61 1473 LEU D CA 1
ATOM 10991 C C . LEU B 2 1473 ? 234.801 187.772 170.613 1.00 157.61 1473 LEU D C 1
ATOM 10992 O O . LEU B 2 1473 ? 235.741 187.260 169.983 1.00 157.61 1473 LEU D O 1
ATOM 10997 N N . MET B 2 1474 ? 233.576 187.782 170.115 1.00 163.80 1474 MET D N 1
ATOM 10998 C CA . MET B 2 1474 ? 233.407 187.257 168.769 1.00 163.80 1474 MET D CA 1
ATOM 10999 C C . MET B 2 1474 ? 233.881 188.242 167.704 1.00 163.80 1474 MET D C 1
ATOM 11000 O O . MET B 2 1474 ? 234.247 187.824 166.595 1.00 163.80 1474 MET D O 1
ATOM 11005 N N . ILE B 2 1475 ? 233.897 189.538 168.020 1.00 159.50 1475 ILE D N 1
ATOM 11006 C CA . ILE B 2 1475 ? 234.344 190.536 167.051 1.00 159.50 1475 ILE D CA 1
ATOM 11007 C C . ILE B 2 1475 ? 235.833 190.363 166.775 1.00 159.50 1475 ILE D C 1
ATOM 11008 O O . ILE B 2 1475 ? 236.289 190.381 165.616 1.00 159.50 1475 ILE D O 1
ATOM 11013 N N . ILE B 2 1476 ? 236.603 190.139 167.843 1.00 160.77 1476 ILE D N 1
ATOM 11014 C CA . ILE B 2 1476 ? 238.021 189.848 167.656 1.00 160.77 1476 ILE D CA 1
ATOM 11015 C C . ILE B 2 1476 ? 238.206 188.502 166.966 1.00 160.77 1476 ILE D C 1
ATOM 11016 O O . ILE B 2 1476 ? 239.150 188.339 166.168 1.00 160.77 1476 ILE D O 1
ATOM 11021 N N . SER B 2 1477 ? 237.293 187.539 167.210 1.00 162.65 1477 SER D N 1
ATOM 11022 C CA . SER B 2 1477 ? 237.353 186.281 166.464 1.00 162.65 1477 SER D CA 1
ATOM 11023 C C . SER B 2 1477 ? 237.205 186.499 164.954 1.00 162.65 1477 SER D C 1
ATOM 11024 O O . SER B 2 1477 ? 237.856 185.814 164.157 1.00 162.65 1477 SER D O 1
ATOM 11027 N N . THR B 2 1478 ? 236.390 187.471 164.544 1.00 157.43 1478 THR D N 1
ATOM 11028 C CA . THR B 2 1478 ? 236.237 187.751 163.113 1.00 157.43 1478 THR D CA 1
ATOM 11029 C C . THR B 2 1478 ? 237.478 188.421 162.520 1.00 157.43 1478 THR D C 1
ATOM 11030 O O . THR B 2 1478 ? 237.919 188.092 161.396 1.00 157.43 1478 THR D O 1
ATOM 11034 N N . VAL B 2 1479 ? 238.027 189.405 163.241 1.00 160.52 1479 VAL D N 1
ATOM 11035 C CA . VAL B 2 1479 ? 239.126 190.164 162.644 1.00 160.52 1479 VAL D CA 1
ATOM 11036 C C . VAL B 2 1479 ? 240.376 189.300 162.521 1.00 160.52 1479 VAL D C 1
ATOM 11037 O O . VAL B 2 1479 ? 241.185 189.491 161.600 1.00 160.52 1479 VAL D O 1
ATOM 11041 N N . ASP B 2 1480 ? 240.524 188.289 163.379 1.00 166.57 1480 ASP D N 1
ATOM 11042 C CA . ASP B 2 1480 ? 241.642 187.388 163.144 1.00 166.57 1480 ASP D CA 1
ATOM 11043 C C . ASP B 2 1480 ? 241.412 186.462 161.966 1.00 166.57 1480 ASP D C 1
ATOM 11044 O O . ASP B 2 1480 ? 242.391 185.959 161.403 1.00 166.57 1480 ASP D O 1
ATOM 11049 N N . SER B 2 1481 ? 240.157 186.244 161.569 1.00 162.47 1481 SER D N 1
ATOM 11050 C CA . SER B 2 1481 ? 239.922 185.467 160.365 1.00 162.47 1481 SER D CA 1
ATOM 11051 C C . SER B 2 1481 ? 240.435 186.219 159.160 1.00 162.47 1481 SER D C 1
ATOM 11052 O O . SER B 2 1481 ? 241.212 185.665 158.394 1.00 162.47 1481 SER D O 1
ATOM 11055 N N . VAL B 2 1482 ? 240.055 187.499 159.015 1.00 163.98 1482 VAL D N 1
ATOM 11056 C CA . VAL B 2 1482 ? 240.549 188.238 157.836 1.00 163.98 1482 VAL D CA 1
ATOM 11057 C C . VAL B 2 1482 ? 242.064 188.422 157.893 1.00 163.98 1482 VAL D C 1
ATOM 11058 O O . VAL B 2 1482 ? 242.746 188.307 156.853 1.00 163.98 1482 VAL D O 1
ATOM 11062 N N . LEU B 2 1483 ? 242.608 188.553 159.116 1.00 164.65 1483 LEU D N 1
ATOM 11063 C CA . LEU B 2 1483 ? 244.047 188.500 159.359 1.00 164.65 1483 LEU D CA 1
ATOM 11064 C C . LEU B 2 1483 ? 244.670 187.203 158.854 1.00 164.65 1483 LEU D C 1
ATOM 11065 O O . LEU B 2 1483 ? 245.768 187.211 158.291 1.00 164.65 1483 LEU D O 1
ATOM 11070 N N . ALA B 2 1484 ? 243.981 186.081 159.035 1.00 164.73 1484 ALA D N 1
ATOM 11071 C CA . ALA B 2 1484 ? 244.525 184.810 158.586 1.00 164.73 1484 ALA D CA 1
ATOM 11072 C C . ALA B 2 1484 ? 244.250 184.575 157.105 1.00 164.73 1484 ALA D C 1
ATOM 11073 O O . ALA B 2 1484 ? 245.146 184.173 156.357 1.00 164.73 1484 ALA D O 1
ATOM 11075 N N . THR B 2 1485 ? 243.020 184.843 156.672 1.00 169.06 1485 THR D N 1
ATOM 11076 C CA . THR B 2 1485 ? 242.543 184.423 155.363 1.00 169.06 1485 THR D CA 1
ATOM 11077 C C . THR B 2 1485 ? 243.219 185.206 154.257 1.00 169.06 1485 THR D C 1
ATOM 11078 O O . THR B 2 1485 ? 243.772 184.618 153.325 1.00 169.06 1485 THR D O 1
ATOM 11082 N N . ILE B 2 1486 ? 243.199 186.535 154.331 1.00 168.07 1486 ILE D N 1
ATOM 11083 C CA . ILE B 2 1486 ? 243.671 187.314 153.193 1.00 168.07 1486 ILE D CA 1
ATOM 11084 C C . ILE B 2 1486 ? 244.979 188.048 153.482 1.00 168.07 1486 ILE D C 1
ATOM 11085 O O . ILE B 2 1486 ? 245.608 188.553 152.538 1.00 168.07 1486 ILE D O 1
ATOM 11090 N N . GLY B 2 1487 ? 245.444 188.075 154.729 1.00 167.67 1487 GLY D N 1
ATOM 11091 C CA . GLY B 2 1487 ? 246.629 188.833 155.082 1.00 167.67 1487 GLY D CA 1
ATOM 11092 C C . GLY B 2 1487 ? 247.929 188.331 154.466 1.00 167.67 1487 GLY D C 1
ATOM 11093 O O . GLY B 2 1487 ? 248.609 189.021 153.682 1.00 167.67 1487 GLY D O 1
ATOM 11094 N N . PRO B 2 1488 ? 248.295 187.105 154.783 1.00 170.11 1488 PRO D N 1
ATOM 11095 C CA . PRO B 2 1488 ? 249.450 186.506 154.103 1.00 170.11 1488 PRO D CA 1
ATOM 11096 C C . PRO B 2 1488 ? 249.314 186.270 152.593 1.00 170.11 1488 PRO D C 1
ATOM 11097 O O . PRO B 2 1488 ? 250.206 185.652 152.012 1.00 170.11 1488 PRO D O 1
ATOM 11101 N N . THR B 2 1489 ? 248.232 186.700 151.933 1.00 166.22 1489 THR D N 1
ATOM 11102 C CA . THR B 2 1489 ? 248.275 186.805 150.478 1.00 166.22 1489 THR D CA 1
ATOM 11103 C C . THR B 2 1489 ? 249.103 188.005 150.064 1.00 166.22 1489 THR D C 1
ATOM 11104 O O . THR B 2 1489 ? 250.071 187.880 149.305 1.00 166.22 1489 THR D O 1
ATOM 11108 N N . ILE B 2 1490 ? 248.746 189.182 150.583 1.00 158.07 1490 ILE D N 1
ATOM 11109 C CA . ILE B 2 1490 ? 249.452 190.400 150.236 1.00 158.07 1490 ILE D CA 1
ATOM 11110 C C . ILE B 2 1490 ? 250.818 190.494 150.888 1.00 158.07 1490 ILE D C 1
ATOM 11111 O O . ILE B 2 1490 ? 251.581 191.397 150.527 1.00 158.07 1490 ILE D O 1
ATOM 11116 N N . THR B 2 1491 ? 251.146 189.588 151.831 1.00 150.76 1491 THR D N 1
ATOM 11117 C CA . THR B 2 1491 ? 252.452 189.649 152.498 1.00 150.76 1491 THR D CA 1
ATOM 11118 C C . THR B 2 1491 ? 253.649 189.543 151.540 1.00 150.76 1491 THR D C 1
ATOM 11119 O O . THR B 2 1491 ? 254.735 190.020 151.881 1.00 150.76 1491 THR D O 1
ATOM 11123 N N . GLY B 2 1492 ? 253.476 188.979 150.347 1.00 156.71 1492 GLY D N 1
ATOM 11124 C CA . GLY B 2 1492 ? 254.558 188.909 149.393 1.00 156.71 1492 GLY D CA 1
ATOM 11125 C C . GLY B 2 1492 ? 254.232 189.840 148.265 1.00 156.71 1492 GLY D C 1
ATOM 11126 O O . GLY B 2 1492 ? 254.582 189.624 147.101 1.00 156.71 1492 GLY D O 1
ATOM 11127 N N . TRP B 2 1493 ? 253.478 190.862 148.591 1.00 159.00 1493 TRP D N 1
ATOM 11128 C CA . TRP B 2 1493 ? 253.186 191.819 147.554 1.00 159.00 1493 TRP D CA 1
ATOM 11129 C C . TRP B 2 1493 ? 253.730 193.199 147.908 1.00 159.00 1493 TRP D C 1
ATOM 11130 O O . TRP B 2 1493 ? 254.215 193.905 147.012 1.00 159.00 1493 TRP D O 1
ATOM 11141 N N . MET B 2 1494 ? 253.586 193.654 149.161 1.00 154.52 1494 MET D N 1
ATOM 11142 C CA . MET B 2 1494 ? 253.970 195.029 149.498 1.00 154.52 1494 MET D CA 1
ATOM 11143 C C . MET B 2 1494 ? 255.470 195.185 149.450 1.00 154.52 1494 MET D C 1
ATOM 11144 O O . MET B 2 1494 ? 256.002 196.145 148.878 1.00 154.52 1494 MET D O 1
ATOM 11149 N N . LYS B 2 1495 ? 256.145 194.219 149.946 1.00 157.11 1495 LYS D N 1
ATOM 11150 C CA . LYS B 2 1495 ? 257.557 194.021 149.941 1.00 157.11 1495 LYS D CA 1
ATOM 11151 C C . LYS B 2 1495 ? 258.112 193.808 148.551 1.00 157.11 1495 LYS D C 1
ATOM 11152 O O . LYS B 2 1495 ? 259.303 193.561 148.446 1.00 157.11 1495 LYS D O 1
ATOM 11158 N N . LYS B 2 1496 ? 257.320 193.848 147.479 1.00 149.67 1496 LYS D N 1
ATOM 11159 C CA . LYS B 2 1496 ? 257.775 193.543 146.130 1.00 149.67 1496 LYS D CA 1
ATOM 11160 C C . LYS B 2 1496 ? 257.294 194.672 145.227 1.00 149.67 1496 LYS D C 1
ATOM 11161 O O . LYS B 2 1496 ? 256.199 194.598 144.662 1.00 149.67 1496 LYS D O 1
ATOM 11167 N N . LEU B 2 1497 ? 258.094 195.740 145.168 1.00 161.92 1497 LEU D N 1
ATOM 11168 C CA . LEU B 2 1497 ? 258.089 196.771 144.129 1.00 161.92 1497 LEU D CA 1
ATOM 11169 C C . LEU B 2 1497 ? 256.867 197.684 144.111 1.00 161.92 1497 LEU D C 1
ATOM 11170 O O . LEU B 2 1497 ? 256.791 198.558 143.243 1.00 161.92 1497 LEU D O 1
ATOM 11175 N N . ASP B 2 1498 ? 255.874 197.405 144.967 1.00 165.90 1498 ASP D N 1
ATOM 11176 C CA . ASP B 2 1498 ? 254.703 198.207 145.346 1.00 165.90 1498 ASP D CA 1
ATOM 11177 C C . ASP B 2 1498 ? 253.981 198.924 144.205 1.00 165.90 1498 ASP D C 1
ATOM 11178 O O . ASP B 2 1498 ? 253.312 199.936 144.433 1.00 165.90 1498 ASP D O 1
ATOM 11183 N N . HIS B 2 1499 ? 254.071 198.391 142.989 1.00 166.34 1499 HIS D N 1
ATOM 11184 C CA . HIS B 2 1499 ? 253.641 199.142 141.814 1.00 166.34 1499 HIS D CA 1
ATOM 11185 C C . HIS B 2 1499 ? 252.194 198.847 141.456 1.00 166.34 1499 HIS D C 1
ATOM 11186 O O . HIS B 2 1499 ? 251.854 198.595 140.302 1.00 166.34 1499 HIS D O 1
ATOM 11193 N N . GLU B 2 1500 ? 251.323 198.889 142.453 1.00 152.19 1500 GLU D N 1
ATOM 11194 C CA . GLU B 2 1500 ? 249.912 198.734 142.171 1.00 152.19 1500 GLU D CA 1
ATOM 11195 C C . GLU B 2 1500 ? 249.150 199.387 143.297 1.00 152.19 1500 GLU D C 1
ATOM 11196 O O . GLU B 2 1500 ? 249.692 199.680 144.365 1.00 152.19 1500 GLU D O 1
ATOM 11202 N N . ARG B 2 1501 ? 247.888 199.633 143.023 1.00 138.40 1501 ARG D N 1
ATOM 11203 C CA . ARG B 2 1501 ? 246.996 200.158 144.017 1.00 138.40 1501 ARG D CA 1
ATOM 11204 C C . ARG B 2 1501 ? 246.019 199.111 144.513 1.00 138.40 1501 ARG D C 1
ATOM 11205 O O . ARG B 2 1501 ? 245.232 199.406 145.403 1.00 138.40 1501 ARG D O 1
ATOM 11213 N N . PHE B 2 1502 ? 246.057 197.896 143.967 1.00 145.19 1502 PHE D N 1
ATOM 11214 C CA . PHE B 2 1502 ? 245.159 196.845 144.431 1.00 145.19 1502 PHE D CA 1
ATOM 11215 C C . PHE B 2 1502 ? 245.417 196.527 145.888 1.00 145.19 1502 PHE D C 1
ATOM 11216 O O . PHE B 2 1502 ? 244.501 196.516 146.717 1.00 145.19 1502 PHE D O 1
ATOM 11224 N N . LYS B 2 1503 ? 246.680 196.332 146.224 1.00 150.66 1503 LYS D N 1
ATOM 11225 C CA . LYS B 2 1503 ? 246.997 195.967 147.587 1.00 150.66 1503 LYS D CA 1
ATOM 11226 C C . LYS B 2 1503 ? 247.042 197.186 148.497 1.00 150.66 1503 LYS D C 1
ATOM 11227 O O . LYS B 2 1503 ? 246.629 197.079 149.630 1.00 150.66 1503 LYS D O 1
ATOM 11233 N N . ILE B 2 1504 ? 247.444 198.379 148.031 1.00 146.82 1504 ILE D N 1
ATOM 11234 C CA . ILE B 2 1504 ? 247.691 199.450 148.984 1.00 146.82 1504 ILE D CA 1
ATOM 11235 C C . ILE B 2 1504 ? 246.357 200.002 149.417 1.00 146.82 1504 ILE D C 1
ATOM 11236 O O . ILE B 2 1504 ? 246.182 200.432 150.557 1.00 146.82 1504 ILE D O 1
ATOM 11241 N N . LEU B 2 1505 ? 245.353 199.825 148.576 1.00 144.86 1505 LEU D N 1
ATOM 11242 C CA . LEU B 2 1505 ? 244.011 200.163 148.964 1.00 144.86 1505 LEU D CA 1
ATOM 11243 C C . LEU B 2 1505 ? 243.429 199.134 149.910 1.00 144.86 1505 LEU D C 1
ATOM 11244 O O . LEU B 2 1505 ? 242.399 199.405 150.529 1.00 144.86 1505 LEU D O 1
ATOM 11249 N N . ALA B 2 1506 ? 244.086 197.985 150.063 1.00 145.16 1506 ALA D N 1
ATOM 11250 C CA . ALA B 2 1506 ? 243.660 196.937 150.975 1.00 145.16 1506 ALA D CA 1
ATOM 11251 C C . ALA B 2 1506 ? 244.599 196.743 152.152 1.00 145.16 1506 ALA D C 1
ATOM 11252 O O . ALA B 2 1506 ? 244.127 196.654 153.255 1.00 145.16 1506 ALA D O 1
ATOM 11254 N N . GLY B 2 1507 ? 245.902 196.640 151.919 1.00 142.65 1507 GLY D N 1
ATOM 11255 C CA . GLY B 2 1507 ? 246.865 196.390 152.972 1.00 142.65 1507 GLY D CA 1
ATOM 11256 C C . GLY B 2 1507 ? 246.876 197.477 154.013 1.00 142.65 1507 GLY D C 1
ATOM 11257 O O . GLY B 2 1507 ? 247.030 197.198 155.202 1.00 142.65 1507 GLY D O 1
ATOM 11258 N N . ILE B 2 1508 ? 246.656 198.730 153.590 1.00 142.84 1508 ILE D N 1
ATOM 11259 C CA . ILE B 2 1508 ? 246.441 199.788 154.577 1.00 142.84 1508 ILE D CA 1
ATOM 11260 C C . ILE B 2 1508 ? 245.150 199.545 155.341 1.00 142.84 1508 ILE D C 1
ATOM 11261 O O . ILE B 2 1508 ? 245.100 199.695 156.570 1.00 142.84 1508 ILE D O 1
ATOM 11266 N N . ASN B 2 1509 ? 244.120 199.085 154.648 1.00 143.08 1509 ASN D N 1
ATOM 11267 C CA . ASN B 2 1509 ? 242.893 198.738 155.338 1.00 143.08 1509 ASN D CA 1
ATOM 11268 C C . ASN B 2 1509 ? 243.099 197.535 156.255 1.00 143.08 1509 ASN D C 1
ATOM 11269 O O . ASN B 2 1509 ? 242.587 197.512 157.372 1.00 143.08 1509 ASN D O 1
ATOM 11274 N N . LEU B 2 1510 ? 243.909 196.576 155.828 1.00 142.47 1510 LEU D N 1
ATOM 11275 C CA . LEU B 2 1510 ? 244.167 195.375 156.606 1.00 142.47 1510 LEU D CA 1
ATOM 11276 C C . LEU B 2 1510 ? 244.972 195.706 157.843 1.00 142.47 1510 LEU D C 1
ATOM 11277 O O . LEU B 2 1510 ? 244.708 195.176 158.929 1.00 142.47 1510 LEU D O 1
ATOM 11282 N N . CYS B 2 1511 ? 245.911 196.639 157.709 1.00 147.03 1511 CYS D N 1
ATOM 11283 C CA . CYS B 2 1511 ? 246.679 197.038 158.869 1.00 147.03 1511 CYS D CA 1
ATOM 11284 C C . CYS B 2 1511 ? 245.894 197.996 159.753 1.00 147.03 1511 CYS D C 1
ATOM 11285 O O . CYS B 2 1511 ? 246.342 198.299 160.859 1.00 147.03 1511 CYS D O 1
ATOM 11288 N N . ASN B 2 1512 ? 244.740 198.495 159.307 1.00 138.06 1512 ASN D N 1
ATOM 11289 C CA . ASN B 2 1512 ? 243.867 199.190 160.252 1.00 138.06 1512 ASN D CA 1
ATOM 11290 C C . ASN B 2 1512 ? 243.195 198.231 161.233 1.00 138.06 1512 ASN D C 1
ATOM 11291 O O . ASN B 2 1512 ? 242.746 198.646 162.318 1.00 138.06 1512 ASN D O 1
ATOM 11296 N N . LEU B 2 1513 ? 243.151 196.948 160.897 1.00 130.69 1513 LEU D N 1
ATOM 11297 C CA . LEU B 2 1513 ? 242.506 195.991 161.779 1.00 130.69 1513 LEU D CA 1
ATOM 11298 C C . LEU B 2 1513 ? 243.361 195.698 162.999 1.00 130.69 1513 LEU D C 1
ATOM 11299 O O . LEU B 2 1513 ? 242.825 195.544 164.097 1.00 130.69 1513 LEU D O 1
ATOM 11304 N N . ILE B 2 1514 ? 244.682 195.609 162.822 1.00 134.75 1514 ILE D N 1
ATOM 11305 C CA . ILE B 2 1514 ? 245.561 195.397 163.966 1.00 134.75 1514 ILE D CA 1
ATOM 11306 C C . ILE B 2 1514 ? 245.563 196.620 164.864 1.00 134.75 1514 ILE D C 1
ATOM 11307 O O . ILE B 2 1514 ? 245.748 196.491 166.080 1.00 134.75 1514 ILE D O 1
ATOM 11312 N N . TYR B 2 1515 ? 245.313 197.810 164.292 1.00 138.46 1515 TYR D N 1
ATOM 11313 C CA . TYR B 2 1515 ? 245.085 199.013 165.085 1.00 138.46 1515 TYR D CA 1
ATOM 11314 C C . TYR B 2 1515 ? 243.929 198.811 166.025 1.00 138.46 1515 TYR D C 1
ATOM 11315 O O . TYR B 2 1515 ? 244.078 198.958 167.246 1.00 138.46 1515 TYR D O 1
ATOM 11324 N N . LEU B 2 1516 ? 242.754 198.499 165.451 1.00 138.65 1516 LEU D N 1
ATOM 11325 C CA . LEU B 2 1516 ? 241.584 198.291 166.299 1.00 138.65 1516 LEU D CA 1
ATOM 11326 C C . LEU B 2 1516 ? 241.817 197.151 167.270 1.00 138.65 1516 LEU D C 1
ATOM 11327 O O . LEU B 2 1516 ? 241.845 197.417 168.462 1.00 138.65 1516 LEU D O 1
ATOM 11332 N N . LYS B 2 1517 ? 242.251 195.978 166.787 1.00 137.20 1517 LYS D N 1
ATOM 11333 C CA . LYS B 2 1517 ? 242.466 194.786 167.626 1.00 137.20 1517 LYS D CA 1
ATOM 11334 C C . LYS B 2 1517 ? 243.390 195.067 168.811 1.00 137.20 1517 LYS D C 1
ATOM 11335 O O . LYS B 2 1517 ? 243.144 194.622 169.941 1.00 137.20 1517 LYS D O 1
ATOM 11341 N N . ARG B 2 1518 ? 244.390 195.916 168.583 1.00 142.28 1518 ARG D N 1
ATOM 11342 C CA . ARG B 2 1518 ? 245.196 196.467 169.664 1.00 142.28 1518 ARG D CA 1
ATOM 11343 C C . ARG B 2 1518 ? 244.394 197.398 170.556 1.00 142.28 1518 ARG D C 1
ATOM 11344 O O . ARG B 2 1518 ? 244.582 197.455 171.782 1.00 142.28 1518 ARG D O 1
ATOM 11352 N N . TYR B 2 1519 ? 243.481 198.148 169.972 1.00 144.71 1519 TYR D N 1
ATOM 11353 C CA . TYR B 2 1519 ? 242.675 198.971 170.857 1.00 144.71 1519 TYR D CA 1
ATOM 11354 C C . TYR B 2 1519 ? 241.698 198.117 171.657 1.00 144.71 1519 TYR D C 1
ATOM 11355 O O . TYR B 2 1519 ? 241.306 198.495 172.750 1.00 144.71 1519 TYR D O 1
ATOM 11364 N N . ILE B 2 1520 ? 241.392 196.916 171.176 1.00 146.07 1520 ILE D N 1
ATOM 11365 C CA . ILE B 2 1520 ? 240.390 196.071 171.844 1.00 146.07 1520 ILE D CA 1
ATOM 11366 C C . ILE B 2 1520 ? 241.051 195.323 172.953 1.00 146.07 1520 ILE D C 1
ATOM 11367 O O . ILE B 2 1520 ? 240.435 195.075 174.000 1.00 146.07 1520 ILE D O 1
ATOM 11372 N N . LYS B 2 1521 ? 242.320 194.967 172.764 1.00 146.14 1521 LYS D N 1
ATOM 11373 C CA . LYS B 2 1521 ? 243.042 194.418 173.896 1.00 146.14 1521 LYS D CA 1
ATOM 11374 C C . LYS B 2 1521 ? 243.175 195.460 174.994 1.00 146.14 1521 LYS D C 1
ATOM 11375 O O . LYS B 2 1521 ? 243.117 195.112 176.177 1.00 146.14 1521 LYS D O 1
ATOM 11381 N N . TYR B 2 1522 ? 243.227 196.750 174.637 1.00 150.63 1522 TYR D N 1
ATOM 11382 C CA . TYR B 2 1522 ? 243.093 197.752 175.692 1.00 150.63 1522 TYR D CA 1
ATOM 11383 C C . TYR B 2 1522 ? 241.682 198.330 175.841 1.00 150.63 1522 TYR D C 1
ATOM 11384 O O . TYR B 2 1522 ? 241.507 199.304 176.578 1.00 150.63 1522 TYR D O 1
ATOM 11393 N N . ALA B 2 1523 ? 240.665 197.751 175.197 1.00 153.22 1523 ALA D N 1
ATOM 11394 C CA . ALA B 2 1523 ? 239.320 198.305 175.335 1.00 153.22 1523 ALA D CA 1
ATOM 11395 C C . ALA B 2 1523 ? 238.789 198.012 176.715 1.00 153.22 1523 ALA D C 1
ATOM 11396 O O . ALA B 2 1523 ? 238.003 198.783 177.276 1.00 153.22 1523 ALA D O 1
ATOM 11398 N N . PHE B 2 1524 ? 239.218 196.901 177.275 1.00 157.33 1524 PHE D N 1
ATOM 11399 C CA . PHE B 2 1524 ? 238.882 196.559 178.636 1.00 157.33 1524 PHE D CA 1
ATOM 11400 C C . PHE B 2 1524 ? 240.074 196.027 179.400 1.00 157.33 1524 PHE D C 1
ATOM 11401 O O . PHE B 2 1524 ? 239.914 195.690 180.576 1.00 157.33 1524 PHE D O 1
ATOM 11409 N N . SER B 2 1525 ? 241.244 195.905 178.760 1.00 167.35 1525 SER D N 1
ATOM 11410 C CA . SER B 2 1525 ? 242.498 195.428 179.354 1.00 167.35 1525 SER D CA 1
ATOM 11411 C C . SER B 2 1525 ? 242.371 194.029 179.957 1.00 167.35 1525 SER D C 1
ATOM 11412 O O . SER B 2 1525 ? 243.135 193.663 180.855 1.00 167.35 1525 SER D O 1
ATOM 11415 N N . ILE B 2 1526 ? 241.421 193.238 179.469 1.00 163.96 1526 ILE D N 1
ATOM 11416 C CA . ILE B 2 1526 ? 241.125 191.939 180.048 1.00 163.96 1526 ILE D CA 1
ATOM 11417 C C . ILE B 2 1526 ? 241.410 190.800 179.077 1.00 163.96 1526 ILE D C 1
ATOM 11418 O O . ILE B 2 1526 ? 241.661 189.671 179.526 1.00 163.96 1526 ILE D O 1
ATOM 11423 N N . SER B 2 1527 ? 241.434 191.057 177.777 1.00 167.12 1527 SER D N 1
ATOM 11424 C CA . SER B 2 1527 ? 241.788 190.023 176.827 1.00 167.12 1527 SER D CA 1
ATOM 11425 C C . SER B 2 1527 ? 243.296 189.848 176.823 1.00 167.12 1527 SER D C 1
ATOM 11426 O O . SER B 2 1527 ? 244.046 190.825 176.881 1.00 167.12 1527 SER D O 1
ATOM 11429 N N . ASP B 2 1528 ? 243.742 188.598 176.766 1.00 164.00 1528 ASP D N 1
ATOM 11430 C CA . ASP B 2 1528 ? 245.170 188.342 176.870 1.00 164.00 1528 ASP D CA 1
ATOM 11431 C C . ASP B 2 1528 ? 245.887 188.435 175.527 1.00 164.00 1528 ASP D C 1
ATOM 11432 O O . ASP B 2 1528 ? 246.994 188.980 175.461 1.00 164.00 1528 ASP D O 1
ATOM 11437 N N . SER B 2 1529 ? 245.270 187.939 174.457 1.00 157.15 1529 SER D N 1
ATOM 11438 C CA . SER B 2 1529 ? 245.897 187.887 173.141 1.00 157.15 1529 SER D CA 1
ATOM 11439 C C . SER B 2 1529 ? 244.859 187.626 172.061 1.00 157.15 1529 SER D C 1
ATOM 11440 O O . SER B 2 1529 ? 245.169 187.041 171.023 1.00 157.15 1529 SER D O 1
ATOM 11443 N N . GLY C 3 2 ? 197.085 184.024 122.951 1.00 133.44 2 GLY A N 1
ATOM 11444 C CA . GLY C 3 2 ? 195.967 184.929 122.789 1.00 133.44 2 GLY A CA 1
ATOM 11445 C C . GLY C 3 2 ? 194.998 184.883 123.945 1.00 133.44 2 GLY A C 1
ATOM 11446 O O . GLY C 3 2 ? 194.960 185.807 124.756 1.00 133.44 2 GLY A O 1
ATOM 11447 N N . ARG C 3 3 ? 194.220 183.806 124.016 1.00 125.73 3 ARG A N 1
ATOM 11448 C CA . ARG C 3 3 ? 193.177 183.664 125.021 1.00 125.73 3 ARG A CA 1
ATOM 11449 C C . ARG C 3 3 ? 192.675 182.235 125.023 1.00 125.73 3 ARG A C 1
ATOM 11450 O O . ARG C 3 3 ? 192.932 181.454 124.106 1.00 125.73 3 ARG A O 1
ATOM 11458 N N . LEU C 3 4 ? 191.888 181.934 126.040 1.00 126.66 4 LEU A N 1
ATOM 11459 C CA . LEU C 3 4 ? 191.294 180.618 126.166 1.00 126.66 4 LEU A CA 1
ATOM 11460 C C . LEU C 3 4 ? 190.110 180.534 125.231 1.00 126.66 4 LEU A C 1
ATOM 11461 O O . LEU C 3 4 ? 189.352 181.494 125.086 1.00 126.66 4 LEU A O 1
ATOM 11466 N N . LEU C 3 5 ? 189.956 179.406 124.578 1.00 127.32 5 LEU A N 1
ATOM 11467 C CA . LEU C 3 5 ? 188.889 179.339 123.599 1.00 127.32 5 LEU A CA 1
ATOM 11468 C C . LEU C 3 5 ? 187.850 178.275 123.902 1.00 127.32 5 LEU A C 1
ATOM 11469 O O . LEU C 3 5 ? 186.656 178.542 123.768 1.00 127.32 5 LEU A O 1
ATOM 11474 N N . ARG C 3 6 ? 188.259 177.061 124.258 1.00 117.25 6 ARG A N 1
ATOM 11475 C CA . ARG C 3 6 ? 187.320 175.962 124.429 1.00 117.25 6 ARG A CA 1
ATOM 11476 C C . ARG C 3 6 ? 187.798 175.080 125.563 1.00 117.25 6 ARG A C 1
ATOM 11477 O O . ARG C 3 6 ? 188.967 175.109 125.937 1.00 117.25 6 ARG A O 1
ATOM 11485 N N . LEU C 3 7 ? 186.879 174.290 126.104 1.00 104.81 7 LEU A N 1
ATOM 11486 C CA . LEU C 3 7 ? 187.228 173.223 127.036 1.00 104.81 7 LEU A CA 1
ATOM 11487 C C . LEU C 3 7 ? 186.284 172.065 126.782 1.00 104.81 7 LEU A C 1
ATOM 11488 O O . LEU C 3 7 ? 185.067 172.230 126.896 1.00 104.81 7 LEU A O 1
ATOM 11493 N N . GLU C 3 8 ? 186.827 170.906 126.435 1.00 94.39 8 GLU A N 1
ATOM 11494 C CA . GLU C 3 8 ? 186.016 169.706 126.285 1.00 94.39 8 GLU A CA 1
ATOM 11495 C C . GLU C 3 8 ? 186.508 168.700 127.320 1.00 94.39 8 GLU A C 1
ATOM 11496 O O . GLU C 3 8 ? 187.703 168.395 127.389 1.00 94.39 8 GLU A O 1
ATOM 11502 N N . VAL C 3 9 ? 185.606 168.243 128.177 1.00 88.65 9 VAL A N 1
ATOM 11503 C CA . VAL C 3 9 ? 185.991 167.410 129.305 1.00 88.65 9 VAL A CA 1
ATOM 11504 C C . VAL C 3 9 ? 184.936 166.331 129.500 1.00 88.65 9 VAL A C 1
ATOM 11505 O O . VAL C 3 9 ? 183.740 166.573 129.317 1.00 88.65 9 VAL A O 1
ATOM 11509 N N . GLU C 3 10 ? 185.391 165.118 129.793 1.00 90.92 10 GLU A N 1
ATOM 11510 C CA . GLU C 3 10 ? 184.509 164.010 130.102 1.00 90.92 10 GLU A CA 1
ATOM 11511 C C . GLU C 3 10 ? 184.845 163.484 131.480 1.00 90.92 10 GLU A C 1
ATOM 11512 O O . GLU C 3 10 ? 185.995 163.564 131.921 1.00 90.92 10 GLU A O 1
ATOM 11518 N N . ASN C 3 11 ? 183.800 163.065 132.189 1.00 97.19 11 ASN A N 1
ATOM 11519 C CA . ASN C 3 11 ? 183.881 162.293 133.423 1.00 97.19 11 ASN A CA 1
ATOM 11520 C C . ASN C 3 11 ? 184.757 162.945 134.490 1.00 97.19 11 ASN A C 1
ATOM 11521 O O . ASN C 3 11 ? 185.287 162.274 135.368 1.00 97.19 11 ASN A O 1
ATOM 11526 N N . PHE C 3 12 ? 184.875 164.270 134.444 1.00 93.94 12 PHE A N 1
ATOM 11527 C CA . PHE C 3 12 ? 185.428 165.055 135.535 1.00 93.94 12 PHE A CA 1
ATOM 11528 C C . PHE C 3 12 ? 184.472 164.982 136.729 1.00 93.94 12 PHE A C 1
ATOM 11529 O O . PHE C 3 12 ? 183.366 164.448 136.621 1.00 93.94 12 PHE A O 1
ATOM 11537 N N . LYS C 3 13 ? 184.923 165.470 137.897 1.00 89.60 13 LYS A N 1
ATOM 11538 C CA . LYS C 3 13 ? 184.108 165.469 139.117 1.00 89.60 13 LYS A CA 1
ATOM 11539 C C . LYS C 3 13 ? 182.821 166.214 138.882 1.00 89.60 13 LYS A C 1
ATOM 11540 O O . LYS C 3 13 ? 182.809 167.373 138.466 1.00 89.60 13 LYS A O 1
ATOM 11546 N N . SER C 3 14 ? 181.744 165.489 139.110 1.00 86.29 14 SER A N 1
ATOM 11547 C CA . SER C 3 14 ? 180.369 165.926 138.895 1.00 86.29 14 SER A CA 1
ATOM 11548 C C . SER C 3 14 ? 180.109 166.420 137.470 1.00 86.29 14 SER A C 1
ATOM 11549 O O . SER C 3 14 ? 179.342 167.358 137.256 1.00 86.29 14 SER A O 1
ATOM 11552 N N . TYR C 3 15 ? 180.741 165.787 136.479 1.00 86.52 15 TYR A N 1
ATOM 11553 C CA . TYR C 3 15 ? 180.467 166.106 135.071 1.00 86.52 15 TYR A CA 1
ATOM 11554 C C . TYR C 3 15 ? 180.504 164.791 134.301 1.00 86.52 15 TYR A C 1
ATOM 11555 O O . TYR C 3 15 ? 181.553 164.418 133.793 1.00 86.52 15 TYR A O 1
ATOM 11564 N N . ARG C 3 16 ? 179.369 164.118 134.179 1.00 95.22 16 ARG A N 1
ATOM 11565 C CA . ARG C 3 16 ? 179.367 162.846 133.466 1.00 95.22 16 ARG A CA 1
ATOM 11566 C C . ARG C 3 16 ? 178.973 163.067 132.009 1.00 95.22 16 ARG A C 1
ATOM 11567 O O . ARG C 3 16 ? 178.103 163.888 131.705 1.00 95.22 16 ARG A O 1
ATOM 11575 N N . GLY C 3 17 ? 179.661 162.380 131.102 1.00 94.30 17 GLY A N 1
ATOM 11576 C CA . GLY C 3 17 ? 179.511 162.622 129.682 1.00 94.30 17 GLY A CA 1
ATOM 11577 C C . GLY C 3 17 ? 180.554 163.591 129.151 1.00 94.30 17 GLY A C 1
ATOM 11578 O O . GLY C 3 17 ? 181.288 164.228 129.894 1.00 94.30 17 GLY A O 1
ATOM 11579 N N . HIS C 3 18 ? 180.612 163.702 127.828 1.00 92.70 18 HIS A N 1
ATOM 11580 C CA . HIS C 3 18 ? 181.598 164.568 127.181 1.00 92.70 18 HIS A CA 1
ATOM 11581 C C . HIS C 3 18 ? 180.998 165.955 126.982 1.00 92.70 18 HIS A C 1
ATOM 11582 O O . HIS C 3 18 ? 180.340 166.235 125.980 1.00 92.70 18 HIS A O 1
ATOM 11589 N N . GLN C 3 19 ? 181.228 166.843 127.943 1.00 94.08 19 GLN A N 1
ATOM 11590 C CA . GLN C 3 19 ? 180.701 168.196 127.863 1.00 94.08 19 GLN A CA 1
ATOM 11591 C C . GLN C 3 19 ? 181.708 169.116 127.198 1.00 94.08 19 GLN A C 1
ATOM 11592 O O . GLN C 3 19 ? 182.913 168.859 127.205 1.00 94.08 19 GLN A O 1
ATOM 11598 N N . ILE C 3 20 ? 181.203 170.202 126.626 1.00 87.17 20 ILE A N 1
ATOM 11599 C CA . ILE C 3 20 ? 182.026 171.159 125.903 1.00 87.17 20 ILE A CA 1
ATOM 11600 C C . ILE C 3 20 ? 181.702 172.536 126.438 1.00 87.17 20 ILE A C 1
ATOM 11601 O O . ILE C 3 20 ? 180.559 172.993 126.332 1.00 87.17 20 ILE A O 1
ATOM 11606 N N . ILE C 3 21 ? 182.698 173.207 126.987 1.00 97.35 21 ILE A N 1
ATOM 11607 C CA . ILE C 3 21 ? 182.502 174.537 127.540 1.00 97.35 21 ILE A CA 1
ATOM 11608 C C . ILE C 3 21 ? 182.911 175.531 126.471 1.00 97.35 21 ILE A C 1
ATOM 11609 O O . ILE C 3 21 ? 184.043 175.494 125.977 1.00 97.35 21 ILE A O 1
ATOM 11614 N N . GLY C 3 22 ? 181.994 176.420 126.119 1.00 104.06 22 GLY A N 1
ATOM 11615 C CA . GLY C 3 22 ? 182.078 177.149 124.881 1.00 104.06 22 GLY A CA 1
ATOM 11616 C C . GLY C 3 22 ? 182.927 178.397 124.929 1.00 104.06 22 GLY A C 1
ATOM 11617 O O . GLY C 3 22 ? 183.974 178.441 125.579 1.00 104.06 22 GLY A O 1
ATOM 11618 N N . PRO C 3 23 ? 182.471 179.434 124.226 1.00 109.93 23 PRO A N 1
ATOM 11619 C CA . PRO C 3 23 ? 183.318 180.600 123.947 1.00 109.93 23 PRO A CA 1
ATOM 11620 C C . PRO C 3 23 ? 183.667 181.388 125.196 1.00 109.93 23 PRO A C 1
ATOM 11621 O O . PRO C 3 23 ? 182.828 181.605 126.069 1.00 109.93 23 PRO A O 1
ATOM 11625 N N . PHE C 3 24 ? 184.927 181.800 125.283 1.00 111.81 24 PHE A N 1
ATOM 11626 C CA . PHE C 3 24 ? 185.436 182.565 126.418 1.00 111.81 24 PHE A CA 1
ATOM 11627 C C . PHE C 3 24 ? 185.913 183.903 125.865 1.00 111.81 24 PHE A C 1
ATOM 11628 O O . PHE C 3 24 ? 187.050 184.018 125.405 1.00 111.81 24 PHE A O 1
ATOM 11636 N N . GLU C 3 25 ? 185.055 184.917 125.909 1.00 112.98 25 GLU A N 1
ATOM 11637 C CA . GLU C 3 25 ? 185.428 186.260 125.485 1.00 112.98 25 GLU A CA 1
ATOM 11638 C C . GLU C 3 25 ? 186.235 186.938 126.591 1.00 112.98 25 GLU A C 1
ATOM 11639 O O . GLU C 3 25 ? 186.575 186.325 127.603 1.00 112.98 25 GLU A O 1
ATOM 11645 N N . ASP C 3 26 ? 186.561 188.214 126.415 1.00 113.85 26 ASP A N 1
ATOM 11646 C CA . ASP C 3 26 ? 187.213 188.965 127.479 1.00 113.85 26 ASP A CA 1
ATOM 11647 C C . ASP C 3 26 ? 186.217 189.157 128.605 1.00 113.85 26 ASP A C 1
ATOM 11648 O O . ASP C 3 26 ? 185.045 189.390 128.324 1.00 113.85 26 ASP A O 1
ATOM 11653 N N . PHE C 3 27 ? 186.665 188.981 129.856 1.00 99.84 27 PHE A N 1
ATOM 11654 C CA . PHE C 3 27 ? 185.881 189.170 131.088 1.00 99.84 27 PHE A CA 1
ATOM 11655 C C . PHE C 3 27 ? 184.581 188.347 131.062 1.00 99.84 27 PHE A C 1
ATOM 11656 O O . PHE C 3 27 ? 183.461 188.853 130.980 1.00 99.84 27 PHE A O 1
ATOM 11664 N N . THR C 3 28 ? 184.768 187.035 131.081 1.00 104.98 28 THR A N 1
ATOM 11665 C CA . THR C 3 28 ? 183.638 186.130 131.203 1.00 104.98 28 THR A CA 1
ATOM 11666 C C . THR C 3 28 ? 183.297 185.900 132.661 1.00 104.98 28 THR A C 1
ATOM 11667 O O . THR C 3 28 ? 184.156 185.972 133.543 1.00 104.98 28 THR A O 1
ATOM 11671 N N . SER C 3 29 ? 182.032 185.586 132.902 1.00 99.66 29 SER A N 1
ATOM 11672 C CA . SER C 3 29 ? 181.541 185.385 134.255 1.00 99.66 29 SER A CA 1
ATOM 11673 C C . SER C 3 29 ? 180.888 184.020 134.387 1.00 99.66 29 SER A C 1
ATOM 11674 O O . SER C 3 29 ? 179.943 183.699 133.663 1.00 99.66 29 SER A O 1
ATOM 11677 N N . ILE C 3 30 ? 181.408 183.228 135.311 1.00 96.80 30 ILE A N 1
ATOM 11678 C CA . ILE C 3 30 ? 180.756 182.017 135.764 1.00 96.80 30 ILE A CA 1
ATOM 11679 C C . ILE C 3 30 ? 179.568 182.408 136.628 1.00 96.80 30 ILE A C 1
ATOM 11680 O O . ILE C 3 30 ? 179.665 183.329 137.445 1.00 96.80 30 ILE A O 1
ATOM 11685 N N . ILE C 3 31 ? 178.436 181.727 136.455 1.00 93.52 31 ILE A N 1
ATOM 11686 C CA . ILE C 3 31 ? 177.269 182.012 137.269 1.00 93.52 31 ILE A CA 1
ATOM 11687 C C . ILE C 3 31 ? 176.439 180.746 137.429 1.00 93.52 31 ILE A C 1
ATOM 11688 O O . ILE C 3 31 ? 176.431 179.865 136.566 1.00 93.52 31 ILE A O 1
ATOM 11693 N N . GLY C 3 32 ? 175.790 180.629 138.579 1.00 85.00 32 GLY A N 1
ATOM 11694 C CA . GLY C 3 32 ? 174.918 179.520 138.848 1.00 85.00 32 GLY A CA 1
ATOM 11695 C C . GLY C 3 32 ? 174.606 179.450 140.320 1.00 85.00 32 GLY A C 1
ATOM 11696 O O . GLY C 3 32 ? 175.248 180.104 141.141 1.00 85.00 32 GLY A O 1
ATOM 11697 N N . PRO C 3 33 ? 173.612 178.655 140.681 1.00 81.96 33 PRO A N 1
ATOM 11698 C CA . PRO C 3 33 ? 173.281 178.472 142.093 1.00 81.96 33 PRO A CA 1
ATOM 11699 C C . PRO C 3 33 ? 174.379 177.719 142.821 1.00 81.96 33 PRO A C 1
ATOM 11700 O O . PRO C 3 33 ? 175.248 177.098 142.215 1.00 81.96 33 PRO A O 1
ATOM 11704 N N . ASN C 3 34 ? 174.331 177.794 144.147 1.00 91.55 34 ASN A N 1
ATOM 11705 C CA . ASN C 3 34 ? 175.360 177.193 144.981 1.00 91.55 34 ASN A CA 1
ATOM 11706 C C . ASN C 3 34 ? 175.325 175.672 144.875 1.00 91.55 34 ASN A C 1
ATOM 11707 O O . ASN C 3 34 ? 174.290 175.068 144.594 1.00 91.55 34 ASN A O 1
ATOM 11712 N N . GLY C 3 35 ? 176.491 175.059 145.043 1.00 87.38 35 GLY A N 1
ATOM 11713 C CA . GLY C 3 35 ? 176.560 173.622 145.154 1.00 87.38 35 GLY A CA 1
ATOM 11714 C C . GLY C 3 35 ? 176.329 172.892 143.862 1.00 87.38 35 GLY A C 1
ATOM 11715 O O . GLY C 3 35 ? 175.999 171.708 143.883 1.00 87.38 35 GLY A O 1
ATOM 11716 N N . ALA C 3 36 ? 176.477 173.566 142.731 1.00 90.24 36 ALA A N 1
ATOM 11717 C CA . ALA C 3 36 ? 176.217 172.927 141.449 1.00 90.24 36 ALA A CA 1
ATOM 11718 C C . ALA C 3 36 ? 177.115 173.581 140.410 1.00 90.24 36 ALA A C 1
ATOM 11719 O O . ALA C 3 36 ? 176.782 174.655 139.906 1.00 90.24 36 ALA A O 1
ATOM 11721 N N . GLY C 3 37 ? 178.218 172.913 140.081 1.00 90.28 37 GLY A N 1
ATOM 11722 C CA . GLY C 3 37 ? 179.191 173.460 139.152 1.00 90.28 37 GLY A CA 1
ATOM 11723 C C . GLY C 3 37 ? 179.722 174.753 139.693 1.00 90.28 37 GLY A C 1
ATOM 11724 O O . GLY C 3 37 ? 179.873 174.895 140.883 1.00 90.28 37 GLY A O 1
ATOM 11725 N N . LYS C 3 38 ? 179.986 175.715 138.820 1.00 89.90 38 LYS A N 1
ATOM 11726 C CA . LYS C 3 38 ? 180.323 177.096 139.182 1.00 89.90 38 LYS A CA 1
ATOM 11727 C C . LYS C 3 38 ? 181.726 177.236 139.801 1.00 89.90 38 LYS A C 1
ATOM 11728 O O . LYS C 3 38 ? 182.245 178.351 139.846 1.00 89.90 38 LYS A O 1
ATOM 11734 N N . SER C 3 39 ? 182.421 176.151 140.190 1.00 87.93 39 SER A N 1
ATOM 11735 C CA . SER C 3 39 ? 183.885 176.216 140.230 1.00 87.93 39 SER A CA 1
ATOM 11736 C C . SER C 3 39 ? 184.588 174.963 139.832 1.00 87.93 39 SER A C 1
ATOM 11737 O O . SER C 3 39 ? 185.786 174.863 140.103 1.00 87.93 39 SER A O 1
ATOM 11740 N N . ASN C 3 40 ? 183.921 173.997 139.261 1.00 90.94 40 ASN A N 1
ATOM 11741 C CA . ASN C 3 40 ? 184.733 172.917 138.775 1.00 90.94 40 ASN A CA 1
ATOM 11742 C C . ASN C 3 40 ? 185.485 173.348 137.541 1.00 90.94 40 ASN A C 1
ATOM 11743 O O . ASN C 3 40 ? 186.458 172.704 137.163 1.00 90.94 40 ASN A O 1
ATOM 11748 N N . LEU C 3 41 ? 185.056 174.446 136.923 1.00 89.03 41 LEU A N 1
ATOM 11749 C CA . LEU C 3 41 ? 185.692 174.928 135.713 1.00 89.03 41 LEU A CA 1
ATOM 11750 C C . LEU C 3 41 ? 187.074 175.461 136.020 1.00 89.03 41 LEU A C 1
ATOM 11751 O O . LEU C 3 41 ? 188.041 175.111 135.340 1.00 89.03 41 LEU A O 1
ATOM 11756 N N . MET C 3 42 ? 187.183 176.271 137.074 1.00 94.45 42 MET A N 1
ATOM 11757 C CA . MET C 3 42 ? 188.481 176.714 137.558 1.00 94.45 42 MET A CA 1
ATOM 11758 C C . MET C 3 42 ? 189.345 175.534 137.977 1.00 94.45 42 MET A C 1
ATOM 11759 O O . MET C 3 42 ? 190.562 175.535 137.758 1.00 94.45 42 MET A O 1
ATOM 11764 N N . ASP C 3 43 ? 188.720 174.501 138.538 1.00 91.49 43 ASP A N 1
ATOM 11765 C CA . ASP C 3 43 ? 189.451 173.302 138.917 1.00 91.49 43 ASP A CA 1
ATOM 11766 C C . ASP C 3 43 ? 190.015 172.586 137.702 1.00 91.49 43 ASP A C 1
ATOM 11767 O O . ASP C 3 43 ? 191.169 172.153 137.710 1.00 91.49 43 ASP A O 1
ATOM 11772 N N . ALA C 3 44 ? 189.218 172.466 136.646 1.00 86.69 44 ALA A N 1
ATOM 11773 C CA . ALA C 3 44 ? 189.681 171.799 135.441 1.00 86.69 44 ALA A CA 1
ATOM 11774 C C . ALA C 3 44 ? 190.778 172.601 134.766 1.00 86.69 44 ALA A C 1
ATOM 11775 O O . ALA C 3 44 ? 191.717 172.026 134.200 1.00 86.69 44 ALA A O 1
ATOM 11777 N N . ILE C 3 45 ? 190.681 173.932 134.831 1.00 93.88 45 ILE A N 1
ATOM 11778 C CA . ILE C 3 45 ? 191.750 174.788 134.319 1.00 93.88 45 ILE A CA 1
ATOM 11779 C C . ILE C 3 45 ? 193.029 174.562 135.106 1.00 93.88 45 ILE A C 1
ATOM 11780 O O . ILE C 3 45 ? 194.112 174.402 134.533 1.00 93.88 45 ILE A O 1
ATOM 11785 N N . SER C 3 46 ? 192.911 174.487 136.427 1.00 93.65 46 SER A N 1
ATOM 11786 C CA . SER C 3 46 ? 194.080 174.224 137.247 1.00 93.65 46 SER A CA 1
ATOM 11787 C C . SER C 3 46 ? 194.635 172.830 137.006 1.00 93.65 46 SER A C 1
ATOM 11788 O O . SER C 3 46 ? 195.835 172.613 137.141 1.00 93.65 46 SER A O 1
ATOM 11791 N N . PHE C 3 47 ? 193.794 171.884 136.627 1.00 94.00 47 PHE A N 1
ATOM 11792 C CA . PHE C 3 47 ? 194.309 170.543 136.400 1.00 94.00 47 PHE A CA 1
ATOM 11793 C C . PHE C 3 47 ? 195.040 170.428 135.071 1.00 94.00 47 PHE A C 1
ATOM 11794 O O . PHE C 3 47 ? 196.031 169.698 134.980 1.00 94.00 47 PHE A O 1
ATOM 11802 N N . VAL C 3 48 ? 194.536 171.097 134.028 1.00 93.06 48 VAL A N 1
ATOM 11803 C CA . VAL C 3 48 ? 195.279 171.197 132.772 1.00 93.06 48 VAL A CA 1
ATOM 11804 C C . VAL C 3 48 ? 196.600 171.885 133.008 1.00 93.06 48 VAL A C 1
ATOM 11805 O O . VAL C 3 48 ? 197.651 171.454 132.524 1.00 93.06 48 VAL A O 1
ATOM 11809 N N . LEU C 3 49 ? 196.572 172.951 133.783 1.00 94.48 49 LEU A N 1
ATOM 11810 C CA . LEU C 3 49 ? 197.790 173.668 134.094 1.00 94.48 49 LEU A CA 1
ATOM 11811 C C . LEU C 3 49 ? 198.439 172.982 135.277 1.00 94.48 49 LEU A C 1
ATOM 11812 O O . LEU C 3 49 ? 198.379 173.470 136.405 1.00 94.48 49 LEU A O 1
ATOM 11817 N N . GLY C 3 50 ? 199.128 171.878 134.978 1.00 93.53 50 GLY A N 1
ATOM 11818 C CA . GLY C 3 50 ? 199.515 170.829 135.911 1.00 93.53 50 GLY A CA 1
ATOM 11819 C C . GLY C 3 50 ? 199.969 171.205 137.303 1.00 93.53 50 GLY A C 1
ATOM 11820 O O . GLY C 3 50 ? 200.930 171.955 137.469 1.00 93.53 50 GLY A O 1
ATOM 11821 N N . VAL C 3 51 ? 199.243 170.731 138.310 1.00 85.33 51 VAL A N 1
ATOM 11822 C CA . VAL C 3 51 ? 199.409 171.176 139.685 1.00 85.33 51 VAL A CA 1
ATOM 11823 C C . VAL C 3 51 ? 199.120 169.969 140.572 1.00 85.33 51 VAL A C 1
ATOM 11824 O O . VAL C 3 51 ? 198.544 168.974 140.131 1.00 85.33 51 VAL A O 1
ATOM 11828 N N . LYS C 3 52 ? 199.575 170.033 141.816 1.00 91.58 52 LYS A N 1
ATOM 11829 C CA . LYS C 3 52 ? 199.268 169.019 142.804 1.00 91.58 52 LYS A CA 1
ATOM 11830 C C . LYS C 3 52 ? 197.803 169.076 143.205 1.00 91.58 52 LYS A C 1
ATOM 11831 O O . LYS C 3 52 ? 197.154 170.121 143.136 1.00 91.58 52 LYS A O 1
ATOM 11837 N N . SER C 3 53 ? 197.290 167.928 143.647 1.00 86.67 53 SER A N 1
ATOM 11838 C CA . SER C 3 53 ? 195.879 167.820 143.982 1.00 86.67 53 SER A CA 1
ATOM 11839 C C . SER C 3 53 ? 195.541 168.528 145.280 1.00 86.67 53 SER A C 1
ATOM 11840 O O . SER C 3 53 ? 194.393 168.926 145.470 1.00 86.67 53 SER A O 1
ATOM 11843 N N . SER C 3 54 ? 196.516 168.693 146.177 1.00 89.58 54 SER A N 1
ATOM 11844 C CA . SER C 3 54 ? 196.238 169.261 147.493 1.00 89.58 54 SER A CA 1
ATOM 11845 C C . SER C 3 54 ? 195.786 170.710 147.410 1.00 89.58 54 SER A C 1
ATOM 11846 O O . SER C 3 54 ? 194.992 171.153 148.241 1.00 89.58 54 SER A O 1
ATOM 11849 N N . HIS C 3 55 ? 196.276 171.460 146.424 1.00 91.75 55 HIS A N 1
ATOM 11850 C CA . HIS C 3 55 ? 195.760 172.806 146.216 1.00 91.75 55 HIS A CA 1
ATOM 11851 C C . HIS C 3 55 ? 194.320 172.779 145.735 1.00 91.75 55 HIS A C 1
ATOM 11852 O O . HIS C 3 55 ? 193.540 173.670 146.080 1.00 91.75 55 HIS A O 1
ATOM 11859 N N . LEU C 3 56 ? 193.946 171.768 144.958 1.00 91.06 56 LEU A N 1
ATOM 11860 C CA . LEU C 3 56 ? 192.545 171.540 144.663 1.00 91.06 56 LEU A CA 1
ATOM 11861 C C . LEU C 3 56 ? 191.839 171.026 145.909 1.00 91.06 56 LEU A C 1
ATOM 11862 O O . LEU C 3 56 ? 192.468 170.672 146.907 1.00 91.06 56 LEU A O 1
ATOM 11867 N N . ARG C 3 57 ? 190.511 170.979 145.840 1.00 94.63 57 ARG A N 1
ATOM 11868 C CA . ARG C 3 57 ? 189.728 170.610 147.013 1.00 94.63 57 ARG A CA 1
ATOM 11869 C C . ARG C 3 57 ? 189.932 169.152 147.402 1.00 94.63 57 ARG A C 1
ATOM 11870 O O . ARG C 3 57 ? 189.809 168.806 148.581 1.00 94.63 57 ARG A O 1
ATOM 11878 N N . SER C 3 58 ? 190.260 168.296 146.445 1.00 99.70 58 SER A N 1
ATOM 11879 C CA . SER C 3 58 ? 190.428 166.878 146.707 1.00 99.70 58 SER A CA 1
ATOM 11880 C C . SER C 3 58 ? 191.848 166.589 147.181 1.00 99.70 58 SER A C 1
ATOM 11881 O O . SER C 3 58 ? 192.715 167.457 147.160 1.00 99.70 58 SER A O 1
ATOM 11884 N N . THR C 3 59 ? 192.090 165.354 147.638 1.00 107.13 59 THR A N 1
ATOM 11885 C CA . THR C 3 59 ? 193.405 165.017 148.182 1.00 107.13 59 THR A CA 1
ATOM 11886 C C . THR C 3 59 ? 194.010 163.762 147.569 1.00 107.13 59 THR A C 1
ATOM 11887 O O . THR C 3 59 ? 194.788 163.084 148.246 1.00 107.13 59 THR A O 1
ATOM 11891 N N . ASN C 3 60 ? 193.687 163.453 146.313 1.00 104.19 60 ASN A N 1
ATOM 11892 C CA . ASN C 3 60 ? 194.225 162.297 145.587 1.00 104.19 60 ASN A CA 1
ATOM 11893 C C . ASN C 3 60 ? 193.901 162.524 144.100 1.00 104.19 60 ASN A C 1
ATOM 11894 O O . ASN C 3 60 ? 193.601 163.649 143.689 1.00 104.19 60 ASN A O 1
ATOM 11899 N N . VAL C 3 61 ? 194.019 161.489 143.272 1.00 98.54 61 VAL A N 1
ATOM 11900 C CA . VAL C 3 61 ? 193.805 161.621 141.834 1.00 98.54 61 VAL A CA 1
ATOM 11901 C C . VAL C 3 61 ? 192.757 160.654 141.293 1.00 98.54 61 VAL A C 1
ATOM 11902 O O . VAL C 3 61 ? 192.208 160.870 140.199 1.00 98.54 61 VAL A O 1
ATOM 11906 N N . LYS C 3 62 ? 192.374 159.611 142.019 1.00 98.05 62 LYS A N 1
ATOM 11907 C CA . LYS C 3 62 ? 191.254 158.770 141.619 1.00 98.05 62 LYS A CA 1
ATOM 11908 C C . LYS C 3 62 ? 189.907 159.410 141.950 1.00 98.05 62 LYS A C 1
ATOM 11909 O O . LYS C 3 62 ? 188.869 158.931 141.493 1.00 98.05 62 LYS A O 1
ATOM 11915 N N . GLU C 3 63 ? 189.901 160.514 142.690 1.00 101.60 63 GLU A N 1
ATOM 11916 C CA . GLU C 3 63 ? 188.693 161.082 143.288 1.00 101.60 63 GLU A CA 1
ATOM 11917 C C . GLU C 3 63 ? 188.157 162.223 142.471 1.00 101.60 63 GLU A C 1
ATOM 11918 O O . GLU C 3 63 ? 187.734 163.242 143.011 1.00 101.60 63 GLU A O 1
ATOM 11924 N N . LEU C 3 64 ? 188.246 162.117 141.163 1.00 87.00 64 LEU A N 1
ATOM 11925 C CA . LEU C 3 64 ? 187.756 163.187 140.320 1.00 87.00 64 LEU A CA 1
ATOM 11926 C C . LEU C 3 64 ? 186.821 162.628 139.261 1.00 87.00 64 LEU A C 1
ATOM 11927 O O . LEU C 3 64 ? 186.739 163.155 138.153 1.00 87.00 64 LEU A O 1
ATOM 11932 N N . ILE C 3 65 ? 186.122 161.542 139.588 1.00 79.65 65 ILE A N 1
ATOM 11933 C CA . ILE C 3 65 ? 185.186 160.901 138.673 1.00 79.65 65 ILE A CA 1
ATOM 11934 C C . ILE C 3 65 ? 183.858 160.589 139.369 1.00 79.65 65 ILE A C 1
ATOM 11935 O O . ILE C 3 65 ? 182.765 160.869 138.862 1.00 79.65 65 ILE A O 1
ATOM 11940 N N . PRO C 3 84 ? 181.215 156.678 134.793 1.00 106.20 84 PRO A N 1
ATOM 11941 C CA . PRO C 3 84 ? 182.155 156.835 135.905 1.00 106.20 84 PRO A CA 1
ATOM 11942 C C . PRO C 3 84 ? 183.418 155.999 135.721 1.00 106.20 84 PRO A C 1
ATOM 11943 O O . PRO C 3 84 ? 183.550 154.965 136.359 1.00 106.20 84 PRO A O 1
ATOM 11947 N N . THR C 3 85 ? 184.322 156.426 134.840 1.00 105.55 85 THR A N 1
ATOM 11948 C CA . THR C 3 85 ? 185.538 155.679 134.512 1.00 105.55 85 THR A CA 1
ATOM 11949 C C . THR C 3 85 ? 186.690 156.673 134.423 1.00 105.55 85 THR A C 1
ATOM 11950 O O . THR C 3 85 ? 186.584 157.805 134.888 1.00 105.55 85 THR A O 1
ATOM 11954 N N . THR C 3 86 ? 187.803 156.253 133.827 1.00 108.79 86 THR A N 1
ATOM 11955 C CA . THR C 3 86 ? 188.957 157.134 133.679 1.00 108.79 86 THR A CA 1
ATOM 11956 C C . THR C 3 86 ? 188.626 158.332 132.800 1.00 108.79 86 THR A C 1
ATOM 11957 O O . THR C 3 86 ? 187.853 158.228 131.847 1.00 108.79 86 THR A O 1
ATOM 11961 N N . ALA C 3 87 ? 189.203 159.480 133.139 1.00 91.71 87 ALA A N 1
ATOM 11962 C CA . ALA C 3 87 ? 188.789 160.749 132.567 1.00 91.71 87 ALA A CA 1
ATOM 11963 C C . ALA C 3 87 ? 190.001 161.525 132.076 1.00 91.71 87 ALA A C 1
ATOM 11964 O O . ALA C 3 87 ? 191.150 161.116 132.267 1.00 91.71 87 ALA A O 1
ATOM 11966 N N . TYR C 3 88 ? 189.727 162.659 131.435 1.00 87.68 88 TYR A N 1
ATOM 11967 C CA . TYR C 3 88 ? 190.760 163.537 130.911 1.00 87.68 88 TYR A CA 1
ATOM 11968 C C . TYR C 3 88 ? 190.180 164.925 130.728 1.00 87.68 88 TYR A C 1
ATOM 11969 O O . TYR C 3 88 ? 188.986 165.079 130.474 1.00 87.68 88 TYR A O 1
ATOM 11978 N N . VAL C 3 89 ? 191.044 165.929 130.793 1.00 90.25 89 VAL A N 1
ATOM 11979 C CA . VAL C 3 89 ? 190.653 167.297 130.494 1.00 90.25 89 VAL A CA 1
ATOM 11980 C C . VAL C 3 89 ? 191.531 167.796 129.360 1.00 90.25 89 VAL A C 1
ATOM 11981 O O . VAL C 3 89 ? 192.760 167.666 129.417 1.00 90.25 89 VAL A O 1
ATOM 11985 N N . LYS C 3 90 ? 190.911 168.373 128.336 1.00 103.07 90 LYS A N 1
ATOM 11986 C CA . LYS C 3 90 ? 191.646 168.862 127.178 1.00 103.07 90 LYS A CA 1
ATOM 11987 C C . LYS C 3 90 ? 191.300 170.321 126.942 1.00 103.07 90 LYS A C 1
ATOM 11988 O O . LYS C 3 90 ? 190.125 170.668 126.779 1.00 103.07 90 LYS A O 1
ATOM 11994 N N . LEU C 3 91 ? 192.327 171.160 126.906 1.00 106.58 91 LEU A N 1
ATOM 11995 C CA . LEU C 3 91 ? 192.202 172.594 126.735 1.00 106.58 91 LEU A CA 1
ATOM 11996 C C . LEU C 3 91 ? 192.778 172.986 125.381 1.00 106.58 91 LEU A C 1
ATOM 11997 O O . LEU C 3 91 ? 193.700 172.343 124.885 1.00 106.58 91 LEU A O 1
ATOM 12002 N N . MET C 3 92 ? 192.215 174.027 124.769 1.00 120.45 92 MET A N 1
ATOM 12003 C CA . MET C 3 92 ? 192.716 174.564 123.512 1.00 120.45 92 MET A CA 1
ATOM 12004 C C . MET C 3 92 ? 193.013 176.048 123.665 1.00 120.45 92 MET A C 1
ATOM 12005 O O . MET C 3 92 ? 192.182 176.793 124.188 1.00 120.45 92 MET A O 1
ATOM 12010 N N . TYR C 3 93 ? 194.185 176.480 123.191 1.00 133.72 93 TYR A N 1
ATOM 12011 C CA . TYR C 3 93 ? 194.674 177.837 123.395 1.00 133.72 93 TYR A CA 1
ATOM 12012 C C . TYR C 3 93 ? 195.167 178.424 122.081 1.00 133.72 93 TYR A C 1
ATOM 12013 O O . TYR C 3 93 ? 195.692 177.710 121.221 1.00 133.72 93 TYR A O 1
ATOM 12022 N N . GLU C 3 94 ? 195.002 179.738 121.938 1.00 134.78 94 GLU A N 1
ATOM 12023 C CA . GLU C 3 94 ? 195.372 180.473 120.737 1.00 134.78 94 GLU A CA 1
ATOM 12024 C C . GLU C 3 94 ? 196.618 181.306 120.994 1.00 134.78 94 GLU A C 1
ATOM 12025 O O . GLU C 3 94 ? 196.775 181.872 122.072 1.00 134.78 94 GLU A O 1
ATOM 12031 N N . LEU C 3 95 ? 197.487 181.405 119.993 1.00 132.96 95 LEU A N 1
ATOM 12032 C CA . LEU C 3 95 ? 198.783 182.048 120.145 1.00 132.96 95 LEU A CA 1
ATOM 12033 C C . LEU C 3 95 ? 198.917 183.290 119.277 1.00 132.96 95 LEU A C 1
ATOM 12034 O O . LEU C 3 95 ? 199.991 183.536 118.720 1.00 132.96 95 LEU A O 1
ATOM 12039 N N . ASP C 3 96 ? 197.806 184.016 119.070 1.00 143.12 96 ASP A N 1
ATOM 12040 C CA . ASP C 3 96 ? 197.723 185.290 118.343 1.00 143.12 96 ASP A CA 1
ATOM 12041 C C . ASP C 3 96 ? 198.060 185.153 116.852 1.00 143.12 96 ASP A C 1
ATOM 12042 O O . ASP C 3 96 ? 198.040 186.136 116.104 1.00 143.12 96 ASP A O 1
ATOM 12047 N N . ASN C 3 97 ? 198.324 183.931 116.384 1.00 136.60 97 ASN A N 1
ATOM 12048 C CA . ASN C 3 97 ? 198.684 183.695 114.994 1.00 136.60 97 ASN A CA 1
ATOM 12049 C C . ASN C 3 97 ? 197.852 182.570 114.391 1.00 136.60 97 ASN A C 1
ATOM 12050 O O . ASN C 3 97 ? 198.254 181.978 113.387 1.00 136.60 97 ASN A O 1
ATOM 12055 N N . GLY C 3 98 ? 196.702 182.261 114.985 1.00 142.84 98 GLY A N 1
ATOM 12056 C CA . GLY C 3 98 ? 195.762 181.329 114.411 1.00 142.84 98 GLY A CA 1
ATOM 12057 C C . GLY C 3 98 ? 195.915 179.894 114.865 1.00 142.84 98 GLY A C 1
ATOM 12058 O O . GLY C 3 98 ? 194.983 179.103 114.684 1.00 142.84 98 GLY A O 1
ATOM 12059 N N . GLU C 3 99 ? 197.038 179.540 115.483 1.00 142.47 99 GLU A N 1
ATOM 12060 C CA . GLU C 3 99 ? 197.295 178.149 115.832 1.00 142.47 99 GLU A CA 1
ATOM 12061 C C . GLU C 3 99 ? 196.550 177.776 117.109 1.00 142.47 99 GLU A C 1
ATOM 12062 O O . GLU C 3 99 ? 196.718 178.409 118.155 1.00 142.47 99 GLU A O 1
ATOM 12068 N N . GLN C 3 100 ? 195.717 176.748 117.019 1.00 139.05 100 GLN A N 1
ATOM 12069 C CA . GLN C 3 100 ? 194.986 176.246 118.178 1.00 139.05 100 GLN A CA 1
ATOM 12070 C C . GLN C 3 100 ? 195.780 175.090 118.765 1.00 139.05 100 GLN A C 1
ATOM 12071 O O . GLN C 3 100 ? 195.583 173.930 118.409 1.00 139.05 100 GLN A O 1
ATOM 12077 N N . ARG C 3 101 ? 196.691 175.404 119.677 1.00 125.89 101 ARG A N 1
ATOM 12078 C CA . ARG C 3 101 ? 197.488 174.375 120.326 1.00 125.89 101 ARG A CA 1
ATOM 12079 C C . ARG C 3 101 ? 196.696 173.806 121.490 1.00 125.89 101 ARG A C 1
ATOM 12080 O O . ARG C 3 101 ? 196.192 174.559 122.325 1.00 125.89 101 ARG A O 1
ATOM 12088 N N . GLU C 3 102 ? 196.572 172.488 121.542 1.00 124.28 102 GLU A N 1
ATOM 12089 C CA . GLU C 3 102 ? 195.768 171.847 122.568 1.00 124.28 102 GLU A CA 1
ATOM 12090 C C . GLU C 3 102 ? 196.662 171.119 123.557 1.00 124.28 102 GLU A C 1
ATOM 12091 O O . GLU C 3 102 ? 197.692 170.552 123.183 1.00 124.28 102 GLU A O 1
ATOM 12097 N N . TYR C 3 103 ? 196.273 171.156 124.825 1.00 114.78 103 TYR A N 1
ATOM 12098 C CA . TYR C 3 103 ? 196.964 170.449 125.893 1.00 114.78 103 TYR A CA 1
ATOM 12099 C C . TYR C 3 103 ? 195.960 169.522 126.562 1.00 114.78 103 TYR A C 1
ATOM 12100 O O . TYR C 3 103 ? 194.926 169.977 127.053 1.00 114.78 103 TYR A O 1
ATOM 12109 N N . LYS C 3 104 ? 196.257 168.230 126.575 1.00 110.93 104 LYS A N 1
ATOM 12110 C CA . LYS C 3 104 ? 195.359 167.229 127.134 1.00 110.93 104 LYS A CA 1
ATOM 12111 C C . LYS C 3 104 ? 196.064 166.485 128.254 1.00 110.93 104 LYS A C 1
ATOM 12112 O O . LYS C 3 104 ? 197.166 165.966 128.058 1.00 110.93 104 LYS A O 1
ATOM 12118 N N . ARG C 3 105 ? 195.431 166.424 129.419 1.00 94.35 105 ARG A N 1
ATOM 12119 C CA . ARG C 3 105 ? 195.956 165.676 130.550 1.00 94.35 105 ARG A CA 1
ATOM 12120 C C . ARG C 3 105 ? 194.928 164.642 130.961 1.00 94.35 105 ARG A C 1
ATOM 12121 O O . ARG C 3 105 ? 193.767 164.983 131.194 1.00 94.35 105 ARG A O 1
ATOM 12129 N N . ALA C 3 106 ? 195.347 163.390 131.052 1.00 93.52 106 ALA A N 1
ATOM 12130 C CA . ALA C 3 106 ? 194.440 162.302 131.382 1.00 93.52 106 ALA A CA 1
ATOM 12131 C C . ALA C 3 106 ? 194.796 161.692 132.725 1.00 93.52 106 ALA A C 1
ATOM 12132 O O . ALA C 3 106 ? 195.776 162.058 133.374 1.00 93.52 106 ALA A O 1
ATOM 12134 N N . ILE C 3 107 ? 193.975 160.735 133.133 1.00 91.16 107 ILE A N 1
ATOM 12135 C CA . ILE C 3 107 ? 194.200 159.971 134.342 1.00 91.16 107 ILE A CA 1
ATOM 12136 C C . ILE C 3 107 ? 194.141 158.512 133.932 1.00 91.16 107 ILE A C 1
ATOM 12137 O O . ILE C 3 107 ? 193.075 158.016 133.554 1.00 91.16 107 ILE A O 1
ATOM 12142 N N . THR C 3 108 ? 195.268 157.840 133.973 1.00 106.55 108 THR A N 1
ATOM 12143 C CA . THR C 3 108 ? 195.277 156.433 133.618 1.00 106.55 108 THR A CA 1
ATOM 12144 C C . THR C 3 108 ? 194.851 155.622 134.830 1.00 106.55 108 THR A C 1
ATOM 12145 O O . THR C 3 108 ? 194.878 156.129 135.958 1.00 106.55 108 THR A O 1
ATOM 12149 N N . PRO C 3 109 ? 194.380 154.366 134.621 1.00 112.81 109 PRO A N 1
ATOM 12150 C CA . PRO C 3 109 ? 194.097 153.468 135.751 1.00 112.81 109 PRO A CA 1
ATOM 12151 C C . PRO C 3 109 ? 195.243 153.289 136.724 1.00 112.81 109 PRO A C 1
ATOM 12152 O O . PRO C 3 109 ? 196.393 153.605 136.407 1.00 112.81 109 PRO A O 1
ATOM 12156 N N . SER C 3 110 ? 194.922 152.821 137.929 1.00 124.11 110 SER A N 1
ATOM 12157 C CA . SER C 3 110 ? 195.799 152.630 139.085 1.00 124.11 110 SER A CA 1
ATOM 12158 C C . SER C 3 110 ? 196.339 153.938 139.654 1.00 124.11 110 SER A C 1
ATOM 12159 O O . SER C 3 110 ? 197.078 153.899 140.640 1.00 124.11 110 SER A O 1
ATOM 12162 N N . GLY C 3 111 ? 195.981 155.092 139.093 1.00 109.62 111 GLY A N 1
ATOM 12163 C CA . GLY C 3 111 ? 196.295 156.368 139.690 1.00 109.62 111 GLY A CA 1
ATOM 12164 C C . GLY C 3 111 ? 197.433 157.138 139.058 1.00 109.62 111 GLY A C 1
ATOM 12165 O O . GLY C 3 111 ? 197.672 158.279 139.459 1.00 109.62 111 GLY A O 1
ATOM 12166 N N . ALA C 3 112 ? 198.139 156.578 138.084 1.00 107.90 112 ALA A N 1
ATOM 12167 C CA . ALA C 3 112 ? 199.185 157.364 137.449 1.00 107.90 112 ALA A CA 1
ATOM 12168 C C . ALA C 3 112 ? 198.554 158.363 136.479 1.00 107.90 112 ALA A C 1
ATOM 12169 O O . ALA C 3 112 ? 197.331 158.427 136.320 1.00 107.90 112 ALA A O 1
ATOM 12171 N N . THR C 3 113 ? 199.381 159.146 135.797 1.00 92.68 113 THR A N 1
ATOM 12172 C CA . THR C 3 113 ? 198.844 160.129 134.869 1.00 92.68 113 THR A CA 1
ATOM 12173 C C . THR C 3 113 ? 199.766 160.269 133.672 1.00 92.68 113 THR A C 1
ATOM 12174 O O . THR C 3 113 ? 200.931 159.872 133.711 1.00 92.68 113 THR A O 1
ATOM 12178 N N . GLU C 3 114 ? 199.209 160.782 132.575 1.00 99.20 114 GLU A N 1
ATOM 12179 C CA . GLU C 3 114 ? 199.948 160.949 131.327 1.00 99.20 114 GLU A CA 1
ATOM 12180 C C . GLU C 3 114 ? 199.659 162.326 130.756 1.00 99.20 114 GLU A C 1
ATOM 12181 O O . GLU C 3 114 ? 198.503 162.644 130.472 1.00 99.20 114 GLU A O 1
ATOM 12187 N N . TYR C 3 115 ? 200.699 163.124 130.551 1.00 106.66 115 TYR A N 1
ATOM 12188 C CA . TYR C 3 115 ? 200.510 164.440 129.962 1.00 106.66 115 TYR A CA 1
ATOM 12189 C C . TYR C 3 115 ? 200.592 164.314 128.452 1.00 106.66 115 TYR A C 1
ATOM 12190 O O . TYR C 3 115 ? 201.154 163.359 127.936 1.00 106.66 115 TYR A O 1
ATOM 12199 N N . LYS C 3 116 ? 200.072 165.304 127.729 1.00 113.98 116 LYS A N 1
ATOM 12200 C CA . LYS C 3 116 ? 200.073 165.171 126.277 1.00 113.98 116 LYS A CA 1
ATOM 12201 C C . LYS C 3 116 ? 199.894 166.535 125.633 1.00 113.98 116 LYS A C 1
ATOM 12202 O O . LYS C 3 116 ? 199.083 167.335 126.094 1.00 113.98 116 LYS A O 1
ATOM 12208 N N . ILE C 3 117 ? 200.646 166.790 124.566 1.00 114.58 117 ILE A N 1
ATOM 12209 C CA . ILE C 3 117 ? 200.499 168.004 123.776 1.00 114.58 117 ILE A CA 1
ATOM 12210 C C . ILE C 3 117 ? 200.240 167.588 122.348 1.00 114.58 117 ILE A C 1
ATOM 12211 O O . ILE C 3 117 ? 201.051 166.860 121.766 1.00 114.58 117 ILE A O 1
ATOM 12216 N N . ASP C 3 118 ? 199.136 168.079 121.784 1.00 127.22 118 ASP A N 1
ATOM 12217 C CA . ASP C 3 118 ? 198.762 167.897 120.380 1.00 127.22 118 ASP A CA 1
ATOM 12218 C C . ASP C 3 118 ? 198.711 166.430 119.984 1.00 127.22 118 ASP A C 1
ATOM 12219 O O . ASP C 3 118 ? 199.158 166.061 118.907 1.00 127.22 118 ASP A O 1
ATOM 12224 N N . GLU C 3 119 ? 198.129 165.612 120.868 1.00 126.51 119 GLU A N 1
ATOM 12225 C CA . GLU C 3 119 ? 198.043 164.143 120.774 1.00 126.51 119 GLU A CA 1
ATOM 12226 C C . GLU C 3 119 ? 199.400 163.475 120.509 1.00 126.51 119 GLU A C 1
ATOM 12227 O O . GLU C 3 119 ? 199.515 162.533 119.722 1.00 126.51 119 GLU A O 1
ATOM 12233 N N . GLU C 3 120 ? 200.436 163.930 121.221 1.00 123.88 120 GLU A N 1
ATOM 12234 C CA . GLU C 3 120 ? 201.702 163.202 121.321 1.00 123.88 120 GLU A CA 1
ATOM 12235 C C . GLU C 3 120 ? 202.130 163.168 122.776 1.00 123.88 120 GLU A C 1
ATOM 12236 O O . GLU C 3 120 ? 202.225 164.222 123.413 1.00 123.88 120 GLU A O 1
ATOM 12242 N N . ILE C 3 121 ? 202.392 161.965 123.290 1.00 114.01 121 ILE A N 1
ATOM 12243 C CA . ILE C 3 121 ? 202.735 161.803 124.696 1.00 114.01 121 ILE A CA 1
ATOM 12244 C C . ILE C 3 121 ? 204.091 162.449 124.953 1.00 114.01 121 ILE A C 1
ATOM 12245 O O . ILE C 3 121 ? 205.058 162.240 124.212 1.00 114.01 121 ILE A O 1
ATOM 12250 N N . VAL C 3 122 ? 204.135 163.353 125.923 1.00 113.66 122 VAL A N 1
ATOM 12251 C CA . VAL C 3 122 ? 205.345 164.102 126.241 1.00 113.66 122 VAL A CA 1
ATOM 12252 C C . VAL C 3 122 ? 205.437 164.166 127.758 1.00 113.66 122 VAL A C 1
ATOM 12253 O O . VAL C 3 122 ? 204.430 164.393 128.433 1.00 113.66 122 VAL A O 1
ATOM 12257 N N . THR C 3 123 ? 206.641 163.965 128.298 1.00 117.92 123 THR A N 1
ATOM 12258 C CA . THR C 3 123 ? 206.905 164.096 129.726 1.00 117.92 123 THR A CA 1
ATOM 12259 C C . THR C 3 123 ? 206.703 165.541 130.186 1.00 117.92 123 THR A C 1
ATOM 12260 O O . THR C 3 123 ? 206.463 166.441 129.376 1.00 117.92 123 THR A O 1
ATOM 12264 N N . PHE C 3 124 ? 206.826 165.771 131.510 1.00 119.21 124 PHE A N 1
ATOM 12265 C CA . PHE C 3 124 ? 206.523 167.102 132.050 1.00 119.21 124 PHE A CA 1
ATOM 12266 C C . PHE C 3 124 ? 207.449 168.164 131.512 1.00 119.21 124 PHE A C 1
ATOM 12267 O O . PHE C 3 124 ? 207.106 169.343 131.563 1.00 119.21 124 PHE A O 1
ATOM 12275 N N . SER C 3 125 ? 208.657 167.767 131.110 1.00 125.60 125 SER A N 1
ATOM 12276 C CA . SER C 3 125 ? 209.737 168.712 130.873 1.00 125.60 125 SER A CA 1
ATOM 12277 C C . SER C 3 125 ? 209.383 169.669 129.750 1.00 125.60 125 SER A C 1
ATOM 12278 O O . SER C 3 125 ? 209.267 170.881 129.963 1.00 125.60 125 SER A O 1
ATOM 12281 N N . GLU C 3 126 ? 209.110 169.123 128.569 1.00 130.35 126 GLU A N 1
ATOM 12282 C CA . GLU C 3 126 ? 208.743 169.965 127.443 1.00 130.35 126 GLU A CA 1
ATOM 12283 C C . GLU C 3 126 ? 207.354 170.564 127.614 1.00 130.35 126 GLU A C 1
ATOM 12284 O O . GLU C 3 126 ? 207.095 171.647 127.078 1.00 130.35 126 GLU A O 1
ATOM 12290 N N . TYR C 3 127 ? 206.471 169.887 128.361 1.00 119.04 127 TYR A N 1
ATOM 12291 C CA . TYR C 3 127 ? 205.170 170.444 128.731 1.00 119.04 127 TYR A CA 1
ATOM 12292 C C . TYR C 3 127 ? 205.330 171.781 129.437 1.00 119.04 127 TYR A C 1
ATOM 12293 O O . TYR C 3 127 ? 204.873 172.819 128.945 1.00 119.04 127 TYR A O 1
ATOM 12302 N N . CYS C 3 128 ? 206.047 171.766 130.563 1.00 120.71 128 CYS A N 1
ATOM 12303 C CA . CYS C 3 128 ? 206.294 172.976 131.333 1.00 120.71 128 CYS A CA 1
ATOM 12304 C C . CYS C 3 128 ? 207.120 173.988 130.561 1.00 120.71 128 CYS A C 1
ATOM 12305 O O . CYS C 3 128 ? 206.883 175.188 130.692 1.00 120.71 128 CYS A O 1
ATOM 12308 N N . GLY C 3 129 ? 208.058 173.535 129.732 1.00 124.45 129 GLY A N 1
ATOM 12309 C CA . GLY C 3 129 ? 208.868 174.457 128.956 1.00 124.45 129 GLY A CA 1
ATOM 12310 C C . GLY C 3 129 ? 208.086 175.237 127.918 1.00 124.45 129 GLY A C 1
ATOM 12311 O O . GLY C 3 129 ? 207.991 176.473 127.985 1.00 124.45 129 GLY A O 1
ATOM 12312 N N . SER C 3 130 ? 207.467 174.510 126.983 1.00 128.32 130 SER A N 1
ATOM 12313 C CA . SER C 3 130 ? 206.656 175.128 125.946 1.00 128.32 130 SER A CA 1
ATOM 12314 C C . SER C 3 130 ? 205.381 175.744 126.481 1.00 128.32 130 SER A C 1
ATOM 12315 O O . SER C 3 130 ? 204.684 176.406 125.715 1.00 128.32 130 SER A O 1
ATOM 12318 N N . LEU C 3 131 ? 205.027 175.488 127.738 1.00 122.27 131 LEU A N 1
ATOM 12319 C CA . LEU C 3 131 ? 203.984 176.253 128.396 1.00 122.27 131 LEU A CA 1
ATOM 12320 C C . LEU C 3 131 ? 204.531 177.543 128.987 1.00 122.27 131 LEU A C 1
ATOM 12321 O O . LEU C 3 131 ? 203.857 178.577 128.972 1.00 122.27 131 LEU A O 1
ATOM 12326 N N . GLN C 3 132 ? 205.730 177.480 129.560 1.00 115.86 132 GLN A N 1
ATOM 12327 C CA . GLN C 3 132 ? 206.317 178.634 130.218 1.00 115.86 132 GLN A CA 1
ATOM 12328 C C . GLN C 3 132 ? 206.723 179.693 129.217 1.00 115.86 132 GLN A C 1
ATOM 12329 O O . GLN C 3 132 ? 206.763 180.881 129.552 1.00 115.86 132 GLN A O 1
ATOM 12335 N N . LYS C 3 133 ? 206.959 179.292 127.965 1.00 122.05 133 LYS A N 1
ATOM 12336 C CA . LYS C 3 133 ? 207.324 180.248 126.926 1.00 122.05 133 LYS A CA 1
ATOM 12337 C C . LYS C 3 133 ? 206.214 181.247 126.603 1.00 122.05 133 LYS A C 1
ATOM 12338 O O . LYS C 3 133 ? 206.480 182.225 125.898 1.00 122.05 133 LYS A O 1
ATOM 12344 N N . GLU C 3 134 ? 204.990 181.029 127.089 1.00 124.90 134 GLU A N 1
ATOM 12345 C CA . GLU C 3 134 ? 203.898 181.985 126.968 1.00 124.90 134 GLU A CA 1
ATOM 12346 C C . GLU C 3 134 ? 203.607 182.702 128.276 1.00 124.90 134 GLU A C 1
ATOM 12347 O O . GLU C 3 134 ? 202.465 183.120 128.491 1.00 124.90 134 GLU A O 1
ATOM 12353 N N . ASN C 3 135 ? 204.613 182.825 129.151 1.00 120.80 135 ASN A N 1
ATOM 12354 C CA . ASN C 3 135 ? 204.525 183.544 130.425 1.00 120.80 135 ASN A CA 1
ATOM 12355 C C . ASN C 3 135 ? 203.422 182.972 131.315 1.00 120.80 135 ASN A C 1
ATOM 12356 O O . ASN C 3 135 ? 202.463 183.656 131.670 1.00 120.80 135 ASN A O 1
ATOM 12361 N N . ILE C 3 136 ? 203.534 181.682 131.618 1.00 108.02 136 ILE A N 1
ATOM 12362 C CA . ILE C 3 136 ? 202.607 181.001 132.523 1.00 108.02 136 ILE A CA 1
ATOM 12363 C C . ILE C 3 136 ? 203.461 180.238 133.530 1.00 108.02 136 ILE A C 1
ATOM 12364 O O . ILE C 3 136 ? 203.935 179.131 133.261 1.00 108.02 136 ILE A O 1
ATOM 12369 N N . LEU C 3 137 ? 203.655 180.825 134.700 1.00 106.30 137 LEU A N 1
ATOM 12370 C CA . LEU C 3 137 ? 204.523 180.248 135.717 1.00 106.30 137 LEU A CA 1
ATOM 12371 C C . LEU C 3 137 ? 203.693 179.323 136.590 1.00 106.30 137 LEU A C 1
ATOM 12372 O O . LEU C 3 137 ? 202.811 179.777 137.321 1.00 106.30 137 LEU A O 1
ATOM 12377 N N . VAL C 3 138 ? 203.972 178.028 136.527 1.00 103.82 138 VAL A N 1
ATOM 12378 C CA . VAL C 3 138 ? 203.102 177.067 137.185 1.00 103.82 138 VAL A CA 1
ATOM 12379 C C . VAL C 3 138 ? 203.712 176.556 138.470 1.00 103.82 138 VAL A C 1
ATOM 12380 O O . VAL C 3 138 ? 202.986 176.112 139.364 1.00 103.82 138 VAL A O 1
ATOM 12384 N N . ARG C 3 139 ? 205.043 176.599 138.563 1.00 120.11 139 ARG A N 1
ATOM 12385 C CA . ARG C 3 139 ? 205.714 176.195 139.791 1.00 120.11 139 ARG A CA 1
ATOM 12386 C C . ARG C 3 139 ? 205.299 177.096 140.937 1.00 120.11 139 ARG A C 1
ATOM 12387 O O . ARG C 3 139 ? 205.143 176.645 142.075 1.00 120.11 139 ARG A O 1
ATOM 12395 N N . ALA C 3 140 ? 205.051 178.360 140.626 1.00 102.36 140 ALA A N 1
ATOM 12396 C CA . ALA C 3 140 ? 204.472 179.351 141.518 1.00 102.36 140 ALA A CA 1
ATOM 12397 C C . ALA C 3 140 ? 203.217 179.873 140.859 1.00 102.36 140 ALA A C 1
ATOM 12398 O O . ALA C 3 140 ? 203.283 180.847 140.108 1.00 102.36 140 ALA A O 1
ATOM 12400 N N . ARG C 3 141 ? 202.089 179.248 141.141 1.00 91.13 141 ARG A N 1
ATOM 12401 C CA . ARG C 3 141 ? 200.842 179.695 140.545 1.00 91.13 141 ARG A CA 1
ATOM 12402 C C . ARG C 3 141 ? 200.449 181.056 141.115 1.00 91.13 141 ARG A C 1
ATOM 12403 O O . ARG C 3 141 ? 200.526 181.291 142.325 1.00 91.13 141 ARG A O 1
ATOM 12411 N N . ASN C 3 142 ? 200.158 181.998 140.221 1.00 97.70 142 ASN A N 1
ATOM 12412 C CA . ASN C 3 142 ? 199.804 183.350 140.629 1.00 97.70 142 ASN A CA 1
ATOM 12413 C C . ASN C 3 142 ? 198.508 183.784 139.974 1.00 97.70 142 ASN A C 1
ATOM 12414 O O . ASN C 3 142 ? 197.716 184.515 140.569 1.00 97.70 142 ASN A O 1
ATOM 12419 N N . PHE C 3 143 ? 198.271 183.312 138.753 1.00 96.93 143 PHE A N 1
ATOM 12420 C CA . PHE C 3 143 ? 197.072 183.661 138.007 1.00 96.93 143 PHE A CA 1
ATOM 12421 C C . PHE C 3 143 ? 195.813 183.053 138.601 1.00 96.93 143 PHE A C 1
ATOM 12422 O O . PHE C 3 143 ? 194.715 183.393 138.158 1.00 96.93 143 PHE A O 1
ATOM 12430 N N . LEU C 3 144 ? 195.940 182.154 139.560 1.00 95.85 144 LEU A N 1
ATOM 12431 C CA . LEU C 3 144 ? 194.803 181.539 140.211 1.00 95.85 144 LEU A CA 1
ATOM 12432 C C . LEU C 3 144 ? 194.553 182.157 141.572 1.00 95.85 144 LEU A C 1
ATOM 12433 O O . LEU C 3 144 ? 195.438 182.754 142.185 1.00 95.85 144 LEU A O 1
ATOM 12438 N N . VAL C 3 145 ? 193.323 181.996 142.037 1.00 97.19 145 VAL A N 1
ATOM 12439 C CA . VAL C 3 145 ? 192.952 182.316 143.406 1.00 97.19 145 VAL A CA 1
ATOM 12440 C C . VAL C 3 145 ? 191.797 181.398 143.785 1.00 97.19 145 VAL A C 1
ATOM 12441 O O . VAL C 3 145 ? 190.995 180.999 142.936 1.00 97.19 145 VAL A O 1
ATOM 12445 N N . PHE C 3 146 ? 191.765 180.983 145.042 1.00 104.45 146 PHE A N 1
ATOM 12446 C CA . PHE C 3 146 ? 190.832 179.958 145.477 1.00 104.45 146 PHE A CA 1
ATOM 12447 C C . PHE C 3 146 ? 189.796 180.585 146.392 1.00 104.45 146 PHE A C 1
ATOM 12448 O O . PHE C 3 146 ? 189.977 181.706 146.872 1.00 104.45 146 PHE A O 1
ATOM 12456 N N . GLN C 3 147 ? 188.695 179.858 146.589 1.00 98.70 147 GLN A N 1
ATOM 12457 C CA . GLN C 3 147 ? 187.579 180.341 147.393 1.00 98.70 147 GLN A CA 1
ATOM 12458 C C . GLN C 3 147 ? 188.027 180.649 148.806 1.00 98.70 147 GLN A C 1
ATOM 12459 O O . GLN C 3 147 ? 188.518 179.771 149.518 1.00 98.70 147 GLN A O 1
ATOM 12465 N N . GLY C 3 148 ? 187.894 181.910 149.190 1.00 117.44 148 GLY A N 1
ATOM 12466 C CA . GLY C 3 148 ? 188.262 182.325 150.528 1.00 117.44 148 GLY A CA 1
ATOM 12467 C C . GLY C 3 148 ? 189.756 182.419 150.800 1.00 117.44 148 GLY A C 1
ATOM 12468 O O . GLY C 3 148 ? 190.184 182.154 151.919 1.00 117.44 148 GLY A O 1
ATOM 12469 N N . ASP C 3 149 ? 190.563 182.803 149.804 1.00 113.17 149 ASP A N 1
ATOM 12470 C CA . ASP C 3 149 ? 192.009 182.998 149.900 1.00 113.17 149 ASP A CA 1
ATOM 12471 C C . ASP C 3 149 ? 192.428 184.354 149.284 1.00 113.17 149 ASP A C 1
ATOM 12472 O O . ASP C 3 149 ? 193.624 184.614 149.108 1.00 113.17 149 ASP A O 1
ATOM 12477 N N . VAL C 3 150 ? 191.502 185.256 148.994 1.00 103.53 150 VAL A N 1
ATOM 12478 C CA . VAL C 3 150 ? 192.037 186.493 148.466 1.00 103.53 150 VAL A CA 1
ATOM 12479 C C . VAL C 3 150 ? 192.714 187.318 149.557 1.00 103.53 150 VAL A C 1
ATOM 12480 O O . VAL C 3 150 ? 193.779 187.911 149.345 1.00 103.53 150 VAL A O 1
ATOM 12484 N N . GLU C 3 151 ? 192.141 187.327 150.741 1.00 112.83 151 GLU A N 1
ATOM 12485 C CA . GLU C 3 151 ? 192.644 188.200 151.781 1.00 112.83 151 GLU A CA 1
ATOM 12486 C C . GLU C 3 151 ? 193.901 187.674 152.451 1.00 112.83 151 GLU A C 1
ATOM 12487 O O . GLU C 3 151 ? 194.566 188.434 153.154 1.00 112.83 151 GLU A O 1
ATOM 12493 N N . THR C 3 152 ? 194.249 186.410 152.287 1.00 105.50 152 THR A N 1
ATOM 12494 C CA . THR C 3 152 ? 195.512 185.900 152.827 1.00 105.50 152 THR A CA 1
ATOM 12495 C C . THR C 3 152 ? 196.669 185.946 151.856 1.00 105.50 152 THR A C 1
ATOM 12496 O O . THR C 3 152 ? 197.690 185.283 152.076 1.00 105.50 152 THR A O 1
ATOM 12500 N N . ILE C 3 153 ? 196.578 186.830 150.870 1.00 101.52 153 ILE A N 1
ATOM 12501 C CA . ILE C 3 153 ? 197.685 187.113 149.970 1.00 101.52 153 ILE A CA 1
ATOM 12502 C C . ILE C 3 153 ? 198.477 188.326 150.436 1.00 101.52 153 ILE A C 1
ATOM 12503 O O . ILE C 3 153 ? 199.651 188.479 150.068 1.00 101.52 153 ILE A O 1
ATOM 12508 N N . ALA C 3 154 ? 197.921 189.136 151.321 1.00 89.38 154 ALA A N 1
ATOM 12509 C CA . ALA C 3 154 ? 198.639 190.288 151.838 1.00 89.38 154 ALA A CA 1
ATOM 12510 C C . ALA C 3 154 ? 198.839 190.222 153.344 1.00 89.38 154 ALA A C 1
ATOM 12511 O O . ALA C 3 154 ? 198.957 191.255 153.997 1.00 89.38 154 ALA A O 1
ATOM 12513 N N . SER C 3 155 ? 198.871 189.034 153.919 1.00 102.32 155 SER A N 1
ATOM 12514 C CA . SER C 3 155 ? 198.936 188.942 155.368 1.00 102.32 155 SER A CA 1
ATOM 12515 C C . SER C 3 155 ? 199.889 187.878 155.842 1.00 102.32 155 SER A C 1
ATOM 12516 O O . SER C 3 155 ? 200.048 187.692 157.050 1.00 102.32 155 SER A O 1
ATOM 12519 N N . GLN C 3 156 ? 200.494 187.161 154.940 1.00 105.06 156 GLN A N 1
ATOM 12520 C CA . GLN C 3 156 ? 201.397 186.128 155.325 1.00 105.06 156 GLN A CA 1
ATOM 12521 C C . GLN C 3 156 ? 202.733 186.842 155.713 1.00 105.06 156 GLN A C 1
ATOM 12522 O O . GLN C 3 156 ? 202.893 188.035 155.452 1.00 105.06 156 GLN A O 1
ATOM 12528 N N . SER C 3 157 ? 203.710 186.124 156.356 1.00 103.37 157 SER A N 1
ATOM 12529 C CA . SER C 3 157 ? 205.005 186.716 156.835 1.00 103.37 157 SER A CA 1
ATOM 12530 C C . SER C 3 157 ? 205.814 187.330 155.669 1.00 103.37 157 SER A C 1
ATOM 12531 O O . SER C 3 157 ? 205.444 187.191 154.508 1.00 103.37 157 SER A O 1
ATOM 12534 N N . PRO C 3 158 ? 206.825 188.147 155.917 1.00 104.38 158 PRO A N 1
ATOM 12535 C CA . PRO C 3 158 ? 207.459 188.774 154.737 1.00 104.38 158 PRO A CA 1
ATOM 12536 C C . PRO C 3 158 ? 208.382 187.848 153.949 1.00 104.38 158 PRO A C 1
ATOM 12537 O O . PRO C 3 158 ? 208.623 188.071 152.745 1.00 104.38 158 PRO A O 1
ATOM 12541 N N . LEU C 3 159 ? 208.825 186.767 154.584 1.00 103.10 159 LEU A N 1
ATOM 12542 C CA . LEU C 3 159 ? 209.708 185.803 153.941 1.00 103.10 159 LEU A CA 1
ATOM 12543 C C . LEU C 3 159 ? 209.029 185.090 152.785 1.00 103.10 159 LEU A C 1
ATOM 12544 O O . LEU C 3 159 ? 209.647 184.844 151.747 1.00 103.10 159 LEU A O 1
ATOM 12549 N N . GLU C 3 160 ? 207.762 184.764 152.914 1.00 111.25 160 GLU A N 1
ATOM 12550 C CA . GLU C 3 160 ? 207.165 184.046 151.799 1.00 111.25 160 GLU A CA 1
ATOM 12551 C C . GLU C 3 160 ? 206.724 185.004 150.703 1.00 111.25 160 GLU A C 1
ATOM 12552 O O . GLU C 3 160 ? 206.593 184.585 149.553 1.00 111.25 160 GLU A O 1
ATOM 12558 N N . LEU C 3 161 ? 206.534 186.295 151.010 1.00 108.09 161 LEU A N 1
ATOM 12559 C CA . LEU C 3 161 ? 206.315 187.244 149.924 1.00 108.09 161 LEU A CA 1
ATOM 12560 C C . LEU C 3 161 ? 207.576 187.387 149.100 1.00 108.09 161 LEU A C 1
ATOM 12561 O O . LEU C 3 161 ? 207.521 187.446 147.862 1.00 108.09 161 LEU A O 1
ATOM 12566 N N . SER C 3 162 ? 208.724 187.394 149.780 1.00 108.59 162 SER A N 1
ATOM 12567 C CA . SER C 3 162 ? 209.991 187.387 149.064 1.00 108.59 162 SER A CA 1
ATOM 12568 C C . SER C 3 162 ? 210.170 186.091 148.291 1.00 108.59 162 SER A C 1
ATOM 12569 O O . SER C 3 162 ? 210.702 186.098 147.176 1.00 108.59 162 SER A O 1
ATOM 12572 N N . LYS C 3 163 ? 209.712 184.974 148.863 1.00 109.08 163 LYS A N 1
ATOM 12573 C CA . LYS C 3 163 ? 209.763 183.705 148.150 1.00 109.08 163 LYS A CA 1
ATOM 12574 C C . LYS C 3 163 ? 208.915 183.749 146.894 1.00 109.08 163 LYS A C 1
ATOM 12575 O O . LYS C 3 163 ? 209.359 183.302 145.840 1.00 109.08 163 LYS A O 1
ATOM 12581 N N . LEU C 3 164 ? 207.731 184.353 146.974 1.00 104.84 164 LEU A N 1
ATOM 12582 C CA . LEU C 3 164 ? 206.856 184.450 145.812 1.00 104.84 164 LEU A CA 1
ATOM 12583 C C . LEU C 3 164 ? 207.481 185.298 144.717 1.00 104.84 164 LEU A C 1
ATOM 12584 O O . LEU C 3 164 ? 207.526 184.882 143.552 1.00 104.84 164 LEU A O 1
ATOM 12589 N N . VAL C 3 165 ? 207.970 186.490 145.074 1.00 106.67 165 VAL A N 1
ATOM 12590 C CA . VAL C 3 165 ? 208.529 187.374 144.053 1.00 106.67 165 VAL A CA 1
ATOM 12591 C C . VAL C 3 165 ? 209.804 186.773 143.478 1.00 106.67 165 VAL A C 1
ATOM 12592 O O . VAL C 3 165 ? 210.091 186.921 142.283 1.00 106.67 165 VAL A O 1
ATOM 12596 N N . GLU C 3 166 ? 210.518 185.982 144.277 1.00 113.94 166 GLU A N 1
ATOM 12597 C CA . GLU C 3 166 ? 211.706 185.316 143.783 1.00 113.94 166 GLU A CA 1
ATOM 12598 C C . GLU C 3 166 ? 211.355 184.148 142.870 1.00 113.94 166 GLU A C 1
ATOM 12599 O O . GLU C 3 166 ? 212.113 183.840 141.946 1.00 113.94 166 GLU A O 1
ATOM 12605 N N . GLN C 3 167 ? 210.238 183.470 143.123 1.00 110.27 167 GLN A N 1
ATOM 12606 C CA . GLN C 3 167 ? 209.794 182.436 142.194 1.00 110.27 167 GLN A CA 1
ATOM 12607 C C . GLN C 3 167 ? 209.335 183.028 140.888 1.00 110.27 167 GLN A C 1
ATOM 12608 O O . GLN C 3 167 ? 209.459 182.386 139.843 1.00 110.27 167 GLN A O 1
ATOM 12614 N N . ILE C 3 168 ? 208.790 184.238 140.934 1.00 105.07 168 ILE A N 1
ATOM 12615 C CA . ILE C 3 168 ? 208.509 184.949 139.694 1.00 105.07 168 ILE A CA 1
ATOM 12616 C C . ILE C 3 168 ? 209.808 185.348 139.011 1.00 105.07 168 ILE A C 1
ATOM 12617 O O . ILE C 3 168 ? 209.889 185.380 137.776 1.00 105.07 168 ILE A O 1
ATOM 12622 N N . SER C 3 169 ? 210.854 185.621 139.789 1.00 111.85 169 SER A N 1
ATOM 12623 C CA . SER C 3 169 ? 212.157 185.878 139.190 1.00 111.85 169 SER A CA 1
ATOM 12624 C C . SER C 3 169 ? 212.747 184.624 138.562 1.00 111.85 169 SER A C 1
ATOM 12625 O O . SER C 3 169 ? 213.494 184.717 137.584 1.00 111.85 169 SER A O 1
ATOM 12628 N N . GLY C 3 170 ? 212.436 183.454 139.109 1.00 118.51 170 GLY A N 1
ATOM 12629 C CA . GLY C 3 170 ? 212.981 182.218 138.588 1.00 118.51 170 GLY A CA 1
ATOM 12630 C C . GLY C 3 170 ? 214.450 182.056 138.902 1.00 118.51 170 GLY A C 1
ATOM 12631 O O . GLY C 3 170 ? 215.286 182.019 137.997 1.00 118.51 170 GLY A O 1
ATOM 12632 N N . SER C 3 171 ? 214.780 181.961 140.183 1.00 125.00 171 SER A N 1
ATOM 12633 C CA . SER C 3 171 ? 216.169 181.923 140.606 1.00 125.00 171 SER A CA 1
ATOM 12634 C C . SER C 3 171 ? 216.375 180.915 141.728 1.00 125.00 171 SER A C 1
ATOM 12635 O O . SER C 3 171 ? 217.078 181.186 142.705 1.00 125.00 171 SER A O 1
ATOM 12638 N N . LEU C 3 172 ? 215.733 179.755 141.639 1.00 127.06 172 LEU A N 1
ATOM 12639 C CA . LEU C 3 172 ? 215.741 178.851 142.783 1.00 127.06 172 LEU A CA 1
ATOM 12640 C C . LEU C 3 172 ? 216.998 177.992 142.831 1.00 127.06 172 LEU A C 1
ATOM 12641 O O . LEU C 3 172 ? 217.507 177.682 143.918 1.00 127.06 172 LEU A O 1
ATOM 12646 N N . GLU C 3 173 ? 217.508 177.596 141.662 1.00 134.58 173 GLU A N 1
ATOM 12647 C CA . GLU C 3 173 ? 218.807 176.935 141.592 1.00 134.58 173 GLU A CA 1
ATOM 12648 C C . GLU C 3 173 ? 219.900 177.856 142.105 1.00 134.58 173 GLU A C 1
ATOM 12649 O O . GLU C 3 173 ? 220.883 177.402 142.711 1.00 134.58 173 GLU A O 1
ATOM 12655 N N . TYR C 3 174 ? 219.702 179.162 141.922 1.00 139.84 174 TYR A N 1
ATOM 12656 C CA . TYR C 3 174 ? 220.589 180.155 142.493 1.00 139.84 174 TYR A CA 1
ATOM 12657 C C . TYR C 3 174 ? 220.514 180.119 144.008 1.00 139.84 174 TYR A C 1
ATOM 12658 O O . TYR C 3 174 ? 221.536 180.248 144.682 1.00 139.84 174 TYR A O 1
ATOM 12667 N N . LYS C 3 175 ? 219.316 179.895 144.558 1.00 139.70 175 LYS A N 1
ATOM 12668 C CA . LYS C 3 175 ? 219.165 179.784 146.007 1.00 139.70 175 LYS A CA 1
ATOM 12669 C C . LYS C 3 175 ? 219.862 178.542 146.550 1.00 139.70 175 LYS A C 1
ATOM 12670 O O . LYS C 3 175 ? 220.491 178.592 147.618 1.00 139.70 175 LYS A O 1
ATOM 12676 N N . SER C 3 176 ? 219.774 177.427 145.824 1.00 143.98 176 SER A N 1
ATOM 12677 C CA . SER C 3 176 ? 220.425 176.199 146.277 1.00 143.98 176 SER A CA 1
ATOM 12678 C C . SER C 3 176 ? 221.943 176.328 146.240 1.00 143.98 176 SER A C 1
ATOM 12679 O O . SER C 3 176 ? 222.640 175.919 147.178 1.00 143.98 176 SER A O 1
ATOM 12682 N N . GLU C 3 177 ? 222.477 176.899 145.160 1.00 150.87 177 GLU A N 1
ATOM 12683 C CA . GLU C 3 177 ? 223.915 177.137 145.122 1.00 150.87 177 GLU A CA 1
ATOM 12684 C C . GLU C 3 177 ? 224.325 178.162 146.162 1.00 150.87 177 GLU A C 1
ATOM 12685 O O . GLU C 3 177 ? 225.393 178.033 146.771 1.00 150.87 177 GLU A O 1
ATOM 12691 N N . TYR C 3 178 ? 223.456 179.142 146.422 1.00 151.87 178 TYR A N 1
ATOM 12692 C CA . TYR C 3 178 ? 223.746 180.179 147.398 1.00 151.87 178 TYR A CA 1
ATOM 12693 C C . TYR C 3 178 ? 223.929 179.581 148.783 1.00 151.87 178 TYR A C 1
ATOM 12694 O O . TYR C 3 178 ? 225.019 179.672 149.355 1.00 151.87 178 TYR A O 1
ATOM 12703 N N . ASP C 3 179 ? 222.916 178.881 149.293 1.00 158.30 179 ASP A N 1
ATOM 12704 C CA . ASP C 3 179 ? 223.020 178.443 150.681 1.00 158.30 179 ASP A CA 1
ATOM 12705 C C . ASP C 3 179 ? 224.012 177.294 150.853 1.00 158.30 179 ASP A C 1
ATOM 12706 O O . ASP C 3 179 ? 224.661 177.210 151.912 1.00 158.30 179 ASP A O 1
ATOM 12711 N N . LYS C 3 180 ? 224.183 176.430 149.830 1.00 156.10 180 LYS A N 1
ATOM 12712 C CA . LYS C 3 180 ? 225.244 175.435 149.942 1.00 156.10 180 LYS A CA 1
ATOM 12713 C C . LYS C 3 180 ? 226.610 176.103 149.985 1.00 156.10 180 LYS A C 1
ATOM 12714 O O . LYS C 3 180 ? 227.444 175.733 150.815 1.00 156.10 180 LYS A O 1
ATOM 12720 N N . SER C 3 181 ? 226.815 177.170 149.192 1.00 165.14 181 SER A N 1
ATOM 12721 C CA . SER C 3 181 ? 228.111 177.827 149.169 1.00 165.14 181 SER A CA 1
ATOM 12722 C C . SER C 3 181 ? 228.335 178.576 150.460 1.00 165.14 181 SER A C 1
ATOM 12723 O O . SER C 3 181 ? 229.477 178.754 150.895 1.00 165.14 181 SER A O 1
ATOM 12726 N N . LYS C 3 182 ? 227.242 178.925 151.139 1.00 161.19 182 LYS A N 1
ATOM 12727 C CA . LYS C 3 182 ? 227.398 179.642 152.394 1.00 161.19 182 LYS A CA 1
ATOM 12728 C C . LYS C 3 182 ? 227.815 178.733 153.476 1.00 161.19 182 LYS A C 1
ATOM 12729 O O . LYS C 3 182 ? 228.624 179.095 154.338 1.00 161.19 182 LYS A O 1
ATOM 12735 N N . ASP C 3 183 ? 227.280 177.537 153.424 1.00 167.71 183 ASP A N 1
ATOM 12736 C CA . ASP C 3 183 ? 227.750 176.505 154.309 1.00 167.71 183 ASP A CA 1
ATOM 12737 C C . ASP C 3 183 ? 229.199 176.122 154.006 1.00 167.71 183 ASP A C 1
ATOM 12738 O O . ASP C 3 183 ? 229.987 175.878 154.921 1.00 167.71 183 ASP A O 1
ATOM 12743 N N . GLU C 3 184 ? 229.584 176.064 152.731 1.00 161.09 184 GLU A N 1
ATOM 12744 C CA . GLU C 3 184 ? 230.980 175.729 152.440 1.00 161.09 184 GLU A CA 1
ATOM 12745 C C . GLU C 3 184 ? 231.908 176.802 152.977 1.00 161.09 184 GLU A C 1
ATOM 12746 O O . GLU C 3 184 ? 232.950 176.509 153.581 1.00 161.09 184 GLU A O 1
ATOM 12752 N N . GLN C 3 185 ? 231.438 178.035 152.928 1.00 165.56 185 GLN A N 1
ATOM 12753 C CA . GLN C 3 185 ? 232.286 179.165 153.204 1.00 165.56 185 GLN A CA 1
ATOM 12754 C C . GLN C 3 185 ? 232.372 179.522 154.677 1.00 165.56 185 GLN A C 1
ATOM 12755 O O . GLN C 3 185 ? 233.483 179.687 155.184 0.00 165.56 185 GLN A O 1
ATOM 12761 N N . ASP C 3 186 ? 231.285 179.387 155.500 1.00 169.13 186 ASP A N 1
ATOM 12762 C CA . ASP C 3 186 ? 231.442 179.469 156.988 1.00 169.13 186 ASP A CA 1
ATOM 12763 C C . ASP C 3 186 ? 232.275 178.310 157.517 1.00 169.13 186 ASP A C 1
ATOM 12764 O O . ASP C 3 186 ? 233.081 178.510 158.433 1.00 169.13 186 ASP A O 1
ATOM 12769 N N . LYS C 3 187 ? 232.160 177.117 156.896 1.00 169.89 187 LYS A N 1
ATOM 12770 C CA . LYS C 3 187 ? 232.991 175.995 157.331 1.00 169.89 187 LYS A CA 1
ATOM 12771 C C . LYS C 3 187 ? 234.476 176.263 157.108 1.00 169.89 187 LYS A C 1
ATOM 12772 O O . LYS C 3 187 ? 235.288 176.109 158.036 1.00 169.89 187 LYS A O 1
ATOM 12778 N N . ALA C 3 188 ? 234.838 176.705 155.896 1.00 161.96 188 ALA A N 1
ATOM 12779 C CA . ALA C 3 188 ? 236.240 176.981 155.595 1.00 161.96 188 ALA A CA 1
ATOM 12780 C C . ALA C 3 188 ? 236.787 178.104 156.465 1.00 161.96 188 ALA A C 1
ATOM 12781 O O . ALA C 3 188 ? 237.901 177.993 156.996 1.00 161.96 188 ALA A O 1
ATOM 12783 N N . VAL C 3 189 ? 235.990 179.154 156.693 1.00 166.73 189 VAL A N 1
ATOM 12784 C CA . VAL C 3 189 ? 236.529 180.302 157.415 1.00 166.73 189 VAL A CA 1
ATOM 12785 C C . VAL C 3 189 ? 236.667 180.000 158.909 1.00 166.73 189 VAL A C 1
ATOM 12786 O O . VAL C 3 189 ? 237.665 180.387 159.523 1.00 166.73 189 VAL A O 1
ATOM 12790 N N . ASN C 3 190 ? 235.719 179.266 159.516 1.00 171.30 190 ASN A N 1
ATOM 12791 C CA . ASN C 3 190 ? 235.847 179.029 160.954 1.00 171.30 190 ASN A CA 1
ATOM 12792 C C . ASN C 3 190 ? 236.935 178.007 161.246 1.00 171.30 190 ASN A C 1
ATOM 12793 O O . ASN C 3 190 ? 237.647 178.118 162.259 1.00 171.30 190 ASN A O 1
ATOM 12798 N N . LEU C 3 191 ? 237.060 176.996 160.372 1.00 182.49 191 LEU A N 1
ATOM 12799 C CA . LEU C 3 191 ? 238.151 176.041 160.500 1.00 182.49 191 LEU A CA 1
ATOM 12800 C C . LEU C 3 191 ? 239.497 176.737 160.359 1.00 182.49 191 LEU A C 1
ATOM 12801 O O . LEU C 3 191 ? 240.411 176.501 161.157 1.00 182.49 191 LEU A O 1
ATOM 12806 N N . SER C 3 192 ? 239.616 177.653 159.386 1.00 178.04 192 SER A N 1
ATOM 12807 C CA . SER C 3 192 ? 240.860 178.397 159.233 1.00 178.04 192 SER A CA 1
ATOM 12808 C C . SER C 3 192 ? 241.098 179.356 160.396 1.00 178.04 192 SER A C 1
ATOM 12809 O O . SER C 3 192 ? 242.255 179.626 160.745 1.00 178.04 192 SER A O 1
ATOM 12812 N N . ALA C 3 193 ? 240.028 179.833 161.034 1.00 183.46 193 ALA A N 1
ATOM 12813 C CA . ALA C 3 193 ? 240.178 180.693 162.203 1.00 183.46 193 ALA A CA 1
ATOM 12814 C C . ALA C 3 193 ? 240.770 179.931 163.379 1.00 183.46 193 ALA A C 1
ATOM 12815 O O . ALA C 3 193 ? 241.786 180.350 163.950 1.00 183.46 193 ALA A O 1
ATOM 12817 N N . HIS C 3 194 ? 240.172 178.781 163.722 1.00 178.10 194 HIS A N 1
ATOM 12818 C CA . HIS C 3 194 ? 240.707 177.952 164.804 1.00 178.10 194 HIS A CA 1
ATOM 12819 C C . HIS C 3 194 ? 242.090 177.427 164.461 1.00 178.10 194 HIS A C 1
ATOM 12820 O O . HIS C 3 194 ? 242.931 177.221 165.346 1.00 178.10 194 HIS A O 1
ATOM 12827 N N . SER C 3 195 ? 242.337 177.253 163.170 1.00 182.77 195 SER A N 1
ATOM 12828 C CA . SER C 3 195 ? 243.624 176.822 162.671 1.00 182.77 195 SER A CA 1
ATOM 12829 C C . SER C 3 195 ? 244.712 177.837 162.994 1.00 182.77 195 SER A C 1
ATOM 12830 O O . SER C 3 195 ? 245.745 177.495 163.581 1.00 182.77 195 SER A O 1
ATOM 12833 N N . PHE C 3 196 ? 244.483 179.102 162.638 1.00 184.22 196 PHE A N 1
ATOM 12834 C CA . PHE C 3 196 ? 245.463 180.135 162.963 1.00 184.22 196 PHE A CA 1
ATOM 12835 C C . PHE C 3 196 ? 245.550 180.382 164.463 1.00 184.22 196 PHE A C 1
ATOM 12836 O O . PHE C 3 196 ? 246.605 180.803 164.952 1.00 184.22 196 PHE A O 1
ATOM 12844 N N . ASN C 3 197 ? 244.467 180.118 165.200 1.00 176.28 197 ASN A N 1
ATOM 12845 C CA . ASN C 3 197 ? 244.535 180.163 166.658 1.00 176.28 197 ASN A CA 1
ATOM 12846 C C . ASN C 3 197 ? 245.528 179.142 167.193 1.00 176.28 197 ASN A C 1
ATOM 12847 O O . ASN C 3 197 ? 246.401 179.474 168.004 1.00 176.28 197 ASN A O 1
ATOM 12852 N N . LYS C 3 198 ? 245.421 177.898 166.718 1.00 176.90 198 LYS A N 1
ATOM 12853 C CA . LYS C 3 198 ? 246.355 176.853 167.127 1.00 176.90 198 LYS A CA 1
ATOM 12854 C C . LYS C 3 198 ? 247.770 177.145 166.654 1.00 176.90 198 LYS A C 1
ATOM 12855 O O . LYS C 3 198 ? 248.732 176.783 167.334 1.00 176.90 198 LYS A O 1
ATOM 12861 N N . LYS C 3 199 ? 247.913 177.800 165.501 1.00 169.04 199 LYS A N 1
ATOM 12862 C CA . LYS C 3 199 ? 249.239 178.151 165.003 1.00 169.04 199 LYS A CA 1
ATOM 12863 C C . LYS C 3 199 ? 249.904 179.195 165.881 1.00 169.04 199 LYS A C 1
ATOM 12864 O O . LYS C 3 199 ? 251.083 179.061 166.225 1.00 169.04 199 LYS A O 1
ATOM 12870 N N . ARG C 3 200 ? 249.177 180.272 166.196 1.00 171.98 200 ARG A N 1
ATOM 12871 C CA . ARG C 3 200 ? 249.725 181.307 167.062 1.00 171.98 200 ARG A CA 1
ATOM 12872 C C . ARG C 3 200 ? 250.039 180.742 168.429 1.00 171.98 200 ARG A C 1
ATOM 12873 O O . ARG C 3 200 ? 251.091 181.060 169.005 1.00 171.98 200 ARG A O 1
ATOM 12881 N N . GLY C 3 201 ? 249.151 179.870 168.933 1.00 173.49 201 GLY A N 1
ATOM 12882 C CA . GLY C 3 201 ? 249.367 179.056 170.110 1.00 173.49 201 GLY A CA 1
ATOM 12883 C C . GLY C 3 201 ? 250.697 178.344 170.055 1.00 173.49 201 GLY A C 1
ATOM 12884 O O . GLY C 3 201 ? 251.619 178.803 170.720 1.00 173.49 201 GLY A O 1
ATOM 12885 N N . ILE C 3 202 ? 250.835 177.381 169.134 1.00 174.29 202 ILE A N 1
ATOM 12886 C CA . ILE C 3 202 ? 251.986 176.473 169.068 1.00 174.29 202 ILE A CA 1
ATOM 12887 C C . ILE C 3 202 ? 253.286 177.229 168.801 1.00 174.29 202 ILE A C 1
ATOM 12888 O O . ILE C 3 202 ? 254.294 177.031 169.493 1.00 174.29 202 ILE A O 1
ATOM 12893 N N . ASN C 3 203 ? 253.288 178.097 167.782 1.00 162.01 203 ASN A N 1
ATOM 12894 C CA . ASN C 3 203 ? 254.513 178.791 167.407 1.00 162.01 203 ASN A CA 1
ATOM 12895 C C . ASN C 3 203 ? 254.925 179.798 168.462 1.00 162.01 203 ASN A C 1
ATOM 12896 O O . ASN C 3 203 ? 256.118 180.097 168.590 1.00 162.01 203 ASN A O 1
ATOM 12901 N N . ALA C 3 204 ? 253.959 180.305 169.241 1.00 167.37 204 ALA A N 1
ATOM 12902 C CA . ALA C 3 204 ? 254.276 181.239 170.314 1.00 167.37 204 ALA A CA 1
ATOM 12903 C C . ALA C 3 204 ? 255.152 180.603 171.384 1.00 167.37 204 ALA A C 1
ATOM 12904 O O . ALA C 3 204 ? 255.946 181.301 172.025 1.00 167.37 204 ALA A O 1
ATOM 12906 N N . GLU C 3 205 ? 255.055 179.287 171.578 1.00 151.46 205 GLU A N 1
ATOM 12907 C CA . GLU C 3 205 ? 255.921 178.685 172.575 1.00 151.46 205 GLU A CA 1
ATOM 12908 C C . GLU C 3 205 ? 257.320 178.411 172.055 1.00 151.46 205 GLU A C 1
ATOM 12909 O O . GLU C 3 205 ? 258.202 178.139 172.876 1.00 151.46 205 GLU A O 1
ATOM 12915 N N . LEU C 3 206 ? 257.534 178.466 170.738 1.00 119.98 206 LEU A N 1
ATOM 12916 C CA . LEU C 3 206 ? 258.826 178.101 170.173 1.00 119.98 206 LEU A CA 1
ATOM 12917 C C . LEU C 3 206 ? 259.916 179.038 170.668 1.00 119.98 206 LEU A C 1
ATOM 12918 O O . LEU C 3 206 ? 259.720 180.249 170.770 1.00 119.98 206 LEU A O 1
ATOM 12923 N N . ARG C 3 207 ? 261.027 178.443 171.074 1.00 88.20 207 ARG A N 1
ATOM 12924 C CA . ARG C 3 207 ? 262.224 179.180 171.384 1.00 88.20 207 ARG A CA 1
ATOM 12925 C C . ARG C 3 207 ? 263.438 178.284 171.055 1.00 88.20 207 ARG A C 1
ATOM 12926 O O . ARG C 3 207 ? 263.403 177.068 171.260 1.00 88.20 207 ARG A O 1
ATOM 12934 N N . LEU C 3 1031 ? 263.598 171.704 169.248 1.00 187.49 1031 LEU A N 1
ATOM 12935 C CA . LEU C 3 1031 ? 262.707 170.562 169.372 1.00 187.49 1031 LEU A CA 1
ATOM 12936 C C . LEU C 3 1031 ? 261.995 170.305 168.069 1.00 187.49 1031 LEU A C 1
ATOM 12937 O O . LEU C 3 1031 ? 261.497 171.219 167.432 1.00 187.49 1031 LEU A O 1
ATOM 12942 N N . GLU C 3 1032 ? 261.957 169.030 167.683 1.00 213.96 1032 GLU A N 1
ATOM 12943 C CA . GLU C 3 1032 ? 261.318 168.636 166.433 1.00 213.96 1032 GLU A CA 1
ATOM 12944 C C . GLU C 3 1032 ? 259.803 168.843 166.484 1.00 213.96 1032 GLU A C 1
ATOM 12945 O O . GLU C 3 1032 ? 259.180 169.060 165.436 1.00 213.96 1032 GLU A O 1
ATOM 12951 N N . THR C 3 1033 ? 259.209 168.827 167.688 1.00 205.21 1033 THR A N 1
ATOM 12952 C CA . THR C 3 1033 ? 257.751 168.855 167.822 1.00 205.21 1033 THR A CA 1
ATOM 12953 C C . THR C 3 1033 ? 257.170 170.121 167.225 1.00 205.21 1033 THR A C 1
ATOM 12954 O O . THR C 3 1033 ? 256.324 170.062 166.327 1.00 205.21 1033 THR A O 1
ATOM 12958 N N . VAL C 3 1034 ? 257.716 171.264 167.629 1.00 203.41 1034 VAL A N 1
ATOM 12959 C CA . VAL C 3 1034 ? 257.240 172.544 167.137 1.00 203.41 1034 VAL A CA 1
ATOM 12960 C C . VAL C 3 1034 ? 257.502 172.704 165.645 1.00 203.41 1034 VAL A C 1
ATOM 12961 O O . VAL C 3 1034 ? 256.707 173.337 164.950 1.00 203.41 1034 VAL A O 1
ATOM 12965 N N . GLU C 3 1035 ? 258.570 172.095 165.105 1.00 210.98 1035 GLU A N 1
ATOM 12966 C CA . GLU C 3 1035 ? 258.836 172.332 163.688 1.00 210.98 1035 GLU A CA 1
ATOM 12967 C C . GLU C 3 1035 ? 257.964 171.455 162.802 1.00 210.98 1035 GLU A C 1
ATOM 12968 O O . GLU C 3 1035 ? 257.564 171.890 161.712 1.00 210.98 1035 GLU A O 1
ATOM 12974 N N . THR C 3 1036 ? 257.673 170.223 163.238 1.00 212.99 1036 THR A N 1
ATOM 12975 C CA . THR C 3 1036 ? 256.678 169.427 162.530 1.00 212.99 1036 THR A CA 1
ATOM 12976 C C . THR C 3 1036 ? 255.335 170.112 162.585 1.00 212.99 1036 THR A C 1
ATOM 12977 O O . THR C 3 1036 ? 254.642 170.203 161.566 1.00 212.99 1036 THR A O 1
ATOM 12981 N N . ARG C 3 1037 ? 254.975 170.625 163.771 1.00 203.81 1037 ARG A N 1
ATOM 12982 C CA . ARG C 3 1037 ? 253.720 171.346 163.936 1.00 203.81 1037 ARG A CA 1
ATOM 12983 C C . ARG C 3 1037 ? 253.666 172.551 163.023 1.00 203.81 1037 ARG A C 1
ATOM 12984 O O . ARG C 3 1037 ? 252.662 172.752 162.336 1.00 203.81 1037 ARG A O 1
ATOM 12992 N N . LEU C 3 1038 ? 254.786 173.286 162.929 1.00 212.44 1038 LEU A N 1
ATOM 12993 C CA . LEU C 3 1038 ? 254.916 174.421 162.019 1.00 212.44 1038 LEU A CA 1
ATOM 12994 C C . LEU C 3 1038 ? 254.622 173.990 160.593 1.00 212.44 1038 LEU A C 1
ATOM 12995 O O . LEU C 3 1038 ? 253.511 174.226 160.128 1.00 212.44 1038 LEU A O 1
ATOM 13000 N N . ALA C 3 1039 ? 255.485 173.137 160.018 1.00 210.50 1039 ALA A N 1
ATOM 13001 C CA . ALA C 3 1039 ? 255.414 172.772 158.598 1.00 210.50 1039 ALA A CA 1
ATOM 13002 C C . ALA C 3 1039 ? 254.058 172.177 158.203 1.00 210.50 1039 ALA A C 1
ATOM 13003 O O . ALA C 3 1039 ? 253.415 172.661 157.253 1.00 210.50 1039 ALA A O 1
ATOM 13005 N N . LYS C 3 1040 ? 253.558 171.198 158.981 1.00 211.16 1040 LYS A N 1
ATOM 13006 C CA . LYS C 3 1040 ? 252.314 170.533 158.589 1.00 211.16 1040 LYS A CA 1
ATOM 13007 C C . LYS C 3 1040 ? 251.109 171.444 158.785 1.00 211.16 1040 LYS A C 1
ATOM 13008 O O . LYS C 3 1040 ? 250.198 171.450 157.944 1.00 211.16 1040 LYS A O 1
ATOM 13014 N N . LEU C 3 1041 ? 251.091 172.241 159.862 1.00 205.54 1041 LEU A N 1
ATOM 13015 C CA . LEU C 3 1041 ? 249.972 173.137 160.056 1.00 205.54 1041 LEU A CA 1
ATOM 13016 C C . LEU C 3 1041 ? 249.985 174.258 159.028 1.00 205.54 1041 LEU A C 1
ATOM 13017 O O . LEU C 3 1041 ? 248.929 174.612 158.518 1.00 205.54 1041 LEU A O 1
ATOM 13022 N N . ASP C 3 1042 ? 251.165 174.765 158.642 1.00 208.78 1042 ASP A N 1
ATOM 13023 C CA . ASP C 3 1042 ? 251.221 175.802 157.609 1.00 208.78 1042 ASP A CA 1
ATOM 13024 C C . ASP C 3 1042 ? 250.678 175.292 156.286 1.00 208.78 1042 ASP A C 1
ATOM 13025 O O . ASP C 3 1042 ? 249.909 175.990 155.610 1.00 208.78 1042 ASP A O 1
ATOM 13030 N N . GLU C 3 1043 ? 251.052 174.063 155.910 1.00 207.91 1043 GLU A N 1
ATOM 13031 C CA . GLU C 3 1043 ? 250.567 173.532 154.639 1.00 207.91 1043 GLU A CA 1
ATOM 13032 C C . GLU C 3 1043 ? 249.075 173.226 154.687 1.00 207.91 1043 GLU A C 1
ATOM 13033 O O . GLU C 3 1043 ? 248.361 173.463 153.700 1.00 207.91 1043 GLU A O 1
ATOM 13039 N N . GLU C 3 1044 ? 248.589 172.731 155.832 1.00 196.41 1044 GLU A N 1
ATOM 13040 C CA . GLU C 3 1044 ? 247.156 172.530 156.035 1.00 196.41 1044 GLU A CA 1
ATOM 13041 C C . GLU C 3 1044 ? 246.386 173.838 155.889 1.00 196.41 1044 GLU A C 1
ATOM 13042 O O . GLU C 3 1044 ? 245.320 173.883 155.257 1.00 196.41 1044 GLU A O 1
ATOM 13048 N N . PHE C 3 1045 ? 246.945 174.928 156.418 1.00 192.35 1045 PHE A N 1
ATOM 13049 C CA . PHE C 3 1045 ? 246.196 176.182 156.434 1.00 192.35 1045 PHE A CA 1
ATOM 13050 C C . PHE C 3 1045 ? 246.230 176.820 155.062 1.00 192.35 1045 PHE A C 1
ATOM 13051 O O . PHE C 3 1045 ? 245.260 177.457 154.645 1.00 192.35 1045 PHE A O 1
ATOM 13059 N N . ALA C 3 1046 ? 247.339 176.636 154.342 1.00 187.74 1046 ALA A N 1
ATOM 13060 C CA . ALA C 3 1046 ? 247.415 177.091 152.960 1.00 187.74 1046 ALA A CA 1
ATOM 13061 C C . ALA C 3 1046 ? 246.427 176.342 152.073 1.00 187.74 1046 ALA A C 1
ATOM 13062 O O . ALA C 3 1046 ? 245.806 176.942 151.188 1.00 187.74 1046 ALA A O 1
ATOM 13064 N N . ALA C 3 1047 ? 246.260 175.035 152.304 1.00 185.32 1047 ALA A N 1
ATOM 13065 C CA . ALA C 3 1047 ? 245.279 174.266 151.539 1.00 185.32 1047 ALA A CA 1
ATOM 13066 C C . ALA C 3 1047 ? 243.855 174.732 151.834 1.00 185.32 1047 ALA A C 1
ATOM 13067 O O . ALA C 3 1047 ? 243.051 174.932 150.910 1.00 185.32 1047 ALA A O 1
ATOM 13069 N N . ALA C 3 1048 ? 243.538 174.927 153.123 1.00 178.40 1048 ALA A N 1
ATOM 13070 C CA . ALA C 3 1048 ? 242.229 175.450 153.511 1.00 178.40 1048 ALA A CA 1
ATOM 13071 C C . ALA C 3 1048 ? 242.002 176.844 152.956 1.00 178.40 1048 ALA A C 1
ATOM 13072 O O . ALA C 3 1048 ? 240.876 177.197 152.599 1.00 178.40 1048 ALA A O 1
ATOM 13074 N N . ARG C 3 1049 ? 243.073 177.620 152.835 1.00 179.27 1049 ARG A N 1
ATOM 13075 C CA . ARG C 3 1049 ? 243.000 178.957 152.269 1.00 179.27 1049 ARG A CA 1
ATOM 13076 C C . ARG C 3 1049 ? 242.686 178.928 150.780 1.00 179.27 1049 ARG A C 1
ATOM 13077 O O . ARG C 3 1049 ? 241.878 179.729 150.293 1.00 179.27 1049 ARG A O 1
ATOM 13085 N N . LYS C 3 1050 ? 243.349 178.036 150.036 1.00 178.53 1050 LYS A N 1
ATOM 13086 C CA . LYS C 3 1050 ? 243.060 177.898 148.611 1.00 178.53 1050 LYS A CA 1
ATOM 13087 C C . LYS C 3 1050 ? 241.629 177.434 148.387 1.00 178.53 1050 LYS A C 1
ATOM 13088 O O . LYS C 3 1050 ? 240.938 177.930 147.482 1.00 178.53 1050 LYS A O 1
ATOM 13094 N N . ALA C 3 1051 ? 241.170 176.494 149.222 1.00 177.82 1051 ALA A N 1
ATOM 13095 C CA . ALA C 3 1051 ? 239.794 176.013 149.143 1.00 177.82 1051 ALA A CA 1
ATOM 13096 C C . ALA C 3 1051 ? 238.805 177.129 149.436 1.00 177.82 1051 ALA A C 1
ATOM 13097 O O . ALA C 3 1051 ? 237.798 177.282 148.732 1.00 177.82 1051 ALA A O 1
ATOM 13099 N N . ALA C 3 1052 ? 239.099 177.929 150.464 1.00 170.26 1052 ALA A N 1
ATOM 13100 C CA . ALA C 3 1052 ? 238.243 179.050 150.814 1.00 170.26 1052 ALA A CA 1
ATOM 13101 C C . ALA C 3 1052 ? 238.189 180.071 149.691 1.00 170.26 1052 ALA A C 1
ATOM 13102 O O . ALA C 3 1052 ? 237.105 180.536 149.348 1.00 170.26 1052 ALA A O 1
ATOM 13104 N N . LYS C 3 1053 ? 239.334 180.374 149.068 1.00 169.64 1053 LYS A N 1
ATOM 13105 C CA . LYS C 3 1053 ? 239.381 181.361 147.989 1.00 169.64 1053 LYS A CA 1
ATOM 13106 C C . LYS C 3 1053 ? 238.582 180.908 146.777 1.00 169.64 1053 LYS A C 1
ATOM 13107 O O . LYS C 3 1053 ? 237.822 181.700 146.186 1.00 169.64 1053 LYS A O 1
ATOM 13113 N N . ASN C 3 1054 ? 238.751 179.631 146.401 1.00 167.22 1054 ASN A N 1
ATOM 13114 C CA . ASN C 3 1054 ? 237.961 179.072 145.318 1.00 167.22 1054 ASN A CA 1
ATOM 13115 C C . ASN C 3 1054 ? 236.486 179.186 145.645 1.00 167.22 1054 ASN A C 1
ATOM 13116 O O . ASN C 3 1054 ? 235.775 179.906 144.938 1.00 167.22 1054 ASN A O 1
ATOM 13121 N N . ALA C 3 1055 ? 236.094 178.753 146.856 1.00 167.45 1055 ALA A N 1
ATOM 13122 C CA . ALA C 3 1055 ? 234.684 178.791 147.247 1.00 167.45 1055 ALA A CA 1
ATOM 13123 C C . ALA C 3 1055 ? 234.124 180.214 147.273 1.00 167.45 1055 ALA A C 1
ATOM 13124 O O . ALA C 3 1055 ? 232.959 180.433 146.922 1.00 167.45 1055 ALA A O 1
ATOM 13126 N N . LYS C 3 1056 ? 234.952 181.187 147.672 1.00 166.93 1056 LYS A N 1
ATOM 13127 C CA . LYS C 3 1056 ? 234.571 182.594 147.602 1.00 166.93 1056 LYS A CA 1
ATOM 13128 C C . LYS C 3 1056 ? 234.276 183.013 146.178 1.00 166.93 1056 LYS A C 1
ATOM 13129 O O . LYS C 3 1056 ? 233.331 183.772 145.937 1.00 166.93 1056 LYS A O 1
ATOM 13135 N N . GLU C 3 1057 ? 235.087 182.538 145.226 1.00 173.14 1057 GLU A N 1
ATOM 13136 C CA . GLU C 3 1057 ? 234.836 182.840 143.816 1.00 173.14 1057 GLU A CA 1
ATOM 13137 C C . GLU C 3 1057 ? 233.496 182.279 143.359 1.00 173.14 1057 GLU A C 1
ATOM 13138 O O . GLU C 3 1057 ? 232.711 182.972 142.687 1.00 173.14 1057 GLU A O 1
ATOM 13144 N N . ARG C 3 1058 ? 233.249 181.006 143.685 1.00 164.70 1058 ARG A N 1
ATOM 13145 C CA . ARG C 3 1058 ? 232.001 180.362 143.283 1.00 164.70 1058 ARG A CA 1
ATOM 13146 C C . ARG C 3 1058 ? 230.808 181.067 143.891 1.00 164.70 1058 ARG A C 1
ATOM 13147 O O . ARG C 3 1058 ? 229.790 181.320 143.215 1.00 164.70 1058 ARG A O 1
ATOM 13155 N N . PHE C 3 1059 ? 230.952 181.428 145.156 1.00 151.72 1059 PHE A N 1
ATOM 13156 C CA . PHE C 3 1059 ? 229.916 182.163 145.830 1.00 151.72 1059 PHE A CA 1
ATOM 13157 C C . PHE C 3 1059 ? 229.661 183.518 145.178 1.00 151.72 1059 PHE A C 1
ATOM 13158 O O . PHE C 3 1059 ? 228.503 183.937 145.041 1.00 151.72 1059 PHE A O 1
ATOM 13166 N N . ASN C 3 1060 ? 230.718 184.241 144.844 1.00 150.23 1060 ASN A N 1
ATOM 13167 C CA . ASN C 3 1060 ? 230.542 185.551 144.239 1.00 150.23 1060 ASN A CA 1
ATOM 13168 C C . ASN C 3 1060 ? 229.823 185.445 142.907 1.00 150.23 1060 ASN A C 1
ATOM 13169 O O . ASN C 3 1060 ? 228.972 186.283 142.590 1.00 150.23 1060 ASN A O 1
ATOM 13174 N N . ALA C 3 1061 ? 230.111 184.382 142.149 1.00 146.95 1061 ALA A N 1
ATOM 13175 C CA . ALA C 3 1061 ? 229.442 184.172 140.868 1.00 146.95 1061 ALA A CA 1
ATOM 13176 C C . ALA C 3 1061 ? 227.942 183.942 141.044 1.00 146.95 1061 ALA A C 1
ATOM 13177 O O . ALA C 3 1061 ? 227.117 184.625 140.405 1.00 146.95 1061 ALA A O 1
ATOM 13179 N N . VAL C 3 1062 ? 227.570 183.005 141.929 1.00 141.29 1062 VAL A N 1
ATOM 13180 C CA . VAL C 3 1062 ? 226.150 182.684 142.086 1.00 141.29 1062 VAL A CA 1
ATOM 13181 C C . VAL C 3 1062 ? 225.395 183.863 142.690 1.00 141.29 1062 VAL A C 1
ATOM 13182 O O . VAL C 3 1062 ? 224.277 184.193 142.256 1.00 141.29 1062 VAL A O 1
ATOM 13186 N N . LYS C 3 1063 ? 226.031 184.566 143.630 1.00 135.72 1063 LYS A N 1
ATOM 13187 C CA . LYS C 3 1063 ? 225.421 185.731 144.238 1.00 135.72 1063 LYS A CA 1
ATOM 13188 C C . LYS C 3 1063 ? 225.223 186.830 143.203 1.00 135.72 1063 LYS A C 1
ATOM 13189 O O . LYS C 3 1063 ? 224.140 187.406 143.125 1.00 135.72 1063 LYS A O 1
ATOM 13195 N N . GLN C 3 1064 ? 226.197 187.041 142.318 1.00 135.51 1064 GLN A N 1
ATOM 13196 C CA . GLN C 3 1064 ? 226.041 188.072 141.297 1.00 135.51 1064 GLN A CA 1
ATOM 13197 C C . GLN C 3 1064 ? 224.854 187.795 140.371 1.00 135.51 1064 GLN A C 1
ATOM 13198 O O . GLN C 3 1064 ? 224.034 188.691 140.112 1.00 135.51 1064 GLN A O 1
ATOM 13204 N N . LYS C 3 1065 ? 224.700 186.537 139.944 1.00 134.99 1065 LYS A N 1
ATOM 13205 C CA . LYS C 3 1065 ? 223.582 186.194 139.060 1.00 134.99 1065 LYS A CA 1
ATOM 13206 C C . LYS C 3 1065 ? 222.237 186.350 139.766 1.00 134.99 1065 LYS A C 1
ATOM 13207 O O . LYS C 3 1065 ? 221.286 186.939 139.213 1.00 134.99 1065 LYS A O 1
ATOM 13213 N N . ARG C 3 1066 ? 222.158 185.849 141.006 1.00 128.34 1066 ARG A N 1
ATOM 13214 C CA . ARG C 3 1066 ? 220.916 185.891 141.767 1.00 128.34 1066 ARG A CA 1
ATOM 13215 C C . ARG C 3 1066 ? 220.488 187.319 142.034 1.00 128.34 1066 ARG A C 1
ATOM 13216 O O . ARG C 3 1066 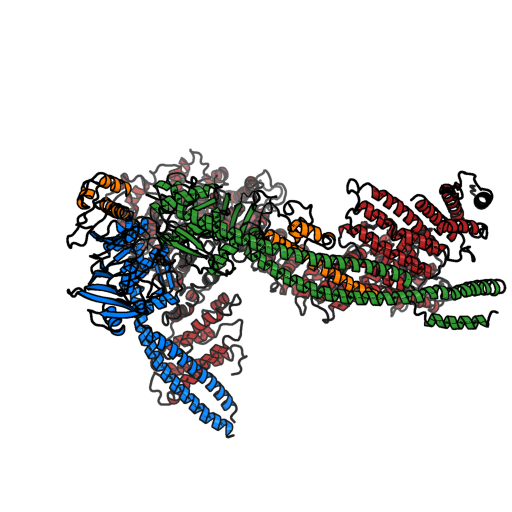? 219.307 187.663 141.889 1.00 128.34 1066 ARG A O 1
ATOM 13224 N N . LEU C 3 1067 ? 221.451 188.175 142.362 1.00 128.88 1067 LEU A N 1
ATOM 13225 C CA . LEU C 3 1067 ? 221.130 189.558 142.675 1.00 128.88 1067 LEU A CA 1
ATOM 13226 C C . LEU C 3 1067 ? 220.747 190.336 141.435 1.00 128.88 1067 LEU A C 1
ATOM 13227 O O . LEU C 3 1067 ? 219.901 191.231 141.517 1.00 128.88 1067 LEU A O 1
ATOM 13232 N N . GLN C 3 1068 ? 221.346 190.001 140.286 1.00 126.36 1068 GLN A N 1
ATOM 13233 C CA . GLN C 3 1068 ? 220.941 190.599 139.018 1.00 126.36 1068 GLN A CA 1
ATOM 13234 C C . GLN C 3 1068 ? 219.464 190.363 138.745 1.00 126.36 1068 GLN A C 1
ATOM 13235 O O . GLN C 3 1068 ? 218.693 191.312 138.526 1.00 126.36 1068 GLN A O 1
ATOM 13241 N N . LYS C 3 1069 ? 219.050 189.094 138.845 1.00 120.08 1069 LYS A N 1
ATOM 13242 C CA . LYS C 3 1069 ? 217.656 188.745 138.572 1.00 120.08 1069 LYS A CA 1
ATOM 13243 C C . LYS C 3 1069 ? 216.701 189.372 139.587 1.00 120.08 1069 LYS A C 1
ATOM 13244 O O . LYS C 3 1069 ? 215.692 189.992 139.205 1.00 120.08 1069 LYS A O 1
ATOM 13250 N N . PHE C 3 1070 ? 217.022 189.239 140.882 1.00 112.38 1070 PHE A N 1
ATOM 13251 C CA . PHE C 3 1070 ? 216.145 189.748 141.932 1.00 112.38 1070 PHE A CA 1
ATOM 13252 C C . PHE C 3 1070 ? 216.007 191.255 141.850 1.00 112.38 1070 PHE A C 1
ATOM 13253 O O . PHE C 3 1070 ? 214.910 191.790 142.047 1.00 112.38 1070 PHE A O 1
ATOM 13261 N N . GLN C 3 1071 ? 217.114 191.955 141.615 1.00 118.34 1071 GLN A N 1
ATOM 13262 C CA . GLN C 3 1071 ? 217.067 193.403 141.588 1.00 118.34 1071 GLN A CA 1
ATOM 13263 C C . GLN C 3 1071 ? 216.286 193.896 140.391 1.00 118.34 1071 GLN A C 1
ATOM 13264 O O . GLN C 3 1071 ? 215.544 194.877 140.506 1.00 118.34 1071 GLN A O 1
ATOM 13270 N N . ALA C 3 1072 ? 216.409 193.203 139.250 1.00 118.29 1072 ALA A N 1
ATOM 13271 C CA . ALA C 3 1072 ? 215.598 193.541 138.084 1.00 118.29 1072 ALA A CA 1
ATOM 13272 C C . ALA C 3 1072 ? 214.112 193.435 138.395 1.00 118.29 1072 ALA A C 1
ATOM 13273 O O . ALA C 3 1072 ? 213.342 194.379 138.151 1.00 118.29 1072 ALA A O 1
ATOM 13275 N N . ALA C 3 1073 ? 213.720 192.320 139.024 1.00 114.45 1073 ALA A N 1
ATOM 13276 C CA . ALA C 3 1073 ? 212.311 192.090 139.341 1.00 114.45 1073 ALA A CA 1
ATOM 13277 C C . ALA C 3 1073 ? 211.775 193.118 140.335 1.00 114.45 1073 ALA A C 1
ATOM 13278 O O . ALA C 3 1073 ? 210.742 193.758 140.084 1.00 114.45 1073 ALA A O 1
ATOM 13280 N N . PHE C 3 1074 ? 212.482 193.309 141.455 1.00 110.03 1074 PHE A N 1
ATOM 13281 C CA . PHE C 3 1074 ? 212.009 194.217 142.496 1.00 110.03 1074 PHE A CA 1
ATOM 13282 C C . PHE C 3 1074 ? 211.979 195.652 142.008 1.00 110.03 1074 PHE A C 1
ATOM 13283 O O . PHE C 3 1074 ? 211.057 196.403 142.347 1.00 110.03 1074 PHE A O 1
ATOM 13291 N N . SER C 3 1075 ? 212.995 196.053 141.243 1.00 117.37 1075 SER A N 1
ATOM 13292 C CA . SER C 3 1075 ? 213.056 197.406 140.722 1.00 117.37 1075 SER A CA 1
ATOM 13293 C C . SER C 3 1075 ? 211.889 197.679 139.799 1.00 117.37 1075 SER A C 1
ATOM 13294 O O . SER C 3 1075 ? 211.262 198.740 139.879 1.00 117.37 1075 SER A O 1
ATOM 13297 N N . HIS C 3 1076 ? 211.553 196.717 138.937 1.00 117.89 1076 HIS A N 1
ATOM 13298 C CA . HIS C 3 1076 ? 210.449 196.990 138.030 1.00 117.89 1076 HIS A CA 1
ATOM 13299 C C . HIS C 3 1076 ? 209.099 196.916 138.726 1.00 117.89 1076 HIS A C 1
ATOM 13300 O O . HIS C 3 1076 ? 208.145 197.561 138.280 1.00 117.89 1076 HIS A O 1
ATOM 13307 N N . ILE C 3 1077 ? 208.979 196.159 139.810 1.00 112.24 1077 ILE A N 1
ATOM 13308 C CA . ILE C 3 1077 ? 207.660 196.072 140.425 1.00 112.24 1077 ILE A CA 1
ATOM 13309 C C . ILE C 3 1077 ? 207.405 197.221 141.391 1.00 112.24 1077 ILE A C 1
ATOM 13310 O O . ILE C 3 1077 ? 206.336 197.834 141.358 1.00 112.24 1077 ILE A O 1
ATOM 13315 N N . SER C 3 1078 ? 208.390 197.614 142.205 1.00 110.55 1078 SER A N 1
ATOM 13316 C CA . SER C 3 1078 ? 208.111 198.513 143.316 1.00 110.55 1078 SER A CA 1
ATOM 13317 C C . SER C 3 1078 ? 207.964 199.954 142.883 1.00 110.55 1078 SER A C 1
ATOM 13318 O O . SER C 3 1078 ? 207.812 200.831 143.734 1.00 110.55 1078 SER A O 1
ATOM 13321 N N . GLU C 3 1079 ? 208.026 200.212 141.588 1.00 107.85 1079 GLU A N 1
ATOM 13322 C CA . GLU C 3 1079 ? 207.767 201.514 141.016 1.00 107.85 1079 GLU A CA 1
ATOM 13323 C C . GLU C 3 1079 ? 206.374 201.612 140.411 1.00 107.85 1079 GLU A C 1
ATOM 13324 O O . GLU C 3 1079 ? 206.029 202.650 139.846 1.00 107.85 1079 GLU A O 1
ATOM 13330 N N . GLN C 3 1080 ? 205.559 200.566 140.518 1.00 105.09 1080 GLN A N 1
ATOM 13331 C CA . GLN C 3 1080 ? 204.286 200.549 139.821 1.00 105.09 1080 GLN A CA 1
ATOM 13332 C C . GLN C 3 1080 ? 203.084 200.262 140.704 1.00 105.09 1080 GLN A C 1
ATOM 13333 O O . GLN C 3 1080 ? 201.964 200.247 140.190 1.00 105.09 1080 GLN A O 1
ATOM 13339 N N . ILE C 3 1081 ? 203.268 200.038 142.004 1.00 96.29 1081 ILE A N 1
ATOM 13340 C CA . ILE C 3 1081 ? 202.130 199.630 142.818 1.00 96.29 1081 ILE A CA 1
ATOM 13341 C C . ILE C 3 1081 ? 201.324 200.830 143.304 1.00 96.29 1081 ILE A C 1
ATOM 13342 O O . ILE C 3 1081 ? 200.093 200.760 143.399 1.00 96.29 1081 ILE A O 1
ATOM 13347 N N . ASP C 3 1082 ? 201.970 201.939 143.599 1.00 104.21 1082 ASP A N 1
ATOM 13348 C CA . ASP C 3 1082 ? 201.243 203.088 144.112 1.00 104.21 1082 ASP A CA 1
ATOM 13349 C C . ASP C 3 1082 ? 200.316 203.761 143.092 1.00 104.21 1082 ASP A C 1
ATOM 13350 O O . ASP C 3 1082 ? 199.210 204.144 143.496 1.00 104.21 1082 ASP A O 1
ATOM 13355 N N . PRO C 3 1083 ? 200.680 203.940 141.802 1.00 102.47 1083 PRO A N 1
ATOM 13356 C CA . PRO C 3 1083 ? 199.670 204.450 140.854 1.00 102.47 1083 PRO A CA 1
ATOM 13357 C C . PRO C 3 1083 ? 198.446 203.567 140.693 1.00 102.47 1083 PRO A C 1
ATOM 13358 O O . PRO C 3 1083 ? 197.324 204.085 140.684 1.00 102.47 1083 PRO A O 1
ATOM 13362 N N . ILE C 3 1084 ? 198.614 202.249 140.604 1.00 95.03 1084 ILE A N 1
ATOM 13363 C CA . ILE C 3 1084 ? 197.431 201.417 140.438 1.00 95.03 1084 ILE A CA 1
ATOM 13364 C C . ILE C 3 1084 ? 196.638 201.326 141.732 1.00 95.03 1084 ILE A C 1
ATOM 13365 O O . ILE C 3 1084 ? 195.409 201.204 141.695 1.00 95.03 1084 ILE A O 1
ATOM 13370 N N . TYR C 3 1085 ? 197.304 201.407 142.888 1.00 91.75 1085 TYR A N 1
ATOM 13371 C CA . TYR C 3 1085 ? 196.571 201.436 144.147 1.00 91.75 1085 TYR A CA 1
ATOM 13372 C C . TYR C 3 1085 ? 195.744 202.701 144.264 1.00 91.75 1085 TYR A C 1
ATOM 13373 O O . TYR C 3 1085 ? 194.587 202.658 144.699 1.00 91.75 1085 TYR A O 1
ATOM 13382 N N . LYS C 3 1086 ? 196.316 203.835 143.852 1.00 102.21 1086 LYS A N 1
ATOM 13383 C CA . LYS C 3 1086 ? 195.556 205.075 143.820 1.00 102.21 1086 LYS A CA 1
ATOM 13384 C C . LYS C 3 1086 ? 194.452 205.022 142.782 1.00 102.21 1086 LYS A C 1
ATOM 13385 O O . LYS C 3 1086 ? 193.445 205.699 142.932 1.00 102.21 1086 LYS A O 1
ATOM 13391 N N . GLU C 3 1087 ? 194.615 204.233 141.728 1.00 102.32 1087 GLU A N 1
ATOM 13392 C CA . GLU C 3 1087 ? 193.507 204.072 140.797 1.00 102.32 1087 GLU A CA 1
ATOM 13393 C C . GLU C 3 1087 ? 192.419 203.191 141.383 1.00 102.32 1087 GLU A C 1
ATOM 13394 O O . GLU C 3 1087 ? 191.246 203.326 141.022 1.00 102.32 1087 GLU A O 1
ATOM 13400 N N . LEU C 3 1088 ? 192.793 202.275 142.269 1.00 95.04 1088 LEU A N 1
ATOM 13401 C CA . LEU C 3 1088 ? 191.812 201.389 142.878 1.00 95.04 1088 LEU A CA 1
ATOM 13402 C C . LEU C 3 1088 ? 191.033 202.068 143.991 1.00 95.04 1088 LEU A C 1
ATOM 13403 O O . LEU C 3 1088 ? 189.838 201.830 144.142 1.00 95.04 1088 LEU A O 1
ATOM 13408 N N . THR C 3 1089 ? 191.678 202.886 144.804 1.00 106.89 1089 THR A N 1
ATOM 13409 C CA . THR C 3 1089 ? 191.018 203.372 146.005 1.00 106.89 1089 THR A CA 1
ATOM 13410 C C . THR C 3 1089 ? 190.565 204.825 145.913 1.00 106.89 1089 THR A C 1
ATOM 13411 O O . THR C 3 1089 ? 190.170 205.396 146.931 1.00 106.89 1089 THR A O 1
ATOM 13415 N N . LYS C 3 1090 ? 190.596 205.434 144.727 1.00 109.32 1090 LYS A N 1
ATOM 13416 C CA . LYS C 3 1090 ? 190.141 206.815 144.546 1.00 109.32 1090 LYS A CA 1
ATOM 13417 C C . LYS C 3 1090 ? 188.709 206.789 144.027 1.00 109.32 1090 LYS A C 1
ATOM 13418 O O . LYS C 3 1090 ? 188.438 206.815 142.828 1.00 109.32 1090 LYS A O 1
ATOM 13424 N N . SER C 3 1091 ? 187.783 206.692 144.959 1.00 114.41 1091 SER A N 1
ATOM 13425 C CA . SER C 3 1091 ? 186.371 206.734 144.647 1.00 114.41 1091 SER A CA 1
ATOM 13426 C C . SER C 3 1091 ? 185.946 208.187 144.482 1.00 114.41 1091 SER A C 1
ATOM 13427 O O . SER C 3 1091 ? 186.709 209.095 144.817 1.00 114.41 1091 SER A O 1
ATOM 13430 N N . PRO C 3 1092 ? 184.748 208.445 143.931 1.00 111.04 1092 PRO A N 1
ATOM 13431 C CA . PRO C 3 1092 ? 184.228 209.824 143.930 1.00 111.04 1092 PRO A CA 1
ATOM 13432 C C . PRO C 3 1092 ? 184.102 210.444 145.307 1.00 111.04 1092 PRO A C 1
ATOM 13433 O O . PRO C 3 1092 ? 184.190 211.671 145.430 1.00 111.04 1092 PRO A O 1
ATOM 13437 N N . ALA C 3 1093 ? 183.911 209.633 146.346 1.00 110.45 1093 ALA A N 1
ATOM 13438 C CA . ALA C 3 1093 ? 183.884 210.157 147.704 1.00 110.45 1093 ALA A CA 1
ATOM 13439 C C . ALA C 3 1093 ? 185.260 210.624 148.159 1.00 110.45 1093 ALA A C 1
ATOM 13440 O O . ALA C 3 1093 ? 185.381 211.663 148.817 1.00 110.45 1093 ALA A O 1
ATOM 13442 N N . PHE C 3 1094 ? 186.314 209.885 147.819 1.00 114.09 1094 PHE A N 1
ATOM 13443 C CA . PHE C 3 1094 ? 187.667 210.207 148.268 1.00 114.09 1094 PHE A CA 1
ATOM 13444 C C . PHE C 3 1094 ? 188.590 210.364 147.068 1.00 114.09 1094 PHE A C 1
ATOM 13445 O O . PHE C 3 1094 ? 189.295 209.416 146.694 1.00 114.09 1094 PHE A O 1
ATOM 13453 N N . PRO C 3 1095 ? 188.645 211.551 146.459 1.00 115.87 1095 PRO A N 1
ATOM 13454 C CA . PRO C 3 1095 ? 189.542 211.752 145.317 1.00 115.87 1095 PRO A CA 1
ATOM 13455 C C . PRO C 3 1095 ? 191.036 211.693 145.598 1.00 115.87 1095 PRO A C 1
ATOM 13456 O O . PRO C 3 1095 ? 191.831 211.860 144.672 1.00 115.87 1095 PRO A O 1
ATOM 13460 N N . LEU C 3 1096 ? 191.435 211.447 146.841 1.00 112.71 1096 LEU A N 1
ATOM 13461 C CA . LEU C 3 1096 ? 192.815 211.137 147.197 1.00 112.71 1096 LEU A CA 1
ATOM 13462 C C . LEU C 3 1096 ? 192.800 209.748 147.815 1.00 112.71 1096 LEU A C 1
ATOM 13463 O O . LEU C 3 1096 ? 192.592 209.601 149.020 1.00 112.71 1096 LEU A O 1
ATOM 13468 N N . GLY C 3 1097 ? 193.033 208.741 146.981 1.00 106.80 1097 GLY A N 1
ATOM 13469 C CA . GLY C 3 1097 ? 192.766 207.361 147.321 1.00 106.80 1097 GLY A CA 1
ATOM 13470 C C . GLY C 3 1097 ? 193.496 206.768 148.504 1.00 106.80 1097 GLY A C 1
ATOM 13471 O O . GLY C 3 1097 ? 192.858 206.217 149.392 1.00 106.80 1097 GLY A O 1
ATOM 13472 N N . GLY C 3 1098 ? 194.812 206.864 148.545 1.00 101.57 1098 GLY A N 1
ATOM 13473 C CA . GLY C 3 1098 ? 195.564 206.184 149.577 1.00 101.57 1098 GLY A CA 1
ATOM 13474 C C . GLY C 3 1098 ? 196.945 205.860 149.053 1.00 101.57 1098 GLY A C 1
ATOM 13475 O O . GLY C 3 1098 ? 197.328 206.290 147.971 1.00 101.57 1098 GLY A O 1
ATOM 13476 N N . THR C 3 1099 ? 197.698 205.109 149.850 1.00 97.30 1099 THR A N 1
ATOM 13477 C CA . THR C 3 1099 ? 199.087 204.855 149.484 1.00 97.30 1099 THR A CA 1
ATOM 13478 C C . THR C 3 1099 ? 199.463 203.409 149.762 1.00 97.30 1099 THR A C 1
ATOM 13479 O O . THR C 3 1099 ? 198.742 202.673 150.433 1.00 97.30 1099 THR A O 1
ATOM 13483 N N . ALA C 3 1100 ? 200.619 203.010 149.234 1.00 87.53 1100 ALA A N 1
ATOM 13484 C CA . ALA C 3 1100 ? 201.128 201.661 149.427 1.00 87.53 1100 ALA A CA 1
ATOM 13485 C C . ALA C 3 1100 ? 202.637 201.668 149.259 1.00 87.53 1100 ALA A C 1
ATOM 13486 O O . ALA C 3 1100 ? 203.162 202.301 148.344 1.00 87.53 1100 ALA A O 1
ATOM 13488 N N . TYR C 3 1101 ? 203.321 200.945 150.129 1.00 92.23 1101 TYR A N 1
ATOM 13489 C CA . TYR C 3 1101 ? 204.770 200.923 150.173 1.00 92.23 1101 TYR A CA 1
ATOM 13490 C C . TYR C 3 1101 ? 205.274 199.490 150.247 1.00 92.23 1101 TYR A C 1
ATOM 13491 O O . TYR C 3 1101 ? 204.703 198.655 150.953 1.00 92.23 1101 TYR A O 1
ATOM 13500 N N . LEU C 3 1102 ? 206.351 199.217 149.516 1.00 95.46 1102 LEU A N 1
ATOM 13501 C CA . LEU C 3 1102 ? 207.112 197.974 149.604 1.00 95.46 1102 LEU A CA 1
ATOM 13502 C C . LEU C 3 1102 ? 208.538 198.322 149.990 1.00 95.46 1102 LEU A C 1
ATOM 13503 O O . LEU C 3 1102 ? 209.273 198.900 149.186 1.00 95.46 1102 LEU A O 1
ATOM 13508 N N . THR C 3 1103 ? 208.933 197.983 151.211 1.00 100.38 1103 THR A N 1
ATOM 13509 C CA . THR C 3 1103 ? 210.268 198.284 151.696 1.00 100.38 1103 THR A CA 1
ATOM 13510 C C . THR C 3 1103 ? 210.987 197.004 152.088 1.00 100.38 1103 THR A C 1
ATOM 13511 O O . THR C 3 1103 ? 210.387 195.936 152.222 1.00 100.38 1103 THR A O 1
ATOM 13515 N N . LEU C 3 1104 ? 212.294 197.132 152.283 1.00 108.04 1104 LEU A N 1
ATOM 13516 C CA . LEU C 3 1104 ? 213.121 196.023 152.721 1.00 108.04 1104 LEU A CA 1
ATOM 13517 C C . LEU C 3 1104 ? 214.257 196.573 153.564 1.00 108.04 1104 LEU A C 1
ATOM 13518 O O . LEU C 3 1104 ? 214.611 197.748 153.463 1.00 108.04 1104 LEU A O 1
ATOM 13523 N N . ASP C 3 1105 ? 214.871 195.691 154.351 1.00 122.83 1105 ASP A N 1
ATOM 13524 C CA . ASP C 3 1105 ? 215.843 196.141 155.340 1.00 122.83 1105 ASP A CA 1
ATOM 13525 C C . ASP C 3 1105 ? 217.211 196.410 154.725 1.00 122.83 1105 ASP A C 1
ATOM 13526 O O . ASP C 3 1105 ? 217.706 197.541 154.754 1.00 122.83 1105 ASP A O 1
ATOM 13531 N N . ASP C 3 1106 ? 217.846 195.387 154.183 1.00 132.79 1106 ASP A N 1
ATOM 13532 C CA . ASP C 3 1106 ? 219.177 195.525 153.613 1.00 132.79 1106 ASP A CA 1
ATOM 13533 C C . ASP C 3 1106 ? 219.068 195.678 152.107 1.00 132.79 1106 ASP A C 1
ATOM 13534 O O . ASP C 3 1106 ? 218.789 194.702 151.406 1.00 132.79 1106 ASP A O 1
ATOM 13539 N N . LEU C 3 1107 ? 219.399 196.877 151.615 1.00 132.91 1107 LEU A N 1
ATOM 13540 C CA . LEU C 3 1107 ? 219.315 197.190 150.190 1.00 132.91 1107 LEU A CA 1
ATOM 13541 C C . LEU C 3 1107 ? 220.244 196.326 149.347 1.00 132.91 1107 LEU A C 1
ATOM 13542 O O . LEU C 3 1107 ? 219.914 195.992 148.204 1.00 132.91 1107 LEU A O 1
ATOM 13547 N N . ASP C 3 1108 ? 221.385 195.925 149.897 1.00 135.07 1108 ASP A N 1
ATOM 13548 C CA . ASP C 3 1108 ? 222.340 195.115 149.154 1.00 135.07 1108 ASP A CA 1
ATOM 13549 C C . ASP C 3 1108 ? 222.067 193.619 149.274 1.00 135.07 1108 ASP A C 1
ATOM 13550 O O . ASP C 3 1108 ? 222.279 192.875 148.312 1.00 135.07 1108 ASP A O 1
ATOM 13555 N N . GLU C 3 1109 ? 221.602 193.152 150.431 1.00 143.39 1109 GLU A N 1
ATOM 13556 C CA . GLU C 3 1109 ? 221.323 191.734 150.648 1.00 143.39 1109 GLU A CA 1
ATOM 13557 C C . GLU C 3 1109 ? 219.860 191.604 151.048 1.00 143.39 1109 GLU A C 1
ATOM 13558 O O . GLU C 3 1109 ? 219.525 191.565 152.242 1.00 143.39 1109 GLU A O 1
ATOM 13564 N N . PRO C 3 1110 ? 218.956 191.520 150.074 1.00 132.76 1110 PRO A N 1
ATOM 13565 C CA . PRO C 3 1110 ? 217.524 191.602 150.382 1.00 132.76 1110 PRO A CA 1
ATOM 13566 C C . PRO C 3 1110 ? 216.895 190.302 150.826 1.00 132.76 1110 PRO A C 1
ATOM 13567 O O . PRO C 3 1110 ? 215.817 190.338 151.429 1.00 132.76 1110 PRO A O 1
ATOM 13571 N N . TYR C 3 1111 ? 217.528 189.161 150.578 1.00 123.21 1111 TYR A N 1
ATOM 13572 C CA . TYR C 3 1111 ? 216.896 187.884 150.870 1.00 123.21 1111 TYR A CA 1
ATOM 13573 C C . TYR C 3 1111 ? 216.777 187.591 152.352 1.00 123.21 1111 TYR A C 1
ATOM 13574 O O . TYR C 3 1111 ? 216.135 186.606 152.720 1.00 123.21 1111 TYR A O 1
ATOM 13583 N N . LEU C 3 1112 ? 217.392 188.402 153.201 1.00 133.40 1112 LEU A N 1
ATOM 13584 C CA . LEU C 3 1112 ? 217.393 188.146 154.631 1.00 133.40 1112 LEU A CA 1
ATOM 13585 C C . LEU C 3 1112 ? 216.080 188.568 155.260 1.00 133.40 1112 LEU A C 1
ATOM 13586 O O . LEU C 3 1112 ? 215.345 187.773 155.832 1.00 133.40 1112 LEU A O 1
ATOM 13591 N N . GLY C 3 1113 ? 215.754 189.888 155.154 1.00 131.05 1113 GLY A N 1
ATOM 13592 C CA . GLY C 3 1113 ? 214.497 190.390 155.619 1.00 131.05 1113 GLY A CA 1
ATOM 13593 C C . GLY C 3 1113 ? 213.529 190.449 154.454 1.00 131.05 1113 GLY A C 1
ATOM 13594 O O . GLY C 3 1113 ? 213.825 191.059 153.427 1.00 131.05 1113 GLY A O 1
ATOM 13595 N N . GLY C 3 1114 ? 212.379 189.813 154.628 1.00 108.56 1114 GLY A N 1
ATOM 13596 C CA . GLY C 3 1114 ? 211.412 189.701 153.554 1.00 108.56 1114 GLY A CA 1
ATOM 13597 C C . GLY C 3 1114 ? 210.836 191.043 153.160 1.00 108.56 1114 GLY A C 1
ATOM 13598 O O . GLY C 3 1114 ? 210.998 192.059 153.833 1.00 108.56 1114 GLY A O 1
ATOM 13599 N N . ILE C 3 1115 ? 210.166 191.041 152.017 1.00 94.39 1115 ILE A N 1
ATOM 13600 C CA . ILE C 3 1115 ? 209.684 192.281 151.437 1.00 94.39 1115 ILE A CA 1
ATOM 13601 C C . ILE C 3 1115 ? 208.510 192.772 152.258 1.00 94.39 1115 ILE A C 1
ATOM 13602 O O . ILE C 3 1115 ? 207.387 192.286 152.107 1.00 94.39 1115 ILE A O 1
ATOM 13607 N N . LYS C 3 1116 ? 208.770 193.712 153.152 1.00 94.02 1116 LYS A N 1
ATOM 13608 C CA . LYS C 3 1116 ? 207.704 194.256 153.969 1.00 94.02 1116 LYS A CA 1
ATOM 13609 C C . LYS C 3 1116 ? 206.813 195.150 153.121 1.00 94.02 1116 LYS A C 1
ATOM 13610 O O . LYS C 3 1116 ? 207.285 195.863 152.234 1.00 94.02 1116 LYS A O 1
ATOM 13616 N N . PHE C 3 1117 ? 205.513 195.093 153.389 1.00 85.85 1117 PHE A N 1
ATOM 13617 C CA . PHE C 3 1117 ? 204.493 195.665 152.522 1.00 85.85 1117 PHE A CA 1
ATOM 13618 C C . PHE C 3 1117 ? 203.439 196.310 153.389 1.00 85.85 1117 PHE A C 1
ATOM 13619 O O . PHE C 3 1117 ? 202.916 195.652 154.284 1.00 85.85 1117 PHE A O 1
ATOM 13627 N N . HIS C 3 1118 ? 203.115 197.570 153.124 1.00 89.28 1118 HIS A N 1
ATOM 13628 C CA . HIS C 3 1118 ? 202.123 198.279 153.915 1.00 89.28 1118 HIS A CA 1
ATOM 13629 C C . HIS C 3 1118 ? 201.274 199.147 153.002 1.00 89.28 1118 HIS A C 1
ATOM 13630 O O . HIS C 3 1118 ? 201.682 199.499 151.900 1.00 89.28 1118 HIS A O 1
ATOM 13637 N N . ALA C 3 1119 ? 200.091 199.495 153.483 1.00 89.14 1119 ALA A N 1
ATOM 13638 C CA . ALA C 3 1119 ? 199.068 200.162 152.706 1.00 89.14 1119 ALA A CA 1
ATOM 13639 C C . ALA C 3 1119 ? 198.265 201.057 153.624 1.00 89.14 1119 ALA A C 1
ATOM 13640 O O . ALA C 3 1119 ? 198.147 200.816 154.825 1.00 89.14 1119 ALA A O 1
ATOM 13642 N N . MET C 3 1120 ? 197.720 202.091 153.037 1.00 99.17 1120 MET A N 1
ATOM 13643 C CA . MET C 3 1120 ? 196.988 203.136 153.714 1.00 99.17 1120 MET A CA 1
ATOM 13644 C C . MET C 3 1120 ? 195.713 203.446 152.970 1.00 99.17 1120 MET A C 1
ATOM 13645 O O . MET C 3 1120 ? 195.769 204.068 151.899 1.00 99.17 1120 MET A O 1
ATOM 13650 N N . PRO C 3 1121 ? 194.562 203.129 153.549 1.00 89.54 1121 PRO A N 1
ATOM 13651 C CA . PRO C 3 1121 ? 193.272 203.508 152.977 1.00 89.54 1121 PRO A CA 1
ATOM 13652 C C . PRO C 3 1121 ? 193.087 205.014 153.040 1.00 89.54 1121 PRO A C 1
ATOM 13653 O O . PRO C 3 1121 ? 193.932 205.692 153.641 1.00 89.54 1121 PRO A O 1
ATOM 13657 N N . PRO C 3 1122 ? 192.005 205.597 152.417 1.00 94.14 1122 PRO A N 1
ATOM 13658 C CA . PRO C 3 1122 ? 191.906 207.065 152.365 1.00 94.14 1122 PRO A CA 1
ATOM 13659 C C . PRO C 3 1122 ? 191.926 207.774 153.707 1.00 94.14 1122 PRO A C 1
ATOM 13660 O O . PRO C 3 1122 ? 192.852 208.544 153.977 1.00 94.14 1122 PRO A O 1
ATOM 13664 N N . MET C 3 1123 ? 190.978 207.476 154.580 1.00 100.54 1123 MET A N 1
ATOM 13665 C CA . MET C 3 1123 ? 190.912 208.137 155.872 1.00 100.54 1123 MET A CA 1
ATOM 13666 C C . MET C 3 1123 ? 191.471 207.215 156.945 1.00 100.54 1123 MET A C 1
ATOM 13667 O O . MET C 3 1123 ? 190.734 206.628 157.734 1.00 100.54 1123 MET A O 1
ATOM 13672 N N . LYS C 3 1124 ? 192.800 207.112 156.984 1.00 95.95 1124 LYS A N 1
ATOM 13673 C CA . LYS C 3 1124 ? 193.452 206.235 157.945 1.00 95.95 1124 LYS A CA 1
ATOM 13674 C C . LYS C 3 1124 ? 194.927 206.613 158.077 1.00 95.95 1124 LYS A C 1
ATOM 13675 O O . LYS C 3 1124 ? 195.537 207.089 157.120 1.00 95.95 1124 LYS A O 1
ATOM 13681 N N . ARG C 3 1125 ? 195.479 206.424 159.285 1.00 100.13 1125 ARG A N 1
ATOM 13682 C CA . ARG C 3 1125 ? 196.897 206.540 159.616 1.00 100.13 1125 ARG A CA 1
ATOM 13683 C C . ARG C 3 1125 ? 197.670 205.244 159.336 1.00 100.13 1125 ARG A C 1
ATOM 13684 O O . ARG C 3 1125 ? 197.122 204.259 158.839 1.00 100.13 1125 ARG A O 1
ATOM 13692 N N . PHE C 3 1126 ? 198.970 205.233 159.684 1.00 84.30 1126 PHE A N 1
ATOM 13693 C CA . PHE C 3 1126 ? 199.849 204.108 159.379 1.00 84.30 1126 PHE A CA 1
ATOM 13694 C C . PHE C 3 1126 ? 199.775 203.009 160.397 1.00 84.30 1126 PHE A C 1
ATOM 13695 O O . PHE C 3 1126 ? 200.117 203.205 161.565 1.00 84.30 1126 PHE A O 1
ATOM 13703 N N . ARG C 3 1127 ? 199.333 201.843 159.940 1.00 90.62 1127 ARG A N 1
ATOM 13704 C CA . ARG C 3 1127 ? 199.374 200.615 160.711 1.00 90.62 1127 ARG A CA 1
ATOM 13705 C C . ARG C 3 1127 ? 199.780 199.478 159.793 1.00 90.62 1127 ARG A C 1
ATOM 13706 O O . ARG C 3 1127 ? 199.541 199.510 158.585 1.00 90.62 1127 ARG A O 1
ATOM 13714 N N . ASP C 3 1128 ? 200.382 198.456 160.392 1.00 102.28 1128 ASP A N 1
ATOM 13715 C CA . ASP C 3 1128 ? 200.884 197.311 159.650 1.00 102.28 1128 ASP A CA 1
ATOM 13716 C C . ASP C 3 1128 ? 199.732 196.464 159.116 1.00 102.28 1128 ASP A C 1
ATOM 13717 O O . ASP C 3 1128 ? 198.561 196.704 159.407 1.00 102.28 1128 ASP A O 1
ATOM 13722 N N . MET C 3 1129 ? 200.074 195.426 158.351 1.00 96.85 1129 MET A N 1
ATOM 13723 C CA . MET C 3 1129 ? 199.061 194.626 157.669 1.00 96.85 1129 MET A CA 1
ATOM 13724 C C . MET C 3 1129 ? 198.487 193.549 158.512 1.00 96.85 1129 MET A C 1
ATOM 13725 O O . MET C 3 1129 ? 197.923 192.595 157.974 1.00 96.85 1129 MET A O 1
ATOM 13730 N N . ASP C 3 1130 ? 198.600 193.671 159.822 1.00 107.71 1130 ASP A N 1
ATOM 13731 C CA . ASP C 3 1130 ? 198.044 192.698 160.735 1.00 107.71 1130 ASP A CA 1
ATOM 13732 C C . ASP C 3 1130 ? 196.707 193.148 161.294 1.00 107.71 1130 ASP A C 1
ATOM 13733 O O . ASP C 3 1130 ? 195.717 192.425 161.189 1.00 107.71 1130 ASP A O 1
ATOM 13738 N N . GLN C 3 1131 ? 196.651 194.345 161.867 1.00 95.37 1131 GLN A N 1
ATOM 13739 C CA . GLN C 3 1131 ? 195.418 194.856 162.436 1.00 95.37 1131 GLN A CA 1
ATOM 13740 C C . GLN C 3 1131 ? 194.560 195.590 161.424 1.00 95.37 1131 GLN A C 1
ATOM 13741 O O . GLN C 3 1131 ? 193.662 196.332 161.812 1.00 95.37 1131 GLN A O 1
ATOM 13747 N N . LEU C 3 1132 ? 194.798 195.390 160.140 1.00 87.80 1132 LEU A N 1
ATOM 13748 C CA . LEU C 3 1132 ? 193.895 195.928 159.144 1.00 87.80 1132 LEU A CA 1
ATOM 13749 C C . LEU C 3 1132 ? 192.678 195.012 159.014 1.00 87.80 1132 LEU A C 1
ATOM 13750 O O . LEU C 3 1132 ? 192.696 193.860 159.449 1.00 87.80 1132 LEU A O 1
ATOM 13755 N N . SER C 3 1133 ? 191.605 195.532 158.425 1.00 92.97 1133 SER A N 1
ATOM 13756 C CA . SER C 3 1133 ? 190.368 194.775 158.332 1.00 92.97 1133 SER A CA 1
ATOM 13757 C C . SER C 3 1133 ? 190.257 194.053 156.994 1.00 92.97 1133 SER A C 1
ATOM 13758 O O . SER C 3 1133 ? 191.195 194.025 156.196 1.00 92.97 1133 SER A O 1
ATOM 13761 N N . GLY C 3 1134 ? 189.087 193.467 156.737 1.00 92.70 1134 GLY A N 1
ATOM 13762 C CA . GLY C 3 1134 ? 188.955 192.556 155.613 1.00 92.70 1134 GLY A CA 1
ATOM 13763 C C . GLY C 3 1134 ? 188.924 193.259 154.271 1.00 92.70 1134 GLY A C 1
ATOM 13764 O O . GLY C 3 1134 ? 189.559 192.810 153.311 1.00 92.70 1134 GLY A O 1
ATOM 13765 N N . GLY C 3 1135 ? 188.183 194.364 154.185 1.00 91.79 1135 GLY A N 1
ATOM 13766 C CA . GLY C 3 1135 ? 187.981 195.012 152.900 1.00 91.79 1135 GLY A CA 1
ATOM 13767 C C . GLY C 3 1135 ? 189.256 195.597 152.330 1.00 91.79 1135 GLY A C 1
ATOM 13768 O O . GLY C 3 1135 ? 189.579 195.398 151.151 1.00 91.79 1135 GLY A O 1
ATOM 13769 N N . GLU C 3 1136 ? 190.020 196.287 153.172 1.00 92.87 1136 GLU A N 1
ATOM 13770 C CA . GLU C 3 1136 ? 191.285 196.834 152.714 1.00 92.87 1136 GLU A CA 1
ATOM 13771 C C . GLU C 3 1136 ? 192.284 195.734 152.417 1.00 92.87 1136 GLU A C 1
ATOM 13772 O O . GLU C 3 1136 ? 193.117 195.895 151.522 1.00 92.87 1136 GLU A O 1
ATOM 13778 N N . LYS C 3 1137 ? 192.204 194.610 153.139 1.00 89.71 1137 LYS A N 1
ATOM 13779 C CA . LYS C 3 1137 ? 193.053 193.463 152.832 1.00 89.71 1137 LYS A CA 1
ATOM 13780 C C . LYS C 3 1137 ? 192.762 192.937 151.440 1.00 89.71 1137 LYS A C 1
ATOM 13781 O O . LYS C 3 1137 ? 193.686 192.643 150.670 1.00 89.71 1137 LYS A O 1
ATOM 13787 N N . THR C 3 1138 ? 191.477 192.853 151.092 1.00 91.54 1138 THR A N 1
ATOM 13788 C CA . THR C 3 1138 ? 191.088 192.396 149.766 1.00 91.54 1138 THR A CA 1
ATOM 13789 C C . THR C 3 1138 ? 191.587 193.349 148.690 1.00 91.54 1138 THR A C 1
ATOM 13790 O O . THR C 3 1138 ? 192.195 192.916 147.702 1.00 91.54 1138 THR A O 1
ATOM 13794 N N . MET C 3 1139 ? 191.402 194.657 148.909 1.00 85.37 1139 MET A N 1
ATOM 13795 C CA . MET C 3 1139 ? 191.844 195.657 147.932 1.00 85.37 1139 MET A CA 1
ATOM 13796 C C . MET C 3 1139 ? 193.347 195.631 147.751 1.00 85.37 1139 MET A C 1
ATOM 13797 O O . MET C 3 1139 ? 193.846 195.721 146.623 1.00 85.37 1139 MET A O 1
ATOM 13802 N N . ALA C 3 1140 ? 194.078 195.477 148.852 1.00 87.92 1140 ALA A N 1
ATOM 13803 C CA . ALA C 3 1140 ? 195.529 195.456 148.788 1.00 87.92 1140 ALA A CA 1
ATOM 13804 C C . ALA C 3 1140 ? 196.030 194.226 148.058 1.00 87.92 1140 ALA A C 1
ATOM 13805 O O . ALA C 3 1140 ? 196.975 194.317 147.267 1.00 87.92 1140 ALA A O 1
ATOM 13807 N N . ALA C 3 1141 ? 195.405 193.074 148.299 1.00 95.77 1141 ALA A N 1
ATOM 13808 C CA . ALA C 3 1141 ? 195.830 191.860 147.616 1.00 95.77 1141 ALA A CA 1
ATOM 13809 C C . ALA C 3 1141 ? 195.576 191.949 146.120 1.00 95.77 1141 ALA A C 1
ATOM 13810 O O . ALA C 3 1141 ? 196.419 191.528 145.314 1.00 95.77 1141 ALA A O 1
ATOM 13812 N N . LEU C 3 1142 ? 194.435 192.518 145.730 1.00 93.33 1142 LEU A N 1
ATOM 13813 C CA . LEU C 3 1142 ? 194.147 192.653 144.306 1.00 93.33 1142 LEU A CA 1
ATOM 13814 C C . LEU C 3 1142 ? 195.080 193.651 143.640 1.00 93.33 1142 LEU A C 1
ATOM 13815 O O . LEU C 3 1142 ? 195.523 193.430 142.501 1.00 93.33 1142 LEU A O 1
ATOM 13820 N N . ALA C 3 1143 ? 195.413 194.735 144.344 1.00 89.87 1143 ALA A N 1
ATOM 13821 C CA . ALA C 3 1143 ? 196.390 195.682 143.826 1.00 89.87 1143 ALA A CA 1
ATOM 13822 C C . ALA C 3 1143 ? 197.754 195.031 143.664 1.00 89.87 1143 ALA A C 1
ATOM 13823 O O . ALA C 3 1143 ? 198.453 195.281 142.676 1.00 89.87 1143 ALA A O 1
ATOM 13825 N N . LEU C 3 1144 ? 198.133 194.174 144.613 1.00 92.19 1144 LEU A N 1
ATOM 13826 C CA . LEU C 3 1144 ? 199.413 193.479 144.537 1.00 92.19 1144 LEU A CA 1
ATOM 13827 C C . LEU C 3 1144 ? 199.467 192.537 143.344 1.00 92.19 1144 LEU A C 1
ATOM 13828 O O . LEU C 3 1144 ? 200.483 192.471 142.639 1.00 92.19 1144 LEU A O 1
ATOM 13833 N N . LEU C 3 1145 ? 198.376 191.811 143.100 1.00 93.85 1145 LEU A N 1
ATOM 13834 C CA . LEU C 3 1145 ? 198.338 190.906 141.959 1.00 93.85 1145 LEU A CA 1
ATOM 13835 C C . LEU C 3 1145 ? 198.420 191.667 140.645 1.00 93.85 1145 LEU A C 1
ATOM 13836 O O . LEU C 3 1145 ? 199.132 191.248 139.720 1.00 93.85 1145 LEU A O 1
ATOM 13841 N N . PHE C 3 1146 ? 197.734 192.808 140.556 1.00 90.29 1146 PHE A N 1
ATOM 13842 C CA . PHE C 3 1146 ? 197.819 193.605 139.336 1.00 90.29 1146 PHE A CA 1
ATOM 13843 C C . PHE C 3 1146 ? 199.218 194.176 139.145 1.00 90.29 1146 PHE A C 1
ATOM 13844 O O . PHE C 3 1146 ? 199.704 194.288 138.011 1.00 90.29 1146 PHE A O 1
ATOM 13852 N N . ALA C 3 1147 ? 199.888 194.516 140.247 1.00 96.68 1147 ALA A N 1
ATOM 13853 C CA . ALA C 3 1147 ? 201.261 194.995 140.157 1.00 96.68 1147 ALA A CA 1
ATOM 13854 C C . ALA C 3 1147 ? 202.194 193.913 139.650 1.00 96.68 1147 ALA A C 1
ATOM 13855 O O . ALA C 3 1147 ? 203.114 194.196 138.875 1.00 96.68 1147 ALA A O 1
ATOM 13857 N N . ILE C 3 1148 ? 201.972 192.673 140.088 1.00 97.73 1148 ILE A N 1
ATOM 13858 C CA . ILE C 3 1148 ? 202.719 191.533 139.560 1.00 97.73 1148 ILE A CA 1
ATOM 13859 C C . ILE C 3 1148 ? 202.502 191.431 138.059 1.00 97.73 1148 ILE A C 1
ATOM 13860 O O . ILE C 3 1148 ? 203.442 191.226 137.281 1.00 97.73 1148 ILE A O 1
ATOM 13865 N N . HIS C 3 1149 ? 201.267 191.698 137.637 1.00 112.61 1149 HIS A N 1
ATOM 13866 C CA . HIS C 3 1149 ? 200.887 191.594 136.230 1.00 112.61 1149 HIS A CA 1
ATOM 13867 C C . HIS C 3 1149 ? 201.526 192.633 135.384 1.00 112.61 1149 HIS A C 1
ATOM 13868 O O . HIS C 3 1149 ? 201.716 192.428 134.181 1.00 112.61 1149 HIS A O 1
ATOM 13875 N N . SER C 3 1150 ? 201.857 193.748 136.001 1.00 116.91 1150 SER A N 1
ATOM 13876 C CA . SER C 3 1150 ? 202.558 194.785 135.289 1.00 116.91 1150 SER A CA 1
ATOM 13877 C C . SER C 3 1150 ? 203.952 194.350 134.866 1.00 116.91 1150 SER A C 1
ATOM 13878 O O . SER C 3 1150 ? 204.481 194.894 133.897 1.00 116.91 1150 SER A O 1
ATOM 13881 N N . TYR C 3 1151 ? 204.552 193.373 135.546 1.00 121.28 1151 TYR A N 1
ATOM 13882 C CA . TYR C 3 1151 ? 205.896 192.960 135.165 1.00 121.28 1151 TYR A CA 1
ATOM 13883 C C . TYR C 3 1151 ? 205.872 191.982 133.999 1.00 121.28 1151 TYR A C 1
ATOM 13884 O O . TYR C 3 1151 ? 206.383 192.282 132.916 1.00 121.28 1151 TYR A O 1
ATOM 13893 N N . GLN C 3 1152 ? 205.301 190.803 134.201 1.00 120.53 1152 GLN A N 1
ATOM 13894 C CA . GLN C 3 1152 ? 205.191 189.820 133.123 1.00 120.53 1152 GLN A CA 1
ATOM 13895 C C . GLN C 3 1152 ? 203.722 189.520 132.870 1.00 120.53 1152 GLN A C 1
ATOM 13896 O O . GLN C 3 1152 ? 203.020 189.030 133.775 1.00 120.53 1152 GLN A O 1
ATOM 13902 N N . PRO C 3 1153 ? 203.188 189.854 131.702 1.00 120.14 1153 PRO A N 1
ATOM 13903 C CA . PRO C 3 1153 ? 201.750 189.669 131.475 1.00 120.14 1153 PRO A CA 1
ATOM 13904 C C . PRO C 3 1153 ? 201.400 188.199 131.310 1.00 120.14 1153 PRO A C 1
ATOM 13905 O O . PRO C 3 1153 ? 202.074 187.461 130.591 1.00 120.14 1153 PRO A O 1
ATOM 13909 N N . SER C 3 1154 ? 200.367 187.781 131.993 1.00 114.12 1154 SER A N 1
ATOM 13910 C CA . SER C 3 1154 ? 199.860 186.429 131.864 1.00 114.12 1154 SER A CA 1
ATOM 13911 C C . SER C 3 1154 ? 198.693 186.402 130.887 1.00 114.12 1154 SER A C 1
ATOM 13912 O O . SER C 3 1154 ? 197.950 187.379 130.773 1.00 114.12 1154 SER A O 1
ATOM 13915 N N . PRO C 3 1155 ? 198.524 185.306 130.149 1.00 111.31 1155 PRO A N 1
ATOM 13916 C CA . PRO C 3 1155 ? 197.465 185.263 129.133 1.00 111.31 1155 PRO A CA 1
ATOM 13917 C C . PRO C 3 1155 ? 196.062 185.210 129.693 1.00 111.31 1155 PRO A C 1
ATOM 13918 O O . PRO C 3 1155 ? 195.116 185.552 128.975 1.00 111.31 1155 PRO A O 1
ATOM 13922 N N . PHE C 3 1156 ? 195.884 184.804 130.940 1.00 104.69 1156 PHE A N 1
ATOM 13923 C CA . PHE C 3 1156 ? 194.549 184.705 131.493 1.00 104.69 1156 PHE A CA 1
ATOM 13924 C C . PHE C 3 1156 ? 194.637 184.898 132.990 1.00 104.69 1156 PHE A C 1
ATOM 13925 O O . PHE C 3 1156 ? 195.722 184.929 133.571 1.00 104.69 1156 PHE A O 1
ATOM 13933 N N . PHE C 3 1157 ? 193.470 184.978 133.616 1.00 109.38 1157 PHE A N 1
ATOM 13934 C CA . PHE C 3 1157 ? 193.398 185.303 135.029 1.00 109.38 1157 PHE A CA 1
ATOM 13935 C C . PHE C 3 1157 ? 192.075 184.824 135.579 1.00 109.38 1157 PHE A C 1
ATOM 13936 O O . PHE C 3 1157 ? 191.024 185.333 135.178 1.00 109.38 1157 PHE A O 1
ATOM 13944 N N . VAL C 3 1158 ? 192.129 183.934 136.555 1.00 99.15 1158 VAL A N 1
ATOM 13945 C CA . VAL C 3 1158 ? 190.938 183.270 137.044 1.00 99.15 1158 VAL A CA 1
ATOM 13946 C C . VAL C 3 1158 ? 190.653 183.730 138.460 1.00 99.15 1158 VAL A C 1
ATOM 13947 O O . VAL C 3 1158 ? 191.440 183.475 139.378 1.00 99.15 1158 VAL A O 1
ATOM 13951 N N . LEU C 3 1159 ? 189.496 184.334 138.661 1.00 104.71 1159 LEU A N 1
ATOM 13952 C CA . LEU C 3 1159 ? 189.099 184.859 139.951 1.00 104.71 1159 LEU A CA 1
ATOM 13953 C C . LEU C 3 1159 ? 187.907 184.110 140.490 1.00 104.71 1159 LEU A C 1
ATOM 13954 O O . LEU C 3 1159 ? 186.905 183.955 139.795 1.00 104.71 1159 LEU A O 1
ATOM 13959 N N . ASP C 3 1160 ? 188.032 183.651 141.721 1.00 110.31 1160 ASP A N 1
ATOM 13960 C CA . ASP C 3 1160 ? 186.923 183.094 142.476 1.00 110.31 1160 ASP A CA 1
ATOM 13961 C C . ASP C 3 1160 ? 186.272 184.233 143.261 1.00 110.31 1160 ASP A C 1
ATOM 13962 O O . ASP C 3 1160 ? 186.410 185.401 142.889 1.00 110.31 1160 ASP A O 1
ATOM 13967 N N . GLU C 3 1161 ? 185.526 183.915 144.319 1.00 112.77 1161 GLU A N 1
ATOM 13968 C CA . GLU C 3 1161 ? 184.711 184.905 145.008 1.00 112.77 1161 GLU A CA 1
ATOM 13969 C C . GLU C 3 1161 ? 185.601 185.905 145.720 1.00 112.77 1161 GLU A C 1
ATOM 13970 O O . GLU C 3 1161 ? 185.933 185.749 146.897 1.00 112.77 1161 GLU A O 1
ATOM 13976 N N . ILE C 3 1162 ? 186.007 186.931 144.974 1.00 111.33 1162 ILE A N 1
ATOM 13977 C CA . ILE C 3 1162 ? 186.879 187.964 145.512 1.00 111.33 1162 ILE A CA 1
ATOM 13978 C C . ILE C 3 1162 ? 186.129 189.026 146.286 1.00 111.33 1162 ILE A C 1
ATOM 13979 O O . ILE C 3 1162 ? 186.764 189.878 146.913 1.00 111.33 1162 ILE A O 1
ATOM 13984 N N . ASP C 3 1163 ? 184.805 189.017 146.257 1.00 119.80 1163 ASP A N 1
ATOM 13985 C CA . ASP C 3 1163 ? 184.012 190.073 146.871 1.00 119.80 1163 ASP A CA 1
ATOM 13986 C C . ASP C 3 1163 ? 183.274 189.588 148.113 1.00 119.80 1163 ASP A C 1
ATOM 13987 O O . ASP C 3 1163 ? 182.122 189.954 148.346 1.00 119.80 1163 ASP A O 1
ATOM 13992 N N . ALA C 3 1164 ? 183.923 188.725 148.892 1.00 111.74 1164 ALA A N 1
ATOM 13993 C CA . ALA C 3 1164 ? 183.266 188.131 150.048 1.00 111.74 1164 ALA A CA 1
ATOM 13994 C C . ALA C 3 1164 ? 182.929 189.184 151.091 1.00 111.74 1164 ALA A C 1
ATOM 13995 O O . ALA C 3 1164 ? 181.805 189.235 151.597 1.00 111.74 1164 ALA A O 1
ATOM 13997 N N . ALA C 3 1165 ? 183.867 190.081 151.363 1.00 106.48 1165 ALA A N 1
ATOM 13998 C CA . ALA C 3 1165 ? 183.725 190.999 152.480 1.00 106.48 1165 ALA A CA 1
ATOM 13999 C C . ALA C 3 1165 ? 183.807 192.449 152.036 1.00 106.48 1165 ALA A C 1
ATOM 14000 O O . ALA C 3 1165 ? 184.553 193.236 152.623 1.00 106.48 1165 ALA A O 1
ATOM 14002 N N . LEU C 3 1166 ? 183.065 192.818 151.004 1.00 105.57 1166 LEU A N 1
ATOM 14003 C CA . LEU C 3 1166 ? 183.116 194.173 150.490 1.00 105.57 1166 LEU A CA 1
ATOM 14004 C C . LEU C 3 1166 ? 181.725 194.782 150.417 1.00 105.57 1166 LEU A C 1
ATOM 14005 O O . LEU C 3 1166 ? 180.728 194.077 150.259 1.00 105.57 1166 LEU A O 1
ATOM 14010 N N . ASP C 3 1167 ? 181.673 196.105 150.525 1.00 111.12 1167 ASP A N 1
ATOM 14011 C CA . ASP C 3 1167 ? 180.438 196.857 150.377 1.00 111.12 1167 ASP A CA 1
ATOM 14012 C C . ASP C 3 1167 ? 180.233 197.215 148.909 1.00 111.12 1167 ASP A C 1
ATOM 14013 O O . ASP C 3 1167 ? 180.939 196.721 148.034 1.00 111.12 1167 ASP A O 1
ATOM 14018 N N . GLN C 3 1168 ? 179.321 198.144 148.635 1.00 112.13 1168 GLN A N 1
ATOM 14019 C CA . GLN C 3 1168 ? 178.951 198.418 147.251 1.00 112.13 1168 GLN A CA 1
ATOM 14020 C C . GLN C 3 1168 ? 179.970 199.290 146.536 1.00 112.13 1168 GLN A C 1
ATOM 14021 O O . GLN C 3 1168 ? 180.165 199.136 145.320 1.00 112.13 1168 GLN A O 1
ATOM 14027 N N . THR C 3 1169 ? 180.596 200.215 147.271 1.00 108.34 1169 THR A N 1
ATOM 14028 C CA . THR C 3 1169 ? 181.418 201.255 146.660 1.00 108.34 1169 THR A CA 1
ATOM 14029 C C . THR C 3 1169 ? 182.575 200.639 145.921 1.00 108.34 1169 THR A C 1
ATOM 14030 O O . THR C 3 1169 ? 182.765 200.819 144.709 1.00 108.34 1169 THR A O 1
ATOM 14034 N N . ASN C 3 1170 ? 183.259 199.783 146.605 1.00 108.69 1170 ASN A N 1
ATOM 14035 C CA . ASN C 3 1170 ? 184.504 199.395 146.051 1.00 108.69 1170 ASN A CA 1
ATOM 14036 C C . ASN C 3 1170 ? 184.354 198.177 145.142 1.00 108.69 1170 ASN A C 1
ATOM 14037 O O . ASN C 3 1170 ? 185.214 197.941 144.288 1.00 108.69 1170 ASN A O 1
ATOM 14042 N N . VAL C 3 1171 ? 183.253 197.421 145.284 1.00 104.48 1171 VAL A N 1
ATOM 14043 C CA . VAL C 3 1171 ? 182.963 196.405 144.276 1.00 104.48 1171 VAL A CA 1
ATOM 14044 C C . VAL C 3 1171 ? 182.583 197.064 142.968 1.00 104.48 1171 VAL A C 1
ATOM 14045 O O . VAL C 3 1171 ? 182.965 196.579 141.897 1.00 104.48 1171 VAL A O 1
ATOM 14049 N N . THR C 3 1172 ? 181.865 198.190 143.022 1.00 105.60 1172 THR A N 1
ATOM 14050 C CA . THR C 3 1172 ? 181.587 198.912 141.792 1.00 105.60 1172 THR A CA 1
ATOM 14051 C C . THR C 3 1172 ? 182.872 199.454 141.197 1.00 105.60 1172 THR A C 1
ATOM 14052 O O . THR C 3 1172 ? 183.073 199.400 139.977 1.00 105.60 1172 THR A O 1
ATOM 14056 N N . LYS C 3 1173 ? 183.787 199.895 142.061 1.00 108.45 1173 LYS A N 1
ATOM 14057 C CA . LYS C 3 1173 ? 185.069 200.405 141.592 1.00 108.45 1173 LYS A CA 1
ATOM 14058 C C . LYS C 3 1173 ? 185.897 199.321 140.907 1.00 108.45 1173 LYS A C 1
ATOM 14059 O O . LYS C 3 1173 ? 186.407 199.526 139.796 1.00 108.45 1173 LYS A O 1
ATOM 14065 N N . ILE C 3 1174 ? 186.027 198.158 141.545 1.00 104.63 1174 ILE A N 1
ATOM 14066 C CA . ILE C 3 1174 ? 186.836 197.101 140.955 1.00 104.63 1174 ILE A CA 1
ATOM 14067 C C . ILE C 3 1174 ? 186.162 196.543 139.710 1.00 104.63 1174 ILE A C 1
ATOM 14068 O O . ILE C 3 1174 ? 186.844 196.138 138.760 1.00 104.63 1174 ILE A O 1
ATOM 14073 N N . ALA C 3 1175 ? 184.829 196.582 139.658 1.00 103.89 1175 ALA A N 1
ATOM 14074 C CA . ALA C 3 1175 ? 184.123 196.178 138.456 1.00 103.89 1175 ALA A CA 1
ATOM 14075 C C . ALA C 3 1175 ? 184.457 197.102 137.303 1.00 103.89 1175 ALA A C 1
ATOM 14076 O O . ALA C 3 1175 ? 184.721 196.644 136.188 1.00 103.89 1175 ALA A O 1
ATOM 14078 N N . ASN C 3 1176 ? 184.505 198.408 137.574 1.00 110.37 1176 ASN A N 1
ATOM 14079 C CA . ASN C 3 1176 ? 184.874 199.360 136.532 1.00 110.37 1176 ASN A CA 1
ATOM 14080 C C . ASN C 3 1176 ? 186.318 199.176 136.091 1.00 110.37 1176 ASN A C 1
ATOM 14081 O O . ASN C 3 1176 ? 186.625 199.299 134.896 1.00 110.37 1176 ASN A O 1
ATOM 14086 N N . TYR C 3 1177 ? 187.209 198.869 137.041 1.00 101.67 1177 TYR A N 1
ATOM 14087 C CA . TYR C 3 1177 ? 188.609 198.623 136.702 1.00 101.67 1177 TYR A CA 1
ATOM 14088 C C . TYR C 3 1177 ? 188.738 197.438 135.764 1.00 101.67 1177 TYR A C 1
ATOM 14089 O O . TYR C 3 1177 ? 189.408 197.526 134.728 1.00 101.67 1177 TYR A O 1
ATOM 14098 N N . ILE C 3 1178 ? 188.136 196.312 136.142 1.00 109.07 1178 ILE A N 1
ATOM 14099 C CA . ILE C 3 1178 ? 188.236 195.097 135.343 1.00 109.07 1178 ILE A CA 1
ATOM 14100 C C . ILE C 3 1178 ? 187.581 195.305 133.991 1.00 109.07 1178 ILE A C 1
ATOM 14101 O O . ILE C 3 1178 ? 188.081 194.830 132.964 1.00 109.07 1178 ILE A O 1
ATOM 14106 N N . ARG C 3 1179 ? 186.494 196.078 133.963 1.00 115.11 1179 ARG A N 1
ATOM 14107 C CA . ARG C 3 1179 ? 185.810 196.379 132.714 1.00 115.11 1179 ARG A CA 1
ATOM 14108 C C . ARG C 3 1179 ? 186.692 197.173 131.762 1.00 115.11 1179 ARG A C 1
ATOM 14109 O O . ARG C 3 1179 ? 186.754 196.867 130.567 1.00 115.11 1179 ARG A O 1
ATOM 14117 N N . GLN C 3 1180 ? 187.408 198.170 132.270 1.00 108.24 1180 GLN A N 1
ATOM 14118 C CA . GLN C 3 1180 ? 188.193 199.024 131.390 1.00 108.24 1180 GLN A CA 1
ATOM 14119 C C . GLN C 3 1180 ? 189.650 198.598 131.259 1.00 108.24 1180 GLN A C 1
ATOM 14120 O O . GLN C 3 1180 ? 190.412 199.265 130.552 1.00 108.24 1180 GLN A O 1
ATOM 14126 N N . HIS C 3 1181 ? 190.059 197.496 131.888 1.00 105.40 1181 HIS A N 1
ATOM 14127 C CA . HIS C 3 1181 ? 191.439 197.047 131.770 1.00 105.40 1181 HIS A CA 1
ATOM 14128 C C . HIS C 3 1181 ? 191.627 195.789 130.943 1.00 105.40 1181 HIS A C 1
ATOM 14129 O O . HIS C 3 1181 ? 192.737 195.556 130.459 1.00 105.40 1181 HIS A O 1
ATOM 14136 N N . ALA C 3 1182 ? 190.591 194.976 130.776 1.00 109.91 1182 ALA A N 1
ATOM 14137 C CA . ALA C 3 1182 ? 190.729 193.738 130.026 1.00 109.91 1182 ALA A CA 1
ATOM 14138 C C . ALA C 3 1182 ? 190.881 194.028 128.542 1.00 109.91 1182 ALA A C 1
ATOM 14139 O O . ALA C 3 1182 ? 190.115 194.804 127.966 1.00 109.91 1182 ALA A O 1
ATOM 14141 N N . SER C 3 1183 ? 191.877 193.411 127.923 1.00 118.74 1183 SER A N 1
ATOM 14142 C CA . SER C 3 1183 ? 192.178 193.638 126.515 1.00 118.74 1183 SER A CA 1
ATOM 14143 C C . SER C 3 1183 ? 192.716 192.333 125.948 1.00 118.74 1183 SER A C 1
ATOM 14144 O O . SER C 3 1183 ? 192.506 191.266 126.528 1.00 118.74 1183 SER A O 1
ATOM 14147 N N . SER C 3 1184 ? 193.412 192.413 124.809 1.00 123.30 1184 SER A N 1
ATOM 14148 C CA . SER C 3 1184 ? 193.951 191.225 124.150 1.00 123.30 1184 SER A CA 1
ATOM 14149 C C . SER C 3 1184 ? 194.964 190.470 125.004 1.00 123.30 1184 SER A C 1
ATOM 14150 O O . SER C 3 1184 ? 195.167 189.272 124.791 1.00 123.30 1184 SER A O 1
ATOM 14153 N N . GLY C 3 1185 ? 195.592 191.131 125.967 1.00 118.48 1185 GLY A N 1
ATOM 14154 C CA . GLY C 3 1185 ? 196.559 190.466 126.806 1.00 118.48 1185 GLY A CA 1
ATOM 14155 C C . GLY C 3 1185 ? 195.993 189.830 128.057 1.00 118.48 1185 GLY A C 1
ATOM 14156 O O . GLY C 3 1185 ? 196.626 188.939 128.626 1.00 118.48 1185 GLY A O 1
ATOM 14157 N N . PHE C 3 1186 ? 194.817 190.257 128.503 1.00 110.03 1186 PHE A N 1
ATOM 14158 C CA . PHE C 3 1186 ? 194.244 189.770 129.748 1.00 110.03 1186 PHE A CA 1
ATOM 14159 C C . PHE C 3 1186 ? 192.873 189.164 129.506 1.00 110.03 1186 PHE A C 1
ATOM 14160 O O . PHE C 3 1186 ? 192.053 189.736 128.791 1.00 110.03 1186 PHE A O 1
ATOM 14168 N N . GLN C 3 1187 ? 192.610 188.018 130.126 1.00 114.20 1187 GLN A N 1
ATOM 14169 C CA . GLN C 3 1187 ? 191.289 187.395 130.077 1.00 114.20 1187 GLN A CA 1
ATOM 14170 C C . GLN C 3 1187 ? 190.840 187.146 131.505 1.00 114.20 1187 GLN A C 1
ATOM 14171 O O . GLN C 3 1187 ? 191.325 186.222 132.158 1.00 114.20 1187 GLN A O 1
ATOM 14177 N N . PHE C 3 1188 ? 189.925 187.965 131.991 1.00 105.36 1188 PHE A N 1
ATOM 14178 C CA . PHE C 3 1188 ? 189.398 187.804 133.334 1.00 105.36 1188 PHE A CA 1
ATOM 14179 C C . PHE C 3 1188 ? 188.246 186.816 133.286 1.00 105.36 1188 PHE A C 1
ATOM 14180 O O . PHE C 3 1188 ? 187.243 187.069 132.614 1.00 105.36 1188 PHE A O 1
ATOM 14188 N N . VAL C 3 1189 ? 188.378 185.691 133.977 1.00 106.16 1189 VAL A N 1
ATOM 14189 C CA . VAL C 3 1189 ? 187.252 184.782 134.138 1.00 106.16 1189 VAL A CA 1
ATOM 14190 C C . VAL C 3 1189 ? 186.881 184.789 135.624 1.00 106.16 1189 VAL A C 1
ATOM 14191 O O . VAL C 3 1189 ? 187.666 184.410 136.500 1.00 106.16 1189 VAL A O 1
ATOM 14195 N N . VAL C 3 1190 ? 185.710 185.327 135.935 1.00 99.66 1190 VAL A N 1
ATOM 14196 C CA . VAL C 3 1190 ? 185.377 185.686 137.307 1.00 99.66 1190 VAL A CA 1
ATOM 14197 C C . VAL C 3 1190 ? 184.169 184.884 137.749 1.00 99.66 1190 VAL A C 1
ATOM 14198 O O . VAL C 3 1190 ? 183.197 184.742 137.001 1.00 99.66 1190 VAL A O 1
ATOM 14202 N N . ILE C 3 1191 ? 184.241 184.344 138.956 1.00 98.26 1191 ILE A N 1
ATOM 14203 C CA . ILE C 3 1191 ? 183.121 183.689 139.601 1.00 98.26 1191 ILE A CA 1
ATOM 14204 C C . ILE C 3 1191 ? 182.642 184.586 140.726 1.00 98.26 1191 ILE A C 1
ATOM 14205 O O . ILE C 3 1191 ? 183.434 184.965 141.596 1.00 98.26 1191 ILE A O 1
ATOM 14210 N N . SER C 3 1192 ? 181.353 184.917 140.714 1.00 104.86 1192 SER A N 1
ATOM 14211 C CA . SER C 3 1192 ? 180.757 185.724 141.769 1.00 104.86 1192 SER A CA 1
ATOM 14212 C C . SER C 3 1192 ? 179.247 185.595 141.732 1.00 104.86 1192 SER A C 1
ATOM 14213 O O . SER C 3 1192 ? 178.661 185.182 140.731 1.00 104.86 1192 SER A O 1
ATOM 14216 N N . LEU C 3 1193 ? 178.624 185.996 142.835 1.00 109.58 1193 LEU A N 1
ATOM 14217 C CA . LEU C 3 1193 ? 177.180 185.923 142.981 1.00 109.58 1193 LEU A CA 1
ATOM 14218 C C . LEU C 3 1193 ? 176.492 187.272 142.929 1.00 109.58 1193 LEU A C 1
ATOM 14219 O O . LEU C 3 1193 ? 175.326 187.332 142.538 1.00 109.58 1193 LEU A O 1
ATOM 14224 N N . LYS C 3 1194 ? 177.180 188.340 143.328 1.00 107.04 1194 LYS A N 1
ATOM 14225 C CA . LYS C 3 1194 ? 176.586 189.669 143.355 1.00 107.04 1194 LYS A CA 1
ATOM 14226 C C . LYS C 3 1194 ? 176.254 190.129 141.948 1.00 107.04 1194 LYS A C 1
ATOM 14227 O O . LYS C 3 1194 ? 177.153 190.283 141.118 1.00 107.04 1194 LYS A O 1
ATOM 14233 N N . ASN C 3 1195 ? 174.957 190.354 141.706 1.00 107.32 1195 ASN A N 1
ATOM 14234 C CA . ASN C 3 1195 ? 174.448 190.672 140.374 1.00 107.32 1195 ASN A CA 1
ATOM 14235 C C . ASN C 3 1195 ? 175.056 191.949 139.823 1.00 107.32 1195 ASN A C 1
ATOM 14236 O O . ASN C 3 1195 ? 175.292 192.062 138.613 1.00 107.32 1195 ASN A O 1
ATOM 14241 N N . GLN C 3 1196 ? 175.325 192.912 140.708 1.00 115.97 1196 GLN A N 1
ATOM 14242 C CA . GLN C 3 1196 ? 175.968 194.160 140.323 1.00 115.97 1196 GLN A CA 1
ATOM 14243 C C . GLN C 3 1196 ? 177.346 193.922 139.724 1.00 115.97 1196 GLN A C 1
ATOM 14244 O O . GLN C 3 1196 ? 177.737 194.617 138.780 1.00 115.97 1196 GLN A O 1
ATOM 14250 N N . LEU C 3 1197 ? 178.066 192.912 140.211 1.00 107.36 1197 LEU A N 1
ATOM 14251 C CA . LEU C 3 1197 ? 179.418 192.670 139.724 1.00 107.36 1197 LEU A CA 1
ATOM 14252 C C . LEU C 3 1197 ? 179.406 192.140 138.296 1.00 107.36 1197 LEU A C 1
ATOM 14253 O O . LEU C 3 1197 ? 179.905 192.792 137.374 1.00 107.36 1197 LEU A O 1
ATOM 14258 N N . PHE C 3 1198 ? 178.816 190.977 138.086 1.00 102.20 1198 PHE A N 1
ATOM 14259 C CA . PHE C 3 1198 ? 178.892 190.368 136.771 1.00 102.20 1198 PHE A CA 1
ATOM 14260 C C . PHE C 3 1198 ? 177.829 190.874 135.819 1.00 102.20 1198 PHE A C 1
ATOM 14261 O O . PHE C 3 1198 ? 177.761 190.380 134.692 1.00 102.20 1198 PHE A O 1
ATOM 14269 N N . SER C 3 1199 ? 177.001 191.832 136.235 1.00 107.14 1199 SER A N 1
ATOM 14270 C CA . SER C 3 1199 ? 175.890 192.283 135.411 1.00 107.14 1199 SER A CA 1
ATOM 14271 C C . SER C 3 1199 ? 176.328 193.004 134.146 1.00 107.14 1199 SER A C 1
ATOM 14272 O O . SER C 3 1199 ? 175.490 193.243 133.273 1.00 107.14 1199 SER A O 1
ATOM 14275 N N . LYS C 3 1200 ? 177.602 193.347 134.019 1.00 105.54 1200 LYS A N 1
ATOM 14276 C CA . LYS C 3 1200 ? 178.105 194.049 132.855 1.00 105.54 1200 LYS A CA 1
ATOM 14277 C C . LYS C 3 1200 ? 179.276 193.309 132.235 1.00 105.54 1200 LYS A C 1
ATOM 14278 O O . LYS C 3 1200 ? 180.255 193.918 131.800 1.00 105.54 1200 LYS A O 1
ATOM 14284 N N . SER C 3 1201 ? 179.194 191.986 132.165 1.00 105.46 1201 SER A N 1
ATOM 14285 C CA . SER C 3 1201 ? 180.247 191.205 131.532 1.00 105.46 1201 SER A CA 1
ATOM 14286 C C . SER C 3 1201 ? 180.060 191.206 130.019 1.00 105.46 1201 SER A C 1
ATOM 14287 O O . SER C 3 1201 ? 179.277 191.973 129.458 1.00 105.46 1201 SER A O 1
ATOM 14290 N N . GLU C 3 1202 ? 180.796 190.348 129.334 1.00 111.87 1202 GLU A N 1
ATOM 14291 C CA . GLU C 3 1202 ? 180.646 190.139 127.901 1.00 111.87 1202 GLU A CA 1
ATOM 14292 C C . GLU C 3 1202 ? 180.093 188.773 127.574 1.00 111.87 1202 GLU A C 1
ATOM 14293 O O . GLU C 3 1202 ? 179.284 188.643 126.659 1.00 111.87 1202 GLU A O 1
ATOM 14299 N N . ALA C 3 1203 ? 180.506 187.755 128.311 1.00 111.06 1203 ALA A N 1
ATOM 14300 C CA . ALA C 3 1203 ? 179.962 186.423 128.137 1.00 111.06 1203 ALA A CA 1
ATOM 14301 C C . ALA C 3 1203 ? 179.724 185.810 129.502 1.00 111.06 1203 ALA A C 1
ATOM 14302 O O . ALA C 3 1203 ? 180.494 186.033 130.442 1.00 111.06 1203 ALA A O 1
ATOM 14304 N N . LEU C 3 1204 ? 178.658 185.037 129.598 1.00 109.69 1204 LEU A N 1
ATOM 14305 C CA . LEU C 3 1204 ? 178.270 184.392 130.833 1.00 109.69 1204 LEU A CA 1
ATOM 14306 C C . LEU C 3 1204 ? 178.206 182.904 130.583 1.00 109.69 1204 LEU A C 1
ATOM 14307 O O . LEU C 3 1204 ? 177.829 182.456 129.498 1.00 109.69 1204 LEU A O 1
ATOM 14312 N N . VAL C 3 1205 ? 178.607 182.147 131.580 1.00 99.95 1205 VAL A N 1
ATOM 14313 C CA . VAL C 3 1205 ? 178.494 180.704 131.560 1.00 99.95 1205 VAL A CA 1
ATOM 14314 C C . VAL C 3 1205 ? 177.686 180.287 132.792 1.00 99.95 1205 VAL A C 1
ATOM 14315 O O . VAL C 3 1205 ? 178.117 180.426 133.942 1.00 99.95 1205 VAL A O 1
ATOM 14319 N N . GLY C 3 1206 ? 176.474 179.868 132.566 1.00 102.38 1206 GLY A N 1
ATOM 14320 C CA . GLY C 3 1206 ? 175.636 179.489 133.665 1.00 102.38 1206 GLY A CA 1
ATOM 14321 C C . GLY C 3 1206 ? 175.681 177.994 133.833 1.00 102.38 1206 GLY A C 1
ATOM 14322 O O . GLY C 3 1206 ? 175.875 177.263 132.884 1.00 102.38 1206 GLY A O 1
ATOM 14323 N N . ILE C 3 1207 ? 175.510 177.546 135.065 1.00 97.32 1207 ILE A N 1
ATOM 14324 C CA . ILE C 3 1207 ? 175.690 176.140 135.379 1.00 97.32 1207 ILE A CA 1
ATOM 14325 C C . ILE C 3 1207 ? 174.446 175.643 136.093 1.00 97.32 1207 ILE A C 1
ATOM 14326 O O . ILE C 3 1207 ? 174.079 176.179 137.143 1.00 97.32 1207 ILE A O 1
ATOM 14331 N N . TYR C 3 1208 ? 173.810 174.615 135.546 1.00 96.19 1208 TYR A N 1
ATOM 14332 C CA . TYR C 3 1208 ? 172.682 173.996 136.208 1.00 96.19 1208 TYR A CA 1
ATOM 14333 C C . TYR C 3 1208 ? 173.035 172.573 136.626 1.00 96.19 1208 TYR A C 1
ATOM 14334 O O . TYR C 3 1208 ? 174.129 172.051 136.369 1.00 96.19 1208 TYR A O 1
ATOM 14343 N N . ARG C 3 1209 ? 172.059 171.911 137.232 1.00 94.14 1209 ARG A N 1
ATOM 14344 C CA . ARG C 3 1209 ? 172.285 170.558 137.726 1.00 94.14 1209 ARG A CA 1
ATOM 14345 C C . ARG C 3 1209 ? 171.014 169.743 137.496 1.00 94.14 1209 ARG A C 1
ATOM 14346 O O . ARG C 3 1209 ? 170.096 169.772 138.316 1.00 94.14 1209 ARG A O 1
ATOM 14354 N N . ASP C 3 1210 ? 170.979 169.016 136.381 1.00 96.46 1210 ASP A N 1
ATOM 14355 C CA . ASP C 3 1210 ? 169.889 168.083 136.134 1.00 96.46 1210 ASP A CA 1
ATOM 14356 C C . ASP C 3 1210 ? 169.946 166.961 137.155 1.00 96.46 1210 ASP A C 1
ATOM 14357 O O . ASP C 3 1210 ? 170.943 166.237 137.238 1.00 96.46 1210 ASP A O 1
ATOM 14362 N N . GLN C 3 1211 ? 168.858 166.795 137.905 1.00 104.62 1211 GLN A N 1
ATOM 14363 C CA . GLN C 3 1211 ? 168.801 165.819 138.984 1.00 104.62 1211 GLN A CA 1
ATOM 14364 C C . GLN C 3 1211 ? 168.772 164.379 138.485 1.00 104.62 1211 GLN A C 1
ATOM 14365 O O . GLN C 3 1211 ? 168.990 163.463 139.283 1.00 104.62 1211 GLN A O 1
ATOM 14371 N N . GLN C 3 1212 ? 168.535 164.156 137.191 1.00 102.07 1212 GLN A N 1
ATOM 14372 C CA . GLN C 3 1212 ? 168.411 162.796 136.681 1.00 102.07 1212 GLN A CA 1
ATOM 14373 C C . GLN C 3 1212 ? 169.752 162.074 136.677 1.00 102.07 1212 GLN A C 1
ATOM 14374 O O . GLN C 3 1212 ? 169.846 160.917 137.099 1.00 102.07 1212 GLN A O 1
ATOM 14380 N N . GLU C 3 1213 ? 170.801 162.735 136.210 1.00 97.47 1213 GLU A N 1
ATOM 14381 C CA . GLU C 3 1213 ? 172.103 162.105 136.150 1.00 97.47 1213 GLU A CA 1
ATOM 14382 C C . GLU C 3 1213 ? 173.069 162.603 137.202 1.00 97.47 1213 GLU A C 1
ATOM 14383 O O . GLU C 3 1213 ? 174.172 162.060 137.284 1.00 97.47 1213 GLU A O 1
ATOM 14389 N N . ASN C 3 1214 ? 172.686 163.615 137.989 1.00 100.87 1214 ASN A N 1
ATOM 14390 C CA . ASN C 3 1214 ? 173.583 164.345 138.893 1.00 100.87 1214 ASN A CA 1
ATOM 14391 C C . ASN C 3 1214 ? 174.764 164.946 138.118 1.00 100.87 1214 ASN A C 1
ATOM 14392 O O . ASN C 3 1214 ? 175.882 165.064 138.617 1.00 100.87 1214 ASN A O 1
ATOM 14397 N N . SER C 3 1215 ? 174.526 165.347 136.878 1.00 99.41 1215 SER A N 1
ATOM 14398 C CA . SER C 3 1215 ? 175.572 165.874 136.015 1.00 99.41 1215 SER A CA 1
ATOM 14399 C C . SER C 3 1215 ? 175.430 167.380 135.976 1.00 99.41 1215 SER A C 1
ATOM 14400 O O . SER C 3 1215 ? 174.501 167.900 135.354 1.00 99.41 1215 SER A O 1
ATOM 14403 N N . SER C 3 1216 ? 176.362 168.081 136.603 1.00 93.19 1216 SER A N 1
ATOM 14404 C CA . SER C 3 1216 ? 176.238 169.523 136.709 1.00 93.19 1216 SER A CA 1
ATOM 14405 C C . SER C 3 1216 ? 176.525 170.181 135.375 1.00 93.19 1216 SER A C 1
ATOM 14406 O O . SER C 3 1216 ? 177.576 170.792 135.195 1.00 93.19 1216 SER A O 1
ATOM 14409 N N . ARG C 3 1217 ? 175.577 170.097 134.451 1.00 96.27 1217 ARG A N 1
ATOM 14410 C CA . ARG C 3 1217 ? 175.835 170.529 133.090 1.00 96.27 1217 ARG A CA 1
ATOM 14411 C C . ARG C 3 1217 ? 175.754 172.051 133.031 1.00 96.27 1217 ARG A C 1
ATOM 14412 O O . ARG C 3 1217 ? 175.378 172.709 133.997 1.00 96.27 1217 ARG A O 1
ATOM 14420 N N . THR C 3 1218 ? 176.130 172.634 131.903 1.00 103.54 1218 THR A N 1
ATOM 14421 C CA . THR C 3 1218 ? 176.178 174.079 131.869 1.00 103.54 1218 THR A CA 1
ATOM 14422 C C . THR C 3 1218 ? 175.860 174.590 130.479 1.00 103.54 1218 THR A C 1
ATOM 14423 O O . THR C 3 1218 ? 175.946 173.863 129.489 1.00 103.54 1218 THR A O 1
ATOM 14427 N N . LEU C 3 1219 ? 175.481 175.859 130.427 1.00 103.52 1219 LEU A N 1
ATOM 14428 C CA . LEU C 3 1219 ? 175.225 176.570 129.191 1.00 103.52 1219 LEU A CA 1
ATOM 14429 C C . LEU C 3 1219 ? 176.001 177.877 129.205 1.00 103.52 1219 LEU A C 1
ATOM 14430 O O . LEU C 3 1219 ? 176.614 178.248 130.205 1.00 103.52 1219 LEU A O 1
ATOM 14435 N N . SER C 3 1220 ? 175.948 178.595 128.085 1.00 110.60 1220 SER A N 1
ATOM 14436 C CA . SER C 3 1220 ? 176.626 179.877 127.971 1.00 110.60 1220 SER A CA 1
ATOM 14437 C C . SER C 3 1220 ? 175.876 180.793 127.019 1.00 110.60 1220 SER A C 1
ATOM 14438 O O . SER C 3 1220 ? 175.202 180.335 126.094 1.00 110.60 1220 SER A O 1
ATOM 14441 N N . ILE C 3 1221 ? 176.040 182.099 127.228 1.00 112.61 1221 ILE A N 1
ATOM 14442 C CA . ILE C 3 1221 ? 175.331 183.118 126.463 1.00 112.61 1221 ILE A CA 1
ATOM 14443 C C . ILE C 3 1221 ? 176.199 184.374 126.417 1.00 112.61 1221 ILE A C 1
ATOM 14444 O O . ILE C 3 1221 ? 177.151 184.528 127.184 1.00 112.61 1221 ILE A O 1
ATOM 14449 N N . ASN C 3 1222 ? 175.902 185.251 125.466 1.00 117.94 1222 ASN A N 1
ATOM 14450 C CA . ASN C 3 1222 ? 176.590 186.508 125.238 1.00 117.94 1222 ASN A CA 1
ATOM 14451 C C . ASN C 3 1222 ? 175.813 187.671 125.851 1.00 117.94 1222 ASN A C 1
ATOM 14452 O O . ASN C 3 1222 ? 174.623 187.570 126.152 1.00 117.94 1222 ASN A O 1
ATOM 14457 N N . LEU C 3 1223 ? 176.515 188.791 126.019 1.00 118.29 1223 LEU A N 1
ATOM 14458 C CA . LEU C 3 1223 ? 175.965 190.075 126.443 1.00 118.29 1223 LEU A CA 1
ATOM 14459 C C . LEU C 3 1223 ? 176.358 191.157 125.439 1.00 118.29 1223 LEU A C 1
ATOM 14460 O O . LEU C 3 1223 ? 176.886 192.218 125.776 1.00 118.29 1223 LEU A O 1
ATOM 14465 N N . GLU C 3 1224 ? 176.139 190.878 124.161 1.00 136.94 1224 GLU A N 1
ATOM 14466 C CA . GLU C 3 1224 ? 176.436 191.856 123.124 1.00 136.94 1224 GLU A CA 1
ATOM 14467 C C . GLU C 3 1224 ? 175.215 192.336 122.367 1.00 136.94 1224 GLU A C 1
ATOM 14468 O O . GLU C 3 1224 ? 175.154 193.508 121.999 1.00 136.94 1224 GLU A O 1
ATOM 14474 N N . GLY C 3 1225 ? 174.231 191.468 122.137 1.00 151.06 1225 GLY A N 1
ATOM 14475 C CA . GLY C 3 1225 ? 173.012 191.883 121.466 1.00 151.06 1225 GLY A CA 1
ATOM 14476 C C . GLY C 3 1225 ? 172.153 192.842 122.262 1.00 151.06 1225 GLY A C 1
ATOM 14477 O O . GLY C 3 1225 ? 171.250 193.458 121.687 1.00 151.06 1225 GLY A O 1
ATOM 14478 N N . TYR C 3 1226 ? 172.421 192.993 123.552 1.00 156.16 1226 TYR A N 1
ATOM 14479 C CA . TYR C 3 1226 ? 171.652 193.873 124.408 1.00 156.16 1226 TYR A CA 1
ATOM 14480 C C . TYR C 3 1226 ? 172.483 195.044 124.892 1.00 156.16 1226 TYR A C 1
ATOM 14481 O O . TYR C 3 1226 ? 173.704 195.046 124.771 0.00 156.16 1226 TYR A O 1
ATOM 14490 N N . TYR D 4 2 ? 168.951 189.036 177.291 1.00 83.00 2 TYR C N 1
ATOM 14491 C CA . TYR D 4 2 ? 169.936 188.523 178.231 1.00 83.00 2 TYR C CA 1
ATOM 14492 C C . TYR D 4 2 ? 170.873 189.626 178.669 1.00 83.00 2 TYR C C 1
ATOM 14493 O O . TYR D 4 2 ? 170.445 190.513 179.411 1.00 83.00 2 TYR C O 1
ATOM 14502 N N . ILE D 4 3 ? 172.135 189.560 178.216 1.00 91.00 3 ILE C N 1
ATOM 14503 C CA . ILE D 4 3 ? 173.112 190.592 178.544 1.00 91.00 3 ILE C CA 1
ATOM 14504 C C . ILE D 4 3 ? 172.632 191.923 177.997 1.00 91.00 3 ILE C C 1
ATOM 14505 O O . ILE D 4 3 ? 171.929 191.990 176.982 1.00 91.00 3 ILE C O 1
ATOM 14510 N N . THR D 4 4 ? 172.913 192.988 178.727 1.00 91.04 4 THR C N 1
ATOM 14511 C CA . THR D 4 4 ? 172.164 194.207 178.507 1.00 91.04 4 THR C CA 1
ATOM 14512 C C . THR D 4 4 ? 172.995 195.288 177.839 1.00 91.04 4 THR C C 1
ATOM 14513 O O . THR D 4 4 ? 172.683 195.691 176.718 1.00 91.04 4 THR C O 1
ATOM 14517 N N . LYS D 4 5 ? 174.080 195.725 178.461 1.00 96.65 5 LYS C N 1
ATOM 14518 C CA . LYS D 4 5 ? 174.779 196.882 177.934 1.00 96.65 5 LYS C CA 1
ATOM 14519 C C . LYS D 4 5 ? 176.263 196.750 178.230 1.00 96.65 5 LYS C C 1
ATOM 14520 O O . LYS D 4 5 ? 176.669 196.092 179.190 1.00 96.65 5 LYS C O 1
ATOM 14526 N N . ILE D 4 6 ? 177.068 197.336 177.347 1.00 88.33 6 ILE C N 1
ATOM 14527 C CA . ILE D 4 6 ? 178.519 197.219 177.349 1.00 88.33 6 ILE C CA 1
ATOM 14528 C C . ILE D 4 6 ? 179.099 198.624 177.261 1.00 88.33 6 ILE C C 1
ATOM 14529 O O . ILE D 4 6 ? 178.516 199.513 176.636 1.00 88.33 6 ILE C O 1
ATOM 14534 N N . VAL D 4 7 ? 180.242 198.834 177.915 1.00 90.44 7 VAL C N 1
ATOM 14535 C CA . VAL D 4 7 ? 181.016 200.060 177.770 1.00 90.44 7 VAL C CA 1
ATOM 14536 C C . VAL D 4 7 ? 182.432 199.702 177.337 1.00 90.44 7 VAL C C 1
ATOM 14537 O O . VAL D 4 7 ? 183.026 198.750 177.850 1.00 90.44 7 VAL C O 1
ATOM 14541 N N . ILE D 4 8 ? 182.954 200.426 176.358 1.00 88.97 8 ILE C N 1
ATOM 14542 C CA . ILE D 4 8 ? 184.311 200.232 175.872 1.00 88.97 8 ILE C CA 1
ATOM 14543 C C . ILE D 4 8 ? 184.930 201.600 175.740 1.00 88.97 8 ILE C C 1
ATOM 14544 O O . ILE D 4 8 ? 184.258 202.560 175.346 1.00 88.97 8 ILE C O 1
ATOM 14549 N N . GLN D 4 9 ? 186.192 201.713 176.126 1.00 95.92 9 GLN C N 1
ATOM 14550 C CA . GLN D 4 9 ? 186.920 202.969 176.144 1.00 95.92 9 GLN C CA 1
ATOM 14551 C C . GLN D 4 9 ? 188.396 202.713 176.004 1.00 95.92 9 GLN C C 1
ATOM 14552 O O . GLN D 4 9 ? 188.917 201.835 176.698 1.00 95.92 9 GLN C O 1
ATOM 14558 N N . GLY D 4 10 ? 189.097 203.484 175.172 1.00 94.09 10 GLY C N 1
ATOM 14559 C CA . GLY D 4 10 ? 190.520 203.277 174.969 1.00 94.09 10 GLY C CA 1
ATOM 14560 C C . GLY D 4 10 ? 190.884 202.085 174.117 1.00 94.09 10 GLY C C 1
ATOM 14561 O O . GLY D 4 10 ? 192.047 201.970 173.709 1.00 94.09 10 GLY C O 1
ATOM 14562 N N . PHE D 4 11 ? 189.933 201.198 173.825 1.00 94.84 11 PHE C N 1
ATOM 14563 C CA . PHE D 4 11 ? 190.154 200.020 173.008 1.00 94.84 11 PHE C CA 1
ATOM 14564 C C . PHE D 4 11 ? 190.472 200.426 171.576 1.00 94.84 11 PHE C C 1
ATOM 14565 O O . PHE D 4 11 ? 190.423 201.606 171.217 1.00 94.84 11 PHE C O 1
ATOM 14573 N N . LYS D 4 12 ? 190.820 199.432 170.763 1.00 91.39 12 LYS C N 1
ATOM 14574 C CA . LYS D 4 12 ? 191.189 199.696 169.380 1.00 91.39 12 LYS C CA 1
ATOM 14575 C C . LYS D 4 12 ? 190.015 200.320 168.641 1.00 91.39 12 LYS C C 1
ATOM 14576 O O . LYS D 4 12 ? 188.869 199.897 168.806 1.00 91.39 12 LYS C O 1
ATOM 14582 N N . SER D 4 13 ? 190.300 201.402 167.915 1.00 87.80 13 SER C N 1
ATOM 14583 C CA . SER D 4 13 ? 189.316 202.223 167.193 1.00 87.80 13 SER C CA 1
ATOM 14584 C C . SER D 4 13 ? 188.157 202.680 168.078 1.00 87.80 13 SER C C 1
ATOM 14585 O O . SER D 4 13 ? 187.036 202.853 167.611 1.00 87.80 13 SER C O 1
ATOM 14588 N N . TYR D 4 14 ? 188.415 202.878 169.367 1.00 91.73 14 TYR C N 1
ATOM 14589 C CA . TYR D 4 14 ? 187.391 203.358 170.289 1.00 91.73 14 TYR C CA 1
ATOM 14590 C C . TYR D 4 14 ? 188.109 204.191 171.342 1.00 91.73 14 TYR C C 1
ATOM 14591 O O . TYR D 4 14 ? 188.624 203.647 172.319 1.00 91.73 14 TYR C O 1
ATOM 14600 N N . LYS D 4 15 ? 188.141 205.501 171.137 1.00 94.27 15 LYS C N 1
ATOM 14601 C CA . LYS D 4 15 ? 188.915 206.344 172.033 1.00 94.27 15 LYS C CA 1
ATOM 14602 C C . LYS D 4 15 ? 188.167 206.607 173.328 1.00 94.27 15 LYS C C 1
ATOM 14603 O O . LYS D 4 15 ? 188.598 206.191 174.407 1.00 94.27 15 LYS C O 1
ATOM 14609 N N . ASP D 4 16 ? 187.043 207.268 173.231 1.00 105.73 16 ASP C N 1
ATOM 14610 C CA . ASP D 4 16 ? 186.416 207.808 174.414 1.00 105.73 16 ASP C CA 1
ATOM 14611 C C . ASP D 4 16 ? 185.382 206.874 175.019 1.00 105.73 16 ASP C C 1
ATOM 14612 O O . ASP D 4 16 ? 185.379 205.634 174.728 1.00 105.73 16 ASP C O 1
ATOM 14617 N N . TYR D 4 17 ? 184.358 207.559 175.656 1.00 102.43 17 TYR C N 1
ATOM 14618 C CA . TYR D 4 17 ? 183.513 206.770 176.649 1.00 102.43 17 TYR C CA 1
ATOM 14619 C C . TYR D 4 17 ? 182.285 206.369 175.795 1.00 102.43 17 TYR C C 1
ATOM 14620 O O . TYR D 4 17 ? 181.199 207.045 175.825 1.00 102.43 17 TYR C O 1
ATOM 14629 N N . THR D 4 18 ? 182.265 205.157 175.278 1.00 92.30 18 THR C N 1
ATOM 14630 C CA . THR D 4 18 ? 181.124 204.772 174.433 1.00 92.30 18 THR C CA 1
ATOM 14631 C C . THR D 4 18 ? 180.344 203.619 175.054 1.00 92.30 18 THR C C 1
ATOM 14632 O O . THR D 4 18 ? 180.914 202.581 175.410 1.00 92.30 18 THR C O 1
ATOM 14636 N N . VAL D 4 19 ? 179.034 203.803 175.153 1.00 91.41 19 VAL C N 1
ATOM 14637 C CA . VAL D 4 19 ? 178.127 202.833 175.749 1.00 91.41 19 VAL C CA 1
ATOM 14638 C C . VAL D 4 19 ? 177.144 202.390 174.679 1.00 91.41 19 VAL C C 1
ATOM 14639 O O . VAL D 4 19 ? 176.818 203.139 173.754 1.00 91.41 19 VAL C O 1
ATOM 14643 N N . ILE D 4 20 ? 176.715 201.142 174.773 1.00 91.57 20 ILE C N 1
ATOM 14644 C CA . ILE D 4 20 ? 175.648 200.620 173.942 1.00 91.57 20 ILE C CA 1
ATOM 14645 C C . ILE D 4 20 ? 174.409 200.469 174.813 1.00 91.57 20 ILE C C 1
ATOM 14646 O O . ILE D 4 20 ? 174.512 200.222 176.020 1.00 91.57 20 ILE C O 1
ATOM 14651 N N . GLU D 4 21 ? 173.239 200.684 174.203 1.00 95.94 21 GLU C N 1
ATOM 14652 C CA . GLU D 4 21 ? 171.939 200.639 174.864 1.00 95.94 21 GLU C CA 1
ATOM 14653 C C . GLU D 4 21 ? 171.691 199.267 175.499 1.00 95.94 21 GLU C C 1
ATOM 14654 O O . GLU D 4 21 ? 172.334 198.280 175.139 1.00 95.94 21 GLU C O 1
ATOM 14660 N N . PRO D 4 22 ? 170.772 199.182 176.451 1.00 97.30 22 PRO C N 1
ATOM 14661 C CA . PRO D 4 22 ? 170.293 197.866 176.887 1.00 97.30 22 PRO C CA 1
ATOM 14662 C C . PRO D 4 22 ? 169.552 197.110 175.794 1.00 97.30 22 PRO C C 1
ATOM 14663 O O . PRO D 4 22 ? 168.324 197.183 175.705 1.00 97.30 22 PRO C O 1
ATOM 14667 N N . LEU D 4 23 ? 170.316 196.396 174.958 1.00 86.09 23 LEU C N 1
ATOM 14668 C CA . LEU D 4 23 ? 169.839 195.705 173.764 1.00 86.09 23 LEU C CA 1
ATOM 14669 C C . LEU D 4 23 ? 168.757 194.681 174.082 1.00 86.09 23 LEU C C 1
ATOM 14670 O O . LEU D 4 23 ? 168.563 194.267 175.221 1.00 86.09 23 LEU C O 1
ATOM 14675 N N . SER D 4 24 ? 168.099 194.228 173.040 1.00 87.49 24 SER C N 1
ATOM 14676 C CA . SER D 4 24 ? 166.978 193.317 173.193 1.00 87.49 24 SER C CA 1
ATOM 14677 C C . SER D 4 24 ? 167.439 191.876 173.383 1.00 87.49 24 SER C C 1
ATOM 14678 O O . SER D 4 24 ? 168.453 191.465 172.823 1.00 87.49 24 SER C O 1
ATOM 14681 N N . PRO D 4 25 ? 166.681 191.076 174.136 1.00 89.12 25 PRO C N 1
ATOM 14682 C CA . PRO D 4 25 ? 167.060 189.672 174.313 1.00 89.12 25 PRO C CA 1
ATOM 14683 C C . PRO D 4 25 ? 166.941 188.832 173.069 1.00 89.12 25 PRO C C 1
ATOM 14684 O O . PRO D 4 25 ? 167.507 187.736 173.019 1.00 89.12 25 PRO C O 1
ATOM 14688 N N . HIS D 4 26 ? 166.214 189.281 172.069 1.00 96.31 26 HIS C N 1
ATOM 14689 C CA . HIS D 4 26 ? 166.126 188.505 170.848 1.00 96.31 26 HIS C CA 1
ATOM 14690 C C . HIS D 4 26 ? 167.213 188.971 169.888 1.00 96.31 26 HIS C C 1
ATOM 14691 O O . HIS D 4 26 ? 168.204 189.582 170.296 1.00 96.31 26 HIS C O 1
ATOM 14698 N N . HIS D 4 27 ? 167.048 188.617 168.614 1.00 88.88 27 HIS C N 1
ATOM 14699 C CA . HIS D 4 27 ? 168.027 188.858 167.562 1.00 88.88 27 HIS C CA 1
ATOM 14700 C C . HIS D 4 27 ? 168.416 190.325 167.458 1.00 88.88 27 HIS C C 1
ATOM 14701 O O . HIS D 4 27 ? 167.573 191.212 167.559 1.00 88.88 27 HIS C O 1
ATOM 14708 N N . ASN D 4 28 ? 169.715 190.574 167.323 1.00 92.20 28 ASN C N 1
ATOM 14709 C CA . ASN D 4 28 ? 170.243 191.912 167.099 1.00 92.20 28 ASN C CA 1
ATOM 14710 C C . ASN D 4 28 ? 171.156 191.901 165.888 1.00 92.20 28 ASN C C 1
ATOM 14711 O O . ASN D 4 28 ? 171.867 190.929 165.658 1.00 92.20 28 ASN C O 1
ATOM 14716 N N . VAL D 4 29 ? 171.158 192.997 165.136 1.00 87.40 29 VAL C N 1
ATOM 14717 C CA . VAL D 4 29 ? 172.000 193.100 163.954 1.00 87.40 29 VAL C CA 1
ATOM 14718 C C . VAL D 4 29 ? 172.879 194.332 164.074 1.00 87.40 29 VAL C C 1
ATOM 14719 O O . VAL D 4 29 ? 172.543 195.298 164.761 1.00 87.40 29 VAL C O 1
ATOM 14723 N N . ILE D 4 30 ? 174.025 194.283 163.408 1.00 83.20 30 ILE C N 1
ATOM 14724 C CA . ILE D 4 30 ? 174.941 195.413 163.322 1.00 83.20 30 ILE C CA 1
ATOM 14725 C C . ILE D 4 30 ? 175.228 195.665 161.854 1.00 83.20 30 ILE C C 1
ATOM 14726 O O . ILE D 4 30 ? 175.571 194.732 161.124 1.00 83.20 30 ILE C O 1
ATOM 14731 N N . VAL D 4 31 ? 175.093 196.909 161.418 1.00 79.22 31 VAL C N 1
ATOM 14732 C CA . VAL D 4 31 ? 175.383 197.264 160.040 1.00 79.22 31 VAL C CA 1
ATOM 14733 C C . VAL D 4 31 ? 176.247 198.514 160.040 1.00 79.22 31 VAL C C 1
ATOM 14734 O O . VAL D 4 31 ? 176.153 199.354 160.939 1.00 79.22 31 VAL C O 1
ATOM 14738 N N . GLY D 4 32 ? 177.153 198.600 159.076 1.00 92.98 32 GLY C N 1
ATOM 14739 C CA . GLY D 4 32 ? 177.899 199.823 158.895 1.00 92.98 32 GLY C CA 1
ATOM 14740 C C . GLY D 4 32 ? 178.724 199.758 157.635 1.00 92.98 32 GLY C C 1
ATOM 14741 O O . GLY D 4 32 ? 178.406 199.025 156.699 1.00 92.98 32 GLY C O 1
ATOM 14742 N N . ARG D 4 33 ? 179.831 200.489 157.651 1.00 95.11 33 ARG C N 1
ATOM 14743 C CA . ARG D 4 33 ? 180.601 200.702 156.437 1.00 95.11 33 ARG C CA 1
ATOM 14744 C C . ARG D 4 33 ? 181.476 199.485 156.207 1.00 95.11 33 ARG C C 1
ATOM 14745 O O . ARG D 4 33 ? 181.401 198.498 156.937 1.00 95.11 33 ARG C O 1
ATOM 14753 N N . ASN D 4 34 ? 182.318 199.538 155.178 1.00 92.42 34 ASN C N 1
ATOM 14754 C CA . ASN D 4 34 ? 183.083 198.344 154.847 1.00 92.42 34 ASN C CA 1
ATOM 14755 C C . ASN D 4 34 ? 184.144 198.056 155.889 1.00 92.42 34 ASN C C 1
ATOM 14756 O O . ASN D 4 34 ? 184.410 196.897 156.178 1.00 92.42 34 ASN C O 1
ATOM 14761 N N . GLY D 4 35 ? 184.760 199.078 156.456 1.00 90.50 35 GLY C N 1
ATOM 14762 C CA . GLY D 4 35 ? 185.900 198.813 157.304 1.00 90.50 35 GLY C CA 1
ATOM 14763 C C . GLY D 4 35 ? 185.893 199.491 158.654 1.00 90.50 35 GLY C C 1
ATOM 14764 O O . GLY D 4 35 ? 186.937 199.965 159.104 1.00 90.50 35 GLY C O 1
ATOM 14765 N N . SER D 4 36 ? 184.750 199.555 159.323 1.00 85.99 36 SER C N 1
ATOM 14766 C CA . SER D 4 36 ? 184.639 200.373 160.520 1.00 85.99 36 SER C CA 1
ATOM 14767 C C . SER D 4 36 ? 183.961 199.627 161.652 1.00 85.99 36 SER C C 1
ATOM 14768 O O . SER D 4 36 ? 182.779 199.293 161.554 1.00 85.99 36 SER C O 1
ATOM 14771 N N . GLY D 4 37 ? 184.717 199.368 162.714 1.00 96.85 37 GLY C N 1
ATOM 14772 C CA . GLY D 4 37 ? 184.176 199.187 164.048 1.00 96.85 37 GLY C CA 1
ATOM 14773 C C . GLY D 4 37 ? 183.249 198.018 164.285 1.00 96.85 37 GLY C C 1
ATOM 14774 O O . GLY D 4 37 ? 182.479 198.050 165.246 1.00 96.85 37 GLY C O 1
ATOM 14775 N N . LYS D 4 38 ? 183.285 196.981 163.454 1.00 87.42 38 LYS C N 1
ATOM 14776 C CA . LYS D 4 38 ? 182.479 195.797 163.721 1.00 87.42 38 LYS C CA 1
ATOM 14777 C C . LYS D 4 38 ? 183.330 194.659 164.254 1.00 87.42 38 LYS C C 1
ATOM 14778 O O . LYS D 4 38 ? 183.029 194.086 165.310 1.00 87.42 38 LYS C O 1
ATOM 14784 N N . SER D 4 39 ? 184.391 194.326 163.518 1.00 92.55 39 SER C N 1
ATOM 14785 C CA . SER D 4 39 ? 185.327 193.311 163.968 1.00 92.55 39 SER C CA 1
ATOM 14786 C C . SER D 4 39 ? 185.972 193.714 165.285 1.00 92.55 39 SER C C 1
ATOM 14787 O O . SER D 4 39 ? 186.202 192.865 166.150 1.00 92.55 39 SER C O 1
ATOM 14790 N N . ASN D 4 40 ? 186.216 195.014 165.477 1.00 92.56 40 ASN C N 1
ATOM 14791 C CA . ASN D 4 40 ? 186.757 195.489 166.745 1.00 92.56 40 ASN C CA 1
ATOM 14792 C C . ASN D 4 40 ? 185.758 195.327 167.876 1.00 92.56 40 ASN C C 1
ATOM 14793 O O . ASN D 4 40 ? 186.144 194.986 168.999 1.00 92.56 40 ASN C O 1
ATOM 14798 N N . PHE D 4 41 ? 184.478 195.575 167.596 1.00 92.90 41 PHE C N 1
ATOM 14799 C CA . PHE D 4 41 ? 183.430 195.378 168.590 1.00 92.90 41 PHE C CA 1
ATOM 14800 C C . PHE D 4 41 ? 183.376 193.927 169.040 1.00 92.90 41 PHE C C 1
ATOM 14801 O O . PHE D 4 41 ? 183.376 193.626 170.244 1.00 92.90 41 PHE C O 1
ATOM 14809 N N . PHE D 4 42 ? 183.413 193.013 168.078 1.00 95.05 42 PHE C N 1
ATOM 14810 C CA . PHE D 4 42 ? 183.316 191.606 168.434 1.00 95.05 42 PHE C CA 1
ATOM 14811 C C . PHE D 4 42 ? 184.598 191.121 169.080 1.00 95.05 42 PHE C C 1
ATOM 14812 O O . PHE D 4 42 ? 184.566 190.238 169.946 1.00 95.05 42 PHE C O 1
ATOM 14820 N N . ALA D 4 43 ? 185.723 191.722 168.706 1.00 100.29 43 ALA C N 1
ATOM 14821 C CA . ALA D 4 43 ? 186.988 191.381 169.330 1.00 100.29 43 ALA C CA 1
ATOM 14822 C C . ALA D 4 43 ? 187.024 191.843 170.773 1.00 100.29 43 ALA C C 1
ATOM 14823 O O . ALA D 4 43 ? 187.599 191.167 171.625 1.00 100.29 43 ALA C O 1
ATOM 14825 N N . ALA D 4 44 ? 186.405 192.985 171.067 1.00 96.45 44 ALA C N 1
ATOM 14826 C CA . ALA D 4 44 ? 186.308 193.434 172.450 1.00 96.45 44 ALA C CA 1
ATOM 14827 C C . ALA D 4 44 ? 185.442 192.491 173.271 1.00 96.45 44 ALA C C 1
ATOM 14828 O O . ALA D 4 44 ? 185.790 192.149 174.412 1.00 96.45 44 ALA C O 1
ATOM 14830 N N . ILE D 4 45 ? 184.312 192.057 172.696 1.00 95.06 45 ILE C N 1
ATOM 14831 C CA . ILE D 4 45 ? 183.426 191.118 173.389 1.00 95.06 45 ILE C CA 1
ATOM 14832 C C . ILE D 4 45 ? 184.144 189.811 173.670 1.00 95.06 45 ILE C C 1
ATOM 14833 O O . ILE D 4 45 ? 184.017 189.230 174.753 1.00 95.06 45 ILE C O 1
ATOM 14838 N N . ARG D 4 46 ? 184.922 189.337 172.705 1.00 100.68 46 ARG C N 1
ATOM 14839 C CA . ARG D 4 46 ? 185.721 188.147 172.946 1.00 100.68 46 ARG C CA 1
ATOM 14840 C C . ARG D 4 46 ? 186.831 188.413 173.954 1.00 100.68 46 ARG C C 1
ATOM 14841 O O . ARG D 4 46 ? 187.175 187.525 174.736 1.00 100.68 46 ARG C O 1
ATOM 14849 N N . PHE D 4 47 ? 187.374 189.631 173.968 1.00 108.19 47 PHE C N 1
ATOM 14850 C CA . PHE D 4 47 ? 188.472 189.962 174.866 1.00 108.19 47 PHE C CA 1
ATOM 14851 C C . PHE D 4 47 ? 188.041 189.907 176.316 1.00 108.19 47 PHE C C 1
ATOM 14852 O O . PHE D 4 47 ? 188.796 189.446 177.176 1.00 108.19 47 PHE C O 1
ATOM 14860 N N . VAL D 4 48 ? 186.830 190.379 176.606 1.00 104.50 48 VAL C N 1
ATOM 14861 C CA . VAL D 4 48 ? 186.402 190.410 177.998 1.00 104.50 48 VAL C CA 1
ATOM 14862 C C . VAL D 4 48 ? 186.025 189.015 178.486 1.00 104.50 48 VAL C C 1
ATOM 14863 O O . VAL D 4 48 ? 186.205 188.695 179.666 1.00 104.50 48 VAL C O 1
ATOM 14867 N N . LEU D 4 49 ? 185.562 188.141 177.595 1.00 113.17 49 LEU C N 1
ATOM 14868 C CA . LEU D 4 49 ? 185.063 186.829 177.999 1.00 113.17 49 LEU C CA 1
ATOM 14869 C C . LEU D 4 49 ? 185.488 185.828 176.931 1.00 113.17 49 LEU C C 1
ATOM 14870 O O . LEU D 4 49 ? 184.755 185.624 175.964 1.00 113.17 49 LEU C O 1
ATOM 14875 N N . SER D 4 50 ? 186.683 185.250 177.102 1.00 126.32 50 SER C N 1
ATOM 14876 C CA . SER D 4 50 ? 187.187 184.091 176.361 1.00 126.32 50 SER C CA 1
ATOM 14877 C C . SER D 4 50 ? 188.525 183.658 176.930 1.00 126.32 50 SER C C 1
ATOM 14878 O O . SER D 4 50 ? 188.953 184.155 177.975 1.00 126.32 50 SER C O 1
ATOM 14881 N N . ASP D 4 51 ? 189.179 182.721 176.246 1.00 132.29 51 ASP C N 1
ATOM 14882 C CA . ASP D 4 51 ? 190.606 182.437 176.407 1.00 132.29 51 ASP C CA 1
ATOM 14883 C C . ASP D 4 51 ? 191.265 182.863 175.114 1.00 132.29 51 ASP C C 1
ATOM 14884 O O . ASP D 4 51 ? 191.516 182.044 174.231 1.00 132.29 51 ASP C O 1
ATOM 14889 N N . ALA D 4 52 ? 191.576 184.141 175.018 1.00 127.94 52 ALA C N 1
ATOM 14890 C CA . ALA D 4 52 ? 192.377 184.638 173.920 1.00 127.94 52 ALA C CA 1
ATOM 14891 C C . ALA D 4 52 ? 193.163 185.809 174.465 1.00 127.94 52 ALA C C 1
ATOM 14892 O O . ALA D 4 52 ? 192.887 186.294 175.566 1.00 127.94 52 ALA C O 1
ATOM 14894 N N . TYR D 4 53 ? 194.141 186.253 173.673 1.00 119.88 53 TYR C N 1
ATOM 14895 C CA . TYR D 4 53 ? 195.061 187.328 174.037 1.00 119.88 53 TYR C CA 1
ATOM 14896 C C . TYR D 4 53 ? 195.767 187.019 175.356 1.00 119.88 53 TYR C C 1
ATOM 14897 O O . TYR D 4 53 ? 195.838 187.845 176.266 1.00 119.88 53 TYR C O 1
ATOM 14906 N N . THR D 4 54 ? 196.259 185.787 175.467 1.00 136.07 54 THR C N 1
ATOM 14907 C CA . THR D 4 54 ? 196.879 185.306 176.693 1.00 136.07 54 THR C CA 1
ATOM 14908 C C . THR D 4 54 ? 198.397 185.367 176.624 1.00 136.07 54 THR C C 1
ATOM 14909 O O . THR D 4 54 ? 199.039 186.016 177.454 1.00 136.07 54 THR C O 1
ATOM 14913 N N . HIS D 4 55 ? 198.986 184.735 175.614 1.00 163.51 55 HIS C N 1
ATOM 14914 C CA . HIS D 4 55 ? 200.434 184.727 175.446 1.00 163.51 55 HIS C CA 1
ATOM 14915 C C . HIS D 4 55 ? 200.904 186.011 174.771 1.00 163.51 55 HIS C C 1
ATOM 14916 O O . HIS D 4 55 ? 201.665 185.982 173.798 1.00 163.51 55 HIS C O 1
ATOM 14923 N N . LEU D 4 56 ? 200.482 187.147 175.305 1.00 137.97 56 LEU C N 1
ATOM 14924 C CA . LEU D 4 56 ? 200.788 188.422 174.707 1.00 137.97 56 LEU C CA 1
ATOM 14925 C C . LEU D 4 56 ? 202.218 188.816 175.034 1.00 137.97 56 LEU C C 1
ATOM 14926 O O . LEU D 4 56 ? 202.909 188.171 175.822 1.00 137.97 56 LEU C O 1
ATOM 14931 N N . SER D 4 57 ? 202.634 189.931 174.460 1.00 136.81 57 SER C N 1
ATOM 14932 C CA . SER D 4 57 ? 203.948 190.482 174.715 1.00 136.81 57 SER C CA 1
ATOM 14933 C C . SER D 4 57 ? 203.827 191.990 174.638 1.00 136.81 57 SER C C 1
ATOM 14934 O O . SER D 4 57 ? 202.724 192.521 174.474 1.00 136.81 57 SER C O 1
ATOM 14937 N N . ARG D 4 58 ? 204.982 192.662 174.746 1.00 130.31 58 ARG C N 1
ATOM 14938 C CA . ARG D 4 58 ? 205.045 194.120 174.836 1.00 130.31 58 ARG C C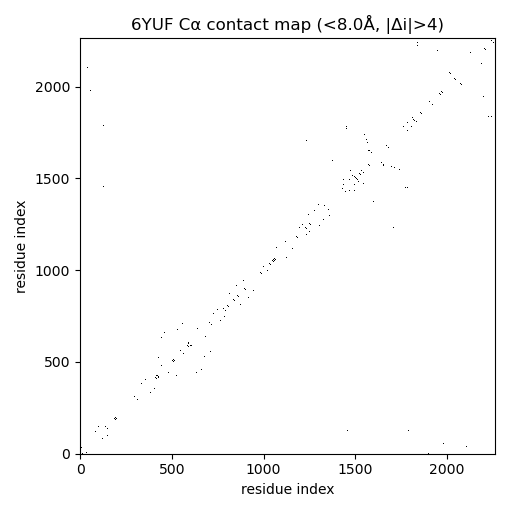A 1
ATOM 14939 C C . ARG D 4 58 ? 204.349 194.783 173.668 1.00 130.31 58 ARG C C 1
ATOM 14940 O O . ARG D 4 58 ? 203.435 195.601 173.847 1.00 130.31 58 ARG C O 1
ATOM 14948 N N . GLU D 4 59 ? 204.710 194.371 172.461 1.00 129.48 59 GLU C N 1
ATOM 14949 C CA . GLU D 4 59 ? 204.079 194.982 171.313 1.00 129.48 59 GLU C CA 1
ATOM 14950 C C . GLU D 4 59 ? 202.652 194.473 171.135 1.00 129.48 59 GLU C C 1
ATOM 14951 O O . GLU D 4 59 ? 201.819 195.202 170.602 1.00 129.48 59 GLU C O 1
ATOM 14957 N N . GLU D 4 60 ? 202.322 193.287 171.661 1.00 125.71 60 GLU C N 1
ATOM 14958 C CA . GLU D 4 60 ? 200.933 192.828 171.623 1.00 125.71 60 GLU C CA 1
ATOM 14959 C C . GLU D 4 60 ? 200.057 193.636 172.570 1.00 125.71 60 GLU C C 1
ATOM 14960 O O . GLU D 4 60 ? 199.126 194.310 172.125 1.00 125.71 60 GLU C O 1
ATOM 14966 N N . ARG D 4 61 ? 200.423 193.698 173.863 1.00 121.61 61 ARG C N 1
ATOM 14967 C CA . ARG D 4 61 ? 199.725 194.500 174.877 1.00 121.61 61 ARG C CA 1
ATOM 14968 C C . ARG D 4 61 ? 199.833 196.003 174.587 1.00 121.61 61 ARG C C 1
ATOM 14969 O O . ARG D 4 61 ? 199.230 196.840 175.264 1.00 121.61 61 ARG C O 1
ATOM 14977 N N . GLN D 4 62 ? 200.580 196.379 173.564 1.00 116.84 62 GLN C N 1
ATOM 14978 C CA . GLN D 4 62 ? 200.419 197.696 173.002 1.00 116.84 62 GLN C CA 1
ATOM 14979 C C . GLN D 4 62 ? 199.624 197.712 171.703 1.00 116.84 62 GLN C C 1
ATOM 14980 O O . GLN D 4 62 ? 199.105 198.768 171.336 1.00 116.84 62 GLN C O 1
ATOM 14986 N N . ALA D 4 63 ? 199.467 196.583 171.024 1.00 110.29 63 ALA C N 1
ATOM 14987 C CA . ALA D 4 63 ? 198.833 196.618 169.715 1.00 110.29 63 ALA C CA 1
ATOM 14988 C C . ALA D 4 63 ? 197.348 196.903 169.836 1.00 110.29 63 ALA C C 1
ATOM 14989 O O . ALA D 4 63 ? 196.758 197.516 168.941 1.00 110.29 63 ALA C O 1
ATOM 14991 N N . LEU D 4 64 ? 196.757 196.559 170.975 1.00 106.04 64 LEU C N 1
ATOM 14992 C CA . LEU D 4 64 ? 195.328 196.703 171.186 1.00 106.04 64 LEU C CA 1
ATOM 14993 C C . LEU D 4 64 ? 194.975 197.952 171.991 1.00 106.04 64 LEU C C 1
ATOM 14994 O O . LEU D 4 64 ? 193.950 197.985 172.675 1.00 106.04 64 LEU C O 1
ATOM 14999 N N . LEU D 4 65 ? 195.765 199.007 171.888 1.00 97.02 65 LEU C N 1
ATOM 15000 C CA . LEU D 4 65 ? 195.338 200.302 172.399 1.00 97.02 65 LEU C CA 1
ATOM 15001 C C . LEU D 4 65 ? 195.033 201.216 171.221 1.00 97.02 65 LEU C C 1
ATOM 15002 O O . LEU D 4 65 ? 195.111 200.811 170.062 1.00 97.02 65 LEU C O 1
ATOM 15007 N N . HIS D 4 66 ? 194.672 202.457 171.509 1.00 87.80 66 HIS C N 1
ATOM 15008 C CA . HIS D 4 66 ? 194.375 203.413 170.453 1.00 87.80 66 HIS C CA 1
ATOM 15009 C C . HIS D 4 66 ? 195.548 204.358 170.274 1.00 87.80 66 HIS C C 1
ATOM 15010 O O . HIS D 4 66 ? 196.000 204.980 171.237 1.00 87.80 66 HIS C O 1
ATOM 15017 N N . GLU D 4 67 ? 196.025 204.480 169.043 1.00 104.10 67 GLU C N 1
ATOM 15018 C CA . GLU D 4 67 ? 197.140 205.364 168.721 1.00 104.10 67 GLU C CA 1
ATOM 15019 C C . GLU D 4 67 ? 196.615 206.515 167.878 1.00 104.10 67 GLU C C 1
ATOM 15020 O O . GLU D 4 67 ? 196.256 206.329 166.710 1.00 104.10 67 GLU C O 1
ATOM 15026 N N . GLY D 4 68 ? 196.598 207.703 168.457 1.00 114.62 68 GLY C N 1
ATOM 15027 C CA . GLY D 4 68 ? 196.031 208.837 167.785 1.00 114.62 68 GLY C CA 1
ATOM 15028 C C . GLY D 4 68 ? 196.691 210.143 168.154 1.00 114.62 68 GLY C C 1
ATOM 15029 O O . GLY D 4 68 ? 197.631 210.202 168.951 1.00 114.62 68 GLY C O 1
ATOM 15030 N N . PRO D 4 69 ? 196.192 211.229 167.564 1.00 128.35 69 PRO C N 1
ATOM 15031 C CA . PRO D 4 69 ? 196.799 212.541 167.780 1.00 128.35 69 PRO C CA 1
ATOM 15032 C C . PRO D 4 69 ? 196.267 213.287 168.986 1.00 128.35 69 PRO C C 1
ATOM 15033 O O . PRO D 4 69 ? 196.814 214.344 169.315 1.00 128.35 69 PRO C O 1
ATOM 15037 N N . GLY D 4 70 ? 195.232 212.784 169.645 1.00 139.66 70 GLY C N 1
ATOM 15038 C CA . GLY D 4 70 ? 194.669 213.486 170.777 1.00 139.66 70 GLY C CA 1
ATOM 15039 C C . GLY D 4 70 ? 195.614 213.637 171.946 1.00 139.66 70 GLY C C 1
ATOM 15040 O O . GLY D 4 70 ? 196.059 214.740 172.275 1.00 139.66 70 GLY C O 1
ATOM 15041 N N . ALA D 4 71 ? 195.938 212.512 172.559 1.00 136.23 71 ALA C N 1
ATOM 15042 C CA . ALA D 4 71 ? 196.934 212.418 173.607 1.00 136.23 71 ALA C CA 1
ATOM 15043 C C . ALA D 4 71 ? 197.289 210.953 173.714 1.00 136.23 71 ALA C C 1
ATOM 15044 O O . ALA D 4 71 ? 196.474 210.091 173.369 1.00 136.23 71 ALA C O 1
ATOM 15046 N N . THR D 4 72 ? 198.517 210.690 174.146 1.00 133.77 72 THR C N 1
ATOM 15047 C CA . THR D 4 72 ? 198.970 209.324 174.347 1.00 133.77 72 THR C CA 1
ATOM 15048 C C . THR D 4 72 ? 198.094 208.666 175.395 1.00 133.77 72 THR C C 1
ATOM 15049 O O . THR D 4 72 ? 197.923 209.213 176.482 1.00 133.77 72 THR C O 1
ATOM 15053 N N . VAL D 4 73 ? 197.457 207.559 175.030 1.00 120.51 73 VAL C N 1
ATOM 15054 C CA . VAL D 4 73 ? 196.547 206.855 175.923 1.00 120.51 73 VAL C CA 1
ATOM 15055 C C . VAL D 4 73 ? 197.321 205.752 176.620 1.00 120.51 73 VAL C C 1
ATOM 15056 O O . VAL D 4 73 ? 198.156 205.083 176.008 1.00 120.51 73 VAL C O 1
ATOM 15060 N N . MET D 4 74 ? 197.066 205.578 177.913 1.00 116.71 74 MET C N 1
ATOM 15061 C CA . MET D 4 74 ? 197.796 204.621 178.728 1.00 116.71 74 MET C CA 1
ATOM 15062 C C . MET D 4 74 ? 197.037 203.325 178.949 1.00 116.71 74 MET C C 1
ATOM 15063 O O . MET D 4 74 ? 197.610 202.243 178.811 1.00 116.71 74 MET C O 1
ATOM 15068 N N . SER D 4 75 ? 195.766 203.405 179.311 1.00 105.36 75 SER C N 1
ATOM 15069 C CA . SER D 4 75 ? 195.030 202.213 179.673 1.00 105.36 75 SER C CA 1
ATOM 15070 C C . SER D 4 75 ? 193.675 202.195 178.986 1.00 105.36 75 SER C C 1
ATOM 15071 O O . SER D 4 75 ? 193.168 203.224 178.538 1.00 105.36 75 SER C O 1
ATOM 15074 N N . ALA D 4 76 ? 193.103 200.995 178.901 1.00 102.85 76 ALA C N 1
ATOM 15075 C CA . ALA D 4 76 ? 191.805 200.771 178.286 1.00 102.85 76 ALA C CA 1
ATOM 15076 C C . ALA D 4 76 ? 191.046 199.725 179.077 1.00 102.85 76 ALA C C 1
ATOM 15077 O O . ALA D 4 76 ? 191.641 198.873 179.738 1.00 102.85 76 ALA C O 1
ATOM 15079 N N . TYR D 4 77 ? 189.726 199.771 178.972 1.00 94.87 77 TYR C N 1
ATOM 15080 C CA . TYR D 4 77 ? 188.892 198.878 179.753 1.00 94.87 77 TYR C CA 1
ATOM 15081 C C . TYR D 4 77 ? 187.577 198.636 179.046 1.00 94.87 77 TYR C C 1
ATOM 15082 O O . TYR D 4 77 ? 187.019 199.541 178.426 1.00 94.87 77 TYR C O 1
ATOM 15091 N N . VAL D 4 78 ? 187.093 197.409 179.152 1.00 92.79 78 VAL C N 1
ATOM 15092 C CA . VAL D 4 78 ? 185.799 197.007 178.630 1.00 92.79 78 VAL C CA 1
ATOM 15093 C C . VAL D 4 78 ? 185.001 196.447 179.794 1.00 92.79 78 VAL C C 1
ATOM 15094 O O . VAL D 4 78 ? 185.570 195.812 180.684 1.00 92.79 78 VAL C O 1
ATOM 15098 N N . GLU D 4 79 ? 183.706 196.745 179.843 1.00 97.00 79 GLU C N 1
ATOM 15099 C CA . GLU D 4 79 ? 182.877 196.254 180.932 1.00 97.00 79 GLU C CA 1
ATOM 15100 C C . GLU D 4 79 ? 181.494 195.893 180.416 1.00 97.00 79 GLU C C 1
ATOM 15101 O O . GLU D 4 79 ? 180.856 196.699 179.736 1.00 97.00 79 GLU C O 1
ATOM 15107 N N . VAL D 4 80 ? 181.038 194.687 180.746 1.00 96.74 80 VAL C N 1
ATOM 15108 C CA . VAL D 4 80 ? 179.769 194.159 180.270 1.00 96.74 80 VAL C CA 1
ATOM 15109 C C . VAL D 4 80 ? 178.813 194.030 181.444 1.00 96.74 80 VAL C C 1
ATOM 15110 O O . VAL D 4 80 ? 179.217 194.007 182.603 1.00 96.74 80 VAL C O 1
ATOM 15114 N N . THR D 4 81 ? 177.522 193.939 181.137 1.00 89.99 81 THR C N 1
ATOM 15115 C CA . THR D 4 81 ? 176.484 193.851 182.158 1.00 89.99 81 THR C CA 1
ATOM 15116 C C . THR D 4 81 ? 175.545 192.708 181.822 1.00 89.99 81 THR C C 1
ATOM 15117 O O . THR D 4 81 ? 174.888 192.734 180.777 1.00 89.99 81 THR C O 1
ATOM 15121 N N . PHE D 4 82 ? 175.438 191.738 182.721 1.00 103.50 82 PHE C N 1
ATOM 15122 C CA . PHE D 4 82 ? 174.627 190.551 182.493 1.00 103.50 82 PHE C CA 1
ATOM 15123 C C . PHE D 4 82 ? 173.404 190.601 183.392 1.00 103.50 82 PHE C C 1
ATOM 15124 O O . PHE D 4 82 ? 173.525 190.855 184.594 1.00 103.50 82 PHE C O 1
ATOM 15132 N N . ALA D 4 83 ? 172.234 190.364 182.815 1.00 103.87 83 ALA C N 1
ATOM 15133 C CA . ALA D 4 83 ? 170.994 190.277 183.582 1.00 103.87 83 ALA C CA 1
ATOM 15134 C C . ALA D 4 83 ? 170.603 188.820 183.815 1.00 103.87 83 ALA C C 1
ATOM 15135 O O . ALA D 4 83 ? 169.580 188.348 183.326 1.00 103.87 83 ALA C O 1
ATOM 15137 N N . ASN D 4 84 ? 171.426 188.108 184.581 1.00 111.79 84 ASN C N 1
ATOM 15138 C CA . ASN D 4 84 ? 171.190 186.689 184.795 1.00 111.79 84 ASN C CA 1
ATOM 15139 C C . ASN D 4 84 ? 170.004 186.463 185.727 1.00 111.79 84 ASN C C 1
ATOM 15140 O O . ASN D 4 84 ? 169.510 187.380 186.385 1.00 111.79 84 ASN C O 1
ATOM 15145 N N . ALA D 4 85 ? 169.554 185.216 185.793 1.00 126.41 85 ALA C N 1
ATOM 15146 C CA . ALA D 4 85 ? 168.602 184.827 186.822 1.00 126.41 85 ALA C CA 1
ATOM 15147 C C . ALA D 4 85 ? 169.202 183.810 187.780 1.00 126.41 85 ALA C C 1
ATOM 15148 O O . ALA D 4 85 ? 169.317 184.091 188.976 1.00 126.41 85 ALA C O 1
ATOM 15150 N N . ASP D 4 86 ? 169.610 182.642 187.291 1.00 132.70 86 ASP C N 1
ATOM 15151 C CA . ASP D 4 86 ? 170.324 181.692 188.131 1.00 132.70 86 ASP C CA 1
ATOM 15152 C C . ASP D 4 86 ? 171.403 180.933 187.372 1.00 132.70 86 ASP C C 1
ATOM 15153 O O . ASP D 4 86 ? 171.973 179.990 187.935 1.00 132.70 86 ASP C O 1
ATOM 15158 N N . ASN D 4 87 ? 171.674 181.292 186.112 1.00 135.32 87 ASN C N 1
ATOM 15159 C CA . ASN D 4 87 ? 172.665 180.570 185.317 1.00 135.32 87 ASN C CA 1
ATOM 15160 C C . ASN D 4 87 ? 174.060 180.722 185.901 1.00 135.32 87 ASN C C 1
ATOM 15161 O O . ASN D 4 87 ? 174.813 179.748 185.994 1.00 135.32 87 ASN C O 1
ATOM 15166 N N . ARG D 4 88 ? 174.413 181.926 186.316 1.00 133.63 88 ARG C N 1
ATOM 15167 C CA . ARG D 4 88 ? 175.651 182.129 187.041 1.00 133.63 88 ARG C CA 1
ATOM 15168 C C . ARG D 4 88 ? 175.412 181.827 188.509 1.00 133.63 88 ARG C C 1
ATOM 15169 O O . ARG D 4 88 ? 174.358 182.167 189.052 1.00 133.63 88 ARG C O 1
ATOM 15177 N N . PHE D 4 89 ? 176.384 181.165 189.143 1.00 151.33 89 PHE C N 1
ATOM 15178 C CA . PHE D 4 89 ? 176.186 180.670 190.504 1.00 151.33 89 PHE C CA 1
ATOM 15179 C C . PHE D 4 89 ? 175.918 181.732 191.579 1.00 151.33 89 PHE C C 1
ATOM 15180 O O . PHE D 4 89 ? 175.015 181.489 192.383 1.00 151.33 89 PHE C O 1
ATOM 15188 N N . PRO D 4 90 ? 176.600 182.934 191.665 1.00 144.28 90 PRO C N 1
ATOM 15189 C CA . PRO D 4 90 ? 176.252 183.824 192.780 1.00 144.28 90 PRO C CA 1
ATOM 15190 C C . PRO D 4 90 ? 174.914 184.494 192.544 1.00 144.28 90 PRO C C 1
ATOM 15191 O O . PRO D 4 90 ? 174.851 185.663 192.152 1.00 144.28 90 PRO C O 1
ATOM 15195 N N . THR D 4 91 ? 173.836 183.748 192.806 1.00 152.47 91 THR C N 1
ATOM 15196 C CA . THR D 4 91 ? 172.479 184.221 192.571 1.00 152.47 91 THR C CA 1
ATOM 15197 C C . THR D 4 91 ? 172.085 185.366 193.484 1.00 152.47 91 THR C C 1
ATOM 15198 O O . THR D 4 91 ? 171.071 186.018 193.219 1.00 152.47 91 THR C O 1
ATOM 15202 N N . GLY D 4 92 ? 172.861 185.636 194.537 1.00 140.86 92 GLY C N 1
ATOM 15203 C CA . GLY D 4 92 ? 172.647 186.810 195.362 1.00 140.86 92 GLY C CA 1
ATOM 15204 C C . GLY D 4 92 ? 172.764 188.119 194.611 1.00 140.86 92 GLY C C 1
ATOM 15205 O O . GLY D 4 92 ? 172.231 189.133 195.067 1.00 140.86 92 GLY C O 1
ATOM 15206 N N . LYS D 4 93 ? 173.432 188.120 193.466 1.00 125.50 93 LYS C N 1
ATOM 15207 C CA . LYS D 4 93 ? 173.553 189.298 192.627 1.00 125.50 93 LYS C CA 1
ATOM 15208 C C . LYS D 4 93 ? 172.720 189.072 191.376 1.00 125.50 93 LYS C C 1
ATOM 15209 O O . LYS D 4 93 ? 172.987 188.143 190.609 1.00 125.50 93 LYS C O 1
ATOM 15215 N N . SER D 4 94 ? 171.703 189.907 191.183 1.00 121.99 94 SER C N 1
ATOM 15216 C CA . SER D 4 94 ? 170.846 189.748 190.018 1.00 121.99 94 SER C CA 1
ATOM 15217 C C . SER D 4 94 ? 171.443 190.377 188.768 1.00 121.99 94 SER C C 1
ATOM 15218 O O . SER D 4 94 ? 171.093 189.975 187.656 1.00 121.99 94 SER C O 1
ATOM 15221 N N . GLU D 4 95 ? 172.318 191.368 188.917 1.00 122.90 95 GLU C N 1
ATOM 15222 C CA . GLU D 4 95 ? 172.952 192.044 187.785 1.00 122.90 95 GLU C CA 1
ATOM 15223 C C . GLU D 4 95 ? 174.461 191.964 187.967 1.00 122.90 95 GLU C C 1
ATOM 15224 O O . GLU D 4 95 ? 175.074 192.881 188.514 1.00 122.90 95 GLU C O 1
ATOM 15230 N N . VAL D 4 96 ? 175.058 190.880 187.502 1.00 116.02 96 VAL C N 1
ATOM 15231 C CA . VAL D 4 96 ? 176.500 190.706 187.618 1.00 116.02 96 VAL C CA 1
ATOM 15232 C C . VAL D 4 96 ? 177.188 191.558 186.556 1.00 116.02 96 VAL C C 1
ATOM 15233 O O . VAL D 4 96 ? 176.629 191.844 185.492 1.00 116.02 96 VAL C O 1
ATOM 15237 N N . VAL D 4 97 ? 178.388 192.032 186.875 1.00 106.38 97 VAL C N 1
ATOM 15238 C CA . VAL D 4 97 ? 179.145 192.908 185.995 1.00 106.38 97 VAL C CA 1
ATOM 15239 C C . VAL D 4 97 ? 180.609 192.477 186.025 1.00 106.38 97 VAL C C 1
ATOM 15240 O O . VAL D 4 97 ? 181.145 192.134 187.084 1.00 106.38 97 VAL C O 1
ATOM 15244 N N . LEU D 4 98 ? 181.230 192.410 184.850 1.00 102.02 98 LEU C N 1
ATOM 15245 C CA . LEU D 4 98 ? 182.627 192.032 184.710 1.00 102.02 98 LEU C CA 1
ATOM 15246 C C . LEU D 4 98 ? 183.363 193.098 183.919 1.00 102.02 98 LEU C C 1
ATOM 15247 O O . LEU D 4 98 ? 182.775 193.780 183.079 1.00 102.02 98 LEU C O 1
ATOM 15252 N N . ARG D 4 99 ? 184.656 193.234 184.195 1.00 99.64 99 ARG C N 1
ATOM 15253 C CA . ARG D 4 99 ? 185.477 194.169 183.449 1.00 99.64 99 ARG C CA 1
ATOM 15254 C C . ARG D 4 99 ? 186.930 193.746 183.523 1.00 99.64 99 ARG C C 1
ATOM 15255 O O . ARG D 4 99 ? 187.362 193.117 184.490 1.00 99.64 99 ARG C O 1
ATOM 15263 N N . ARG D 4 100 ? 187.678 194.116 182.491 1.00 102.54 100 ARG C N 1
ATOM 15264 C CA . ARG D 4 100 ? 189.094 193.794 182.389 1.00 102.54 100 ARG C CA 1
ATOM 15265 C C . ARG D 4 100 ? 189.806 195.040 181.902 1.00 102.54 100 ARG C C 1
ATOM 15266 O O . ARG D 4 100 ? 189.595 195.476 180.768 1.00 102.54 100 ARG C O 1
ATOM 15274 N N . THR D 4 101 ? 190.629 195.621 182.752 1.00 107.95 101 THR C N 1
ATOM 15275 C CA . THR D 4 101 ? 191.377 196.802 182.377 1.00 107.95 101 THR C CA 1
ATOM 15276 C C . THR D 4 101 ? 192.765 196.376 181.944 1.00 107.95 101 THR C C 1
ATOM 15277 O O . THR D 4 101 ? 193.306 195.382 182.432 1.00 107.95 101 THR C O 1
ATOM 15281 N N . ILE D 4 102 ? 193.357 197.151 181.044 1.00 102.00 102 ILE C N 1
ATOM 15282 C CA . ILE D 4 102 ? 194.684 196.836 180.537 1.00 102.00 102 ILE C CA 1
ATOM 15283 C C . ILE D 4 102 ? 195.461 198.132 180.346 1.00 102.00 102 ILE C C 1
ATOM 15284 O O . ILE D 4 102 ? 195.010 199.036 179.640 1.00 102.00 102 ILE C O 1
ATOM 15289 N N . GLY D 4 103 ? 196.583 198.262 181.037 1.00 110.55 103 GLY C N 1
ATOM 15290 C CA . GLY D 4 103 ? 197.517 199.333 180.800 1.00 110.55 103 GLY C CA 1
ATOM 15291 C C . GLY D 4 103 ? 198.631 198.853 179.903 1.00 110.55 103 GLY C C 1
ATOM 15292 O O . GLY D 4 103 ? 198.566 197.764 179.323 1.00 110.55 103 GLY C O 1
ATOM 15293 N N . LEU D 4 104 ? 199.678 199.667 179.787 1.00 115.64 104 LEU C N 1
ATOM 15294 C CA . LEU D 4 104 ? 200.836 199.153 179.077 1.00 115.64 104 LEU C CA 1
ATOM 15295 C C . LEU D 4 104 ? 201.627 198.160 179.920 1.00 115.64 104 LEU C C 1
ATOM 15296 O O . LEU D 4 104 ? 202.328 197.332 179.349 1.00 115.64 104 LEU C O 1
ATOM 15301 N N . LYS D 4 105 ? 201.514 198.184 181.251 1.00 116.36 105 LYS C N 1
ATOM 15302 C CA . LYS D 4 105 ? 202.237 197.204 182.068 1.00 116.36 105 LYS C CA 1
ATOM 15303 C C . LYS D 4 105 ? 201.348 196.678 183.208 1.00 116.36 105 LYS C C 1
ATOM 15304 O O . LYS D 4 105 ? 201.833 196.287 184.272 1.00 116.36 105 LYS C O 1
ATOM 15310 N N . LYS D 4 106 ? 200.035 196.574 182.979 1.00 116.58 106 LYS C N 1
ATOM 15311 C CA . LYS D 4 106 ? 199.187 195.919 183.975 1.00 116.58 106 LYS C CA 1
ATOM 15312 C C . LYS D 4 106 ? 197.905 195.399 183.346 1.00 116.58 106 LYS C C 1
ATOM 15313 O O . LYS D 4 106 ? 197.377 195.992 182.404 1.00 116.58 106 LYS C O 1
ATOM 15319 N N . ASP D 4 107 ? 197.400 194.296 183.900 1.00 114.27 107 ASP C N 1
ATOM 15320 C CA . ASP D 4 107 ? 196.059 193.823 183.583 1.00 114.27 107 ASP C CA 1
ATOM 15321 C C . ASP D 4 107 ? 195.382 193.328 184.845 1.00 114.27 107 ASP C C 1
ATOM 15322 O O . ASP D 4 107 ? 196.007 192.675 185.681 1.00 114.27 107 ASP C O 1
ATOM 15327 N N . GLU D 4 108 ? 194.100 193.632 184.982 1.00 110.75 108 GLU C N 1
ATOM 15328 C CA . GLU D 4 108 ? 193.374 193.118 186.129 1.00 110.75 108 GLU C CA 1
ATOM 15329 C C . GLU D 4 108 ? 191.958 192.741 185.735 1.00 110.75 108 GLU C C 1
ATOM 15330 O O . GLU D 4 108 ? 191.206 193.544 185.173 1.00 110.75 108 GLU C O 1
ATOM 15336 N N . TYR D 4 109 ? 191.624 191.485 185.985 1.00 108.04 109 TYR C N 1
ATOM 15337 C CA . TYR D 4 109 ? 190.241 191.072 185.953 1.00 108.04 109 TYR C CA 1
ATOM 15338 C C . TYR D 4 109 ? 189.533 191.628 187.177 1.00 108.04 109 TYR C C 1
ATOM 15339 O O . TYR D 4 109 ? 190.158 192.106 188.127 1.00 108.04 109 TYR C O 1
ATOM 15348 N N . SER D 4 110 ? 188.211 191.563 187.153 1.00 115.64 110 SER C N 1
ATOM 15349 C CA . SER D 4 110 ? 187.440 192.076 188.271 1.00 115.64 110 SER C CA 1
ATOM 15350 C C . SER D 4 110 ? 186.064 191.437 188.262 1.00 115.64 110 SER C C 1
ATOM 15351 O O . SER D 4 110 ? 185.683 190.729 187.332 1.00 115.64 110 SER C O 1
ATOM 15354 N N . LEU D 4 111 ? 185.330 191.713 189.328 1.00 121.17 111 LEU C N 1
ATOM 15355 C CA . LEU D 4 111 ? 183.909 191.440 189.485 1.00 121.17 111 LEU C CA 1
ATOM 15356 C C . LEU D 4 111 ? 183.331 192.797 189.809 1.00 121.17 111 LEU C C 1
ATOM 15357 O O . LEU D 4 111 ? 183.941 193.803 189.430 1.00 121.17 111 LEU C O 1
ATOM 15362 N N . ASP D 4 112 ? 182.164 192.851 190.456 1.00 126.17 112 ASP C N 1
ATOM 15363 C CA . ASP D 4 112 ? 181.527 194.134 190.723 1.00 126.17 112 ASP C CA 1
ATOM 15364 C C . ASP D 4 112 ? 182.404 194.932 191.670 1.00 126.17 112 ASP C C 1
ATOM 15365 O O . ASP D 4 112 ? 182.233 194.868 192.889 1.00 126.17 112 ASP C O 1
ATOM 15370 N N . LYS D 4 113 ? 183.274 195.740 191.055 1.00 116.44 113 LYS C N 1
ATOM 15371 C CA . LYS D 4 113 ? 184.369 196.516 191.651 1.00 116.44 113 LYS C CA 1
ATOM 15372 C C . LYS D 4 113 ? 185.059 195.768 192.795 1.00 116.44 113 LYS C C 1
ATOM 15373 O O . LYS D 4 113 ? 185.182 196.254 193.917 1.00 116.44 113 LYS C O 1
ATOM 15379 N N . LYS D 4 114 ? 185.521 194.553 192.487 1.00 112.98 114 LYS C N 1
ATOM 15380 C CA . LYS D 4 114 ? 186.146 193.717 193.503 1.00 112.98 114 LYS C CA 1
ATOM 15381 C C . LYS D 4 114 ? 187.532 193.205 193.151 1.00 112.98 114 LYS C C 1
ATOM 15382 O O . LYS D 4 114 ? 188.137 192.539 193.997 1.00 112.98 114 LYS C O 1
ATOM 15388 N N . THR D 4 115 ? 188.048 193.532 191.960 1.00 121.25 115 THR C N 1
ATOM 15389 C CA . THR D 4 115 ? 189.433 193.343 191.470 1.00 121.25 115 THR C CA 1
ATOM 15390 C C . THR D 4 115 ? 190.086 192.020 191.893 1.00 121.25 115 THR C C 1
ATOM 15391 O O . THR D 4 115 ? 191.170 191.965 192.471 1.00 121.25 115 THR C O 1
ATOM 15395 N N . VAL D 4 116 ? 189.405 190.933 191.562 1.00 124.39 116 VAL C N 1
ATOM 15396 C CA . VAL D 4 116 ? 189.908 189.610 191.897 1.00 124.39 116 VAL C CA 1
ATOM 15397 C C . VAL D 4 116 ? 190.912 189.197 190.825 1.00 124.39 116 VAL C C 1
ATOM 15398 O O . VAL D 4 116 ? 190.986 189.813 189.758 1.00 124.39 116 VAL C O 1
ATOM 15402 N N . SER D 4 117 ? 191.698 188.165 191.100 1.00 129.92 117 SER C N 1
ATOM 15403 C CA . SER D 4 117 ? 192.696 187.659 190.171 1.00 129.92 117 SER C CA 1
ATOM 15404 C C . SER D 4 117 ? 192.039 186.908 189.018 1.00 129.92 117 SER C C 1
ATOM 15405 O O . SER D 4 117 ? 190.815 186.834 188.889 1.00 129.92 117 SER C O 1
ATOM 15408 N N . LYS D 4 118 ? 192.876 186.315 188.170 1.00 124.79 118 LYS C N 1
ATOM 15409 C CA . LYS D 4 118 ? 192.390 185.687 186.950 1.00 124.79 118 LYS C CA 1
ATOM 15410 C C . LYS D 4 118 ? 191.764 184.320 187.208 1.00 124.79 118 LYS C C 1
ATOM 15411 O O . LYS D 4 118 ? 190.739 183.990 186.604 1.00 124.79 118 LYS C O 1
ATOM 15417 N N . THR D 4 119 ? 192.364 183.516 188.091 1.00 135.32 119 THR C N 1
ATOM 15418 C CA . THR D 4 119 ? 191.898 182.146 188.305 1.00 135.32 119 THR C CA 1
ATOM 15419 C C . THR D 4 119 ? 190.467 182.102 188.818 1.00 135.32 119 THR C C 1
ATOM 15420 O O . THR D 4 119 ? 189.705 181.196 188.464 1.00 135.32 119 THR C O 1
ATOM 15424 N N . GLU D 4 120 ? 190.066 183.115 189.579 1.00 138.10 120 GLU C N 1
ATOM 15425 C CA . GLU D 4 120 ? 188.725 183.131 190.139 1.00 138.10 120 GLU C CA 1
ATOM 15426 C C . GLU D 4 120 ? 187.678 183.438 189.079 1.00 138.10 120 GLU C C 1
ATOM 15427 O O . GLU D 4 120 ? 186.619 182.806 189.063 1.00 138.10 120 GLU C O 1
ATOM 15433 N N . VAL D 4 121 ? 187.950 184.392 188.182 1.00 131.32 121 VAL C N 1
ATOM 15434 C CA . VAL D 4 121 ? 186.978 184.660 187.124 1.00 131.32 121 VAL C CA 1
ATOM 15435 C C . VAL D 4 121 ? 186.958 183.507 186.128 1.00 131.32 121 VAL C C 1
ATOM 15436 O O . VAL D 4 121 ? 185.902 183.195 185.556 1.00 131.32 121 VAL C O 1
ATOM 15440 N N . ILE D 4 122 ? 188.090 182.809 185.962 1.00 135.44 122 ILE C N 1
ATOM 15441 C CA . ILE D 4 122 ? 188.111 181.600 185.139 1.00 135.44 122 ILE C CA 1
ATOM 15442 C C . ILE D 4 122 ? 187.207 180.531 185.738 1.00 135.44 122 ILE C C 1
ATOM 15443 O O . ILE D 4 122 ? 186.382 179.934 185.039 1.00 135.44 122 ILE C O 1
ATOM 15448 N N . ASN D 4 123 ? 187.320 180.316 187.051 1.00 137.59 123 ASN C N 1
ATOM 15449 C CA . ASN D 4 123 ? 186.480 179.334 187.730 1.00 137.59 123 ASN C CA 1
ATOM 15450 C C . ASN D 4 123 ? 185.015 179.752 187.699 1.00 137.59 123 ASN C C 1
ATOM 15451 O O . ASN D 4 123 ? 184.125 178.902 187.572 1.00 137.59 123 ASN C O 1
ATOM 15456 N N . LEU D 4 124 ? 184.755 181.058 187.800 1.00 131.68 124 LEU C N 1
ATOM 15457 C CA . LEU D 4 124 ? 183.392 181.574 187.746 1.00 131.68 124 LEU C CA 1
ATOM 15458 C C . LEU D 4 124 ? 182.747 181.280 186.408 1.00 131.68 124 LEU C C 1
ATOM 15459 O O . LEU D 4 124 ? 181.635 180.743 186.345 1.00 131.68 124 LEU C O 1
ATOM 15464 N N . LEU D 4 125 ? 183.435 181.633 185.325 1.00 130.42 125 LEU C N 1
ATOM 15465 C CA . LEU D 4 125 ? 182.902 181.358 184.004 1.00 130.42 125 LEU C CA 1
ATOM 15466 C C . LEU D 4 125 ? 182.863 179.868 183.749 1.00 130.42 125 LEU C C 1
ATOM 15467 O O . LEU D 4 125 ? 182.065 179.398 182.931 1.00 130.42 125 LEU C O 1
ATOM 15472 N N . GLU D 4 126 ? 183.696 179.101 184.457 1.00 145.69 126 GLU C N 1
ATOM 15473 C CA . GLU D 4 126 ? 183.675 177.674 184.200 1.00 145.69 126 GLU C CA 1
ATOM 15474 C C . GLU D 4 126 ? 182.478 177.011 184.851 1.00 145.69 126 GLU C C 1
ATOM 15475 O O . GLU D 4 126 ? 181.881 176.102 184.269 1.00 145.69 126 GLU C O 1
ATOM 15481 N N . SER D 4 127 ? 182.111 177.450 186.052 1.00 142.70 127 SER C N 1
ATOM 15482 C CA . SER D 4 127 ? 180.919 176.914 186.693 1.00 142.70 127 SER C CA 1
ATOM 15483 C C . SER D 4 127 ? 179.666 177.261 185.898 1.00 142.70 127 SER C C 1
ATOM 15484 O O . SER D 4 127 ? 178.689 176.509 185.896 1.00 142.70 127 SER C O 1
ATOM 15487 N N . ALA D 4 128 ? 179.671 178.395 185.215 1.00 137.88 128 ALA C N 1
ATOM 15488 C CA . ALA D 4 128 ? 178.578 178.697 184.312 1.00 137.88 128 ALA C CA 1
ATOM 15489 C C . ALA D 4 128 ? 178.716 177.876 183.031 1.00 137.88 128 ALA C C 1
ATOM 15490 O O . ALA D 4 128 ? 179.691 177.154 182.819 1.00 137.88 128 ALA C O 1
ATOM 15492 N N . GLY D 4 129 ? 177.751 178.021 182.132 1.00 133.62 129 GLY C N 1
ATOM 15493 C CA . GLY D 4 129 ? 177.745 177.203 180.935 1.00 133.62 129 GLY C CA 1
ATOM 15494 C C . GLY D 4 129 ? 178.659 177.673 179.821 1.00 133.62 129 GLY C C 1
ATOM 15495 O O . GLY D 4 129 ? 178.332 177.513 178.644 1.00 133.62 129 GLY C O 1
ATOM 15496 N N . PHE D 4 130 ? 179.808 178.236 180.165 1.00 121.35 130 PHE C N 1
ATOM 15497 C CA . PHE D 4 130 ? 180.723 178.753 179.167 1.00 121.35 130 PHE C CA 1
ATOM 15498 C C . PHE D 4 130 ? 181.798 177.730 178.844 1.00 121.35 130 PHE C C 1
ATOM 15499 O O . PHE D 4 130 ? 181.914 176.683 179.480 1.00 121.35 130 PHE C O 1
ATOM 15507 N N . SER D 4 131 ? 182.591 178.044 177.830 1.00 120.07 131 SER C N 1
ATOM 15508 C CA . SER D 4 131 ? 183.714 177.210 177.441 1.00 120.07 131 SER C CA 1
ATOM 15509 C C . SER D 4 131 ? 184.956 178.070 177.374 1.00 120.07 131 SER C C 1
ATOM 15510 O O . SER D 4 131 ? 184.926 179.155 176.786 1.00 120.07 131 SER C O 1
ATOM 15513 N N . ARG D 4 132 ? 186.042 177.576 177.970 1.00 133.66 132 ARG C N 1
ATOM 15514 C CA . ARG D 4 132 ? 187.254 178.375 178.075 1.00 133.66 132 ARG C CA 1
ATOM 15515 C C . ARG D 4 132 ? 187.890 178.588 176.712 1.00 133.66 132 ARG C C 1
ATOM 15516 O O . ARG D 4 132 ? 188.033 179.729 176.265 1.00 133.66 132 ARG C O 1
ATOM 15524 N N . SER D 4 133 ? 188.189 177.506 175.999 1.00 125.01 133 SER C N 1
ATOM 15525 C CA . SER D 4 133 ? 188.933 177.578 174.747 1.00 125.01 133 SER C CA 1
ATOM 15526 C C . SER D 4 133 ? 188.029 178.131 173.646 1.00 125.01 133 SER C C 1
ATOM 15527 O O . SER D 4 133 ? 186.954 178.676 173.914 1.00 125.01 133 SER C O 1
ATOM 15530 N N . ASN D 4 134 ? 188.492 178.027 172.384 1.00 116.44 134 ASN C N 1
ATOM 15531 C CA . ASN D 4 134 ? 187.827 178.570 171.199 1.00 116.44 134 ASN C CA 1
ATOM 15532 C C . ASN D 4 134 ? 186.365 178.145 171.149 1.00 116.44 134 ASN C C 1
ATOM 15533 O O . ASN D 4 134 ? 186.040 176.963 170.992 1.00 116.44 134 ASN C O 1
ATOM 15538 N N . PRO D 4 135 ? 185.461 179.075 171.399 1.00 104.56 135 PRO C N 1
ATOM 15539 C CA . PRO D 4 135 ? 184.088 178.681 171.686 1.00 104.56 135 PRO C CA 1
ATOM 15540 C C . PRO D 4 135 ? 183.315 178.493 170.403 1.00 104.56 135 PRO C C 1
ATOM 15541 O O . PRO D 4 135 ? 183.475 179.248 169.441 1.00 104.56 135 PRO C O 1
ATOM 15545 N N . TYR D 4 136 ? 182.484 177.457 170.391 1.00 99.75 136 TYR C N 1
ATOM 15546 C CA . TYR D 4 136 ? 181.717 177.174 169.191 1.00 99.75 136 TYR C CA 1
ATOM 15547 C C . TYR D 4 136 ? 180.655 178.234 168.946 1.00 99.75 136 TYR C C 1
ATOM 15548 O O . TYR D 4 136 ? 180.319 178.509 167.793 1.00 99.75 136 TYR C O 1
ATOM 15557 N N . TYR D 4 137 ? 180.132 178.855 169.999 1.00 98.19 137 TYR C N 1
ATOM 15558 C CA . TYR D 4 137 ? 179.073 179.836 169.804 1.00 98.19 137 TYR C CA 1
ATOM 15559 C C . TYR D 4 137 ? 179.587 181.169 169.298 1.00 98.19 137 TYR C C 1
ATOM 15560 O O . TYR D 4 137 ? 178.782 182.085 169.128 1.00 98.19 137 TYR C O 1
ATOM 15569 N N . ILE D 4 138 ? 180.888 181.308 169.066 1.00 85.31 138 ILE C N 1
ATOM 15570 C CA . ILE D 4 138 ? 181.487 182.520 168.531 1.00 85.31 138 ILE C CA 1
ATOM 15571 C C . ILE D 4 138 ? 182.198 182.159 167.240 1.00 85.31 138 ILE C C 1
ATOM 15572 O O . ILE D 4 138 ? 182.948 181.179 167.199 1.00 85.31 138 ILE C O 1
ATOM 15577 N N . VAL D 4 139 ? 181.940 182.919 166.180 1.00 83.72 139 VAL C N 1
ATOM 15578 C CA . VAL D 4 139 ? 182.631 182.721 164.908 1.00 83.72 139 VAL C CA 1
ATOM 15579 C C . VAL D 4 139 ? 183.259 184.039 164.454 1.00 83.72 139 VAL C C 1
ATOM 15580 O O . VAL D 4 139 ? 182.558 185.039 164.256 1.00 83.72 139 VAL C O 1
ATOM 15584 N N . PRO D 4 140 ? 184.575 184.117 164.320 1.00 89.88 140 PRO C N 1
ATOM 15585 C CA . PRO D 4 140 ? 185.183 185.373 163.861 1.00 89.88 140 PRO C CA 1
ATOM 15586 C C . PRO D 4 140 ? 185.035 185.591 162.365 1.00 89.88 140 PRO C C 1
ATOM 15587 O O . PRO D 4 140 ? 184.341 184.821 161.695 1.00 89.88 140 PRO C O 1
ATOM 15591 N N . GLN D 4 141 ? 185.684 186.638 161.850 1.00 93.46 141 GLN C N 1
ATOM 15592 C CA . GLN D 4 141 ? 185.545 187.045 160.454 1.00 93.46 141 GLN C CA 1
ATOM 15593 C C . GLN D 4 141 ? 185.988 185.952 159.503 1.00 93.46 141 GLN C C 1
ATOM 15594 O O . GLN D 4 141 ? 187.114 185.461 159.592 1.00 93.46 141 GLN C O 1
ATOM 15600 N N . GLY D 4 142 ? 185.070 185.524 158.637 1.00 95.92 142 GLY C N 1
ATOM 15601 C CA . GLY D 4 142 ? 185.358 184.588 157.563 1.00 95.92 142 GLY C CA 1
ATOM 15602 C C . GLY D 4 142 ? 185.825 183.212 157.989 1.00 95.92 142 GLY C C 1
ATOM 15603 O O . GLY D 4 142 ? 186.294 182.416 157.179 1.00 95.92 142 GLY C O 1
ATOM 15604 N N . ARG D 4 143 ? 185.698 182.930 159.272 1.00 94.38 143 ARG C N 1
ATOM 15605 C CA . ARG D 4 143 ? 186.154 181.704 159.889 1.00 94.38 143 ARG C CA 1
ATOM 15606 C C . ARG D 4 143 ? 184.999 180.716 160.025 1.00 94.38 143 ARG C C 1
ATOM 15607 O O . ARG D 4 143 ? 185.105 179.712 160.719 1.00 94.38 143 ARG C O 1
ATOM 15615 N N . VAL D 4 144 ? 183.906 180.954 159.298 1.00 85.52 144 VAL C N 1
ATOM 15616 C CA . VAL D 4 144 ? 182.704 180.145 159.451 1.00 85.52 144 VAL C CA 1
ATOM 15617 C C . VAL D 4 144 ? 182.905 178.708 158.970 1.00 85.52 144 VAL C C 1
ATOM 15618 O O . VAL D 4 144 ? 182.246 177.792 159.470 1.00 85.52 144 VAL C O 1
ATOM 15622 N N . THR D 4 145 ? 183.865 178.463 158.087 1.00 86.83 145 THR C N 1
ATOM 15623 C CA . THR D 4 145 ? 184.144 177.109 157.614 1.00 86.83 145 THR C CA 1
ATOM 15624 C C . THR D 4 145 ? 185.183 176.428 158.489 1.00 86.83 145 THR C C 1
ATOM 15625 O O . THR D 4 145 ? 186.286 176.057 158.088 1.00 86.83 145 THR C O 1
ATOM 15629 N N . SER D 4 146 ? 184.767 176.302 159.741 1.00 95.94 146 SER C N 1
ATOM 15630 C CA . SER D 4 146 ? 185.583 175.870 160.857 1.00 95.94 146 SER C CA 1
ATOM 15631 C C . SER D 4 146 ? 185.320 174.424 161.220 1.00 95.94 146 SER C C 1
ATOM 15632 O O . SER D 4 146 ? 186.168 173.539 161.111 1.00 95.94 146 SER C O 1
ATOM 15635 N N . LEU D 4 147 ? 184.112 174.203 161.706 1.00 99.44 147 LEU C N 1
ATOM 15636 C CA . LEU D 4 147 ? 183.662 172.941 162.242 1.00 99.44 147 LEU C CA 1
ATOM 15637 C C . LEU D 4 147 ? 182.904 172.211 161.154 1.00 99.44 147 LEU C C 1
ATOM 15638 O O . LEU D 4 147 ? 181.785 171.743 161.319 1.00 99.44 147 LEU C O 1
ATOM 15643 N N . THR D 4 148 ? 183.519 172.211 159.985 1.00 88.37 148 THR C N 1
ATOM 15644 C CA . THR D 4 148 ? 183.099 171.362 158.897 1.00 88.37 148 THR C CA 1
ATOM 15645 C C . THR D 4 148 ? 184.275 170.853 158.093 1.00 88.37 148 THR C C 1
ATOM 15646 O O . THR D 4 148 ? 184.060 170.124 157.125 1.00 88.37 148 THR C O 1
ATOM 15650 N N . ASN D 4 149 ? 185.505 171.209 158.459 1.00 91.06 149 ASN C N 1
ATOM 15651 C CA . ASN D 4 149 ? 186.676 170.694 157.767 1.00 91.06 149 ASN C CA 1
ATOM 15652 C C . ASN D 4 149 ? 187.802 170.361 158.732 1.00 91.06 149 ASN C C 1
ATOM 15653 O O . ASN D 4 149 ? 188.904 170.035 158.280 1.00 91.06 149 ASN C O 1
ATOM 15658 N N . ALA D 4 150 ? 187.576 170.463 160.034 1.00 91.44 150 ALA C N 1
ATOM 15659 C CA . ALA D 4 150 ? 188.589 170.070 160.993 1.00 91.44 150 ALA C CA 1
ATOM 15660 C C . ALA D 4 150 ? 188.628 168.554 161.112 1.00 91.44 150 ALA C C 1
ATOM 15661 O O . ALA D 4 150 ? 187.728 167.849 160.652 1.00 91.44 150 ALA C O 1
ATOM 15663 N N . LYS D 4 151 ? 189.699 168.057 161.720 1.00 98.05 151 LYS C N 1
ATOM 15664 C CA . LYS D 4 151 ? 189.845 166.623 161.908 1.00 98.05 151 LYS C CA 1
ATOM 15665 C C . LYS D 4 151 ? 188.792 166.124 162.878 1.00 98.05 151 LYS C C 1
ATOM 15666 O O . LYS D 4 151 ? 188.509 166.768 163.884 1.00 98.05 151 LYS C O 1
ATOM 15672 N N . ASP D 4 152 ? 188.194 164.981 162.556 1.00 102.29 152 ASP C N 1
ATOM 15673 C CA . ASP D 4 152 ? 186.972 164.551 163.224 1.00 102.29 152 ASP C CA 1
ATOM 15674 C C . ASP D 4 152 ? 187.179 164.186 164.689 1.00 102.29 152 ASP C C 1
ATOM 15675 O O . ASP D 4 152 ? 186.211 164.196 165.463 1.00 102.29 152 ASP C O 1
ATOM 15680 N N . SER D 4 153 ? 188.417 163.891 165.088 1.00 106.17 153 SER C N 1
ATOM 15681 C CA . SER D 4 153 ? 188.722 163.758 166.505 1.00 106.17 153 SER C CA 1
ATOM 15682 C C . SER D 4 153 ? 188.499 165.068 167.245 1.00 106.17 153 SER C C 1
ATOM 15683 O O . SER D 4 153 ? 188.072 165.059 168.402 1.00 106.17 153 SER C O 1
ATOM 15686 N N . GLU D 4 154 ? 188.735 166.205 166.585 1.00 107.70 154 GLU C N 1
ATOM 15687 C CA . GLU D 4 154 ? 188.375 167.483 167.189 1.00 107.70 154 GLU C CA 1
ATOM 15688 C C . GLU D 4 154 ? 186.864 167.630 167.320 1.00 107.70 154 GLU C C 1
ATOM 15689 O O . GLU D 4 154 ? 186.380 168.258 168.267 1.00 107.70 154 GLU C O 1
ATOM 15695 N N . ARG D 4 155 ? 186.101 167.026 166.413 1.00 100.28 155 ARG C N 1
ATOM 15696 C CA . ARG D 4 155 ? 184.653 167.063 166.558 1.00 100.28 155 ARG C CA 1
ATOM 15697 C C . ARG D 4 155 ? 184.187 166.233 167.744 1.00 100.28 155 ARG C C 1
ATOM 15698 O O . ARG D 4 155 ? 183.279 166.650 168.480 1.00 100.28 155 ARG C O 1
ATOM 15706 N N . LEU D 4 156 ? 184.817 165.070 167.959 1.00 105.98 156 LEU C N 1
ATOM 15707 C CA . LEU D 4 156 ? 184.577 164.317 169.189 1.00 105.98 156 LEU C CA 1
ATOM 15708 C C . LEU D 4 156 ? 184.967 165.144 170.392 1.00 105.98 156 LEU C C 1
ATOM 15709 O O . LEU D 4 156 ? 184.323 165.078 171.446 1.00 105.98 156 LEU C O 1
ATOM 15714 N N . GLU D 4 157 ? 185.993 165.971 170.229 1.00 115.03 157 GLU C N 1
ATOM 15715 C CA . GLU D 4 157 ? 186.440 166.790 171.338 1.00 115.03 157 GLU C CA 1
ATOM 15716 C C . GLU D 4 157 ? 185.438 167.859 171.687 1.00 115.03 157 GLU C C 1
ATOM 15717 O O . GLU D 4 157 ? 185.166 168.101 172.867 1.00 115.03 157 GLU C O 1
ATOM 15723 N N . LEU D 4 158 ? 184.858 168.480 170.676 1.00 100.59 158 LEU C N 1
ATOM 15724 C CA . LEU D 4 158 ? 183.835 169.482 170.911 1.00 100.59 158 LEU C CA 1
ATOM 15725 C C . LEU D 4 158 ? 182.593 168.858 171.534 1.00 100.59 158 LEU C C 1
ATOM 15726 O O . LEU D 4 158 ? 181.943 169.472 172.389 1.00 100.59 158 LEU C O 1
ATOM 15731 N N . LEU D 4 159 ? 182.240 167.644 171.105 1.00 109.90 159 LEU C N 1
ATOM 15732 C CA . LEU D 4 159 ? 181.073 166.982 171.680 1.00 109.90 159 LEU C CA 1
ATOM 15733 C C . LEU D 4 159 ? 181.301 166.610 173.139 1.00 109.90 159 LEU C C 1
ATOM 15734 O O . LEU D 4 159 ? 180.403 166.750 173.974 1.00 109.90 159 LEU C O 1
ATOM 15739 N N . LYS D 4 160 ? 182.497 166.139 173.470 1.00 122.36 160 LYS C N 1
ATOM 15740 C CA . LYS D 4 160 ? 182.811 165.913 174.871 1.00 122.36 160 LYS C CA 1
ATOM 15741 C C . LYS D 4 160 ? 182.902 167.220 175.645 1.00 122.36 160 LYS C C 1
ATOM 15742 O O . LYS D 4 160 ? 182.722 167.224 176.864 1.00 122.36 160 LYS C O 1
ATOM 15748 N N . GLU D 4 161 ? 183.168 168.329 174.959 1.00 131.15 161 GLU C N 1
ATOM 15749 C CA . GLU D 4 161 ? 183.173 169.623 175.626 1.00 131.15 161 GLU C CA 1
ATOM 15750 C C . GLU D 4 161 ? 181.763 170.063 176.006 1.00 131.15 161 GLU C C 1
ATOM 15751 O O . GLU D 4 161 ? 181.541 170.517 177.135 1.00 131.15 161 GLU C O 1
ATOM 15757 N N . VAL D 4 162 ? 180.802 169.963 175.078 1.00 119.20 162 VAL C N 1
ATOM 15758 C CA . VAL D 4 162 ? 179.449 170.440 175.381 1.00 119.20 162 VAL C CA 1
ATOM 15759 C C . VAL D 4 162 ? 178.804 169.566 176.451 1.00 119.20 162 VAL C C 1
ATOM 15760 O O . VAL D 4 162 ? 178.020 170.049 177.277 1.00 119.20 162 VAL C O 1
ATOM 15764 N N . ALA D 4 163 ? 179.199 168.303 176.526 1.00 120.77 163 ALA C N 1
ATOM 15765 C CA . ALA D 4 163 ? 178.731 167.440 177.594 1.00 120.77 163 ALA C CA 1
ATOM 15766 C C . ALA D 4 163 ? 179.468 167.654 178.905 1.00 120.77 163 ALA C C 1
ATOM 15767 O O . ALA D 4 163 ? 179.070 167.065 179.912 1.00 120.77 163 ALA C O 1
ATOM 15769 N N . GLY D 4 164 ? 180.531 168.450 178.916 1.00 126.98 164 GLY C N 1
ATOM 15770 C CA . GLY D 4 164 ? 181.191 168.784 180.159 1.00 126.98 164 GLY C CA 1
ATOM 15771 C C . GLY D 4 164 ? 181.942 167.643 180.806 1.00 126.98 164 GLY C C 1
ATOM 15772 O O . GLY D 4 164 ? 181.514 167.123 181.837 1.00 126.98 164 GLY C O 1
ATOM 15773 N N . THR D 4 165 ? 183.049 167.224 180.214 1.00 132.40 165 THR C N 1
ATOM 15774 C CA . THR D 4 165 ? 183.838 166.187 180.841 1.00 132.40 165 THR C CA 1
ATOM 15775 C C . THR D 4 165 ? 185.318 166.448 180.974 1.00 132.40 165 THR C C 1
ATOM 15776 O O . THR D 4 165 ? 185.996 165.639 181.618 1.00 132.40 165 THR C O 1
ATOM 15780 N N . GLN D 4 166 ? 185.854 167.487 180.340 1.00 131.35 166 GLN C N 1
ATOM 15781 C CA . GLN D 4 166 ? 187.297 167.687 180.329 1.00 131.35 166 GLN C CA 1
ATOM 15782 C C . GLN D 4 166 ? 187.806 168.034 181.713 1.00 131.35 166 GLN C C 1
ATOM 15783 O O . GLN D 4 166 ? 188.713 167.378 182.252 1.00 131.35 166 GLN C O 1
ATOM 15789 N N . ILE D 4 167 ? 187.185 169.053 182.313 1.00 130.17 167 ILE C N 1
ATOM 15790 C CA . ILE D 4 167 ? 187.518 169.490 183.657 1.00 130.17 167 ILE C CA 1
ATOM 15791 C C . ILE D 4 167 ? 187.291 168.368 184.652 1.00 130.17 167 ILE C C 1
ATOM 15792 O O . ILE D 4 167 ? 188.038 168.239 185.623 1.00 130.17 167 ILE C O 1
ATOM 15797 N N . TYR D 4 168 ? 186.311 167.501 184.385 1.00 133.58 168 TYR C N 1
ATOM 15798 C CA . TYR D 4 168 ? 186.039 166.368 185.252 1.00 133.58 168 TYR C CA 1
ATOM 15799 C C . TYR D 4 168 ? 187.223 165.413 185.292 1.00 133.58 168 TYR C C 1
ATOM 15800 O O . TYR D 4 168 ? 187.677 165.019 186.373 1.00 133.58 168 TYR C O 1
ATOM 15809 N N . GLU D 4 169 ? 187.783 165.101 184.120 1.00 131.57 169 GLU C N 1
ATOM 15810 C CA . GLU D 4 169 ? 188.962 164.243 184.047 1.00 131.57 169 GLU C CA 1
ATOM 15811 C C . GLU D 4 169 ? 190.171 164.894 184.702 1.00 131.57 169 GLU C C 1
ATOM 15812 O O . GLU D 4 169 ? 190.948 164.220 185.398 1.00 131.57 169 GLU C O 1
ATOM 15818 N N . ASN D 4 170 ? 190.337 166.204 184.487 1.00 132.28 170 ASN C N 1
ATOM 15819 C CA . ASN D 4 170 ? 191.466 166.936 185.056 1.00 132.28 170 ASN C CA 1
ATOM 15820 C C . ASN D 4 170 ? 191.439 166.891 186.578 1.00 132.28 170 ASN C C 1
ATOM 15821 O O . ASN D 4 170 ? 192.431 166.525 187.229 1.00 132.28 170 ASN C O 1
ATOM 15826 N N . ARG D 4 171 ? 190.293 167.234 187.158 1.00 124.42 171 ARG C N 1
ATOM 15827 C CA . ARG D 4 171 ? 190.183 167.246 188.605 1.00 124.42 171 ARG C CA 1
ATOM 15828 C C . ARG D 4 171 ? 190.236 165.849 189.179 1.00 124.42 171 ARG C C 1
ATOM 15829 O O . ARG D 4 171 ? 190.720 165.671 190.301 1.00 124.42 171 ARG C O 1
ATOM 15837 N N . ARG D 4 172 ? 189.780 164.850 188.420 1.00 128.19 172 ARG C N 1
ATOM 15838 C CA . ARG D 4 172 ? 189.891 163.471 188.874 1.00 128.19 172 ARG C CA 1
ATOM 15839 C C . ARG D 4 172 ? 191.348 163.055 189.010 1.00 128.19 172 ARG C C 1
ATOM 15840 O O . ARG D 4 172 ? 191.746 162.480 190.032 1.00 128.19 172 ARG C O 1
ATOM 15848 N N . ALA D 4 173 ? 192.165 163.374 188.002 1.00 134.63 173 ALA C N 1
ATOM 15849 C CA . ALA D 4 173 ? 193.586 163.044 188.073 1.00 134.63 173 ALA C CA 1
ATOM 15850 C C . ALA D 4 173 ? 194.274 163.791 189.207 1.00 134.63 173 ALA C C 1
ATOM 15851 O O . ALA D 4 173 ? 195.097 163.211 189.934 1.00 134.63 173 ALA C O 1
ATOM 15853 N N . GLU D 4 174 ? 193.920 165.070 189.388 1.00 137.90 174 GLU C N 1
ATOM 15854 C CA . GLU D 4 174 ? 194.484 165.858 190.480 1.00 137.90 174 GLU C CA 1
ATOM 15855 C C . GLU D 4 174 ? 194.129 165.258 191.829 1.00 137.90 174 GLU C C 1
ATOM 15856 O O . GLU D 4 174 ? 194.983 165.164 192.724 1.00 137.90 174 GLU C O 1
ATOM 15862 N N . SER D 4 175 ? 192.885 164.797 191.957 1.00 134.96 175 SER C N 1
ATOM 15863 C CA . SER D 4 175 ? 192.447 164.132 193.168 1.00 134.96 175 SER C CA 1
ATOM 15864 C C . SER D 4 175 ? 193.230 162.858 193.402 1.00 134.96 175 SER C C 1
ATOM 15865 O O . SER D 4 175 ? 193.597 162.578 194.539 1.00 134.96 175 SER C O 1
ATOM 15868 N N . ASN D 4 176 ? 193.546 162.113 192.334 1.00 132.20 176 ASN C N 1
ATOM 15869 C CA . ASN D 4 176 ? 194.354 160.898 192.482 1.00 132.20 176 ASN C CA 1
ATOM 15870 C C . ASN D 4 176 ? 195.750 161.205 193.015 1.00 132.20 176 ASN C C 1
ATOM 15871 O O . ASN D 4 176 ? 196.288 160.458 193.851 1.00 132.20 176 ASN C O 1
ATOM 15876 N N . LYS D 4 177 ? 196.345 162.305 192.541 1.00 130.90 177 LYS C N 1
ATOM 15877 C CA . LYS D 4 177 ? 197.641 162.736 193.068 1.00 130.90 177 LYS C CA 1
ATOM 15878 C C . LYS D 4 177 ? 197.554 163.050 194.553 1.00 130.90 177 LYS C C 1
ATOM 15879 O O . LYS D 4 177 ? 198.401 162.608 195.348 1.00 130.90 177 LYS C O 1
ATOM 15885 N N . ILE D 4 178 ? 196.502 163.782 194.936 1.00 131.90 178 ILE C N 1
ATOM 15886 C CA . ILE D 4 178 ? 196.258 164.105 196.341 1.00 131.90 178 ILE C CA 1
ATOM 15887 C C . ILE D 4 178 ? 196.096 162.830 197.159 1.00 131.90 178 ILE C C 1
ATOM 15888 O O . ILE D 4 178 ? 196.621 162.720 198.277 1.00 131.90 178 ILE C O 1
ATOM 15893 N N . MET D 4 179 ? 195.450 161.819 196.565 1.00 137.45 179 MET C N 1
ATOM 15894 C CA . MET D 4 179 ? 195.246 160.543 197.241 1.00 137.45 179 MET C CA 1
ATOM 15895 C C . MET D 4 179 ? 196.545 159.816 197.491 1.00 137.45 179 MET C C 1
ATOM 15896 O O . MET D 4 179 ? 196.716 159.182 198.538 1.00 137.45 179 MET C O 1
ATOM 15901 N N . ASP D 4 180 ? 197.472 159.911 196.548 1.00 139.33 180 ASP C N 1
ATOM 15902 C CA . ASP D 4 180 ? 198.772 159.288 196.739 1.00 139.33 180 ASP C CA 1
ATOM 15903 C C . ASP D 4 180 ? 199.548 159.960 197.864 1.00 139.33 180 ASP C C 1
ATOM 15904 O O . ASP D 4 180 ? 200.193 159.282 198.683 1.00 139.33 180 ASP C O 1
ATOM 15909 N N . GLU D 4 181 ? 199.490 161.299 197.917 1.00 138.63 181 GLU C N 1
ATOM 15910 C CA . GLU D 4 181 ? 200.113 162.023 199.027 1.00 138.63 181 GLU C CA 1
ATOM 15911 C C . GLU D 4 181 ? 199.520 161.593 200.363 1.00 138.63 181 GLU C C 1
ATOM 15912 O O . GLU D 4 181 ? 200.235 161.378 201.351 1.00 138.63 181 GLU C O 1
ATOM 15918 N N . THR D 4 182 ? 198.206 161.424 200.397 1.00 141.19 182 THR C N 1
ATOM 15919 C CA . THR D 4 182 ? 197.591 161.025 201.649 1.00 141.19 182 THR C CA 1
ATOM 15920 C C . THR D 4 182 ? 197.915 159.590 202.010 1.00 141.19 182 THR C C 1
ATOM 15921 O O . THR D 4 182 ? 198.011 159.279 203.196 1.00 141.19 182 THR C O 1
ATOM 15925 N N . ILE D 4 183 ? 198.073 158.703 201.020 1.00 143.05 183 ILE C N 1
ATOM 15926 C CA . ILE D 4 183 ? 198.351 157.308 201.357 1.00 143.05 183 ILE C CA 1
ATOM 15927 C C . ILE D 4 183 ? 199.745 157.178 201.943 1.00 143.05 183 ILE C C 1
ATOM 15928 O O . ILE D 4 183 ? 199.959 156.401 202.896 1.00 143.05 183 ILE C O 1
ATOM 15933 N N . GLN D 4 184 ? 200.696 157.991 201.454 1.00 146.93 184 GLN C N 1
ATOM 15934 C CA . GLN D 4 184 ? 202.007 157.941 202.080 1.00 146.93 184 GLN C CA 1
ATOM 15935 C C . GLN D 4 184 ? 201.930 158.494 203.496 1.00 146.93 184 GLN C C 1
ATOM 15936 O O . GLN D 4 184 ? 202.349 157.798 204.440 1.00 146.93 184 GLN C O 1
ATOM 15942 N N . LYS D 4 185 ? 201.254 159.648 203.670 1.00 141.58 185 LYS C N 1
ATOM 15943 C CA . LYS D 4 185 ? 201.136 160.263 204.992 1.00 141.58 185 LYS C CA 1
ATOM 15944 C C . LYS D 4 185 ? 200.448 159.330 205.985 1.00 141.58 185 LYS C C 1
ATOM 15945 O O . LYS D 4 185 ? 200.881 159.213 207.137 1.00 141.58 185 LYS C O 1
ATOM 15951 N N . SER D 4 186 ? 199.454 158.575 205.511 1.00 139.08 186 SER C N 1
ATOM 15952 C CA . SER D 4 186 ? 198.745 157.612 206.345 1.00 139.08 186 SER C CA 1
ATOM 15953 C C . SER D 4 186 ? 199.645 156.473 206.791 1.00 139.08 186 SER C C 1
ATOM 15954 O O . SER D 4 186 ? 199.523 156.006 207.931 1.00 139.08 186 SER C O 1
ATOM 15957 N N . GLU D 4 187 ? 200.530 155.993 205.904 1.00 148.85 187 GLU C N 1
ATOM 15958 C CA . GLU D 4 187 ? 201.498 154.977 206.324 1.00 148.85 187 GLU C CA 1
ATOM 15959 C C . GLU D 4 187 ? 202.383 155.496 207.443 1.00 148.85 187 GLU C C 1
ATOM 15960 O O . GLU D 4 187 ? 202.625 154.793 208.443 1.00 148.85 187 GLU C O 1
ATOM 15966 N N . LYS D 4 188 ? 202.833 156.747 207.298 1.00 145.57 188 LYS C N 1
ATOM 15967 C CA . LYS D 4 188 ? 203.613 157.376 208.360 1.00 145.57 188 LYS C CA 1
ATOM 15968 C C . LYS D 4 188 ? 202.836 157.427 209.657 1.00 145.57 188 LYS C C 1
ATOM 15969 O O . LYS D 4 188 ? 203.331 156.957 210.680 1.00 145.57 188 LYS C O 1
ATOM 15975 N N . ILE D 4 189 ? 201.577 157.864 209.587 1.00 142.38 189 ILE C N 1
ATOM 15976 C CA . ILE D 4 189 ? 200.729 158.008 210.769 1.00 142.38 189 ILE C CA 1
ATOM 15977 C C . ILE D 4 189 ? 200.592 156.683 211.487 1.00 142.38 189 ILE C C 1
ATOM 15978 O O . ILE D 4 189 ? 200.786 156.608 212.705 1.00 142.38 189 ILE C O 1
ATOM 15983 N N . ASP D 4 190 ? 200.373 155.610 210.718 1.00 142.50 190 ASP C N 1
ATOM 15984 C CA . ASP D 4 190 ? 200.179 154.288 211.303 1.00 142.50 190 ASP C CA 1
ATOM 15985 C C . ASP D 4 190 ? 201.425 153.806 212.030 1.00 142.50 190 ASP C C 1
ATOM 15986 O O . ASP D 4 190 ? 201.332 153.296 213.153 1.00 142.50 190 ASP C O 1
ATOM 15991 N N . GLU D 4 191 ? 202.601 154.002 211.425 1.00 152.99 191 GLU C N 1
ATOM 15992 C CA . GLU D 4 191 ? 203.839 153.575 212.079 1.00 152.99 191 GLU C CA 1
ATOM 15993 C C . GLU D 4 191 ? 204.090 154.359 213.363 1.00 152.99 191 GLU C C 1
ATOM 15994 O O . GLU D 4 191 ? 204.452 153.787 214.405 1.00 152.99 191 GLU C O 1
ATOM 16000 N N . LEU D 4 192 ? 203.858 155.672 213.307 1.00 150.57 192 LEU C N 1
ATOM 16001 C CA . LEU D 4 192 ? 204.097 156.519 214.471 1.00 150.57 192 LEU C CA 1
ATOM 16002 C C . LEU D 4 192 ? 203.143 156.192 215.610 1.00 150.57 192 LEU C C 1
ATOM 16003 O O . LEU D 4 192 ? 203.562 156.118 216.770 1.00 150.57 192 LEU C O 1
ATOM 16008 N N . LEU D 4 193 ? 201.877 155.922 215.297 1.00 148.67 193 LEU C N 1
ATOM 16009 C CA . LEU D 4 193 ? 200.945 155.597 216.367 1.00 148.67 193 LEU C CA 1
ATOM 16010 C C . LEU D 4 193 ? 201.189 154.207 216.920 1.00 148.67 193 LEU C C 1
ATOM 16011 O O . LEU D 4 193 ? 200.858 153.945 218.077 1.00 148.67 193 LEU C O 1
ATOM 16016 N N . GLN D 4 194 ? 201.718 153.290 216.108 1.00 152.77 194 GLN C N 1
ATOM 16017 C CA . GLN D 4 194 ? 202.106 152.001 216.668 1.00 152.77 194 GLN C CA 1
ATOM 16018 C C . GLN D 4 194 ? 203.249 152.168 217.657 1.00 152.77 194 GLN C C 1
ATOM 16019 O O . GLN D 4 194 ? 203.276 151.510 218.708 1.00 152.77 194 GLN C O 1
ATOM 16025 N N . TYR D 4 195 ? 204.183 153.071 217.346 1.00 148.72 195 TYR C N 1
ATOM 16026 C CA . TYR D 4 195 ? 205.225 153.415 218.309 1.00 148.72 195 TYR C CA 1
ATOM 16027 C C . TYR D 4 195 ? 204.638 154.038 219.575 1.00 148.72 195 TYR C C 1
ATOM 16028 O O . TYR D 4 195 ? 205.100 153.736 220.687 1.00 148.72 195 TYR C O 1
ATOM 16037 N N . ILE D 4 196 ? 203.634 154.918 219.413 1.00 145.67 196 ILE C N 1
ATOM 16038 C CA . ILE D 4 196 ? 202.885 155.490 220.541 1.00 145.67 196 ILE C CA 1
ATOM 16039 C C . ILE D 4 196 ? 202.326 154.397 221.413 1.00 145.67 196 ILE C C 1
ATOM 16040 O O . ILE D 4 196 ? 202.470 154.413 222.641 1.00 145.67 196 ILE C O 1
ATOM 16045 N N . GLU D 4 197 ? 201.654 153.451 220.767 1.00 154.86 197 GLU C N 1
ATOM 16046 C CA . GLU D 4 197 ? 200.953 152.394 221.464 1.00 154.86 197 GLU C CA 1
ATOM 16047 C C . GLU D 4 197 ? 201.909 151.532 222.240 1.00 154.86 197 GLU C C 1
ATOM 16048 O O . GLU D 4 197 ? 201.625 151.160 223.393 1.00 154.86 197 GLU C O 1
ATOM 16054 N N . GLU D 4 198 ? 203.059 151.232 221.634 1.00 153.57 198 GLU C N 1
ATOM 16055 C CA . GLU D 4 198 ? 204.057 150.483 222.368 1.00 153.57 198 GLU C CA 1
ATOM 16056 C C . GLU D 4 198 ? 204.514 151.256 223.591 1.00 153.57 198 GLU C C 1
ATOM 16057 O O . GLU D 4 198 ? 204.231 150.830 224.720 1.00 153.57 198 GLU C O 1
ATOM 16063 N N . ARG D 4 199 ? 205.047 152.472 223.372 1.00 148.40 199 ARG C N 1
ATOM 16064 C CA . ARG D 4 199 ? 205.591 153.312 224.441 1.00 148.40 199 ARG C CA 1
ATOM 16065 C C . ARG D 4 199 ? 204.592 153.538 225.568 1.00 148.40 199 ARG C C 1
ATOM 16066 O O . ARG D 4 199 ? 204.964 153.540 226.746 1.00 148.40 199 ARG C O 1
ATOM 16074 N N . LEU D 4 200 ? 203.309 153.630 225.224 1.00 150.63 200 LEU C N 1
ATOM 16075 C CA . LEU D 4 200 ? 202.264 153.746 226.228 1.00 150.63 200 LEU C CA 1
ATOM 16076 C C . LEU D 4 200 ? 202.119 152.471 227.041 1.00 150.63 200 LEU C C 1
ATOM 16077 O O . LEU D 4 200 ? 201.906 152.543 228.256 1.00 150.63 200 LEU C O 1
ATOM 16082 N N . ARG D 4 201 ? 202.214 151.300 226.393 1.00 153.94 201 ARG C N 1
ATOM 16083 C CA . ARG D 4 201 ? 202.151 150.046 227.148 1.00 153.94 201 ARG C CA 1
ATOM 16084 C C . ARG D 4 201 ? 203.297 149.941 228.144 1.00 153.94 201 ARG C C 1
ATOM 16085 O O . ARG D 4 201 ? 203.101 149.520 229.296 1.00 153.94 201 ARG C O 1
ATOM 16093 N N . GLU D 4 202 ? 204.493 150.355 227.729 1.00 156.64 202 GLU C N 1
ATOM 16094 C CA . GLU D 4 202 ? 205.611 150.282 228.669 1.00 156.64 202 GLU C CA 1
ATOM 16095 C C . GLU D 4 202 ? 205.479 151.303 229.782 1.00 156.64 202 GLU C C 1
ATOM 16096 O O . GLU D 4 202 ? 205.833 151.010 230.929 1.00 156.64 202 GLU C O 1
ATOM 16102 N N . LEU D 4 203 ? 204.993 152.505 229.460 1.00 150.47 203 LEU C N 1
ATOM 16103 C CA . LEU D 4 203 ? 204.776 153.502 230.498 1.00 150.47 203 LEU C CA 1
ATOM 16104 C C . LEU D 4 203 ? 203.725 153.038 231.489 1.00 150.47 203 LEU C C 1
ATOM 16105 O O . LEU D 4 203 ? 203.858 153.287 232.688 1.00 150.47 203 LEU C O 1
ATOM 16110 N N . GLU D 4 204 ? 202.714 152.312 231.014 1.00 155.65 204 GLU C N 1
ATOM 16111 C CA . GLU D 4 204 ? 201.724 151.740 231.916 1.00 155.65 204 GLU C CA 1
ATOM 16112 C C . GLU D 4 204 ? 202.342 150.677 232.817 1.00 155.65 204 GLU C C 1
ATOM 16113 O O . GLU D 4 204 ? 202.016 150.608 234.006 1.00 155.65 204 GLU C O 1
ATOM 16119 N N . GLU D 4 205 ? 203.244 149.850 232.278 1.00 161.40 205 GLU C N 1
ATOM 16120 C CA . GLU D 4 205 ? 203.914 148.862 233.127 1.00 161.40 205 GLU C CA 1
ATOM 16121 C C . GLU D 4 205 ? 204.793 149.533 234.176 1.00 161.40 205 GLU C C 1
ATOM 16122 O O . GLU D 4 205 ? 204.823 149.111 235.340 1.00 161.40 205 GLU C O 1
ATOM 16128 N N . GLU D 4 206 ? 205.484 150.603 233.785 1.00 154.15 206 GLU C N 1
ATOM 16129 C CA . GLU D 4 206 ? 206.229 151.393 234.756 1.00 154.15 206 GLU C CA 1
ATOM 16130 C C . GLU D 4 206 ? 205.303 152.061 235.759 1.00 154.15 206 GLU C C 1
ATOM 16131 O O . GLU D 4 206 ? 205.681 152.246 236.916 1.00 154.15 206 GLU C O 1
ATOM 16137 N N . LYS D 4 207 ? 204.084 152.408 235.343 1.00 151.26 207 LYS C N 1
ATOM 16138 C CA . LYS D 4 207 ? 203.095 152.929 236.281 1.00 151.26 207 LYS C CA 1
ATOM 16139 C C . LYS D 4 207 ? 202.714 151.879 237.303 1.00 151.26 207 LYS C C 1
ATOM 16140 O O . LYS D 4 207 ? 202.527 152.196 238.478 1.00 151.26 207 LYS C O 1
ATOM 16146 N N . ASN D 4 208 ? 202.549 150.635 236.855 1.00 168.57 208 ASN C N 1
ATOM 16147 C CA . ASN D 4 208 ? 202.252 149.547 237.779 1.00 168.57 208 ASN C CA 1
ATOM 16148 C C . ASN D 4 208 ? 203.390 149.348 238.760 1.00 168.57 208 ASN C C 1
ATOM 16149 O O . ASN D 4 208 ? 203.157 149.089 239.947 1.00 168.57 208 ASN C O 1
ATOM 16154 N N . ASP D 4 209 ? 204.626 149.467 238.267 1.00 174.04 209 ASP C N 1
ATOM 16155 C CA . ASP D 4 209 ? 205.806 149.408 239.126 1.00 174.04 209 ASP C CA 1
ATOM 16156 C C . ASP D 4 209 ? 205.767 150.506 240.175 1.00 174.04 209 ASP C C 1
ATOM 16157 O O . ASP D 4 209 ? 205.937 150.244 241.367 1.00 174.04 209 ASP C O 1
ATOM 16162 N N . LEU D 4 210 ? 205.529 151.741 239.748 1.00 173.45 210 LEU C N 1
ATOM 16163 C CA . LEU D 4 210 ? 205.532 152.846 240.691 1.00 173.45 210 LEU C CA 1
ATOM 16164 C C . LEU D 4 210 ? 204.289 152.834 241.571 1.00 173.45 210 LEU C C 1
ATOM 16165 O O . LEU D 4 210 ? 204.305 153.409 242.656 1.00 173.45 210 LEU C O 1
ATOM 16170 N N . ALA D 4 211 ? 203.247 152.107 241.172 1.00 171.13 211 ALA C N 1
ATOM 16171 C CA . ALA D 4 211 ? 202.052 151.958 241.993 1.00 171.13 211 ALA C CA 1
ATOM 16172 C C . ALA D 4 211 ? 202.257 150.933 243.104 1.00 171.13 211 ALA C C 1
ATOM 16173 O O . ALA D 4 211 ? 201.981 151.204 244.277 1.00 171.13 211 ALA C O 1
ATOM 16175 N N . VAL D 4 212 ? 202.756 149.743 242.759 1.00 174.30 212 VAL C N 1
ATOM 16176 C CA . VAL D 4 212 ? 203.140 148.783 243.795 1.00 174.30 212 VAL C CA 1
ATOM 16177 C C . VAL D 4 212 ? 204.290 149.341 244.625 1.00 174.30 212 VAL C C 1
ATOM 16178 O O . VAL D 4 212 ? 204.432 149.021 245.809 1.00 174.30 212 VAL C O 1
ATOM 16182 N N . TYR D 4 213 ? 205.077 150.231 244.038 1.00 175.33 213 TYR C N 1
ATOM 16183 C CA . TYR D 4 213 ? 205.963 151.077 244.795 1.00 175.33 213 TYR C CA 1
ATOM 16184 C C . TYR D 4 213 ? 205.188 152.063 245.668 1.00 175.33 213 TYR C C 1
ATOM 16185 O O . TYR D 4 213 ? 205.674 152.439 246.728 1.00 175.33 213 TYR C O 1
ATOM 16194 N N . HIS D 4 214 ? 203.989 152.498 245.271 1.00 166.08 214 HIS C N 1
ATOM 16195 C CA . HIS D 4 214 ? 203.195 153.280 246.218 1.00 166.08 214 HIS C CA 1
ATOM 16196 C C . HIS D 4 214 ? 202.609 152.406 247.325 1.00 166.08 214 HIS C C 1
ATOM 16197 O O . HIS D 4 214 ? 202.115 152.940 248.319 1.00 166.08 214 HIS C O 1
ATOM 16204 N N . LYS D 4 215 ? 202.635 151.087 247.170 1.00 168.77 215 LYS C N 1
ATOM 16205 C CA . LYS D 4 215 ? 202.531 150.165 248.294 1.00 168.77 215 LYS C CA 1
ATOM 16206 C C . LYS D 4 215 ? 203.898 149.849 248.843 1.00 168.77 215 LYS C C 1
ATOM 16207 O O . LYS D 4 215 ? 204.035 149.391 249.990 1.00 168.77 215 LYS C O 1
ATOM 16213 N N . LYS D 4 216 ? 204.921 150.039 248.026 1.00 176.00 216 LYS C N 1
ATOM 16214 C CA . LYS D 4 216 ? 206.214 149.799 248.629 1.00 176.00 216 LYS C CA 1
ATOM 16215 C C . LYS D 4 216 ? 206.746 151.092 249.264 1.00 176.00 216 LYS C C 1
ATOM 16216 O O . LYS D 4 216 ? 207.483 151.040 250.257 1.00 176.00 216 LYS C O 1
ATOM 16222 N N . ASP D 4 217 ? 206.232 152.285 248.890 1.00 180.79 217 ASP C N 1
ATOM 16223 C CA . ASP D 4 217 ? 206.767 153.455 249.622 1.00 180.79 217 ASP C CA 1
ATOM 16224 C C . ASP D 4 217 ? 205.955 153.529 250.879 1.00 180.79 217 ASP C C 1
ATOM 16225 O O . ASP D 4 217 ? 206.278 154.228 251.817 1.00 180.79 217 ASP C O 1
ATOM 16230 N N . ASN D 4 218 ? 204.892 152.706 250.940 1.00 190.36 218 ASN C N 1
ATOM 16231 C CA . ASN D 4 218 ? 204.024 152.611 252.097 1.00 190.36 218 ASN C CA 1
ATOM 16232 C C . ASN D 4 218 ? 204.780 152.021 253.254 1.00 190.36 218 ASN C C 1
ATOM 16233 O O . ASN D 4 218 ? 204.651 152.465 254.397 1.00 190.36 218 ASN C O 1
ATOM 16238 N N . GLU D 4 219 ? 205.684 151.140 252.945 1.00 187.64 219 GLU C N 1
ATOM 16239 C CA . GLU D 4 219 ? 206.635 150.777 253.951 1.00 187.64 219 GLU C CA 1
ATOM 16240 C C . GLU D 4 219 ? 207.487 152.009 254.357 1.00 187.64 219 GLU C C 1
ATOM 16241 O O . GLU D 4 219 ? 207.889 152.134 255.537 1.00 187.64 219 GLU C O 1
ATOM 16247 N N . ARG D 4 220 ? 207.641 153.013 253.455 1.00 188.04 220 ARG C N 1
ATOM 16248 C CA . ARG D 4 220 ? 208.551 154.096 253.773 1.00 188.04 220 ARG C CA 1
ATOM 16249 C C . ARG D 4 220 ? 207.872 155.085 254.596 1.00 188.04 220 ARG C C 1
ATOM 16250 O O . ARG D 4 220 ? 208.404 155.660 255.527 1.00 188.04 220 ARG C O 1
ATOM 16258 N N . ARG D 4 221 ? 206.641 155.207 254.287 1.00 188.94 221 ARG C N 1
ATOM 16259 C CA . ARG D 4 221 ? 205.789 156.058 254.975 1.00 188.94 221 ARG C CA 1
ATOM 16260 C C . ARG D 4 221 ? 205.479 155.485 256.307 1.00 188.94 221 ARG C C 1
ATOM 16261 O O . ARG D 4 221 ? 205.343 156.249 257.234 1.00 188.94 221 ARG C O 1
ATOM 16269 N N . CYS D 4 222 ? 205.342 154.165 256.416 1.00 184.16 222 CYS C N 1
ATOM 16270 C CA . CYS D 4 222 ? 205.008 153.574 257.701 1.00 184.16 222 CYS C CA 1
ATOM 16271 C C . CYS D 4 222 ? 206.176 153.685 258.652 1.00 184.16 222 CYS C C 1
ATOM 16272 O O . CYS D 4 222 ? 206.027 154.175 259.773 1.00 184.16 222 CYS C O 1
ATOM 16275 N N . LEU D 4 223 ? 207.362 153.307 258.196 1.00 170.93 223 LEU C N 1
ATOM 16276 C CA . LEU D 4 223 ? 208.515 153.544 259.030 1.00 170.93 223 LEU C CA 1
ATOM 16277 C C . LEU D 4 223 ? 208.897 155.011 259.087 1.00 170.93 223 LEU C C 1
ATOM 16278 O O . LEU D 4 223 ? 209.566 155.424 260.033 1.00 170.93 223 LEU C O 1
ATOM 16283 N N . GLU D 4 224 ? 208.425 155.815 258.145 1.00 172.86 224 GLU C N 1
ATOM 16284 C CA . GLU D 4 224 ? 208.661 157.246 258.176 1.00 172.86 224 GLU C CA 1
ATOM 16285 C C . GLU D 4 224 ? 207.852 157.896 259.283 1.00 172.86 224 GLU C C 1
ATOM 16286 O O . GLU D 4 224 ? 208.405 158.618 260.118 1.00 172.86 224 GLU C O 1
ATOM 16292 N N . TYR D 4 225 ? 206.534 157.641 259.293 1.00 172.58 225 TYR C N 1
ATOM 16293 C CA . TYR D 4 225 ? 205.643 158.017 260.393 1.00 172.58 225 TYR C CA 1
ATOM 16294 C C . TYR D 4 225 ? 206.174 157.496 261.721 1.00 172.58 225 TYR C C 1
ATOM 16295 O O . TYR D 4 225 ? 206.247 158.245 262.705 1.00 172.58 225 TYR C O 1
ATOM 16304 N N . ALA D 4 226 ? 206.608 156.225 261.731 1.00 162.01 226 ALA C N 1
ATOM 16305 C CA . ALA D 4 226 ? 207.117 155.577 262.932 1.00 162.01 226 ALA C CA 1
ATOM 16306 C C . ALA D 4 226 ? 208.315 156.322 263.490 1.00 162.01 226 ALA C C 1
ATOM 16307 O O . ALA D 4 226 ? 208.207 156.918 264.564 1.00 162.01 226 ALA C O 1
ATOM 16309 N N . ILE D 4 227 ? 209.418 156.367 262.719 1.00 148.56 227 ILE C N 1
ATOM 16310 C CA . ILE D 4 227 ? 210.658 157.009 263.152 1.00 148.56 227 ILE C CA 1
ATOM 16311 C C . ILE D 4 227 ? 210.409 158.467 263.471 1.00 148.56 227 ILE C C 1
ATOM 16312 O O . ILE D 4 227 ? 210.795 158.932 264.545 1.00 148.56 227 ILE C O 1
ATOM 16317 N N . TYR D 4 228 ? 209.691 159.173 262.584 1.00 151.40 228 TYR C N 1
ATOM 16318 C CA . TYR D 4 228 ? 209.325 160.574 262.739 1.00 151.40 228 TYR C CA 1
ATOM 16319 C C . TYR D 4 228 ? 208.727 160.853 264.102 1.00 151.40 228 TYR C C 1
ATOM 16320 O O . TYR D 4 228 ? 209.365 161.526 264.928 1.00 151.40 228 TYR C O 1
ATOM 16329 N N . SER D 4 229 ? 207.607 160.190 264.404 1.00 140.55 229 SER C N 1
ATOM 16330 C CA . SER D 4 229 ? 206.928 160.421 265.670 1.00 140.55 229 SER C CA 1
ATOM 16331 C C . SER D 4 229 ? 207.778 159.975 266.852 1.00 140.55 229 SER C C 1
ATOM 16332 O O . SER D 4 229 ? 208.042 160.784 267.748 1.00 140.55 229 SER C O 1
ATOM 16335 N N . ARG D 4 230 ? 208.302 158.737 266.818 1.00 140.28 230 ARG C N 1
ATOM 16336 C CA . ARG D 4 230 ? 208.979 158.181 267.991 1.00 140.28 230 ARG C CA 1
ATOM 16337 C C . ARG D 4 230 ? 210.248 158.974 268.346 1.00 140.28 230 ARG C C 1
ATOM 16338 O O . ARG D 4 230 ? 210.320 159.568 269.433 1.00 140.28 230 ARG C O 1
ATOM 16346 N N . GLU D 4 231 ? 211.184 159.144 267.393 1.00 129.47 231 GLU C N 1
ATOM 16347 C CA . GLU D 4 231 ? 212.468 159.735 267.746 1.00 129.47 231 GLU C CA 1
ATOM 16348 C C . GLU D 4 231 ? 212.344 161.238 267.907 1.00 129.47 231 GLU C C 1
ATOM 16349 O O . GLU D 4 231 ? 212.833 161.768 268.906 1.00 129.47 231 GLU C O 1
ATOM 16355 N N . HIS D 4 232 ? 211.613 161.930 267.003 1.00 133.05 232 HIS C N 1
ATOM 16356 C CA . HIS D 4 232 ? 211.478 163.370 267.149 1.00 133.05 232 HIS C CA 1
ATOM 16357 C C . HIS D 4 232 ? 210.750 163.676 268.443 1.00 133.05 232 HIS C C 1
ATOM 16358 O O . HIS D 4 232 ? 211.418 164.169 269.348 1.00 133.05 232 HIS C O 1
ATOM 16365 N N . ASP D 4 233 ? 209.497 163.220 268.603 1.00 134.03 233 ASP C N 1
ATOM 16366 C CA . ASP D 4 233 ? 208.701 163.546 269.783 1.00 134.03 233 ASP C CA 1
ATOM 16367 C C . ASP D 4 233 ? 209.416 163.163 271.068 1.00 134.03 233 ASP C C 1
ATOM 16368 O O . ASP D 4 233 ? 209.870 164.056 271.797 1.00 134.03 233 ASP C O 1
ATOM 16373 N N . GLU D 4 234 ? 209.695 161.865 271.256 1.00 123.93 234 GLU C N 1
ATOM 16374 C CA . GLU D 4 234 ? 210.340 161.421 272.481 1.00 123.93 234 GLU C CA 1
ATOM 16375 C C . GLU D 4 234 ? 211.741 161.994 272.656 1.00 123.93 234 GLU C C 1
ATOM 16376 O O . GLU D 4 234 ? 211.925 162.923 273.455 1.00 123.93 234 GLU C O 1
ATOM 16382 N N . ILE D 4 235 ? 212.703 161.578 271.847 1.00 108.69 235 ILE C N 1
ATOM 16383 C CA . ILE D 4 235 ? 214.076 161.838 272.188 1.00 108.69 235 ILE C CA 1
ATOM 16384 C C . ILE D 4 235 ? 214.625 163.047 271.436 1.00 108.69 235 ILE C C 1
ATOM 16385 O O . ILE D 4 235 ? 215.825 163.127 271.213 1.00 108.69 235 ILE C O 1
ATOM 16390 N N . ASN D 4 236 ? 213.755 164.000 271.034 1.00 120.95 236 ASN C N 1
ATOM 16391 C CA . ASN D 4 236 ? 214.228 165.376 270.942 1.00 120.95 236 ASN C CA 1
ATOM 16392 C C . ASN D 4 236 ? 213.177 166.401 271.422 1.00 120.95 236 ASN C C 1
ATOM 16393 O O . ASN D 4 236 ? 213.293 167.590 271.085 1.00 120.95 236 ASN C O 1
ATOM 16398 N N . SER D 4 237 ? 212.180 166.004 272.240 1.00 110.90 237 SER C N 1
ATOM 16399 C CA . SER D 4 237 ? 211.455 166.981 273.048 1.00 110.90 237 SER C CA 1
ATOM 16400 C C . SER D 4 237 ? 211.621 166.727 274.533 1.00 110.90 237 SER C C 1
ATOM 16401 O O . SER D 4 237 ? 212.029 167.632 275.263 1.00 110.90 237 SER C O 1
ATOM 16404 N N . VAL D 4 238 ? 211.338 165.511 275.010 1.00 84.54 238 VAL C N 1
ATOM 16405 C CA . VAL D 4 238 ? 211.284 165.373 276.460 1.00 84.54 238 VAL C CA 1
ATOM 16406 C C . VAL D 4 238 ? 212.655 165.197 277.086 1.00 84.54 238 VAL C C 1
ATOM 16407 O O . VAL D 4 238 ? 212.751 165.202 278.314 1.00 84.54 238 VAL C O 1
ATOM 16411 N N . LEU D 4 239 ? 213.722 165.061 276.293 1.00 88.22 239 LEU C N 1
ATOM 16412 C CA . LEU D 4 239 ? 215.060 164.967 276.874 1.00 88.22 239 LEU C CA 1
ATOM 16413 C C . LEU D 4 239 ? 216.065 165.924 276.236 1.00 88.22 239 LEU C C 1
ATOM 16414 O O . LEU D 4 239 ? 216.955 166.415 276.931 1.00 88.22 239 LEU C O 1
ATOM 16419 N N . ASP D 4 240 ? 215.976 166.179 274.931 1.00 81.05 240 ASP C N 1
ATOM 16420 C CA . ASP D 4 240 ? 216.841 167.176 274.275 1.00 81.05 240 ASP C CA 1
ATOM 16421 C C . ASP D 4 240 ? 216.014 168.224 273.538 1.00 81.05 240 ASP C C 1
ATOM 16422 O O . ASP D 4 240 ? 214.815 168.368 273.764 0.00 81.05 240 ASP C O 1
ATOM 16427 N N . SER D 4 949 ? 214.662 145.293 267.410 1.00 154.54 949 SER C N 1
ATOM 16428 C CA . SER D 4 949 ? 213.366 145.960 267.388 1.00 154.54 949 SER C CA 1
ATOM 16429 C C . SER D 4 949 ? 213.435 147.246 266.577 1.00 154.54 949 SER C C 1
ATOM 16430 O O . SER D 4 949 ? 212.630 147.483 265.678 1.00 154.54 949 SER C O 1
ATOM 16433 N N . SER D 4 950 ? 214.414 148.078 266.912 1.00 157.92 950 SER C N 1
ATOM 16434 C CA . SER D 4 950 ? 214.640 149.341 266.234 1.00 157.92 950 SER C CA 1
ATOM 16435 C C . SER D 4 950 ? 215.909 149.337 265.399 1.00 157.92 950 SER C C 1
ATOM 16436 O O . SER D 4 950 ? 216.271 150.379 264.845 1.00 157.92 950 SER C O 1
ATOM 16439 N N . ASN D 4 951 ? 216.597 148.219 265.307 1.00 184.06 951 ASN C N 1
ATOM 16440 C CA . ASN D 4 951 ? 217.811 148.224 264.505 1.00 184.06 951 ASN C CA 1
ATOM 16441 C C . ASN D 4 951 ? 217.880 147.094 263.490 1.00 184.06 951 ASN C C 1
ATOM 16442 O O . ASN D 4 951 ? 218.324 147.336 262.376 1.00 184.06 951 ASN C O 1
ATOM 16447 N N . ALA D 4 952 ? 217.435 145.877 263.829 1.00 193.21 952 ALA C N 1
ATOM 16448 C CA . ALA D 4 952 ? 217.742 144.722 262.977 1.00 193.21 952 ALA C CA 1
ATOM 16449 C C . ALA D 4 952 ? 216.905 144.714 261.698 1.00 193.21 952 ALA C C 1
ATOM 16450 O O . ALA D 4 952 ? 217.434 144.880 260.590 1.00 193.21 952 ALA C O 1
ATOM 16452 N N . ILE D 4 953 ? 215.582 144.569 261.835 1.00 187.61 953 ILE C N 1
ATOM 16453 C CA . ILE D 4 953 ? 214.675 144.717 260.697 1.00 187.61 953 ILE C CA 1
ATOM 16454 C C . ILE D 4 953 ? 214.705 146.162 260.175 1.00 187.61 953 ILE C C 1
ATOM 16455 O O . ILE D 4 953 ? 214.381 146.409 259.008 1.00 187.61 953 ILE C O 1
ATOM 16460 N N . VAL D 4 954 ? 215.149 147.118 260.999 1.00 173.63 954 VAL C N 1
ATOM 16461 C CA . VAL D 4 954 ? 215.311 148.496 260.549 1.00 173.63 954 VAL C CA 1
ATOM 16462 C C . VAL D 4 954 ? 216.396 148.601 259.486 1.00 173.63 954 VAL C C 1
ATOM 16463 O O . VAL D 4 954 ? 216.168 149.184 258.426 1.00 173.63 954 VAL C O 1
ATOM 16467 N N . LYS D 4 955 ? 217.571 147.997 259.724 1.00 187.41 955 LYS C N 1
ATOM 16468 C CA . LYS D 4 955 ? 218.606 147.933 258.687 1.00 187.41 955 LYS C CA 1
ATOM 16469 C C . LYS D 4 955 ? 218.180 147.046 257.526 1.00 187.41 955 LYS C C 1
ATOM 16470 O O . LYS D 4 955 ? 218.584 147.299 256.387 1.00 187.41 955 LYS C O 1
ATOM 16476 N N . LYS D 4 956 ? 217.386 146.001 257.800 1.00 189.15 956 LYS C N 1
ATOM 16477 C CA . LYS D 4 956 ? 216.861 145.147 256.731 1.00 189.15 956 LYS C CA 1
ATOM 16478 C C . LYS D 4 956 ? 216.029 145.945 255.746 1.00 189.15 956 LYS C C 1
ATOM 16479 O O . LYS D 4 956 ? 216.356 146.025 254.553 1.00 189.15 956 LYS C O 1
ATOM 16485 N N . LEU D 4 957 ? 214.967 146.564 256.250 1.00 186.31 957 LEU C N 1
ATOM 16486 C CA . LEU D 4 957 ? 214.158 147.416 255.422 1.00 186.31 957 LEU C CA 1
ATOM 16487 C C . LEU D 4 957 ? 215.000 148.552 254.852 1.00 186.31 957 LEU C C 1
ATOM 16488 O O . LEU D 4 957 ? 214.682 149.059 253.778 1.00 186.31 957 LEU C O 1
ATOM 16493 N N . HIS D 4 958 ? 215.902 149.107 255.650 1.00 181.30 958 HIS C N 1
ATOM 16494 C CA . HIS D 4 958 ? 216.676 150.214 255.148 1.00 181.30 958 HIS C CA 1
ATOM 16495 C C . HIS D 4 958 ? 217.598 149.774 254.006 1.00 181.30 958 HIS C C 1
ATOM 16496 O O . HIS D 4 958 ? 217.956 150.588 253.143 1.00 181.30 958 HIS C O 1
ATOM 16503 N N . LYS D 4 959 ? 217.870 148.479 253.874 1.00 186.57 959 LYS C N 1
ATOM 16504 C CA . LYS D 4 959 ? 218.575 148.070 252.669 1.00 186.57 959 LYS C CA 1
ATOM 16505 C C . LYS D 4 959 ? 217.610 147.718 251.537 1.00 186.57 959 LYS C C 1
ATOM 16506 O O . LYS D 4 959 ? 217.913 147.955 250.361 1.00 186.57 959 LYS C O 1
ATOM 16512 N N . ILE D 4 960 ? 216.382 147.315 251.863 1.00 177.92 960 ILE C N 1
ATOM 16513 C CA . ILE D 4 960 ? 215.344 147.258 250.824 1.00 177.92 960 ILE C CA 1
ATOM 16514 C C . ILE D 4 960 ? 214.906 148.675 250.401 1.00 177.92 960 ILE C C 1
ATOM 16515 O O . ILE D 4 960 ? 214.248 148.895 249.375 1.00 177.92 960 ILE C O 1
ATOM 16520 N N . ASN D 4 961 ? 215.306 149.651 251.165 1.00 180.03 961 ASN C N 1
ATOM 16521 C CA . ASN D 4 961 ? 215.037 151.058 250.993 1.00 180.03 961 ASN C CA 1
ATOM 16522 C C . ASN D 4 961 ? 216.038 151.686 250.046 1.00 180.03 961 ASN C C 1
ATOM 16523 O O . ASN D 4 961 ? 215.640 152.393 249.100 1.00 180.03 961 ASN C O 1
ATOM 16528 N N . GLU D 4 962 ? 217.318 151.332 250.236 1.00 190.09 962 GLU C N 1
ATOM 16529 C CA . GLU D 4 962 ? 218.287 151.360 249.135 1.00 190.09 962 GLU C CA 1
ATOM 16530 C C . GLU D 4 962 ? 217.736 150.697 247.867 1.00 190.09 962 GLU C C 1
ATOM 16531 O O . GLU D 4 962 ? 217.953 151.198 246.754 1.00 190.09 962 GLU C O 1
ATOM 16537 N N . ALA D 4 963 ? 216.996 149.586 248.017 1.00 187.59 963 ALA C N 1
ATOM 16538 C CA . ALA D 4 963 ? 216.533 148.852 246.841 1.00 187.59 963 ALA C CA 1
ATOM 16539 C C . ALA D 4 963 ? 215.471 149.616 246.047 1.00 187.59 963 ALA C C 1
ATOM 16540 O O . ALA D 4 963 ? 215.530 149.652 244.816 1.00 187.59 963 ALA C O 1
ATOM 16542 N N . LEU D 4 964 ? 214.466 150.213 246.682 1.00 198.73 964 LEU C N 1
ATOM 16543 C CA . LEU D 4 964 ? 213.643 150.919 245.700 1.00 198.73 964 LEU C CA 1
ATOM 16544 C C . LEU D 4 964 ? 214.167 152.273 245.363 1.00 198.73 964 LEU C C 1
ATOM 16545 O O . LEU D 4 964 ? 213.599 152.888 244.473 1.00 198.73 964 LEU C O 1
ATOM 16550 N N . LYS D 4 965 ? 215.123 152.808 246.119 1.00 197.70 965 LYS C N 1
ATOM 16551 C CA . LYS D 4 965 ? 215.654 154.044 245.619 1.00 197.70 965 LYS C CA 1
ATOM 16552 C C . LYS D 4 965 ? 216.554 153.780 244.434 1.00 197.70 965 LYS C C 1
ATOM 16553 O O . LYS D 4 965 ? 216.717 154.672 243.600 1.00 197.70 965 LYS C O 1
ATOM 16559 N N . ASP D 4 966 ? 217.091 152.557 244.299 1.00 202.30 966 ASP C N 1
ATOM 16560 C CA . ASP D 4 966 ? 217.755 152.240 243.041 1.00 202.30 966 ASP C CA 1
ATOM 16561 C C . ASP D 4 966 ? 216.720 152.006 241.953 1.00 202.30 966 ASP C C 1
ATOM 16562 O O . ASP D 4 966 ? 216.908 152.425 240.807 1.00 202.30 966 ASP C O 1
ATOM 16567 N N . TYR D 4 967 ? 215.585 151.402 242.314 1.00 194.34 967 TYR C N 1
ATOM 16568 C CA . TYR D 4 967 ? 214.434 151.479 241.420 1.00 194.34 967 TYR C CA 1
ATOM 16569 C C . TYR D 4 967 ? 213.843 152.884 241.345 1.00 194.34 967 TYR C C 1
ATOM 16570 O O . TYR D 4 967 ? 212.997 153.143 240.485 1.00 194.34 967 TYR C O 1
ATOM 16579 N N . GLY D 4 968 ? 214.299 153.802 242.182 1.00 185.04 968 GLY C N 1
ATOM 16580 C CA . GLY D 4 968 ? 213.612 155.029 242.470 1.00 185.04 968 GLY C CA 1
ATOM 16581 C C . GLY D 4 968 ? 214.137 156.131 241.600 1.00 185.04 968 GLY C C 1
ATOM 16582 O O . GLY D 4 968 ? 214.182 157.288 242.020 1.00 185.04 968 GLY C O 1
ATOM 16583 N N . SER D 4 969 ? 214.562 155.784 240.395 1.00 175.69 969 SER C N 1
ATOM 16584 C CA . SER D 4 969 ? 214.684 156.802 239.368 1.00 175.69 969 SER C CA 1
ATOM 16585 C C . SER D 4 969 ? 213.262 157.256 239.107 1.00 175.69 969 SER C C 1
ATOM 16586 O O . SER D 4 969 ? 212.491 156.569 238.436 1.00 175.69 969 SER C O 1
ATOM 16589 N N . VAL D 4 970 ? 212.909 158.403 239.682 1.00 166.55 970 VAL C N 1
ATOM 16590 C CA . VAL D 4 970 ? 211.512 158.729 239.933 1.00 166.55 970 VAL C CA 1
ATOM 16591 C C . VAL D 4 970 ? 210.831 159.088 238.626 1.00 166.55 970 VAL C C 1
ATOM 16592 O O . VAL D 4 970 ? 211.241 160.014 237.916 1.00 166.55 970 VAL C O 1
ATOM 16596 N N . ASN D 4 971 ? 209.819 158.324 238.284 1.00 161.51 971 ASN C N 1
ATOM 16597 C CA . ASN D 4 971 ? 208.828 158.746 237.322 1.00 161.51 971 ASN C CA 1
ATOM 16598 C C . ASN D 4 971 ? 207.452 158.609 237.942 1.00 161.51 971 ASN C C 1
ATOM 16599 O O . ASN D 4 971 ? 206.483 158.245 237.274 1.00 161.51 971 ASN C O 1
ATOM 16604 N N . LYS D 4 972 ? 207.327 158.996 239.225 1.00 143.23 972 LYS C N 1
ATOM 16605 C CA . LYS D 4 972 ? 206.126 158.786 240.041 1.00 143.23 972 LYS C CA 1
ATOM 16606 C C . LYS D 4 972 ? 204.938 159.628 239.608 1.00 143.23 972 LYS C C 1
ATOM 16607 O O . LYS D 4 972 ? 203.895 159.622 240.263 1.00 143.23 972 LYS C O 1
ATOM 16613 N N . LYS D 4 973 ? 205.032 160.251 238.499 1.00 134.29 973 LYS C N 1
ATOM 16614 C CA . LYS D 4 973 ? 204.117 160.999 237.717 1.00 134.29 973 LYS C CA 1
ATOM 16615 C C . LYS D 4 973 ? 203.265 160.172 236.867 1.00 134.29 973 LYS C C 1
ATOM 16616 O O . LYS D 4 973 ? 202.436 160.670 236.109 1.00 134.29 973 LYS C O 1
ATOM 16622 N N . ALA D 4 974 ? 203.489 158.884 237.085 1.00 139.00 974 ALA C N 1
ATOM 16623 C CA . ALA D 4 974 ? 203.050 157.852 236.171 1.00 139.00 974 ALA C CA 1
ATOM 16624 C C . ALA D 4 974 ? 201.533 157.741 236.121 1.00 139.00 974 ALA C C 1
ATOM 16625 O O . ALA D 4 974 ? 200.972 157.480 235.052 1.00 139.00 974 ALA C O 1
ATOM 16627 N N . TYR D 4 975 ? 200.861 157.947 237.256 1.00 136.25 975 TYR C N 1
ATOM 16628 C CA . TYR D 4 975 ? 199.417 157.740 237.344 1.00 136.25 975 TYR C CA 1
ATOM 16629 C C . TYR D 4 975 ? 198.659 158.706 236.435 1.00 136.25 975 TYR C C 1
ATOM 16630 O O . TYR D 4 975 ? 197.947 158.299 235.503 1.00 136.25 975 TYR C O 1
ATOM 16639 N N . GLU D 4 976 ? 198.901 159.993 236.635 1.00 131.80 976 GLU C N 1
ATOM 16640 C CA . GLU D 4 976 ? 198.179 161.050 235.943 1.00 131.80 976 GLU C CA 1
ATOM 16641 C C . GLU D 4 976 ? 198.600 161.122 234.488 1.00 131.80 976 GLU C C 1
ATOM 16642 O O . GLU D 4 976 ? 197.766 161.350 233.599 1.00 131.80 976 GLU C O 1
ATOM 16648 N N . GLN D 4 977 ? 199.895 160.929 234.238 1.00 132.13 977 GLN C N 1
ATOM 16649 C CA . GLN D 4 977 ? 200.401 160.911 232.876 1.00 132.13 977 GLN C CA 1
ATOM 16650 C C . GLN D 4 977 ? 199.816 159.752 232.093 1.00 132.13 977 GLN C C 1
ATOM 16651 O O . GLN D 4 977 ? 199.455 159.913 230.918 1.00 132.13 977 GLN C O 1
ATOM 16657 N N . PHE D 4 978 ? 199.696 158.588 232.742 1.00 136.06 978 PHE C N 1
ATOM 16658 C CA . PHE D 4 978 ? 199.083 157.430 232.107 1.00 136.06 978 PHE C CA 1
ATOM 16659 C C . PHE D 4 978 ? 197.637 157.718 231.741 1.00 136.06 978 PHE C C 1
ATOM 16660 O O . PHE D 4 978 ? 197.204 157.406 230.627 1.00 136.06 978 PHE C O 1
ATOM 16668 N N . ASN D 4 979 ? 196.890 158.334 232.669 1.00 139.39 979 ASN C N 1
ATOM 16669 C CA . ASN D 4 979 ? 195.492 158.687 232.412 1.00 139.39 979 ASN C CA 1
ATOM 16670 C C . ASN D 4 979 ? 195.359 159.617 231.215 1.00 139.39 979 ASN C C 1
ATOM 16671 O O . ASN D 4 979 ? 194.580 159.349 230.279 1.00 139.39 979 ASN C O 1
ATOM 16676 N N . ASN D 4 980 ? 196.155 160.692 231.222 1.00 141.56 980 ASN C N 1
ATOM 16677 C CA . ASN D 4 980 ? 196.112 161.692 230.165 1.00 141.56 980 ASN C CA 1
ATOM 16678 C C . ASN D 4 980 ? 196.463 161.071 228.826 1.00 141.56 980 ASN C C 1
ATOM 16679 O O . ASN D 4 980 ? 195.767 161.298 227.823 1.00 141.56 980 ASN C O 1
ATOM 16684 N N . PHE D 4 981 ? 197.497 160.223 228.796 1.00 137.70 981 PHE C N 1
ATOM 16685 C CA . PHE D 4 981 ? 197.973 159.886 227.468 1.00 137.70 981 PHE C CA 1
ATOM 16686 C C . PHE D 4 981 ? 197.082 158.749 226.946 1.00 137.70 981 PHE C C 1
ATOM 16687 O O . PHE D 4 981 ? 196.946 158.566 225.730 1.00 137.70 981 PHE C O 1
ATOM 16695 N N . THR D 4 982 ? 196.475 157.961 227.862 1.00 138.57 982 THR C N 1
ATOM 16696 C CA . THR D 4 982 ? 195.492 156.961 227.461 1.00 138.57 982 THR C CA 1
ATOM 16697 C C . THR D 4 982 ? 194.314 157.618 226.769 1.00 138.57 982 THR C C 1
ATOM 16698 O O . THR D 4 982 ? 193.950 157.221 225.656 1.00 138.57 982 THR C O 1
ATOM 16702 N N . LYS D 4 983 ? 193.767 158.681 227.381 1.00 138.68 983 LYS C N 1
ATOM 16703 C CA . LYS D 4 983 ? 192.635 159.393 226.780 1.00 138.68 983 LYS C CA 1
ATOM 16704 C C . LYS D 4 983 ? 192.999 159.999 225.425 1.00 138.68 983 LYS C C 1
ATOM 16705 O O . LYS D 4 983 ? 192.218 159.914 224.457 1.00 138.68 983 LYS C O 1
ATOM 16711 N N . GLN D 4 984 ? 194.201 160.573 225.331 1.00 140.48 984 GLN C N 1
ATOM 16712 C CA . GLN D 4 984 ? 194.637 161.163 224.072 1.00 140.48 984 GLN C CA 1
ATOM 16713 C C . GLN D 4 984 ? 194.806 160.115 222.981 1.00 140.48 984 GLN C C 1
ATOM 16714 O O . GLN D 4 984 ? 194.447 160.358 221.818 1.00 140.48 984 GLN C O 1
ATOM 16720 N N . ARG D 4 985 ? 195.333 158.942 223.346 1.00 140.37 985 ARG C N 1
ATOM 16721 C CA . ARG D 4 985 ? 195.445 157.839 222.401 1.00 140.37 985 ARG C CA 1
ATOM 16722 C C . ARG D 4 985 ? 194.079 157.421 221.886 1.00 140.37 985 ARG C C 1
ATOM 16723 O O . ARG D 4 985 ? 193.934 157.104 220.696 1.00 140.37 985 ARG C O 1
ATOM 16731 N N . ASP D 4 986 ? 193.087 157.368 222.782 1.00 141.74 986 ASP C N 1
ATOM 16732 C CA . ASP D 4 986 ? 191.731 157.005 222.374 1.00 141.74 986 ASP C CA 1
ATOM 16733 C C . ASP D 4 986 ? 191.200 157.965 221.322 1.00 141.74 986 ASP C C 1
ATOM 16734 O O . ASP D 4 986 ? 190.651 157.541 220.288 1.00 141.74 986 ASP C O 1
ATOM 16739 N N . SER D 4 987 ? 191.401 159.267 221.562 1.00 136.93 987 SER C N 1
ATOM 16740 C CA . SER D 4 987 ? 190.925 160.284 220.625 1.00 136.93 987 SER C CA 1
ATOM 16741 C C . SER D 4 987 ? 191.604 160.150 219.269 1.00 136.93 987 SER C C 1
ATOM 16742 O O . SER D 4 987 ? 190.946 160.244 218.219 1.00 136.93 987 SER C O 1
ATOM 16745 N N . LEU D 4 988 ? 192.913 159.888 219.280 1.00 133.01 988 LEU C N 1
ATOM 16746 C CA . LEU D 4 988 ? 193.645 159.733 218.029 1.00 133.01 988 LEU C CA 1
ATOM 16747 C C . LEU D 4 988 ? 193.177 158.512 217.249 1.00 133.01 988 LEU C C 1
ATOM 16748 O O . LEU D 4 988 ? 193.055 158.565 216.016 1.00 133.01 988 LEU C O 1
ATOM 16753 N N . LEU D 4 989 ? 192.901 157.411 217.955 1.00 129.85 989 LEU C N 1
ATOM 16754 C CA . LEU D 4 989 ? 192.426 156.197 217.298 1.00 129.85 989 LEU C CA 1
ATOM 16755 C C . LEU D 4 989 ? 191.086 156.429 216.612 1.00 129.85 989 LEU C C 1
ATOM 16756 O O . LEU D 4 989 ? 190.882 156.020 215.455 1.00 129.85 989 LEU C O 1
ATOM 16761 N N . ALA D 4 990 ? 190.179 157.127 217.304 1.00 132.02 990 ALA C N 1
ATOM 16762 C CA . ALA D 4 990 ? 188.873 157.426 216.721 1.00 132.02 990 ALA C CA 1
ATOM 16763 C C . ALA D 4 990 ? 189.002 158.314 215.486 1.00 132.02 990 ALA C C 1
ATOM 16764 O O . ALA D 4 990 ? 188.320 158.089 214.470 1.00 132.02 990 ALA C O 1
ATOM 16766 N N . ARG D 4 991 ? 189.906 159.299 215.543 1.00 123.80 991 ARG C N 1
ATOM 16767 C CA . ARG D 4 991 ? 190.107 160.172 214.391 1.00 123.80 991 ARG C CA 1
ATOM 16768 C C . ARG D 4 991 ? 190.706 159.416 213.206 1.00 123.80 991 ARG C C 1
ATOM 16769 O O . ARG D 4 991 ? 190.396 159.708 212.040 1.00 123.80 991 ARG C O 1
ATOM 16777 N N . ARG D 4 992 ? 191.546 158.420 213.471 1.00 125.83 992 ARG C N 1
ATOM 16778 C CA . ARG D 4 992 ? 192.076 157.666 212.341 1.00 125.83 992 ARG C CA 1
ATOM 16779 C C . ARG D 4 992 ? 190.995 156.811 211.695 1.00 125.83 992 ARG C C 1
ATOM 16780 O O . ARG D 4 992 ? 190.936 156.688 210.456 1.00 125.83 992 ARG C O 1
ATOM 16788 N N . GLU D 4 993 ? 190.107 156.249 212.517 1.00 127.75 993 GLU C N 1
ATOM 16789 C CA . GLU D 4 993 ? 189.028 155.437 211.968 1.00 127.75 993 GLU C CA 1
ATOM 16790 C C . GLU D 4 993 ? 188.090 156.265 211.095 1.00 127.75 993 GLU C C 1
ATOM 16791 O O . GLU D 4 993 ? 187.698 155.815 210.003 1.00 127.75 993 GLU C O 1
ATOM 16797 N N . GLU D 4 994 ? 187.770 157.499 211.525 1.00 134.05 994 GLU C N 1
ATOM 16798 C CA . GLU D 4 994 ? 186.925 158.347 210.677 1.00 134.05 994 GLU C CA 1
ATOM 16799 C C . GLU D 4 994 ? 187.634 158.724 209.382 1.00 134.05 994 GLU C C 1
ATOM 16800 O O . GLU D 4 994 ? 186.987 158.826 208.330 1.00 134.05 994 GLU C O 1
ATOM 16806 N N . LEU D 4 995 ? 188.960 158.904 209.434 1.00 128.25 995 LEU C N 1
ATOM 16807 C CA . LEU D 4 995 ? 189.708 159.211 208.217 1.00 128.25 995 LEU C CA 1
ATOM 16808 C C . LEU D 4 995 ? 189.612 158.077 207.198 1.00 128.25 995 LEU C C 1
ATOM 16809 O O . LEU D 4 995 ? 189.377 158.316 206.001 1.00 128.25 995 LEU C O 1
ATOM 16814 N N . ARG D 4 996 ? 189.746 156.832 207.666 1.00 125.97 996 ARG C N 1
ATOM 16815 C CA . ARG D 4 996 ? 189.662 155.689 206.755 1.00 125.97 996 ARG C CA 1
ATOM 16816 C C . ARG D 4 996 ? 188.268 155.547 206.147 1.00 125.97 996 ARG C C 1
ATOM 16817 O O . ARG D 4 996 ? 188.126 155.258 204.942 1.00 125.97 996 ARG C O 1
ATOM 16825 N N . ARG D 4 997 ? 187.230 155.766 206.962 1.00 126.62 997 ARG C N 1
ATOM 16826 C CA . ARG D 4 997 ? 185.865 155.711 206.439 1.00 126.62 997 ARG C CA 1
ATOM 16827 C C . ARG D 4 997 ? 185.615 156.803 205.401 1.00 126.62 997 ARG C C 1
ATOM 16828 O O . ARG D 4 997 ? 184.920 156.576 204.396 1.00 126.62 997 ARG C O 1
ATOM 16836 N N . SER D 4 998 ? 186.198 157.984 205.618 1.00 125.87 998 SER C N 1
ATOM 16837 C CA . SER D 4 998 ? 186.059 159.068 204.652 1.00 125.87 998 SER C CA 1
ATOM 16838 C C . SER D 4 998 ? 186.702 158.705 203.320 1.00 125.87 998 SER C C 1
ATOM 16839 O O . SER D 4 998 ? 186.153 159.004 202.243 1.00 125.87 998 SER C O 1
ATOM 16842 N N . GLN D 4 999 ? 187.850 158.027 203.390 1.00 124.73 999 GLN C N 1
ATOM 16843 C CA . GLN D 4 999 ? 188.542 157.570 202.189 1.00 124.73 999 GLN C CA 1
ATOM 16844 C C . GLN D 4 999 ? 187.672 156.614 201.373 1.00 124.73 999 GLN C C 1
ATOM 16845 O O . GLN D 4 999 ? 187.568 156.731 200.141 1.00 124.73 999 GLN C O 1
ATOM 16851 N N . GLU D 4 1000 ? 187.102 155.604 202.032 1.00 123.13 1000 GLU C N 1
ATOM 16852 C CA . GLU D 4 1000 ? 186.351 154.634 201.235 1.00 123.13 1000 GLU C CA 1
ATOM 16853 C C . GLU D 4 1000 ? 185.072 155.246 200.672 1.00 123.13 1000 GLU C C 1
ATOM 16854 O O . GLU D 4 1000 ? 184.657 154.905 199.546 1.00 123.13 1000 GLU C O 1
ATOM 16860 N N . SER D 4 1001 ? 184.492 156.215 201.389 1.00 126.75 1001 SER C N 1
ATOM 16861 C CA . SER D 4 1001 ? 183.314 156.894 200.858 1.00 126.75 1001 SER C CA 1
ATOM 16862 C C . SER D 4 1001 ? 183.640 157.725 199.617 1.00 126.75 1001 SER C C 1
ATOM 16863 O O . SER D 4 1001 ? 182.863 157.730 198.648 1.00 126.75 1001 SER C O 1
ATOM 16866 N N . ILE D 4 1002 ? 184.784 158.421 199.609 1.00 122.47 1002 ILE C N 1
ATOM 16867 C CA . ILE D 4 1002 ? 185.082 159.201 198.405 1.00 122.47 1002 ILE C CA 1
ATOM 16868 C C . ILE D 4 1002 ? 185.430 158.287 197.234 1.00 122.47 1002 ILE C C 1
ATOM 16869 O O . ILE D 4 1002 ? 185.208 158.659 196.072 1.00 122.47 1002 ILE C O 1
ATOM 16874 N N . SER D 4 1003 ? 185.949 157.080 197.504 1.00 119.10 1003 SER C N 1
ATOM 16875 C CA . SER D 4 1003 ? 186.158 156.122 196.414 1.00 119.10 1003 SER C CA 1
ATOM 16876 C C . SER D 4 1003 ? 184.835 155.723 195.766 1.00 119.10 1003 SER C C 1
ATOM 16877 O O . SER D 4 1003 ? 184.715 155.679 194.526 1.00 119.10 1003 SER C O 1
ATOM 16880 N N . GLU D 4 1004 ? 183.824 155.453 196.604 1.00 123.97 1004 GLU C N 1
ATOM 16881 C CA . GLU D 4 1004 ? 182.470 155.199 196.105 1.00 123.97 1004 GLU C CA 1
ATOM 16882 C C . GLU D 4 1004 ? 181.951 156.361 195.264 1.00 123.97 1004 GLU C C 1
ATOM 16883 O O . GLU D 4 1004 ? 181.305 156.157 194.220 1.00 123.97 1004 GLU C O 1
ATOM 16889 N N . LEU D 4 1005 ? 182.243 157.585 195.709 1.00 124.62 1005 LEU C N 1
ATOM 16890 C CA . LEU D 4 1005 ? 181.801 158.776 194.990 1.00 124.62 1005 LEU C CA 1
ATOM 16891 C C . LEU D 4 1005 ? 182.434 158.861 193.602 1.00 124.62 1005 LEU C C 1
ATOM 16892 O O . LEU D 4 1005 ? 181.758 159.205 192.619 1.00 124.62 1005 LEU C O 1
ATOM 16897 N N . THR D 4 1006 ? 183.730 158.549 193.510 1.00 124.66 1006 THR C N 1
ATOM 16898 C CA . THR D 4 1006 ? 184.405 158.562 192.214 1.00 124.66 1006 THR C CA 1
ATOM 16899 C C . THR D 4 1006 ? 183.780 157.565 191.258 1.00 124.66 1006 THR C C 1
ATOM 16900 O O . THR D 4 1006 ? 183.547 157.886 190.081 1.00 124.66 1006 THR C O 1
ATOM 16904 N N . THR D 4 1007 ? 183.445 156.376 191.769 1.00 120.85 1007 THR C N 1
ATOM 16905 C CA . THR D 4 1007 ? 182.830 155.351 190.926 1.00 120.85 1007 THR C CA 1
ATOM 16906 C C . THR D 4 1007 ? 181.474 155.797 190.376 1.00 120.85 1007 THR C C 1
ATOM 16907 O O . THR D 4 1007 ? 181.217 155.699 189.158 1.00 120.85 1007 THR C O 1
ATOM 16911 N N . VAL D 4 1008 ? 180.604 156.316 191.255 1.00 115.21 1008 VAL C N 1
ATOM 16912 C CA . VAL D 4 1008 ? 179.258 156.677 190.807 1.00 115.21 1008 VAL C CA 1
ATOM 16913 C C . VAL D 4 1008 ? 179.311 157.856 189.841 1.00 115.21 1008 VAL C C 1
ATOM 16914 O O . VAL D 4 1008 ? 178.572 157.891 188.844 1.00 115.21 1008 VAL C O 1
ATOM 16918 N N . LEU D 4 1009 ? 180.249 158.786 190.058 1.00 119.88 1009 LEU C N 1
ATOM 16919 C CA . LEU D 4 1009 ? 180.347 159.932 189.165 1.00 119.88 1009 LEU C CA 1
ATOM 16920 C C . LEU D 4 1009 ? 180.850 159.524 187.789 1.00 119.88 1009 LEU C C 1
ATOM 16921 O O . LEU D 4 1009 ? 180.413 160.088 186.779 1.00 119.88 1009 LEU C O 1
ATOM 16926 N N . ASP D 4 1010 ? 181.748 158.534 187.729 1.00 123.68 1010 ASP C N 1
ATOM 16927 C CA . ASP D 4 1010 ? 182.201 158.030 186.434 1.00 123.68 1010 ASP C CA 1
ATOM 16928 C C . ASP D 4 1010 ? 181.058 157.399 185.653 1.00 123.68 1010 ASP C C 1
ATOM 16929 O O . ASP D 4 1010 ? 180.914 157.625 184.436 1.00 123.68 1010 ASP C O 1
ATOM 16934 N N . GLN D 4 1011 ? 180.228 156.616 186.348 1.00 118.43 1011 GLN C N 1
ATOM 16935 C CA . GLN D 4 1011 ? 179.070 156.005 185.699 1.00 118.43 1011 GLN C CA 1
ATOM 16936 C C . GLN D 4 1011 ? 178.118 157.067 185.149 1.00 118.43 1011 GLN C C 1
ATOM 16937 O O . GLN D 4 1011 ? 177.631 156.966 184.006 1.00 118.43 1011 GLN C O 1
ATOM 16943 N N . ARG D 4 1012 ? 177.892 158.119 185.945 1.00 125.09 1012 ARG C N 1
ATOM 16944 C CA . ARG D 4 1012 ? 177.014 159.209 185.532 1.00 125.09 1012 ARG C CA 1
ATOM 16945 C C . ARG D 4 1012 ? 177.577 159.957 184.336 1.00 125.09 1012 ARG C C 1
ATOM 16946 O O . ARG D 4 1012 ? 176.822 160.391 183.451 1.00 125.09 1012 ARG C O 1
ATOM 16954 N N . LYS D 4 1013 ? 178.901 160.117 184.296 1.00 127.82 1013 LYS C N 1
ATOM 16955 C CA . LYS D 4 1013 ? 179.525 160.740 183.140 1.00 127.82 1013 LYS C CA 1
ATOM 16956 C C . LYS D 4 1013 ? 179.255 159.943 181.880 1.00 127.82 1013 LYS C C 1
ATOM 16957 O O . LYS D 4 1013 ? 178.864 160.521 180.860 1.00 127.82 1013 LYS C O 1
ATOM 16963 N N . ASP D 4 1014 ? 179.422 158.622 181.951 1.00 130.68 1014 ASP C N 1
ATOM 16964 C CA . ASP D 4 1014 ? 179.283 157.801 180.750 1.00 130.68 1014 ASP C CA 1
ATOM 16965 C C . ASP D 4 1014 ? 177.861 157.828 180.199 1.00 130.68 1014 ASP C C 1
ATOM 16966 O O . ASP D 4 1014 ? 177.653 157.995 178.980 1.00 130.68 1014 ASP C O 1
ATOM 16971 N N . GLU D 4 1015 ? 176.866 157.725 181.090 1.00 129.66 1015 GLU C N 1
ATOM 16972 C CA . GLU D 4 1015 ? 175.482 157.769 180.613 1.00 129.66 1015 GLU C CA 1
ATOM 16973 C C . GLU D 4 1015 ? 175.130 159.147 180.050 1.00 129.66 1015 GLU C C 1
ATOM 16974 O O . GLU D 4 1015 ? 174.375 159.249 179.064 1.00 129.66 1015 GLU C O 1
ATOM 16980 N N . ALA D 4 1016 ? 175.715 160.211 180.623 1.00 124.95 1016 ALA C N 1
ATOM 16981 C CA . ALA D 4 1016 ? 175.483 161.553 180.101 1.00 124.95 1016 ALA C CA 1
ATOM 16982 C C . ALA D 4 1016 ? 176.043 161.712 178.695 1.00 124.95 1016 ALA C C 1
ATOM 16983 O O . ALA D 4 1016 ? 175.392 162.321 177.836 1.00 124.95 1016 ALA C O 1
ATOM 16985 N N . ILE D 4 1017 ? 177.235 161.152 178.444 1.00 119.36 1017 ILE C N 1
ATOM 16986 C CA . ILE D 4 1017 ? 177.843 161.214 177.110 1.00 119.36 1017 ILE C CA 1
ATOM 16987 C C . ILE D 4 1017 ? 176.955 160.546 176.082 1.00 119.36 1017 ILE C C 1
ATOM 16988 O O . ILE D 4 1017 ? 176.715 161.090 174.989 1.00 119.36 1017 ILE C O 1
ATOM 16993 N N . GLU D 4 1018 ? 176.454 159.356 176.428 1.00 122.54 1018 GLU C N 1
ATOM 16994 C CA . GLU D 4 1018 ? 175.608 158.618 175.493 1.00 122.54 1018 GLU C CA 1
ATOM 16995 C C . GLU D 4 1018 ? 174.354 159.406 175.134 1.00 122.54 1018 GLU C C 1
ATOM 16996 O O . GLU D 4 1018 ? 174.037 159.588 173.942 1.00 122.54 1018 GLU C O 1
ATOM 17002 N N . ARG D 4 1019 ? 173.645 159.904 176.156 1.00 122.69 1019 ARG C N 1
ATOM 17003 C CA . ARG D 4 1019 ? 172.365 160.549 175.885 1.00 122.69 1019 ARG C CA 1
ATOM 17004 C C . ARG D 4 1019 ? 172.552 161.868 175.147 1.00 122.69 1019 ARG C C 1
ATOM 17005 O O . ARG D 4 1019 ? 171.747 162.203 174.262 1.00 122.69 1019 ARG C O 1
ATOM 17013 N N . THR D 4 1020 ? 173.640 162.596 175.439 1.00 117.58 1020 THR C N 1
ATOM 17014 C CA . THR D 4 1020 ? 173.819 163.864 174.756 1.00 117.58 1020 THR C CA 1
ATOM 17015 C C . THR D 4 1020 ? 174.182 163.642 173.297 1.00 117.58 1020 THR C C 1
ATOM 17016 O O . THR D 4 1020 ? 173.725 164.404 172.435 1.00 117.58 1020 THR C O 1
ATOM 17020 N N . PHE D 4 1021 ? 174.909 162.554 172.991 1.00 119.91 1021 PHE C N 1
ATOM 17021 C CA . PHE D 4 1021 ? 175.233 162.267 171.598 1.00 119.91 1021 PHE C CA 1
ATOM 17022 C C . PHE D 4 1021 ? 173.981 161.926 170.811 1.00 119.91 1021 PHE C C 1
ATOM 17023 O O . PHE D 4 1021 ? 173.798 162.391 169.674 1.00 119.91 1021 PHE C O 1
ATOM 17031 N N . LYS D 4 1022 ? 173.106 161.116 171.413 1.00 111.47 1022 LYS C N 1
ATOM 17032 C CA . LYS D 4 1022 ? 171.875 160.730 170.732 1.00 111.47 1022 LYS C CA 1
ATOM 17033 C C . LYS D 4 1022 ? 171.002 161.942 170.445 1.00 111.47 1022 LYS C C 1
ATOM 17034 O O . LYS D 4 1022 ? 170.489 162.110 169.324 1.00 111.47 1022 LYS C O 1
ATOM 17040 N N . GLN D 4 1023 ? 170.883 162.830 171.435 1.00 111.98 1023 GLN C N 1
ATOM 17041 C CA . GLN D 4 1023 ? 170.013 163.986 171.277 1.00 111.98 1023 GLN C CA 1
ATOM 17042 C C . GLN D 4 1023 ? 170.539 164.956 170.230 1.00 111.98 1023 GLN C C 1
ATOM 17043 O O . GLN D 4 1023 ? 169.761 165.461 169.403 1.00 111.98 1023 GLN C O 1
ATOM 17049 N N . VAL D 4 1024 ? 171.854 165.213 170.232 1.00 107.58 1024 VAL C N 1
ATOM 17050 C CA . VAL D 4 1024 ? 172.388 166.155 169.255 1.00 107.58 1024 VAL C CA 1
ATOM 17051 C C . VAL D 4 1024 ? 172.296 165.575 167.847 1.00 107.58 1024 VAL C C 1
ATOM 17052 O O . VAL D 4 1024 ? 172.025 166.314 166.888 1.00 107.58 1024 VAL C O 1
ATOM 17056 N N . ALA D 4 1025 ? 172.429 164.249 167.710 1.00 102.35 1025 ALA C N 1
ATOM 17057 C CA . ALA D 4 1025 ? 172.297 163.622 166.400 1.00 102.35 1025 ALA C CA 1
ATOM 17058 C C . ALA D 4 1025 ? 170.892 163.798 165.837 1.00 102.35 1025 ALA C C 1
ATOM 17059 O O . ALA D 4 1025 ? 170.718 164.195 164.671 1.00 102.35 1025 ALA C O 1
ATOM 17061 N N . LYS D 4 1026 ? 169.881 163.547 166.673 1.00 99.19 1026 LYS C N 1
ATOM 17062 C CA . LYS D 4 1026 ? 168.501 163.694 166.220 1.00 99.19 1026 LYS C CA 1
ATOM 17063 C C . LYS D 4 1026 ? 168.185 165.137 165.855 1.00 99.19 1026 LYS C C 1
ATOM 17064 O O . LYS D 4 1026 ? 167.532 165.400 164.830 1.00 99.19 1026 LYS C O 1
ATOM 17070 N N . SER D 4 1027 ? 168.680 166.080 166.664 1.00 99.11 1027 SER C N 1
ATOM 17071 C CA . SER D 4 1027 ? 168.434 167.494 166.403 1.00 99.11 1027 SER C CA 1
ATOM 17072 C C . SER D 4 1027 ? 169.062 167.935 165.091 1.00 99.11 1027 SER C C 1
ATOM 17073 O O . SER D 4 1027 ? 168.447 168.698 164.330 1.00 99.11 1027 SER C O 1
ATOM 17076 N N . PHE D 4 1028 ? 170.278 167.449 164.808 1.00 89.29 1028 PHE C N 1
ATOM 17077 C CA . PHE D 4 1028 ? 170.943 167.777 163.551 1.00 89.29 1028 PHE C CA 1
ATOM 17078 C C . PHE D 4 1028 ? 170.134 167.296 162.368 1.00 89.29 1028 PHE C C 1
ATOM 17079 O O . PHE D 4 1028 ? 169.955 168.034 161.387 1.00 89.29 1028 PHE C O 1
ATOM 17087 N N . SER D 4 1029 ? 169.681 166.040 162.435 1.00 84.56 1029 SER C N 1
ATOM 17088 C CA . SER D 4 1029 ? 168.958 165.461 161.313 1.00 84.56 1029 SER C CA 1
ATOM 17089 C C . SER D 4 1029 ? 167.693 166.237 161.030 1.00 84.56 1029 SER C C 1
ATOM 17090 O O . SER D 4 1029 ? 167.392 166.548 159.871 1.00 84.56 1029 SER C O 1
ATOM 17093 N N . GLU D 4 1030 ? 166.989 166.623 162.096 1.00 93.02 1030 GLU C N 1
ATOM 17094 C CA . GLU D 4 1030 ? 165.745 167.362 161.937 1.00 93.02 1030 GLU C CA 1
ATOM 17095 C C . GLU D 4 1030 ? 165.983 168.728 161.317 1.00 93.02 1030 GLU C C 1
ATOM 17096 O O . GLU D 4 1030 ? 165.247 169.140 160.410 1.00 93.02 1030 GLU C O 1
ATOM 17102 N N . ILE D 4 1031 ? 166.989 169.456 161.803 1.00 83.04 1031 ILE C N 1
ATOM 17103 C CA . ILE D 4 1031 ? 167.208 170.807 161.296 1.00 83.04 1031 ILE C CA 1
ATOM 17104 C C . ILE D 4 1031 ? 167.619 170.769 159.840 1.00 83.04 1031 ILE C C 1
ATOM 17105 O O . ILE D 4 1031 ? 167.107 171.537 159.011 1.00 83.04 1031 ILE C O 1
ATOM 17110 N N . PHE D 4 1032 ? 168.494 169.827 159.493 1.00 88.36 1032 PHE C N 1
ATOM 17111 C CA . PHE D 4 1032 ? 168.982 169.785 158.124 1.00 88.36 1032 PHE C CA 1
ATOM 17112 C C . PHE D 4 1032 ? 167.895 169.369 157.145 1.00 88.36 1032 PHE C C 1
ATOM 17113 O O . PHE D 4 1032 ? 167.799 169.950 156.059 1.00 88.36 1032 PHE C O 1
ATOM 17121 N N . VAL D 4 1033 ? 167.053 168.391 157.512 1.00 90.21 1033 VAL C N 1
ATOM 17122 C CA . VAL D 4 1033 ? 165.962 168.021 156.610 1.00 90.21 1033 VAL C CA 1
ATOM 17123 C C . VAL D 4 1033 ? 164.957 169.157 156.515 1.00 90.21 1033 VAL C C 1
ATOM 17124 O O . VAL D 4 1033 ? 164.317 169.342 155.473 1.00 90.21 1033 VAL C O 1
ATOM 17128 N N . LYS D 4 1034 ? 164.854 169.982 157.561 1.00 94.75 1034 LYS C N 1
ATOM 17129 C CA . LYS D 4 1034 ? 164.001 171.155 157.462 1.00 94.75 1034 LYS C CA 1
ATOM 17130 C C . LYS D 4 1034 ? 164.570 172.189 156.500 1.00 94.75 1034 LYS C C 1
ATOM 17131 O O . LYS D 4 1034 ? 163.802 172.895 155.839 1.00 94.75 1034 LYS C O 1
ATOM 17137 N N . LEU D 4 1035 ? 165.898 172.298 156.407 1.00 93.38 1035 LEU C N 1
ATOM 17138 C CA . LEU D 4 1035 ? 166.482 173.380 155.614 1.00 93.38 1035 LEU C CA 1
ATOM 17139 C C . LEU D 4 1035 ? 166.266 173.175 154.122 1.00 93.38 1035 LEU C C 1
ATOM 17140 O O . LEU D 4 1035 ? 165.821 174.086 153.419 1.00 93.38 1035 LEU C O 1
ATOM 17145 N N . VAL D 4 1036 ? 166.552 171.982 153.624 1.00 97.71 1036 VAL C N 1
ATOM 17146 C CA . VAL D 4 1036 ? 166.545 171.736 152.188 1.00 97.71 1036 VAL C CA 1
ATOM 17147 C C . VAL D 4 1036 ? 165.265 170.980 151.860 1.00 97.71 1036 VAL C C 1
ATOM 17148 O O . VAL D 4 1036 ? 164.794 170.193 152.691 1.00 97.71 1036 VAL C O 1
ATOM 17152 N N . PRO D 4 1037 ? 164.641 171.235 150.706 1.00 107.72 1037 PRO C N 1
ATOM 17153 C CA . PRO D 4 1037 ? 163.457 170.457 150.308 1.00 107.72 1037 PRO C CA 1
ATOM 17154 C C . PRO D 4 1037 ? 163.682 168.959 150.193 1.00 107.72 1037 PRO C C 1
ATOM 17155 O O . PRO D 4 1037 ? 162.723 168.195 150.353 1.00 107.72 1037 PRO C O 1
ATOM 17159 N N . ALA D 4 1038 ? 164.903 168.507 149.925 1.00 101.64 1038 ALA C N 1
ATOM 17160 C CA . ALA D 4 1038 ? 165.151 167.073 149.821 1.00 101.64 1038 ALA C CA 1
ATOM 17161 C C . ALA D 4 1038 ? 166.610 166.802 150.157 1.00 101.64 1038 ALA C C 1
ATOM 17162 O O . ALA D 4 1038 ? 167.497 167.192 149.396 1.00 101.64 1038 ALA C O 1
ATOM 17164 N N . GLY D 4 1039 ? 166.855 166.131 151.271 1.00 97.58 1039 GLY C N 1
ATOM 17165 C CA . GLY D 4 1039 ? 168.208 165.773 151.644 1.00 97.58 1039 GLY C CA 1
ATOM 17166 C C . GLY D 4 1039 ? 168.193 165.042 152.965 1.00 97.58 1039 GLY C C 1
ATOM 17167 O O . GLY D 4 1039 ? 167.217 165.096 153.716 1.00 97.58 1039 GLY C O 1
ATOM 17168 N N . ARG D 4 1040 ? 169.291 164.342 153.231 1.00 92.04 1040 ARG C N 1
ATOM 17169 C CA . ARG D 4 1040 ? 169.459 163.583 154.462 1.00 92.04 1040 ARG C CA 1
ATOM 17170 C C . ARG D 4 1040 ? 170.735 164.029 155.147 1.00 92.04 1040 ARG C C 1
ATOM 17171 O O . ARG D 4 1040 ? 171.770 164.183 154.496 1.00 92.04 1040 ARG C O 1
ATOM 17179 N N . GLY D 4 1041 ? 170.666 164.214 156.446 1.00 91.92 1041 GLY C N 1
ATOM 17180 C CA . GLY D 4 1041 ? 171.846 164.529 157.230 1.00 91.92 1041 GLY C CA 1
ATOM 17181 C C . GLY D 4 1041 ? 171.852 163.745 158.519 1.00 91.92 1041 GLY C C 1
ATOM 17182 O O . GLY D 4 1041 ? 170.824 163.599 159.171 1.00 91.92 1041 GLY C O 1
ATOM 17183 N N . GLU D 4 1042 ? 173.027 163.244 158.879 1.00 88.78 1042 GLU C N 1
ATOM 17184 C CA . GLU D 4 1042 ? 173.153 162.414 160.061 1.00 88.78 1042 GLU C CA 1
ATOM 17185 C C . GLU D 4 1042 ? 174.602 162.383 160.497 1.00 88.78 1042 GLU C C 1
ATOM 17186 O O . GLU D 4 1042 ? 175.514 162.471 159.675 1.00 88.78 1042 GLU C O 1
ATOM 17192 N N . LEU D 4 1043 ? 174.797 162.238 161.796 1.00 84.95 1043 LEU C N 1
ATOM 17193 C CA . LEU D 4 1043 ? 176.108 162.071 162.396 1.00 84.95 1043 LEU C CA 1
ATOM 17194 C C . LEU D 4 1043 ? 176.238 160.637 162.880 1.00 84.95 1043 LEU C C 1
ATOM 17195 O O . LEU D 4 1043 ? 175.260 160.029 163.318 1.00 84.95 1043 LEU C O 1
ATOM 17200 N N . VAL D 4 1044 ? 177.438 160.076 162.761 1.00 92.94 1044 VAL C N 1
ATOM 17201 C CA . VAL D 4 1044 ? 177.693 158.707 163.193 1.00 92.94 1044 VAL C CA 1
ATOM 17202 C C . VAL D 4 1044 ? 179.008 158.688 163.953 1.00 92.94 1044 VAL C C 1
ATOM 17203 O O . VAL D 4 1044 ? 180.054 159.024 163.391 1.00 92.94 1044 VAL C O 1
ATOM 17207 N N . MET D 4 1045 ? 178.961 158.296 165.217 1.00 98.23 1045 MET C N 1
ATOM 17208 C CA . MET D 4 1045 ? 180.182 158.128 165.984 1.00 98.23 1045 MET C CA 1
ATOM 17209 C C . MET D 4 1045 ? 180.972 156.937 165.475 1.00 98.23 1045 MET C C 1
ATOM 17210 O O . MET D 4 1045 ? 180.400 155.922 165.080 1.00 98.23 1045 MET C O 1
ATOM 17215 N N . ASN D 4 1046 ? 182.292 157.073 165.467 1.00 98.72 1046 ASN C N 1
ATOM 17216 C CA . ASN D 4 1046 ? 183.156 155.968 165.098 1.00 98.72 1046 ASN C CA 1
ATOM 17217 C C . ASN D 4 1046 ? 183.261 154.970 166.249 1.00 98.72 1046 ASN C C 1
ATOM 17218 O O . ASN D 4 1046 ? 182.766 155.197 167.353 1.00 98.72 1046 ASN C O 1
ATOM 17223 N N . ARG D 4 1047 ? 183.930 153.850 165.982 1.00 104.13 1047 ARG C N 1
ATOM 17224 C CA . ARG D 4 1047 ? 184.097 152.784 166.970 1.00 104.13 1047 ARG C CA 1
ATOM 17225 C C . ARG D 4 1047 ? 185.222 153.157 167.933 1.00 104.13 1047 ARG C C 1
ATOM 17226 O O . ARG D 4 1047 ? 186.336 152.634 167.876 1.00 104.13 1047 ARG C O 1
ATOM 17234 N N . ARG D 4 1048 ? 184.913 154.068 168.848 1.00 97.39 1048 ARG C N 1
ATOM 17235 C CA . ARG D 4 1048 ? 185.843 154.548 169.862 1.00 97.39 1048 ARG C CA 1
ATOM 17236 C C . ARG D 4 1048 ? 185.000 155.240 170.908 1.00 97.39 1048 ARG C C 1
ATOM 17237 O O . ARG D 4 1048 ? 183.930 155.721 170.581 1.00 97.39 1048 ARG C O 1
ATOM 17245 N N . SER D 4 1049 ? 185.455 155.280 172.154 1.00 93.71 1049 SER C N 1
ATOM 17246 C CA . SER D 4 1049 ? 184.736 156.079 173.156 1.00 93.71 1049 SER C CA 1
ATOM 17247 C C . SER D 4 1049 ? 185.680 156.618 174.213 1.00 93.71 1049 SER C C 1
ATOM 17248 O O . SER D 4 1049 ? 185.257 156.942 175.319 1.00 93.71 1049 SER C O 1
ATOM 17251 N N . ILE D 4 1078 ? 180.478 162.300 164.445 1.00 84.29 1078 ILE C N 1
ATOM 17252 C CA . ILE D 4 1078 ? 181.891 162.367 164.127 1.00 84.29 1078 ILE C CA 1
ATOM 17253 C C . ILE D 4 1078 ? 182.073 162.458 162.657 1.00 84.29 1078 ILE C C 1
ATOM 17254 O O . ILE D 4 1078 ? 182.449 163.472 162.182 1.00 84.29 1078 ILE C O 1
ATOM 17259 N N . SER D 4 1079 ? 181.897 161.375 161.929 1.00 83.30 1079 SER C N 1
ATOM 17260 C CA . SER D 4 1079 ? 181.878 161.448 160.476 1.00 83.30 1079 SER C CA 1
ATOM 17261 C C . SER D 4 1079 ? 180.518 161.949 160.036 1.00 83.30 1079 SER C C 1
ATOM 17262 O O . SER D 4 1079 ? 179.504 161.278 160.277 1.00 83.30 1079 SER C O 1
ATOM 17265 N N . ILE D 4 1080 ? 180.487 163.108 159.378 1.00 80.63 1080 ILE C N 1
ATOM 17266 C CA . ILE D 4 1080 ? 179.216 163.801 159.169 1.00 80.63 1080 ILE C CA 1
ATOM 17267 C C . ILE D 4 1080 ? 178.794 163.406 157.766 1.00 80.63 1080 ILE C C 1
ATOM 17268 O O . ILE D 4 1080 ? 179.113 164.065 156.780 1.00 80.63 1080 ILE C O 1
ATOM 17273 N N . ARG D 4 1081 ? 178.089 162.300 157.690 1.00 80.14 1081 ARG C N 1
ATOM 17274 C CA . ARG D 4 1081 ? 177.664 161.798 156.406 1.00 80.14 1081 ARG C CA 1
ATOM 17275 C C . ARG D 4 1081 ? 176.541 162.679 155.889 1.00 80.14 1081 ARG C C 1
ATOM 17276 O O . ARG D 4 1081 ? 175.373 162.453 156.202 1.00 80.14 1081 ARG C O 1
ATOM 17284 N N . VAL D 4 1082 ? 176.898 163.714 155.147 1.00 86.76 1082 VAL C N 1
ATOM 17285 C CA . VAL D 4 1082 ? 175.933 164.608 154.525 1.00 86.76 1082 VAL C CA 1
ATOM 17286 C C . VAL D 4 1082 ? 175.595 164.049 153.153 1.00 86.76 1082 VAL C C 1
ATOM 17287 O O . VAL D 4 1082 ? 176.367 163.295 152.562 1.00 86.76 1082 VAL C O 1
ATOM 17291 N N . SER D 4 1083 ? 174.411 164.379 152.654 1.00 90.61 1083 SER C N 1
ATOM 17292 C CA . SER D 4 1083 ? 174.041 163.999 151.302 1.00 90.61 1083 SER C CA 1
ATOM 17293 C C . SER D 4 1083 ? 173.102 165.057 150.759 1.00 90.61 1083 SER C C 1
ATOM 17294 O O . SER D 4 1083 ? 172.041 165.289 151.337 1.00 90.61 1083 SER C O 1
ATOM 17297 N N . PHE D 4 1084 ? 173.486 165.700 149.667 1.00 95.56 1084 PHE C N 1
ATOM 17298 C CA . PHE D 4 1084 ? 172.598 166.639 148.985 1.00 95.56 1084 PHE C CA 1
ATOM 17299 C C . PHE D 4 1084 ? 171.807 165.906 147.890 1.00 95.56 1084 PHE C C 1
ATOM 17300 O O . PHE D 4 1084 ? 172.107 166.038 146.717 1.00 95.56 1084 PHE C O 1
ATOM 17308 N N . ASN D 4 1085 ? 170.889 165.019 148.303 1.00 102.60 1085 ASN C N 1
ATOM 17309 C CA . ASN D 4 1085 ? 169.773 164.455 147.524 1.00 102.60 1085 ASN C CA 1
ATOM 17310 C C . ASN D 4 1085 ? 168.970 163.520 148.400 1.00 102.60 1085 ASN C C 1
ATOM 17311 O O . ASN D 4 1085 ? 169.349 163.271 149.543 1.00 102.60 1085 ASN C O 1
ATOM 17316 N N . SER D 4 1086 ? 167.884 162.969 147.871 1.00 104.77 1086 SER C N 1
ATOM 17317 C CA . SER D 4 1086 ? 167.032 162.103 148.667 1.00 104.77 1086 SER C CA 1
ATOM 17318 C C . SER D 4 1086 ? 167.257 160.628 148.415 1.00 104.77 1086 SER C C 1
ATOM 17319 O O . SER D 4 1086 ? 167.103 159.830 149.343 1.00 104.77 1086 SER C O 1
ATOM 17322 N N . LYS D 4 1087 ? 167.610 160.242 147.188 1.00 118.65 1087 LYS C N 1
ATOM 17323 C CA . LYS D 4 1087 ? 167.628 158.827 146.834 1.00 118.65 1087 LYS C CA 1
ATOM 17324 C C . LYS D 4 1087 ? 168.836 158.116 147.424 1.00 118.65 1087 LYS C C 1
ATOM 17325 O O . LYS D 4 1087 ? 168.694 157.200 148.241 1.00 118.65 1087 LYS C O 1
ATOM 17331 N N . ASP D 4 1088 ? 170.033 158.526 147.029 1.00 115.66 1088 ASP C N 1
ATOM 17332 C CA . ASP D 4 1088 ? 171.241 157.968 147.611 1.00 115.66 1088 ASP C CA 1
ATOM 17333 C C . ASP D 4 1088 ? 172.358 158.984 147.463 1.00 115.66 1088 ASP C C 1
ATOM 17334 O O . ASP D 4 1088 ? 172.249 159.953 146.712 1.00 115.66 1088 ASP C O 1
ATOM 17339 N N . ASP D 4 1089 ? 173.437 158.742 148.179 1.00 98.61 1089 ASP C N 1
ATOM 17340 C CA . ASP D 4 1089 ? 174.647 159.510 147.976 1.00 98.61 1089 ASP C CA 1
ATOM 17341 C C . ASP D 4 1089 ? 175.504 158.837 146.909 1.00 98.61 1089 ASP C C 1
ATOM 17342 O O . ASP D 4 1089 ? 175.292 157.678 146.545 1.00 98.61 1089 ASP C O 1
ATOM 17347 N N . GLU D 4 1090 ? 176.473 159.588 146.395 1.00 93.74 1090 GLU C N 1
ATOM 17348 C CA . GLU D 4 1090 ? 177.519 159.052 145.535 1.00 93.74 1090 GLU C CA 1
ATOM 17349 C C . GLU D 4 1090 ? 178.862 159.200 146.249 1.00 93.74 1090 GLU C C 1
ATOM 17350 O O . GLU D 4 1090 ? 179.849 159.676 145.684 1.00 93.74 1090 GLU C O 1
ATOM 17356 N N . GLN D 4 1091 ? 178.883 158.816 147.531 1.00 101.05 1091 GLN C N 1
ATOM 17357 C CA . GLN D 4 1091 ? 180.067 158.889 148.398 1.00 101.05 1091 GLN C CA 1
ATOM 17358 C C . GLN D 4 1091 ? 180.632 160.306 148.418 1.00 101.05 1091 GLN C C 1
ATOM 17359 O O . GLN D 4 1091 ? 181.823 160.531 148.203 1.00 101.05 1091 GLN C O 1
ATOM 17365 N N . LEU D 4 1092 ? 179.735 161.270 148.588 1.00 89.47 1092 LEU C N 1
ATOM 17366 C CA . LEU D 4 1092 ? 180.089 162.679 148.476 1.00 89.47 1092 LEU C CA 1
ATOM 17367 C C . LEU D 4 1092 ? 180.940 163.038 149.675 1.00 89.47 1092 LEU C C 1
ATOM 17368 O O . LEU D 4 1092 ? 180.426 163.278 150.765 1.00 89.47 1092 LEU C O 1
ATOM 17373 N N . ASN D 4 1093 ? 182.253 163.036 149.480 1.00 83.56 1093 ASN C N 1
ATOM 17374 C CA . ASN D 4 1093 ? 183.172 163.263 150.582 1.00 83.56 1093 ASN C CA 1
ATOM 17375 C C . ASN D 4 1093 ? 183.115 164.719 151.012 1.00 83.56 1093 ASN C C 1
ATOM 17376 O O . ASN D 4 1093 ? 183.095 165.628 150.179 1.00 83.56 1093 ASN C O 1
ATOM 17381 N N . ILE D 4 1094 ? 183.077 164.926 152.332 1.00 85.42 1094 ILE C N 1
ATOM 17382 C CA . ILE D 4 1094 ? 183.060 166.265 152.900 1.00 85.42 1094 ILE C CA 1
ATOM 17383 C C . ILE D 4 1094 ? 184.364 166.986 152.552 1.00 85.42 1094 ILE C C 1
ATOM 17384 O O . ILE D 4 1094 ? 185.386 166.365 152.228 1.00 85.42 1094 ILE C O 1
ATOM 17389 N N . ASN D 4 1095 ? 184.279 168.320 152.499 1.00 84.38 1095 ASN C N 1
ATOM 17390 C CA . ASN D 4 1095 ? 185.337 169.220 152.028 1.00 84.38 1095 ASN C CA 1
ATOM 17391 C C . ASN D 4 1095 ? 185.722 168.916 150.587 1.00 84.38 1095 ASN C C 1
ATOM 17392 O O . ASN D 4 1095 ? 186.826 169.218 150.138 1.00 84.38 1095 ASN C O 1
ATOM 17397 N N . GLN D 4 1096 ? 184.813 168.294 149.862 1.00 89.48 1096 GLN C N 1
ATOM 17398 C CA . GLN D 4 1096 ? 184.876 168.226 148.429 1.00 89.48 1096 GLN C CA 1
ATOM 17399 C C . GLN D 4 1096 ? 183.570 168.718 147.845 1.00 89.48 1096 GLN C C 1
ATOM 17400 O O . GLN D 4 1096 ? 183.432 168.765 146.620 1.00 89.48 1096 GLN C O 1
ATOM 17406 N N . LEU D 4 1097 ? 182.619 169.121 148.691 1.00 101.07 1097 LEU C N 1
ATOM 17407 C CA . LEU D 4 1097 ? 181.295 169.483 148.193 1.00 101.07 1097 LEU C CA 1
ATOM 17408 C C . LEU D 4 1097 ? 181.284 170.891 147.623 1.00 101.07 1097 LEU C C 1
ATOM 17409 O O . LEU D 4 1097 ? 181.256 171.073 146.411 1.00 101.07 1097 LEU C O 1
ATOM 17414 N N . SER D 4 1098 ? 181.424 171.891 148.465 1.00 98.54 1098 SER C N 1
ATOM 17415 C CA . SER D 4 1098 ? 181.354 173.263 147.986 1.00 98.54 1098 SER C CA 1
ATOM 17416 C C . SER D 4 1098 ? 181.751 174.107 149.169 1.00 98.54 1098 SER C C 1
ATOM 17417 O O . SER D 4 1098 ? 182.006 173.581 150.246 1.00 98.54 1098 SER C O 1
ATOM 17420 N N . GLY D 4 1099 ? 181.755 175.414 148.992 1.00 97.08 1099 GLY C N 1
ATOM 17421 C CA . GLY D 4 1099 ? 181.881 176.247 150.167 1.00 97.08 1099 GLY C CA 1
ATOM 17422 C C . GLY D 4 1099 ? 180.535 176.490 150.810 1.00 97.08 1099 GLY C C 1
ATOM 17423 O O . GLY D 4 1099 ? 180.408 176.490 152.042 1.00 97.08 1099 GLY C O 1
ATOM 17424 N N . GLY D 4 1100 ? 179.528 176.707 149.962 1.00 92.59 1100 GLY C N 1
ATOM 17425 C CA . GLY D 4 1100 ? 178.196 176.998 150.460 1.00 92.59 1100 GLY C CA 1
ATOM 17426 C C . GLY D 4 1100 ? 177.598 175.848 151.241 1.00 92.59 1100 GLY C C 1
ATOM 17427 O O . GLY D 4 1100 ? 177.028 176.049 152.316 1.00 92.59 1100 GLY C O 1
ATOM 17428 N N . GLN D 4 1101 ? 177.754 174.621 150.729 1.00 89.74 1101 GLN C N 1
ATOM 17429 C CA . GLN D 4 1101 ? 177.184 173.457 151.403 1.00 89.74 1101 GLN C CA 1
ATOM 17430 C C . GLN D 4 1101 ? 177.843 173.219 152.751 1.00 89.74 1101 GLN C C 1
ATOM 17431 O O . GLN D 4 1101 ? 177.160 172.908 153.732 1.00 89.74 1101 GLN C O 1
ATOM 17437 N N . LYS D 4 1102 ? 179.162 173.390 152.836 1.00 94.26 1102 LYS C N 1
ATOM 17438 C CA . LYS D 4 1102 ? 179.802 173.142 154.119 1.00 94.26 1102 LYS C CA 1
ATOM 17439 C C . LYS D 4 1102 ? 179.573 174.278 155.100 1.00 94.26 1102 LYS C C 1
ATOM 17440 O O . LYS D 4 1102 ? 179.529 174.029 156.312 1.00 94.26 1102 LYS C O 1
ATOM 17446 N N . SER D 4 1103 ? 179.404 175.512 154.609 1.00 93.44 1103 SER C N 1
ATOM 17447 C CA . SER D 4 1103 ? 178.980 176.585 155.497 1.00 93.44 1103 SER C CA 1
ATOM 17448 C C . SER D 4 1103 ? 177.606 176.281 156.066 1.00 93.44 1103 SER C C 1
ATOM 17449 O O . SER D 4 1103 ? 177.394 176.385 157.278 1.00 93.44 1103 SER C O 1
ATOM 17452 N N . LEU D 4 1104 ? 176.704 175.797 155.214 1.00 86.04 1104 LEU C N 1
ATOM 17453 C CA . LEU D 4 1104 ? 175.372 175.404 155.653 1.00 86.04 1104 LEU C CA 1
ATOM 17454 C C . LEU D 4 1104 ? 175.429 174.280 156.673 1.00 86.04 1104 LEU C C 1
ATOM 17455 O O . LEU D 4 1104 ? 174.689 174.290 157.664 1.00 86.04 1104 LEU C O 1
ATOM 17460 N N . CYS D 4 1105 ? 176.330 173.327 156.460 1.00 90.09 1105 CYS C N 1
ATOM 17461 C CA . CYS D 4 1105 ? 176.499 172.227 157.397 1.00 90.09 1105 CYS C CA 1
ATOM 17462 C C . CYS D 4 1105 ? 177.007 172.712 158.745 1.00 90.09 1105 CYS C C 1
ATOM 17463 O O . CYS D 4 1105 ? 176.556 172.233 159.792 1.00 90.09 1105 CYS C O 1
ATOM 17466 N N . ALA D 4 1106 ? 177.942 173.662 158.738 1.00 93.26 1106 ALA C N 1
ATOM 17467 C CA . ALA D 4 1106 ? 178.479 174.183 159.990 1.00 93.26 1106 ALA C CA 1
ATOM 17468 C C . ALA D 4 1106 ? 177.410 174.919 160.780 1.00 93.26 1106 ALA C C 1
ATOM 17469 O O . ALA D 4 1106 ? 177.303 174.771 162.011 1.00 93.26 1106 ALA C O 1
ATOM 17471 N N . LEU D 4 1107 ? 176.596 175.704 160.075 1.00 88.46 1107 LEU C N 1
ATOM 17472 C CA . LEU D 4 1107 ? 175.529 176.432 160.745 1.00 88.46 1107 LEU C CA 1
ATOM 17473 C C . LEU D 4 1107 ? 174.498 175.466 161.308 1.00 88.46 1107 LEU C C 1
ATOM 17474 O O . LEU D 4 1107 ? 174.061 175.626 162.449 1.00 88.46 1107 LEU C O 1
ATOM 17479 N N . THR D 4 1108 ? 174.176 174.408 160.556 1.00 92.08 1108 THR C N 1
ATOM 17480 C CA . THR D 4 1108 ? 173.243 173.392 161.038 1.00 92.08 1108 THR C CA 1
ATOM 17481 C C . THR D 4 1108 ? 173.768 172.703 162.286 1.00 92.08 1108 THR C C 1
ATOM 17482 O O . THR D 4 1108 ? 173.011 172.477 163.240 1.00 92.08 1108 THR C O 1
ATOM 17486 N N . LEU D 4 1109 ? 175.072 172.420 162.312 1.00 88.79 1109 LEU C N 1
ATOM 17487 C CA . LEU D 4 1109 ? 175.691 171.818 163.486 1.00 88.79 1109 LEU C CA 1
ATOM 17488 C C . LEU D 4 1109 ? 175.528 172.696 164.714 1.00 88.79 1109 LEU C C 1
ATOM 17489 O O . LEU D 4 1109 ? 175.065 172.221 165.761 1.00 88.79 1109 LEU C O 1
ATOM 17494 N N . ILE D 4 1110 ? 175.916 173.973 164.612 1.00 88.37 1110 ILE C N 1
ATOM 17495 C CA . ILE D 4 1110 ? 175.901 174.811 165.812 1.00 88.37 1110 ILE C CA 1
ATOM 17496 C C . ILE D 4 1110 ? 174.473 175.087 166.250 1.00 88.37 1110 ILE C C 1
ATOM 17497 O O . ILE D 4 1110 ? 174.173 175.147 167.451 1.00 88.37 1110 ILE C O 1
ATOM 17502 N N . PHE D 4 1111 ? 173.556 175.139 165.299 1.00 88.83 1111 PHE C N 1
ATOM 17503 C CA . PHE D 4 1111 ? 172.187 175.455 165.644 1.00 88.83 1111 PHE C CA 1
ATOM 17504 C C . PHE D 4 1111 ? 171.504 174.264 166.293 1.00 88.83 1111 PHE C C 1
ATOM 17505 O O . PHE D 4 1111 ? 170.710 174.432 167.221 1.00 88.83 1111 PHE C O 1
ATOM 17513 N N . ALA D 4 1112 ? 171.874 173.050 165.888 1.00 92.92 1112 ALA C N 1
ATOM 17514 C CA . ALA D 4 1112 ? 171.325 171.863 166.534 1.00 92.92 1112 ALA C CA 1
ATOM 17515 C C . ALA D 4 1112 ? 171.886 171.660 167.925 1.00 92.92 1112 ALA C C 1
ATOM 17516 O O . ALA D 4 1112 ? 171.151 171.248 168.836 1.00 92.92 1112 ALA C O 1
ATOM 17518 N N . ILE D 4 1113 ? 173.189 171.905 168.088 1.00 90.42 1113 ILE C N 1
ATOM 17519 C CA . ILE D 4 1113 ? 173.805 171.828 169.406 1.00 90.42 1113 ILE C CA 1
ATOM 17520 C C . ILE D 4 1113 ? 173.122 172.792 170.355 1.00 90.42 1113 ILE C C 1
ATOM 17521 O O . ILE D 4 1113 ? 172.783 172.437 171.489 1.00 90.42 1113 ILE C O 1
ATOM 17526 N N . GLN D 4 1114 ? 172.825 173.996 169.875 1.00 100.58 1114 GLN C N 1
ATOM 17527 C CA . GLN D 4 1114 ? 172.120 174.939 170.727 1.00 100.58 1114 GLN C CA 1
ATOM 17528 C C . GLN D 4 1114 ? 170.655 174.573 170.923 1.00 100.58 1114 GLN C C 1
ATOM 17529 O O . GLN D 4 1114 ? 170.061 174.954 171.936 1.00 100.58 1114 GLN C O 1
ATOM 17535 N N . ARG D 4 1115 ? 170.047 173.874 169.964 1.00 102.14 1115 ARG C N 1
ATOM 17536 C CA . ARG D 4 1115 ? 168.663 173.443 170.138 1.00 102.14 1115 ARG C CA 1
ATOM 17537 C C . ARG D 4 1115 ? 168.548 172.433 171.263 1.00 102.14 1115 ARG C C 1
ATOM 17538 O O . ARG D 4 1115 ? 167.601 172.488 172.057 1.00 102.14 1115 ARG C O 1
ATOM 17546 N N . CYS D 4 1116 ? 169.495 171.498 171.333 1.00 114.28 1116 CYS C N 1
ATOM 17547 C CA . CYS D 4 1116 ? 169.463 170.509 172.402 1.00 114.28 1116 CYS C CA 1
ATOM 17548 C C . CYS D 4 1116 ? 169.634 171.173 173.758 1.00 114.28 1116 CYS C C 1
ATOM 17549 O O . CYS D 4 1116 ? 168.806 170.996 174.656 1.00 114.28 1116 CYS C O 1
ATOM 17552 N N . ASP D 4 1117 ? 170.664 171.996 173.901 1.00 115.57 1117 ASP C N 1
ATOM 17553 C CA . ASP D 4 1117 ? 170.904 172.707 175.141 1.00 115.57 1117 ASP C CA 1
ATOM 17554 C C . ASP D 4 1117 ? 171.099 174.184 174.828 1.00 115.57 1117 ASP C C 1
ATOM 17555 O O . ASP D 4 1117 ? 171.951 174.526 173.993 1.00 115.57 1117 ASP C O 1
ATOM 17560 N N . PRO D 4 1118 ? 170.361 175.083 175.481 1.00 107.69 1118 PRO C N 1
ATOM 17561 C CA . PRO D 4 1118 ? 170.445 176.513 175.149 1.00 107.69 1118 PRO C CA 1
ATOM 17562 C C . PRO D 4 1118 ? 171.781 177.102 175.574 1.00 107.69 1118 PRO C C 1
ATOM 17563 O O . PRO D 4 1118 ? 172.156 177.061 176.746 1.00 107.69 1118 PRO C O 1
ATOM 17567 N N . ALA D 4 1119 ? 172.494 177.608 174.626 1.00 100.21 1119 ALA C N 1
ATOM 17568 C CA . ALA D 4 1119 ? 173.794 178.194 174.870 1.00 100.21 1119 ALA C CA 1
ATOM 17569 C C . ALA D 4 1119 ? 173.641 179.687 175.097 1.00 100.21 1119 ALA C C 1
ATOM 17570 O O . ALA D 4 1119 ? 172.609 180.272 174.759 1.00 100.21 1119 ALA C O 1
ATOM 17572 N N . PRO D 4 1120 ? 174.613 180.336 175.699 1.00 102.63 1120 PRO C N 1
ATOM 17573 C CA . PRO D 4 1120 ? 174.448 181.764 175.949 1.00 102.63 1120 PRO C CA 1
ATOM 17574 C C . PRO D 4 1120 ? 174.955 182.635 174.814 1.00 102.63 1120 PRO C C 1
ATOM 17575 O O . PRO D 4 1120 ? 176.077 182.423 174.350 1.00 102.63 1120 PRO C O 1
ATOM 17579 N N . PHE D 4 1121 ? 174.150 183.631 174.423 1.00 99.15 1121 PHE C N 1
ATOM 17580 C CA . PHE D 4 1121 ? 174.489 184.833 173.631 1.00 99.15 1121 PHE C CA 1
ATOM 17581 C C . PHE D 4 1121 ? 175.386 184.523 172.416 1.00 99.15 1121 PHE C C 1
ATOM 17582 O O . PHE D 4 1121 ? 176.530 184.926 172.309 1.00 99.15 1121 PHE C O 1
ATOM 17590 N N . ASN D 4 1122 ? 174.859 183.776 171.463 1.00 99.17 1122 ASN C N 1
ATOM 17591 C CA . ASN D 4 1122 ? 175.777 183.454 170.376 1.00 99.17 1122 ASN C CA 1
ATOM 17592 C C . ASN D 4 1122 ? 175.894 184.629 169.404 1.00 99.17 1122 ASN C C 1
ATOM 17593 O O . ASN D 4 1122 ? 175.030 185.518 169.335 1.00 99.17 1122 ASN C O 1
ATOM 17598 N N . ILE D 4 1123 ? 176.998 184.644 168.680 1.00 100.50 1123 ILE C N 1
ATOM 17599 C CA . ILE D 4 1123 ? 177.402 185.813 167.926 1.00 100.50 1123 ILE C CA 1
ATOM 17600 C C . ILE D 4 1123 ? 177.893 185.360 166.563 1.00 100.50 1123 ILE C C 1
ATOM 17601 O O . ILE D 4 1123 ? 178.578 184.341 166.433 1.00 100.50 1123 ILE C O 1
ATOM 17606 N N . LEU D 4 1124 ? 177.482 186.081 165.535 1.00 96.84 1124 LEU C N 1
ATOM 17607 C CA . LEU D 4 1124 ? 17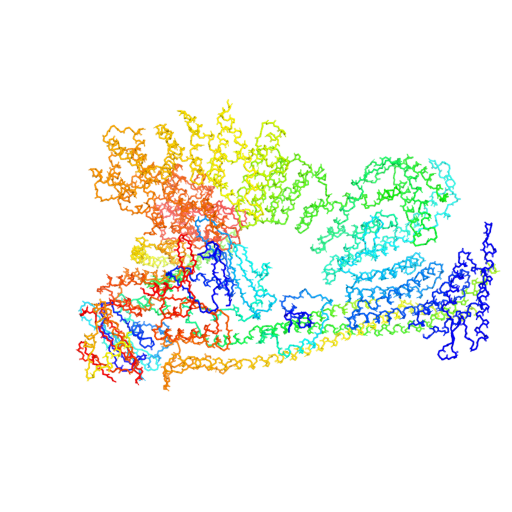7.675 185.654 164.163 1.00 96.84 1124 LEU C CA 1
ATOM 17608 C C . LEU D 4 1124 ? 178.210 186.828 163.366 1.00 96.84 1124 LEU C C 1
ATOM 17609 O O . LEU D 4 1124 ? 177.554 187.871 163.281 1.00 96.84 1124 LEU C O 1
ATOM 17614 N N . ASP D 4 1125 ? 179.390 186.662 162.782 1.00 95.90 1125 ASP C N 1
ATOM 17615 C CA . ASP D 4 1125 ? 180.032 187.718 162.005 1.00 95.90 1125 ASP C CA 1
ATOM 17616 C C . ASP D 4 1125 ? 180.110 187.283 160.550 1.00 95.90 1125 ASP C C 1
ATOM 17617 O O . ASP D 4 1125 ? 180.961 186.466 160.192 1.00 95.90 1125 ASP C O 1
ATOM 17622 N N . GLU D 4 1126 ? 179.218 187.846 159.731 1.00 100.50 1126 GLU C N 1
ATOM 17623 C CA . GLU D 4 1126 ? 179.181 187.655 158.284 1.00 100.50 1126 GLU C CA 1
ATOM 17624 C C . GLU D 4 1126 ? 179.047 186.181 157.916 1.00 100.50 1126 GLU C C 1
ATOM 17625 O O . GLU D 4 1126 ? 179.941 185.582 157.323 1.00 100.50 1126 GLU C O 1
ATOM 17631 N N . CYS D 4 1127 ? 177.926 185.590 158.313 1.00 113.59 1127 CYS C N 1
ATOM 17632 C CA . CYS D 4 1127 ? 177.628 184.252 157.825 1.00 113.59 1127 CYS C CA 1
ATOM 17633 C C . CYS D 4 1127 ? 177.192 184.269 156.375 1.00 113.59 1127 CYS C C 1
ATOM 17634 O O . CYS D 4 1127 ? 177.354 183.269 155.670 1.00 113.59 1127 CYS C O 1
ATOM 17637 N N . ASP D 4 1128 ? 176.650 185.385 155.898 1.00 107.68 1128 ASP C N 1
ATOM 17638 C CA . ASP D 4 1128 ? 176.254 185.487 154.491 1.00 107.68 1128 ASP C CA 1
ATOM 17639 C C . ASP D 4 1128 ? 177.531 185.679 153.661 1.00 107.68 1128 ASP C C 1
ATOM 17640 O O . ASP D 4 1128 ? 177.961 186.763 153.275 1.00 107.68 1128 ASP C O 1
ATOM 17645 N N . ALA D 4 1129 ? 178.163 184.577 153.367 1.00 99.05 1129 ALA C N 1
ATOM 17646 C CA . ALA D 4 1129 ? 179.404 184.658 152.623 1.00 99.05 1129 ALA C CA 1
ATOM 17647 C C . ALA D 4 1129 ? 179.249 184.092 151.221 1.00 99.05 1129 ALA C C 1
ATOM 17648 O O . ALA D 4 1129 ? 179.510 184.783 150.235 1.00 99.05 1129 ALA C O 1
ATOM 17650 N N . ASN D 4 1130 ? 178.804 182.850 151.111 1.00 96.73 1130 ASN C N 1
ATOM 17651 C CA . ASN D 4 1130 ? 178.703 182.194 149.822 1.00 96.73 1130 ASN C CA 1
ATOM 17652 C C . ASN D 4 1130 ? 177.399 181.425 149.715 1.00 96.73 1130 ASN C C 1
ATOM 17653 O O . ASN D 4 1130 ? 177.372 180.275 149.271 1.00 96.73 1130 ASN C O 1
ATOM 17658 N N . LEU D 4 1131 ? 176.304 182.042 150.132 1.00 90.85 1131 LEU C N 1
ATOM 17659 C CA . LEU D 4 1131 ? 174.997 181.417 150.075 1.00 90.85 1131 LEU C CA 1
ATOM 17660 C C . LEU D 4 1131 ? 174.198 182.007 148.923 1.00 90.85 1131 LEU C C 1
ATOM 17661 O O . LEU D 4 1131 ? 174.645 182.916 148.228 1.00 90.85 1131 LEU C O 1
ATOM 17666 N N . ASP D 4 1132 ? 173.000 181.488 148.716 1.00 99.92 1132 ASP C N 1
ATOM 17667 C CA . ASP D 4 1132 ? 172.108 182.021 147.701 1.00 99.92 1132 ASP C CA 1
ATOM 17668 C C . ASP D 4 1132 ? 170.927 182.705 148.382 1.00 99.92 1132 ASP C C 1
ATOM 17669 O O . ASP D 4 1132 ? 170.907 182.855 149.606 1.00 99.92 1132 ASP C O 1
ATOM 17674 N N . ALA D 4 1133 ? 169.933 183.099 147.586 1.00 94.59 1133 ALA C N 1
ATOM 17675 C CA . ALA D 4 1133 ? 168.731 183.705 148.143 1.00 94.59 1133 ALA C CA 1
ATOM 17676 C C . ALA D 4 1133 ? 167.956 182.722 149.017 1.00 94.59 1133 ALA C C 1
ATOM 17677 O O . ALA D 4 1133 ? 167.674 183.008 150.184 1.00 94.59 1133 ALA C O 1
ATOM 17679 N N . GLN D 4 1134 ? 167.646 181.541 148.476 1.00 95.61 1134 GLN C N 1
ATOM 17680 C CA . GLN D 4 1134 ? 166.737 180.612 149.145 1.00 95.61 1134 GLN C CA 1
ATOM 17681 C C . GLN D 4 1134 ? 167.339 180.087 150.428 1.00 95.61 1134 GLN C C 1
ATOM 17682 O O . GLN D 4 1134 ? 166.644 179.969 151.450 1.00 95.61 1134 GLN C O 1
ATOM 17688 N N . TYR D 4 1135 ? 168.643 179.815 150.406 1.00 81.79 1135 TYR C N 1
ATOM 17689 C CA . TYR D 4 1135 ? 169.284 179.322 151.611 1.00 81.79 1135 TYR C CA 1
ATOM 17690 C C . TYR D 4 1135 ? 169.318 180.414 152.651 1.00 81.79 1135 TYR C C 1
ATOM 17691 O O . TYR D 4 1135 ? 169.054 180.149 153.819 1.00 81.79 1135 TYR C O 1
ATOM 17700 N N . ARG D 4 1136 ? 169.526 181.661 152.225 1.00 89.39 1136 ARG C N 1
ATOM 17701 C CA . ARG D 4 1136 ? 169.546 182.773 153.170 1.00 89.39 1136 ARG C CA 1
ATOM 17702 C C . ARG D 4 1136 ? 168.175 182.998 153.802 1.00 89.39 1136 ARG C C 1
ATOM 17703 O O . ARG D 4 1136 ? 168.088 183.294 154.997 1.00 89.39 1136 ARG C O 1
ATOM 17711 N N . SER D 4 1137 ? 167.096 182.814 153.032 1.00 91.75 1137 SER C N 1
ATOM 17712 C CA . SER D 4 1137 ? 165.748 182.919 153.597 1.00 91.75 1137 SER C CA 1
ATOM 17713 C C . SER D 4 1137 ? 165.481 181.822 154.609 1.00 91.75 1137 SER C C 1
ATOM 17714 O O . SER D 4 1137 ? 164.886 182.067 155.669 1.00 91.75 1137 SER C O 1
ATOM 17717 N N . ALA D 4 1138 ? 165.901 180.604 154.286 1.00 87.66 1138 ALA C N 1
ATOM 17718 C CA . ALA D 4 1138 ? 165.681 179.499 155.201 1.00 87.66 1138 ALA C CA 1
ATOM 17719 C C . ALA D 4 1138 ? 166.513 179.665 156.464 1.00 87.66 1138 ALA C C 1
ATOM 17720 O O . ALA D 4 1138 ? 166.030 179.376 157.573 1.00 87.66 1138 ALA C O 1
ATOM 17722 N N . ILE D 4 1139 ? 167.736 180.194 156.315 1.00 88.90 1139 ILE C N 1
ATOM 17723 C CA . ILE D 4 1139 ? 168.553 180.563 157.465 1.00 88.90 1139 ILE C CA 1
ATOM 17724 C C . ILE D 4 1139 ? 167.825 181.587 158.315 1.00 88.90 1139 ILE C C 1
ATOM 17725 O O . ILE D 4 1139 ? 167.713 181.410 159.527 1.00 88.90 1139 ILE C O 1
ATOM 17730 N N . ALA D 4 1140 ? 167.234 182.608 157.674 1.00 92.37 1140 ALA C N 1
ATOM 17731 C CA . ALA D 4 1140 ? 166.552 183.690 158.388 1.00 92.37 1140 ALA C CA 1
ATOM 17732 C C . ALA D 4 1140 ? 165.355 183.188 159.187 1.00 92.37 1140 ALA C C 1
ATOM 17733 O O . ALA D 4 1140 ? 165.124 183.621 160.321 1.00 92.37 1140 ALA C O 1
ATOM 17735 N N . ALA D 4 1141 ? 164.604 182.246 158.628 1.00 94.67 1141 ALA C N 1
ATOM 17736 C CA . ALA D 4 1141 ? 163.438 181.729 159.342 1.00 94.67 1141 ALA C CA 1
ATOM 17737 C C . ALA D 4 1141 ? 163.844 180.872 160.537 1.00 94.67 1141 ALA C C 1
ATOM 17738 O O . ALA D 4 1141 ? 163.279 180.996 161.641 1.00 94.67 1141 ALA C O 1
ATOM 17740 N N . MET D 4 1142 ? 164.823 179.993 160.343 1.00 92.84 1142 MET C N 1
ATOM 17741 C CA . MET D 4 1142 ? 165.191 179.156 161.469 1.00 92.84 1142 MET C CA 1
ATOM 17742 C C . MET D 4 1142 ? 165.898 179.955 162.559 1.00 92.84 1142 MET C C 1
ATOM 17743 O O . MET D 4 1142 ? 165.795 179.615 163.743 1.00 92.84 1142 MET C O 1
ATOM 17748 N N . VAL D 4 1143 ? 166.621 181.016 162.179 1.00 98.99 1143 VAL C N 1
ATOM 17749 C CA . VAL D 4 1143 ? 167.280 181.841 163.188 1.00 98.99 1143 VAL C CA 1
ATOM 17750 C C . VAL D 4 1143 ? 166.229 182.706 163.895 1.00 98.99 1143 VAL C C 1
ATOM 17751 O O . VAL D 4 1143 ? 166.406 183.059 165.068 1.00 98.99 1143 VAL C O 1
ATOM 17755 N N . LYS D 4 1144 ? 165.095 182.999 163.232 1.00 100.99 1144 LYS C N 1
ATOM 17756 C CA . LYS D 4 1144 ? 163.957 183.599 163.933 1.00 100.99 1144 LYS C CA 1
ATOM 17757 C C . LYS D 4 1144 ? 163.488 182.712 165.069 1.00 100.99 1144 LYS C C 1
ATOM 17758 O O . LYS D 4 1144 ? 163.308 183.173 166.205 1.00 100.99 1144 LYS C O 1
ATOM 17764 N N . GLU D 4 1145 ? 163.315 181.425 164.778 1.00 107.62 1145 GLU C N 1
ATOM 17765 C CA . GLU D 4 1145 ? 162.874 180.504 165.826 1.00 107.62 1145 GLU C CA 1
ATOM 17766 C C . GLU D 4 1145 ? 163.925 180.307 166.894 1.00 107.62 1145 GLU C C 1
ATOM 17767 O O . GLU D 4 1145 ? 163.616 180.248 168.098 1.00 107.62 1145 GLU C O 1
ATOM 17773 N N . MET D 4 1146 ? 165.172 180.236 166.483 1.00 100.79 1146 MET C N 1
ATOM 17774 C CA . MET D 4 1146 ? 166.191 180.098 167.481 1.00 100.79 1146 MET C CA 1
ATOM 17775 C C . MET D 4 1146 ? 166.306 181.373 168.322 1.00 100.79 1146 MET C C 1
ATOM 17776 O O . MET D 4 1146 ? 166.860 181.307 169.413 1.00 100.79 1146 MET C O 1
ATOM 17781 N N . SER D 4 1147 ? 165.794 182.531 167.833 1.00 107.13 1147 SER C N 1
ATOM 17782 C CA . SER D 4 1147 ? 165.823 183.806 168.560 1.00 107.13 1147 SER C CA 1
ATOM 17783 C C . SER D 4 1147 ? 164.718 183.923 169.514 1.00 107.13 1147 SER C C 1
ATOM 17784 O O . SER D 4 1147 ? 164.867 184.587 170.554 1.00 107.13 1147 SER C O 1
ATOM 17787 N N . LYS D 4 1148 ? 163.664 183.235 169.170 1.00 110.77 1148 LYS C N 1
ATOM 17788 C CA . LYS D 4 1148 ? 162.651 182.988 170.140 1.00 110.77 1148 LYS C CA 1
ATOM 17789 C C . LYS D 4 1148 ? 163.240 182.202 171.294 1.00 110.77 1148 LYS C C 1
ATOM 17790 O O . LYS D 4 1148 ? 162.929 182.497 172.444 1.00 110.77 1148 LYS C O 1
ATOM 17796 N N . THR D 4 1149 ? 164.095 181.206 171.023 1.00 103.16 1149 THR C N 1
ATOM 17797 C CA . THR D 4 1149 ? 164.557 180.430 172.171 1.00 103.16 1149 THR C CA 1
ATOM 17798 C C . THR D 4 1149 ? 165.790 180.993 172.874 1.00 103.16 1149 THR C C 1
ATOM 17799 O O . THR D 4 1149 ? 165.988 180.676 174.049 1.00 103.16 1149 THR C O 1
ATOM 17803 N N . SER D 4 1150 ? 166.611 181.824 172.234 1.00 100.49 1150 SER C N 1
ATOM 17804 C CA . SER D 4 1150 ? 167.854 182.252 172.883 1.00 100.49 1150 SER C CA 1
ATOM 17805 C C . SER D 4 1150 ? 168.276 183.618 172.345 1.00 100.49 1150 SER C C 1
ATOM 17806 O O . SER D 4 1150 ? 167.497 184.316 171.693 1.00 100.49 1150 SER C O 1
ATOM 17809 N N . GLN D 4 1151 ? 169.521 184.001 172.623 1.00 96.45 1151 GLN C N 1
ATOM 17810 C CA . GLN D 4 1151 ? 170.006 185.359 172.413 1.00 96.45 1151 GLN C CA 1
ATOM 17811 C C . GLN D 4 1151 ? 171.005 185.388 171.266 1.00 96.45 1151 GLN C C 1
ATOM 17812 O O . GLN D 4 1151 ? 172.035 184.728 171.344 1.00 96.45 1151 GLN C O 1
ATOM 17818 N N . PHE D 4 1152 ? 170.737 186.212 170.261 1.00 97.03 1152 PHE C N 1
ATOM 17819 C CA . PHE D 4 1152 ? 171.509 186.348 169.026 1.00 97.03 1152 PHE C CA 1
ATOM 17820 C C . PHE D 4 1152 ? 172.035 187.727 168.766 1.00 97.03 1152 PHE C C 1
ATOM 17821 O O . PHE D 4 1152 ? 171.290 188.693 168.869 1.00 97.03 1152 PHE C O 1
ATOM 17829 N N . ILE D 4 1153 ? 173.286 187.811 168.321 1.00 88.59 1153 ILE C N 1
ATOM 17830 C CA . ILE D 4 1153 ? 173.775 189.054 167.732 1.00 88.59 1153 ILE C CA 1
ATOM 17831 C C . ILE D 4 1153 ? 174.594 188.707 166.496 1.00 88.59 1153 ILE C C 1
ATOM 17832 O O . ILE D 4 1153 ? 175.355 187.740 166.498 1.00 88.59 1153 ILE C O 1
ATOM 17837 N N . CYS D 4 1154 ? 174.417 189.462 165.424 1.00 89.63 1154 CYS C N 1
ATOM 17838 C CA . CYS D 4 1154 ? 175.006 189.120 164.135 1.00 89.63 1154 CYS C CA 1
ATOM 17839 C C . CYS D 4 1154 ? 175.242 190.346 163.283 1.00 89.63 1154 CYS C C 1
ATOM 17840 O O . CYS D 4 1154 ? 174.737 191.431 163.568 1.00 89.63 1154 CYS C O 1
ATOM 17843 N N . THR D 4 1155 ? 176.044 190.159 162.231 1.00 91.32 1155 THR C N 1
ATOM 17844 C CA . THR D 4 1155 ? 176.384 191.233 161.294 1.00 91.32 1155 THR C CA 1
ATOM 17845 C C . THR D 4 1155 ? 176.240 190.770 159.851 1.00 91.32 1155 THR C C 1
ATOM 17846 O O . THR D 4 1155 ? 176.813 189.730 159.515 1.00 91.32 1155 THR C O 1
ATOM 17850 N N . THR D 4 1156 ? 175.555 191.553 158.986 1.00 91.64 1156 THR C N 1
ATOM 17851 C CA . THR D 4 1156 ? 175.601 191.251 157.546 1.00 91.64 1156 THR C CA 1
ATOM 17852 C C . THR D 4 1156 ? 175.486 192.523 156.716 1.00 91.64 1156 THR C C 1
ATOM 17853 O O . THR D 4 1156 ? 175.673 193.636 157.203 1.00 91.64 1156 THR C O 1
ATOM 17857 N N . PHE D 4 1157 ? 175.086 192.318 155.426 1.00 92.01 1157 PHE C N 1
ATOM 17858 C CA . PHE D 4 1157 ? 174.812 193.321 154.441 1.00 92.01 1157 PHE C CA 1
ATOM 17859 C C . PHE D 4 1157 ? 173.568 193.040 153.602 1.00 92.01 1157 PHE C C 1
ATOM 17860 O O . PHE D 4 1157 ? 173.275 193.842 152.722 1.00 92.01 1157 PHE C O 1
ATOM 17868 N N . ARG D 4 1158 ? 172.828 191.957 153.834 1.00 92.18 1158 ARG C N 1
ATOM 17869 C CA . ARG D 4 1158 ? 171.844 191.450 152.883 1.00 92.18 1158 ARG C CA 1
ATOM 17870 C C . ARG D 4 1158 ? 170.413 191.647 153.381 1.00 92.18 1158 ARG C C 1
ATOM 17871 O O . ARG D 4 1158 ? 170.198 191.840 154.580 1.00 92.18 1158 ARG C O 1
ATOM 17879 N N . PRO D 4 1159 ? 169.403 191.629 152.502 1.00 95.35 1159 PRO C N 1
ATOM 17880 C CA . PRO D 4 1159 ? 168.042 191.905 152.971 1.00 95.35 1159 PRO C CA 1
ATOM 17881 C C . PRO D 4 1159 ? 167.370 190.760 153.693 1.00 95.35 1159 PRO C C 1
ATOM 17882 O O . PRO D 4 1159 ? 166.234 190.921 154.142 1.00 95.35 1159 PRO C O 1
ATOM 17886 N N . GLU D 4 1160 ? 167.993 189.604 153.793 1.00 98.82 1160 GLU C N 1
ATOM 17887 C CA . GLU D 4 1160 ? 167.246 188.487 154.338 1.00 98.82 1160 GLU C CA 1
ATOM 17888 C C . GLU D 4 1160 ? 167.465 188.355 155.830 1.00 98.82 1160 GLU C C 1
ATOM 17889 O O . GLU D 4 1160 ? 166.521 188.011 156.557 1.00 98.82 1160 GLU C O 1
ATOM 17895 N N . MET D 4 1161 ? 168.640 188.778 156.323 1.00 96.69 1161 MET C N 1
ATOM 17896 C CA . MET D 4 1161 ? 168.899 188.469 157.702 1.00 96.69 1161 MET C CA 1
ATOM 17897 C C . MET D 4 1161 ? 168.235 189.679 158.413 1.00 96.69 1161 MET C C 1
ATOM 17898 O O . MET D 4 1161 ? 167.805 189.622 159.569 1.00 96.69 1161 MET C O 1
ATOM 17903 N N . VAL D 4 1162 ? 168.135 190.826 157.697 1.00 95.28 1162 VAL C N 1
ATOM 17904 C CA . VAL D 4 1162 ? 167.767 192.125 158.320 1.00 95.28 1162 VAL C CA 1
ATOM 17905 C C . VAL D 4 1162 ? 166.312 192.111 158.814 1.00 95.28 1162 VAL C C 1
ATOM 17906 O O . VAL D 4 1162 ? 165.976 192.763 159.808 1.00 95.28 1162 VAL C O 1
ATOM 17910 N N . LYS D 4 1163 ? 165.451 191.301 158.214 1.00 82.82 1163 LYS C N 1
ATOM 17911 C CA . LYS D 4 1163 ? 164.025 191.450 158.465 1.00 82.82 1163 LYS C CA 1
ATOM 17912 C C . LYS D 4 1163 ? 163.544 190.752 159.718 1.00 82.82 1163 LYS C C 1
ATOM 17913 O O . LYS D 4 1163 ? 162.336 190.589 159.879 1.00 82.82 1163 LYS C O 1
ATOM 17919 N N . VAL D 4 1164 ? 164.440 190.294 160.591 1.00 89.78 1164 VAL C N 1
ATOM 17920 C CA . VAL D 4 1164 ? 164.088 189.371 161.661 1.00 89.78 1164 VAL C CA 1
ATOM 17921 C C . VAL D 4 1164 ? 164.572 189.849 163.027 1.00 89.78 1164 VAL C C 1
ATOM 17922 O O . VAL D 4 1164 ? 164.054 189.404 164.056 1.00 89.78 1164 VAL C O 1
ATOM 17926 N N . ALA D 4 1165 ? 165.445 190.850 163.081 1.00 97.63 1165 ALA C N 1
ATOM 17927 C CA . ALA D 4 1165 ? 166.014 191.210 164.376 1.00 97.63 1165 ALA C CA 1
ATOM 17928 C C . ALA D 4 1165 ? 165.027 191.934 165.284 1.00 97.63 1165 ALA C C 1
ATOM 17929 O O . ALA D 4 1165 ? 165.013 191.683 166.493 1.00 97.63 1165 ALA C O 1
ATOM 17931 N N . ASP D 4 1166 ? 164.215 192.835 164.725 1.00 103.96 1166 ASP C N 1
ATOM 17932 C CA . ASP D 4 1166 ? 163.312 193.748 165.429 1.00 103.96 1166 ASP C CA 1
ATOM 17933 C C . ASP D 4 1166 ? 164.041 194.683 166.388 1.00 103.96 1166 ASP C C 1
ATOM 17934 O O . ASP D 4 1166 ? 163.400 195.326 167.222 1.00 103.96 1166 ASP C O 1
ATOM 17939 N N . ASN D 4 1167 ? 165.361 194.793 166.274 1.00 88.63 1167 ASN C N 1
ATOM 17940 C CA . ASN D 4 1167 ? 166.154 195.677 167.116 1.00 88.63 1167 ASN C CA 1
ATOM 17941 C C . ASN D 4 1167 ? 167.443 195.904 166.357 1.00 88.63 1167 ASN C C 1
ATOM 17942 O O . ASN D 4 1167 ? 168.253 194.987 166.220 1.00 88.63 1167 ASN C O 1
ATOM 17947 N N . PHE D 4 1168 ? 167.641 197.117 165.903 1.00 88.29 1168 PHE C N 1
ATOM 17948 C CA . PHE D 4 1168 ? 168.655 197.391 164.917 1.00 88.29 1168 PHE C CA 1
ATOM 17949 C C . PHE D 4 1168 ? 169.593 198.479 165.405 1.00 88.29 1168 PHE C C 1
ATOM 17950 O O . PHE D 4 1168 ? 169.197 199.362 166.165 1.00 88.29 1168 PHE C O 1
ATOM 17958 N N . TYR D 4 1169 ? 170.835 198.416 164.940 1.00 88.28 1169 TYR C N 1
ATOM 17959 C CA . TYR D 4 1169 ? 171.876 199.341 165.362 1.00 88.28 1169 TYR C CA 1
ATOM 17960 C C . TYR D 4 1169 ? 172.550 199.994 164.170 1.00 88.28 1169 TYR C C 1
ATOM 17961 O O . TYR D 4 1169 ? 172.061 199.896 163.044 1.00 88.28 1169 TYR C O 1
ATOM 17970 N N . GLY D 4 1170 ? 173.670 200.666 164.406 1.00 96.84 1170 GLY C N 1
ATOM 17971 C CA . GLY D 4 1170 ? 174.419 201.262 163.321 1.00 96.84 1170 GLY C CA 1
ATOM 17972 C C . GLY D 4 1170 ? 175.700 201.916 163.784 1.00 96.84 1170 GLY C C 1
ATOM 17973 O O . GLY D 4 1170 ? 175.722 202.558 164.836 1.00 96.84 1170 GLY C O 1
ATOM 17974 N N . VAL D 4 1171 ? 176.777 201.761 163.014 1.00 88.44 1171 VAL C N 1
ATOM 17975 C CA . VAL D 4 1171 ? 178.070 202.331 163.359 1.00 88.44 1171 VAL C CA 1
ATOM 17976 C C . VAL D 4 1171 ? 178.498 203.300 162.265 1.00 88.44 1171 VAL C C 1
ATOM 17977 O O . VAL D 4 1171 ? 178.013 203.257 161.133 1.00 88.44 1171 VAL C O 1
ATOM 17981 N N . MET D 4 1172 ? 179.411 204.197 162.627 1.00 96.38 1172 MET C N 1
ATOM 17982 C CA . MET D 4 1172 ? 179.940 205.169 161.685 1.00 96.38 1172 MET C CA 1
ATOM 17983 C C . MET D 4 1172 ? 181.316 205.599 162.170 1.00 96.38 1172 MET C C 1
ATOM 17984 O O . MET D 4 1172 ? 181.576 205.629 163.374 1.00 96.38 1172 MET C O 1
ATOM 17989 N N . PHE D 4 1173 ? 182.198 205.920 161.225 1.00 100.83 1173 PHE C N 1
ATOM 17990 C CA . PHE D 4 1173 ? 183.583 206.278 161.505 1.00 100.83 1173 PHE C CA 1
ATOM 17991 C C . PHE D 4 1173 ? 183.856 207.695 161.034 1.00 100.83 1173 PHE C C 1
ATOM 17992 O O . PHE D 4 1173 ? 183.780 207.974 159.835 1.00 100.83 1173 PHE C O 1
ATOM 18000 N N . ASN D 4 1174 ? 184.208 208.574 161.966 1.00 106.25 1174 ASN C N 1
ATOM 18001 C CA . ASN D 4 1174 ? 184.520 209.959 161.650 1.00 106.25 1174 ASN C CA 1
ATOM 18002 C C . ASN D 4 1174 ? 185.550 210.453 162.646 1.00 106.25 1174 ASN C C 1
ATOM 18003 O O . ASN D 4 1174 ? 185.525 210.045 163.803 1.00 106.25 1174 ASN C O 1
ATOM 18008 N N . HIS D 4 1175 ? 186.437 211.343 162.184 1.00 100.80 1175 HIS C N 1
ATOM 18009 C CA . HIS D 4 1175 ? 187.432 212.029 163.022 1.00 100.80 1175 HIS C CA 1
ATOM 18010 C C . HIS D 4 1175 ? 188.308 211.054 163.799 1.00 100.80 1175 HIS C C 1
ATOM 18011 O O . HIS D 4 1175 ? 188.581 211.258 164.982 1.00 100.80 1175 HIS C O 1
ATOM 18018 N N . LYS D 4 1176 ? 188.708 209.975 163.123 1.00 100.60 1176 LYS C N 1
ATOM 18019 C CA . LYS D 4 1176 ? 189.574 208.925 163.664 1.00 100.60 1176 LYS C CA 1
ATOM 18020 C C . LYS D 4 1176 ? 188.989 208.268 164.915 1.00 100.60 1176 LYS C C 1
ATOM 18021 O O . LYS D 4 1176 ? 189.722 207.886 165.827 1.00 100.60 1176 LYS C O 1
ATOM 18027 N N . VAL D 4 1177 ? 187.666 208.132 164.972 1.00 93.57 1177 VAL C N 1
ATOM 18028 C CA . VAL D 4 1177 ? 187.007 207.391 166.040 1.00 93.57 1177 VAL C CA 1
ATOM 18029 C C . VAL D 4 1177 ? 185.787 206.712 165.430 1.00 93.57 1177 VAL C C 1
ATOM 18030 O O . VAL D 4 1177 ? 185.235 207.174 164.430 1.00 93.57 1177 VAL C O 1
ATOM 18034 N N . SER D 4 1178 ? 185.401 205.577 165.999 1.00 97.26 1178 SER C N 1
ATOM 18035 C CA . SER D 4 1178 ? 184.243 204.820 165.549 1.00 97.26 1178 SER C CA 1
ATOM 18036 C C . SER D 4 1178 ? 183.153 204.915 166.607 1.00 97.26 1178 SER C C 1
ATOM 18037 O O . SER D 4 1178 ? 183.400 204.615 167.776 1.00 97.26 1178 SER C O 1
ATOM 18040 N N . THR D 4 1179 ? 181.955 205.318 166.203 1.00 101.43 1179 THR C N 1
ATOM 18041 C CA . THR D 4 1179 ? 180.854 205.515 167.131 1.00 101.43 1179 THR C CA 1
ATOM 18042 C C . THR D 4 1179 ? 179.716 204.552 166.828 1.00 101.43 1179 THR C C 1
ATOM 18043 O O . THR D 4 1179 ? 179.577 204.064 165.707 1.00 101.43 1179 THR C O 1
ATOM 18047 N N . VAL D 4 1180 ? 178.904 204.271 167.849 1.00 88.54 1180 VAL C N 1
ATOM 18048 C CA . VAL D 4 1180 ? 177.737 203.405 167.712 1.00 88.54 1180 VAL C CA 1
ATOM 18049 C C . VAL D 4 1180 ? 176.483 204.213 168.013 1.00 88.54 1180 VAL C C 1
ATOM 18050 O O . VAL D 4 1180 ? 176.512 205.184 168.773 1.00 88.54 1180 VAL C O 1
ATOM 18054 N N . GLU D 4 1181 ? 175.379 203.837 167.372 1.00 99.22 1181 GLU C N 1
ATOM 18055 C CA . GLU D 4 1181 ? 174.126 204.578 167.477 1.00 99.22 1181 GLU C CA 1
ATOM 18056 C C . GLU D 4 1181 ? 172.981 203.580 167.541 1.00 99.22 1181 GLU C C 1
ATOM 18057 O O . GLU D 4 1181 ? 173.186 202.385 167.759 1.00 99.22 1181 GLU C O 1
ATOM 18063 N N . SER D 4 1182 ? 171.761 204.072 167.345 1.00 99.08 1182 SER C N 1
ATOM 18064 C CA . SER D 4 1182 ? 170.577 203.221 167.315 1.00 99.08 1182 SER C CA 1
ATOM 18065 C C . SER D 4 1182 ? 169.597 203.768 166.292 1.00 99.08 1182 SER C C 1
ATOM 18066 O O . SER D 4 1182 ? 169.109 204.890 166.442 1.00 99.08 1182 SER C O 1
ATOM 18069 N N . ILE D 4 1183 ? 169.309 202.984 165.253 1.00 94.78 1183 ILE C N 1
ATOM 18070 C CA . ILE D 4 1183 ? 168.375 203.364 164.203 1.00 94.78 1183 ILE C CA 1
ATOM 18071 C C . ILE D 4 1183 ? 167.384 202.226 164.008 1.00 94.78 1183 ILE C C 1
ATOM 18072 O O . ILE D 4 1183 ? 167.606 201.103 164.461 1.00 94.78 1183 ILE C O 1
ATOM 18077 N N . SER D 4 1184 ? 166.283 202.522 163.305 1.00 103.60 1184 SER C N 1
ATOM 18078 C CA . SER D 4 1184 ? 165.158 201.590 163.373 1.00 103.60 1184 SER C CA 1
ATOM 18079 C C . SER D 4 1184 ? 164.596 201.133 162.032 1.00 103.60 1184 SER C C 1
ATOM 18080 O O . SER D 4 1184 ? 164.129 199.999 161.934 1.00 103.60 1184 SER C O 1
ATOM 18083 N N . LYS D 4 1185 ? 164.548 201.988 161.028 1.00 114.58 1185 LYS C N 1
ATOM 18084 C CA . LYS D 4 1185 ? 163.880 201.515 159.813 1.00 114.58 1185 LYS C CA 1
ATOM 18085 C C . LYS D 4 1185 ? 164.681 201.767 158.550 1.00 114.58 1185 LYS C C 1
ATOM 18086 O O . LYS D 4 1185 ? 164.701 200.909 157.661 1.00 114.58 1185 LYS C O 1
ATOM 18092 N N . GLU D 4 1186 ? 165.464 202.841 158.521 1.00 122.78 1186 GLU C N 1
ATOM 18093 C CA . GLU D 4 1186 ? 166.135 203.285 157.308 1.00 122.78 1186 GLU C CA 1
ATOM 18094 C C . GLU D 4 1186 ? 167.212 202.324 156.811 1.00 122.78 1186 GLU C C 1
ATOM 18095 O O . GLU D 4 1186 ? 167.536 202.350 155.622 1.00 122.78 1186 GLU C O 1
ATOM 18101 N N . GLU D 4 1187 ? 167.759 201.476 157.680 1.00 119.56 1187 GLU C N 1
ATOM 18102 C CA . GLU D 4 1187 ? 168.900 200.646 157.298 1.00 119.56 1187 GLU C CA 1
ATOM 18103 C C . GLU D 4 1187 ? 168.487 199.532 156.341 1.00 119.56 1187 GLU C C 1
ATOM 18104 O O . GLU D 4 1187 ? 169.233 199.221 155.407 1.00 119.56 1187 GLU C O 1
ATOM 18110 N N . ALA D 4 1188 ? 167.262 198.996 156.476 1.00 123.99 1188 ALA C N 1
ATOM 18111 C CA . ALA D 4 1188 ? 166.837 197.872 155.650 1.00 123.99 1188 ALA C CA 1
ATOM 18112 C C . ALA D 4 1188 ? 166.539 198.294 154.228 1.00 123.99 1188 ALA C C 1
ATOM 18113 O O . ALA D 4 1188 ? 166.202 197.444 153.400 1.00 123.99 1188 ALA C O 1
ATOM 18115 N N . MET D 4 1189 ? 166.605 199.595 153.954 1.00 130.84 1189 MET C N 1
ATOM 18116 C CA . MET D 4 1189 ? 166.564 200.138 152.617 1.00 130.84 1189 MET C CA 1
ATOM 18117 C C . MET D 4 1189 ? 167.810 200.933 152.259 1.00 130.84 1189 MET C C 1
ATOM 18118 O O . MET D 4 1189 ? 167.999 201.255 151.084 1.00 130.84 1189 MET C O 1
ATOM 18123 N N . ALA D 4 1190 ? 168.659 201.264 153.222 1.00 117.36 1190 ALA C N 1
ATOM 18124 C CA . ALA D 4 1190 ? 169.833 202.066 152.925 1.00 117.36 1190 ALA C CA 1
ATOM 18125 C C . ALA D 4 1190 ? 171.095 201.242 152.766 1.00 117.36 1190 ALA C C 1
ATOM 18126 O O . ALA D 4 1190 ? 171.972 201.622 151.987 1.00 117.36 1190 ALA C O 1
ATOM 18128 N N . PHE D 4 1191 ? 171.213 200.129 153.477 1.00 116.53 1191 PHE C N 1
ATOM 18129 C CA . PHE D 4 1191 ? 172.400 199.294 153.392 1.00 116.53 1191 PHE C CA 1
ATOM 18130 C C . PHE D 4 1191 ? 172.071 197.929 152.829 1.00 116.53 1191 PHE C C 1
ATOM 18131 O O . PHE D 4 1191 ? 172.694 196.929 153.179 1.00 116.53 1191 PHE C O 1
ATOM 18139 N N . VAL D 4 1192 ? 171.058 197.877 151.986 1.00 119.44 1192 VAL C N 1
ATOM 18140 C CA . VAL D 4 1192 ? 170.826 196.717 151.150 1.00 119.44 1192 VAL C CA 1
ATOM 18141 C C . VAL D 4 1192 ? 170.698 197.189 149.712 1.00 119.44 1192 VAL C C 1
ATOM 18142 O O . VAL D 4 1192 ? 171.398 196.706 148.814 1.00 119.44 1192 VAL C O 1
ATOM 18146 N N . GLU D 4 1193 ? 169.794 198.132 149.490 1.00 126.36 1193 GLU C N 1
ATOM 18147 C CA . GLU D 4 1193 ? 169.581 198.698 148.174 1.00 126.36 1193 GLU C CA 1
ATOM 18148 C C . GLU D 4 1193 ? 170.037 200.141 148.182 1.00 126.36 1193 GLU C C 1
ATOM 18149 O O . GLU D 4 1193 ? 170.169 200.763 147.133 0.00 126.36 1193 GLU C O 1
#

Sequence (2264 aa):
EAILSKKGPLAKVWLAAHWEKKLSKVQTLHTSIEQSVHAIVTEETAPMALRLSGQLMLGVVRIYSRKARYLLEDCTEALMRLKMSSQTAKDSLRNKWDPYTEGEKVSFQTLSAGCNREEAVQLFFDVLVLATKDVISVKQDVAIQNEITLTAPSKIQRLQDVLLKQLQDTRLLISQVIEAENSEDFSSNSLFIKREDDDGKHISSHAIEKLYMALTKLSRLGACDKLLEEGSIILVKQILEKELKEFPNLDFILKTTALVLFIIFLVPSFKKLQNEESILHLLNILHSIFEYTVPEAIDNIVQSKTSDARTSEIQHLSVLLQKVANVLNILSKVAHEIPLSEAVVIRIVYLFPKVSTLDNSFKTKLPNCNSSSFDFLKAPLFQTLQYLFRLYPYQRDFIIEESLTNFSHLPTARSVSRTYRLSNGKSIQYYSTLFVRLIQSCSIQNLFDSEIVQSESKSTEALHSGNLTEHLKTVESILSKSRHEEYRIANHIVAYLLSRSLKQNKTESDNSFAILTKILLEDLLNMLSLPEWCGTETIIRQFAMNLVMTVTNDKQAVSSKNAALDLISLIVNKVLALFDLSLFEKHNIPAPTNFNDIISFIPSITRLNELSQVSFNHFYFLCKGDISLENILPYNYNKWFSFLLQLRKVCNDSEALKIIDNCIDKNMQKSQEGFNDEDIFIISLYHSSLFLNLKFFVSLIIGFLDSPQASLRTKCLRIINQMKTIPSILRTHPEVLAQIISKSNDQSAIVRDTVLDLLGTYIMAYRETIPQIYGCIISGISDPSTIVRKRAIKQLCEVYEATEDLNIRVDIASKLLTRSNDEEETISELSLEVLEKLWFSPASNELDCQKGYEQLTFLEKQKLRVQYFPILKLCAEPSTERHVLLVTSLKTMLTSKEEINLSTLHTQIRLLLSCLFNQLIEVVTETKGILYEIMSTLFVFSRAFPFLFDLSYLHLLKPYLRSASTIEEQRFLYYVVAIFRQVLPFQKEISESFLRSLESVLLQRLTKAGTATLMEIVPCLCSLFTRLNDYERLKKIVVSCLKSLEEARHSENNFQKMVRLIDLIGLFSRYGDLNRINDDWKHSLDFISPECDDAYVILLGYFQKLLKDAKGQLRIHIIDNMSRICLRETSLFISPLMLSTLDMIIAENNVNEVSVLFKSFLELLAADEDLIFEADQKLSLKGKQNVKQWIEGVSASLMQHFLPCILDSCFSKNLRYSMLGIEILKCIIHQGLVNPRMCFSTIIALESNAIKETREVAILLHTELHRRHESLIDGLYAQSADLIFSLQKTEEYQTFKLGEFSPFQSAYTIVSADKSSKSRKKLIMQILKPLKLDGIDLPSFTEEKVSFVSFCCVCLAGIPYVSIEEPLMIISTVDSVLATIGPTITGWMKKLDHERFKILAGINLCNLIYLKRYIKYAFSISDSGRLLRLEVENFKSYRGHQIIGPFEDFTSIIGPNGAGKSNLMDAISFVLGVKSSHLRSTNVKELIPTTAYVKLMYELDNGEQREYKRAITPSGATEYKIDEEIVTFSEYCGSLQKENILVRARNFLVFQGDVETIASQSPLELSKLVEQISGSLEYKSEYDKSKDEQDKAVNLSAHSFNKKRGINAELRLETVETRLAKLDEEFAAARKAAKNAKERFNAVKQKRLQKFQAAFSHISEQIDPIYKELTKSPAFPLGGTAYLTLDDLDEPYLGGIKFHAMPPMKRFRDMDQLSGGEKTMAALALLFAIHSYQPSPFFVLDEIDAALDQTNVTKIANYIRQHASSGFQFVVISLKNQLFSKSEALVGIYRDQQENSSRTLSINLEGYYITKIVIQGFKSYKDYTVIEPLSPHHNVIVGRNGSGKSNFFAAIRFVLSDAYTHLSREERQALLHEGPGATVMSAYVEVTFANADNRFPTGKSEVVLRRTIGLKKDEYSLDKKTVSKTEVINLLESAGFSRSNPYYIVPQGRVTSLTNAKDSERLELLKEVAGTQIYENRRAESNKIMDETIQKSEKIDELLQYIEERLRELEEEKNDLAVYHKKDNERRCLEYAIYSREHDEINSVLDSSNAIVKKLHKINEALKDYGSVNKKAYEQFNNFTKQRDSLLARREELRRSQESISELTTVLDQRKDEAIERTFKQVAKSFSEIFVKLVPAGRGELVMNRRSISIRVSFNSKDDEQLNINQLSGGQKSLCALTLIFAIQRCDPAPFNILDECDANLDAQYRSAIAAMVKEMSKTSQFICTTFRPEMVKVADNFYGVMFNHKVSTVESISKEEAMAFVE

Organism: Schizosaccharomyces pombe (strain 972 / ATCC 24843) (NCBI:txid284812)